Protein AF-0000000081274194 (afdb_homodimer)

Structure (mmCIF, N/CA/C/O backbone):
data_AF-0000000081274194-model_v1
#
loop_
_entity.id
_entity.type
_entity.pdbx_description
1 polymer 'Type VI secretion system tip protein VgrG'
#
loop_
_atom_site.group_PDB
_atom_site.id
_atom_site.type_symbol
_atom_site.label_atom_id
_atom_site.label_alt_id
_atom_site.label_comp_id
_atom_site.label_asym_id
_atom_site.label_entity_id
_atom_site.label_seq_id
_atom_site.pdbx_PDB_ins_code
_atom_site.Cartn_x
_atom_site.Cartn_y
_atom_site.Cartn_z
_atom_site.occupancy
_atom_site.B_iso_or_equiv
_atom_site.auth_seq_id
_atom_site.auth_comp_id
_atom_site.auth_asym_id
_atom_site.auth_atom_id
_atom_site.pdbx_PDB_model_num
ATOM 1 N N . MET A 1 1 ? 20.227 -78.315 -22.273 1 26.21 1 MET A N 1
ATOM 2 C CA . MET A 1 1 ? 21.003 -77.079 -22.267 1 26.21 1 MET A CA 1
ATOM 3 C C . MET A 1 1 ? 21.267 -76.608 -20.841 1 26.21 1 MET A C 1
ATOM 5 O O . MET A 1 1 ? 20.337 -76.482 -20.042 1 26.21 1 MET A O 1
ATOM 9 N N . ASN A 1 2 ? 22.409 -76.787 -20.224 1 32.92 2 ASN A N 1
ATOM 10 C CA . ASN A 1 2 ? 22.897 -76.652 -18.856 1 32.92 2 ASN A CA 1
ATOM 11 C C . ASN A 1 2 ? 22.665 -75.245 -18.313 1 32.92 2 ASN A C 1
ATOM 13 O O . ASN A 1 2 ? 22.787 -74.264 -19.049 1 32.92 2 ASN A O 1
ATOM 17 N N . PRO A 1 3 ? 21.969 -75.096 -17.163 1 45.23 3 PRO A N 1
ATOM 18 C CA . PRO A 1 3 ? 21.656 -73.829 -16.497 1 45.23 3 PRO A CA 1
ATOM 19 C C . PRO A 1 3 ? 22.848 -72.875 -16.454 1 45.23 3 PRO A C 1
ATOM 21 O O . PRO A 1 3 ? 22.666 -71.655 -16.432 1 45.23 3 PRO A O 1
ATOM 24 N N . THR A 1 4 ? 23.968 -73.427 -16.305 1 44.47 4 THR A N 1
ATOM 25 C CA . THR A 1 4 ? 25.176 -72.611 -16.272 1 44.47 4 THR A CA 1
ATOM 26 C C . THR A 1 4 ? 25.43 -71.965 -17.631 1 44.47 4 THR A C 1
ATOM 28 O O . THR A 1 4 ? 25.915 -70.834 -17.706 1 44.47 4 THR A O 1
ATOM 31 N N . GLU A 1 5 ? 25.18 -72.63 -18.71 1 43.31 5 GLU A N 1
ATOM 32 C CA . GLU A 1 5 ? 25.399 -72.089 -20.048 1 43.31 5 GLU A CA 1
ATOM 33 C C . GLU A 1 5 ? 24.369 -71.015 -20.384 1 43.31 5 GLU A C 1
ATOM 35 O O . GLU A 1 5 ? 24.685 -70.032 -21.058 1 43.31 5 GLU A O 1
ATOM 40 N N . ILE A 1 6 ? 23.1 -71.089 -19.953 1 47.01 6 ILE A N 1
ATOM 41 C CA . ILE A 1 6 ? 22.049 -70.091 -20.121 1 47.01 6 ILE A CA 1
ATOM 42 C C . ILE A 1 6 ? 22.405 -68.83 -19.337 1 47.01 6 ILE A C 1
ATOM 44 O O . ILE A 1 6 ? 22.176 -67.713 -19.808 1 47.01 6 ILE A O 1
ATOM 48 N N . HIS A 1 7 ? 23.087 -69.126 -18.116 1 48.8 7 HIS A N 1
ATOM 49 C CA . HIS A 1 7 ? 23.513 -67.985 -17.313 1 48.8 7 HIS A CA 1
ATOM 50 C C . HIS A 1 7 ? 24.639 -67.218 -17.998 1 48.8 7 HIS A C 1
ATOM 52 O O . HIS A 1 7 ? 24.658 -65.985 -17.978 1 48.8 7 HIS A O 1
ATOM 58 N N . ARG A 1 8 ? 25.653 -67.957 -18.527 1 51.86 8 ARG A N 1
ATOM 59 C CA . ARG A 1 8 ? 26.774 -67.314 -19.205 1 51.86 8 ARG A CA 1
ATOM 60 C C . ARG A 1 8 ? 26.316 -66.622 -20.485 1 51.86 8 ARG A C 1
ATOM 62 O O . ARG A 1 8 ? 26.791 -65.533 -20.812 1 51.86 8 ARG A O 1
ATOM 69 N N . THR A 1 9 ? 25.486 -67.315 -21.198 1 51.35 9 THR A N 1
ATOM 70 C CA . THR A 1 9 ? 24.977 -66.725 -22.43 1 51.35 9 THR A CA 1
ATOM 71 C C . THR A 1 9 ? 24.126 -65.495 -22.129 1 51.35 9 THR A C 1
ATOM 73 O O . THR A 1 9 ? 24.153 -64.516 -22.879 1 51.35 9 THR A O 1
ATOM 76 N N . THR A 1 10 ? 23.383 -65.648 -21.016 1 56.2 10 THR A N 1
ATOM 77 C CA . THR A 1 10 ? 22.626 -64.478 -20.586 1 56.2 10 THR A CA 1
ATOM 78 C C . THR A 1 10 ? 23.564 -63.36 -20.139 1 56.2 10 THR A C 1
ATOM 80 O O . THR A 1 10 ? 23.334 -62.189 -20.448 1 56.2 10 THR A O 1
ATOM 83 N N . ILE A 1 11 ? 24.685 -63.81 -19.488 1 56.78 11 ILE A N 1
ATOM 84 C CA . ILE A 1 11 ? 25.65 -62.82 -19.022 1 56.78 11 ILE A CA 1
ATOM 85 C C . ILE A 1 11 ? 26.363 -62.193 -20.218 1 56.78 11 ILE A C 1
ATOM 87 O O . ILE A 1 11 ? 26.571 -60.978 -20.257 1 56.78 11 ILE A O 1
ATOM 91 N N . ASP A 1 12 ? 26.877 -63.078 -21.161 1 59.37 12 ASP A N 1
ATOM 92 C CA . ASP A 1 12 ? 27.563 -62.539 -22.332 1 59.37 12 ASP A CA 1
ATOM 93 C C . ASP A 1 12 ? 26.627 -61.664 -23.162 1 59.37 12 ASP A C 1
ATOM 95 O O . ASP A 1 12 ? 27.055 -60.664 -23.743 1 59.37 12 ASP A O 1
ATOM 99 N N . ALA A 1 13 ? 25.384 -61.987 -23.142 1 64.59 13 ALA A N 1
ATOM 100 C CA . ALA A 1 13 ? 24.376 -61.231 -23.88 1 64.59 13 ALA A CA 1
ATOM 101 C C . ALA A 1 13 ? 24.082 -59.898 -23.199 1 64.59 13 ALA A C 1
ATOM 103 O O . ALA A 1 13 ? 23.629 -58.95 -23.845 1 64.59 13 ALA A O 1
ATOM 104 N N . LEU A 1 14 ? 24.556 -59.839 -21.964 1 72.61 14 LEU A N 1
ATOM 105 C CA . LEU A 1 14 ? 24.229 -58.631 -21.215 1 72.61 14 LEU A CA 1
ATOM 106 C C . LEU A 1 14 ? 25.428 -57.691 -21.147 1 72.61 14 LEU A C 1
ATOM 108 O O . LEU A 1 14 ? 25.385 -56.672 -20.453 1 72.61 14 LEU A O 1
ATOM 112 N N . ASP A 1 15 ? 26.441 -58.08 -21.968 1 78.09 15 ASP A N 1
ATOM 113 C CA . ASP A 1 15 ? 27.597 -57.191 -22.028 1 78.09 15 ASP A CA 1
ATOM 114 C C . ASP A 1 15 ? 27.305 -55.966 -22.892 1 78.09 15 ASP A C 1
ATOM 116 O O . ASP A 1 15 ? 27.054 -56.093 -24.092 1 78.09 15 ASP A O 1
ATOM 120 N N . GLN A 1 16 ? 27.358 -54.734 -22.28 1 82.47 16 GLN A N 1
ATOM 121 C CA . GLN A 1 16 ? 26.989 -53.514 -22.991 1 82.47 16 GLN A CA 1
ATOM 122 C C . GLN A 1 16 ? 28.073 -53.107 -23.985 1 82.47 16 GLN A C 1
ATOM 124 O O . GLN A 1 16 ? 27.829 -52.295 -24.879 1 82.47 16 GLN A O 1
ATOM 129 N N . ARG A 1 17 ? 29.392 -53.579 -24.02 1 77.37 17 ARG A N 1
ATOM 130 C CA . ARG A 1 17 ? 30.52 -53.177 -24.853 1 77.37 17 ARG A CA 1
ATOM 131 C C . ARG A 1 17 ? 30.264 -53.509 -26.319 1 77.37 17 ARG A C 1
ATOM 133 O O . ARG A 1 17 ? 30.916 -52.958 -27.209 1 77.37 17 ARG A O 1
ATOM 140 N N . LYS A 1 18 ? 29.228 -54.3 -26.48 1 80.3 18 LYS A N 1
ATOM 141 C CA . LYS A 1 18 ? 28.954 -54.711 -27.854 1 80.3 18 LYS A CA 1
ATOM 142 C C . LYS A 1 18 ? 27.599 -54.19 -28.325 1 80.3 18 LYS A C 1
ATOM 144 O O . LYS A 1 18 ? 27.061 -54.662 -29.329 1 80.3 18 LYS A O 1
ATOM 149 N N . ARG A 1 19 ? 27.2 -53.3 -27.609 1 89.25 19 ARG A N 1
ATOM 150 C CA . ARG A 1 19 ? 25.859 -52.799 -27.892 1 89.25 19 ARG A CA 1
ATOM 151 C C . ARG A 1 19 ? 25.913 -51.399 -28.495 1 89.25 19 ARG A C 1
ATOM 153 O O . ARG A 1 19 ? 26.805 -50.612 -28.17 1 89.25 19 ARG A O 1
ATOM 160 N N . PRO A 1 20 ? 25.009 -51.087 -29.316 1 90.53 20 PRO A N 1
ATOM 161 C CA . PRO A 1 20 ? 24.977 -49.757 -29.928 1 90.53 20 PRO A CA 1
ATOM 162 C C . PRO A 1 20 ? 24.6 -48.659 -28.937 1 90.53 20 PRO A C 1
ATOM 164 O O . PRO A 1 20 ? 24.917 -47.487 -29.157 1 90.53 20 PRO A O 1
ATOM 167 N N . PHE A 1 21 ? 23.901 -49.003 -27.855 1 92.91 21 PHE A N 1
ATOM 168 C CA . PHE A 1 21 ? 23.519 -48.053 -26.817 1 92.91 21 PHE A CA 1
ATOM 169 C C . PHE A 1 21 ? 23.947 -48.553 -25.442 1 92.91 21 PHE A C 1
ATOM 171 O O . PHE A 1 21 ? 23.621 -49.677 -25.055 1 92.91 21 PHE A O 1
ATOM 178 N N . ARG A 1 22 ? 24.601 -47.684 -24.739 1 94.1 22 ARG A N 1
ATOM 179 C CA . ARG A 1 22 ? 25.196 -48.067 -23.462 1 94.1 22 ARG A CA 1
ATOM 180 C C . ARG A 1 22 ? 24.956 -46.996 -22.403 1 94.1 22 ARG A C 1
ATOM 182 O O . ARG A 1 22 ? 24.729 -45.83 -22.732 1 94.1 22 ARG A O 1
ATOM 189 N N . LEU A 1 23 ? 24.91 -47.482 -21.187 1 95.14 23 LEU A N 1
ATOM 190 C CA . LEU A 1 23 ? 24.909 -46.562 -20.055 1 95.14 23 LEU A CA 1
ATOM 191 C C . LEU A 1 23 ? 26.278 -46.525 -19.384 1 95.14 23 LEU A C 1
ATOM 193 O O . LEU A 1 23 ? 26.854 -47.571 -19.08 1 95.14 23 LEU A O 1
ATOM 197 N N . ASP A 1 24 ? 26.759 -45.349 -19.298 1 94.54 24 ASP A N 1
ATOM 198 C CA . ASP A 1 24 ? 28.029 -45.133 -18.611 1 94.54 24 ASP A CA 1
ATOM 199 C C . ASP A 1 24 ? 27.839 -44.273 -17.363 1 94.54 24 ASP A C 1
ATOM 201 O O . ASP A 1 24 ? 27.4 -43.125 -17.456 1 94.54 24 ASP A O 1
ATOM 205 N N . TRP A 1 25 ? 28.229 -44.823 -16.181 1 94.56 25 TRP A N 1
ATOM 206 C CA . TRP A 1 25 ? 28.048 -44.142 -14.903 1 94.56 25 TRP A CA 1
ATOM 207 C C . TRP A 1 25 ? 29.337 -43.458 -14.462 1 94.56 25 TRP A C 1
ATOM 209 O O . TRP A 1 25 ? 29.368 -42.78 -13.432 1 94.56 25 TRP A O 1
ATOM 219 N N . GLY A 1 26 ? 30.333 -43.572 -15.286 1 91.91 26 GLY A N 1
ATOM 220 C CA . GLY A 1 26 ? 31.625 -42.999 -14.941 1 91.91 26 GLY A CA 1
ATOM 221 C C . GLY A 1 26 ? 32.495 -43.937 -14.126 1 91.91 26 GLY A C 1
ATOM 222 O O . GLY A 1 26 ? 31.998 -44.899 -13.537 1 91.91 26 GLY A O 1
ATOM 223 N N . ARG A 1 27 ? 33.73 -43.587 -13.994 1 90.91 27 ARG A N 1
ATOM 224 C CA . ARG A 1 27 ? 34.7 -44.424 -13.297 1 90.91 27 ARG A CA 1
ATOM 225 C C . ARG A 1 27 ? 34.44 -44.43 -11.794 1 90.91 27 ARG A C 1
ATOM 227 O O . ARG A 1 27 ? 34.707 -45.424 -11.116 1 90.91 27 ARG A O 1
ATOM 234 N N . ARG A 1 28 ? 33.871 -43.462 -11.353 1 86.85 28 ARG A N 1
ATOM 235 C CA . ARG A 1 28 ? 33.603 -43.332 -9.924 1 86.85 28 ARG A CA 1
ATOM 236 C C . ARG A 1 28 ? 32.509 -44.298 -9.482 1 86.85 28 ARG A C 1
ATOM 238 O O . ARG A 1 28 ? 32.465 -44.703 -8.319 1 86.85 28 ARG A O 1
ATOM 245 N N . GLN A 1 29 ? 31.637 -44.624 -10.44 1 88.91 29 GLN A N 1
ATOM 246 C CA . GLN A 1 29 ? 30.553 -45.549 -10.126 1 88.91 29 GLN A CA 1
ATOM 247 C C . GLN A 1 29 ? 30.719 -46.866 -10.879 1 88.91 29 GLN A C 1
ATOM 249 O O . GLN A 1 29 ? 29.78 -47.341 -11.522 1 88.91 29 GLN A O 1
ATOM 254 N N . SER A 1 30 ? 31.803 -47.426 -10.844 1 86.29 30 SER A N 1
ATOM 255 C CA . SER A 1 30 ? 32.144 -48.635 -11.585 1 86.29 30 SER A CA 1
ATOM 256 C C . SER A 1 30 ? 31.271 -49.81 -11.159 1 86.29 30 SER A C 1
ATOM 258 O O . SER A 1 30 ? 31.033 -50.731 -11.944 1 86.29 30 SER A O 1
ATOM 260 N N . LYS A 1 31 ? 30.723 -49.643 -9.941 1 85.02 31 LYS A N 1
ATOM 261 C CA . LYS A 1 31 ? 29.884 -50.721 -9.426 1 85.02 31 LYS A CA 1
ATOM 262 C C . LYS A 1 31 ? 28.572 -50.814 -10.2 1 85.02 31 LYS A C 1
ATOM 264 O O . LYS A 1 31 ? 27.905 -51.851 -10.18 1 85.02 31 LYS A O 1
ATOM 269 N N . LEU A 1 32 ? 28.243 -49.831 -10.89 1 87.63 32 LEU A N 1
ATOM 270 C CA . LEU A 1 32 ? 26.979 -49.815 -11.618 1 87.63 32 LEU A CA 1
ATOM 271 C C . LEU A 1 32 ? 27.185 -50.214 -13.075 1 87.63 32 LEU A C 1
ATOM 273 O O . LEU A 1 32 ? 26.229 -50.26 -13.853 1 87.63 32 LEU A O 1
ATOM 277 N N . GLU A 1 33 ? 28.439 -50.542 -13.322 1 83.98 33 GLU A N 1
ATOM 278 C CA . GLU A 1 33 ? 28.745 -50.943 -14.692 1 83.98 33 GLU A CA 1
ATOM 279 C C . GLU A 1 33 ? 28.019 -52.232 -15.065 1 83.98 33 GLU A C 1
ATOM 281 O O . GLU A 1 33 ? 28.06 -53.212 -14.318 1 83.98 33 GLU A O 1
ATOM 286 N N . ASN A 1 34 ? 27.223 -52.215 -16.022 1 85.09 34 ASN A N 1
ATOM 287 C CA . ASN A 1 34 ? 26.527 -53.363 -16.593 1 85.09 34 ASN A CA 1
ATOM 288 C C . ASN A 1 34 ? 25.381 -53.826 -15.698 1 85.09 34 ASN A C 1
ATOM 290 O O . ASN A 1 34 ? 24.894 -54.949 -15.836 1 85.09 34 ASN A O 1
ATOM 294 N N . VAL A 1 35 ? 25.177 -52.994 -14.701 1 88.96 35 VAL A N 1
ATOM 295 C CA . VAL A 1 35 ? 24.048 -53.333 -13.841 1 88.96 35 VAL A CA 1
ATOM 296 C C . VAL A 1 35 ? 22.739 -53.113 -14.596 1 88.96 35 VAL A C 1
ATOM 298 O O . VAL A 1 35 ? 21.786 -53.878 -14.435 1 88.96 35 VAL A O 1
ATOM 301 N N . LEU A 1 36 ? 22.73 -52.093 -15.384 1 92.77 36 LEU A N 1
ATOM 302 C CA . LEU A 1 36 ? 21.57 -51.768 -16.207 1 92.77 36 LEU A CA 1
ATOM 303 C C . LEU A 1 36 ? 21.93 -51.793 -17.689 1 92.77 36 LEU A C 1
ATOM 305 O O . LEU A 1 36 ? 22.912 -51.172 -18.103 1 92.77 36 LEU A O 1
ATOM 309 N N . LEU A 1 37 ? 21.192 -52.482 -18.424 1 92.66 37 LEU A N 1
ATOM 310 C CA . LEU A 1 37 ? 21.368 -52.551 -19.87 1 92.66 37 LEU A CA 1
ATOM 311 C C . LEU A 1 37 ? 20.231 -51.836 -20.591 1 92.66 37 LEU A C 1
ATOM 313 O O . LEU A 1 37 ? 19.092 -52.31 -20.587 1 92.66 37 LEU A O 1
ATOM 317 N N . PRO A 1 38 ? 20.594 -50.788 -21.262 1 93.97 38 PRO A N 1
ATOM 318 C CA . PRO A 1 38 ? 19.52 -50.062 -21.944 1 93.97 38 PRO A CA 1
ATOM 319 C C . PRO A 1 38 ? 18.924 -50.849 -23.109 1 93.97 38 PRO A C 1
ATOM 321 O O . PRO A 1 38 ? 19.663 -51.417 -23.918 1 93.97 38 PRO A O 1
ATOM 324 N N . GLN A 1 39 ? 17.641 -50.924 -23.146 1 93.19 39 GLN A N 1
ATOM 325 C CA . GLN A 1 39 ? 16.928 -51.599 -24.225 1 93.19 39 GLN A CA 1
ATOM 326 C C . GLN A 1 39 ? 16.192 -50.596 -25.11 1 93.19 39 GLN A C 1
ATOM 328 O O . GLN A 1 39 ? 16.133 -50.764 -26.33 1 93.19 39 GLN A O 1
ATOM 333 N N . HIS A 1 40 ? 15.553 -49.687 -24.472 1 93.87 40 HIS A N 1
ATOM 334 C CA . HIS A 1 40 ? 14.82 -48.662 -25.208 1 93.87 40 HIS A CA 1
ATOM 335 C C . HIS A 1 40 ? 15.161 -47.267 -24.696 1 93.87 40 HIS A C 1
ATOM 337 O O . HIS A 1 40 ? 15.263 -47.053 -23.486 1 93.87 40 HIS A O 1
ATOM 343 N N . VAL A 1 41 ? 15.37 -46.355 -25.663 1 94.94 41 VAL A N 1
ATOM 344 C CA . VAL A 1 41 ? 15.728 -44.979 -25.339 1 94.94 41 VAL A CA 1
ATOM 345 C C . VAL A 1 41 ? 14.766 -44.017 -26.034 1 94.94 41 VAL A C 1
ATOM 347 O O . VAL A 1 41 ? 14.455 -44.186 -27.215 1 94.94 41 VAL A O 1
ATOM 350 N N . ASP A 1 42 ? 14.204 -43.051 -25.346 1 95.95 42 ASP A N 1
ATOM 351 C CA . ASP A 1 42 ? 13.421 -41.926 -25.85 1 95.95 42 ASP A CA 1
ATOM 352 C C . ASP A 1 42 ? 13.799 -40.63 -25.137 1 95.95 42 ASP A C 1
ATOM 354 O O . ASP A 1 42 ? 13.279 -40.333 -24.059 1 95.95 42 ASP A O 1
ATOM 358 N N . ILE A 1 43 ? 14.683 -39.836 -25.716 1 96.64 43 ILE A N 1
ATOM 359 C CA . ILE A 1 43 ? 15.223 -38.646 -25.068 1 96.64 43 ILE A CA 1
ATOM 360 C C . ILE A 1 43 ? 15.099 -37.447 -26.005 1 96.64 43 ILE A C 1
ATOM 362 O O . ILE A 1 43 ? 15.352 -37.561 -27.207 1 96.64 43 ILE A O 1
ATOM 366 N N . THR A 1 44 ? 14.697 -36.377 -25.471 1 97.32 44 THR A N 1
ATOM 367 C CA . THR A 1 44 ? 14.625 -35.123 -26.212 1 97.32 44 THR A CA 1
ATOM 368 C C . THR A 1 44 ? 15.692 -34.146 -25.726 1 97.32 44 THR A C 1
ATOM 370 O O . THR A 1 44 ? 15.959 -34.056 -24.526 1 97.32 44 THR A O 1
ATOM 373 N N . GLU A 1 45 ? 16.331 -33.485 -26.651 1 96.83 45 GLU A N 1
ATOM 374 C CA . GLU A 1 45 ? 17.292 -32.407 -26.438 1 96.83 45 GLU A CA 1
ATOM 375 C C . GLU A 1 45 ? 16.961 -31.194 -27.301 1 96.83 45 GLU A C 1
ATOM 377 O O . GLU A 1 45 ? 16.474 -31.339 -28.425 1 96.83 45 GLU A O 1
ATOM 382 N N . GLY A 1 46 ? 17.194 -30.074 -26.745 1 96.84 46 GLY A N 1
ATOM 383 C CA . GLY A 1 46 ? 16.955 -28.927 -27.605 1 96.84 46 GLY A CA 1
ATOM 384 C C . GLY A 1 46 ? 17.441 -27.62 -27.006 1 96.84 46 GLY A C 1
ATOM 385 O O . GLY A 1 46 ? 17.867 -27.582 -25.85 1 96.84 46 GLY A O 1
ATOM 386 N N . LEU A 1 47 ? 17.43 -26.603 -27.826 1 97.5 47 LEU A N 1
ATOM 387 C CA . LEU A 1 47 ? 17.698 -25.25 -27.352 1 97.5 47 LEU A CA 1
ATOM 388 C C . LEU A 1 47 ? 16.558 -24.745 -26.475 1 97.5 47 LEU A C 1
ATOM 390 O O . LEU A 1 47 ? 15.385 -24.897 -26.825 1 97.5 47 LEU A O 1
ATOM 394 N N . CYS A 1 48 ? 16.884 -24.262 -25.348 1 96.59 48 CYS A N 1
ATOM 395 C CA . CYS A 1 48 ? 15.971 -23.642 -24.394 1 96.59 48 CYS A CA 1
ATOM 396 C C . CYS A 1 48 ? 15.031 -24.678 -23.787 1 96.59 48 CYS A C 1
ATOM 398 O O . CYS A 1 48 ? 14.042 -24.323 -23.144 1 96.59 48 CYS A O 1
ATOM 400 N N . THR A 1 49 ? 15.238 -25.996 -23.973 1 94.51 49 THR A N 1
ATOM 401 C CA . THR A 1 49 ? 14.395 -27.039 -23.397 1 94.51 49 THR A CA 1
ATOM 402 C C . THR A 1 49 ? 15.228 -28.008 -22.563 1 94.51 49 THR A C 1
ATOM 404 O O . THR A 1 49 ? 14.711 -28.644 -21.641 1 94.51 49 THR A O 1
ATOM 407 N N . GLY A 1 50 ? 16.429 -28.166 -22.959 1 95.3 50 GLY A N 1
ATOM 408 C CA . GLY A 1 50 ? 17.31 -29.039 -22.2 1 95.3 50 GLY A CA 1
ATOM 409 C C . GLY A 1 50 ? 17.138 -30.506 -22.544 1 95.3 50 GLY A C 1
ATOM 410 O O . GLY A 1 50 ? 16.888 -30.852 -23.701 1 95.3 50 GLY A O 1
ATOM 411 N N . ILE A 1 51 ? 17.539 -31.372 -21.624 1 97.71 51 ILE A N 1
ATOM 412 C CA . ILE A 1 51 ? 17.469 -32.819 -21.79 1 97.71 51 ILE A CA 1
ATOM 413 C C . ILE A 1 51 ? 16.348 -33.384 -20.92 1 97.71 51 ILE A C 1
ATOM 415 O O . ILE A 1 51 ? 16.269 -33.086 -19.726 1 97.71 51 ILE A O 1
ATOM 419 N N . ASP A 1 52 ? 15.5 -34.11 -21.477 1 96.22 52 ASP A N 1
ATOM 420 C CA . ASP A 1 52 ? 14.425 -34.8 -20.771 1 96.22 52 ASP A CA 1
ATOM 421 C C . ASP A 1 52 ? 14.009 -36.07 -21.509 1 96.22 52 ASP A C 1
ATOM 423 O O . ASP A 1 52 ? 13.688 -36.026 -22.698 1 96.22 52 ASP A O 1
ATOM 427 N N . GLY A 1 53 ? 14.035 -37.174 -20.83 1 95.42 53 GLY A N 1
ATOM 428 C CA . GLY A 1 53 ? 13.603 -38.401 -21.478 1 95.42 53 GLY A CA 1
ATOM 429 C C . GLY A 1 53 ? 13.747 -39.626 -20.594 1 95.42 53 GLY A C 1
ATOM 430 O O . GLY A 1 53 ? 14.147 -39.516 -19.433 1 95.42 53 GLY A O 1
ATOM 431 N N . THR A 1 54 ? 13.424 -40.824 -21.197 1 96.34 54 THR A N 1
ATOM 432 C CA . THR A 1 54 ? 13.405 -42.07 -20.439 1 96.34 54 THR A CA 1
ATOM 433 C C . THR A 1 54 ? 14.304 -43.115 -21.093 1 96.34 54 THR A C 1
ATOM 435 O O . THR A 1 54 ? 14.456 -43.133 -22.316 1 96.34 54 THR A O 1
ATOM 438 N N . VAL A 1 55 ? 14.931 -43.925 -20.261 1 96.51 55 VAL A N 1
ATOM 439 C CA . VAL A 1 55 ? 15.71 -45.091 -20.666 1 96.51 55 VAL A CA 1
ATOM 440 C C . VAL A 1 55 ? 15.168 -46.34 -19.975 1 96.51 55 VAL A C 1
ATOM 442 O O . VAL A 1 55 ? 15.186 -46.434 -18.745 1 96.51 55 VAL A O 1
ATOM 445 N N . MET A 1 56 ? 14.658 -47.232 -20.761 1 96.13 56 MET A N 1
ATOM 446 C CA . MET A 1 56 ? 14.188 -48.502 -20.216 1 96.13 56 MET A CA 1
ATOM 447 C C . MET A 1 56 ? 15.298 -49.548 -20.241 1 96.13 56 MET A C 1
ATOM 449 O O . MET A 1 56 ? 15.867 -49.831 -21.297 1 96.13 56 MET A O 1
ATOM 453 N N . CYS A 1 57 ? 15.621 -50.1 -19.117 1 94.82 57 CYS A N 1
ATOM 454 C CA . CYS A 1 57 ? 16.778 -50.975 -18.973 1 94.82 57 CYS A CA 1
ATOM 455 C C . CYS A 1 57 ? 16.36 -52.357 -18.486 1 94.82 57 CYS A C 1
ATOM 457 O O . CYS A 1 57 ? 15.262 -52.526 -17.951 1 94.82 57 CYS A O 1
ATOM 459 N N . LEU A 1 58 ? 17.225 -53.249 -18.738 1 93.3 58 LEU A N 1
ATOM 460 C CA . LEU A 1 58 ? 17.132 -54.602 -18.2 1 93.3 58 LEU A CA 1
ATOM 461 C C . LEU A 1 58 ? 18.231 -54.855 -17.173 1 93.3 58 LEU A C 1
ATOM 463 O O . LEU A 1 58 ? 19.339 -54.329 -17.301 1 93.3 58 LEU A O 1
ATOM 467 N N . SER A 1 59 ? 17.902 -55.501 -16.201 1 91.66 59 SER A N 1
ATOM 468 C CA . SER A 1 59 ? 18.872 -55.85 -15.168 1 91.66 59 SER A CA 1
ATOM 469 C C . SER A 1 59 ? 18.761 -57.32 -14.779 1 91.66 59 SER A C 1
ATOM 471 O O . SER A 1 59 ? 17.659 -57.87 -14.717 1 91.66 59 SER A O 1
ATOM 473 N N . ALA A 1 60 ? 19.885 -57.847 -14.487 1 88.18 60 ALA A N 1
ATOM 474 C CA . ALA A 1 60 ? 19.902 -59.219 -13.989 1 88.18 60 ALA A CA 1
ATOM 475 C C . ALA A 1 60 ? 19.765 -59.253 -12.469 1 88.18 60 ALA A C 1
ATOM 477 O O . ALA A 1 60 ? 19.685 -60.328 -11.87 1 88.18 60 ALA A O 1
ATOM 478 N N . ARG A 1 61 ? 19.71 -58.111 -11.935 1 83.29 61 ARG A N 1
ATOM 479 C CA . ARG A 1 61 ? 19.561 -57.987 -10.489 1 83.29 61 ARG A CA 1
ATOM 480 C C . ARG A 1 61 ? 18.186 -57.437 -10.125 1 83.29 61 ARG A C 1
ATOM 482 O O . ARG A 1 61 ? 17.97 -56.224 -10.155 1 83.29 61 ARG A O 1
ATOM 489 N N . PRO A 1 62 ? 17.355 -58.312 -9.701 1 76.96 62 PRO A N 1
ATOM 490 C CA . PRO A 1 62 ? 16.016 -57.843 -9.338 1 76.96 62 PRO A CA 1
ATOM 491 C C . PRO A 1 62 ? 15.985 -57.135 -7.985 1 76.96 62 PRO A C 1
ATOM 493 O O . PRO A 1 62 ? 14.995 -56.482 -7.648 1 76.96 62 PRO A O 1
ATOM 496 N N . ASP A 1 63 ? 17.091 -57.13 -7.232 1 78.45 63 ASP A N 1
ATOM 497 C CA . ASP A 1 63 ? 17.089 -56.637 -5.858 1 78.45 63 ASP A CA 1
ATOM 498 C C . ASP A 1 63 ? 17.708 -55.244 -5.773 1 78.45 63 ASP A C 1
ATOM 500 O O . ASP A 1 63 ? 18.066 -54.783 -4.687 1 78.45 63 ASP A O 1
ATOM 504 N N . LEU A 1 64 ? 17.775 -54.584 -6.847 1 83 64 LEU A N 1
ATOM 505 C CA . LEU A 1 64 ? 18.386 -53.26 -6.811 1 83 64 LEU A CA 1
ATOM 506 C C . LEU A 1 64 ? 17.402 -52.221 -6.283 1 83 64 LEU A C 1
ATOM 508 O O . LEU A 1 64 ? 16.322 -52.038 -6.85 1 83 64 LEU A O 1
ATOM 512 N N . PRO A 1 65 ? 17.75 -51.566 -5.203 1 86.53 65 PRO A N 1
ATOM 513 C CA . PRO A 1 65 ? 16.876 -50.484 -4.744 1 86.53 65 PRO A CA 1
ATOM 514 C C . PRO A 1 65 ? 16.866 -49.29 -5.696 1 86.53 65 PRO A C 1
ATOM 516 O O . PRO A 1 65 ? 17.917 -48.892 -6.205 1 86.53 65 PRO A O 1
ATOM 519 N N . PRO A 1 66 ? 15.695 -48.776 -5.969 1 88.29 66 PRO A N 1
ATOM 520 C CA . PRO A 1 66 ? 15.592 -47.655 -6.906 1 88.29 66 PRO A CA 1
ATOM 521 C C . PRO A 1 66 ? 16.424 -46.449 -6.477 1 88.29 66 PRO A C 1
ATOM 523 O O . PRO A 1 66 ? 16.877 -45.675 -7.324 1 88.29 66 PRO A O 1
ATOM 526 N N . GLU A 1 67 ? 16.655 -46.181 -5.161 1 89.37 67 GLU A N 1
ATOM 527 C CA . GLU A 1 67 ? 17.38 -45.013 -4.669 1 89.37 67 GLU A CA 1
ATOM 528 C C . GLU A 1 67 ? 18.856 -45.079 -5.053 1 89.37 67 GLU A C 1
ATOM 530 O O . GLU A 1 67 ? 19.568 -44.075 -4.976 1 89.37 67 GLU A O 1
ATOM 535 N N . THR A 1 68 ? 19.221 -46.26 -5.539 1 89.88 68 THR A N 1
ATOM 536 C CA . THR A 1 68 ? 20.603 -46.448 -5.966 1 89.88 68 THR A CA 1
ATOM 537 C C . THR A 1 68 ? 20.922 -45.564 -7.169 1 89.88 68 THR A C 1
ATOM 539 O O . THR A 1 68 ? 22.068 -45.152 -7.356 1 89.88 68 THR A O 1
ATOM 542 N N . PHE A 1 69 ? 19.898 -45.232 -7.892 1 93.19 69 PHE A N 1
ATOM 543 C CA . PHE A 1 69 ? 20.143 -44.551 -9.157 1 93.19 69 PHE A CA 1
ATOM 544 C C . PHE A 1 69 ? 19.805 -43.069 -9.049 1 93.19 69 PHE A C 1
ATOM 546 O O . PHE A 1 69 ? 20.249 -42.264 -9.871 1 93.19 69 PHE A O 1
ATOM 553 N N . LEU A 1 70 ? 19.125 -42.635 -8.038 1 94.94 70 LEU A N 1
ATOM 554 C CA . LEU A 1 70 ? 18.584 -41.282 -7.958 1 94.94 70 LEU A CA 1
ATOM 555 C C . LEU A 1 70 ? 19.7 -40.26 -7.771 1 94.94 70 LEU A C 1
ATOM 557 O O . LEU A 1 70 ? 20.555 -40.421 -6.898 1 94.94 70 LEU A O 1
ATOM 561 N N . GLY A 1 71 ? 19.651 -39.26 -8.632 1 95.5 71 GLY A N 1
ATOM 562 C CA . GLY A 1 71 ? 20.597 -38.162 -8.514 1 95.5 71 GLY A CA 1
ATOM 563 C C . GLY A 1 71 ? 21.948 -38.47 -9.132 1 95.5 71 GLY A C 1
ATOM 564 O O . GLY A 1 71 ? 22.838 -37.617 -9.149 1 95.5 71 GLY A O 1
ATOM 565 N N . ARG A 1 72 ? 22.102 -39.576 -9.718 1 95.93 72 ARG A N 1
ATOM 566 C CA . ARG A 1 72 ? 23.401 -39.975 -10.25 1 95.93 72 ARG A CA 1
ATOM 567 C C . ARG A 1 72 ? 23.568 -39.508 -11.692 1 95.93 72 ARG A C 1
ATOM 569 O O . ARG A 1 72 ? 22.637 -39.608 -12.495 1 95.93 72 ARG A O 1
ATOM 576 N N . PRO A 1 73 ? 24.761 -38.939 -11.937 1 96.76 73 PRO A N 1
ATOM 577 C CA . PRO A 1 73 ? 25.063 -38.626 -13.336 1 96.76 73 PRO A CA 1
ATOM 578 C C . PRO A 1 73 ? 25.181 -39.875 -14.207 1 96.76 73 PRO A C 1
ATOM 580 O O . PRO A 1 73 ? 25.71 -40.896 -13.761 1 96.76 73 PRO A O 1
ATOM 583 N N . VAL A 1 74 ? 24.659 -39.784 -15.405 1 96.86 74 VAL A N 1
ATOM 584 C CA . VAL A 1 74 ? 24.691 -40.919 -16.322 1 96.86 74 VAL A CA 1
ATOM 585 C C . VAL A 1 74 ? 24.92 -40.424 -17.748 1 96.86 74 VAL A C 1
ATOM 587 O O . VAL A 1 74 ? 24.539 -39.303 -18.093 1 96.86 74 VAL A O 1
ATOM 590 N N . SER A 1 75 ? 25.65 -41.176 -18.497 1 96.74 75 SER A N 1
ATOM 591 C CA . SER A 1 75 ? 25.865 -40.917 -19.917 1 96.74 75 SER A CA 1
ATOM 592 C C . SER A 1 75 ? 25.206 -41.987 -20.78 1 96.74 75 SER A C 1
ATOM 594 O O . SER A 1 75 ? 25.514 -43.174 -20.65 1 96.74 75 SER A O 1
ATOM 596 N N . LEU A 1 76 ? 24.273 -41.638 -21.508 1 96.28 76 LEU A N 1
ATOM 597 C CA . LEU A 1 76 ? 23.807 -42.509 -22.582 1 96.28 76 LEU A CA 1
ATOM 598 C C . LEU A 1 76 ? 24.736 -42.431 -23.788 1 96.28 76 LEU A C 1
ATOM 600 O O . LEU A 1 76 ? 24.861 -41.375 -24.413 1 96.28 76 LEU A O 1
ATOM 604 N N . GLN A 1 77 ? 25.38 -43.483 -24.12 1 95.41 77 GLN A N 1
ATOM 605 C CA . GLN A 1 77 ? 26.333 -43.511 -25.225 1 95.41 77 GLN A CA 1
ATOM 606 C C . GLN A 1 77 ? 25.734 -44.194 -26.451 1 95.41 77 GLN A C 1
ATOM 608 O O . GLN A 1 77 ? 25.39 -45.377 -26.403 1 95.41 77 GLN A O 1
ATOM 613 N N . VAL A 1 78 ? 25.597 -43.465 -27.427 1 94.06 78 VAL A N 1
ATOM 614 C CA . VAL A 1 78 ? 25.147 -43.99 -28.712 1 94.06 78 VAL A CA 1
ATOM 615 C C . VAL A 1 78 ? 26.353 -44.28 -29.603 1 94.06 78 VAL A C 1
ATOM 617 O O . VAL A 1 78 ? 27.094 -43.366 -29.973 1 94.06 78 VAL A O 1
ATOM 620 N N . ILE A 1 79 ? 26.55 -45.533 -30.045 1 92.96 79 ILE A N 1
ATOM 621 C CA . ILE A 1 79 ? 27.71 -45.889 -30.855 1 92.96 79 ILE A CA 1
ATOM 622 C C . ILE A 1 79 ? 27.438 -45.556 -32.32 1 92.96 79 ILE A C 1
ATOM 624 O O . ILE A 1 79 ? 26.497 -46.082 -32.919 1 92.96 79 ILE A O 1
ATOM 628 N N . THR A 1 80 ? 28.252 -44.744 -32.821 1 91.13 80 THR A N 1
ATOM 629 C CA . THR A 1 80 ? 28.079 -44.272 -34.19 1 91.13 80 THR A CA 1
ATOM 630 C C . THR A 1 80 ? 28.471 -45.356 -35.19 1 91.13 80 THR A C 1
ATOM 632 O O . THR A 1 80 ? 28.948 -46.424 -34.8 1 91.13 80 THR A O 1
ATOM 635 N N . ASP A 1 81 ? 28.246 -45.12 -36.469 1 85.03 81 ASP A N 1
ATOM 636 C CA . ASP A 1 81 ? 28.603 -46.059 -37.528 1 85.03 81 ASP A CA 1
ATOM 637 C C . ASP A 1 81 ? 30.117 -46.243 -37.612 1 85.03 81 ASP A C 1
ATOM 639 O O . ASP A 1 81 ? 30.597 -47.235 -38.163 1 85.03 81 ASP A O 1
ATOM 643 N N . ARG A 1 82 ? 30.826 -45.392 -36.954 1 87.12 82 ARG A N 1
ATOM 644 C CA . ARG A 1 82 ? 32.282 -45.491 -36.939 1 87.12 82 ARG A CA 1
ATOM 645 C C . ARG A 1 82 ? 32.776 -46.107 -35.634 1 87.12 82 ARG A C 1
ATOM 647 O O . ARG A 1 82 ? 33.98 -46.144 -35.376 1 87.12 82 ARG A O 1
ATOM 654 N N . GLY A 1 83 ? 31.865 -46.387 -34.797 1 87.75 83 GLY A N 1
ATOM 655 C CA . GLY A 1 83 ? 32.207 -47.073 -33.562 1 87.75 83 GLY A CA 1
ATOM 656 C C . GLY A 1 83 ? 32.554 -46.126 -32.429 1 87.75 83 GLY A C 1
ATOM 657 O O . GLY A 1 83 ? 32.995 -46.56 -31.363 1 87.75 83 GLY A O 1
ATOM 658 N N . VAL A 1 84 ? 32.44 -44.885 -32.648 1 89.94 84 VAL A N 1
ATOM 659 C CA . VAL A 1 84 ? 32.742 -43.893 -31.622 1 89.94 84 VAL A CA 1
ATOM 660 C C . VAL A 1 84 ? 31.488 -43.598 -30.803 1 89.94 84 VAL A C 1
ATOM 662 O O . VAL A 1 84 ? 30.412 -43.376 -31.362 1 89.94 84 VAL A O 1
ATOM 665 N N . PRO A 1 85 ? 31.632 -43.546 -29.516 1 93.08 85 PRO A N 1
ATOM 666 C CA . PRO A 1 85 ? 30.457 -43.247 -28.694 1 93.08 85 PRO A CA 1
ATOM 667 C C . PRO A 1 85 ? 30.066 -41.772 -28.738 1 93.08 85 PRO A C 1
ATOM 669 O O . PRO A 1 85 ? 30.934 -40.897 -28.692 1 93.08 85 PRO A O 1
ATOM 672 N N . HIS A 1 86 ? 28.859 -41.483 -28.956 1 95.3 86 HIS A N 1
ATOM 673 C CA . HIS A 1 86 ? 28.265 -40.158 -28.82 1 95.3 86 HIS A CA 1
ATOM 674 C C . HIS A 1 86 ? 27.499 -40.03 -27.508 1 95.3 86 HIS A C 1
ATOM 676 O O . HIS A 1 86 ? 26.424 -40.614 -27.352 1 95.3 86 HIS A O 1
ATOM 682 N N . PRO A 1 87 ? 27.956 -39.185 -26.588 1 95.9 87 PRO A N 1
ATOM 683 C CA . PRO A 1 87 ? 27.382 -39.143 -25.241 1 95.9 87 PRO A CA 1
ATOM 684 C C . PRO A 1 87 ? 26.216 -38.165 -25.127 1 95.9 87 PRO A C 1
ATOM 686 O O . PRO A 1 87 ? 26.245 -37.09 -25.732 1 95.9 87 PRO A O 1
ATOM 689 N N . ILE A 1 88 ? 25.178 -38.488 -24.481 1 97.01 88 ILE A N 1
ATOM 690 C CA . ILE A 1 88 ? 24.123 -37.654 -23.917 1 97.01 88 ILE A CA 1
ATOM 691 C C . ILE A 1 88 ? 24.147 -37.75 -22.394 1 97.01 88 ILE A C 1
ATOM 693 O O . ILE A 1 88 ? 23.714 -38.753 -21.822 1 97.01 88 ILE A O 1
ATOM 697 N N . ASN A 1 89 ? 24.682 -36.739 -21.761 1 97.96 89 ASN A N 1
ATOM 698 C CA . ASN A 1 89 ? 24.907 -36.779 -20.32 1 97.96 89 ASN A CA 1
ATOM 699 C C . ASN A 1 89 ? 23.8 -36.055 -19.559 1 97.96 89 ASN A C 1
ATOM 701 O O . ASN A 1 89 ? 23.334 -34.998 -19.99 1 97.96 89 ASN A O 1
ATOM 705 N N . GLY A 1 90 ? 23.287 -36.545 -18.501 1 97.38 90 GLY A N 1
ATOM 706 C CA . GLY A 1 90 ? 22.305 -35.961 -17.602 1 97.38 90 GLY A CA 1
ATOM 707 C C . GLY A 1 90 ? 22.336 -36.566 -16.211 1 97.38 90 GLY A C 1
ATOM 708 O O . GLY A 1 90 ? 23.355 -37.12 -15.792 1 97.38 90 GLY A O 1
ATOM 709 N N . ILE A 1 91 ? 21.354 -36.331 -15.465 1 97.74 91 ILE A N 1
ATOM 710 C CA . ILE A 1 91 ? 21.203 -36.84 -14.107 1 97.74 91 ILE A CA 1
ATOM 711 C C . ILE A 1 91 ? 19.886 -37.604 -13.987 1 97.74 91 ILE A C 1
ATOM 713 O O . ILE A 1 91 ? 18.861 -37.175 -14.522 1 97.74 91 ILE A O 1
ATOM 717 N N . VAL A 1 92 ? 19.912 -38.723 -13.283 1 97.76 92 VAL A N 1
ATOM 718 C CA . VAL A 1 92 ? 18.697 -39.509 -13.094 1 97.76 92 VAL A CA 1
ATOM 719 C C . VAL A 1 92 ? 17.773 -38.803 -12.105 1 97.76 92 VAL A C 1
ATOM 721 O O . VAL A 1 92 ? 18.126 -38.62 -10.937 1 97.76 92 VAL A O 1
ATOM 724 N N . ALA A 1 93 ? 16.627 -38.439 -12.527 1 97.01 93 ALA A N 1
ATOM 725 C CA . ALA A 1 93 ? 15.674 -37.715 -11.69 1 97.01 93 ALA A CA 1
ATOM 726 C C . ALA A 1 93 ? 14.612 -38.655 -11.129 1 97.01 93 ALA A C 1
ATOM 728 O O . ALA A 1 93 ? 14 -38.366 -10.098 1 97.01 93 ALA A O 1
ATOM 729 N N . ASN A 1 94 ? 14.319 -39.729 -11.84 1 96.73 94 ASN A N 1
ATOM 730 C CA . ASN A 1 94 ? 13.328 -40.728 -11.455 1 96.73 94 ASN A CA 1
ATOM 731 C C . ASN A 1 94 ? 13.789 -42.14 -11.806 1 96.73 94 ASN A C 1
ATOM 733 O O . ASN A 1 94 ? 14.414 -42.353 -12.846 1 96.73 94 ASN A O 1
ATOM 737 N N . ALA A 1 95 ? 13.517 -43.082 -10.933 1 96.78 95 ALA A N 1
ATOM 738 C CA . ALA A 1 95 ? 13.771 -44.501 -11.17 1 96.78 95 ALA A CA 1
ATOM 739 C C . ALA A 1 95 ? 12.533 -45.339 -10.862 1 96.78 95 ALA A C 1
ATOM 741 O O . ALA A 1 95 ? 12.019 -45.31 -9.742 1 96.78 95 ALA A O 1
ATOM 742 N N . ARG A 1 96 ? 12.094 -46.079 -11.837 1 94.61 96 ARG A N 1
ATOM 743 C CA . ARG A 1 96 ? 10.921 -46.935 -11.69 1 94.61 96 ARG A CA 1
ATOM 744 C C . ARG A 1 96 ? 11.268 -48.393 -11.972 1 94.61 96 ARG A C 1
ATOM 746 O O . ARG A 1 96 ? 11.793 -48.716 -13.039 1 94.61 96 ARG A O 1
ATOM 753 N N . MET A 1 97 ? 10.906 -49.171 -11.034 1 92.98 97 MET A N 1
ATOM 754 C CA . MET A 1 97 ? 11.125 -50.603 -11.219 1 92.98 97 MET A CA 1
ATOM 755 C C . MET A 1 97 ? 9.961 -51.239 -11.971 1 92.98 97 MET A C 1
ATOM 757 O O . MET A 1 97 ? 8.821 -50.787 -11.856 1 92.98 97 MET A O 1
ATOM 761 N N . GLY A 1 98 ? 10.305 -52.19 -12.809 1 90.28 98 GLY A N 1
ATOM 762 C CA . GLY A 1 98 ? 9.269 -52.901 -13.54 1 90.28 98 GLY A CA 1
ATOM 763 C C . GLY A 1 98 ? 9.169 -54.366 -13.16 1 90.28 98 GLY A C 1
ATOM 764 O O . GLY A 1 98 ? 9.59 -54.76 -12.071 1 90.28 98 GLY A O 1
ATOM 765 N N . HIS A 1 99 ? 8.536 -55.101 -13.966 1 88.3 99 HIS A N 1
ATOM 766 C CA . HIS A 1 99 ? 8.305 -56.526 -13.756 1 88.3 99 HIS A CA 1
ATOM 767 C C . HIS A 1 99 ? 9.6 -57.32 -13.891 1 88.3 99 HIS A C 1
ATOM 769 O O . HIS A 1 99 ? 10.554 -56.858 -14.52 1 88.3 99 HIS A O 1
ATOM 775 N N . SER A 1 100 ? 9.7 -58.452 -13.178 1 87.66 100 SER A N 1
ATOM 776 C CA . SER A 1 100 ? 10.821 -59.382 -13.275 1 87.66 100 SER A CA 1
ATOM 777 C C . SER A 1 100 ? 10.351 -60.776 -13.676 1 87.66 100 SER A C 1
ATOM 779 O O . SER A 1 100 ? 9.292 -61.23 -13.236 1 87.66 100 SER A O 1
ATOM 781 N N . ASP A 1 101 ? 11.005 -61.394 -14.54 1 82.5 101 ASP A N 1
ATOM 782 C CA . ASP A 1 101 ? 10.674 -62.769 -14.903 1 82.5 101 ASP A CA 1
ATOM 783 C C . ASP A 1 101 ? 11.539 -63.764 -14.133 1 82.5 101 ASP A C 1
ATOM 785 O O . ASP A 1 101 ? 11.619 -64.938 -14.499 1 82.5 101 ASP A O 1
ATOM 789 N N . GLY A 1 102 ? 12.109 -63.292 -13.079 1 77.87 102 GLY A N 1
ATOM 790 C CA . GLY A 1 102 ? 12.958 -64.139 -12.256 1 77.87 102 GLY A CA 1
ATOM 791 C C . GLY A 1 102 ? 14.434 -63.999 -12.58 1 77.87 102 GLY A C 1
ATOM 792 O O . GLY A 1 102 ? 15.275 -63.999 -11.68 1 77.87 102 GLY A O 1
ATOM 793 N N . SER A 1 103 ? 14.67 -63.924 -13.895 1 83.46 103 SER A N 1
ATOM 794 C CA . SER A 1 103 ? 16.059 -63.785 -14.318 1 83.46 103 SER A CA 1
ATOM 795 C C . SER A 1 103 ? 16.377 -62.346 -14.71 1 83.46 103 SER A C 1
ATOM 797 O O . SER A 1 103 ? 17.499 -61.876 -14.512 1 83.46 103 SER A O 1
ATOM 799 N N . LEU A 1 104 ? 15.345 -61.709 -15.263 1 88.91 104 LEU A N 1
ATOM 800 C CA . LEU A 1 104 ? 15.525 -60.338 -15.729 1 88.91 104 LEU A CA 1
ATOM 801 C C . LEU A 1 104 ? 14.474 -59.415 -15.121 1 88.91 104 LEU A C 1
ATOM 803 O O . LEU A 1 104 ? 13.31 -59.797 -14.986 1 88.91 104 LEU A O 1
ATOM 807 N N . ALA A 1 105 ? 14.988 -58.245 -14.706 1 89.92 105 ALA A N 1
ATOM 808 C CA . ALA A 1 105 ? 14.1 -57.18 -14.249 1 89.92 105 ALA A CA 1
ATOM 809 C C . ALA A 1 105 ? 14.253 -55.93 -15.111 1 89.92 105 ALA A C 1
ATOM 811 O O . ALA A 1 105 ? 15.288 -55.733 -15.752 1 89.92 105 ALA A O 1
ATOM 812 N N . CYS A 1 106 ? 13.237 -55.224 -15.216 1 92.61 106 CYS A N 1
ATOM 813 C CA . CYS A 1 106 ? 13.321 -53.994 -15.995 1 92.61 106 CYS A CA 1
ATOM 814 C C . CYS A 1 106 ? 13.314 -52.771 -15.086 1 92.61 106 CYS A C 1
ATOM 816 O O . CYS A 1 106 ? 12.708 -52.793 -14.013 1 92.61 106 CYS A O 1
ATOM 818 N N . VAL A 1 107 ? 14.048 -51.754 -15.466 1 94.17 107 VAL A N 1
ATOM 819 C CA . VAL A 1 107 ? 14.173 -50.485 -14.757 1 94.17 107 VAL A CA 1
ATOM 820 C C . VAL A 1 107 ? 14.023 -49.326 -15.74 1 94.17 107 VAL A C 1
ATOM 822 O O . VAL A 1 107 ? 14.64 -49.326 -16.808 1 94.17 107 VAL A O 1
ATOM 825 N N . GLN A 1 108 ? 13.161 -48.426 -15.428 1 95.96 108 GLN A N 1
ATOM 826 C CA . GLN A 1 108 ? 13.012 -47.216 -16.231 1 95.96 108 GLN A CA 1
ATOM 827 C C . GLN A 1 108 ? 13.645 -46.014 -15.536 1 95.96 108 GLN A C 1
ATOM 829 O O . GLN A 1 108 ? 13.301 -45.697 -14.396 1 95.96 108 GLN A O 1
ATOM 834 N N . LEU A 1 109 ? 14.547 -45.319 -16.165 1 96.95 109 LEU A N 1
ATOM 835 C CA . LEU A 1 109 ? 15.208 -44.124 -15.654 1 96.95 109 LEU A CA 1
ATOM 836 C C . LEU A 1 109 ? 14.744 -42.881 -16.406 1 96.95 109 LEU A C 1
ATOM 838 O O . LEU A 1 109 ? 14.569 -42.919 -17.627 1 96.95 109 LEU A O 1
ATOM 842 N N . THR A 1 110 ? 14.431 -41.833 -15.682 1 97.7 110 THR A N 1
ATOM 843 C CA . THR A 1 110 ? 14.241 -40.521 -16.292 1 97.7 110 THR A CA 1
ATOM 844 C C . THR A 1 110 ? 15.497 -39.668 -16.143 1 97.7 110 THR A C 1
ATOM 846 O O . THR A 1 110 ? 15.955 -39.417 -15.026 1 97.7 110 THR A O 1
ATOM 849 N N . VAL A 1 111 ? 16.021 -39.217 -17.239 1 97.99 111 VAL A N 1
ATOM 850 C CA . VAL A 1 111 ? 17.272 -38.464 -17.254 1 97.99 111 VAL A CA 1
ATOM 851 C C . VAL A 1 111 ? 16.993 -37.006 -17.608 1 97.99 111 VAL A C 1
ATOM 853 O O . VAL A 1 111 ? 16.345 -36.719 -18.618 1 97.99 111 VAL A O 1
ATOM 856 N N . ARG A 1 112 ? 17.5 -36.112 -16.769 1 97.93 112 ARG A N 1
ATOM 857 C CA . ARG A 1 112 ? 17.31 -34.677 -16.951 1 97.93 112 ARG A CA 1
ATOM 858 C C . ARG A 1 112 ? 18.619 -33.921 -16.753 1 97.93 112 ARG A C 1
ATOM 860 O O . ARG A 1 112 ? 19.563 -34.449 -16.161 1 97.93 112 ARG A O 1
ATOM 867 N N . ASP A 1 113 ? 18.637 -32.73 -17.276 1 97.96 113 ASP A N 1
ATOM 868 C CA . ASP A 1 113 ? 19.816 -31.899 -17.051 1 97.96 113 ASP A CA 1
ATOM 869 C C . ASP A 1 113 ? 19.711 -31.143 -15.728 1 97.96 113 ASP A C 1
ATOM 871 O O . ASP A 1 113 ? 18.654 -31.137 -15.093 1 97.96 113 ASP A O 1
ATOM 875 N N . ALA A 1 114 ? 20.785 -30.465 -15.353 1 97.19 114 ALA A N 1
ATOM 876 C CA . ALA A 1 114 ? 20.879 -29.785 -14.064 1 97.19 114 ALA A CA 1
ATOM 877 C C . ALA A 1 114 ? 19.876 -28.638 -13.975 1 97.19 114 ALA A C 1
ATOM 879 O O . ALA A 1 114 ? 19.249 -28.432 -12.933 1 97.19 114 ALA A O 1
ATOM 880 N N . LEU A 1 115 ? 19.706 -27.876 -15.031 1 97.68 115 LEU A N 1
ATOM 881 C CA . LEU A 1 115 ? 18.795 -26.738 -15 1 97.68 115 LEU A CA 1
ATOM 882 C C . LEU A 1 115 ? 17.362 -27.195 -14.749 1 97.68 115 LEU A C 1
ATOM 884 O O . LEU A 1 115 ? 16.626 -26.556 -13.993 1 97.68 115 LEU A O 1
ATOM 888 N N . THR A 1 116 ? 16.948 -28.278 -15.366 1 96.14 116 THR A N 1
ATOM 889 C CA . THR A 1 116 ? 15.603 -28.811 -15.182 1 96.14 116 THR A CA 1
ATOM 890 C C . THR A 1 116 ? 15.396 -29.272 -13.741 1 96.14 116 THR A C 1
ATOM 892 O O . THR A 1 116 ? 14.317 -29.086 -13.174 1 96.14 116 THR A O 1
ATOM 895 N N . ILE A 1 117 ? 16.356 -29.843 -13.18 1 96.45 117 ILE A N 1
ATOM 896 C CA . ILE A 1 117 ? 16.277 -30.304 -11.798 1 96.45 117 ILE A CA 1
ATOM 897 C C . ILE A 1 117 ? 16.105 -29.108 -10.864 1 96.45 117 ILE A C 1
ATOM 899 O O . ILE A 1 117 ? 15.373 -29.184 -9.875 1 96.45 117 ILE A O 1
ATOM 903 N N . LEU A 1 118 ? 16.724 -27.977 -11.195 1 97.02 118 LEU A N 1
ATOM 904 C CA . LEU A 1 118 ? 16.695 -26.786 -10.354 1 97.02 118 LEU A CA 1
ATOM 905 C C . LEU A 1 118 ? 15.35 -26.076 -10.462 1 97.02 118 LEU A C 1
ATOM 907 O O . LEU A 1 118 ? 15.152 -25.017 -9.862 1 97.02 118 LEU A O 1
ATOM 911 N N . GLU A 1 119 ? 14.4 -26.63 -11.174 1 95.06 119 GLU A N 1
ATOM 912 C CA . GLU A 1 119 ? 13.016 -26.17 -11.129 1 95.06 119 GLU A CA 1
A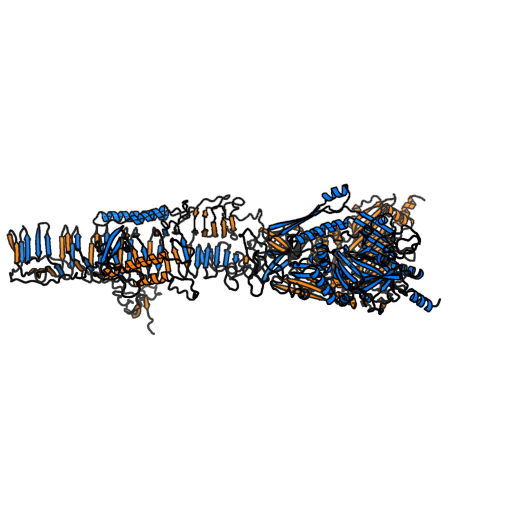TOM 913 C C . GLU A 1 119 ? 12.404 -26.395 -9.749 1 95.06 119 GLU A C 1
ATOM 915 O O . GLU A 1 119 ? 11.414 -25.754 -9.39 1 95.06 119 GLU A O 1
ATOM 920 N N . GLN A 1 120 ? 13.031 -27.231 -8.996 1 94.8 120 GLN A N 1
ATOM 921 C CA . GLN A 1 120 ? 12.492 -27.598 -7.691 1 94.8 120 GLN A CA 1
ATOM 922 C C . GLN A 1 120 ? 13.073 -26.718 -6.588 1 94.8 120 GLN A C 1
ATOM 924 O O . GLN A 1 120 ? 12.687 -26.837 -5.423 1 94.8 120 GLN A O 1
ATOM 929 N N . ARG A 1 121 ? 14.012 -25.854 -6.892 1 96.72 121 ARG A N 1
ATOM 930 C CA . ARG A 1 121 ? 14.557 -24.906 -5.925 1 96.72 121 ARG A CA 1
ATOM 931 C C . ARG A 1 121 ? 13.913 -23.532 -6.082 1 96.72 121 ARG A C 1
ATOM 933 O O . ARG A 1 121 ? 14.277 -22.768 -6.978 1 96.72 121 ARG A O 1
ATOM 940 N N . VAL A 1 122 ? 13.04 -23.225 -5.202 1 96.04 122 VAL A N 1
ATOM 941 C CA . VAL A 1 122 ? 12.339 -21.945 -5.213 1 96.04 122 VAL A CA 1
ATOM 942 C C . VAL A 1 122 ? 13.007 -20.981 -4.234 1 96.04 122 VAL A C 1
ATOM 944 O O . VAL A 1 122 ? 13.39 -21.375 -3.13 1 96.04 122 VAL A O 1
ATOM 947 N N . ASN A 1 123 ? 13.169 -19.745 -4.709 1 95.22 123 ASN A N 1
ATOM 948 C CA . ASN A 1 123 ? 13.925 -18.807 -3.886 1 95.22 123 ASN A CA 1
ATOM 949 C C . ASN A 1 123 ? 13.421 -17.377 -4.058 1 95.22 123 ASN A C 1
ATOM 951 O O . ASN A 1 123 ? 12.61 -17.103 -4.944 1 95.22 123 ASN A O 1
ATOM 955 N N . ASN A 1 124 ? 13.8 -16.506 -3.156 1 94.83 124 ASN A N 1
ATOM 956 C CA . ASN A 1 124 ? 13.66 -15.054 -3.181 1 94.83 124 ASN A CA 1
ATOM 957 C C . ASN A 1 124 ? 14.999 -14.358 -2.952 1 94.83 124 ASN A C 1
ATOM 959 O O . ASN A 1 124 ? 15.604 -14.503 -1.888 1 94.83 124 ASN A O 1
ATOM 963 N N . ARG A 1 125 ? 15.396 -13.597 -4.009 1 94.84 125 ARG A N 1
ATOM 964 C CA . ARG A 1 125 ? 16.723 -12.999 -3.909 1 94.84 125 ARG A CA 1
ATOM 965 C C . ARG A 1 125 ? 16.747 -11.611 -4.541 1 94.84 125 ARG A C 1
ATOM 967 O O . ARG A 1 125 ? 15.944 -11.313 -5.427 1 94.84 125 ARG A O 1
ATOM 974 N N . MET A 1 126 ? 17.665 -10.87 -4.017 1 94.27 126 MET A N 1
ATOM 975 C CA . MET A 1 126 ? 17.958 -9.554 -4.579 1 94.27 126 MET A CA 1
ATOM 976 C C . MET A 1 126 ? 19.389 -9.494 -5.104 1 94.27 126 MET A C 1
ATOM 978 O O . MET A 1 126 ? 20.332 -9.836 -4.389 1 94.27 126 MET A O 1
ATOM 982 N N . PHE A 1 127 ? 19.523 -9.128 -6.378 1 96.04 127 PHE A N 1
ATOM 983 C CA . PHE A 1 127 ? 20.83 -8.885 -6.976 1 96.04 127 PHE A CA 1
ATOM 984 C C . PHE A 1 127 ? 21.034 -7.399 -7.245 1 96.04 127 PHE A C 1
ATOM 986 O O . PHE A 1 127 ? 20.306 -6.801 -8.04 1 96.04 127 PHE A O 1
ATOM 993 N N . ARG A 1 128 ? 22.024 -6.849 -6.643 1 94.06 128 ARG A N 1
ATOM 994 C CA . ARG A 1 128 ? 22.28 -5.417 -6.757 1 94.06 128 ARG A CA 1
ATOM 995 C C . ARG A 1 128 ? 23.489 -5.146 -7.647 1 94.06 128 ARG A C 1
ATOM 997 O O . ARG A 1 128 ? 24.544 -5.759 -7.473 1 94.06 128 ARG A O 1
ATOM 1004 N N . SER A 1 129 ? 23.313 -4.251 -8.602 1 93.35 129 SER A N 1
ATOM 1005 C CA . SER A 1 129 ? 24.398 -3.743 -9.435 1 93.35 129 SER A CA 1
ATOM 1006 C C . SER A 1 129 ? 25.199 -4.883 -10.054 1 93.35 129 SER A C 1
ATOM 1008 O O . SER A 1 129 ? 26.427 -4.913 -9.952 1 93.35 129 SER A O 1
ATOM 1010 N N . MET A 1 130 ? 24.508 -5.75 -10.67 1 95.23 130 MET A N 1
ATOM 1011 C CA . MET A 1 130 ? 25.13 -6.903 -11.315 1 95.23 130 MET A CA 1
ATOM 1012 C C . MET A 1 130 ? 24.61 -7.077 -12.738 1 95.23 130 MET A C 1
ATOM 1014 O O . MET A 1 130 ? 23.442 -6.798 -13.016 1 95.23 130 MET A O 1
ATOM 1018 N N . SER A 1 131 ? 25.506 -7.527 -13.555 1 96.55 131 SER A N 1
ATOM 1019 C CA . SER A 1 131 ? 25.107 -7.86 -14.919 1 96.55 131 SER A CA 1
ATOM 1020 C C . SER A 1 131 ? 24.536 -9.271 -14.999 1 96.55 131 SER A C 1
ATOM 1022 O O . SER A 1 131 ? 24.722 -10.075 -14.083 1 96.55 131 SER A O 1
ATOM 1024 N N . LEU A 1 132 ? 23.888 -9.533 -16.053 1 97.08 132 LEU A N 1
ATOM 1025 C CA . LEU A 1 132 ? 23.269 -10.845 -16.204 1 97.08 132 LEU A CA 1
ATOM 1026 C C . LEU A 1 132 ? 24.322 -11.948 -16.196 1 97.08 132 LEU A C 1
ATOM 1028 O O . LEU A 1 132 ? 24.185 -12.937 -15.472 1 97.08 132 LEU A O 1
ATOM 1032 N N . PRO A 1 133 ? 25.454 -11.856 -16.922 1 97.86 133 PRO A N 1
ATOM 1033 C CA . PRO A 1 133 ? 26.464 -12.915 -16.861 1 97.86 133 PRO A CA 1
ATOM 1034 C C . PRO A 1 133 ? 26.972 -13.165 -15.443 1 97.86 133 PRO A C 1
ATOM 1036 O O . PRO A 1 133 ? 27.191 -14.316 -15.056 1 97.86 133 PRO A O 1
ATOM 1039 N N . ASN A 1 134 ? 27.097 -12.055 -14.7 1 97.26 134 ASN A N 1
ATOM 1040 C CA . ASN A 1 134 ? 27.556 -12.212 -13.324 1 97.26 134 ASN A CA 1
ATOM 1041 C C . ASN A 1 134 ? 26.517 -12.926 -12.464 1 97.26 134 ASN A C 1
ATOM 1043 O O . ASN A 1 134 ? 26.869 -13.697 -11.57 1 97.26 134 ASN A O 1
ATOM 1047 N N . ILE A 1 135 ? 25.26 -12.668 -12.657 1 97.42 135 ILE A N 1
ATOM 1048 C CA . ILE A 1 135 ? 24.192 -13.334 -11.921 1 97.42 135 ILE A CA 1
ATOM 1049 C C . ILE A 1 135 ? 24.192 -14.826 -12.248 1 97.42 135 ILE A C 1
ATOM 1051 O O . ILE A 1 135 ? 24.103 -15.665 -11.349 1 97.42 135 ILE A O 1
ATOM 1055 N N . LEU A 1 136 ? 24.312 -15.152 -13.562 1 98.07 136 LEU A N 1
ATOM 1056 C CA . LEU A 1 136 ? 24.347 -16.549 -13.979 1 98.07 136 LEU A CA 1
ATOM 1057 C C . LEU A 1 136 ? 25.516 -17.281 -13.329 1 98.07 136 LEU A C 1
ATOM 1059 O O . LEU A 1 136 ? 25.343 -18.371 -12.779 1 98.07 136 LEU A O 1
ATOM 1063 N N . GLU A 1 137 ? 26.656 -16.666 -13.342 1 97.28 137 GLU A N 1
ATOM 1064 C CA . GLU A 1 137 ? 27.842 -17.269 -12.741 1 97.28 137 GLU A CA 1
ATOM 1065 C C . GLU A 1 137 ? 27.659 -17.47 -11.24 1 97.28 137 GLU A C 1
ATOM 1067 O O . GLU A 1 137 ? 28.027 -18.515 -10.699 1 97.28 137 GLU A O 1
ATOM 1072 N N . THR A 1 138 ? 27.086 -16.431 -10.648 1 96.17 138 THR A N 1
ATOM 1073 C CA . THR A 1 138 ? 26.862 -16.505 -9.209 1 96.17 138 THR A CA 1
ATOM 1074 C C . THR A 1 138 ? 25.954 -17.682 -8.862 1 96.17 138 THR A C 1
ATOM 1076 O O . THR A 1 138 ? 26.277 -18.485 -7.985 1 96.17 138 THR A O 1
ATOM 1079 N N . LEU A 1 139 ? 24.873 -17.852 -9.513 1 96.48 139 LEU A N 1
ATOM 1080 C CA . LEU A 1 139 ? 23.914 -18.915 -9.232 1 96.48 139 LEU A CA 1
ATOM 1081 C C . LEU A 1 139 ? 24.535 -20.286 -9.475 1 96.48 139 LEU A C 1
ATOM 1083 O O . LEU A 1 139 ? 24.436 -21.177 -8.627 1 96.48 139 LEU A O 1
ATOM 1087 N N . ILE A 1 140 ? 25.185 -20.452 -10.582 1 97.09 140 ILE A N 1
ATOM 1088 C CA . ILE A 1 140 ? 25.717 -21.754 -10.966 1 97.09 140 ILE A CA 1
ATOM 1089 C C . ILE A 1 140 ? 26.882 -22.125 -10.052 1 97.09 140 ILE A C 1
ATOM 1091 O O . ILE A 1 140 ? 27.017 -23.282 -9.646 1 97.09 140 ILE A O 1
ATOM 1095 N N . GLN A 1 141 ? 27.69 -21.121 -9.727 1 95.97 141 GLN A N 1
ATOM 1096 C CA . GLN A 1 141 ? 28.784 -21.391 -8.8 1 95.97 141 GLN A CA 1
ATOM 1097 C C . GLN A 1 141 ? 28.254 -21.787 -7.424 1 95.97 141 GLN A C 1
ATOM 1099 O O . GLN A 1 141 ? 28.834 -22.641 -6.752 1 95.97 141 GLN A O 1
ATOM 1104 N N . GLU A 1 142 ? 27.21 -21.172 -7.063 1 95.35 142 GLU A N 1
ATOM 1105 C CA . GLU A 1 142 ? 26.572 -21.56 -5.809 1 95.35 142 GLU A CA 1
ATOM 1106 C C . GLU A 1 142 ? 26.064 -22.997 -5.869 1 95.35 142 GLU A C 1
ATOM 1108 O O . GLU A 1 142 ? 26.199 -23.75 -4.902 1 95.35 142 GLU A O 1
ATOM 1113 N N . TRP A 1 143 ? 25.471 -23.364 -6.995 1 96.19 143 TRP A N 1
ATOM 1114 C CA . TRP A 1 143 ? 24.99 -24.732 -7.153 1 96.19 143 TRP A CA 1
ATOM 1115 C C . TRP A 1 143 ? 26.132 -25.731 -7.003 1 96.19 143 TRP A C 1
ATOM 1117 O O . TRP A 1 143 ? 26.025 -26.696 -6.241 1 96.19 143 TRP A O 1
ATOM 1127 N N . ARG A 1 144 ? 27.148 -25.446 -7.696 1 96.35 144 ARG A N 1
ATOM 1128 C CA . ARG A 1 144 ? 28.3 -26.341 -7.722 1 96.35 144 ARG A CA 1
ATOM 1129 C C . ARG A 1 144 ? 29.01 -26.359 -6.373 1 96.35 144 ARG A C 1
ATOM 1131 O O . ARG A 1 144 ? 29.554 -27.387 -5.965 1 96.35 144 ARG A O 1
ATOM 1138 N N . GLY A 1 145 ? 28.983 -25.23 -5.71 1 95.13 145 GLY A N 1
ATOM 1139 C CA . GLY A 1 145 ? 29.624 -25.139 -4.407 1 95.13 145 GLY A CA 1
ATOM 1140 C C . GLY A 1 145 ? 28.853 -25.85 -3.312 1 95.13 145 GLY A C 1
ATOM 1141 O O . GLY A 1 145 ? 29.447 -26.372 -2.366 1 95.13 145 GLY A O 1
ATOM 1142 N N . ARG A 1 146 ? 27.594 -25.942 -3.464 1 94.58 146 ARG A N 1
ATOM 1143 C CA . ARG A 1 146 ? 26.754 -26.463 -2.391 1 94.58 146 ARG A CA 1
ATOM 1144 C C . ARG A 1 146 ? 26.417 -27.932 -2.622 1 94.58 146 ARG A C 1
ATOM 1146 O O . ARG A 1 146 ? 25.891 -28.602 -1.731 1 94.58 146 ARG A O 1
ATOM 1153 N N . SER A 1 147 ? 26.687 -28.462 -3.814 1 96.71 147 SER A N 1
ATOM 1154 C CA . SER A 1 147 ? 26.415 -29.86 -4.131 1 96.71 147 SER A CA 1
ATOM 1155 C C . SER A 1 147 ? 27.633 -30.533 -4.755 1 96.71 147 SER A C 1
ATOM 1157 O O . SER A 1 147 ? 27.983 -30.254 -5.904 1 96.71 147 SER A O 1
ATOM 1159 N N . PRO A 1 148 ? 28.237 -31.436 -4.083 1 95.27 148 PRO A N 1
ATOM 1160 C CA . PRO A 1 148 ? 29.352 -32.188 -4.662 1 95.27 148 PRO A CA 1
ATOM 1161 C C . PRO A 1 148 ? 28.966 -32.923 -5.943 1 95.27 148 PRO A C 1
ATOM 1163 O O . PRO A 1 148 ? 29.781 -33.04 -6.862 1 95.27 148 PRO A O 1
ATOM 1166 N N . THR A 1 149 ? 27.775 -33.383 -6.048 1 95.26 149 THR A N 1
ATOM 1167 C CA . THR A 1 149 ? 27.305 -34.057 -7.254 1 95.26 149 THR A CA 1
ATOM 1168 C C . THR A 1 149 ? 27.332 -33.108 -8.449 1 95.26 149 THR A C 1
ATOM 1170 O O . THR A 1 149 ? 27.839 -33.46 -9.516 1 95.26 149 THR A O 1
ATOM 1173 N N . LEU A 1 150 ? 26.82 -31.9 -8.237 1 96.14 150 LEU A N 1
ATOM 1174 C CA . LEU A 1 150 ? 26.817 -30.943 -9.338 1 96.14 150 LEU A CA 1
ATOM 1175 C C . LEU A 1 150 ? 28.226 -30.432 -9.619 1 96.14 150 LEU A C 1
ATOM 1177 O O . LEU A 1 150 ? 28.575 -30.162 -10.77 1 96.14 150 LEU A O 1
ATOM 1181 N N . ALA A 1 151 ? 29.021 -30.287 -8.548 1 95.81 151 ALA A N 1
ATOM 1182 C CA . ALA A 1 151 ? 30.396 -29.836 -8.744 1 95.81 151 ALA A CA 1
ATOM 1183 C C . ALA A 1 151 ? 31.146 -30.76 -9.698 1 95.81 151 ALA A C 1
ATOM 1185 O O . ALA A 1 151 ? 31.966 -30.303 -10.499 1 95.81 151 ALA A O 1
ATOM 1186 N N . ARG A 1 152 ? 30.814 -31.991 -9.707 1 94.24 152 ARG A N 1
ATOM 1187 C CA . ARG A 1 152 ? 31.559 -32.984 -10.473 1 94.24 152 ARG A CA 1
ATOM 1188 C C . ARG A 1 152 ? 30.894 -33.247 -11.82 1 94.24 152 ARG A C 1
ATOM 1190 O O . ARG A 1 152 ? 31.567 -33.596 -12.793 1 94.24 152 ARG A O 1
ATOM 1197 N N . SER A 1 153 ? 29.598 -33.092 -11.888 1 96.16 153 SER A N 1
ATOM 1198 C CA . SER A 1 153 ? 28.886 -33.609 -13.052 1 96.16 153 SER A CA 1
ATOM 1199 C C . SER A 1 153 ? 28.303 -32.477 -13.891 1 96.16 153 SER A C 1
ATOM 1201 O O . SER A 1 153 ? 27.654 -32.724 -14.909 1 96.16 153 SER A O 1
ATOM 1203 N N . PHE A 1 154 ? 28.502 -31.262 -13.484 1 96.46 154 PHE A N 1
ATOM 1204 C CA . PHE A 1 154 ? 27.863 -30.139 -14.161 1 96.46 154 PHE A CA 1
ATOM 1205 C C . PHE A 1 154 ? 28.852 -28.998 -14.367 1 96.46 154 PHE A C 1
ATOM 1207 O O . PHE A 1 154 ? 29.647 -28.689 -13.477 1 96.46 154 PHE A O 1
ATOM 1214 N N . ASP A 1 155 ? 28.857 -28.471 -15.525 1 96.97 155 ASP A N 1
ATOM 1215 C CA . ASP A 1 155 ? 29.67 -27.315 -15.887 1 96.97 155 ASP A CA 1
ATOM 1216 C C . ASP A 1 155 ? 28.85 -26.287 -16.663 1 96.97 155 ASP A C 1
ATOM 1218 O O . ASP A 1 155 ? 27.66 -26.495 -16.911 1 96.97 155 ASP A O 1
ATOM 1222 N N . PHE A 1 156 ? 29.439 -25.117 -16.889 1 97.74 156 PHE A N 1
ATOM 1223 C CA . PHE A 1 156 ? 28.733 -24.098 -17.658 1 97.74 156 PHE A CA 1
ATOM 1224 C C . PHE A 1 156 ? 29.71 -23.277 -18.492 1 97.74 156 PHE A C 1
ATOM 1226 O O . PHE A 1 156 ? 30.911 -23.261 -18.214 1 97.74 156 PHE A O 1
ATOM 1233 N N . GLU A 1 157 ? 29.217 -22.739 -19.542 1 97.4 157 GLU A N 1
ATOM 1234 C CA . GLU A 1 157 ? 29.992 -21.894 -20.446 1 97.4 157 GLU A CA 1
ATOM 1235 C C . GLU A 1 157 ? 29.177 -20.691 -20.911 1 97.4 157 GLU A C 1
ATOM 1237 O O . GLU A 1 157 ? 28.003 -20.828 -21.26 1 97.4 157 GLU A O 1
ATOM 1242 N N . LEU A 1 158 ? 29.76 -19.53 -20.878 1 96.96 158 LEU A N 1
ATOM 1243 C CA . LEU A 1 158 ? 29.141 -18.31 -21.385 1 96.96 158 LEU A CA 1
ATOM 1244 C C . LEU A 1 158 ? 29.754 -17.904 -22.721 1 96.96 158 LEU A C 1
ATOM 1246 O O . LEU A 1 158 ? 30.769 -17.205 -22.757 1 96.96 158 LEU A O 1
ATOM 1250 N N . LEU A 1 159 ? 29.139 -18.333 -23.767 1 96.48 159 LEU A N 1
ATOM 1251 C CA . LEU A 1 159 ? 29.53 -17.889 -25.101 1 96.48 159 LEU A CA 1
ATOM 1252 C C . LEU A 1 159 ? 28.789 -16.613 -25.487 1 96.48 159 LEU A C 1
ATOM 1254 O O . LEU A 1 159 ? 28.054 -16.593 -26.478 1 96.48 159 LEU A O 1
ATOM 1258 N N . ILE A 1 160 ? 28.974 -15.629 -24.717 1 96.58 160 ILE A N 1
ATOM 1259 C CA . ILE A 1 160 ? 28.254 -14.373 -24.902 1 96.58 160 ILE A CA 1
ATOM 1260 C C . ILE A 1 160 ? 29.24 -13.208 -24.9 1 96.58 160 ILE A C 1
ATOM 1262 O O . ILE A 1 160 ? 30.37 -13.343 -24.425 1 96.58 160 ILE A O 1
ATOM 1266 N N . ASP A 1 161 ? 28.88 -12.132 -25.453 1 94.47 161 ASP A N 1
ATOM 1267 C CA . ASP A 1 161 ? 29.615 -10.876 -25.337 1 94.47 161 ASP A CA 1
ATOM 1268 C C . ASP A 1 161 ? 29.162 -10.086 -24.111 1 94.47 161 ASP A C 1
ATOM 1270 O O . ASP A 1 161 ? 28.145 -9.391 -24.154 1 94.47 161 ASP A O 1
ATOM 1274 N N . ARG A 1 162 ? 29.948 -10.135 -23.128 1 93.92 162 ARG A N 1
ATOM 1275 C CA . ARG A 1 162 ? 29.6 -9.548 -21.838 1 93.92 162 ARG A CA 1
ATOM 1276 C C . ARG A 1 162 ? 29.306 -8.058 -21.975 1 93.92 162 ARG A C 1
ATOM 1278 O O . ARG A 1 162 ? 28.552 -7.493 -21.18 1 93.92 162 ARG A O 1
ATOM 1285 N N . ALA A 1 163 ? 29.848 -7.431 -23.004 1 91.58 163 ALA A N 1
ATOM 1286 C CA . ALA A 1 163 ? 29.713 -5.988 -23.19 1 91.58 163 ALA A CA 1
ATOM 1287 C C . ALA A 1 163 ? 28.27 -5.61 -23.511 1 91.58 163 ALA A C 1
ATOM 1289 O O . ALA A 1 163 ? 27.861 -4.465 -23.305 1 91.58 163 ALA A O 1
ATOM 1290 N N . HIS A 1 164 ? 27.554 -6.594 -23.94 1 93.09 164 HIS A N 1
ATOM 1291 C CA . HIS A 1 164 ? 26.18 -6.332 -24.352 1 93.09 164 HIS A CA 1
ATOM 1292 C C . HIS A 1 164 ? 25.236 -6.332 -23.154 1 93.09 164 HIS A C 1
ATOM 1294 O O . HIS A 1 164 ? 24.079 -5.922 -23.27 1 93.09 164 HIS A O 1
ATOM 1300 N N . TYR A 1 165 ? 25.715 -6.676 -22.063 1 96.2 165 TYR A N 1
ATOM 1301 C CA . TYR A 1 165 ? 24.841 -6.836 -20.906 1 96.2 165 TYR A CA 1
ATOM 1302 C C . TYR A 1 165 ? 25.276 -5.925 -19.764 1 96.2 165 TYR A C 1
ATOM 1304 O O . TYR A 1 165 ? 26.162 -6.278 -18.983 1 96.2 165 TYR A O 1
ATOM 1312 N N . PRO A 1 166 ? 24.575 -4.893 -19.716 1 95.29 166 PRO A N 1
ATOM 1313 C CA . PRO A 1 166 ? 25.001 -3.89 -18.737 1 95.29 166 PRO A CA 1
ATOM 1314 C C . PRO A 1 166 ? 24.704 -4.306 -17.298 1 95.29 166 PRO A C 1
ATOM 1316 O O . PRO A 1 166 ? 23.901 -5.213 -17.067 1 95.29 166 PRO A O 1
ATOM 1319 N N . VAL A 1 167 ? 25.399 -3.627 -16.373 1 95.67 167 VAL A N 1
ATOM 1320 C CA . VAL A 1 167 ? 25.101 -3.751 -14.95 1 95.67 167 VAL A CA 1
ATOM 1321 C C . VAL A 1 167 ? 23.759 -3.09 -14.644 1 95.67 167 VAL A C 1
ATOM 1323 O O . VAL A 1 167 ? 23.525 -1.94 -15.024 1 95.67 167 VAL A O 1
ATOM 1326 N N . ARG A 1 168 ? 22.886 -3.834 -14.09 1 94.6 168 ARG A N 1
ATOM 1327 C CA . ARG A 1 168 ? 21.584 -3.301 -13.703 1 94.6 168 ARG A CA 1
ATOM 1328 C C . ARG A 1 168 ? 21.557 -2.945 -12.22 1 94.6 168 ARG A C 1
ATOM 1330 O O . ARG A 1 168 ? 22.224 -3.592 -11.409 1 94.6 168 ARG A O 1
ATOM 1337 N N . GLU A 1 169 ? 20.779 -2.02 -11.901 1 93.28 169 GLU A N 1
ATOM 1338 C CA . GLU A 1 169 ? 20.71 -1.557 -10.518 1 93.28 169 GLU A CA 1
ATOM 1339 C C . GLU A 1 169 ? 20.151 -2.641 -9.601 1 93.28 169 GLU A C 1
ATOM 1341 O O . GLU A 1 169 ? 20.602 -2.793 -8.464 1 93.28 169 GLU A O 1
ATOM 1346 N N . GLN A 1 170 ? 19.174 -3.299 -10.116 1 94.5 170 GLN A N 1
ATOM 1347 C CA . GLN A 1 170 ? 18.547 -4.333 -9.299 1 94.5 170 GLN A CA 1
ATOM 1348 C C . GLN A 1 170 ? 17.864 -5.384 -10.169 1 94.5 170 GLN A C 1
ATOM 1350 O O . GLN A 1 170 ? 17.203 -5.048 -11.153 1 94.5 170 GLN A O 1
ATOM 1355 N N . THR A 1 171 ? 18.072 -6.585 -9.888 1 96.25 171 THR A N 1
ATOM 1356 C CA . THR A 1 171 ? 17.356 -7.733 -10.432 1 96.25 171 THR A CA 1
ATOM 1357 C C . THR A 1 171 ? 16.826 -8.621 -9.31 1 96.25 171 THR A C 1
ATOM 1359 O O . THR A 1 171 ? 17.571 -8.989 -8.399 1 96.25 171 THR A O 1
ATOM 1362 N N . ARG A 1 172 ? 15.575 -8.96 -9.38 1 95.82 172 ARG A N 1
ATOM 1363 C CA . ARG A 1 172 ? 14.969 -9.675 -8.261 1 95.82 172 ARG A CA 1
ATOM 1364 C C . ARG A 1 172 ? 14.425 -11.028 -8.706 1 95.82 172 ARG A C 1
ATOM 1366 O O . ARG A 1 172 ? 13.775 -11.129 -9.749 1 95.82 172 ARG A O 1
ATOM 1373 N N . GLN A 1 173 ? 14.771 -12.07 -7.964 1 96.63 173 GLN A N 1
ATOM 1374 C CA . GLN A 1 173 ? 14.07 -13.348 -8.027 1 96.63 173 GLN A CA 1
ATOM 1375 C C . GLN A 1 173 ? 12.88 -13.37 -7.071 1 96.63 173 GLN A C 1
ATOM 1377 O O . GLN A 1 173 ? 13.056 -13.33 -5.852 1 96.63 173 GLN A O 1
ATOM 1382 N N . ALA A 1 174 ? 11.703 -13.432 -7.589 1 95.41 174 ALA A N 1
ATOM 1383 C CA . ALA A 1 174 ? 10.499 -13.228 -6.788 1 95.41 174 ALA A CA 1
ATOM 1384 C C . ALA A 1 174 ? 9.709 -14.526 -6.645 1 95.41 174 ALA A C 1
ATOM 1386 O O . ALA A 1 174 ? 8.608 -14.653 -7.185 1 95.41 174 ALA A O 1
ATOM 1387 N N . GLY A 1 175 ? 10.226 -15.484 -5.832 1 93.26 175 GLY A N 1
ATOM 1388 C CA . GLY A 1 175 ? 9.505 -16.716 -5.552 1 93.26 175 GLY A CA 1
ATOM 1389 C C . GLY A 1 175 ? 9.493 -17.679 -6.724 1 93.26 175 GLY A C 1
ATOM 1390 O O . GLY A 1 175 ? 8.591 -18.512 -6.841 1 93.26 175 GLY A O 1
ATOM 1391 N N . GLU A 1 176 ? 10.376 -17.565 -7.565 1 94.34 176 GLU A N 1
ATOM 1392 C CA . GLU A 1 176 ? 10.51 -18.461 -8.71 1 94.34 176 GLU A CA 1
ATOM 1393 C C . GLU A 1 176 ? 11.612 -19.491 -8.479 1 94.34 176 GLU A C 1
ATOM 1395 O O . GLU A 1 176 ? 12.486 -19.293 -7.632 1 94.34 176 GLU A O 1
ATOM 1400 N N . SER A 1 177 ? 11.523 -20.545 -9.205 1 96.51 177 SER A N 1
ATOM 1401 C CA . SER A 1 177 ? 12.622 -21.503 -9.156 1 96.51 177 SER A CA 1
ATOM 1402 C C . SER A 1 177 ? 13.887 -20.925 -9.782 1 96.51 177 SER A C 1
ATOM 1404 O O . SER A 1 177 ? 13.82 -19.98 -10.57 1 96.51 177 SER A O 1
ATOM 1406 N N . ASP A 1 178 ? 14.988 -21.391 -9.438 1 97.44 178 ASP A N 1
ATOM 1407 C CA . ASP A 1 178 ? 16.236 -20.929 -10.039 1 97.44 178 ASP A CA 1
ATOM 1408 C C . ASP A 1 178 ? 16.211 -21.1 -11.556 1 97.44 178 ASP A C 1
ATOM 1410 O O . ASP A 1 178 ? 16.665 -20.221 -12.292 1 97.44 178 ASP A O 1
ATOM 1414 N N . ALA A 1 179 ? 15.636 -22.196 -12.013 1 97.66 179 ALA A N 1
ATOM 1415 C CA . ALA A 1 179 ? 15.55 -22.451 -13.448 1 97.66 179 ALA A CA 1
ATOM 1416 C C . ALA A 1 179 ? 14.663 -21.417 -14.137 1 97.66 179 ALA A C 1
ATOM 1418 O O . ALA A 1 179 ? 15.033 -20.868 -15.177 1 97.66 179 ALA A O 1
ATOM 1419 N N . ALA A 1 180 ? 13.499 -21.153 -13.544 1 97.12 180 ALA A N 1
ATOM 1420 C CA . ALA A 1 180 ? 12.579 -20.178 -14.126 1 97.12 180 ALA A CA 1
ATOM 1421 C C . ALA A 1 180 ? 13.199 -18.784 -14.149 1 97.12 180 ALA A C 1
ATOM 1423 O O . ALA A 1 180 ? 12.998 -18.024 -15.099 1 97.12 180 ALA A O 1
ATOM 1424 N N . PHE A 1 181 ? 13.905 -18.466 -13.131 1 97.71 181 PHE A N 1
ATOM 1425 C CA . PHE A 1 181 ? 14.577 -17.175 -13.032 1 97.71 181 PHE A CA 1
ATOM 1426 C C . PHE A 1 181 ? 15.609 -17.015 -14.142 1 97.71 181 PHE A C 1
ATOM 1428 O O . PHE A 1 181 ? 15.621 -16.003 -14.845 1 97.71 181 PHE A O 1
ATOM 1435 N N . ILE A 1 182 ? 16.422 -17.991 -14.312 1 98.06 182 ILE A N 1
ATOM 1436 C CA . ILE A 1 182 ? 17.445 -17.97 -15.352 1 98.06 182 ILE A CA 1
ATOM 1437 C C . ILE A 1 182 ? 16.784 -17.893 -16.726 1 98.06 182 ILE A C 1
ATOM 1439 O O . ILE A 1 182 ? 17.194 -17.099 -17.576 1 98.06 182 ILE A O 1
ATOM 1443 N N . ARG A 1 183 ? 15.764 -18.707 -16.968 1 97.73 183 ARG A N 1
ATOM 1444 C CA . ARG A 1 183 ? 15.074 -18.725 -18.254 1 97.73 183 ARG A CA 1
ATOM 1445 C C . ARG A 1 183 ? 14.459 -17.365 -18.565 1 97.73 183 ARG A C 1
ATOM 1447 O O . ARG A 1 183 ? 14.55 -16.88 -19.695 1 97.73 183 ARG A O 1
ATOM 1454 N N . ARG A 1 184 ? 13.894 -16.743 -17.559 1 97.31 184 ARG A N 1
ATOM 1455 C CA . ARG A 1 184 ? 13.28 -15.433 -17.754 1 97.31 184 ARG A CA 1
ATOM 1456 C C . ARG A 1 184 ? 14.323 -14.394 -18.153 1 97.31 184 ARG A C 1
ATOM 1458 O O . ARG A 1 184 ? 14.113 -13.627 -19.096 1 97.31 184 ARG A O 1
ATOM 1465 N N . LEU A 1 185 ? 15.424 -14.402 -17.433 1 97.54 185 LEU A N 1
ATOM 1466 C CA . LEU A 1 185 ? 16.461 -13.411 -17.696 1 97.54 185 LEU A CA 1
ATOM 1467 C C . LEU A 1 185 ? 17.059 -13.606 -19.086 1 97.54 185 LEU A C 1
ATOM 1469 O O . LEU A 1 185 ? 17.273 -12.635 -19.815 1 97.54 185 LEU A O 1
ATOM 1473 N N . CYS A 1 186 ? 17.272 -14.873 -19.459 1 98.07 186 CYS A N 1
ATOM 1474 C CA . CYS A 1 186 ? 17.844 -15.179 -20.765 1 98.07 186 CYS A CA 1
ATOM 1475 C C . CYS A 1 186 ? 16.882 -14.798 -21.885 1 98.07 186 CYS A C 1
ATOM 1477 O O . CYS A 1 186 ? 17.288 -14.193 -22.879 1 98.07 186 CYS A O 1
ATOM 1479 N N . ARG A 1 187 ? 15.651 -15.117 -21.707 1 97.39 187 ARG A N 1
ATOM 1480 C CA . ARG A 1 187 ? 14.65 -14.761 -22.707 1 97.39 187 ARG A CA 1
ATOM 1481 C C . ARG A 1 187 ? 14.532 -13.247 -22.848 1 97.39 187 ARG A C 1
ATOM 1483 O O . ARG A 1 187 ? 14.376 -12.731 -23.957 1 97.39 187 ARG A O 1
ATOM 1490 N N . PHE A 1 188 ? 14.633 -12.627 -21.769 1 96.29 188 PHE A N 1
ATOM 1491 C CA . PHE A 1 188 ? 14.463 -11.179 -21.74 1 96.29 188 PHE A CA 1
ATOM 1492 C C . PHE A 1 188 ? 15.528 -10.492 -22.587 1 96.29 188 PHE A C 1
ATOM 1494 O O . PHE A 1 188 ? 15.237 -9.529 -23.299 1 96.29 188 PHE A O 1
ATOM 1501 N N . VAL A 1 189 ? 16.794 -11.034 -22.599 1 96.69 189 VAL A N 1
ATOM 1502 C CA . VAL A 1 189 ? 17.89 -10.328 -23.254 1 96.69 189 VAL A CA 1
ATOM 1503 C C . VAL A 1 189 ? 18.233 -11.018 -24.573 1 96.69 189 VAL A C 1
ATOM 1505 O O . VAL A 1 189 ? 19.097 -10.55 -25.319 1 96.69 189 VAL A O 1
ATOM 1508 N N . GLY A 1 190 ? 17.688 -12.211 -24.807 1 96.57 190 GLY A N 1
ATOM 1509 C CA . GLY A 1 190 ? 17.861 -12.876 -26.089 1 96.57 190 GLY A CA 1
ATOM 1510 C C . GLY A 1 190 ? 19 -13.878 -26.092 1 96.57 190 GLY A C 1
ATOM 1511 O O . GLY A 1 190 ? 19.614 -14.124 -27.133 1 96.57 190 GLY A O 1
ATOM 1512 N N . ILE A 1 191 ? 19.291 -14.439 -24.918 1 97.95 191 ILE A N 1
ATOM 1513 C CA . ILE A 1 191 ? 20.294 -15.492 -24.805 1 97.95 191 ILE A CA 1
ATOM 1514 C C . ILE A 1 191 ? 19.621 -16.859 -24.906 1 97.95 191 ILE A C 1
ATOM 1516 O O . ILE A 1 191 ? 18.668 -17.144 -24.177 1 97.95 191 ILE A O 1
ATOM 1520 N N . PHE A 1 192 ? 20.05 -17.646 -25.852 1 98 192 PHE A N 1
ATOM 1521 C CA . PHE A 1 192 ? 19.567 -19.022 -25.867 1 98 192 PHE A CA 1
ATOM 1522 C C . PHE A 1 192 ? 20.565 -19.953 -25.188 1 98 192 PHE A C 1
ATOM 1524 O O . PHE A 1 192 ? 21.734 -19.601 -25.018 1 98 192 PHE A O 1
ATOM 1531 N N . TRP A 1 193 ? 20.129 -21.09 -24.739 1 98.13 193 TRP A N 1
ATOM 1532 C CA . TRP A 1 193 ? 20.972 -22.018 -23.991 1 98.13 193 TRP A CA 1
ATOM 1533 C C . TRP A 1 193 ? 20.713 -23.457 -24.423 1 98.13 193 TRP A C 1
ATOM 1535 O O . TRP A 1 193 ? 19.684 -23.754 -25.034 1 98.13 193 TRP A O 1
ATOM 1545 N N . PHE A 1 194 ? 21.639 -24.305 -24.22 1 97.84 194 PHE A N 1
ATOM 1546 C CA . PHE A 1 194 ? 21.523 -25.732 -24.494 1 97.84 194 PHE A CA 1
ATOM 1547 C C . PHE A 1 194 ? 22.541 -26.524 -23.681 1 97.84 194 PHE A C 1
ATOM 1549 O O . PHE A 1 194 ? 23.373 -25.942 -22.982 1 97.84 194 PHE A O 1
ATOM 1556 N N . ILE A 1 195 ? 22.419 -27.832 -23.729 1 97.89 195 ILE A N 1
ATOM 1557 C CA . ILE A 1 195 ? 23.28 -28.718 -22.953 1 97.89 195 ILE A CA 1
ATOM 1558 C C . ILE A 1 195 ? 24.25 -29.44 -23.885 1 97.89 195 ILE A C 1
ATOM 1560 O O . ILE A 1 195 ? 23.851 -29.944 -24.937 1 97.89 195 ILE A O 1
ATOM 1564 N N . ARG A 1 196 ? 25.467 -29.419 -23.56 1 96.77 196 ARG A N 1
ATOM 1565 C CA . ARG A 1 196 ? 26.503 -30.161 -24.272 1 96.77 196 ARG A CA 1
ATOM 1566 C C . ARG A 1 196 ? 27.139 -31.215 -23.371 1 96.77 196 ARG A C 1
ATOM 1568 O O . ARG A 1 196 ? 27.414 -30.952 -22.198 1 96.77 196 ARG A O 1
ATOM 1575 N N . ALA A 1 197 ? 27.385 -32.362 -23.919 1 96.43 197 ALA A N 1
ATOM 1576 C CA . ALA A 1 197 ? 28.039 -33.412 -23.142 1 96.43 197 ALA A CA 1
ATOM 1577 C C . ALA A 1 197 ? 29.523 -33.111 -22.953 1 96.43 197 ALA A C 1
ATOM 1579 O O . ALA A 1 197 ? 30.189 -32.636 -23.876 1 96.43 197 ALA A O 1
ATOM 1580 N N . GLY A 1 198 ? 29.988 -33.348 -21.779 1 95.59 198 GLY A N 1
ATOM 1581 C CA . GLY A 1 198 ? 31.401 -33.169 -21.484 1 95.59 198 GLY A CA 1
ATOM 1582 C C . GLY A 1 198 ? 31.707 -31.844 -20.813 1 95.59 198 GLY A C 1
ATOM 1583 O O . GLY A 1 198 ? 30.824 -30.996 -20.67 1 95.59 198 GLY A O 1
ATOM 1584 N N . LYS A 1 199 ? 32.86 -31.701 -20.376 1 95.88 199 LYS A N 1
ATOM 1585 C CA . LYS A 1 199 ? 33.323 -30.462 -19.758 1 95.88 199 LYS A CA 1
ATOM 1586 C C . LYS A 1 199 ? 33.592 -29.39 -20.811 1 95.88 199 LYS A C 1
ATOM 1588 O O . LYS A 1 199 ? 33.924 -29.707 -21.956 1 95.88 199 LYS A O 1
ATOM 1593 N N . ARG A 1 200 ? 33.533 -28.202 -20.361 1 93.03 200 ARG A N 1
ATOM 1594 C CA . ARG A 1 200 ? 33.752 -27.085 -21.274 1 93.03 200 ARG A CA 1
ATOM 1595 C C . ARG A 1 200 ? 35.166 -27.115 -21.846 1 93.03 200 ARG A C 1
ATOM 1597 O O . ARG A 1 200 ? 35.379 -26.755 -23.006 1 93.03 200 ARG A O 1
ATOM 1604 N N . ASP A 1 201 ? 36.162 -27.672 -21.035 1 90.81 201 ASP A N 1
ATOM 1605 C CA . ASP A 1 201 ? 37.562 -27.665 -21.449 1 90.81 201 ASP A CA 1
ATOM 1606 C C . ASP A 1 201 ? 37.935 -28.97 -22.148 1 90.81 201 ASP A C 1
ATOM 1608 O O . ASP A 1 201 ? 39.083 -29.155 -22.557 1 90.81 201 ASP A O 1
ATOM 1612 N N . GLY A 1 202 ? 37.022 -29.894 -22.251 1 88 202 GLY A N 1
ATOM 1613 C CA . GLY A 1 202 ? 37.245 -31.133 -22.98 1 88 202 GLY A CA 1
ATOM 1614 C C . GLY A 1 202 ? 38.019 -32.164 -22.18 1 88 202 GLY A C 1
ATOM 1615 O O . GLY A 1 202 ? 38.307 -33.255 -22.678 1 88 202 GLY A O 1
ATOM 1616 N N . THR A 1 203 ? 38.288 -31.842 -20.895 1 90.79 203 THR A N 1
ATOM 1617 C CA . THR A 1 203 ? 39.072 -32.76 -20.076 1 90.79 203 THR A CA 1
ATOM 1618 C C . THR A 1 203 ? 38.236 -33.97 -19.669 1 90.79 203 THR A C 1
ATOM 1620 O O . THR A 1 203 ? 37.011 -33.879 -19.567 1 90.79 203 THR A O 1
ATOM 1623 N N . ASP A 1 204 ? 38.938 -35.013 -19.61 1 89.44 204 ASP A N 1
ATOM 1624 C CA . ASP A 1 204 ? 38.282 -36.241 -19.173 1 89.44 204 ASP A CA 1
ATOM 1625 C C . ASP A 1 204 ? 37.835 -36.137 -17.717 1 89.44 204 ASP A C 1
ATOM 1627 O O . ASP A 1 204 ? 38.467 -35.444 -16.916 1 89.44 204 ASP A O 1
ATOM 1631 N N . SER A 1 205 ? 36.762 -36.685 -17.408 1 92.1 205 SER A N 1
ATOM 1632 C CA . SER A 1 205 ? 36.211 -36.691 -16.057 1 92.1 205 SER A CA 1
ATOM 1633 C C . SER A 1 205 ? 35.845 -38.105 -15.616 1 92.1 205 SER A C 1
ATOM 1635 O O . SER A 1 205 ? 35.558 -38.966 -16.45 1 92.1 205 SER A O 1
ATOM 1637 N N . ASP A 1 206 ? 35.921 -38.316 -14.357 1 92.94 206 ASP A N 1
ATOM 1638 C CA . ASP A 1 206 ? 35.593 -39.618 -13.783 1 92.94 206 ASP A CA 1
ATOM 1639 C C . ASP A 1 206 ? 34.082 -39.8 -13.66 1 92.94 206 ASP A C 1
ATOM 1641 O O . ASP A 1 206 ? 33.609 -40.875 -13.287 1 92.94 206 ASP A O 1
ATOM 1645 N N . THR A 1 207 ? 33.362 -38.767 -13.946 1 95.14 207 THR A N 1
ATOM 1646 C CA . THR A 1 207 ? 31.904 -38.78 -13.942 1 95.14 207 THR A CA 1
ATOM 1647 C C . THR A 1 207 ? 31.354 -38.121 -15.204 1 95.14 207 THR A C 1
ATOM 1649 O O . THR A 1 207 ? 31.972 -37.206 -15.753 1 95.14 207 THR A O 1
ATOM 1652 N N . PRO A 1 208 ? 30.229 -38.682 -15.758 1 96.65 208 PRO A N 1
ATOM 1653 C CA . PRO A 1 208 ? 29.622 -37.98 -16.891 1 96.65 208 PRO A CA 1
ATOM 1654 C C . PRO A 1 208 ? 29.302 -36.52 -16.577 1 96.65 208 PRO A C 1
ATOM 1656 O O . PRO A 1 208 ? 28.727 -36.222 -15.527 1 96.65 208 PRO A O 1
ATOM 1659 N N . VAL A 1 209 ? 29.754 -35.692 -17.426 1 97.7 209 VAL A N 1
ATOM 1660 C CA . VAL A 1 209 ? 29.582 -34.26 -17.207 1 97.7 209 VAL A CA 1
ATOM 1661 C C . VAL A 1 209 ? 28.746 -33.661 -18.336 1 97.7 209 VAL A C 1
ATOM 1663 O O . VAL A 1 209 ? 28.86 -34.079 -19.49 1 97.7 209 VAL A O 1
ATOM 1666 N N . HIS A 1 210 ? 27.832 -32.887 -18.01 1 97.74 210 HIS A N 1
ATOM 1667 C CA . HIS A 1 210 ? 27.17 -32.067 -19.018 1 97.74 210 HIS A CA 1
ATOM 1668 C C . HIS A 1 210 ? 27.382 -30.581 -18.746 1 97.74 210 HIS A C 1
ATOM 1670 O O . HIS A 1 210 ? 27.506 -30.169 -17.591 1 97.74 210 HIS A O 1
ATOM 1676 N N . THR A 1 211 ? 27.461 -29.786 -19.753 1 97.94 211 THR A N 1
ATOM 1677 C CA . THR A 1 211 ? 27.765 -28.361 -19.689 1 97.94 211 THR A CA 1
ATOM 1678 C C . THR A 1 211 ? 26.593 -27.534 -20.209 1 97.94 211 THR A C 1
ATOM 1680 O O . THR A 1 211 ? 26.103 -27.769 -21.315 1 97.94 211 THR A O 1
ATOM 1683 N N . LEU A 1 212 ? 26.103 -26.645 -19.371 1 98.18 212 LEU A N 1
ATOM 1684 C CA . LEU A 1 212 ? 25.099 -25.674 -19.793 1 98.18 212 LEU A CA 1
ATOM 1685 C C . LEU A 1 212 ? 25.748 -24.51 -20.535 1 98.18 212 LEU A C 1
ATOM 1687 O O . LEU A 1 212 ? 26.549 -23.771 -19.96 1 98.18 212 LEU A O 1
ATOM 1691 N N . VAL A 1 213 ? 25.42 -24.331 -21.804 1 98.15 213 VAL A N 1
ATOM 1692 C CA . VAL A 1 213 ? 26.045 -23.313 -22.642 1 98.15 213 VAL A CA 1
ATOM 1693 C C . VAL A 1 213 ? 25.06 -22.174 -22.894 1 98.15 213 VAL A C 1
ATOM 1695 O O . VAL A 1 213 ? 23.942 -22.405 -23.362 1 98.15 213 VAL A O 1
ATOM 1698 N N . PHE A 1 214 ? 25.45 -20.996 -22.579 1 98.25 214 PHE A N 1
ATOM 1699 C CA . PHE A 1 214 ? 24.714 -19.788 -22.929 1 98.25 214 PHE A CA 1
ATOM 1700 C C . PHE A 1 214 ? 25.336 -19.106 -24.142 1 98.25 214 PHE A C 1
ATOM 1702 O O . PHE A 1 214 ? 26.55 -18.897 -24.188 1 98.25 214 PHE A O 1
ATOM 1709 N N . CYS A 1 215 ? 24.506 -18.805 -25.08 1 97.91 215 CYS A N 1
ATOM 1710 C CA . CYS A 1 215 ? 25.029 -18.241 -26.319 1 97.91 215 CYS A CA 1
ATOM 1711 C C . CYS A 1 215 ? 24.122 -17.133 -26.84 1 97.91 215 CYS A C 1
ATOM 1713 O O . CYS A 1 215 ? 22.898 -17.224 -26.728 1 97.91 215 CYS A O 1
ATOM 1715 N N . ASP A 1 216 ? 24.657 -16.066 -27.407 1 95.66 216 ASP A N 1
ATOM 1716 C CA . ASP A 1 216 ? 23.853 -14.985 -27.969 1 95.66 216 ASP A CA 1
ATOM 1717 C C . ASP A 1 216 ? 24.189 -14.758 -29.441 1 95.66 216 ASP A C 1
ATOM 1719 O O . ASP A 1 216 ? 23.663 -13.836 -30.069 1 95.66 216 ASP A O 1
ATOM 1723 N N . ASN A 1 217 ? 25.147 -15.582 -29.984 1 94.74 217 ASN A N 1
ATOM 1724 C CA . ASN A 1 217 ? 25.535 -15.528 -31.39 1 94.74 217 ASN A CA 1
ATOM 1725 C C . ASN A 1 217 ? 25.592 -16.922 -32.01 1 94.74 217 ASN A C 1
ATOM 1727 O O . ASN A 1 217 ? 26.535 -17.677 -31.764 1 94.74 217 ASN A O 1
ATOM 1731 N N . PRO A 1 218 ? 24.694 -17.185 -32.842 1 93.88 218 PRO A N 1
ATOM 1732 C CA . PRO A 1 218 ? 24.635 -18.526 -33.428 1 93.88 218 PRO A CA 1
ATOM 1733 C C . PRO A 1 218 ? 25.877 -18.866 -34.249 1 93.88 218 PRO A C 1
ATOM 1735 O O . PRO A 1 218 ? 26.163 -20.043 -34.483 1 93.88 218 PRO A O 1
ATOM 1738 N N . MET A 1 219 ? 26.619 -17.856 -34.645 1 94.68 219 MET A N 1
ATOM 1739 C CA . MET A 1 219 ? 27.788 -18.085 -35.489 1 94.68 219 MET A CA 1
ATOM 1740 C C . MET A 1 219 ? 28.945 -18.654 -34.675 1 94.68 219 MET A C 1
ATOM 1742 O O . MET A 1 219 ? 29.917 -19.16 -35.239 1 94.68 219 MET A O 1
ATOM 1746 N N . ARG A 1 220 ? 28.823 -18.678 -33.377 1 94.9 220 ARG A N 1
ATOM 1747 C CA . ARG A 1 220 ? 29.883 -19.186 -32.512 1 94.9 220 ARG A CA 1
ATOM 1748 C C . ARG A 1 220 ? 29.695 -20.674 -32.232 1 94.9 220 ARG A C 1
ATOM 1750 O O . ARG A 1 220 ? 30.542 -21.303 -31.595 1 94.9 220 ARG A O 1
ATOM 1757 N N . LEU A 1 221 ? 28.679 -21.201 -32.749 1 96.3 221 LEU A N 1
ATOM 1758 C CA . LEU A 1 221 ? 28.386 -22.607 -32.497 1 96.3 221 LEU A CA 1
ATOM 1759 C C . LEU A 1 221 ? 29.309 -23.509 -33.311 1 96.3 221 LEU A C 1
ATOM 1761 O O . LEU A 1 221 ? 29.634 -23.198 -34.459 1 96.3 221 LEU A O 1
ATOM 1765 N N . PRO A 1 222 ? 29.689 -24.572 -32.743 1 94.68 222 PRO A N 1
ATOM 1766 C CA . PRO A 1 222 ? 30.62 -25.468 -33.434 1 94.68 222 PRO A CA 1
ATOM 1767 C C . PRO A 1 222 ? 29.922 -26.385 -34.435 1 94.68 222 PRO A C 1
ATOM 1769 O O . PRO A 1 222 ? 28.693 -26.489 -34.431 1 94.68 222 PRO A O 1
ATOM 1772 N N . GLN A 1 223 ? 30.705 -26.98 -35.307 1 95.52 223 GLN A N 1
ATOM 1773 C CA . GLN A 1 223 ? 30.194 -27.993 -36.225 1 95.52 223 GLN A CA 1
ATOM 1774 C C . GLN A 1 223 ? 29.854 -29.284 -35.485 1 95.52 223 GLN A C 1
ATOM 1776 O O . GLN A 1 223 ? 30.533 -29.653 -34.525 1 95.52 223 GLN A O 1
ATOM 1781 N N . SER A 1 224 ? 28.822 -29.924 -35.925 1 94.95 224 SER A N 1
ATOM 1782 C CA . SER A 1 224 ? 28.381 -31.177 -35.322 1 94.95 224 SER A CA 1
ATOM 1783 C C . SER A 1 224 ? 29.422 -32.276 -35.507 1 94.95 224 SER A C 1
ATOM 1785 O O . SER A 1 224 ? 30.093 -32.336 -36.54 1 94.95 224 SER A O 1
ATOM 1787 N N . PRO A 1 225 ? 29.484 -33.086 -34.548 1 90.82 225 PRO A N 1
ATOM 1788 C CA . PRO A 1 225 ? 30.356 -34.251 -34.718 1 90.82 225 PRO A CA 1
ATOM 1789 C C . PRO A 1 225 ? 30.002 -35.077 -35.952 1 90.82 225 PRO A C 1
ATOM 1791 O O . PRO A 1 225 ? 30.875 -35.723 -36.538 1 90.82 225 PRO A O 1
ATOM 1794 N N . ALA A 1 226 ? 28.778 -35.031 -36.353 1 90.82 226 ALA A N 1
ATOM 1795 C CA . ALA A 1 226 ? 28.345 -35.75 -37.548 1 90.82 226 ALA A CA 1
ATOM 1796 C C . ALA A 1 226 ? 29.08 -35.247 -38.788 1 90.82 226 ALA A C 1
ATOM 1798 O O . ALA A 1 226 ? 29.324 -36.011 -39.725 1 90.82 226 ALA A O 1
ATOM 1799 N N . GLY A 1 227 ? 29.341 -33.989 -38.804 1 87.84 227 GLY A N 1
ATOM 1800 C CA . GLY A 1 227 ? 30.088 -33.401 -39.904 1 87.84 227 GLY A CA 1
ATOM 1801 C C . GLY A 1 227 ? 31.591 -33.546 -39.75 1 87.84 227 GLY A C 1
ATOM 1802 O O . GLY A 1 227 ? 32.277 -33.976 -40.68 1 87.84 227 GLY A O 1
ATOM 1803 N N . THR A 1 228 ? 32.099 -33.29 -38.577 1 87.62 228 THR A N 1
ATOM 1804 C CA . THR A 1 228 ? 33.541 -33.253 -38.359 1 87.62 228 THR A CA 1
ATOM 1805 C C . THR A 1 228 ? 34.138 -34.654 -38.451 1 87.62 228 THR A C 1
ATOM 1807 O O . THR A 1 228 ? 35.305 -34.814 -38.816 1 87.62 228 THR A O 1
ATOM 1810 N N . GLN A 1 229 ? 33.349 -35.605 -38.127 1 82.13 229 GLN A N 1
ATOM 1811 C CA . GLN A 1 229 ? 33.855 -36.974 -38.113 1 82.13 229 GLN A CA 1
ATOM 1812 C C . GLN A 1 229 ? 33.608 -37.665 -39.451 1 82.13 229 GLN A C 1
ATOM 1814 O O . GLN A 1 229 ? 34.07 -38.787 -39.671 1 82.13 229 GLN A O 1
ATOM 1819 N N . SER A 1 230 ? 32.877 -36.97 -40.288 1 82.41 230 SER A N 1
ATOM 1820 C CA . SER A 1 230 ? 32.669 -37.504 -41.629 1 82.41 230 SER A CA 1
ATOM 1821 C C . SER A 1 230 ? 33.86 -37.208 -42.534 1 82.41 230 SER A C 1
ATOM 1823 O O . SER A 1 230 ? 34.481 -36.149 -42.424 1 82.41 230 SER A O 1
ATOM 1825 N N . PRO A 1 231 ? 34.205 -38.089 -43.385 1 78.59 231 PRO A N 1
ATOM 1826 C CA . PRO A 1 231 ? 35.319 -37.857 -44.307 1 78.59 231 PRO A CA 1
ATOM 1827 C C . PRO A 1 231 ? 35.093 -36.649 -45.214 1 78.59 231 PRO A C 1
ATOM 1829 O O . PRO A 1 231 ? 36.049 -35.961 -45.581 1 78.59 231 PRO A O 1
ATOM 1832 N N . THR A 1 232 ? 33.875 -36.352 -45.544 1 80.2 232 THR A N 1
ATOM 1833 C CA . THR A 1 232 ? 33.559 -35.262 -46.462 1 80.2 232 THR A CA 1
ATOM 1834 C C . THR A 1 232 ? 33.186 -33.999 -45.692 1 80.2 232 THR A C 1
ATOM 1836 O O . THR A 1 232 ? 32.962 -32.944 -46.29 1 80.2 232 THR A O 1
ATOM 1839 N N . GLY A 1 233 ? 33.119 -34.127 -44.432 1 86.66 233 GLY A N 1
ATOM 1840 C CA . GLY A 1 233 ? 32.722 -32.99 -43.616 1 86.66 233 GLY A CA 1
ATOM 1841 C C . GLY A 1 233 ? 31.239 -32.682 -43.704 1 86.66 233 GLY A C 1
ATOM 1842 O O . GLY A 1 233 ? 30.778 -31.669 -43.174 1 86.66 233 GLY A O 1
ATOM 1843 N N . THR A 1 234 ? 30.497 -33.555 -44.434 1 92.01 234 THR A N 1
ATOM 1844 C CA . THR A 1 234 ? 29.064 -33.381 -44.647 1 92.01 234 THR A CA 1
ATOM 1845 C C . THR A 1 234 ? 28.293 -34.61 -44.174 1 92.01 234 THR A C 1
ATOM 1847 O O . THR A 1 234 ? 28.892 -35.631 -43.832 1 92.01 234 THR A O 1
ATOM 1850 N N . VAL A 1 235 ? 27.104 -34.468 -43.979 1 93.67 235 VAL A N 1
ATOM 1851 C CA . VAL A 1 235 ? 26.223 -35.57 -43.605 1 93.67 235 VAL A CA 1
ATOM 1852 C C . VAL A 1 235 ? 25.382 -35.991 -44.808 1 93.67 235 VAL A C 1
ATOM 1854 O O . VAL A 1 235 ? 24.612 -35.192 -45.346 1 93.67 235 VAL A O 1
ATOM 1857 N N . PRO A 1 236 ? 25.5 -37.156 -45.263 1 91.44 236 PRO A N 1
ATOM 1858 C CA . PRO A 1 236 ? 24.808 -37.565 -46.488 1 91.44 236 PRO A CA 1
ATOM 1859 C C . PRO A 1 236 ? 23.293 -37.649 -46.309 1 91.44 236 PRO A C 1
ATOM 1861 O O . PRO A 1 236 ? 22.814 -38.06 -45.249 1 91.44 236 PRO A O 1
ATOM 1864 N N . TYR A 1 237 ? 22.604 -37.236 -47.402 1 92.29 237 TYR A N 1
ATOM 1865 C CA . TYR A 1 237 ? 21.16 -37.4 -47.521 1 92.29 237 TYR A CA 1
ATOM 1866 C C . TYR A 1 237 ? 20.817 -38.558 -48.45 1 92.29 237 TYR A C 1
ATOM 1868 O O . TYR A 1 237 ? 21.39 -38.682 -49.535 1 92.29 237 TYR A O 1
ATOM 1876 N N . HIS A 1 238 ? 20.102 -39.418 -47.978 1 87.28 238 HIS A N 1
ATOM 1877 C CA . HIS A 1 238 ? 19.668 -40.543 -48.798 1 87.28 238 HIS A CA 1
ATOM 1878 C C . HIS A 1 238 ? 18.149 -40.682 -48.783 1 87.28 238 HIS A C 1
ATOM 1880 O O . HIS A 1 238 ? 17.533 -40.692 -47.716 1 87.28 238 HIS A O 1
ATOM 1886 N N . HIS A 1 239 ? 17.675 -40.483 -50.058 1 72.98 239 HIS A N 1
ATOM 1887 C CA . HIS A 1 239 ? 16.246 -40.739 -50.202 1 72.98 239 HIS A CA 1
ATOM 1888 C C . HIS A 1 239 ? 15.966 -42.23 -50.354 1 72.98 239 HIS A C 1
ATOM 1890 O O . HIS A 1 239 ? 16.657 -42.923 -51.104 1 72.98 239 HIS A O 1
ATOM 1896 N N . GLY A 1 240 ? 15.167 -42.925 -49.757 1 58.36 240 GLY A N 1
ATOM 1897 C CA . GLY A 1 240 ? 14.691 -44.261 -50.078 1 58.36 240 GLY A CA 1
ATOM 1898 C C . GLY A 1 240 ? 15.512 -45.359 -49.429 1 58.36 240 GLY A C 1
ATOM 1899 O O . GLY A 1 240 ? 16.39 -45.083 -48.608 1 58.36 240 GLY A O 1
ATOM 1900 N N . ALA A 1 241 ? 15.214 -46.718 -49.614 1 52.12 241 ALA A N 1
ATOM 1901 C CA . ALA A 1 241 ? 15.61 -48.015 -49.071 1 52.12 241 ALA A CA 1
ATOM 1902 C C . ALA A 1 241 ? 17.026 -48.381 -49.503 1 52.12 241 ALA A C 1
ATOM 1904 O O . ALA A 1 241 ? 17.447 -49.532 -49.362 1 52.12 241 ALA A O 1
ATOM 1905 N N . ALA A 1 242 ? 17.757 -47.531 -50.093 1 51.22 242 ALA A N 1
ATOM 1906 C CA . ALA A 1 242 ? 19 -48.067 -50.641 1 51.22 242 ALA A CA 1
ATOM 1907 C C . ALA A 1 242 ? 19.979 -48.428 -49.528 1 51.22 242 ALA A C 1
ATOM 1909 O O . ALA A 1 242 ? 19.916 -47.868 -48.431 1 51.22 242 ALA A O 1
ATOM 1910 N N . VAL A 1 243 ? 20.573 -49.653 -49.636 1 54.73 243 VAL A N 1
ATOM 1911 C CA . VAL A 1 243 ? 21.641 -50.171 -48.787 1 54.73 243 VAL A CA 1
ATOM 1912 C C . VAL A 1 243 ? 22.606 -49.044 -48.426 1 54.73 243 VAL A C 1
ATOM 1914 O O . VAL A 1 243 ? 23.185 -48.407 -49.31 1 54.73 243 VAL A O 1
ATOM 1917 N N . LYS A 1 244 ? 22.562 -48.491 -47.135 1 67.94 244 LYS A N 1
ATOM 1918 C CA . LYS A 1 244 ? 23.285 -47.307 -46.68 1 67.94 244 LYS A CA 1
ATOM 1919 C C . LYS A 1 244 ? 24.621 -47.689 -46.047 1 67.94 244 LYS A C 1
ATOM 1921 O O . LYS A 1 244 ? 24.685 -48.605 -45.226 1 67.94 244 LYS A O 1
ATOM 1926 N N . ASP A 1 245 ? 25.791 -47.239 -46.56 1 66.29 245 ASP A N 1
ATOM 1927 C CA . ASP A 1 245 ? 27.103 -47.506 -45.98 1 66.29 245 ASP A CA 1
ATOM 1928 C C . ASP A 1 245 ? 27.327 -46.67 -44.722 1 66.29 245 ASP A C 1
ATOM 1930 O O . ASP A 1 245 ? 28.154 -47.02 -43.877 1 66.29 245 ASP A O 1
ATOM 1934 N N . SER A 1 246 ? 26.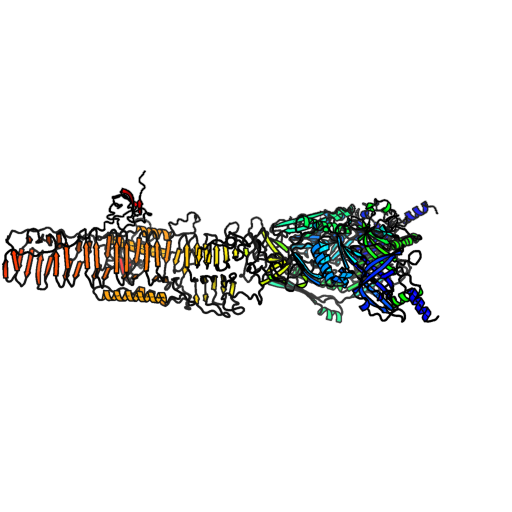638 -45.552 -44.623 1 81.71 246 SER A N 1
ATOM 1935 C CA . SER A 1 246 ? 26.842 -44.661 -43.486 1 81.71 246 SER A CA 1
ATOM 1936 C C . SER A 1 246 ? 25.523 -44.066 -43.006 1 81.71 246 SER A C 1
ATOM 1938 O O . SER A 1 246 ? 24.525 -44.09 -43.729 1 81.71 246 SER A O 1
ATOM 1940 N N . ASP A 1 247 ? 25.504 -43.62 -41.731 1 89.43 247 ASP A N 1
ATOM 1941 C CA . ASP A 1 247 ? 24.352 -42.895 -41.205 1 89.43 247 ASP A CA 1
ATOM 1942 C C . ASP A 1 247 ? 23.985 -41.719 -42.107 1 89.43 247 ASP A C 1
ATOM 1944 O O . ASP A 1 247 ? 24.866 -41.033 -42.63 1 89.43 247 ASP A O 1
ATOM 1948 N N . SER A 1 248 ? 22.725 -41.569 -42.418 1 91.65 248 SER A N 1
ATOM 1949 C CA . SER A 1 248 ? 22.314 -40.548 -43.376 1 91.65 248 SER A CA 1
ATOM 1950 C C . SER A 1 248 ? 21.029 -39.858 -42.933 1 91.65 248 SER A C 1
ATOM 1952 O O . SER A 1 248 ? 20.279 -40.396 -42.115 1 91.65 248 SER A O 1
ATOM 1954 N N . ILE A 1 249 ? 20.817 -38.736 -43.482 1 94.09 249 ILE A N 1
ATOM 1955 C CA . ILE A 1 249 ? 19.558 -38.018 -43.317 1 94.09 249 ILE A CA 1
ATOM 1956 C C . ILE A 1 249 ? 18.52 -38.565 -44.294 1 94.09 249 ILE A C 1
ATOM 1958 O O . ILE A 1 249 ? 18.827 -38.812 -45.462 1 94.09 249 ILE A O 1
ATOM 1962 N N . THR A 1 250 ? 17.358 -38.783 -43.792 1 91.99 250 THR A N 1
ATOM 1963 C CA . THR A 1 250 ? 16.343 -39.404 -44.636 1 91.99 250 THR A CA 1
ATOM 1964 C C . THR A 1 250 ? 15.224 -38.415 -44.953 1 91.99 250 THR A C 1
ATOM 1966 O O . THR A 1 250 ? 14.448 -38.626 -45.887 1 91.99 250 THR A O 1
ATOM 1969 N N . LEU A 1 251 ? 15.174 -37.449 -44.164 1 93.13 251 LEU A N 1
ATOM 1970 C CA . LEU A 1 251 ? 14.142 -36.445 -44.404 1 93.13 251 LEU A CA 1
ATOM 1971 C C . LEU A 1 251 ? 14.663 -35.046 -44.096 1 93.13 251 LEU A C 1
ATOM 1973 O O . LEU A 1 251 ? 15.305 -34.831 -43.066 1 93.13 251 LEU A O 1
ATOM 1977 N N . LEU A 1 252 ? 14.517 -34.16 -44.957 1 93.72 252 LEU A N 1
ATOM 1978 C CA . LEU A 1 252 ? 14.697 -32.723 -44.782 1 93.72 252 LEU A CA 1
ATOM 1979 C C . LEU A 1 252 ? 13.558 -31.949 -45.436 1 93.72 252 LEU A C 1
ATOM 1981 O O . LEU A 1 252 ? 13.472 -31.883 -46.665 1 93.72 252 LEU A O 1
ATOM 1985 N N . ALA A 1 253 ? 12.723 -31.508 -44.589 1 93.99 253 ALA A N 1
ATOM 1986 C CA . ALA A 1 253 ? 11.559 -30.798 -45.111 1 93.99 253 ALA A CA 1
ATOM 1987 C C . ALA A 1 253 ? 11.527 -29.356 -44.613 1 93.99 253 ALA A C 1
ATOM 1989 O O . ALA A 1 253 ? 11.432 -29.111 -43.408 1 93.99 253 ALA A O 1
ATOM 1990 N N . ALA A 1 254 ? 11.633 -28.405 -45.523 1 92.36 254 ALA A N 1
ATOM 1991 C CA . ALA A 1 254 ? 11.633 -26.988 -45.169 1 92.36 254 ALA A CA 1
ATOM 1992 C C . ALA A 1 254 ? 10.227 -26.511 -44.817 1 92.36 254 ALA A C 1
ATOM 1994 O O . ALA A 1 254 ? 9.243 -26.973 -45.401 1 92.36 254 ALA A O 1
ATOM 1995 N N . ALA A 1 255 ? 10.128 -25.731 -43.81 1 95.09 255 ALA A N 1
ATOM 1996 C CA . ALA A 1 255 ? 8.867 -25.117 -43.402 1 95.09 255 ALA A CA 1
ATOM 1997 C C . ALA A 1 255 ? 9.031 -23.614 -43.194 1 95.09 255 ALA A C 1
ATOM 1999 O O . ALA A 1 255 ? 10.074 -23.157 -42.721 1 95.09 255 ALA A O 1
ATOM 2000 N N . ARG A 1 256 ? 8.035 -22.783 -43.608 1 94.71 256 ARG A N 1
ATOM 2001 C CA . ARG A 1 256 ? 7.984 -21.339 -43.405 1 94.71 256 ARG A CA 1
ATOM 2002 C C . ARG A 1 256 ? 6.702 -20.932 -42.686 1 94.71 256 ARG A C 1
ATOM 2004 O O . ARG A 1 256 ? 5.655 -21.554 -42.874 1 94.71 256 ARG A O 1
ATOM 2011 N N . SER A 1 257 ? 6.797 -20.044 -41.813 1 95.04 257 SER A N 1
ATOM 2012 C CA . SER A 1 257 ? 5.658 -19.521 -41.064 1 95.04 257 SER A CA 1
ATOM 2013 C C . SER A 1 257 ? 5.567 -18.004 -41.185 1 95.04 257 SER A C 1
ATOM 2015 O O . SER A 1 257 ? 6.589 -17.318 -41.252 1 95.04 257 SER A O 1
ATOM 2017 N N . LEU A 1 258 ? 4.279 -17.531 -41.256 1 96.19 258 LEU A N 1
ATOM 2018 C CA . LEU A 1 258 ? 4.047 -16.091 -41.223 1 96.19 258 LEU A CA 1
ATOM 2019 C C . LEU A 1 258 ? 4.394 -15.516 -39.853 1 96.19 258 LEU A C 1
ATOM 2021 O O . LEU A 1 258 ? 3.937 -16.025 -38.828 1 96.19 258 LEU A O 1
ATOM 2025 N N . VAL A 1 259 ? 5.247 -14.543 -39.798 1 96.45 259 VAL A N 1
ATOM 2026 C CA . VAL A 1 259 ? 5.65 -13.905 -38.55 1 96.45 259 VAL A CA 1
ATOM 2027 C C . VAL A 1 259 ? 5.481 -12.391 -38.665 1 96.45 259 VAL A C 1
ATOM 2029 O O . VAL A 1 259 ? 5.366 -11.855 -39.77 1 96.45 259 VAL A O 1
ATOM 2032 N N . PRO A 1 260 ? 5.468 -11.665 -37.518 1 96.12 260 PRO A N 1
ATOM 2033 C CA . PRO A 1 260 ? 5.372 -10.204 -37.557 1 96.12 260 PRO A CA 1
ATOM 2034 C C . PRO A 1 260 ? 6.515 -9.559 -38.338 1 96.12 260 PRO A C 1
ATOM 2036 O O . PRO A 1 260 ? 7.657 -10.019 -38.261 1 96.12 260 PRO A O 1
ATOM 2039 N N . GLY A 1 261 ? 6.129 -8.465 -39.091 1 95.64 261 GLY A N 1
ATOM 2040 C CA . GLY A 1 261 ? 7.112 -7.774 -39.91 1 95.64 261 GLY A CA 1
ATOM 2041 C C . GLY A 1 261 ? 7.909 -6.739 -39.139 1 95.64 261 GLY A C 1
ATOM 2042 O O . GLY A 1 261 ? 8.879 -6.182 -39.658 1 95.64 261 GLY A O 1
ATOM 2043 N N . GLY A 1 262 ? 7.481 -6.525 -37.89 1 96.47 262 GLY A N 1
ATOM 2044 C CA . GLY A 1 262 ? 8.215 -5.556 -37.092 1 96.47 262 GLY A CA 1
ATOM 2045 C C . GLY A 1 262 ? 7.814 -5.56 -35.629 1 96.47 262 GLY A C 1
ATOM 2046 O O . GLY A 1 262 ? 6.807 -6.168 -35.259 1 96.47 262 GLY A O 1
ATOM 2047 N N . VAL A 1 263 ? 8.724 -4.958 -34.838 1 97.17 263 VAL A N 1
ATOM 2048 C CA . VAL A 1 263 ? 8.451 -4.771 -33.417 1 97.17 263 VAL A CA 1
ATOM 2049 C C . VAL A 1 263 ? 8.533 -3.287 -33.067 1 97.17 263 VAL A C 1
ATOM 2051 O O . VAL A 1 263 ? 9.346 -2.553 -33.633 1 97.17 263 VAL A O 1
ATOM 2054 N N . ARG A 1 264 ? 7.595 -2.866 -32.253 1 96.94 264 ARG A N 1
ATOM 2055 C CA . ARG A 1 264 ? 7.604 -1.525 -31.679 1 96.94 264 ARG A CA 1
ATOM 2056 C C . ARG A 1 264 ? 7.535 -1.58 -30.157 1 96.94 264 ARG A C 1
ATOM 2058 O O . ARG A 1 264 ? 6.62 -2.184 -29.593 1 96.94 264 ARG A O 1
ATOM 2065 N N . ARG A 1 265 ? 8.513 -0.968 -29.574 1 96.68 265 ARG A N 1
ATOM 2066 C CA . ARG A 1 265 ? 8.597 -0.956 -28.118 1 96.68 265 ARG A CA 1
ATOM 2067 C C . ARG A 1 265 ? 8.705 0.47 -27.588 1 96.68 265 ARG A C 1
ATOM 2069 O O . ARG A 1 265 ? 9.361 1.317 -28.198 1 96.68 265 ARG A O 1
ATOM 2076 N N . ALA A 1 266 ? 7.989 0.694 -26.507 1 97.04 266 ALA A N 1
ATOM 2077 C CA . ALA A 1 266 ? 8.061 1.996 -25.849 1 97.04 266 ALA A CA 1
ATOM 2078 C C . ALA A 1 266 ? 8.251 1.84 -24.342 1 97.04 266 ALA A C 1
ATOM 2080 O O . ALA A 1 266 ? 7.65 0.959 -23.723 1 97.04 266 ALA A O 1
ATOM 2081 N N . SER A 1 267 ? 9.175 2.599 -23.785 1 96.33 267 SER A N 1
ATOM 2082 C CA . SER A 1 267 ? 9.458 2.602 -22.353 1 96.33 267 SER A CA 1
ATOM 2083 C C . SER A 1 267 ? 9.752 4.011 -21.851 1 96.33 267 SER A C 1
ATOM 2085 O O . SER A 1 267 ? 10.57 4.726 -22.435 1 96.33 267 SER A O 1
ATOM 2087 N N . GLY A 1 268 ? 9.108 4.317 -20.791 1 94.42 268 GLY A N 1
ATOM 2088 C CA . GLY A 1 268 ? 9.264 5.665 -20.269 1 94.42 268 GLY A CA 1
ATOM 2089 C C . GLY A 1 268 ? 10.449 5.808 -19.332 1 94.42 268 GLY A C 1
ATOM 2090 O O . GLY A 1 268 ? 10.847 4.844 -18.674 1 94.42 268 GLY A O 1
ATOM 2091 N N . ASP A 1 269 ? 11.054 6.96 -19.34 1 92.42 269 ASP A N 1
ATOM 2092 C CA . ASP A 1 269 ? 12.061 7.369 -18.366 1 92.42 269 ASP A CA 1
ATOM 2093 C C . ASP A 1 269 ? 11.548 8.51 -17.491 1 92.42 269 ASP A C 1
ATOM 2095 O O . ASP A 1 269 ? 11.463 9.655 -17.941 1 92.42 269 ASP A O 1
ATOM 2099 N N . TYR A 1 270 ? 11.328 8.187 -16.214 1 91.19 270 TYR A N 1
ATOM 2100 C CA . TYR A 1 270 ? 10.709 9.181 -15.345 1 91.19 270 TYR A CA 1
ATOM 2101 C C . TYR A 1 270 ? 11.7 10.281 -14.982 1 91.19 270 TYR A C 1
ATOM 2103 O O . TYR A 1 270 ? 11.302 11.366 -14.55 1 91.19 270 TYR A O 1
ATOM 2111 N N . LYS A 1 271 ? 13.008 10.064 -15.109 1 90.57 271 LYS A N 1
ATOM 2112 C CA . LYS A 1 271 ? 14.012 11.069 -14.773 1 90.57 271 LYS A CA 1
ATOM 2113 C C . LYS A 1 271 ? 14.029 12.195 -15.803 1 90.57 271 LYS A C 1
ATOM 2115 O O . LYS A 1 271 ? 14.198 13.364 -15.45 1 90.57 271 LYS A O 1
ATOM 2120 N N . THR A 1 272 ? 13.752 11.86 -17.091 1 90.04 272 THR A N 1
ATOM 2121 C CA . THR A 1 272 ? 13.798 12.86 -18.151 1 90.04 272 THR A CA 1
ATOM 2122 C C . THR A 1 272 ? 12.391 13.217 -18.62 1 90.04 272 THR A C 1
ATOM 2124 O O . THR A 1 272 ? 12.19 14.24 -19.278 1 90.04 272 THR A O 1
ATOM 2127 N N . GLY A 1 273 ? 11.412 12.392 -18.3 1 90.08 273 GLY A N 1
ATOM 2128 C CA . GLY A 1 273 ? 10.057 12.577 -18.794 1 90.08 273 GLY A CA 1
ATOM 2129 C C . GLY A 1 273 ? 9.897 12.196 -20.253 1 90.08 273 GLY A C 1
ATOM 2130 O O . GLY A 1 273 ? 8.861 12.471 -20.863 1 90.08 273 GLY A O 1
ATOM 2131 N N . LYS A 1 274 ? 10.826 11.473 -20.763 1 92.14 274 LYS A N 1
ATOM 2132 C CA . LYS A 1 274 ? 10.803 11.132 -22.182 1 92.14 274 LYS A CA 1
ATOM 2133 C C . LYS A 1 274 ? 10.468 9.658 -22.388 1 92.14 274 LYS A C 1
ATOM 2135 O O . LYS A 1 274 ? 10.626 8.846 -21.474 1 92.14 274 LYS A O 1
ATOM 2140 N N . MET A 1 275 ? 9.874 9.445 -23.52 1 93.58 275 MET A N 1
ATOM 2141 C CA . MET A 1 275 ? 9.574 8.084 -23.957 1 93.58 275 MET A CA 1
ATOM 2142 C C . MET A 1 275 ? 10.632 7.58 -24.933 1 93.58 275 MET A C 1
ATOM 2144 O O . MET A 1 275 ? 10.959 8.26 -25.907 1 93.58 275 MET A O 1
ATOM 2148 N N . ASP A 1 276 ? 11.244 6.498 -24.574 1 94.63 276 ASP A N 1
ATOM 2149 C CA . ASP A 1 276 ? 12.127 5.829 -25.525 1 94.63 276 ASP A CA 1
ATOM 2150 C C . ASP A 1 276 ? 11.344 4.874 -26.423 1 94.63 276 ASP A C 1
ATOM 2152 O O . ASP A 1 276 ? 10.592 4.029 -25.934 1 94.63 276 ASP A O 1
ATOM 2156 N N . VAL A 1 277 ? 11.486 5.047 -27.67 1 95.96 277 VAL A N 1
ATOM 2157 C CA . VAL A 1 277 ? 10.75 4.227 -28.627 1 95.96 277 VAL A CA 1
ATOM 2158 C C . VAL A 1 277 ? 11.727 3.54 -29.579 1 95.96 277 VAL A C 1
ATOM 2160 O O . VAL A 1 277 ? 12.642 4.177 -30.106 1 95.96 277 VAL A O 1
ATOM 2163 N N . GLN A 1 278 ? 11.593 2.255 -29.71 1 96.88 278 GLN A N 1
ATOM 2164 C CA . GLN A 1 278 ? 12.378 1.46 -30.649 1 96.88 278 GLN A CA 1
ATOM 2165 C C . GLN A 1 278 ? 11.479 0.768 -31.669 1 96.88 278 GLN A C 1
ATOM 2167 O O . GLN A 1 278 ? 10.489 0.132 -31.301 1 96.88 278 GLN A O 1
ATOM 2172 N N . GLU A 1 279 ? 11.801 0.984 -32.917 1 96.12 279 GLU A N 1
ATOM 2173 C CA . GLU A 1 279 ? 11.099 0.322 -34.013 1 96.12 279 GLU A CA 1
ATOM 2174 C C . GLU A 1 279 ? 12.073 -0.416 -34.926 1 96.12 279 GLU A C 1
ATOM 2176 O O . GLU A 1 279 ? 12.998 0.188 -35.473 1 96.12 279 GLU A O 1
ATOM 2181 N N . ILE A 1 280 ? 11.844 -1.683 -35.056 1 96.74 280 ILE A N 1
ATOM 2182 C CA . ILE A 1 280 ? 12.731 -2.502 -35.875 1 96.74 280 ILE A CA 1
ATOM 2183 C C . ILE A 1 280 ? 11.904 -3.379 -36.813 1 96.74 280 ILE A C 1
ATOM 2185 O O . ILE A 1 280 ? 10.981 -4.07 -36.375 1 96.74 280 ILE A O 1
ATOM 2189 N N . ASP A 1 281 ? 12.221 -3.433 -38.028 1 95.04 281 ASP A N 1
ATOM 2190 C CA . ASP A 1 281 ? 11.534 -4.245 -39.028 1 95.04 281 ASP A CA 1
ATOM 2191 C C . ASP A 1 281 ? 12.304 -5.532 -39.313 1 95.04 281 ASP A C 1
ATOM 2193 O O . ASP A 1 281 ? 13.522 -5.586 -39.132 1 95.04 281 ASP A O 1
ATOM 2197 N N . THR A 1 282 ? 11.572 -6.47 -39.67 1 93.16 282 THR A N 1
ATOM 2198 C CA . THR A 1 282 ? 12.198 -7.736 -40.038 1 93.16 282 THR A CA 1
ATOM 2199 C C . THR A 1 282 ? 12.941 -7.606 -41.364 1 93.16 282 THR A C 1
ATOM 2201 O O . THR A 1 282 ? 12.629 -6.73 -42.174 1 93.16 282 THR A O 1
ATOM 2204 N N . VAL A 1 283 ? 13.95 -8.443 -41.614 1 89.34 283 VAL A N 1
ATOM 2205 C CA . VAL A 1 283 ? 14.702 -8.441 -42.865 1 89.34 283 VAL A CA 1
ATOM 2206 C C . VAL A 1 283 ? 14.33 -9.669 -43.693 1 89.34 283 VAL A C 1
ATOM 2208 O O . VAL A 1 283 ? 14.795 -9.826 -44.824 1 89.34 283 VAL A O 1
ATOM 2211 N N . ILE A 1 284 ? 13.413 -10.441 -43.193 1 92.05 284 ILE A N 1
ATOM 2212 C CA . ILE A 1 284 ? 13.078 -11.695 -43.858 1 92.05 284 ILE A CA 1
ATOM 2213 C C . ILE A 1 284 ? 12.063 -11.436 -44.969 1 92.05 284 ILE A C 1
ATOM 2215 O O . ILE A 1 284 ? 11.155 -10.617 -44.81 1 92.05 284 ILE A O 1
ATOM 2219 N N . ASP A 1 285 ? 12.249 -12.078 -46.124 1 92.66 285 ASP A N 1
ATOM 2220 C CA . ASP A 1 285 ? 11.291 -12.054 -47.226 1 92.66 285 ASP A CA 1
ATOM 2221 C C . ASP A 1 285 ? 10.258 -13.169 -47.08 1 92.66 285 ASP A C 1
ATOM 2223 O O . ASP A 1 285 ? 10.602 -14.351 -47.133 1 92.66 285 ASP A O 1
ATOM 2227 N N . GLN A 1 286 ? 8.964 -12.848 -46.893 1 94.45 286 GLN A N 1
ATOM 2228 C CA . GLN A 1 286 ? 7.907 -13.823 -46.645 1 94.45 286 GLN A CA 1
ATOM 2229 C C . GLN A 1 286 ? 7.005 -13.98 -47.866 1 94.45 286 GLN A C 1
ATOM 2231 O O . GLN A 1 286 ? 5.864 -14.43 -47.748 1 94.45 286 GLN A O 1
ATOM 2236 N N . GLY A 1 287 ? 7.558 -13.479 -48.981 1 95.4 287 GLY A N 1
ATOM 2237 C CA . GLY A 1 287 ? 6.746 -13.475 -50.187 1 95.4 287 GLY A CA 1
ATOM 2238 C C . GLY A 1 287 ? 5.885 -12.233 -50.323 1 95.4 287 GLY A C 1
ATOM 2239 O O . GLY A 1 287 ? 5.711 -11.484 -49.359 1 95.4 287 GLY A O 1
ATOM 2240 N N . GLU A 1 288 ? 5.315 -12.083 -51.512 1 95.9 288 GLU A N 1
ATOM 2241 C CA . GLU A 1 288 ? 4.571 -10.858 -51.79 1 95.9 288 GLU A CA 1
ATOM 2242 C C . GLU A 1 288 ? 3.4 -10.692 -50.826 1 95.9 288 GLU A C 1
ATOM 2244 O O . GLU A 1 288 ? 3.296 -9.676 -50.136 1 95.9 288 GLU A O 1
ATOM 2249 N N . ALA A 1 289 ? 2.545 -11.747 -50.685 1 96.79 289 ALA A N 1
ATOM 2250 C CA . ALA A 1 289 ? 1.382 -11.688 -49.804 1 96.79 289 ALA A CA 1
ATOM 2251 C C . ALA A 1 289 ? 1.802 -11.742 -48.338 1 96.79 289 ALA A C 1
ATOM 2253 O O . ALA A 1 289 ? 1.19 -11.092 -47.486 1 96.79 289 ALA A O 1
ATOM 2254 N N . GLY A 1 290 ? 2.872 -12.496 -48.031 1 96.03 290 GLY A N 1
ATOM 2255 C CA . GLY A 1 290 ? 3.395 -12.577 -46.676 1 96.03 290 GLY A CA 1
ATOM 2256 C C . GLY A 1 290 ? 3.976 -11.266 -46.182 1 96.03 290 GLY A C 1
ATOM 2257 O O . GLY A 1 290 ? 3.728 -10.86 -45.045 1 96.03 290 GLY A O 1
ATOM 2258 N N . ASN A 1 291 ? 4.703 -10.604 -47.055 1 96.07 291 ASN A N 1
ATOM 2259 C CA . ASN A 1 291 ? 5.273 -9.307 -46.708 1 96.07 291 ASN A CA 1
ATOM 2260 C C . ASN A 1 291 ? 4.188 -8.254 -46.506 1 96.07 291 ASN A C 1
ATOM 2262 O O . ASN A 1 291 ? 4.309 -7.39 -45.635 1 96.07 291 ASN A O 1
ATOM 2266 N N . ASP A 1 292 ? 3.135 -8.327 -47.332 1 96.23 292 ASP A N 1
ATOM 2267 C CA . ASP A 1 292 ? 2.017 -7.4 -47.187 1 96.23 292 ASP A CA 1
ATOM 2268 C C . ASP A 1 292 ? 1.34 -7.565 -45.829 1 96.23 292 ASP A C 1
ATOM 2270 O O . ASP A 1 292 ? 1.121 -6.583 -45.115 1 96.23 292 ASP A O 1
ATOM 2274 N N . LEU A 1 293 ? 1.112 -8.873 -45.396 1 96.47 293 LEU A N 1
ATOM 2275 C CA . LEU A 1 293 ? 0.482 -9.149 -44.109 1 96.47 293 LEU A CA 1
ATOM 2276 C C . LEU A 1 293 ? 1.431 -8.826 -42.96 1 96.47 293 LEU A C 1
ATOM 2278 O O . LEU A 1 293 ? 0.998 -8.348 -41.908 1 96.47 293 LEU A O 1
ATOM 2282 N N . ALA A 1 294 ? 2.686 -9.119 -43.175 1 95.19 294 ALA A N 1
ATOM 2283 C CA . ALA A 1 294 ? 3.693 -8.882 -42.144 1 95.19 294 ALA A CA 1
ATOM 2284 C C . ALA A 1 294 ? 3.769 -7.402 -41.782 1 95.19 294 ALA A C 1
ATOM 2286 O O . ALA A 1 294 ? 4.02 -7.052 -40.626 1 95.19 294 ALA A O 1
ATOM 2287 N N . LYS A 1 295 ? 3.524 -6.556 -42.728 1 93.02 295 LYS A N 1
ATOM 2288 C CA . LYS A 1 295 ? 3.529 -5.119 -42.473 1 93.02 295 LYS A CA 1
ATOM 2289 C C . LYS A 1 295 ? 2.422 -4.731 -41.497 1 93.02 295 LYS A C 1
ATOM 2291 O O . LYS A 1 295 ? 2.584 -3.802 -40.703 1 93.02 295 LYS A O 1
ATOM 2296 N N . LEU A 1 296 ? 1.366 -5.548 -41.561 1 94.5 296 LEU A N 1
ATOM 2297 C CA . LEU A 1 296 ? 0.254 -5.329 -40.642 1 94.5 296 LEU A CA 1
ATOM 2298 C C . LEU A 1 296 ? 0.557 -5.923 -39.271 1 94.5 296 LEU A C 1
ATOM 2300 O O . LEU A 1 296 ? 0.183 -5.35 -38.245 1 94.5 296 LEU A O 1
ATOM 2304 N N . LEU A 1 297 ? 1.186 -7.044 -39.261 1 95.22 297 LEU A N 1
ATOM 2305 C CA . LEU A 1 297 ? 1.451 -7.773 -38.025 1 95.22 297 LEU A CA 1
ATOM 2306 C C . LEU A 1 297 ? 2.62 -7.153 -37.267 1 95.22 297 LEU A C 1
ATOM 2308 O O . LEU A 1 297 ? 3.755 -7.625 -37.374 1 95.22 297 LEU A O 1
ATOM 2312 N N . THR A 1 298 ? 2.298 -6.102 -36.551 1 93.83 298 THR A N 1
ATOM 2313 C CA . THR A 1 298 ? 3.31 -5.444 -35.732 1 93.83 298 THR A CA 1
ATOM 2314 C C . THR A 1 298 ? 3.154 -5.83 -34.265 1 93.83 298 THR A C 1
ATOM 2316 O O . THR A 1 298 ? 2.05 -5.777 -33.718 1 93.83 298 THR A O 1
ATOM 2319 N N . ASP A 1 299 ? 4.16 -6.248 -33.709 1 95.83 299 ASP A N 1
ATOM 2320 C CA . ASP A 1 299 ? 4.209 -6.544 -32.281 1 95.83 299 ASP A CA 1
ATOM 2321 C C . ASP A 1 299 ? 4.572 -5.3 -31.474 1 95.83 299 ASP A C 1
ATOM 2323 O O . ASP A 1 299 ? 5.752 -4.992 -31.294 1 95.83 299 ASP A O 1
ATOM 2327 N N . TRP A 1 300 ? 3.526 -4.63 -30.986 1 94.48 300 TRP A N 1
ATOM 2328 C CA . TRP A 1 300 ? 3.701 -3.374 -30.264 1 94.48 300 TRP A CA 1
ATOM 2329 C C . TRP A 1 300 ? 3.412 -3.555 -28.778 1 94.48 300 TRP A C 1
ATOM 2331 O O . TRP A 1 300 ? 2.295 -3.909 -28.395 1 94.48 300 TRP A O 1
ATOM 2341 N N . VAL A 1 301 ? 4.311 -3.317 -27.938 1 95.5 301 VAL A N 1
ATOM 2342 C CA . VAL A 1 301 ? 4.164 -3.48 -26.495 1 95.5 301 VAL A CA 1
ATOM 2343 C C . VAL A 1 301 ? 4.73 -2.258 -25.776 1 95.5 301 VAL A C 1
ATOM 2345 O O . VAL A 1 301 ? 5.783 -1.74 -26.155 1 95.5 301 VAL A O 1
ATOM 2348 N N . ILE A 1 302 ? 4.03 -1.713 -24.819 1 96 302 ILE A N 1
ATOM 2349 C CA . ILE A 1 302 ? 4.562 -0.723 -23.888 1 96 302 ILE A CA 1
ATOM 2350 C C . ILE A 1 302 ? 5.25 -1.429 -22.722 1 96 302 ILE A C 1
ATOM 2352 O O . ILE A 1 302 ? 4.594 -2.091 -21.914 1 96 302 ILE A O 1
ATOM 2356 N N . ASP A 1 303 ? 6.557 -1.324 -22.704 1 95.82 303 ASP A N 1
ATOM 2357 C CA . ASP A 1 303 ? 7.343 -1.97 -21.657 1 95.82 303 ASP A CA 1
ATOM 2358 C C . ASP A 1 303 ? 7.318 -1.152 -20.368 1 95.82 303 ASP A C 1
ATOM 2360 O O . ASP A 1 303 ? 7.041 0.049 -20.394 1 95.82 303 ASP A O 1
ATOM 2364 N N . PRO A 1 304 ? 7.618 -1.851 -19.232 1 93.2 304 PRO A N 1
ATOM 2365 C CA . PRO A 1 304 ? 7.767 -1.082 -17.994 1 93.2 304 PRO A CA 1
ATOM 2366 C C . PRO A 1 304 ? 8.823 0.015 -18.104 1 93.2 304 PRO A C 1
ATOM 2368 O O . PRO A 1 304 ? 9.735 -0.082 -18.929 1 93.2 304 PRO A O 1
ATOM 2371 N N . PRO A 1 305 ? 8.704 0.996 -17.263 1 91.95 305 PRO A N 1
ATOM 2372 C CA . PRO A 1 305 ? 9.681 2.085 -17.345 1 91.95 305 PRO A CA 1
ATOM 2373 C C . PRO A 1 305 ? 11.112 1.612 -17.101 1 91.95 305 PRO A C 1
ATOM 2375 O O . PRO A 1 305 ? 11.345 0.751 -16.249 1 91.95 305 PRO A O 1
ATOM 2378 N N . HIS A 1 306 ? 12.066 2.166 -17.856 1 91.43 306 HIS A N 1
ATOM 2379 C CA . HIS A 1 306 ? 13.483 1.844 -17.738 1 91.43 306 HIS A CA 1
ATOM 2380 C C . HIS A 1 306 ? 13.743 0.377 -18.064 1 91.43 306 HIS A C 1
ATOM 2382 O O . HIS A 1 306 ? 14.432 -0.317 -17.312 1 91.43 306 HIS A O 1
ATOM 2388 N N . ALA A 1 307 ? 13.08 -0.022 -19.105 1 92.54 307 ALA A N 1
ATOM 2389 C CA . ALA A 1 307 ? 13.301 -1.406 -19.514 1 92.54 307 ALA A CA 1
ATOM 2390 C C . ALA A 1 307 ? 14.761 -1.638 -19.896 1 92.54 307 ALA A C 1
ATOM 2392 O O . ALA A 1 307 ? 15.318 -2.703 -19.621 1 92.54 307 ALA A O 1
ATOM 2393 N N . GLY A 1 308 ? 15.347 -0.707 -20.589 1 92.61 308 GLY A N 1
ATOM 2394 C CA . GLY A 1 308 ? 16.772 -0.723 -20.882 1 92.61 308 GLY A CA 1
ATOM 2395 C C . GLY A 1 308 ? 17.571 0.227 -20.01 1 92.61 308 GLY A C 1
ATOM 2396 O O . GLY A 1 308 ? 17.036 1.219 -19.512 1 92.61 308 GLY A O 1
ATOM 2397 N N . ASN A 1 309 ? 18.827 -0.082 -19.829 1 90.18 309 ASN A N 1
ATOM 2398 C CA . ASN A 1 309 ? 19.704 0.777 -19.039 1 90.18 309 ASN A CA 1
ATOM 2399 C C . ASN A 1 309 ? 20.178 1.984 -19.843 1 90.18 309 ASN A C 1
ATOM 2401 O O . ASN A 1 309 ? 20.651 2.968 -19.273 1 90.18 309 ASN A O 1
ATOM 2405 N N . SER A 1 310 ? 20.153 1.9 -21.135 1 91.56 310 SER A N 1
ATOM 2406 C CA . SER A 1 310 ? 20.469 2.946 -22.102 1 91.56 310 SER A CA 1
ATOM 2407 C C . SER A 1 310 ? 19.66 2.777 -23.384 1 91.56 310 SER A C 1
ATOM 2409 O O . SER A 1 310 ? 18.978 1.766 -23.564 1 91.56 310 SER A O 1
ATOM 2411 N N . ARG A 1 311 ? 19.722 3.756 -24.143 1 91.95 311 ARG A N 1
ATOM 2412 C CA . ARG A 1 311 ? 19.026 3.676 -25.423 1 91.95 311 ARG A CA 1
ATOM 2413 C C . ARG A 1 311 ? 19.562 2.525 -26.268 1 91.95 311 ARG A C 1
ATOM 2415 O O . ARG A 1 311 ? 18.796 1.833 -26.941 1 91.95 311 ARG A O 1
ATOM 2422 N N . GLU A 1 312 ? 20.882 2.405 -26.18 1 94.26 312 GLU A N 1
ATOM 2423 C CA . GLU A 1 312 ? 21.518 1.325 -26.928 1 94.26 312 GLU A CA 1
ATOM 2424 C C . GLU A 1 312 ? 21.084 -0.041 -26.402 1 94.26 312 GLU A C 1
ATOM 2426 O O . GLU A 1 312 ? 20.826 -0.959 -27.183 1 94.26 312 GLU A O 1
ATOM 2431 N N . ASN A 1 313 ? 21.104 -0.129 -25.134 1 95.29 313 ASN A N 1
ATOM 2432 C CA . ASN A 1 313 ? 20.664 -1.384 -24.534 1 95.29 313 ASN A CA 1
ATOM 2433 C C . ASN A 1 313 ? 19.203 -1.679 -24.861 1 95.29 313 ASN A C 1
ATOM 2435 O O . ASN A 1 313 ? 18.835 -2.832 -25.092 1 95.29 313 ASN A O 1
ATOM 2439 N N . TYR A 1 314 ? 18.354 -0.663 -24.799 1 95.94 314 TYR A N 1
ATOM 2440 C CA . TYR A 1 314 ? 16.943 -0.841 -25.123 1 95.94 314 TYR A CA 1
ATOM 2441 C C . TYR A 1 314 ? 16.767 -1.279 -26.572 1 95.94 314 TYR A C 1
ATOM 2443 O O . TYR A 1 314 ? 15.882 -2.08 -26.882 1 95.94 314 TYR A O 1
ATOM 2451 N N . ALA A 1 315 ? 17.586 -0.748 -27.416 1 96.2 315 ALA A N 1
ATOM 2452 C CA . ALA A 1 315 ? 17.567 -1.16 -28.817 1 96.2 315 ALA A CA 1
ATOM 2453 C C . ALA A 1 315 ? 17.928 -2.636 -28.96 1 96.2 315 ALA A C 1
ATOM 2455 O O . ALA A 1 315 ? 17.362 -3.342 -29.798 1 96.2 315 ALA A O 1
ATOM 2456 N N . LEU A 1 316 ? 18.909 -3.041 -28.178 1 95.94 316 LEU A N 1
ATOM 2457 C CA . LEU A 1 316 ? 19.298 -4.447 -28.194 1 95.94 316 LEU A CA 1
ATOM 2458 C C . LEU A 1 316 ? 18.143 -5.336 -27.745 1 95.94 316 LEU A C 1
ATOM 2460 O O . LEU A 1 316 ? 17.958 -6.435 -28.274 1 95.94 316 LEU A O 1
ATOM 2464 N N . LEU A 1 317 ? 17.398 -4.89 -26.76 1 96.4 317 LEU A N 1
ATOM 2465 C CA . LEU A 1 317 ? 16.25 -5.657 -26.291 1 96.4 317 LEU A CA 1
ATOM 2466 C C . LEU A 1 317 ? 15.174 -5.741 -27.369 1 96.4 317 LEU A C 1
ATOM 2468 O O . LEU A 1 317 ? 14.567 -6.796 -27.565 1 96.4 317 LEU A O 1
ATOM 2472 N N . ALA A 1 318 ? 14.905 -4.657 -28.031 1 96.84 318 ALA A N 1
ATOM 2473 C CA . ALA A 1 318 ? 13.939 -4.651 -29.126 1 96.84 318 ALA A CA 1
ATOM 2474 C C . ALA A 1 318 ? 14.389 -5.569 -30.259 1 96.84 318 ALA A C 1
ATOM 2476 O O . ALA A 1 318 ? 13.568 -6.256 -30.873 1 96.84 318 ALA A O 1
ATOM 2477 N N . ARG A 1 319 ? 15.656 -5.461 -30.53 1 96.73 319 ARG A N 1
ATOM 2478 C CA . ARG A 1 319 ? 16.204 -6.335 -31.563 1 96.73 319 ARG A CA 1
ATOM 2479 C C . ARG A 1 319 ? 16.007 -7.803 -31.198 1 96.73 319 ARG A C 1
ATOM 2481 O O . ARG A 1 319 ? 15.713 -8.629 -32.065 1 96.73 319 ARG A O 1
ATOM 2488 N N . ALA A 1 320 ? 16.21 -8.133 -29.948 1 96.93 320 ALA A N 1
ATOM 2489 C CA . ALA A 1 320 ? 15.984 -9.506 -29.504 1 96.93 320 ALA A CA 1
ATOM 2490 C C . ALA A 1 320 ? 14.552 -9.948 -29.794 1 96.93 320 ALA A C 1
ATOM 2492 O O . ALA A 1 320 ? 14.309 -11.112 -30.12 1 96.93 320 ALA A O 1
ATOM 2493 N N . ARG A 1 321 ? 13.617 -9.017 -29.732 1 97.18 321 ARG A N 1
ATOM 2494 C CA . ARG A 1 321 ? 12.22 -9.362 -29.975 1 97.18 321 ARG A CA 1
ATOM 2495 C C . ARG A 1 321 ? 11.989 -9.707 -31.443 1 97.18 321 ARG A C 1
ATOM 2497 O O . ARG A 1 321 ? 11.315 -10.691 -31.756 1 97.18 321 ARG A O 1
ATOM 2504 N N . ILE A 1 322 ? 12.533 -8.891 -32.33 1 96.9 322 ILE A N 1
ATOM 2505 C CA . ILE A 1 322 ? 12.307 -9.146 -33.748 1 96.9 322 ILE A CA 1
ATOM 2506 C C . ILE A 1 322 ? 13.054 -10.409 -34.171 1 96.9 322 ILE A C 1
ATOM 2508 O O . ILE A 1 322 ? 12.579 -11.163 -35.024 1 96.9 322 ILE A O 1
ATOM 2512 N N . LEU A 1 323 ? 14.28 -10.602 -33.583 1 97.08 323 LEU A N 1
ATOM 2513 C CA . LEU A 1 323 ? 15.05 -11.796 -33.913 1 97.08 323 LEU A CA 1
ATOM 2514 C C . LEU A 1 323 ? 14.312 -13.056 -33.474 1 97.08 323 LEU A C 1
ATOM 2516 O O . LEU A 1 323 ? 14.405 -14.096 -34.13 1 97.08 323 LEU A O 1
ATOM 2520 N N . ALA A 1 324 ? 13.591 -12.969 -32.407 1 96.93 324 ALA A N 1
ATOM 2521 C CA . ALA A 1 324 ? 12.787 -14.106 -31.967 1 96.93 324 ALA A CA 1
ATOM 2522 C C . ALA A 1 324 ? 11.711 -14.447 -32.994 1 96.93 324 ALA A C 1
ATOM 2524 O O . ALA A 1 324 ? 11.427 -15.622 -33.238 1 96.93 324 ALA A O 1
ATOM 2525 N N . HIS A 1 325 ? 11.098 -13.434 -33.527 1 96.53 325 HIS A N 1
ATOM 2526 C CA . HIS A 1 325 ? 10.116 -13.663 -34.581 1 96.53 325 HIS A CA 1
ATOM 2527 C C . HIS A 1 325 ? 10.768 -14.265 -35.821 1 96.53 325 HIS A C 1
ATOM 2529 O O . HIS A 1 325 ? 10.208 -15.169 -36.445 1 96.53 325 HIS A O 1
ATOM 2535 N N . GLU A 1 326 ? 11.93 -13.736 -36.178 1 95.91 326 GLU A N 1
ATOM 2536 C CA . GLU A 1 326 ? 12.638 -14.23 -37.355 1 95.91 326 GLU A CA 1
ATOM 2537 C C . GLU A 1 326 ? 13.034 -15.694 -37.187 1 95.91 326 GLU A C 1
ATOM 2539 O O . GLU A 1 326 ? 13.023 -16.46 -38.152 1 95.91 326 GLU A O 1
ATOM 2544 N N . HIS A 1 327 ? 13.359 -16.004 -35.956 1 94.88 327 HIS A N 1
ATOM 2545 C CA . HIS A 1 327 ? 13.689 -17.391 -35.648 1 94.88 327 HIS A CA 1
ATOM 2546 C C . HIS A 1 327 ? 12.524 -18.319 -35.976 1 94.88 327 HIS A C 1
ATOM 2548 O O . HIS A 1 327 ? 12.733 -19.457 -36.403 1 94.88 327 HIS A O 1
ATOM 2554 N N . GLN A 1 328 ? 11.34 -17.867 -35.86 1 93.49 328 GLN A N 1
ATOM 2555 C CA . GLN A 1 328 ? 10.149 -18.692 -36.038 1 93.49 328 GLN A CA 1
ATOM 2556 C C . GLN A 1 328 ? 9.722 -18.732 -37.503 1 93.49 328 GLN A C 1
ATOM 2558 O O . GLN A 1 328 ? 8.851 -19.519 -37.879 1 93.49 328 GLN A O 1
ATOM 2563 N N . ALA A 1 329 ? 10.393 -17.939 -38.372 1 94.49 329 ALA A N 1
ATOM 2564 C CA . ALA A 1 329 ? 9.928 -17.744 -39.743 1 94.49 329 ALA A CA 1
ATOM 2565 C C . ALA A 1 329 ? 10.237 -18.964 -40.605 1 94.49 329 ALA A C 1
ATOM 2567 O O . ALA A 1 329 ? 9.505 -19.264 -41.552 1 94.49 329 ALA A O 1
ATOM 2568 N N . GLU A 1 330 ? 11.31 -19.622 -40.292 1 92.69 330 GLU A N 1
ATOM 2569 C CA . GLU A 1 330 ? 11.714 -20.751 -41.124 1 92.69 330 GLU A CA 1
ATOM 2570 C C . GLU A 1 330 ? 12.391 -21.836 -40.291 1 92.69 330 GLU A C 1
ATOM 2572 O O . GLU A 1 330 ? 13.154 -21.535 -39.371 1 92.69 330 GLU A O 1
ATOM 2577 N N . CYS A 1 331 ? 12.049 -23.038 -40.531 1 95.8 331 CYS A N 1
ATOM 2578 C CA . CYS A 1 331 ? 12.736 -24.182 -39.944 1 95.8 331 CYS A CA 1
ATOM 2579 C C . CYS A 1 331 ? 12.722 -25.374 -40.894 1 95.8 331 CYS A C 1
ATOM 2581 O O . CYS A 1 331 ? 12.071 -25.332 -41.939 1 95.8 331 CYS A O 1
ATOM 2583 N N . VAL A 1 332 ? 13.523 -26.316 -40.656 1 96.11 332 VAL A N 1
ATOM 2584 C CA . VAL A 1 332 ? 13.594 -27.55 -41.431 1 96.11 332 VAL A CA 1
ATOM 2585 C C . VAL A 1 332 ? 13.365 -28.75 -40.514 1 96.11 332 VAL A C 1
ATOM 2587 O O . VAL A 1 332 ? 14.067 -28.918 -39.514 1 96.11 332 VAL A O 1
ATOM 2590 N N . HIS A 1 333 ? 12.345 -29.501 -40.812 1 97.04 333 HIS A N 1
ATOM 2591 C CA . HIS A 1 333 ? 12.102 -30.749 -40.096 1 97.04 333 HIS A CA 1
ATOM 2592 C C . HIS A 1 333 ? 12.887 -31.9 -40.715 1 97.04 333 HIS A C 1
ATOM 2594 O O . HIS A 1 333 ? 12.925 -32.044 -41.939 1 97.04 333 HIS A O 1
ATOM 2600 N N . GLY A 1 334 ? 13.553 -32.613 -39.889 1 96.17 334 GLY A N 1
ATOM 2601 C CA . GLY A 1 334 ? 14.36 -33.711 -40.398 1 96.17 334 GLY A CA 1
ATOM 2602 C C . GLY A 1 334 ? 14.202 -34.989 -39.596 1 96.17 334 GLY A C 1
ATOM 2603 O O . GLY A 1 334 ? 13.659 -34.97 -38.489 1 96.17 334 GLY A O 1
ATOM 2604 N N . ALA A 1 335 ? 14.544 -36.04 -40.236 1 94.91 335 ALA A N 1
ATOM 2605 C CA . ALA A 1 335 ? 14.695 -37.36 -39.63 1 94.91 335 ALA A CA 1
ATOM 2606 C C . ALA A 1 335 ? 15.966 -38.047 -40.121 1 94.91 335 ALA A C 1
ATOM 2608 O O . ALA A 1 335 ? 16.429 -37.788 -41.234 1 94.91 335 ALA A O 1
ATOM 2609 N N . SER A 1 336 ? 16.623 -38.795 -39.335 1 93.84 336 SER A N 1
ATOM 2610 C CA . SER A 1 336 ? 17.865 -39.447 -39.737 1 93.84 336 SER A CA 1
ATOM 2611 C C . SER A 1 336 ? 18.18 -40.638 -38.838 1 93.84 336 SER A C 1
ATOM 2613 O O . SER A 1 336 ? 17.517 -40.847 -37.82 1 93.84 336 SER A O 1
ATOM 2615 N N . ASP A 1 337 ? 19.101 -41.378 -39.264 1 92.62 337 ASP A N 1
ATOM 2616 C CA . ASP A 1 337 ? 19.711 -42.391 -38.408 1 92.62 337 ASP A CA 1
ATOM 2617 C C . ASP A 1 337 ? 21.132 -41.994 -38.015 1 92.62 337 ASP A C 1
ATOM 2619 O O . ASP A 1 337 ? 21.94 -42.847 -37.64 1 92.62 337 ASP A O 1
ATOM 2623 N N . VAL A 1 338 ? 21.428 -40.641 -38.248 1 94.1 338 VAL A N 1
ATOM 2624 C CA . VAL A 1 338 ? 22.713 -40.103 -37.814 1 94.1 338 VAL A CA 1
ATOM 2625 C C . VAL A 1 338 ? 22.759 -40.038 -36.289 1 94.1 338 VAL A C 1
ATOM 2627 O O . VAL A 1 338 ? 22.065 -39.223 -35.676 1 94.1 338 VAL A O 1
ATOM 2630 N N . ARG A 1 339 ? 23.651 -40.71 -35.721 1 95.06 339 ARG A N 1
ATOM 2631 C CA . ARG A 1 339 ? 23.626 -40.949 -34.282 1 95.06 339 ARG A CA 1
ATOM 2632 C C . ARG A 1 339 ? 24.366 -39.847 -33.531 1 95.06 339 ARG A C 1
ATOM 2634 O O . ARG A 1 339 ? 24.204 -39.698 -32.318 1 95.06 339 ARG A O 1
ATOM 2641 N N . ASN A 1 340 ? 25.144 -39.077 -34.159 1 94.96 340 ASN A N 1
ATOM 2642 C CA . ASN A 1 340 ? 25.974 -38.105 -33.454 1 94.96 340 ASN A CA 1
ATOM 2643 C C . ASN A 1 340 ? 25.588 -36.673 -33.813 1 94.96 340 ASN A C 1
ATOM 2645 O O . ASN A 1 340 ? 26.446 -35.79 -33.869 1 94.96 340 ASN A O 1
ATOM 2649 N N . LEU A 1 341 ? 24.287 -36.461 -34.104 1 95.09 341 LEU A N 1
ATOM 2650 C CA . LEU A 1 341 ? 23.752 -35.104 -34.134 1 95.09 341 LEU A CA 1
ATOM 2651 C C . LEU A 1 341 ? 23.605 -34.546 -32.722 1 95.09 341 LEU A C 1
ATOM 2653 O O . LEU A 1 341 ? 23.301 -35.289 -31.786 1 95.09 341 LEU A O 1
ATOM 2657 N N . ALA A 1 342 ? 23.85 -33.285 -32.562 1 95.5 342 ALA A N 1
ATOM 2658 C CA . ALA A 1 342 ? 23.737 -32.648 -31.252 1 95.5 342 ALA A CA 1
ATOM 2659 C C . ALA A 1 342 ? 23.126 -31.254 -31.371 1 95.5 342 ALA A C 1
ATOM 2661 O O . ALA A 1 342 ? 23.459 -30.5 -32.289 1 95.5 342 ALA A O 1
ATOM 2662 N N . PRO A 1 343 ? 22.22 -30.965 -30.487 1 96.32 343 PRO A N 1
ATOM 2663 C CA . PRO A 1 343 ? 21.701 -29.595 -30.497 1 96.32 343 PRO A CA 1
ATOM 2664 C C . PRO A 1 343 ? 22.792 -28.55 -30.271 1 96.32 343 PRO A C 1
ATOM 2666 O O . PRO A 1 343 ? 23.726 -28.784 -29.5 1 96.32 343 PRO A O 1
ATOM 2669 N N . GLY A 1 344 ? 22.624 -27.42 -30.874 1 96.34 344 GLY A N 1
ATOM 2670 C CA . GLY A 1 344 ? 23.593 -26.347 -30.713 1 96.34 344 GLY A CA 1
ATOM 2671 C C . GLY A 1 344 ? 24.827 -26.523 -31.577 1 96.34 344 GLY A C 1
ATOM 2672 O O . GLY A 1 344 ? 25.864 -25.909 -31.319 1 96.34 344 GLY A O 1
ATOM 2673 N N . THR A 1 345 ? 24.775 -27.405 -32.525 1 96.93 345 THR A N 1
ATOM 2674 C CA . THR A 1 345 ? 25.829 -27.613 -33.511 1 96.93 345 THR A CA 1
ATOM 2675 C C . THR A 1 345 ? 25.265 -27.549 -34.928 1 96.93 345 THR A C 1
ATOM 2677 O O . THR A 1 345 ? 24.055 -27.675 -35.126 1 96.93 345 THR A O 1
ATOM 2680 N N . TRP A 1 346 ? 26.108 -27.302 -35.902 1 96.84 346 TRP A N 1
ATOM 2681 C CA . TRP A 1 346 ? 25.618 -27.211 -37.273 1 96.84 346 TRP A CA 1
ATOM 2682 C C . TRP A 1 346 ? 26.216 -28.315 -38.139 1 96.84 346 TRP A C 1
ATOM 2684 O O . TRP A 1 346 ? 27.252 -28.888 -37.796 1 96.84 346 TRP A O 1
ATOM 2694 N N . PHE A 1 347 ? 25.529 -28.68 -39.2 1 96.13 347 PHE A N 1
ATOM 2695 C CA . PHE A 1 347 ? 25.958 -29.668 -40.183 1 96.13 347 PHE A CA 1
ATOM 2696 C C . PHE A 1 347 ? 25.582 -29.229 -41.593 1 96.13 347 PHE A C 1
ATOM 2698 O O . PHE A 1 347 ? 24.777 -28.313 -41.769 1 96.13 347 PHE A O 1
ATOM 2705 N N . ALA A 1 348 ? 26.226 -29.811 -42.557 1 95.08 348 ALA A N 1
ATOM 2706 C CA . ALA A 1 348 ? 25.903 -29.586 -43.963 1 95.08 348 ALA A CA 1
ATOM 2707 C C . ALA A 1 348 ? 25.499 -30.888 -44.649 1 95.08 348 ALA A C 1
ATOM 2709 O O . ALA A 1 348 ? 26.282 -31.84 -44.698 1 95.08 348 ALA A O 1
ATOM 2710 N N . PRO A 1 349 ? 24.291 -30.914 -45.09 1 93.67 349 PRO A N 1
ATOM 2711 C CA . PRO A 1 349 ? 23.887 -32.122 -45.813 1 93.67 349 PRO A CA 1
ATOM 2712 C C . PRO A 1 349 ? 24.508 -32.212 -47.205 1 93.67 349 PRO A C 1
ATOM 2714 O O . PRO A 1 349 ? 24.795 -31.185 -47.825 1 93.67 349 PRO A O 1
ATOM 2717 N N . SER A 1 350 ? 24.709 -33.423 -47.654 1 91.21 350 SER A N 1
ATOM 2718 C CA . SER A 1 350 ? 25.177 -33.666 -49.014 1 91.21 350 SER A CA 1
ATOM 2719 C C . SER A 1 350 ? 24.24 -34.61 -49.761 1 91.21 350 SER A C 1
ATOM 2721 O O . SER A 1 350 ? 23.522 -35.398 -49.142 1 91.21 350 SER A O 1
ATOM 2723 N N . SER A 1 351 ? 24.176 -34.432 -51.054 1 89.5 351 SER A N 1
ATOM 2724 C CA . SER A 1 351 ? 23.419 -35.293 -51.957 1 89.5 351 SER A CA 1
ATOM 2725 C C . SER A 1 351 ? 21.924 -35.005 -51.873 1 89.5 351 SER A C 1
ATOM 2727 O O . SER A 1 351 ? 21.102 -35.896 -52.097 1 89.5 351 SER A O 1
ATOM 2729 N N . HIS A 1 352 ? 21.63 -33.932 -51.333 1 90.48 352 HIS A N 1
ATOM 2730 C CA . HIS A 1 352 ? 20.246 -33.473 -51.38 1 90.48 352 HIS A CA 1
ATOM 2731 C C . HIS A 1 352 ? 19.988 -32.629 -52.623 1 90.48 352 HIS A C 1
ATOM 2733 O O . HIS A 1 352 ? 20.698 -31.653 -52.875 1 90.48 352 HIS A O 1
ATOM 2739 N N . PRO A 1 353 ? 18.958 -32.949 -53.375 1 87.17 353 PRO A N 1
ATOM 2740 C CA . PRO A 1 353 ? 18.79 -32.33 -54.692 1 87.17 353 PRO A CA 1
ATOM 2741 C C . PRO A 1 353 ? 18.694 -30.807 -54.62 1 87.17 353 PRO A C 1
ATOM 2743 O O . PRO A 1 353 ? 19.281 -30.108 -55.45 1 87.17 353 PRO A O 1
ATOM 2746 N N . GLU A 1 354 ? 18.037 -30.32 -53.709 1 85.67 354 GLU A N 1
ATOM 2747 C CA . GLU A 1 354 ? 17.859 -28.876 -53.591 1 85.67 354 GLU A CA 1
ATOM 2748 C C . GLU A 1 354 ? 19.034 -28.233 -52.86 1 85.67 354 GLU A C 1
ATOM 2750 O O . GLU A 1 354 ? 19.527 -27.181 -53.271 1 85.67 354 GLU A O 1
ATOM 2755 N N . MET A 1 355 ? 19.589 -28.821 -51.824 1 86.36 355 MET A N 1
ATOM 2756 C CA . MET A 1 355 ? 20.632 -28.234 -50.988 1 86.36 355 MET A CA 1
ATOM 2757 C C . MET A 1 355 ? 21.962 -28.182 -51.734 1 86.36 355 MET A C 1
ATOM 2759 O O . MET A 1 355 ? 22.755 -27.26 -51.534 1 86.36 355 MET A O 1
ATOM 2763 N N . ASP A 1 356 ? 22.075 -29.101 -52.568 1 87.9 356 ASP A N 1
ATOM 2764 C CA . ASP A 1 356 ? 23.34 -29.184 -53.292 1 87.9 356 ASP A CA 1
ATOM 2765 C C . ASP A 1 356 ? 23.485 -28.028 -54.279 1 87.9 356 ASP A C 1
ATOM 2767 O O . ASP A 1 356 ? 24.592 -27.72 -54.725 1 87.9 356 ASP A O 1
ATOM 2771 N N . THR A 1 357 ? 22.339 -27.477 -54.601 1 89.72 357 THR A N 1
ATOM 2772 C CA . THR A 1 357 ? 22.383 -26.371 -55.551 1 89.72 357 THR A CA 1
ATOM 2773 C C . THR A 1 357 ? 22.732 -25.065 -54.844 1 89.72 357 THR A C 1
ATOM 2775 O O . THR A 1 357 ? 23.06 -24.07 -55.494 1 89.72 357 THR A O 1
ATOM 2778 N N . ARG A 1 358 ? 22.799 -25.114 -53.624 1 88.55 358 ARG A N 1
ATOM 2779 C CA . ARG A 1 358 ? 23.052 -23.899 -52.857 1 88.55 358 ARG A CA 1
ATOM 2780 C C . ARG A 1 358 ? 24.539 -23.74 -52.558 1 88.55 358 ARG A C 1
ATOM 2782 O O . ARG A 1 358 ? 25.301 -24.705 -52.643 1 88.55 358 ARG A O 1
ATOM 2789 N N . GLU A 1 359 ? 24.93 -22.473 -52.174 1 90.13 359 GLU A N 1
ATOM 2790 C CA . GLU A 1 359 ? 26.3 -22.221 -51.738 1 90.13 359 GLU A CA 1
ATOM 2791 C C . GLU A 1 359 ? 26.601 -22.934 -50.422 1 90.13 359 GLU A C 1
ATOM 2793 O O . GLU A 1 359 ? 25.708 -23.118 -49.592 1 90.13 359 GLU A O 1
ATOM 2798 N N . PRO A 1 360 ? 27.821 -23.318 -50.274 1 87.41 360 PRO A N 1
ATOM 2799 C CA . PRO A 1 360 ? 28.192 -24.107 -49.097 1 87.41 360 PRO A CA 1
ATOM 2800 C C . PRO A 1 360 ? 27.737 -23.465 -47.789 1 87.41 360 PRO A C 1
ATOM 2802 O O . PRO A 1 360 ? 27.27 -24.162 -46.884 1 87.41 360 PRO A O 1
ATOM 2805 N N . GLU A 1 361 ? 27.835 -22.215 -47.768 1 86.48 361 GLU A N 1
ATOM 2806 C CA . GLU A 1 361 ? 27.461 -21.528 -46.535 1 86.48 361 GLU A CA 1
ATOM 2807 C C . GLU A 1 361 ? 25.955 -21.593 -46.302 1 86.48 361 GLU A C 1
ATOM 2809 O O . GLU A 1 361 ? 25.497 -21.585 -45.157 1 86.48 361 GLU A O 1
ATOM 2814 N N . GLN A 1 362 ? 25.234 -21.731 -47.312 1 87.66 362 GLN A N 1
ATOM 2815 C CA . GLN A 1 362 ? 23.777 -21.743 -47.237 1 87.66 362 GLN A CA 1
ATOM 2816 C C . GLN A 1 362 ? 23.251 -23.151 -46.969 1 87.66 362 GLN A C 1
ATOM 2818 O O . GLN A 1 362 ? 22.061 -23.335 -46.706 1 87.66 362 GLN A O 1
ATOM 2823 N N . ARG A 1 363 ? 24.177 -24.089 -46.993 1 91.19 363 ARG A N 1
ATOM 2824 C CA . ARG A 1 363 ? 23.783 -25.477 -46.774 1 91.19 363 ARG A CA 1
ATOM 2825 C C . ARG A 1 363 ? 23.932 -25.862 -45.306 1 91.19 363 ARG A C 1
ATOM 2827 O O . ARG A 1 363 ? 23.48 -26.931 -44.89 1 91.19 363 ARG A O 1
ATOM 2834 N N . GLN A 1 364 ? 24.507 -24.926 -44.573 1 94.56 364 GLN A N 1
ATOM 2835 C CA . GLN A 1 364 ? 24.769 -25.234 -43.171 1 94.56 364 GLN A CA 1
ATOM 2836 C C . GLN A 1 364 ? 23.519 -25.033 -42.32 1 94.56 364 GLN A C 1
ATOM 2838 O O . GLN A 1 364 ? 22.834 -24.016 -42.445 1 94.56 364 GLN A O 1
ATOM 2843 N N . HIS A 1 365 ? 23.193 -26.033 -41.486 1 96.18 365 HIS A N 1
ATOM 2844 C CA . HIS A 1 365 ? 22.005 -25.986 -40.642 1 96.18 365 HIS A CA 1
ATOM 2845 C C . HIS A 1 365 ? 22.355 -26.258 -39.183 1 96.18 365 HIS A C 1
ATOM 2847 O O . HIS A 1 365 ? 23.202 -27.106 -38.891 1 96.18 365 HIS A O 1
ATOM 2853 N N . VAL A 1 366 ? 21.762 -25.493 -38.261 1 97.23 366 VAL A N 1
ATOM 2854 C CA . VAL A 1 366 ? 21.94 -25.678 -36.825 1 97.23 366 VAL A CA 1
ATOM 2855 C C . VAL A 1 366 ? 20.798 -26.522 -36.266 1 97.23 366 VAL A C 1
ATOM 2857 O O . VAL A 1 366 ? 19.625 -26.244 -36.528 1 97.23 366 VAL A O 1
ATOM 2860 N N . VAL A 1 367 ? 21.104 -27.558 -35.484 1 97.75 367 VAL A N 1
ATOM 2861 C CA . VAL A 1 367 ? 20.089 -28.396 -34.855 1 97.75 367 VAL A CA 1
ATOM 2862 C C . VAL A 1 367 ? 19.527 -27.69 -33.623 1 97.75 367 VAL A C 1
ATOM 2864 O O . VAL A 1 367 ? 20.272 -27.355 -32.698 1 97.75 367 VAL A O 1
ATOM 2867 N N . VAL A 1 368 ? 18.213 -27.503 -33.573 1 97.54 368 VAL A N 1
ATOM 2868 C CA . VAL A 1 368 ? 17.625 -26.742 -32.475 1 97.54 368 VAL A CA 1
ATOM 2869 C C . VAL A 1 368 ? 16.779 -27.666 -31.602 1 97.54 368 VAL A C 1
ATOM 2871 O O . VAL A 1 368 ? 16.526 -27.365 -30.433 1 97.54 368 VAL A O 1
ATOM 2874 N N . ALA A 1 369 ? 16.356 -28.742 -32.089 1 97.64 369 ALA A N 1
ATOM 2875 C CA . ALA A 1 369 ? 15.612 -29.766 -31.36 1 97.64 369 ALA A CA 1
ATOM 2876 C C . ALA A 1 369 ? 15.939 -31.16 -31.888 1 97.64 369 ALA A C 1
ATOM 2878 O O . ALA A 1 369 ? 16.103 -31.352 -33.095 1 97.64 369 ALA A O 1
ATOM 2879 N N . LEU A 1 370 ? 16.038 -32.039 -31.003 1 97.87 370 LEU A N 1
ATOM 2880 C CA . LEU A 1 370 ? 16.45 -33.393 -31.357 1 97.87 370 LEU A CA 1
ATOM 2881 C C . LEU A 1 370 ? 15.792 -34.419 -30.441 1 97.87 370 LEU A C 1
ATOM 2883 O O . LEU A 1 370 ? 15.83 -34.278 -29.216 1 97.87 370 LEU A O 1
ATOM 2887 N N . ARG A 1 371 ? 15.099 -35.409 -30.985 1 97.1 371 ARG A N 1
ATOM 2888 C CA . ARG A 1 371 ? 14.536 -36.533 -30.242 1 97.1 371 ARG A CA 1
ATOM 2889 C C . ARG A 1 371 ? 15.182 -37.848 -30.666 1 97.1 371 ARG A C 1
ATOM 2891 O O . ARG A 1 371 ? 15.138 -38.216 -31.841 1 97.1 371 ARG A O 1
ATOM 2898 N N . HIS A 1 372 ? 15.799 -38.548 -29.774 1 96.12 372 HIS A N 1
ATOM 2899 C CA . HIS A 1 372 ? 16.415 -39.849 -30.006 1 96.12 372 HIS A CA 1
ATOM 2900 C C . HIS A 1 372 ? 15.467 -40.983 -29.631 1 96.12 372 HIS A C 1
ATOM 2902 O O . HIS A 1 372 ? 14.966 -41.032 -28.506 1 96.12 372 HIS A O 1
ATOM 2908 N N . ARG A 1 373 ? 15.224 -41.827 -30.46 1 95.23 373 ARG A N 1
ATOM 2909 C CA . ARG A 1 373 ? 14.519 -43.077 -30.196 1 95.23 373 ARG A CA 1
ATOM 2910 C C . ARG A 1 373 ? 15.347 -44.277 -30.641 1 95.23 373 ARG A C 1
ATOM 2912 O O . ARG A 1 373 ? 15.856 -44.305 -31.764 1 95.23 373 ARG A O 1
ATOM 2919 N N . ALA A 1 374 ? 15.599 -45.204 -29.77 1 93.23 374 ALA A N 1
ATOM 2920 C CA . ALA A 1 374 ? 16.492 -46.315 -30.092 1 93.23 374 ALA A CA 1
ATOM 2921 C C . ALA A 1 374 ? 16.067 -47.588 -29.367 1 93.23 374 ALA A C 1
ATOM 2923 O O . ALA A 1 374 ? 15.433 -47.526 -28.31 1 93.23 374 ALA A O 1
ATOM 2924 N N . THR A 1 375 ? 16.325 -48.707 -29.98 1 91.62 375 THR A N 1
ATOM 2925 C CA . THR A 1 375 ? 16.2 -50.031 -29.383 1 91.62 375 THR A CA 1
ATOM 2926 C C . THR A 1 375 ? 17.502 -50.814 -29.525 1 91.62 375 THR A C 1
ATOM 2928 O O . THR A 1 375 ? 18.114 -50.823 -30.595 1 91.62 375 THR A O 1
ATOM 2931 N N . ASN A 1 376 ? 17.953 -51.388 -28.535 1 91.18 376 ASN A N 1
ATOM 2932 C CA . ASN A 1 376 ? 19.228 -52.096 -28.557 1 91.18 376 ASN A CA 1
ATOM 2933 C C . ASN A 1 376 ? 19.131 -53.401 -29.341 1 91.18 376 ASN A C 1
ATOM 2935 O O . ASN A 1 376 ? 18.032 -53.876 -29.631 1 91.18 376 ASN A O 1
ATOM 2939 N N . ASN A 1 377 ? 20.247 -53.973 -29.804 1 86.34 377 ASN A N 1
ATOM 2940 C CA . ASN A 1 377 ? 20.292 -55.157 -30.655 1 86.34 377 ASN A CA 1
ATOM 2941 C C . ASN A 1 377 ? 20.485 -56.43 -29.835 1 86.34 377 ASN A C 1
ATOM 2943 O O . ASN A 1 377 ? 21.333 -57.262 -30.162 1 86.34 377 ASN A O 1
ATOM 2947 N N . PHE A 1 378 ? 19.665 -56.598 -28.929 1 86.94 378 PHE A N 1
ATOM 2948 C CA . PHE A 1 378 ? 19.72 -57.832 -28.154 1 86.94 378 PHE A CA 1
ATOM 2949 C C . PHE A 1 378 ? 19.218 -59.012 -28.978 1 86.94 378 PHE A C 1
ATOM 2951 O O . PHE A 1 378 ? 18.469 -58.83 -29.94 1 86.94 378 PHE A O 1
ATOM 2958 N N . PRO A 1 379 ? 19.702 -60.219 -28.626 1 86.54 379 PRO A N 1
ATOM 2959 C CA . PRO A 1 379 ? 19.136 -61.381 -29.315 1 86.54 379 PRO A CA 1
ATOM 2960 C C . PRO A 1 379 ? 17.61 -61.404 -29.277 1 86.54 379 PRO A C 1
ATOM 2962 O O . PRO A 1 379 ? 17.005 -60.895 -28.33 1 86.54 379 PRO A O 1
ATOM 2965 N N . LYS A 1 380 ? 17.087 -61.902 -30.287 1 86.54 380 LYS A N 1
ATOM 2966 C CA . LYS A 1 380 ? 15.638 -61.9 -30.469 1 86.54 380 LYS A CA 1
ATOM 2967 C C . LYS A 1 380 ? 14.927 -62.405 -29.217 1 86.54 380 LYS A C 1
ATOM 2969 O O . LYS A 1 380 ? 13.932 -61.82 -28.784 1 86.54 380 LYS A O 1
ATOM 2974 N N . ALA A 1 381 ? 15.54 -63.411 -28.668 1 86.97 381 ALA A N 1
ATOM 2975 C CA . ALA A 1 381 ? 14.907 -63.997 -27.489 1 86.97 381 ALA A CA 1
ATOM 2976 C C . ALA A 1 381 ? 14.874 -63.001 -26.334 1 86.97 381 ALA A C 1
ATOM 2978 O O . ALA A 1 381 ? 13.862 -62.88 -25.639 1 86.97 381 ALA A O 1
ATOM 2979 N N . LEU A 1 382 ? 15.969 -62.353 -26.215 1 87.22 382 LEU A N 1
ATOM 2980 C CA . LEU A 1 382 ? 16.053 -61.366 -25.143 1 87.22 382 LEU A CA 1
ATOM 2981 C C . LEU A 1 382 ? 15.183 -60.152 -25.453 1 87.22 382 LEU A C 1
ATOM 2983 O O . LEU A 1 382 ? 14.584 -59.565 -24.549 1 87.22 382 LEU A O 1
ATOM 2987 N N . GLY A 1 383 ? 15.118 -59.75 -26.683 1 86.76 383 GLY A N 1
ATOM 2988 C CA . GLY A 1 383 ? 14.267 -58.648 -27.105 1 86.76 383 GLY A CA 1
ATOM 2989 C C . GLY A 1 383 ? 12.792 -58.907 -26.863 1 86.76 383 GLY A C 1
ATOM 2990 O O . GLY A 1 383 ? 12.062 -58.013 -26.431 1 86.76 383 GLY A O 1
ATOM 2991 N N . GLU A 1 384 ? 12.464 -60.063 -27.184 1 88.77 384 GLU A N 1
ATOM 2992 C CA . GLU A 1 384 ? 11.073 -60.449 -26.967 1 88.77 384 GLU A CA 1
ATOM 2993 C C . GLU A 1 384 ? 10.739 -60.494 -25.478 1 88.77 384 GLU A C 1
ATOM 2995 O O . GLU A 1 384 ? 9.654 -60.078 -25.067 1 88.77 384 GLU A O 1
ATOM 3000 N N . ARG A 1 385 ? 11.732 -61.024 -24.765 1 88.88 385 ARG A N 1
ATOM 3001 C CA . ARG A 1 385 ? 11.541 -61.044 -23.319 1 88.88 385 ARG A CA 1
ATOM 3002 C C . ARG A 1 385 ? 11.435 -59.628 -22.761 1 88.88 385 ARG A C 1
ATOM 3004 O O . ARG A 1 385 ? 10.618 -59.364 -21.876 1 88.88 385 ARG A O 1
ATOM 3011 N N . ALA A 1 386 ? 12.256 -58.788 -23.275 1 89.84 386 ALA A N 1
ATOM 3012 C CA . ALA A 1 386 ? 12.226 -57.392 -22.844 1 89.84 386 ALA A CA 1
ATOM 3013 C C . ALA A 1 386 ? 10.878 -56.749 -23.16 1 89.84 386 ALA A C 1
ATOM 3015 O O . ALA A 1 386 ? 10.301 -56.058 -22.318 1 89.84 386 ALA A O 1
ATOM 3016 N N . GLN A 1 387 ? 10.416 -56.932 -24.34 1 88.31 387 GLN A N 1
ATOM 3017 C CA . GLN A 1 387 ? 9.13 -56.375 -24.748 1 88.31 387 GLN A CA 1
ATOM 3018 C C . GLN A 1 387 ? 7.998 -56.911 -23.877 1 88.31 387 GLN A C 1
ATOM 3020 O O . GLN A 1 387 ? 7.07 -56.175 -23.535 1 88.31 387 GLN A O 1
ATOM 3025 N N . ALA A 1 388 ? 8.147 -58.128 -23.612 1 89.39 388 ALA A N 1
ATOM 3026 C CA . ALA A 1 388 ? 7.143 -58.74 -22.745 1 89.39 388 ALA A CA 1
ATOM 3027 C C . ALA A 1 388 ? 7.175 -58.125 -21.349 1 89.39 388 ALA A C 1
ATOM 3029 O O . ALA A 1 388 ? 6.127 -57.883 -20.747 1 89.39 388 ALA A O 1
ATOM 3030 N N . LEU A 1 389 ? 8.368 -57.927 -20.868 1 90.7 389 LEU A N 1
ATOM 3031 C CA . LEU A 1 389 ? 8.515 -57.324 -19.548 1 90.7 389 LEU A CA 1
ATOM 3032 C C . LEU A 1 389 ? 7.999 -55.888 -19.545 1 90.7 389 LEU A C 1
ATOM 3034 O O . LEU A 1 389 ? 7.367 -55.453 -18.58 1 90.7 389 LEU A O 1
ATOM 3038 N N . PHE A 1 390 ? 8.282 -55.139 -20.587 1 91.75 390 PHE A N 1
ATOM 3039 C CA . PHE A 1 390 ? 7.782 -53.773 -20.685 1 91.75 390 PHE A CA 1
ATOM 3040 C C . PHE A 1 390 ? 6.259 -53.755 -20.73 1 91.75 390 PHE A C 1
ATOM 3042 O O . PHE A 1 390 ? 5.622 -52.938 -20.063 1 91.75 390 PHE A O 1
ATOM 3049 N N . ALA A 1 391 ? 5.751 -54.597 -21.509 1 88.38 391 ALA A N 1
ATOM 3050 C CA . ALA A 1 391 ? 4.298 -54.714 -21.598 1 88.38 391 ALA A CA 1
ATOM 3051 C C . ALA A 1 391 ? 3.695 -55.099 -20.249 1 88.38 391 ALA A C 1
ATOM 3053 O O . ALA A 1 391 ? 2.655 -54.567 -19.853 1 88.38 391 ALA A O 1
ATOM 3054 N N . ALA A 1 392 ? 4.383 -56.06 -19.62 1 88.21 392 ALA A N 1
ATOM 3055 C CA . ALA A 1 392 ? 3.909 -56.495 -18.309 1 88.21 392 ALA A CA 1
ATOM 3056 C C . ALA A 1 392 ? 3.992 -55.361 -17.291 1 88.21 392 ALA A C 1
ATOM 3058 O O . ALA A 1 392 ? 3.211 -55.316 -16.338 1 88.21 392 ALA A O 1
ATOM 3059 N N . SER A 1 393 ? 4.93 -54.48 -17.477 1 91.09 393 SER A N 1
ATOM 3060 C CA . SER A 1 393 ? 5.093 -53.323 -16.602 1 91.09 393 SER A CA 1
ATOM 3061 C C . SER A 1 393 ? 4.176 -52.179 -17.022 1 91.09 393 SER A C 1
ATOM 3063 O O . SER A 1 393 ? 4.174 -51.117 -16.396 1 91.09 393 SER A O 1
ATOM 3065 N N . ARG A 1 394 ? 3.425 -52.367 -18.118 1 88.93 394 ARG A N 1
ATOM 3066 C CA . ARG A 1 394 ? 2.504 -51.389 -18.688 1 88.93 394 ARG A CA 1
ATOM 3067 C C . ARG A 1 394 ? 3.249 -50.142 -19.153 1 88.93 394 ARG A C 1
ATOM 3069 O O . ARG A 1 394 ? 2.786 -49.02 -18.938 1 88.93 394 ARG A O 1
ATOM 3076 N N . TRP A 1 395 ? 4.484 -50.288 -19.608 1 89.82 395 TRP A N 1
ATOM 3077 C CA . TRP A 1 395 ? 5.254 -49.198 -20.199 1 89.82 395 TRP A CA 1
ATOM 3078 C C . TRP A 1 395 ? 4.969 -49.077 -21.692 1 89.82 395 TRP A C 1
ATOM 3080 O O . TRP A 1 395 ? 4.891 -50.084 -22.4 1 89.82 395 TRP A O 1
ATOM 3090 N N . GLN A 1 396 ? 4.661 -47.85 -22.083 1 79.72 396 GLN A N 1
ATOM 3091 C CA . GLN A 1 396 ? 4.38 -47.619 -23.496 1 79.72 396 GLN A CA 1
ATOM 3092 C C . GLN A 1 396 ? 5.67 -47.438 -24.291 1 79.72 396 GLN A C 1
ATOM 3094 O O . GLN A 1 396 ? 6.516 -46.616 -23.933 1 79.72 396 GLN A O 1
ATOM 3099 N N . VAL A 1 397 ? 5.879 -48.301 -25.223 1 82.82 397 VAL A N 1
ATOM 3100 C CA . VAL A 1 397 ? 7.029 -48.206 -26.116 1 82.82 397 VAL A CA 1
ATOM 3101 C C . VAL A 1 397 ? 6.556 -47.903 -27.537 1 82.82 397 VAL A C 1
ATOM 3103 O O . VAL A 1 397 ? 5.836 -48.7 -28.141 1 82.82 397 VAL A O 1
ATOM 3106 N N . ASP A 1 398 ? 6.89 -46.727 -27.968 1 76.3 398 ASP A N 1
ATOM 3107 C CA . ASP A 1 398 ? 6.536 -46.379 -29.34 1 76.3 398 ASP A CA 1
ATOM 3108 C C . ASP A 1 398 ? 7.387 -47.157 -30.341 1 76.3 398 ASP A C 1
ATOM 3110 O O . ASP A 1 398 ? 8.603 -47.274 -30.172 1 76.3 398 ASP A O 1
ATOM 3114 N N . ALA A 1 399 ? 6.77 -47.684 -31.302 1 77.46 399 ALA A N 1
ATOM 3115 C CA . ALA A 1 399 ? 7.478 -48.436 -32.335 1 77.46 399 ALA A CA 1
ATOM 3116 C C . ALA A 1 399 ? 8.27 -47.503 -33.247 1 77.46 399 ALA A C 1
ATOM 3118 O O . ALA A 1 399 ? 7.807 -46.409 -33.579 1 77.46 399 ALA A O 1
ATOM 3119 N N . LEU A 1 400 ? 9.501 -47.874 -33.429 1 78.52 400 LEU A N 1
ATOM 3120 C CA . LEU A 1 400 ? 10.292 -47.157 -34.424 1 78.52 400 LEU A CA 1
ATOM 3121 C C . LEU A 1 400 ? 9.795 -47.458 -35.834 1 78.52 400 LEU A C 1
ATOM 3123 O O . LEU A 1 400 ? 9.297 -48.554 -36.1 1 78.52 400 LEU A O 1
ATOM 3127 N N . PRO A 1 401 ? 9.71 -46.43 -36.668 1 66.88 401 PRO A N 1
ATOM 3128 C CA . PRO A 1 401 ? 9.265 -46.688 -38.039 1 66.88 401 PRO A CA 1
ATOM 3129 C C . PRO A 1 401 ? 10.073 -47.788 -38.724 1 66.88 401 PRO A C 1
ATOM 3131 O O . PRO A 1 401 ? 11.268 -47.94 -38.456 1 66.88 401 PRO A O 1
ATOM 3134 N N . LEU A 1 402 ? 9.43 -48.823 -39.263 1 60.09 402 LEU A N 1
ATOM 3135 C CA . LEU A 1 402 ? 10.041 -49.962 -39.938 1 60.09 402 LEU A CA 1
ATOM 3136 C C . LEU A 1 402 ? 10.919 -49.5 -41.097 1 60.09 402 LEU A C 1
ATOM 3138 O O . LEU A 1 402 ? 10.474 -48.726 -41.948 1 60.09 402 LEU A O 1
ATOM 3142 N N . GLY A 1 403 ? 12.215 -49.398 -40.874 1 54.09 403 GLY A N 1
ATOM 3143 C CA . GLY A 1 403 ? 13.038 -49.168 -42.051 1 54.09 403 GLY A CA 1
ATOM 3144 C C . GLY A 1 403 ? 12.858 -50.228 -43.121 1 54.09 403 GLY A C 1
ATOM 3145 O O . GLY A 1 403 ? 12.178 -51.232 -42.9 1 54.09 403 GLY A O 1
ATOM 3146 N N . GLU A 1 404 ? 13.047 -49.969 -44.413 1 49.86 404 GLU A N 1
ATOM 3147 C CA . GLU A 1 404 ? 12.899 -50.882 -45.543 1 49.86 404 GLU A CA 1
ATOM 3148 C C . GLU A 1 404 ? 13.47 -52.259 -45.218 1 49.86 404 GLU A C 1
ATOM 3150 O O . GLU A 1 404 ? 12.962 -53.276 -45.697 1 49.86 404 GLU A O 1
ATOM 3155 N N . ASP A 1 405 ? 14.689 -52.211 -44.592 1 49.37 405 ASP A N 1
ATOM 3156 C CA . ASP A 1 405 ? 15.3 -53.513 -44.339 1 49.37 405 ASP A CA 1
ATOM 3157 C C . ASP A 1 405 ? 14.691 -54.175 -43.105 1 49.37 405 ASP A C 1
ATOM 3159 O O . ASP A 1 405 ? 15.155 -55.23 -42.668 1 49.37 405 ASP A O 1
ATOM 3163 N N . GLY A 1 406 ? 13.561 -53.614 -42.653 1 51.46 406 GLY A N 1
ATOM 3164 C CA . GLY A 1 406 ? 12.721 -54.236 -41.641 1 51.46 406 GLY A CA 1
ATOM 3165 C C . GLY A 1 406 ? 13.17 -53.933 -40.224 1 51.46 406 GLY A C 1
ATOM 3166 O O . GLY A 1 406 ? 12.47 -54.259 -39.263 1 51.46 406 GLY A O 1
ATOM 3167 N N . GLN A 1 407 ? 14.52 -53.624 -39.849 1 57.84 407 GLN A N 1
ATOM 3168 C CA . GLN A 1 407 ? 14.867 -53.55 -38.434 1 57.84 407 GLN A CA 1
ATOM 3169 C C . GLN A 1 407 ? 15.502 -52.204 -38.093 1 57.84 407 GLN A C 1
ATOM 3171 O O . GLN A 1 407 ? 16.708 -52.018 -38.27 1 57.84 407 GLN A O 1
ATOM 3176 N N . SER A 1 408 ? 14.811 -51.105 -38.058 1 65.52 408 SER A N 1
ATOM 3177 C CA . SER A 1 408 ? 15.427 -49.859 -37.615 1 65.52 408 SER A CA 1
ATOM 3178 C C . SER A 1 408 ? 15.581 -49.826 -36.098 1 65.52 408 SER A C 1
ATOM 3180 O O . SER A 1 408 ? 14.628 -50.103 -35.366 1 65.52 408 SER A O 1
ATOM 3182 N N . ARG A 1 409 ? 16.846 -49.706 -35.654 1 85.26 409 ARG A N 1
ATOM 3183 C CA . ARG A 1 409 ? 17.137 -49.74 -34.225 1 85.26 409 ARG A CA 1
ATOM 3184 C C . ARG A 1 409 ? 17.369 -48.334 -33.68 1 85.26 409 ARG A C 1
ATOM 3186 O O . ARG A 1 409 ? 17.36 -48.125 -32.465 1 85.26 409 ARG A O 1
ATOM 3193 N N . TYR A 1 410 ? 17.47 -47.347 -34.651 1 92.32 410 TYR A N 1
ATOM 3194 C CA . TYR A 1 410 ? 17.682 -45.975 -34.203 1 92.32 410 TYR A CA 1
ATOM 3195 C C . TYR A 1 410 ? 17.112 -44.979 -35.205 1 92.32 410 TYR A C 1
ATOM 3197 O O . TYR A 1 410 ? 17.26 -45.154 -36.417 1 92.32 410 TYR A O 1
ATOM 3205 N N . GLU A 1 411 ? 16.431 -44.018 -34.702 1 93.31 411 GLU A N 1
ATOM 3206 C CA . GLU A 1 411 ? 15.978 -42.875 -35.489 1 93.31 411 GLU A CA 1
ATOM 3207 C C . GLU A 1 411 ? 15.939 -41.604 -34.645 1 93.31 411 GLU A C 1
ATOM 3209 O O . GLU A 1 411 ? 15.579 -41.647 -33.467 1 93.31 411 GLU A O 1
ATOM 3214 N N . ASN A 1 412 ? 16.371 -40.598 -35.23 1 95 412 ASN A N 1
ATOM 3215 C CA . ASN A 1 412 ? 16.143 -39.307 -34.59 1 95 412 ASN A CA 1
ATOM 3216 C C . ASN A 1 412 ? 15.327 -38.376 -35.482 1 95 412 ASN A C 1
ATOM 3218 O O . ASN A 1 412 ? 15.331 -38.52 -36.706 1 95 412 ASN A O 1
ATOM 3222 N N . THR A 1 413 ? 14.505 -37.659 -34.904 1 96.35 413 THR A N 1
ATOM 3223 C CA . THR A 1 413 ? 13.827 -36.536 -35.541 1 96.35 413 THR A CA 1
ATOM 3224 C C . THR A 1 413 ? 14.354 -35.209 -35.002 1 96.35 413 THR A C 1
ATOM 3226 O O . THR A 1 413 ? 14.636 -35.086 -33.808 1 96.35 413 THR A O 1
ATOM 3229 N N . PHE A 1 414 ? 14.58 -34.286 -35.922 1 97.43 414 PHE A N 1
ATOM 3230 C CA . PHE A 1 414 ? 15.178 -33.037 -35.466 1 97.43 414 PHE A CA 1
ATOM 3231 C C . PHE A 1 414 ? 14.609 -31.851 -36.235 1 97.43 414 PHE A C 1
ATOM 3233 O O . PHE A 1 414 ? 13.945 -32.029 -37.259 1 97.43 414 PHE A O 1
ATOM 3240 N N . VAL A 1 415 ? 14.688 -30.763 -35.622 1 97.79 415 VAL A N 1
ATOM 3241 C CA . VAL A 1 415 ? 14.417 -29.479 -36.26 1 97.79 415 VAL A CA 1
ATOM 3242 C C . VAL A 1 415 ? 15.71 -28.673 -36.369 1 97.79 415 VAL A C 1
ATOM 3244 O O . VAL A 1 415 ? 16.521 -28.66 -35.439 1 97.79 415 VAL A O 1
ATOM 3247 N N . CYS A 1 416 ? 16.008 -28.174 -37.485 1 97.05 416 CYS A N 1
ATOM 3248 C CA . CYS A 1 416 ? 17.193 -27.342 -37.66 1 97.05 416 CYS A CA 1
ATOM 3249 C C . CYS A 1 416 ? 16.856 -26.068 -38.426 1 97.05 416 CYS A C 1
ATOM 3251 O O . CYS A 1 416 ? 15.767 -25.947 -38.99 1 97.05 416 CYS A O 1
ATOM 3253 N N . VAL A 1 417 ? 17.681 -25.146 -38.329 1 96.44 417 VAL A N 1
ATOM 3254 C CA . VAL A 1 417 ? 17.58 -23.879 -39.047 1 96.44 417 VAL A CA 1
ATOM 3255 C C . VAL A 1 417 ? 18.899 -23.581 -39.757 1 96.44 417 VAL A C 1
ATOM 3257 O O . VAL A 1 417 ? 19.946 -24.113 -39.383 1 96.44 417 VAL A O 1
ATOM 3260 N N . ARG A 1 418 ? 18.759 -22.835 -40.803 1 94.22 418 ARG A N 1
ATOM 3261 C CA . ARG A 1 418 ? 19.981 -22.452 -41.502 1 94.22 418 ARG A CA 1
ATOM 3262 C C . ARG A 1 418 ? 20.934 -21.709 -40.571 1 94.22 418 ARG A C 1
ATOM 3264 O O . ARG A 1 418 ? 20.502 -20.894 -39.753 1 94.22 418 ARG A O 1
ATOM 3271 N N . ARG A 1 419 ? 22.22 -22.057 -40.732 1 94.41 419 ARG A N 1
ATOM 3272 C CA . ARG A 1 419 ? 23.213 -21.346 -39.933 1 94.41 419 ARG A CA 1
ATOM 3273 C C . ARG A 1 419 ? 23.164 -19.847 -40.206 1 94.41 419 ARG A C 1
ATOM 3275 O O . ARG A 1 419 ? 23.129 -19.422 -41.362 1 94.41 419 ARG A O 1
ATOM 3282 N N . GLY A 1 420 ? 23.084 -19.059 -39.199 1 89.25 420 GLY A N 1
ATOM 3283 C CA . GLY A 1 420 ? 22.965 -17.617 -39.345 1 89.25 420 GLY A CA 1
ATOM 3284 C C . GLY A 1 420 ? 21.611 -17.084 -38.917 1 89.25 420 GLY A C 1
ATOM 3285 O O . GLY A 1 420 ? 21.47 -15.894 -38.626 1 89.25 420 GLY A O 1
ATOM 3286 N N . VAL A 1 421 ? 20.624 -17.978 -39.052 1 91.87 421 VAL A N 1
ATOM 3287 C CA . VAL A 1 421 ? 19.319 -17.602 -38.517 1 91.87 421 VAL A CA 1
ATOM 3288 C C . VAL A 1 421 ? 19.43 -17.351 -37.015 1 91.87 421 VAL A C 1
ATOM 3290 O O . VAL A 1 421 ? 20.128 -18.081 -36.307 1 91.87 421 VAL A O 1
ATOM 3293 N N . PRO A 1 422 ? 18.79 -16.304 -36.578 1 93 422 PRO A N 1
ATOM 3294 C CA . PRO A 1 422 ? 18.831 -16.056 -35.135 1 93 422 PRO A CA 1
ATOM 3295 C C . PRO A 1 422 ? 18.188 -17.179 -34.325 1 93 422 PRO A C 1
ATOM 3297 O O . PRO A 1 422 ? 17.213 -17.789 -34.773 1 93 422 PRO A O 1
ATOM 3300 N N . LEU A 1 423 ? 18.708 -17.477 -33.189 1 97.33 423 LEU A N 1
ATOM 3301 C CA . LEU A 1 423 ? 18.174 -18.494 -32.289 1 97.33 423 LEU A CA 1
ATOM 3302 C C . LEU A 1 423 ? 17.652 -17.862 -31.003 1 97.33 423 LEU A C 1
ATOM 3304 O O . LEU A 1 423 ? 17.578 -18.526 -29.966 1 97.33 423 LEU A O 1
ATOM 3308 N N . THR A 1 424 ? 17.325 -16.55 -31.154 1 97.01 424 THR A N 1
ATOM 3309 C CA . THR A 1 424 ? 16.847 -15.793 -30.002 1 97.01 424 THR A CA 1
ATOM 3310 C C . THR A 1 424 ? 15.517 -16.35 -29.503 1 97.01 424 THR A C 1
ATOM 3312 O O . THR A 1 424 ? 14.575 -16.515 -30.281 1 97.01 424 THR A O 1
ATOM 3315 N N . PRO A 1 425 ? 15.432 -16.694 -28.191 1 97.21 425 PRO A N 1
ATOM 3316 C CA . PRO A 1 425 ? 14.164 -17.204 -27.663 1 97.21 425 PRO A CA 1
ATOM 3317 C C . PRO A 1 425 ? 13.083 -16.13 -27.583 1 97.21 425 PRO A C 1
ATOM 3319 O O . PRO A 1 425 ? 13.394 -14.946 -27.429 1 97.21 425 PRO A O 1
ATOM 3322 N N . ALA A 1 426 ? 11.834 -16.563 -27.648 1 96.02 426 ALA A N 1
ATOM 3323 C CA . ALA A 1 426 ? 10.703 -15.65 -27.508 1 96.02 426 ALA A CA 1
ATOM 3324 C C . ALA A 1 426 ? 10.559 -15.172 -26.066 1 96.02 426 ALA A C 1
ATOM 3326 O O . ALA A 1 426 ? 10.891 -15.9 -25.128 1 96.02 426 ALA A O 1
ATOM 3327 N N . PHE A 1 427 ? 10.079 -13.945 -25.89 1 96 427 PHE A N 1
ATOM 3328 C CA . PHE A 1 427 ? 9.802 -13.361 -24.583 1 96 427 PHE A CA 1
ATOM 3329 C C . PHE A 1 427 ? 8.45 -12.658 -24.58 1 96 427 PHE A C 1
ATOM 3331 O O . PHE A 1 427 ? 8.203 -11.771 -25.399 1 96 427 PHE A O 1
ATOM 3338 N N . ASP A 1 428 ? 7.55 -13.092 -23.754 1 93.5 428 ASP A N 1
ATOM 3339 C CA . ASP A 1 428 ? 6.245 -12.492 -23.495 1 93.5 428 ASP A CA 1
ATOM 3340 C C . ASP A 1 428 ? 6.085 -12.141 -22.018 1 93.5 428 ASP A C 1
ATOM 3342 O O . ASP A 1 428 ? 5.956 -13.03 -21.174 1 93.5 428 ASP A O 1
ATOM 3346 N N . PRO A 1 429 ? 6.094 -10.837 -21.722 1 91.2 429 PRO A N 1
ATOM 3347 C CA . PRO A 1 429 ? 6.014 -10.425 -20.318 1 91.2 429 PRO A CA 1
ATOM 3348 C C . PRO A 1 429 ? 4.786 -10.989 -19.607 1 91.2 429 PRO A C 1
ATOM 3350 O O . PRO A 1 429 ? 4.808 -11.183 -18.389 1 91.2 429 PRO A O 1
ATOM 3353 N N . ARG A 1 430 ? 3.646 -11.383 -20.274 1 88.95 430 ARG A N 1
ATOM 3354 C CA . ARG A 1 430 ? 2.416 -11.885 -19.669 1 88.95 430 ARG A CA 1
ATOM 3355 C C . ARG A 1 430 ? 2.598 -13.312 -19.162 1 88.95 430 ARG A C 1
ATOM 3357 O O . ARG A 1 430 ? 1.865 -13.76 -18.279 1 88.95 430 ARG A O 1
ATOM 3364 N N . ILE A 1 431 ? 3.615 -13.952 -19.666 1 90.75 431 ILE A N 1
ATOM 3365 C CA . ILE A 1 431 ? 3.83 -15.361 -19.357 1 90.75 431 ILE A CA 1
ATOM 3366 C C . ILE A 1 431 ? 5.16 -15.532 -18.625 1 90.75 431 ILE A C 1
ATOM 3368 O O . ILE A 1 431 ? 5.262 -16.327 -17.688 1 90.75 431 ILE A O 1
ATOM 3372 N N . ASP A 1 432 ? 6.134 -14.734 -19.023 1 93.78 432 ASP A N 1
ATOM 3373 C CA . ASP A 1 432 ? 7.499 -14.999 -18.579 1 93.78 432 ASP A CA 1
ATOM 3374 C C . ASP A 1 432 ? 7.804 -14.27 -17.272 1 93.78 432 ASP A C 1
ATOM 3376 O O . ASP A 1 432 ? 8.688 -14.681 -16.518 1 93.78 432 ASP A O 1
ATOM 3380 N N . PHE A 1 433 ? 7.081 -13.185 -16.949 1 93.87 433 PHE A N 1
ATOM 3381 C CA . PHE A 1 433 ? 7.22 -12.591 -15.625 1 93.87 433 PHE A CA 1
ATOM 3382 C C . PHE A 1 433 ? 6.507 -13.435 -14.575 1 93.87 433 PHE A C 1
ATOM 3384 O O . PHE A 1 433 ? 5.413 -13.947 -14.821 1 93.87 433 PHE A O 1
ATOM 3391 N N . PRO A 1 434 ? 7.167 -13.643 -13.451 1 93.92 434 PRO A N 1
ATOM 3392 C CA . PRO A 1 434 ? 6.414 -14.26 -12.357 1 93.92 434 PRO A CA 1
ATOM 3393 C C . PRO A 1 434 ? 5.287 -13.369 -11.84 1 93.92 434 PRO A C 1
ATOM 3395 O O . PRO A 1 434 ? 5.338 -12.147 -12 1 93.92 434 PRO A O 1
ATOM 3398 N N . PRO A 1 435 ? 4.27 -13.998 -11.321 1 91.78 435 PRO A N 1
ATOM 3399 C CA . PRO A 1 435 ? 3.24 -13.168 -10.691 1 91.78 435 PRO A CA 1
ATOM 3400 C C . PRO A 1 435 ? 3.75 -12.433 -9.453 1 91.78 435 PRO A C 1
ATOM 3402 O O . PRO A 1 435 ? 4.27 -13.062 -8.528 1 91.78 435 PRO A O 1
ATOM 3405 N N . VAL A 1 436 ? 3.706 -11.182 -9.494 1 94.08 436 VAL A N 1
ATOM 3406 C CA . VAL A 1 436 ? 4.12 -10.385 -8.344 1 94.08 436 VAL A CA 1
ATOM 3407 C C . VAL A 1 436 ? 2.918 -9.634 -7.776 1 94.08 436 VAL A C 1
ATOM 3409 O O . VAL A 1 436 ? 2.062 -9.16 -8.527 1 94.08 436 VAL A O 1
ATOM 3412 N N . LYS A 1 437 ? 2.772 -9.766 -6.471 1 94.36 437 LYS A N 1
ATOM 3413 C CA . LYS A 1 437 ? 1.673 -9.158 -5.726 1 94.36 437 LYS A CA 1
ATOM 3414 C C . LYS A 1 437 ? 2.193 -8.147 -4.708 1 94.36 437 LYS A C 1
ATOM 3416 O O . LYS A 1 437 ? 3.381 -8.143 -4.381 1 94.36 437 LYS A O 1
ATOM 3421 N N . PRO A 1 438 ? 1.301 -7.254 -4.25 1 95.76 438 PRO A N 1
ATOM 3422 C CA . PRO A 1 438 ? 1.725 -6.304 -3.219 1 95.76 438 PRO A CA 1
ATOM 3423 C C . PRO A 1 438 ? 2.222 -6.992 -1.95 1 95.76 438 PRO A C 1
ATOM 3425 O O . PRO A 1 438 ? 1.663 -8.011 -1.536 1 95.76 438 PRO A O 1
ATOM 3428 N N . PHE A 1 439 ? 3.313 -6.446 -1.377 1 96.02 439 PHE A N 1
ATOM 3429 C CA . PHE A 1 439 ? 3.854 -6.976 -0.131 1 96.02 439 PHE A CA 1
ATOM 3430 C C . PHE A 1 439 ? 4.462 -5.861 0.713 1 96.02 439 PHE A C 1
ATOM 3432 O O . PHE A 1 439 ? 4.667 -4.748 0.225 1 96.02 439 PHE A O 1
ATOM 3439 N N . SER A 1 440 ? 4.733 -6.174 1.939 1 95.27 440 SER A N 1
ATOM 3440 C CA . SER A 1 440 ? 5.291 -5.193 2.864 1 95.27 440 SER A CA 1
ATOM 3441 C C . SER A 1 440 ? 6.816 -5.223 2.848 1 95.27 440 SER A C 1
ATOM 3443 O O . SER A 1 440 ? 7.42 -6.283 2.665 1 95.27 440 SER A O 1
ATOM 3445 N N . ALA A 1 441 ? 7.389 -4.092 3.013 1 96.82 441 ALA A N 1
ATOM 3446 C CA . ALA A 1 441 ? 8.835 -3.938 3.154 1 96.82 441 ALA A CA 1
ATOM 3447 C C . ALA A 1 441 ? 9.174 -2.899 4.219 1 96.82 441 ALA A C 1
ATOM 3449 O O . ALA A 1 441 ? 8.3 -2.157 4.672 1 96.82 441 ALA A O 1
ATOM 3450 N N . TRP A 1 442 ? 10.439 -2.834 4.657 1 96.76 442 TRP A N 1
ATOM 3451 C CA . TRP A 1 442 ? 10.908 -1.879 5.655 1 96.76 442 TRP A CA 1
ATOM 3452 C C . TRP A 1 442 ? 11.801 -0.82 5.018 1 96.76 442 TRP A C 1
ATOM 3454 O O . TRP A 1 442 ? 12.667 -1.139 4.2 1 96.76 442 TRP A O 1
ATOM 3464 N N . VAL A 1 443 ? 11.555 0.367 5.361 1 97.74 443 VAL A N 1
ATOM 3465 C CA . VAL A 1 443 ? 12.452 1.424 4.905 1 97.74 443 VAL A CA 1
ATOM 3466 C C . VAL A 1 443 ? 13.795 1.307 5.621 1 97.74 443 VAL A C 1
ATOM 3468 O O . VAL A 1 443 ? 13.843 1.121 6.839 1 97.74 443 VAL A O 1
ATOM 3471 N N . VAL A 1 444 ? 14.884 1.478 4.847 1 97.39 444 VAL A N 1
ATOM 3472 C CA . VAL A 1 444 ? 16.216 1.359 5.431 1 97.39 444 VAL A CA 1
ATOM 3473 C C . VAL A 1 444 ? 17.071 2.553 5.014 1 97.39 444 VAL A C 1
ATOM 3475 O O . VAL A 1 444 ? 16.773 3.223 4.023 1 97.39 444 VAL A O 1
ATOM 3478 N N . ALA A 1 445 ? 18.037 2.845 5.775 1 95.63 445 ALA A N 1
ATOM 3479 C CA . ALA A 1 445 ? 18.98 3.938 5.55 1 95.63 445 ALA A CA 1
ATOM 3480 C C . ALA A 1 445 ? 20.368 3.582 6.077 1 95.63 445 ALA A C 1
ATOM 3482 O O . ALA A 1 445 ? 20.562 2.513 6.66 1 95.63 445 ALA A O 1
ATOM 3483 N N . GLY A 1 446 ? 21.32 4.463 5.67 1 90.28 446 GLY A N 1
ATOM 3484 C CA . GLY A 1 446 ? 22.654 4.29 6.22 1 90.28 446 GLY A CA 1
ATOM 3485 C C . GLY A 1 446 ? 22.711 4.49 7.723 1 90.28 446 GLY A C 1
ATOM 3486 O O . GLY A 1 446 ? 21.77 5.018 8.32 1 90.28 446 GLY A O 1
ATOM 3487 N N . GLN A 1 447 ? 23.76 4.013 8.315 1 85.64 447 GLN A N 1
ATOM 3488 C CA . GLN A 1 447 ? 23.916 4.128 9.761 1 85.64 447 GLN A CA 1
ATOM 3489 C C . GLN A 1 447 ? 23.81 5.581 10.212 1 85.64 447 GLN A C 1
ATOM 3491 O O . GLN A 1 447 ? 24.482 6.458 9.665 1 85.64 447 GLN A O 1
ATOM 3496 N N . GLY A 1 448 ? 22.93 5.828 11.111 1 83.68 448 GLY A N 1
ATOM 3497 C CA . GLY A 1 448 ? 22.801 7.134 11.738 1 83.68 448 GLY A CA 1
ATOM 3498 C C . GLY A 1 448 ? 21.944 8.097 10.938 1 83.68 448 GLY A C 1
ATOM 3499 O O . GLY A 1 448 ? 21.743 9.243 11.346 1 83.68 448 GLY A O 1
ATOM 3500 N N . GLU A 1 449 ? 21.444 7.683 9.818 1 88.6 449 GLU A N 1
ATOM 3501 C CA . GLU A 1 449 ? 20.629 8.581 9.006 1 88.6 449 GLU A CA 1
ATOM 3502 C C . GLU A 1 449 ? 19.147 8.43 9.334 1 88.6 449 GLU A C 1
ATOM 3504 O O . GLU A 1 449 ? 18.582 7.343 9.193 1 88.6 449 GLU A O 1
ATOM 3509 N N . ALA A 1 450 ? 18.571 9.537 9.75 1 88.76 450 ALA A N 1
ATOM 3510 C CA . ALA A 1 450 ? 17.163 9.505 10.14 1 88.76 450 ALA A CA 1
ATOM 3511 C C . ALA A 1 450 ? 16.254 9.6 8.918 1 88.76 450 ALA A C 1
ATOM 3513 O O . ALA A 1 450 ? 15.083 9.216 8.976 1 88.76 450 ALA A O 1
ATOM 3514 N N . ALA A 1 451 ? 16.717 10.107 7.854 1 90.68 451 ALA A N 1
ATOM 3515 C CA . ALA A 1 451 ? 16.014 10.187 6.576 1 90.68 451 ALA A CA 1
ATOM 3516 C C . ALA A 1 451 ? 16.979 10.008 5.407 1 90.68 451 ALA A C 1
ATOM 3518 O O . ALA A 1 451 ? 18.072 10.578 5.403 1 90.68 451 ALA A O 1
ATOM 3519 N N . HIS A 1 452 ? 16.659 9.176 4.564 1 94.71 452 HIS A N 1
ATOM 3520 C CA . HIS A 1 452 ? 17.517 8.848 3.431 1 94.71 452 HIS A CA 1
ATOM 3521 C C . HIS A 1 452 ? 16.726 8.829 2.128 1 94.71 452 HIS A C 1
ATOM 3523 O O . HIS A 1 452 ? 15.845 7.986 1.945 1 94.71 452 HIS A O 1
ATOM 3529 N N . CYS A 1 453 ? 16.929 9.783 1.268 1 96.52 453 CYS A N 1
ATOM 3530 C CA . CYS A 1 453 ? 16.247 9.859 -0.019 1 96.52 453 CYS A CA 1
ATOM 3531 C C . CYS A 1 453 ? 17.143 10.492 -1.076 1 96.52 453 CYS A C 1
ATOM 3533 O O . CYS A 1 453 ? 18.211 11.018 -0.756 1 96.52 453 CYS A O 1
ATOM 3535 N N . ASP A 1 454 ? 16.838 10.408 -2.289 1 96.66 454 ASP A N 1
ATOM 3536 C CA . ASP A 1 454 ? 17.578 11.065 -3.363 1 96.66 454 ASP A CA 1
ATOM 3537 C C . ASP A 1 454 ? 16.828 12.293 -3.875 1 96.66 454 ASP A C 1
ATOM 3539 O O . ASP A 1 454 ? 15.892 12.769 -3.229 1 96.66 454 ASP A O 1
ATOM 3543 N N . GLU A 1 455 ? 17.247 12.897 -4.991 1 96.31 455 GLU A N 1
ATOM 3544 C CA . GLU A 1 455 ? 16.722 14.161 -5.498 1 96.31 455 GLU A CA 1
ATOM 3545 C C . GLU A 1 455 ? 15.278 14.01 -5.967 1 96.31 455 GLU A C 1
ATOM 3547 O O . GLU A 1 455 ? 14.55 14.998 -6.084 1 96.31 455 GLU A O 1
ATOM 3552 N N . TYR A 1 456 ? 14.824 12.783 -6.2 1 95.71 456 TYR A N 1
ATOM 3553 C CA . TYR A 1 456 ? 13.464 12.532 -6.661 1 95.71 456 TYR A CA 1
ATOM 3554 C C . TYR A 1 456 ? 12.574 12.074 -5.512 1 95.71 456 TYR A C 1
ATOM 3556 O O . TYR A 1 456 ? 11.409 11.727 -5.72 1 95.71 456 TYR A O 1
ATOM 3564 N N . GLY A 1 457 ? 13.116 12.061 -4.271 1 96.15 457 GLY A N 1
ATOM 3565 C CA . GLY A 1 457 ? 12.357 11.614 -3.115 1 96.15 457 GLY A CA 1
ATOM 3566 C C . GLY A 1 457 ? 12.225 10.105 -3.034 1 96.15 457 GLY A C 1
ATOM 3567 O O . GLY A 1 457 ? 11.33 9.59 -2.36 1 96.15 457 GLY A O 1
ATOM 3568 N N . ARG A 1 458 ? 13.11 9.39 -3.734 1 97.32 458 ARG A N 1
ATOM 3569 C CA . ARG A 1 458 ? 13.07 7.932 -3.675 1 97.32 458 ARG A CA 1
ATOM 3570 C C . ARG A 1 458 ? 13.717 7.418 -2.394 1 97.32 458 ARG A C 1
ATOM 3572 O O . ARG A 1 458 ? 14.561 8.094 -1.803 1 97.32 458 ARG A O 1
ATOM 3579 N N . ILE A 1 459 ? 13.316 6.135 -1.998 1 97.77 459 ILE A N 1
ATOM 3580 C CA . ILE A 1 459 ? 13.809 5.592 -0.737 1 97.77 459 ILE A CA 1
ATOM 3581 C C . ILE A 1 459 ? 14.385 4.196 -0.966 1 97.77 459 ILE A C 1
ATOM 3583 O O . ILE A 1 459 ? 14.264 3.64 -2.06 1 97.77 459 ILE A O 1
ATOM 3587 N N . LYS A 1 460 ? 15.094 3.678 0.012 1 97.86 460 LYS A N 1
ATOM 3588 C CA . LYS A 1 460 ? 15.62 2.315 0.023 1 97.86 460 LYS A CA 1
ATOM 3589 C C . LYS A 1 460 ? 14.814 1.423 0.963 1 97.86 460 LYS A C 1
ATOM 3591 O O . LYS A 1 460 ? 14.352 1.876 2.013 1 97.86 460 LYS A O 1
ATOM 3596 N N . VAL A 1 461 ? 14.63 0.158 0.57 1 97.72 461 VAL A N 1
ATOM 3597 C CA . VAL A 1 461 ? 13.791 -0.73 1.367 1 97.72 461 VAL A CA 1
ATOM 3598 C C . VAL A 1 461 ? 14.476 -2.085 1.526 1 97.72 461 VAL A C 1
ATOM 3600 O O . VAL A 1 461 ? 15.389 -2.419 0.766 1 97.72 461 VAL A O 1
ATOM 3603 N N . GLN A 1 462 ? 14.091 -2.781 2.497 1 96.86 462 GLN A N 1
ATOM 3604 C CA . GLN A 1 462 ? 14.47 -4.175 2.708 1 96.86 462 GLN A CA 1
ATOM 3605 C C . GLN A 1 462 ? 13.249 -5.09 2.659 1 96.86 462 GLN A C 1
ATOM 3607 O O . GLN A 1 462 ? 12.247 -4.832 3.328 1 96.86 462 GLN A O 1
ATOM 3612 N N . ILE A 1 463 ? 13.291 -6.1 1.859 1 95.96 463 ILE A N 1
ATOM 3613 C CA . ILE A 1 463 ? 12.249 -7.12 1.845 1 95.96 463 ILE A CA 1
ATOM 3614 C C . ILE A 1 463 ? 12.48 -8.11 2.984 1 95.96 463 ILE A C 1
ATOM 3616 O O . ILE A 1 463 ? 13.469 -8.847 2.984 1 95.96 463 ILE A O 1
ATOM 3620 N N . PRO A 1 464 ? 11.584 -8.124 3.885 1 93.1 464 PRO A N 1
ATOM 3621 C CA . PRO A 1 464 ? 11.774 -9.037 5.014 1 93.1 464 PRO A CA 1
ATOM 3622 C C . PRO A 1 464 ? 11.622 -10.504 4.619 1 93.1 464 PRO A C 1
ATOM 3624 O O . PRO A 1 464 ? 10.765 -10.84 3.797 1 93.1 464 PRO A O 1
ATOM 3627 N N . GLY A 1 465 ? 12.414 -11.308 5.233 1 92.61 465 GLY A N 1
ATOM 3628 C CA . GLY A 1 465 ? 12.277 -12.742 5.03 1 92.61 465 GLY A CA 1
ATOM 3629 C C . GLY A 1 465 ? 13.314 -13.311 4.08 1 92.61 465 GLY A C 1
ATOM 3630 O O . GLY A 1 465 ? 13.419 -14.53 3.926 1 92.61 465 GLY A O 1
ATOM 3631 N N . LEU A 1 466 ? 14.037 -12.467 3.391 1 94.48 466 LEU A N 1
ATOM 3632 C CA . LEU A 1 466 ? 15.103 -12.963 2.528 1 94.48 466 LEU A CA 1
ATOM 3633 C C . LEU A 1 466 ? 16.151 -13.719 3.337 1 94.48 466 LEU A C 1
ATOM 3635 O O . LEU A 1 466 ? 16.368 -13.419 4.514 1 94.48 466 LEU A O 1
ATOM 3639 N N . HIS A 1 467 ? 16.771 -14.607 2.755 1 92.36 467 HIS A N 1
ATOM 3640 C CA . HIS A 1 467 ? 17.724 -15.477 3.435 1 92.36 467 HIS A CA 1
ATOM 3641 C C . HIS A 1 467 ? 19.145 -14.933 3.32 1 92.36 467 HIS A C 1
ATOM 3643 O O . HIS A 1 467 ? 19.655 -14.747 2.214 1 92.36 467 HIS A O 1
ATOM 3649 N N . PRO A 1 468 ? 19.855 -14.766 4.38 1 91.22 468 PRO A N 1
ATOM 3650 C CA . PRO A 1 468 ? 21.202 -14.191 4.338 1 91.22 468 PRO A CA 1
ATOM 3651 C C . PRO A 1 468 ? 22.197 -15.074 3.589 1 91.22 468 PRO A C 1
ATOM 3653 O O . PRO A 1 468 ? 23.072 -14.564 2.885 1 91.22 468 PRO A O 1
ATOM 3656 N N . ASP A 1 469 ? 22.058 -16.353 3.639 1 89.77 469 ASP A N 1
ATOM 3657 C CA . ASP A 1 469 ? 23.008 -17.268 3.014 1 89.77 469 ASP A CA 1
ATOM 3658 C C . ASP A 1 469 ? 22.967 -17.146 1.492 1 89.77 469 ASP A C 1
ATOM 3660 O O . ASP A 1 469 ? 23.968 -17.396 0.817 1 89.77 469 ASP A O 1
ATOM 3664 N N . ASP A 1 470 ? 21.859 -16.786 1.055 1 89.94 470 ASP A N 1
ATOM 3665 C CA . ASP A 1 470 ? 21.719 -16.651 -0.391 1 89.94 470 ASP A CA 1
ATOM 3666 C C . ASP A 1 470 ? 22.14 -15.259 -0.857 1 89.94 470 ASP A C 1
ATOM 3668 O O . ASP A 1 470 ? 22.103 -14.961 -2.053 1 89.94 470 ASP A O 1
ATOM 3672 N N . HIS A 1 471 ? 22.521 -14.386 0.05 1 92.08 471 HIS A N 1
ATOM 3673 C CA . HIS A 1 471 ? 22.915 -13.023 -0.29 1 92.08 471 HIS A CA 1
ATOM 3674 C C . HIS A 1 471 ? 24.376 -12.768 0.066 1 92.08 471 HIS A C 1
ATOM 3676 O O . HIS A 1 471 ? 24.799 -11.615 0.179 1 92.08 471 HIS A O 1
ATOM 3682 N N . VAL A 1 472 ? 25.125 -13.774 0.19 1 87.57 472 VAL A N 1
ATOM 3683 C CA . VAL A 1 472 ? 26.553 -13.656 0.467 1 87.57 472 VAL A CA 1
ATOM 3684 C C . VAL A 1 472 ? 27.255 -12.989 -0.713 1 87.57 472 VAL A C 1
ATOM 3686 O O . VAL A 1 472 ? 28.189 -12.206 -0.526 1 87.57 472 VAL A O 1
ATOM 3689 N N . HIS A 1 473 ? 26.788 -13.293 -1.928 1 82.55 473 HIS A N 1
ATOM 3690 C CA . HIS A 1 473 ? 27.346 -12.735 -3.155 1 82.55 473 HIS A CA 1
ATOM 3691 C C . HIS A 1 473 ? 27.242 -11.213 -3.165 1 82.55 473 HIS A C 1
ATOM 3693 O O . HIS A 1 473 ? 27.997 -10.54 -3.871 1 82.55 473 HIS A O 1
ATOM 3699 N N . ALA A 1 474 ? 26.351 -10.717 -2.48 1 82.14 474 ALA A N 1
ATOM 3700 C CA . ALA A 1 474 ? 26.087 -9.28 -2.466 1 82.14 474 ALA A CA 1
ATOM 3701 C C . ALA A 1 474 ? 26.576 -8.645 -1.167 1 82.14 474 ALA A C 1
ATOM 3703 O O . ALA A 1 474 ? 26.185 -7.525 -0.832 1 82.14 474 ALA A O 1
ATOM 3704 N N . HIS A 1 475 ? 27.417 -9.361 -0.419 1 82.28 475 HIS A N 1
ATOM 3705 C CA . HIS A 1 475 ? 27.947 -8.906 0.862 1 82.28 475 HIS A CA 1
ATOM 3706 C C . HIS A 1 475 ? 26.824 -8.508 1.813 1 82.28 475 HIS A C 1
ATOM 3708 O O . HIS A 1 475 ? 26.894 -7.46 2.459 1 82.28 475 HIS A O 1
ATOM 3714 N N . GLY A 1 476 ? 25.714 -9.239 1.636 1 83.47 476 GLY A N 1
ATOM 3715 C CA . GLY A 1 476 ? 24.607 -9.054 2.56 1 83.47 476 GLY A CA 1
ATOM 3716 C C . GLY A 1 476 ? 23.529 -8.131 2.022 1 83.47 476 GLY A C 1
ATOM 3717 O O . GLY A 1 476 ? 22.486 -7.951 2.654 1 83.47 476 GLY A O 1
ATOM 3718 N N . ALA A 1 477 ? 23.782 -7.554 0.871 1 86.48 477 ALA A N 1
ATOM 3719 C CA . ALA A 1 477 ? 22.741 -6.715 0.284 1 86.48 477 ALA A CA 1
ATOM 3720 C C . ALA A 1 477 ? 21.44 -7.494 0.111 1 86.48 477 ALA A C 1
ATOM 3722 O O . ALA A 1 477 ? 21.45 -8.636 -0.355 1 86.48 477 ALA A O 1
ATOM 3723 N N . GLY A 1 478 ? 20.414 -6.885 0.642 1 89.59 478 GLY A N 1
ATOM 3724 C CA . GLY A 1 478 ? 19.109 -7.526 0.686 1 89.59 478 GLY A CA 1
ATOM 3725 C C . GLY A 1 478 ? 18.688 -7.926 2.087 1 89.59 478 GLY A C 1
ATOM 3726 O O . GLY A 1 478 ? 17.495 -8.056 2.369 1 89.59 478 GLY A O 1
ATOM 3727 N N . THR A 1 479 ? 19.768 -8.137 2.949 1 93.47 479 THR A N 1
ATOM 3728 C CA . THR A 1 479 ? 19.454 -8.619 4.289 1 93.47 479 THR A CA 1
ATOM 3729 C C . THR A 1 479 ? 20.248 -7.848 5.34 1 93.47 479 THR A C 1
ATOM 3731 O O . THR A 1 479 ? 20.317 -8.262 6.5 1 93.47 479 THR A O 1
ATOM 3734 N N . SER A 1 480 ? 20.912 -6.804 4.989 1 92.46 480 SER A N 1
ATOM 3735 C CA . SER A 1 480 ? 21.835 -6.1 5.873 1 92.46 480 SER A CA 1
ATOM 3736 C C . SER A 1 480 ? 21.093 -5.127 6.784 1 92.46 480 SER A C 1
ATOM 3738 O O . SER A 1 480 ? 21.611 -4.731 7.83 1 92.46 480 SER A O 1
ATOM 3740 N N . GLY A 1 481 ? 19.913 -4.718 6.338 1 92.54 481 GLY A N 1
ATOM 3741 C CA . GLY A 1 481 ? 19.199 -3.686 7.072 1 92.54 481 GLY A CA 1
ATOM 3742 C C . GLY A 1 481 ? 19.739 -2.291 6.816 1 92.54 481 GLY A C 1
ATOM 3743 O O . GLY A 1 481 ? 19.517 -1.378 7.615 1 92.54 481 GLY A O 1
ATOM 3744 N N . THR A 1 482 ? 20.486 -2.116 5.718 1 94.27 482 THR A N 1
ATOM 3745 C CA . THR A 1 482 ? 21.079 -0.835 5.349 1 94.27 482 THR A CA 1
ATOM 3746 C C . THR A 1 482 ? 20.571 -0.377 3.985 1 94.27 482 THR A C 1
ATOM 3748 O O . THR A 1 482 ? 19.762 -1.062 3.356 1 94.27 482 THR A O 1
ATOM 3751 N N . GLU A 1 483 ? 21.031 0.779 3.564 1 93.73 483 GLU A N 1
ATOM 3752 C CA . GLU A 1 483 ? 20.592 1.358 2.298 1 93.73 483 GLU A CA 1
ATOM 3753 C C . GLU A 1 483 ? 21.052 0.511 1.114 1 93.73 483 GLU A C 1
ATOM 3755 O O . GLU A 1 483 ? 20.567 0.686 -0.006 1 93.73 483 GLU A O 1
ATOM 3760 N N . ARG A 1 484 ? 21.904 -0.474 1.338 1 93.98 484 ARG A N 1
ATOM 3761 C CA . ARG A 1 484 ? 22.415 -1.321 0.265 1 93.98 484 ARG A CA 1
ATOM 3762 C C . ARG A 1 484 ? 21.406 -2.403 -0.106 1 93.98 484 ARG A C 1
ATOM 3764 O O . ARG A 1 484 ? 21.556 -3.074 -1.129 1 93.98 484 ARG A O 1
ATOM 3771 N N . ASP A 1 485 ? 20.371 -2.546 0.63 1 96.1 485 ASP A N 1
ATOM 3772 C CA . ASP A 1 485 ? 19.479 -3.697 0.528 1 96.1 485 ASP A CA 1
ATOM 3773 C C . ASP A 1 485 ? 18.614 -3.611 -0.728 1 96.1 485 ASP A C 1
ATOM 3775 O O . ASP A 1 485 ? 18.06 -4.617 -1.176 1 96.1 485 ASP A O 1
ATOM 3779 N N . SER A 1 486 ? 18.463 -2.445 -1.294 1 96.51 486 SER A N 1
ATOM 3780 C CA . SER A 1 486 ? 17.697 -2.29 -2.527 1 96.51 486 SER A CA 1
ATOM 3781 C C . SER A 1 486 ? 18.213 -1.118 -3.355 1 96.51 486 SER A C 1
ATOM 3783 O O . SER A 1 486 ? 19.031 -0.327 -2.879 1 96.51 486 SER A O 1
ATOM 3785 N N . ALA A 1 487 ? 17.723 -1.087 -4.591 1 96.45 487 ALA A N 1
ATOM 3786 C CA . ALA A 1 487 ? 17.845 0.142 -5.37 1 96.45 487 ALA A CA 1
ATOM 3787 C C . ALA A 1 487 ? 16.85 1.196 -4.891 1 96.45 487 ALA A C 1
ATOM 3789 O O . ALA A 1 487 ? 16.048 0.937 -3.991 1 96.45 487 ALA A O 1
ATOM 3790 N N . TRP A 1 488 ? 17.027 2.432 -5.429 1 97.07 488 TRP A N 1
ATOM 3791 C CA . TRP A 1 488 ? 16.082 3.495 -5.102 1 97.07 488 TRP A CA 1
ATOM 3792 C C . TRP A 1 488 ? 14.677 3.139 -5.577 1 97.07 488 TRP A C 1
ATOM 3794 O O . TRP A 1 488 ? 14.49 2.709 -6.718 1 97.07 488 TRP A O 1
ATOM 3804 N N . VAL A 1 489 ? 13.748 3.184 -4.74 1 97.66 489 VAL A N 1
ATOM 3805 C CA . VAL A 1 489 ? 12.361 2.86 -5.055 1 97.66 489 VAL A CA 1
ATOM 3806 C C . VAL A 1 489 ? 11.511 4.128 -5.01 1 97.66 489 VAL A C 1
ATOM 3808 O O . VAL A 1 489 ? 11.563 4.883 -4.036 1 97.66 489 VAL A O 1
ATOM 3811 N N . ARG A 1 490 ? 10.723 4.374 -6.019 1 97.02 490 ARG A N 1
ATOM 3812 C CA . ARG A 1 490 ? 9.888 5.567 -6.111 1 97.02 490 ARG A CA 1
ATOM 3813 C C . ARG A 1 490 ? 8.703 5.481 -5.155 1 97.02 490 ARG A C 1
ATOM 3815 O O . ARG A 1 490 ? 8.175 4.394 -4.909 1 97.02 490 ARG A O 1
ATOM 3822 N N . LEU A 1 491 ? 8.302 6.601 -4.643 1 96.59 491 LEU A N 1
ATOM 3823 C CA . LEU A 1 491 ? 7.232 6.698 -3.657 1 96.59 491 LEU A CA 1
ATOM 3824 C C . LEU A 1 491 ? 5.995 7.354 -4.259 1 96.59 491 LEU A C 1
ATOM 3826 O O . LEU A 1 491 ? 6.089 8.418 -4.875 1 96.59 491 LEU A O 1
ATOM 3830 N N . LEU A 1 492 ? 4.838 6.693 -4.101 1 95.91 492 LEU A N 1
ATOM 3831 C CA . LEU A 1 492 ? 3.567 7.29 -4.495 1 95.91 492 LEU A CA 1
ATOM 3832 C C . LEU A 1 492 ? 3.182 8.423 -3.55 1 95.91 492 LEU A C 1
ATOM 3834 O O . LEU A 1 492 ? 3.319 8.294 -2.332 1 95.91 492 LEU A O 1
ATOM 3838 N N . SER A 1 493 ? 2.813 9.554 -4.118 1 93.87 493 SER A N 1
ATOM 3839 C CA . SER A 1 493 ? 2.351 10.721 -3.374 1 93.87 493 SER A CA 1
ATOM 3840 C C . SER A 1 493 ? 0.932 11.107 -3.776 1 93.87 493 SER A C 1
ATOM 3842 O O . SER A 1 493 ? 0.532 10.912 -4.926 1 93.87 493 SER A O 1
ATOM 3844 N N . PRO A 1 494 ? 0.149 11.614 -2.811 1 90.37 494 PRO A N 1
ATOM 3845 C CA . PRO A 1 494 ? -1.2 12.051 -3.176 1 90.37 494 PRO A CA 1
ATOM 3846 C C . PRO A 1 494 ? -1.198 13.185 -4.198 1 90.37 494 PRO A C 1
ATOM 3848 O O . PRO A 1 494 ? -2.185 13.378 -4.913 1 90.37 494 PRO A O 1
ATOM 3851 N N . TRP A 1 495 ? -0.169 13.965 -4.242 1 92.91 495 TRP A N 1
ATOM 3852 C CA . TRP A 1 495 ? -0.085 15.151 -5.087 1 92.91 495 TRP A CA 1
ATOM 3853 C C . TRP A 1 495 ? 1.364 15.466 -5.442 1 92.91 495 TRP A C 1
ATOM 3855 O O . TRP A 1 495 ? 2.198 15.666 -4.555 1 92.91 495 TRP A O 1
ATOM 3865 N N . ALA A 1 496 ? 1.788 15.476 -6.741 1 94.96 496 ALA A N 1
ATOM 3866 C CA . ALA A 1 496 ? 3.153 15.734 -7.191 1 94.96 496 ALA A CA 1
ATOM 3867 C C . ALA A 1 496 ? 3.162 16.598 -8.449 1 94.96 496 ALA A C 1
ATOM 3869 O O . ALA A 1 496 ? 2.826 16.124 -9.537 1 94.96 496 ALA A O 1
ATOM 3870 N N . GLY A 1 497 ? 3.342 17.886 -8.346 1 95.7 497 GLY A N 1
ATOM 3871 C CA . GLY A 1 497 ? 3.522 18.816 -9.45 1 95.7 497 GLY A CA 1
ATOM 3872 C C . GLY A 1 497 ? 4.927 19.383 -9.529 1 95.7 497 GLY A C 1
ATOM 3873 O O . GLY A 1 497 ? 5.798 19.011 -8.74 1 95.7 497 GLY A O 1
ATOM 3874 N N . PRO A 1 498 ? 5.267 20.201 -10.542 1 95.92 498 PRO A N 1
ATOM 3875 C CA . PRO A 1 498 ? 6.604 20.791 -10.636 1 95.92 498 PRO A CA 1
ATOM 3876 C C . PRO A 1 498 ? 6.924 21.717 -9.465 1 95.92 498 PRO A C 1
ATOM 3878 O O . PRO A 1 498 ? 6.522 22.883 -9.468 1 95.92 498 PRO A O 1
ATOM 3881 N N . ASN A 1 499 ? 7.523 21.177 -8.507 1 94.57 499 ASN A N 1
ATOM 3882 C CA . ASN A 1 499 ? 8.02 21.873 -7.325 1 94.57 499 ASN A CA 1
ATOM 3883 C C . ASN A 1 499 ? 6.89 22.211 -6.357 1 94.57 499 ASN A C 1
ATOM 3885 O O . ASN A 1 499 ? 6.997 23.161 -5.579 1 94.57 499 ASN A O 1
ATOM 3889 N N . TYR A 1 500 ? 5.784 21.684 -6.465 1 94.89 500 TYR A N 1
ATOM 3890 C CA . TYR A 1 500 ? 4.717 21.762 -5.474 1 94.89 500 TYR A CA 1
ATOM 3891 C C . TYR A 1 500 ? 4.024 20.414 -5.311 1 94.89 500 TYR A C 1
ATOM 3893 O O . TYR A 1 500 ? 4.134 19.544 -6.179 1 94.89 500 TYR A O 1
ATOM 3901 N N . GLY A 1 501 ? 3.478 20.176 -4.275 1 94.68 501 GLY A N 1
ATOM 3902 C CA . GLY A 1 501 ? 2.859 18.898 -3.963 1 94.68 501 GLY A CA 1
ATOM 3903 C C . GLY A 1 501 ? 2.926 18.547 -2.489 1 94.68 501 GLY A C 1
ATOM 3904 O O . GLY A 1 501 ? 3.067 19.43 -1.641 1 94.68 501 GLY A O 1
ATOM 3905 N N . MET A 1 502 ? 2.614 17.338 -2.188 1 94.23 502 MET A N 1
ATOM 3906 C CA . MET A 1 502 ? 2.685 16.819 -0.826 1 94.23 502 MET A CA 1
ATOM 3907 C C . MET A 1 502 ? 3.824 15.814 -0.686 1 94.23 502 MET A C 1
ATOM 3909 O O . MET A 1 502 ? 3.847 14.795 -1.378 1 94.23 502 MET A O 1
ATOM 3913 N N . ASP A 1 503 ? 4.838 16.14 0.143 1 92.51 503 ASP A N 1
ATOM 3914 C CA . ASP A 1 503 ? 5.981 15.254 0.338 1 92.51 503 ASP A CA 1
ATOM 3915 C C . ASP A 1 503 ? 6.135 14.871 1.808 1 92.51 503 ASP A C 1
ATOM 3917 O O . ASP A 1 503 ? 6.196 15.742 2.678 1 92.51 503 ASP A O 1
ATOM 3921 N N . ALA A 1 504 ? 5.997 13.649 2.083 1 93.67 504 ALA A N 1
ATOM 3922 C CA . ALA A 1 504 ? 6.296 13.046 3.38 1 93.67 504 ALA A CA 1
ATOM 3923 C C . ALA A 1 504 ? 7.18 11.812 3.22 1 93.67 504 ALA A C 1
ATOM 3925 O O . ALA A 1 504 ? 6.679 10.689 3.134 1 93.67 504 ALA A O 1
ATOM 3926 N N . ILE A 1 505 ? 8.482 11.999 3.293 1 95.87 505 ILE A N 1
ATOM 3927 C CA . ILE A 1 505 ? 9.436 10.934 3.004 1 95.87 505 ILE A CA 1
ATOM 3928 C C . ILE A 1 505 ? 9.439 9.921 4.147 1 95.87 505 ILE A C 1
ATOM 3930 O O . ILE A 1 505 ? 9.712 10.273 5.296 1 95.87 505 ILE A O 1
ATOM 3934 N N . PRO A 1 506 ? 9.137 8.696 3.839 1 96.61 506 PRO A N 1
ATOM 3935 C CA . PRO A 1 506 ? 9.211 7.676 4.888 1 96.61 506 PRO A CA 1
ATOM 3936 C C . PRO A 1 506 ? 10.613 7.535 5.477 1 96.61 506 PRO A C 1
ATOM 3938 O O . PRO A 1 506 ? 11.605 7.639 4.75 1 96.61 506 PRO A O 1
ATOM 3941 N N . ARG A 1 507 ? 10.694 7.257 6.745 1 96.39 507 ARG A N 1
ATOM 3942 C CA . ARG A 1 507 ? 11.959 7.142 7.462 1 96.39 507 ARG A CA 1
ATOM 3943 C C . ARG A 1 507 ? 12.292 5.682 7.755 1 96.39 507 ARG A C 1
ATOM 3945 O O . ARG A 1 507 ? 11.428 4.81 7.648 1 96.39 507 ARG A O 1
ATOM 3952 N N . PRO A 1 508 ? 13.63 5.394 8.055 1 96.18 508 PRO A N 1
ATOM 3953 C CA . PRO A 1 508 ? 14.004 4.014 8.372 1 96.18 508 PRO A CA 1
ATOM 3954 C C . PRO A 1 508 ? 13.16 3.417 9.496 1 96.18 508 PRO A C 1
ATOM 3956 O O . PRO A 1 508 ? 12.87 4.097 10.483 1 96.18 508 PRO A O 1
ATOM 3959 N N . GLY A 1 509 ? 12.745 2.212 9.279 1 95.01 509 GLY A N 1
ATOM 3960 C CA . GLY A 1 509 ? 11.925 1.534 10.27 1 95.01 509 GLY A CA 1
ATOM 3961 C C . GLY A 1 509 ? 10.45 1.521 9.915 1 95.01 509 GLY A C 1
ATOM 3962 O O . GLY A 1 509 ? 9.7 0.666 10.389 1 95.01 509 GLY A O 1
ATOM 3963 N N . MET A 1 510 ? 10.012 2.445 9.126 1 96.77 510 MET A N 1
ATOM 3964 C CA . MET A 1 510 ? 8.616 2.459 8.698 1 96.77 510 MET A CA 1
ATOM 3965 C C . MET A 1 510 ? 8.325 1.301 7.75 1 96.77 510 MET A C 1
ATOM 3967 O O . MET A 1 510 ? 9.201 0.877 6.994 1 96.77 510 MET A O 1
ATOM 3971 N N . GLU A 1 511 ? 7.136 0.779 7.838 1 97.29 511 GLU A N 1
ATOM 3972 C CA . GLU A 1 511 ? 6.665 -0.269 6.938 1 97.29 511 GLU A CA 1
ATOM 3973 C C . GLU A 1 511 ? 5.972 0.324 5.715 1 97.29 511 GLU A C 1
ATOM 3975 O O . GLU A 1 511 ? 5.071 1.155 5.848 1 97.29 511 GLU A O 1
ATOM 3980 N N . VAL A 1 512 ? 6.38 -0.127 4.518 1 97.8 512 VAL A N 1
ATOM 3981 C CA . VAL A 1 512 ? 5.792 0.388 3.286 1 97.8 512 VAL A CA 1
ATOM 3982 C C . VAL A 1 512 ? 5.175 -0.76 2.49 1 97.8 512 VAL A C 1
ATOM 3984 O O . VAL A 1 512 ? 5.574 -1.916 2.644 1 97.8 512 VAL A O 1
ATOM 3987 N N . LEU A 1 513 ? 4.173 -0.479 1.7 1 97.72 513 LEU A N 1
ATOM 3988 C CA . LEU A 1 513 ? 3.567 -1.43 0.775 1 97.72 513 LEU A CA 1
ATOM 3989 C C . LEU A 1 513 ? 4.162 -1.286 -0.621 1 97.72 513 LEU A C 1
ATOM 3991 O O . LEU A 1 513 ? 4.108 -0.207 -1.215 1 97.72 513 LEU A O 1
ATOM 3995 N N . ILE A 1 514 ? 4.716 -2.368 -1.139 1 97.89 514 ILE A N 1
ATOM 3996 C CA . ILE A 1 514 ? 5.383 -2.372 -2.437 1 97.89 514 ILE A CA 1
ATOM 3997 C C . ILE A 1 514 ? 4.488 -3.046 -3.475 1 97.89 514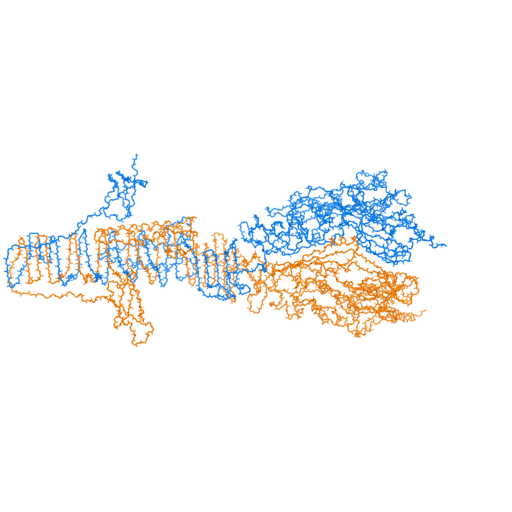 ILE A C 1
ATOM 3999 O O . ILE A 1 514 ? 3.87 -4.076 -3.195 1 97.89 514 ILE A O 1
ATOM 4003 N N . ASP A 1 515 ? 4.358 -2.462 -4.591 1 97.24 515 ASP A N 1
ATOM 4004 C CA . ASP A 1 515 ? 3.822 -3.092 -5.793 1 97.24 515 ASP A CA 1
ATOM 4005 C C . ASP A 1 515 ? 4.817 -3.007 -6.948 1 97.24 515 ASP A C 1
ATOM 4007 O O . ASP A 1 515 ? 5.99 -2.69 -6.742 1 97.24 515 ASP A O 1
ATOM 4011 N N . HIS A 1 516 ? 4.387 -3.443 -8.154 1 96.85 516 HIS A N 1
ATOM 4012 C CA . HIS A 1 516 ? 5.304 -3.537 -9.285 1 96.85 516 HIS A CA 1
ATOM 4013 C C . HIS A 1 516 ? 4.71 -2.89 -10.531 1 96.85 516 HIS A C 1
ATOM 4015 O O . HIS A 1 516 ? 3.538 -3.105 -10.849 1 96.85 516 HIS A O 1
ATOM 4021 N N . LEU A 1 517 ? 5.536 -2.159 -11.21 1 95.94 517 LEU A N 1
ATOM 4022 C CA . LEU A 1 517 ? 5.091 -1.513 -12.44 1 95.94 517 LEU A CA 1
ATOM 4023 C C . LEU A 1 517 ? 5.09 -2.5 -13.602 1 95.94 517 LEU A C 1
ATOM 4025 O O . LEU A 1 517 ? 6.111 -3.13 -13.888 1 95.94 517 LEU A O 1
ATOM 4029 N N . GLY A 1 518 ? 4.049 -2.607 -14.212 1 93.03 518 GLY A N 1
ATOM 4030 C CA . GLY A 1 518 ? 3.938 -3.467 -15.379 1 93.03 518 GLY A CA 1
ATOM 4031 C C . GLY A 1 518 ? 4.102 -4.94 -15.054 1 93.03 518 GLY A C 1
ATOM 4032 O O . GLY A 1 518 ? 4.392 -5.748 -15.938 1 93.03 518 GLY A O 1
ATOM 4033 N N . GLY A 1 519 ? 4.092 -5.279 -13.871 1 93.36 519 GLY A N 1
ATOM 4034 C CA . GLY A 1 519 ? 4.25 -6.67 -13.476 1 93.36 519 GLY A CA 1
ATOM 4035 C C . GLY A 1 519 ? 5.695 -7.13 -13.481 1 93.36 519 GLY A C 1
ATOM 4036 O O . GLY A 1 519 ? 5.972 -8.326 -13.359 1 93.36 519 GLY A O 1
ATOM 4037 N N . ASP A 1 520 ? 6.587 -6.199 -13.662 1 96.19 520 ASP A N 1
ATOM 4038 C CA . ASP A 1 520 ? 8.016 -6.497 -13.643 1 96.19 520 ASP A CA 1
ATOM 4039 C C . ASP A 1 520 ? 8.555 -6.516 -12.215 1 96.19 520 ASP A C 1
ATOM 4041 O O . ASP A 1 520 ? 8.544 -5.492 -11.529 1 96.19 520 ASP A O 1
ATOM 4045 N N . PRO A 1 521 ? 9.09 -7.69 -11.739 1 96.37 521 PRO A N 1
ATOM 4046 C CA . PRO A 1 521 ? 9.562 -7.803 -10.357 1 96.37 521 PRO A CA 1
ATOM 4047 C C . PRO A 1 521 ? 10.701 -6.837 -10.041 1 96.37 521 PRO A C 1
ATOM 4049 O O . PRO A 1 521 ? 10.98 -6.567 -8.87 1 96.37 521 PRO A O 1
ATOM 4052 N N . ASP A 1 522 ? 11.327 -6.293 -11.055 1 96.1 522 ASP A N 1
ATOM 4053 C CA . ASP A 1 522 ? 12.474 -5.414 -10.847 1 96.1 522 ASP A CA 1
ATOM 4054 C C . ASP A 1 522 ? 12.031 -3.964 -10.667 1 96.1 522 ASP A C 1
ATOM 4056 O O . ASP A 1 522 ? 12.835 -3.104 -10.302 1 96.1 522 ASP A O 1
ATOM 4060 N N . LYS A 1 523 ? 10.758 -3.706 -10.994 1 96.5 523 LYS A N 1
ATOM 4061 C CA . LYS A 1 523 ? 10.268 -2.331 -10.97 1 96.5 523 LYS A CA 1
ATOM 4062 C C . LYS A 1 523 ? 9.329 -2.103 -9.788 1 96.5 523 LYS A C 1
ATOM 4064 O O . LYS A 1 523 ? 8.133 -1.868 -9.975 1 96.5 523 LYS A O 1
ATOM 4069 N N . MET A 1 524 ? 9.902 -1.99 -8.661 1 96.93 524 MET A N 1
ATOM 4070 C CA . MET A 1 524 ? 9.148 -1.798 -7.426 1 96.93 524 MET A CA 1
ATOM 4071 C C . MET A 1 524 ? 8.711 -0.344 -7.275 1 96.93 524 MET A C 1
ATOM 4073 O O . MET A 1 524 ? 9.441 0.571 -7.661 1 96.93 524 MET A O 1
ATOM 4077 N N . ILE A 1 525 ? 7.549 -0.143 -6.714 1 97.71 525 ILE A N 1
ATOM 4078 C CA . ILE A 1 525 ? 7.003 1.168 -6.382 1 97.71 525 ILE A CA 1
ATOM 4079 C C . ILE A 1 525 ? 6.348 1.121 -5.003 1 97.71 525 ILE A C 1
ATOM 4081 O O . ILE A 1 525 ? 5.725 0.12 -4.64 1 97.71 525 ILE A O 1
ATOM 4085 N N . VAL A 1 526 ? 6.566 2.135 -4.21 1 97.99 526 VAL A N 1
ATOM 4086 C CA . VAL A 1 526 ? 5.93 2.235 -2.9 1 97.99 526 VAL A CA 1
ATOM 4087 C C . VAL A 1 526 ? 4.538 2.846 -3.047 1 97.99 526 VAL A C 1
ATOM 4089 O O . VAL A 1 526 ? 4.392 3.954 -3.567 1 97.99 526 VAL A O 1
ATOM 4092 N N . LEU A 1 527 ? 3.519 2.171 -2.533 1 97.3 527 LEU A N 1
ATOM 4093 C CA . LEU A 1 527 ? 2.148 2.66 -2.621 1 97.3 527 LEU A CA 1
ATOM 4094 C C . LEU A 1 527 ? 1.815 3.564 -1.438 1 97.3 527 LEU A C 1
ATOM 4096 O O . LEU A 1 527 ? 0.911 4.397 -1.523 1 97.3 527 LEU A O 1
ATOM 4100 N N . GLY A 1 528 ? 2.475 3.377 -0.333 1 96.9 528 GLY A N 1
ATOM 4101 C CA . GLY A 1 528 ? 2.251 4.108 0.905 1 96.9 528 GLY A CA 1
ATOM 4102 C C . GLY A 1 528 ? 2.851 3.423 2.119 1 96.9 528 GLY A C 1
ATOM 4103 O O . GLY A 1 528 ? 3.685 2.526 1.983 1 96.9 528 GLY A O 1
ATOM 4104 N N . THR A 1 529 ? 2.537 3.91 3.257 1 97.2 529 THR A N 1
ATOM 4105 C CA . THR A 1 529 ? 3.012 3.356 4.52 1 97.2 529 THR A CA 1
ATOM 4106 C C . THR A 1 529 ? 1.857 2.755 5.315 1 97.2 529 THR A C 1
ATOM 4108 O O . THR A 1 529 ? 0.69 3.022 5.023 1 97.2 529 THR A O 1
ATOM 4111 N N . VAL A 1 530 ? 2.191 1.914 6.218 1 96.47 530 VAL A N 1
ATOM 4112 C CA . VAL A 1 530 ? 1.151 1.276 7.017 1 96.47 530 VAL A CA 1
ATOM 4113 C C . VAL A 1 530 ? 1.554 1.281 8.49 1 96.47 530 VAL A C 1
ATOM 4115 O O . VAL A 1 530 ? 2.729 1.104 8.819 1 96.47 530 VAL A O 1
ATOM 4118 N N . HIS A 1 531 ? 0.602 1.515 9.35 1 95.63 531 HIS A N 1
ATOM 4119 C CA . HIS A 1 531 ? 0.843 1.444 10.787 1 95.63 531 HIS A CA 1
ATOM 4120 C C . HIS A 1 531 ? 0.886 -0.003 11.267 1 95.63 531 HIS A C 1
ATOM 4122 O O . HIS A 1 531 ? 0.347 -0.896 10.609 1 95.63 531 HIS A O 1
ATOM 4128 N N . GLY A 1 532 ? 1.487 -0.203 12.335 1 93.96 532 GLY A N 1
ATOM 4129 C CA . GLY A 1 532 ? 1.661 -1.475 13.019 1 93.96 532 GLY A CA 1
ATOM 4130 C C . GLY A 1 532 ? 2.259 -1.33 14.406 1 93.96 532 GLY A C 1
ATOM 4131 O O . GLY A 1 532 ? 2.378 -0.217 14.923 1 93.96 532 GLY A O 1
ATOM 4132 N N . GLY A 1 533 ? 2.617 -2.384 15.024 1 93.31 533 GLY A N 1
ATOM 4133 C CA . GLY A 1 533 ? 3.18 -2.382 16.365 1 93.31 533 GLY A CA 1
ATOM 4134 C C . GLY A 1 533 ? 4.355 -1.435 16.518 1 93.31 533 GLY A C 1
ATOM 4135 O O . GLY A 1 533 ? 4.332 -0.54 17.366 1 93.31 533 GLY A O 1
ATOM 4136 N N . PRO A 1 534 ? 5.322 -1.579 15.659 1 93.47 534 PRO A N 1
ATOM 4137 C CA . PRO A 1 534 ? 6.478 -0.684 15.752 1 93.47 534 PRO A CA 1
ATOM 4138 C C . PRO A 1 534 ? 6.142 0.756 15.372 1 93.47 534 PRO A C 1
ATOM 4140 O O . PRO A 1 534 ? 6.825 1.688 15.805 1 93.47 534 PRO A O 1
ATOM 4143 N N . ASN A 1 535 ? 5.191 0.941 14.544 1 95.8 535 ASN A N 1
ATOM 4144 C CA . ASN A 1 535 ? 4.753 2.245 14.056 1 95.8 535 ASN A CA 1
ATOM 4145 C C . ASN A 1 535 ? 3.281 2.495 14.37 1 95.8 535 ASN A C 1
ATOM 4147 O O . ASN A 1 535 ? 2.456 2.596 13.46 1 95.8 535 ASN A O 1
ATOM 4151 N N . MET A 1 536 ? 3.015 2.743 15.639 1 96.28 536 MET A N 1
ATOM 4152 C CA . MET A 1 536 ? 1.637 2.975 16.063 1 96.28 536 MET A CA 1
ATOM 4153 C C . MET A 1 536 ? 1.11 4.293 15.505 1 96.28 536 MET A C 1
ATOM 4155 O O . MET A 1 536 ? 1.886 5.21 15.231 1 96.28 536 MET A O 1
ATOM 4159 N N . PRO A 1 537 ? -0.2 4.454 15.316 1 95.5 537 PRO A N 1
ATOM 4160 C CA . PRO A 1 537 ? -0.766 5.69 14.769 1 95.5 537 PRO A CA 1
ATOM 4161 C C . PRO A 1 537 ? -0.394 6.923 15.59 1 95.5 537 PRO A C 1
ATOM 4163 O O . PRO A 1 537 ? 0.018 6.798 16.746 1 95.5 537 PRO A O 1
ATOM 4166 N N . ALA A 1 538 ? -0.573 8.035 14.988 1 93.96 538 ALA A N 1
ATOM 4167 C CA . ALA A 1 538 ? -0.155 9.313 15.559 1 93.96 538 ALA A CA 1
ATOM 4168 C C . ALA A 1 538 ? -0.894 9.599 16.863 1 93.96 538 ALA A C 1
ATOM 4170 O O . ALA A 1 538 ? -2.109 9.405 16.95 1 93.96 538 ALA A O 1
ATOM 4171 N N . THR A 1 539 ? -0.142 10.05 17.834 1 92.04 539 THR A N 1
ATOM 4172 C CA . THR A 1 539 ? -0.695 10.524 19.098 1 92.04 539 THR A CA 1
ATOM 4173 C C . THR A 1 539 ? -0.696 12.049 19.15 1 92.04 539 THR A C 1
ATOM 4175 O O . THR A 1 539 ? 0.25 12.659 19.652 1 92.04 539 THR A O 1
ATOM 4178 N N . PHE A 1 540 ? -1.637 12.715 18.663 1 87.26 540 PHE A N 1
ATOM 4179 C CA . PHE A 1 540 ? -1.724 14.158 18.474 1 87.26 540 PHE A CA 1
ATOM 4180 C C . PHE A 1 540 ? -1.553 14.889 19.8 1 87.26 540 PHE A C 1
ATOM 4182 O O . PHE A 1 540 ? -1.126 16.046 19.826 1 87.26 540 PHE A O 1
ATOM 4189 N N . ASN A 1 541 ? -1.88 14.368 20.896 1 74.78 541 ASN A N 1
ATOM 4190 C CA . ASN A 1 541 ? -1.769 15.083 22.162 1 74.78 541 ASN A CA 1
ATOM 4191 C C . ASN A 1 541 ? -0.805 14.385 23.118 1 74.78 541 ASN A C 1
ATOM 4193 O O . ASN A 1 541 ? -0.833 14.632 24.325 1 74.78 541 ASN A O 1
ATOM 4197 N N . ASN A 1 542 ? -0.038 13.508 22.552 1 75.36 542 ASN A N 1
ATOM 4198 C CA . ASN A 1 542 ? 0.949 12.707 23.268 1 75.36 542 ASN A CA 1
ATOM 4199 C C . ASN A 1 542 ? 0.311 11.917 24.406 1 75.36 542 ASN A C 1
ATOM 4201 O O . ASN A 1 542 ? 1.014 11.346 25.242 1 75.36 542 ASN A O 1
ATOM 4205 N N . THR A 1 543 ? -0.941 12.305 24.525 1 78.39 543 THR A N 1
ATOM 4206 C CA . THR A 1 543 ? -1.695 11.544 25.515 1 78.39 543 THR A CA 1
ATOM 4207 C C . THR A 1 543 ? -2.843 10.786 24.854 1 78.39 543 THR A C 1
ATOM 4209 O O . THR A 1 543 ? -3.429 11.262 23.88 1 78.39 543 THR A O 1
ATOM 4212 N N . GLY A 1 544 ? -2.874 9.621 25.019 1 80.8 544 GLY A N 1
ATOM 4213 C CA . GLY A 1 544 ? -3.936 8.79 24.475 1 80.8 544 GLY A CA 1
ATOM 4214 C C . GLY A 1 544 ? -3.576 8.157 23.144 1 80.8 544 GLY A C 1
ATOM 4215 O O . GLY A 1 544 ? -2.603 8.558 22.502 1 80.8 544 GLY A O 1
ATOM 4216 N N . SER A 1 545 ? -4.317 7.25 22.725 1 89.29 545 SER A N 1
ATOM 4217 C CA . SER A 1 545 ? -4.091 6.505 21.491 1 89.29 545 SER A CA 1
ATOM 4218 C C . SER A 1 545 ? -5.401 5.977 20.916 1 89.29 545 SER A C 1
ATOM 4220 O O . SER A 1 545 ? -6.473 6.22 21.475 1 89.29 545 SER A O 1
ATOM 4222 N N . LEU A 1 546 ? -5.414 5.604 19.667 1 92.18 546 LEU A N 1
ATOM 4223 C CA . LEU A 1 546 ? -6.572 4.918 19.103 1 92.18 546 LEU A CA 1
ATOM 4224 C C . LEU A 1 546 ? -6.886 3.648 19.887 1 92.18 546 LEU A C 1
ATOM 4226 O O . LEU A 1 546 ? -5.982 3.013 20.435 1 92.18 546 LEU A O 1
ATOM 4230 N N . PRO A 1 547 ? -8.107 3.238 19.999 1 93.84 547 PRO A N 1
ATOM 4231 C CA . PRO A 1 547 ? -9.272 3.849 19.356 1 93.84 547 PRO A CA 1
ATOM 4232 C C . PRO A 1 547 ? -9.854 5.006 20.166 1 93.84 547 PRO A C 1
ATOM 4234 O O . PRO A 1 547 ? -10.799 5.662 19.721 1 93.84 547 PRO A O 1
ATOM 4237 N N . GLY A 1 548 ? -9.389 5.311 21.377 1 91.82 548 GLY A N 1
ATOM 4238 C CA . GLY A 1 548 ? -9.955 6.344 22.23 1 91.82 548 GLY A CA 1
ATOM 4239 C C . GLY A 1 548 ? -10.043 7.697 21.551 1 91.82 548 GLY A C 1
ATOM 4240 O O . GLY A 1 548 ? -11.04 8.408 21.698 1 91.82 548 GLY A O 1
ATOM 4241 N N . ASN A 1 549 ? -8.996 8.067 20.849 1 92.39 549 ASN A N 1
ATOM 4242 C CA . ASN A 1 549 ? -8.913 9.366 20.19 1 92.39 549 ASN A CA 1
ATOM 4243 C C . ASN A 1 549 ? -9.281 9.269 18.712 1 92.39 549 ASN A C 1
ATOM 4245 O O . ASN A 1 549 ? -8.64 9.895 17.866 1 92.39 549 ASN A O 1
ATOM 4249 N N . LYS A 1 550 ? -10.318 8.5 18.435 1 92.63 550 LYS A N 1
ATOM 4250 C CA . LYS A 1 550 ? -10.685 8.185 17.058 1 92.63 550 LYS A CA 1
ATOM 4251 C C . LYS A 1 550 ? -11.298 9.396 16.361 1 92.63 550 LYS A C 1
ATOM 4253 O O . LYS A 1 550 ? -11.466 9.397 15.14 1 92.63 550 LYS A O 1
ATOM 4258 N N . HIS A 1 551 ? -11.616 10.463 17.058 1 93.29 551 HIS A N 1
ATOM 4259 C CA . HIS A 1 551 ? -12.23 11.635 16.442 1 93.29 551 HIS A CA 1
ATOM 4260 C C . HIS A 1 551 ? -11.181 12.684 16.088 1 93.29 551 HIS A C 1
ATOM 4262 O O . HIS A 1 551 ? -11.518 13.76 15.59 1 93.29 551 HIS A O 1
ATOM 4268 N N . LEU A 1 552 ? -9.943 12.346 16.406 1 94.27 552 LEU A N 1
ATOM 4269 C CA . LEU A 1 552 ? -8.844 13.236 16.051 1 94.27 552 LEU A CA 1
ATOM 4270 C C . LEU A 1 552 ? -8.232 12.838 14.712 1 94.27 552 LEU A C 1
ATOM 4272 O O . LEU A 1 552 ? -8.107 11.648 14.411 1 94.27 552 LEU A O 1
ATOM 4276 N N . SER A 1 553 ? -7.918 13.836 13.922 1 94.62 553 SER A N 1
ATOM 4277 C CA . SER A 1 553 ? -7.242 13.609 12.649 1 94.62 553 SER A CA 1
ATOM 4278 C C . SER A 1 553 ? -6.229 14.711 12.357 1 94.62 553 SER A C 1
ATOM 4280 O O . SER A 1 553 ? -6.264 15.774 12.98 1 94.62 553 SER A O 1
ATOM 4282 N N . GLY A 1 554 ? -5.319 14.402 11.5 1 96.12 554 GLY A N 1
ATOM 4283 C CA . GLY A 1 554 ? -4.357 15.423 11.116 1 96.12 554 GLY A CA 1
ATOM 4284 C C . GLY A 1 554 ? -2.99 14.858 10.78 1 96.12 554 GLY A C 1
ATOM 4285 O O . GLY A 1 554 ? -2.884 13.757 10.235 1 96.12 554 GLY A O 1
ATOM 4286 N N . ILE A 1 555 ? -2.007 15.725 10.931 1 97.24 555 ILE A N 1
ATOM 4287 C CA . ILE A 1 555 ? -0.611 15.402 10.653 1 97.24 555 ILE A CA 1
ATOM 4288 C C . ILE A 1 555 ? 0.24 15.681 11.89 1 97.24 555 ILE A C 1
ATOM 4290 O O . ILE A 1 555 ? 0.143 16.755 12.488 1 97.24 555 ILE A O 1
ATOM 4294 N N . LYS A 1 556 ? 0.972 14.733 12.324 1 96.62 556 LYS A N 1
ATOM 4295 C CA . LYS A 1 556 ? 1.965 14.903 13.381 1 96.62 556 LYS A CA 1
ATOM 4296 C C . LYS A 1 556 ? 3.358 14.514 12.894 1 96.62 556 LYS A C 1
ATOM 4298 O O . LYS A 1 556 ? 3.544 13.434 12.329 1 96.62 556 LYS A O 1
ATOM 4303 N N . THR A 1 557 ? 4.279 15.378 13.055 1 96.11 557 THR A N 1
ATOM 4304 C CA . THR A 1 557 ? 5.647 15.111 12.625 1 96.11 557 THR A CA 1
ATOM 4305 C C . THR A 1 557 ? 6.544 14.818 13.824 1 96.11 557 THR A C 1
ATOM 4307 O O . THR A 1 557 ? 6.093 14.869 14.97 1 96.11 557 THR A O 1
ATOM 4310 N N . LYS A 1 558 ? 7.764 14.452 13.531 1 94.62 558 LYS A N 1
ATOM 4311 C CA . LYS A 1 558 ? 8.756 14.162 14.562 1 94.62 558 LYS A CA 1
ATOM 4312 C C . LYS A 1 558 ? 10.111 14.769 14.207 1 94.62 558 LYS A C 1
ATOM 4314 O O . LYS A 1 558 ? 10.605 14.587 13.092 1 94.62 558 LYS A O 1
ATOM 4319 N N . GLU A 1 559 ? 10.631 15.466 15.178 1 94.6 559 GLU A N 1
ATOM 4320 C CA . GLU A 1 559 ? 11.965 16.036 15.017 1 94.6 559 GLU A CA 1
ATOM 4321 C C . GLU A 1 559 ? 13.01 14.943 14.81 1 94.6 559 GLU A C 1
ATOM 4323 O O . GLU A 1 559 ? 12.968 13.903 15.471 1 94.6 559 GLU A O 1
ATOM 4328 N N . VAL A 1 560 ? 13.896 15.252 13.841 1 92.41 560 VAL A N 1
ATOM 4329 C CA . VAL A 1 560 ? 14.977 14.305 13.59 1 92.41 560 VAL A CA 1
ATOM 4330 C C . VAL A 1 560 ? 15.922 14.269 14.789 1 92.41 560 VAL A C 1
ATOM 4332 O O . VAL A 1 560 ? 16.49 15.295 15.171 1 92.41 560 VAL A O 1
ATOM 4335 N N . ASP A 1 561 ? 16.119 13.188 15.357 1 87.62 561 ASP A N 1
ATOM 4336 C CA . ASP A 1 561 ? 17.026 12.924 16.469 1 87.62 561 ASP A CA 1
ATOM 4337 C C . ASP A 1 561 ? 16.659 13.766 17.689 1 87.62 561 ASP A C 1
ATOM 4339 O O . ASP A 1 561 ? 17.535 14.177 18.453 1 87.62 561 ASP A O 1
ATOM 4343 N N . GLY A 1 562 ? 15.412 14.216 17.776 1 89.5 562 GLY A N 1
ATOM 4344 C CA . GLY A 1 562 ? 14.94 14.992 18.912 1 89.5 562 GLY A CA 1
ATOM 4345 C C . GLY A 1 562 ? 13.528 14.633 19.334 1 89.5 562 GLY A C 1
ATOM 4346 O O . GLY A 1 562 ? 12.842 13.876 18.645 1 89.5 562 GLY A O 1
ATOM 4347 N N . PRO A 1 563 ? 13.147 15.132 20.418 1 89.97 563 PRO A N 1
ATOM 4348 C CA . PRO A 1 563 ? 11.828 14.799 20.959 1 89.97 563 PRO A CA 1
ATOM 4349 C C . PRO A 1 563 ? 10.726 15.718 20.438 1 89.97 563 PRO A C 1
ATOM 4351 O O . PRO A 1 563 ? 9.542 15.464 20.673 1 89.97 563 PRO A O 1
ATOM 4354 N N . GLY A 1 564 ? 11.084 16.821 19.729 1 93.67 564 GLY A N 1
ATOM 4355 C CA . GLY A 1 564 ? 10.122 17.818 19.286 1 93.67 564 GLY A CA 1
ATOM 4356 C C . GLY A 1 564 ? 9.2 17.313 18.193 1 93.67 564 GLY A C 1
ATOM 4357 O O . GLY A 1 564 ? 9.411 16.228 17.648 1 93.67 564 GLY A O 1
ATOM 4358 N N . SER A 1 565 ? 8.122 18.056 17.954 1 95.2 565 SER A N 1
ATOM 4359 C CA . SER A 1 565 ? 7.168 17.692 16.912 1 95.2 565 SER A CA 1
ATOM 4360 C C . SER A 1 565 ? 6.375 18.906 16.44 1 95.2 565 SER A C 1
ATOM 4362 O O . SER A 1 565 ? 6.343 19.935 17.118 1 95.2 565 SER A O 1
ATOM 4364 N N . GLY A 1 566 ? 5.943 18.844 15.23 1 95.82 566 GLY A N 1
ATOM 4365 C CA . GLY A 1 566 ? 4.91 19.716 14.694 1 95.82 566 GLY A CA 1
ATOM 4366 C C . GLY A 1 566 ? 3.587 19.007 14.471 1 95.82 566 GLY A C 1
ATOM 4367 O O . GLY A 1 566 ? 3.549 17.782 14.337 1 95.82 566 GLY A O 1
ATOM 4368 N N . GLN A 1 567 ? 2.503 19.858 14.53 1 95.56 567 GLN A N 1
ATOM 4369 C CA . GLN A 1 567 ? 1.252 19.138 14.318 1 95.56 567 GLN A CA 1
ATOM 4370 C C . GLN A 1 567 ? 0.176 20.059 13.749 1 95.56 567 GLN A C 1
ATOM 4372 O O . GLN A 1 567 ? 0.128 21.245 14.081 1 95.56 567 GLN A O 1
ATOM 4377 N N . LEU A 1 568 ? -0.568 19.589 12.848 1 97.19 568 LEU A N 1
ATOM 4378 C CA . LEU A 1 568 ? -1.881 20.058 12.419 1 97.19 568 LEU A CA 1
ATOM 4379 C C . LEU A 1 568 ? -2.973 19.084 12.848 1 97.19 568 LEU A C 1
ATOM 4381 O O . LEU A 1 568 ? -2.997 17.936 12.399 1 97.19 568 LEU A O 1
ATOM 4385 N N . ARG A 1 569 ? -3.846 19.474 13.753 1 96.59 569 ARG A N 1
ATOM 4386 C CA . ARG A 1 569 ? -4.814 18.545 14.327 1 96.59 569 ARG A CA 1
ATOM 4387 C C . ARG A 1 569 ? -6.235 19.081 14.189 1 96.59 569 ARG A C 1
ATOM 4389 O O . ARG A 1 569 ? -6.479 20.27 14.404 1 96.59 569 ARG A O 1
ATOM 4396 N N . PHE A 1 570 ? -7.175 18.274 13.791 1 97.01 570 PHE A N 1
ATOM 4397 C CA . PHE A 1 570 ? -8.607 18.547 13.789 1 97.01 570 PHE A CA 1
ATOM 4398 C C . PHE A 1 570 ? -9.329 17.658 14.794 1 97.01 570 PHE A C 1
ATOM 4400 O O . PHE A 1 570 ? -9.096 16.448 14.841 1 97.01 570 PHE A O 1
ATOM 4407 N N . ASP A 1 571 ? -10.074 18.19 15.602 1 96.47 571 ASP A N 1
ATOM 4408 C CA . ASP A 1 571 ? -10.888 17.48 16.584 1 96.47 571 ASP A CA 1
ATOM 4409 C C . ASP A 1 571 ? -12.368 17.537 16.215 1 96.47 571 ASP A C 1
ATOM 4411 O O . ASP A 1 571 ? -12.99 18.599 16.283 1 96.47 571 ASP A O 1
ATOM 4415 N N . ASP A 1 572 ? -12.906 16.456 15.892 1 95.64 572 ASP A N 1
ATOM 4416 C CA . ASP A 1 572 ? -14.291 16.375 15.439 1 95.64 572 ASP A CA 1
ATOM 4417 C C . ASP A 1 572 ? -15.201 15.849 16.546 1 95.64 572 ASP A C 1
ATOM 4419 O O . ASP A 1 572 ? -16.292 15.345 16.273 1 95.64 572 ASP A O 1
ATOM 4423 N N . THR A 1 573 ? -14.772 15.892 17.731 1 94.8 573 THR A N 1
ATOM 4424 C CA . THR A 1 573 ? -15.586 15.459 18.861 1 94.8 573 THR A CA 1
ATOM 4425 C C . THR A 1 573 ? -16.9 16.233 18.909 1 94.8 573 THR A C 1
ATOM 4427 O O . THR A 1 573 ? -16.916 17.451 18.721 1 94.8 573 THR A O 1
ATOM 4430 N N . PRO A 1 574 ? -18.004 15.53 19.185 1 93.32 574 PRO A N 1
ATOM 4431 C CA . PRO A 1 574 ? -19.316 16.18 19.182 1 93.32 574 PRO A CA 1
ATOM 4432 C C . PRO A 1 574 ? -19.387 17.373 20.133 1 93.32 574 PRO A C 1
ATOM 4434 O O . PRO A 1 574 ? -19.158 17.222 21.336 1 93.32 574 PRO A O 1
ATOM 4437 N N . GLY A 1 575 ? -19.649 18.511 19.567 1 94.11 575 GLY A N 1
ATOM 4438 C CA . GLY A 1 575 ? -19.828 19.731 20.337 1 94.11 575 GLY A CA 1
ATOM 4439 C C . GLY A 1 575 ? -18.518 20.4 20.708 1 94.11 575 GLY A C 1
ATOM 4440 O O . GLY A 1 575 ? -18.513 21.47 21.321 1 94.11 575 GLY A O 1
ATOM 4441 N N . GLU A 1 576 ? -17.424 19.781 20.362 1 95.99 576 GLU A N 1
ATOM 4442 C CA . GLU A 1 576 ? -16.117 20.288 20.769 1 95.99 576 GLU A CA 1
ATOM 4443 C C . GLU A 1 576 ? -15.171 20.395 19.577 1 95.99 576 GLU A C 1
ATOM 4445 O O . GLU A 1 576 ? -14.022 19.953 19.648 1 95.99 576 GLU A O 1
ATOM 4450 N N . VAL A 1 577 ? -15.658 20.971 18.524 1 96.92 577 VAL A N 1
ATOM 4451 C CA . VAL A 1 577 ? -14.886 21.047 17.288 1 96.92 577 VAL A CA 1
ATOM 4452 C C . VAL A 1 577 ? -13.749 22.053 17.45 1 96.92 577 VAL A C 1
ATOM 4454 O O . VAL A 1 577 ? -13.959 23.162 17.946 1 96.92 577 VAL A O 1
ATOM 4457 N N . SER A 1 578 ? -12.548 21.617 17.061 1 96.62 578 SER A N 1
ATOM 4458 C CA . SER A 1 578 ? -11.406 22.52 17.164 1 96.62 578 SER A CA 1
ATOM 4459 C C . SER A 1 578 ? -10.349 22.197 16.114 1 96.62 578 SER A C 1
ATOM 4461 O O . SER A 1 578 ? -10.312 21.084 15.585 1 96.62 578 SER A O 1
ATOM 4463 N N . SER A 1 579 ? -9.501 23.198 15.698 1 97.67 579 SER A N 1
ATOM 4464 C CA . SER A 1 579 ? -8.347 23.089 14.811 1 97.67 579 SER A CA 1
ATOM 4465 C C . SER A 1 579 ? -7.09 23.649 15.468 1 97.67 579 SER A C 1
ATOM 4467 O O . SER A 1 579 ? -7.146 24.67 16.157 1 97.67 579 SER A O 1
ATOM 4469 N N . GLN A 1 580 ? -5.961 22.9 15.307 1 97.12 580 GLN A N 1
ATOM 4470 C CA . GLN A 1 580 ? -4.735 23.337 15.965 1 97.12 580 GLN A CA 1
ATOM 4471 C C . GLN A 1 580 ? -3.541 23.25 15.017 1 97.12 580 GLN A C 1
ATOM 4473 O O . GLN A 1 580 ? -3.405 22.279 14.27 1 97.12 580 GLN A O 1
ATOM 4478 N N . LEU A 1 581 ? -2.772 24.255 14.944 1 97.72 581 LEU A N 1
ATOM 4479 C CA . LEU A 1 581 ? -1.418 24.252 14.399 1 97.72 581 LEU A CA 1
ATOM 4480 C C . LEU A 1 581 ? -0.389 24.489 15.499 1 97.72 581 LEU A C 1
ATOM 4482 O O . LEU A 1 581 ? -0.435 25.511 16.188 1 97.72 581 LEU A O 1
ATOM 4486 N N . ALA A 1 582 ? 0.575 23.55 15.672 1 97.04 582 ALA A N 1
ATOM 4487 C CA . ALA A 1 582 ? 1.41 23.65 16.866 1 97.04 582 ALA A CA 1
ATOM 4488 C C . ALA A 1 582 ? 2.831 23.17 16.583 1 97.04 582 ALA A C 1
ATOM 4490 O O . ALA A 1 582 ? 3.051 22.362 15.677 1 97.04 582 ALA A O 1
ATOM 4491 N N . SER A 1 583 ? 3.764 23.691 17.273 1 96.77 583 SER A N 1
ATOM 4492 C CA . SER A 1 583 ? 5.155 23.261 17.376 1 96.77 583 SER A CA 1
ATOM 4493 C C . SER A 1 583 ? 5.579 23.103 18.832 1 96.77 583 SER A C 1
ATOM 4495 O O . SER A 1 583 ? 5.236 23.932 19.678 1 96.77 583 SER A O 1
ATOM 4497 N N . THR A 1 584 ? 6.278 22.075 19.104 1 94.88 584 THR A N 1
ATOM 4498 C CA . THR A 1 584 ? 6.726 21.862 20.476 1 94.88 584 THR A CA 1
ATOM 4499 C C . THR A 1 584 ? 7.842 22.839 20.837 1 94.88 584 THR A C 1
ATOM 4501 O O . THR A 1 584 ? 8.132 23.048 22.017 1 94.88 584 THR A O 1
ATOM 4504 N N . HIS A 1 585 ? 8.45 23.424 19.796 1 95.13 585 HIS A N 1
ATOM 4505 C CA . HIS A 1 585 ? 9.453 24.448 20.067 1 95.13 585 HIS A CA 1
ATOM 4506 C C . HIS A 1 585 ? 8.823 25.678 20.712 1 95.13 585 HIS A C 1
ATOM 4508 O O . HIS A 1 585 ? 7.971 26.333 20.108 1 95.13 585 HIS A O 1
ATOM 4514 N N . ALA A 1 586 ? 9.198 25.961 21.921 1 94.74 586 ALA A N 1
ATOM 4515 C CA . ALA A 1 586 ? 8.705 27.075 22.726 1 94.74 586 ALA A CA 1
ATOM 4516 C C . ALA A 1 586 ? 7.202 26.958 22.963 1 94.74 586 ALA A C 1
ATOM 4518 O O . ALA A 1 586 ? 6.525 27.961 23.2 1 94.74 586 ALA A O 1
ATOM 4519 N N . ALA A 1 587 ? 6.651 25.708 22.744 1 94.6 587 ALA A N 1
ATOM 4520 C CA . ALA A 1 587 ? 5.221 25.472 22.921 1 94.6 587 ALA A CA 1
ATOM 4521 C C . ALA A 1 587 ? 4.396 26.502 22.154 1 94.6 587 ALA A C 1
ATOM 4523 O O . ALA A 1 587 ? 3.488 27.12 22.713 1 94.6 587 ALA A O 1
ATOM 4524 N N . SER A 1 588 ? 4.776 26.766 20.942 1 97.07 588 SER A N 1
ATOM 4525 C CA . SER A 1 588 ? 4.101 27.749 20.102 1 97.07 588 SER A CA 1
ATOM 4526 C C . SER A 1 588 ? 2.908 27.132 19.378 1 97.07 588 SER A C 1
ATOM 4528 O O . SER A 1 588 ? 3.06 26.157 18.64 1 97.07 588 SER A O 1
ATOM 4530 N N . GLU A 1 589 ? 1.708 27.73 19.653 1 97.08 589 GLU A N 1
ATOM 4531 C CA . GLU A 1 589 ? 0.528 27.065 19.108 1 97.08 589 GLU A CA 1
ATOM 4532 C C . GLU A 1 589 ? -0.569 28.072 18.775 1 97.08 589 GLU A C 1
ATOM 4534 O O . GLU A 1 589 ? -0.702 29.098 19.446 1 97.08 589 GLU A O 1
ATOM 4539 N N . LEU A 1 590 ? -1.294 27.796 17.731 1 97.94 590 LEU A N 1
ATOM 4540 C CA . LEU A 1 590 ? -2.555 28.427 17.357 1 97.94 590 LEU A CA 1
ATOM 4541 C C . LEU A 1 590 ? -3.721 27.463 17.543 1 97.94 590 LEU A C 1
ATOM 4543 O O . LEU A 1 590 ? -3.746 26.389 16.937 1 97.94 590 LEU A O 1
ATOM 4547 N N . ASN A 1 591 ? -4.611 27.781 18.457 1 97.76 591 ASN A N 1
ATOM 4548 C CA . ASN A 1 591 ? -5.785 26.966 18.751 1 97.76 591 ASN A CA 1
ATOM 4549 C C . ASN A 1 591 ? -7.076 27.689 18.376 1 97.76 591 ASN A C 1
ATOM 4551 O O . ASN A 1 591 ? -7.268 28.852 18.734 1 97.76 591 ASN A O 1
ATOM 4555 N N . LEU A 1 592 ? -7.954 27.074 17.631 1 98.56 592 LEU A N 1
ATOM 4556 C CA . LEU A 1 592 ? -9.201 27.68 17.176 1 98.56 592 LEU A CA 1
ATOM 4557 C C . LEU A 1 592 ? -10.397 26.814 17.558 1 98.56 592 LEU A C 1
ATOM 4559 O O . LEU A 1 592 ? -10.373 25.596 17.365 1 98.56 592 LEU A O 1
ATOM 4563 N N . GLY A 1 593 ? -11.409 27.405 18.118 1 98.22 593 GLY A N 1
ATOM 4564 C CA . GLY A 1 593 ? -12.648 26.701 18.41 1 98.22 593 GLY A CA 1
ATOM 4565 C C . GLY A 1 593 ? -12.786 26.318 19.872 1 98.22 593 GLY A C 1
ATOM 4566 O O . GLY A 1 593 ? -12.65 27.166 20.756 1 98.22 593 GLY A O 1
ATOM 4567 N N . TYR A 1 594 ? -13.155 25.054 20.096 1 97.79 594 TYR A N 1
ATOM 4568 C CA . TYR A 1 594 ? -13.282 24.541 21.455 1 97.79 594 TYR A CA 1
ATOM 4569 C C . TYR A 1 594 ? -11.926 24.119 22.008 1 97.79 594 TYR A C 1
ATOM 4571 O O . TYR A 1 594 ? -11.362 23.109 21.582 1 97.79 594 TYR A O 1
ATOM 4579 N N . LEU A 1 595 ? -11.356 24.788 22.919 1 96.87 595 LEU A N 1
ATOM 4580 C CA . LEU A 1 595 ? -10.022 24.54 23.455 1 96.87 595 LEU A CA 1
ATOM 4581 C C . LEU A 1 595 ? -10.073 23.527 24.594 1 96.87 595 LEU A C 1
ATOM 4583 O O . LEU A 1 595 ? -10.873 23.67 25.522 1 96.87 595 LEU A O 1
ATOM 4587 N N . THR A 1 596 ? -9.311 22.54 24.473 1 93.81 596 THR A N 1
ATOM 4588 C CA . THR A 1 596 ? -9.268 21.519 25.514 1 93.81 596 THR A CA 1
ATOM 4589 C C . THR A 1 596 ? -7.827 21.195 25.895 1 93.81 596 THR A C 1
ATOM 4591 O O . THR A 1 596 ? -6.899 21.482 25.135 1 93.81 596 THR A O 1
ATOM 4594 N N . HIS A 1 597 ? -7.709 20.624 27.102 1 90.94 597 HIS A N 1
ATOM 4595 C CA . HIS A 1 597 ? -6.48 19.898 27.403 1 90.94 597 HIS A CA 1
ATOM 4596 C C . HIS A 1 597 ? -6.356 18.645 26.542 1 90.94 597 HIS A C 1
ATOM 4598 O O . HIS A 1 597 ? -7.33 18.215 25.92 1 90.94 597 HIS A O 1
ATOM 4604 N N . PRO A 1 598 ? -5.128 18.114 26.514 1 88.05 598 PRO A N 1
ATOM 4605 C CA . PRO A 1 598 ? -4.934 16.916 25.694 1 88.05 598 PRO A CA 1
ATOM 4606 C C . PRO A 1 598 ? -5.957 15.823 25.995 1 88.05 598 PRO A C 1
ATOM 4608 O O . PRO A 1 598 ? -6.255 15.556 27.162 1 88.05 598 PRO A O 1
ATOM 4611 N N . ARG A 1 599 ? -6.475 15.314 24.976 1 89.06 599 ARG A N 1
ATOM 4612 C CA . ARG A 1 599 ? -7.515 14.3 25.121 1 89.06 599 ARG A CA 1
ATOM 4613 C C . ARG A 1 599 ? -6.915 12.951 25.501 1 89.06 599 ARG A C 1
ATOM 4615 O O . ARG A 1 599 ? -5.877 12.555 24.968 1 89.06 599 ARG A O 1
ATOM 4622 N N . THR A 1 600 ? -7.582 12.336 26.439 1 87.29 600 THR A N 1
ATOM 4623 C CA . THR A 1 600 ? -7.308 10.953 26.812 1 87.29 600 THR A CA 1
ATOM 4624 C C . THR A 1 600 ? -8.561 10.094 26.661 1 87.29 600 THR A C 1
ATOM 4626 O O . THR A 1 600 ? -9.573 10.342 27.32 1 87.29 600 THR A O 1
ATOM 4629 N N . ASP A 1 601 ? -8.508 9.18 25.806 1 86.17 601 ASP A N 1
ATOM 4630 C CA . ASP A 1 601 ? -9.618 8.274 25.529 1 86.17 601 ASP A CA 1
ATOM 4631 C C . ASP A 1 601 ? -10.873 9.048 25.134 1 86.17 601 ASP A C 1
ATOM 4633 O O . ASP A 1 601 ? -11.954 8.808 25.678 1 86.17 601 ASP A O 1
ATOM 4637 N N . GLY A 1 602 ? -10.663 10.078 24.404 1 86.28 602 GLY A N 1
ATOM 4638 C CA . GLY A 1 602 ? -11.778 10.813 23.829 1 86.28 602 GLY A CA 1
ATOM 4639 C C . GLY A 1 602 ? -12.248 11.963 24.7 1 86.28 602 GLY A C 1
ATOM 4640 O O . GLY A 1 602 ? -13.134 12.725 24.307 1 86.28 602 GLY A O 1
ATOM 4641 N N . HIS A 1 603 ? -11.601 12.141 25.815 1 90.84 603 HIS A N 1
ATOM 4642 C CA . HIS A 1 603 ? -12.048 13.186 26.729 1 90.84 603 HIS A CA 1
ATOM 4643 C C . HIS A 1 603 ? -10.941 14.202 26.988 1 90.84 603 HIS A C 1
ATOM 4645 O O . HIS A 1 603 ? -9.778 13.829 27.158 1 90.84 603 HIS A O 1
ATOM 4651 N N . GLY A 1 604 ? -11.309 15.438 26.836 1 91.45 604 GLY A N 1
ATOM 4652 C CA . GLY A 1 604 ? -10.417 16.539 27.16 1 91.45 604 GLY A CA 1
ATOM 4653 C C . GLY A 1 604 ? -11.054 17.576 28.067 1 91.45 604 GLY A C 1
ATOM 4654 O O . GLY A 1 604 ? -12.22 17.932 27.887 1 91.45 604 GLY A O 1
ATOM 4655 N N . LYS A 1 605 ? -10.343 17.961 29.05 1 93.29 605 LYS A N 1
ATOM 4656 C CA . LYS A 1 605 ? -10.83 18.997 29.956 1 93.29 605 LYS A CA 1
ATOM 4657 C C . LYS A 1 605 ? -10.959 20.338 29.24 1 93.29 605 LYS A C 1
ATOM 4659 O O . LYS A 1 605 ? -10.05 20.751 28.517 1 93.29 605 LYS A O 1
ATOM 4664 N N . ASP A 1 606 ? -12.057 21.013 29.507 1 94.82 606 ASP A N 1
ATOM 4665 C CA . ASP A 1 606 ? -12.377 22.287 28.87 1 94.82 606 ASP A CA 1
ATOM 4666 C C . ASP A 1 606 ? -11.412 23.382 29.319 1 94.82 606 ASP A C 1
ATOM 4668 O O . ASP A 1 606 ? -11.116 23.507 30.51 1 94.82 606 ASP A O 1
ATOM 4672 N N . ARG A 1 607 ? -10.947 24.201 28.355 1 95.66 607 ARG A N 1
ATOM 4673 C CA . ARG A 1 607 ? -10.058 25.324 28.637 1 95.66 607 ARG A CA 1
ATOM 4674 C C . ARG A 1 607 ? -10.652 26.633 28.127 1 95.66 607 ARG A C 1
ATOM 4676 O O . ARG A 1 607 ? -10.124 27.711 28.41 1 95.66 607 ARG A O 1
ATOM 4683 N N . GLY A 1 608 ? -11.66 26.594 27.419 1 96.17 608 GLY A N 1
ATOM 4684 C CA . GLY A 1 608 ? -12.279 27.791 26.871 1 96.17 608 GLY A CA 1
ATOM 4685 C C . GLY A 1 608 ? -12.666 27.648 25.412 1 96.17 608 GLY A C 1
ATOM 4686 O O . GLY A 1 608 ? -12.567 26.559 24.841 1 96.17 608 GLY A O 1
ATOM 4687 N N . GLU A 1 609 ? -13.23 28.755 24.794 1 97.82 609 GLU A N 1
ATOM 4688 C CA . GLU A 1 609 ? -13.696 28.762 23.41 1 97.82 609 GLU A CA 1
ATOM 4689 C C . GLU A 1 609 ? -13.213 30.007 22.671 1 97.82 609 GLU A C 1
ATOM 4691 O O . GLU A 1 609 ? -13.154 31.094 23.249 1 97.82 609 GLU A O 1
ATOM 4696 N N . GLY A 1 610 ? -12.82 29.836 21.467 1 98.02 610 GLY A N 1
ATOM 4697 C CA . GLY A 1 610 ? -12.401 30.968 20.655 1 98.02 610 GLY A CA 1
ATOM 4698 C C . GLY A 1 610 ? -11.061 30.753 19.977 1 98.02 610 GLY A C 1
ATOM 4699 O O . GLY A 1 610 ? -10.858 29.744 19.299 1 98.02 610 GLY A O 1
ATOM 4700 N N . ALA A 1 611 ? -10.187 31.754 20.07 1 98.14 611 ALA A N 1
ATOM 4701 C CA . ALA A 1 611 ? -8.885 31.708 19.41 1 98.14 611 ALA A CA 1
ATOM 4702 C C . ALA A 1 611 ? -7.76 32.005 20.397 1 98.14 611 ALA A C 1
ATOM 4704 O O . ALA A 1 611 ? -7.863 32.931 21.206 1 98.14 611 ALA A O 1
ATOM 4705 N N . GLU A 1 612 ? -6.752 31.138 20.394 1 97.95 612 GLU A N 1
ATOM 4706 C CA . GLU A 1 612 ? -5.585 31.326 21.25 1 97.95 612 GLU A CA 1
ATOM 4707 C C . GLU A 1 612 ? -4.291 31.23 20.446 1 97.95 612 GLU A C 1
ATOM 4709 O O . GLU A 1 612 ? -4.064 30.245 19.74 1 97.95 612 GLU A O 1
ATOM 4714 N N . LEU A 1 613 ? -3.515 32.229 20.43 1 97.68 613 LEU A N 1
ATOM 4715 C CA . LEU A 1 613 ? -2.123 32.205 19.994 1 97.68 613 LEU A CA 1
ATOM 4716 C C . LEU A 1 613 ? -1.178 32.284 21.189 1 97.68 613 LEU A C 1
ATOM 4718 O O . LEU A 1 613 ? -1.149 33.292 21.898 1 97.68 613 LEU A O 1
ATOM 4722 N N . ALA A 1 614 ? -0.398 31.197 21.456 1 97.23 614 ALA A N 1
ATOM 4723 C CA . ALA A 1 614 ? 0.416 31.12 22.666 1 97.23 614 ALA A CA 1
ATOM 4724 C C . ALA A 1 614 ? 1.835 30.659 22.344 1 97.23 614 ALA A C 1
ATOM 4726 O O . ALA A 1 614 ? 2.033 29.786 21.496 1 97.23 614 ALA A O 1
ATOM 4727 N N . THR A 1 615 ? 2.845 31.237 22.997 1 96.64 615 THR A N 1
ATOM 4728 C CA . THR A 1 615 ? 4.233 30.808 22.869 1 96.64 615 THR A CA 1
ATOM 4729 C C . THR A 1 615 ? 5.006 31.088 24.154 1 96.64 615 THR A C 1
ATOM 4731 O O . THR A 1 615 ? 4.712 32.052 24.864 1 96.64 615 THR A O 1
ATOM 4734 N N . ARG A 1 616 ? 5.914 30.274 24.509 1 95.24 616 ARG A N 1
ATOM 4735 C CA . ARG A 1 616 ? 6.814 30.531 25.629 1 95.24 616 ARG A CA 1
ATOM 4736 C C . ARG A 1 616 ? 7.977 31.421 25.204 1 95.24 616 ARG A C 1
ATOM 4738 O O . ARG A 1 616 ? 8.787 31.833 26.038 1 95.24 616 ARG A O 1
ATOM 4745 N N . ALA A 1 617 ? 7.92 31.805 23.927 1 94.46 617 ALA A N 1
ATOM 4746 C CA . ALA A 1 617 ? 8.908 32.745 23.404 1 94.46 617 ALA A CA 1
ATOM 4747 C C . ALA A 1 617 ? 8.278 34.107 23.127 1 94.46 617 ALA A C 1
ATOM 4749 O O . ALA A 1 617 ? 7.408 34.559 23.876 1 94.46 617 ALA A O 1
ATOM 4750 N N . ALA A 1 618 ? 8.803 34.843 22.191 1 93.57 618 ALA A N 1
ATOM 4751 C CA . ALA A 1 618 ? 8.285 36.163 21.84 1 93.57 618 ALA A CA 1
ATOM 4752 C C . ALA A 1 618 ? 7.314 36.077 20.667 1 93.57 618 ALA A C 1
ATOM 4754 O O . ALA A 1 618 ? 7.421 35.179 19.828 1 93.57 618 ALA A O 1
ATOM 4755 N N . ALA A 1 619 ? 6.318 36.934 20.683 1 94.57 619 ALA A N 1
ATOM 4756 C CA . ALA A 1 619 ? 5.361 37.015 19.582 1 94.57 619 ALA A CA 1
ATOM 4757 C C . ALA A 1 619 ? 5.337 38.415 18.977 1 94.57 619 ALA A C 1
ATOM 4759 O O . ALA A 1 619 ? 5.487 39.41 19.691 1 94.57 619 ALA A O 1
ATOM 4760 N N . VAL A 1 620 ? 5.239 38.512 17.687 1 94.86 620 VAL A N 1
ATOM 4761 C CA . VAL A 1 620 ? 5.138 39.78 16.972 1 94.86 620 VAL A CA 1
ATOM 4762 C C . VAL A 1 620 ? 3.987 39.718 15.97 1 94.86 620 VAL A C 1
ATOM 4764 O O . VAL A 1 620 ? 3.793 38.702 15.299 1 94.86 620 VAL A O 1
ATOM 4767 N N . VAL A 1 621 ? 3.114 40.726 15.947 1 94.54 621 VAL A N 1
ATOM 4768 C CA . VAL A 1 621 ? 2.133 40.948 14.89 1 94.54 621 VAL A CA 1
ATOM 4769 C C . VAL A 1 621 ? 2.446 42.25 14.158 1 94.54 621 VAL A C 1
ATOM 4771 O O . VAL A 1 621 ? 2.477 43.321 14.769 1 94.54 621 VAL A O 1
ATOM 4774 N N . ARG A 1 622 ? 2.701 42.209 12.868 1 93.57 622 ARG A N 1
ATOM 4775 C CA . ARG A 1 622 ? 3.059 43.373 12.064 1 93.57 622 ARG A CA 1
ATOM 4776 C C . ARG A 1 622 ? 2.136 43.51 10.858 1 93.57 622 ARG A C 1
ATOM 4778 O O . ARG A 1 622 ? 1.763 42.511 10.238 1 93.57 622 ARG A O 1
ATOM 4785 N N . ALA A 1 623 ? 1.713 44.658 10.653 1 93.09 623 ALA A N 1
ATOM 4786 C CA . ALA A 1 623 ? 0.888 44.952 9.484 1 93.09 623 ALA A CA 1
ATOM 4787 C C . ALA A 1 623 ? 1.247 46.31 8.886 1 93.09 623 ALA A C 1
ATOM 4789 O O . ALA A 1 623 ? 1.03 47.349 9.514 1 93.09 623 ALA A O 1
ATOM 4790 N N . LEU A 1 624 ? 1.664 46.355 7.657 1 91.29 624 LEU A N 1
ATOM 4791 C CA . LEU A 1 624 ? 2.174 47.566 7.024 1 91.29 624 LEU A CA 1
ATOM 4792 C C . LEU A 1 624 ? 1.035 48.516 6.671 1 91.29 624 LEU A C 1
ATOM 4794 O O . LEU A 1 624 ? 1.25 49.721 6.521 1 91.29 624 LEU A O 1
ATOM 4798 N N . GLN A 1 625 ? -0.169 48.033 6.574 1 91.59 625 GLN A N 1
ATOM 4799 C CA . GLN A 1 625 ? -1.268 48.901 6.164 1 91.59 625 GLN A CA 1
ATOM 4800 C C . GLN A 1 625 ? -2.244 49.132 7.314 1 91.59 625 GLN A C 1
ATOM 4802 O O . GLN A 1 625 ? -3.381 49.555 7.093 1 91.59 625 GLN A O 1
ATOM 4807 N N . GLY A 1 626 ? -1.821 48.74 8.47 1 93.01 626 GLY A N 1
ATOM 4808 C CA . GLY A 1 626 ? -2.604 49.036 9.659 1 93.01 626 GLY A CA 1
ATOM 4809 C C . GLY A 1 626 ? -3.057 47.792 10.4 1 93.01 626 GLY A C 1
ATOM 4810 O O . GLY A 1 626 ? -3.137 46.709 9.815 1 93.01 626 GLY A O 1
ATOM 4811 N N . LEU A 1 627 ? -3.308 47.884 11.67 1 95.05 627 LEU A N 1
ATOM 4812 C CA . LEU A 1 627 ? -3.729 46.806 12.559 1 95.05 627 LEU A CA 1
ATOM 4813 C C . LEU A 1 627 ? -4.938 47.226 13.388 1 95.05 627 LEU A C 1
ATOM 4815 O O . LEU A 1 627 ? -4.973 48.335 13.925 1 95.05 627 LEU A O 1
ATOM 4819 N N . MET A 1 628 ? -5.932 46.411 13.346 1 94.82 628 MET A N 1
ATOM 4820 C CA . MET A 1 628 ? -7.137 46.705 14.117 1 94.82 628 MET A CA 1
ATOM 4821 C C . MET A 1 628 ? -7.434 45.585 15.109 1 94.82 628 MET A C 1
ATOM 4823 O O . MET A 1 628 ? -7.395 44.407 14.752 1 94.82 628 MET A O 1
ATOM 4827 N N . LEU A 1 629 ? -7.55 45.884 16.374 1 95.29 629 LEU A N 1
ATOM 4828 C CA . LEU A 1 629 ? -8.035 44.988 17.418 1 95.29 629 LEU A CA 1
ATOM 4829 C C . LEU A 1 629 ? -9.404 45.432 17.923 1 95.29 629 LEU A C 1
ATOM 4831 O O . LEU A 1 629 ? -9.552 46.546 18.431 1 95.29 629 LEU A O 1
ATOM 4835 N N . THR A 1 630 ? -10.451 44.611 17.726 1 95.41 630 THR A N 1
ATOM 4836 C CA . THR A 1 630 ? -11.784 45.083 18.085 1 95.41 630 THR A CA 1
ATOM 4837 C C . THR A 1 630 ? -12.617 43.949 18.677 1 95.41 630 THR A C 1
ATOM 4839 O O . THR A 1 630 ? -12.378 42.777 18.382 1 95.41 630 THR A O 1
ATOM 4842 N N . THR A 1 631 ? -13.563 44.214 19.586 1 94.83 631 THR A N 1
ATOM 4843 C CA . THR A 1 631 ? -14.501 43.253 20.156 1 94.83 631 THR A CA 1
ATOM 4844 C C . THR A 1 631 ? -15.924 43.544 19.688 1 94.83 631 THR A C 1
ATOM 4846 O O . THR A 1 631 ? -16.887 43.012 20.244 1 94.83 631 THR A O 1
ATOM 4849 N N . PHE A 1 632 ? -16.03 44.528 18.695 1 93.6 632 PHE A N 1
ATOM 4850 C CA . PHE A 1 632 ? -17.35 44.838 18.158 1 93.6 632 PHE A CA 1
ATOM 4851 C C . PHE A 1 632 ? -17.844 43.715 17.254 1 93.6 632 PHE A C 1
ATOM 4853 O O . PHE A 1 632 ? -17.043 43.018 16.627 1 93.6 632 PHE A O 1
ATOM 4860 N N . ALA A 1 633 ? -19.165 43.632 17.182 1 88.53 633 ALA A N 1
ATOM 4861 C CA . ALA A 1 633 ? -19.774 42.622 16.321 1 88.53 633 ALA A CA 1
ATOM 4862 C C . ALA A 1 633 ? -19.406 42.854 14.858 1 88.53 633 ALA A C 1
ATOM 4864 O O . ALA A 1 633 ? -19.294 43.999 14.414 1 88.53 633 ALA A O 1
ATOM 4865 N N . PHE A 1 634 ? -19.08 41.747 14.24 1 81.05 634 PHE A N 1
ATOM 4866 C CA . PHE A 1 634 ? -18.736 41.848 12.827 1 81.05 634 PHE A CA 1
ATOM 4867 C C . PHE A 1 634 ? -19.568 40.878 11.996 1 81.05 634 PHE A C 1
ATOM 4869 O O . PHE A 1 634 ? -19.96 39.815 12.482 1 81.05 634 PHE A O 1
ATOM 4876 N N . ASN A 1 635 ? -20.208 41.498 10.991 1 71.04 635 ASN A N 1
ATOM 4877 C CA . ASN A 1 635 ? -20.936 40.648 10.054 1 71.04 635 ASN A CA 1
ATOM 4878 C C . ASN A 1 635 ? -20.055 40.222 8.883 1 71.04 635 ASN A C 1
ATOM 4880 O O . ASN A 1 635 ? -18.88 40.586 8.82 1 71.04 635 ASN A O 1
ATOM 4884 N N . ALA A 1 636 ? -20.408 39.346 7.998 1 65.68 636 ALA A N 1
ATOM 4885 C CA . ALA A 1 636 ? -19.688 38.742 6.88 1 65.68 636 ALA A CA 1
ATOM 4886 C C . ALA A 1 636 ? -19.224 39.804 5.888 1 65.68 636 ALA A C 1
ATOM 4888 O O . ALA A 1 636 ? -18.838 39.483 4.761 1 65.68 636 ALA A O 1
ATOM 4889 N N . GLY A 1 637 ? -19.041 41.026 6.411 1 72.29 637 GLY A N 1
ATOM 4890 C CA . GLY A 1 637 ? -18.676 42.069 5.465 1 72.29 637 GLY A CA 1
ATOM 4891 C C . GLY A 1 637 ? -17.176 42.22 5.293 1 72.29 637 GLY A C 1
ATOM 4892 O O . GLY A 1 637 ? -16.446 41.227 5.264 1 72.29 637 GLY A O 1
ATOM 4893 N N . HIS A 1 638 ? -16.729 43.42 5.117 1 85.86 638 HIS A N 1
ATOM 4894 C CA . HIS A 1 638 ? -15.326 43.741 4.882 1 85.86 638 HIS A CA 1
ATOM 4895 C C . HIS A 1 638 ? -14.49 43.512 6.137 1 85.86 638 HIS A C 1
ATOM 4897 O O . HIS A 1 638 ? -14.96 43.75 7.252 1 85.86 638 HIS A O 1
ATOM 4903 N N . GLN A 1 639 ? -13.259 43.02 6.053 1 88.52 639 GLN A N 1
ATOM 4904 C CA . GLN A 1 639 ? -12.388 42.66 7.166 1 88.52 639 GLN A CA 1
ATOM 4905 C C . GLN A 1 639 ? -12.144 43.855 8.083 1 88.52 639 GLN A C 1
ATOM 4907 O O . GLN A 1 639 ? -11.915 43.687 9.283 1 88.52 639 GLN A O 1
ATOM 4912 N N . LEU A 1 640 ? -12.176 45.029 7.411 1 88.95 640 LEU A N 1
ATOM 4913 C CA . LEU A 1 640 ? -11.905 46.246 8.169 1 88.95 640 LEU A CA 1
ATOM 4914 C C . LEU A 1 640 ? -13.199 46.987 8.488 1 88.95 640 LEU A C 1
ATOM 4916 O O . LEU A 1 640 ? -13.219 48.219 8.534 1 88.95 640 LEU A O 1
ATOM 4920 N N . ASP A 1 641 ? -14.216 46.23 8.584 1 87.96 641 ASP A N 1
ATOM 4921 C CA . ASP A 1 641 ? -15.435 46.875 9.065 1 87.96 641 ASP A CA 1
ATOM 4922 C C . ASP A 1 641 ? -15.187 47.605 10.383 1 87.96 641 ASP A C 1
ATOM 4924 O O . ASP A 1 641 ? -14.798 46.988 11.377 1 87.96 641 ASP A O 1
ATOM 4928 N N . ARG A 1 642 ? -15.471 48.939 10.341 1 89.86 642 ARG A N 1
ATOM 4929 C CA . ARG A 1 642 ? -15.087 49.764 11.482 1 89.86 642 ARG A CA 1
ATOM 4930 C C . ARG A 1 642 ? -16.095 50.884 11.713 1 89.86 642 ARG A C 1
ATOM 4932 O O . ARG A 1 642 ? -15.725 51.984 12.127 1 89.86 642 ARG A O 1
ATOM 4939 N N . ASP A 1 643 ? -17.296 50.701 11.445 1 90.54 643 ASP A N 1
ATOM 4940 C CA . ASP A 1 643 ? -18.328 51.723 11.587 1 90.54 643 ASP A CA 1
ATOM 4941 C C . ASP A 1 643 ? -18.459 52.171 13.041 1 90.54 643 ASP A C 1
ATOM 4943 O O . ASP A 1 643 ? -18.644 53.359 13.315 1 90.54 643 ASP A O 1
ATOM 4947 N N . ASN A 1 644 ? -18.438 51.27 13.841 1 92.39 644 ASN A N 1
ATOM 4948 C CA . ASN A 1 644 ? -18.529 51.604 15.259 1 92.39 644 ASN A CA 1
ATOM 4949 C C . ASN A 1 644 ? -17.373 52.497 15.7 1 92.39 644 ASN A C 1
ATOM 4951 O O . ASN A 1 644 ? -17.565 53.424 16.489 1 92.39 644 ASN A O 1
ATOM 4955 N N . LEU A 1 645 ? -16.227 52.275 15.214 1 94.06 645 LEU A N 1
ATOM 4956 C CA . LEU A 1 645 ? -15.056 53.063 15.584 1 94.06 645 LEU A CA 1
ATOM 4957 C C . LEU A 1 645 ? -15.138 54.468 14.998 1 94.06 645 LEU A C 1
ATOM 4959 O O . LEU A 1 645 ? -14.783 55.444 15.662 1 94.06 645 LEU A O 1
ATOM 4963 N N . ASN A 1 646 ? -15.61 54.522 13.778 1 93.89 646 ASN A N 1
ATOM 4964 C CA . ASN A 1 646 ? -15.793 55.824 13.146 1 93.89 646 ASN A CA 1
ATOM 4965 C C . ASN A 1 646 ? -16.774 56.694 13.928 1 93.89 646 ASN A C 1
ATOM 4967 O O . ASN A 1 646 ? -16.532 57.885 14.127 1 93.89 646 ASN A O 1
ATOM 4971 N N . THR A 1 647 ? -17.796 56.062 14.296 1 94.1 647 THR A N 1
ATOM 4972 C CA . THR A 1 647 ? -18.814 56.785 15.05 1 94.1 647 THR A CA 1
ATOM 4973 C C . THR A 1 647 ? -18.262 57.253 16.393 1 94.1 647 THR A C 1
ATOM 4975 O O . THR A 1 647 ? -18.459 58.406 16.784 1 94.1 647 THR A O 1
ATOM 4978 N N . LEU A 1 648 ? -17.627 56.429 17.073 1 94.58 648 LEU A N 1
ATOM 4979 C CA . LEU A 1 648 ? -17.087 56.761 18.387 1 94.58 648 LEU A CA 1
ATOM 4980 C C . LEU A 1 648 ? -16.03 57.855 18.28 1 94.58 648 LEU A C 1
ATOM 4982 O O . LEU A 1 648 ? -15.977 58.758 19.119 1 94.58 648 LEU A O 1
ATOM 4986 N N . LEU A 1 649 ? -15.132 57.763 17.313 1 95.14 649 LEU A N 1
ATOM 4987 C CA . LEU A 1 649 ? -14.091 58.771 17.146 1 95.14 649 LEU A CA 1
ATOM 4988 C C . LEU A 1 649 ? -14.696 60.123 16.782 1 95.14 649 LEU A C 1
ATOM 4990 O O . LEU A 1 649 ? -14.22 61.164 17.239 1 95.14 649 LEU A O 1
ATOM 4994 N N . ALA A 1 650 ? -15.767 60.096 15.992 1 92.88 650 ALA A N 1
ATOM 4995 C CA . ALA A 1 650 ? -16.451 61.333 15.626 1 92.88 650 ALA A CA 1
ATOM 4996 C C . ALA A 1 650 ? -17.093 61.987 16.846 1 92.88 650 ALA A C 1
ATOM 4998 O O . ALA A 1 650 ? -17.061 63.211 16.991 1 92.88 650 ALA A O 1
ATOM 4999 N N . GLU A 1 651 ? -17.694 61.228 17.644 1 93.33 651 GLU A N 1
ATOM 5000 C CA . GLU A 1 651 ? -18.284 61.744 18.876 1 93.33 651 GLU A CA 1
ATOM 5001 C C . GLU A 1 651 ? -17.22 62.359 19.782 1 93.33 651 GLU A C 1
ATOM 5003 O O . GLU A 1 651 ? -17.438 63.418 20.373 1 93.33 651 GLU A O 1
ATOM 5008 N N . GLY A 1 652 ? -16.161 61.668 19.888 1 93.37 652 GLY A N 1
ATOM 5009 C CA . GLY A 1 652 ? -15.071 62.195 20.694 1 93.37 652 GLY A CA 1
ATOM 5010 C C . GLY A 1 652 ? -14.511 63.5 20.16 1 93.37 652 GLY A C 1
ATOM 5011 O O . GLY A 1 652 ? -14.21 64.414 20.931 1 93.37 652 GLY A O 1
ATOM 5012 N N . LEU A 1 653 ? -14.386 63.555 18.889 1 93 653 LEU A N 1
ATOM 5013 C CA . LEU A 1 653 ? -13.864 64.75 18.236 1 93 653 LEU A CA 1
ATOM 5014 C C . LEU A 1 653 ? -14.819 65.926 18.409 1 93 653 LEU A C 1
ATOM 5016 O O . LEU A 1 653 ? -14.382 67.064 18.596 1 93 653 LEU A O 1
ATOM 5020 N N . GLU A 1 654 ? -16.054 65.63 18.367 1 92.85 654 GLU A N 1
ATOM 5021 C CA . GLU A 1 654 ? -17.05 66.681 18.553 1 92.85 654 GLU A CA 1
ATOM 5022 C C . GLU A 1 654 ? -16.985 67.26 19.963 1 92.85 654 GLU A C 1
ATOM 5024 O O . GLU A 1 654 ? -17.012 68.48 20.141 1 92.85 654 GLU A O 1
ATOM 5029 N N . LEU A 1 655 ? -16.949 66.409 20.894 1 92.09 655 LEU A N 1
ATOM 5030 C CA . LEU A 1 655 ? -16.84 66.869 22.273 1 92.09 655 LEU A CA 1
ATOM 5031 C C . LEU A 1 655 ? -15.558 67.67 22.48 1 92.09 655 LEU A C 1
ATOM 5033 O O . LEU A 1 655 ? -15.575 68.721 23.125 1 92.09 655 LEU A O 1
ATOM 5037 N N . PHE A 1 656 ? -14.497 67.16 21.948 1 93.15 656 PHE A N 1
ATOM 5038 C CA . PHE A 1 656 ? -13.185 67.787 22.053 1 93.15 656 PHE A CA 1
ATOM 5039 C C . PHE A 1 656 ? -13.202 69.183 21.44 1 93.15 656 PHE A C 1
ATOM 5041 O O . PHE A 1 656 ? -12.717 70.139 22.048 1 93.15 656 PHE A O 1
ATOM 5048 N N . LYS A 1 657 ? -13.805 69.325 20.323 1 90.94 657 LYS A N 1
ATOM 5049 C CA . LYS A 1 657 ? -13.874 70.594 19.605 1 90.94 657 LYS A CA 1
ATOM 5050 C C . LYS A 1 657 ? -14.829 71.565 20.294 1 90.94 657 LYS A C 1
ATOM 5052 O O . LYS A 1 657 ? -14.525 72.752 20.429 1 90.94 657 LYS A O 1
ATOM 5057 N N . ALA A 1 658 ? -15.912 71.096 20.723 1 92.45 658 ALA A N 1
ATOM 5058 C CA . ALA A 1 658 ? -16.918 71.953 21.346 1 92.45 658 ALA A CA 1
ATOM 5059 C C . ALA A 1 658 ? -16.383 72.581 22.63 1 92.45 658 ALA A C 1
ATOM 5061 O O . ALA A 1 658 ? -16.523 73.788 22.843 1 92.45 658 ALA A O 1
ATOM 5062 N N . LEU A 1 659 ? -15.812 71.817 23.421 1 90.02 659 LEU A N 1
ATOM 5063 C CA . LEU A 1 659 ? -15.306 72.33 24.69 1 90.02 659 LEU A CA 1
ATOM 5064 C C . LEU A 1 659 ? -14.068 73.193 24.473 1 90.02 659 LEU A C 1
ATOM 5066 O O . LEU A 1 659 ? -13.849 74.165 25.2 1 90.02 659 LEU A O 1
ATOM 5070 N N . GLY A 1 660 ? -13.248 72.784 23.495 1 89.79 660 GLY A N 1
ATOM 5071 C CA . GLY A 1 660 ? -12.084 73.585 23.154 1 89.79 660 GLY A CA 1
ATOM 5072 C C . GLY A 1 660 ? -12.441 74.954 22.606 1 89.79 660 GLY A C 1
ATOM 5073 O O . GLY A 1 660 ? -11.836 75.958 22.987 1 89.79 660 GLY A O 1
ATOM 5074 N N . ASP A 1 661 ? -13.403 75.004 21.81 1 89.49 661 ASP A N 1
ATOM 5075 C CA . ASP A 1 661 ? -13.866 76.272 21.255 1 89.49 661 ASP A CA 1
ATOM 5076 C C . ASP A 1 661 ? -14.502 77.145 22.335 1 89.49 661 ASP A C 1
ATOM 5078 O O . ASP A 1 661 ? -14.305 78.362 22.351 1 89.49 661 ASP A O 1
ATOM 5082 N N . TYR A 1 662 ? -15.324 76.522 23.113 1 90.44 662 TYR A N 1
ATOM 5083 C CA . TYR A 1 662 ? -15.926 77.26 24.218 1 90.44 662 TYR A CA 1
ATOM 5084 C C . TYR A 1 662 ? -14.855 77.899 25.095 1 90.44 662 TYR A C 1
ATOM 5086 O O . TYR A 1 662 ? -14.977 79.062 25.485 1 90.44 662 TYR A O 1
ATOM 5094 N N . ALA A 1 663 ? -13.808 77.171 25.373 1 90.72 663 ALA A N 1
ATOM 5095 C CA . ALA A 1 663 ? -12.709 77.703 26.175 1 90.72 663 ALA A CA 1
ATOM 5096 C C . ALA A 1 663 ? -12.024 78.866 25.463 1 90.72 663 ALA A C 1
ATOM 5098 O O . ALA A 1 663 ? -11.682 79.871 26.09 1 90.72 663 ALA A O 1
ATOM 5099 N N . GLY A 1 664 ? -11.853 78.775 24.209 1 87.64 664 GLY A N 1
ATOM 5100 C CA . GLY A 1 664 ? -11.231 79.83 23.425 1 87.64 664 GLY A CA 1
ATOM 5101 C C . GLY A 1 664 ? -12.044 81.11 23.396 1 87.64 664 GLY A C 1
ATOM 5102 O O . GLY A 1 664 ? -11.483 82.207 23.368 1 87.64 664 GLY A O 1
ATOM 5103 N N . GLN A 1 665 ? -13.275 80.982 23.518 1 87.45 665 GLN A N 1
ATOM 5104 C CA . GLN A 1 665 ? -14.174 82.13 23.454 1 87.45 665 GLN A CA 1
ATOM 5105 C C . GLN A 1 665 ? -14.316 82.794 24.82 1 87.45 665 GLN A C 1
ATOM 5107 O O . GLN A 1 665 ? -14.782 83.931 24.918 1 87.45 665 GLN A O 1
ATOM 5112 N N . HIS A 1 666 ? -13.87 82.233 25.799 1 86.45 666 HIS A N 1
ATOM 5113 C CA . HIS A 1 666 ? -14.083 82.748 27.147 1 86.45 666 HIS A CA 1
ATOM 5114 C C . HIS A 1 666 ? -12.763 82.901 27.894 1 86.45 666 HIS A C 1
ATOM 5116 O O . HIS A 1 666 ? -12.646 82.485 29.049 1 86.45 666 HIS A O 1
ATOM 5122 N N . GLY A 1 667 ? -11.735 83.515 27.374 1 81.05 667 GLY A N 1
ATOM 5123 C CA . GLY A 1 667 ? -10.485 83.901 28.011 1 81.05 667 GLY A CA 1
ATOM 5124 C C . GLY A 1 667 ? -9.428 82.815 27.956 1 81.05 667 GLY A C 1
ATOM 5125 O O . GLY A 1 667 ? -8.265 83.055 28.289 1 81.05 667 GLY A O 1
ATOM 5126 N N . GLY A 1 668 ? -9.836 81.49 27.357 1 83.32 668 GLY A N 1
ATOM 5127 C CA . GLY A 1 668 ? -8.87 80.411 27.232 1 83.32 668 GLY A CA 1
ATOM 5128 C C . GLY A 1 668 ? -8.349 80.238 25.818 1 83.32 668 GLY A C 1
ATOM 5129 O O . GLY A 1 668 ? -8.522 81.12 24.974 1 83.32 668 GLY A O 1
ATOM 5130 N N . THR A 1 669 ? -7.553 79.174 25.656 1 85.44 669 THR A N 1
ATOM 5131 C CA . THR A 1 669 ? -7.029 78.8 24.347 1 85.44 669 THR A CA 1
ATOM 5132 C C . THR A 1 669 ? -7.836 77.651 23.75 1 85.44 669 THR A C 1
ATOM 5134 O O . THR A 1 669 ? -8.161 76.686 24.445 1 85.44 669 THR A O 1
ATOM 5137 N N . ALA A 1 670 ? -8.033 77.81 22.525 1 87.13 670 ALA A N 1
ATOM 5138 C CA . ALA A 1 670 ? -8.79 76.769 21.835 1 87.13 670 ALA A CA 1
ATOM 5139 C C . ALA A 1 670 ? -7.962 75.496 21.687 1 87.13 670 ALA A C 1
ATOM 5141 O O . ALA A 1 670 ? -6.735 75.555 21.58 1 87.13 670 ALA A O 1
ATOM 5142 N N . ALA A 1 671 ? -8.652 74.344 21.714 1 89.1 671 ALA A N 1
ATOM 5143 C CA . ALA A 1 671 ? -7.989 73.055 21.529 1 89.1 671 ALA A CA 1
ATOM 5144 C C . ALA A 1 671 ? -7.442 72.918 20.111 1 89.1 671 ALA A C 1
ATOM 5146 O O . ALA A 1 671 ? -8.036 73.428 19.158 1 89.1 671 ALA A O 1
ATOM 5147 N N . ASP A 1 672 ? -6.263 72.307 19.955 1 91.11 672 ASP A N 1
ATOM 5148 C CA . ASP A 1 672 ? -5.72 71.957 18.646 1 91.11 672 ASP A CA 1
ATOM 5149 C C . ASP A 1 672 ? -6.321 70.65 18.135 1 91.11 672 ASP A C 1
ATOM 5151 O O . ASP A 1 672 ? -5.97 69.57 18.615 1 91.11 672 ASP A O 1
ATOM 5155 N N . THR A 1 673 ? -7.132 70.711 17.186 1 92.62 673 THR A N 1
ATOM 5156 C CA . THR A 1 673 ? -7.886 69.554 16.714 1 92.62 673 THR A CA 1
ATOM 5157 C C . THR A 1 673 ? -7.245 68.966 15.461 1 92.62 673 THR A C 1
ATOM 5159 O O . THR A 1 673 ? -7.668 67.914 14.976 1 92.62 673 THR A O 1
ATOM 5162 N N . ALA A 1 674 ? -6.25 69.519 14.894 1 92.13 674 ALA A N 1
ATOM 5163 C CA . ALA A 1 674 ? -5.721 69.18 13.575 1 92.13 674 ALA A CA 1
ATOM 5164 C C . ALA A 1 674 ? -5.267 67.724 13.524 1 92.13 674 ALA A C 1
ATOM 5166 O O . ALA A 1 674 ? -5.591 66.999 12.581 1 92.13 674 ALA A O 1
ATOM 5167 N N . ALA A 1 675 ? -4.488 67.321 14.512 1 90.84 675 ALA A N 1
ATOM 5168 C CA . ALA A 1 675 ? -3.951 65.963 14.523 1 90.84 675 ALA A CA 1
ATOM 5169 C C . ALA A 1 675 ? -5.066 64.934 14.688 1 90.84 675 ALA A C 1
ATOM 5171 O O . ALA A 1 675 ? -5.009 63.849 14.104 1 90.84 675 ALA A O 1
ATOM 5172 N N . GLN A 1 676 ? -6.029 65.186 15.484 1 92.6 676 GLN A N 1
ATOM 5173 C CA . GLN A 1 676 ? -7.152 64.276 15.683 1 92.6 676 GLN A CA 1
ATOM 5174 C C . GLN A 1 676 ? -8.006 64.173 14.422 1 92.6 676 GLN A C 1
ATOM 5176 O O . GLN A 1 676 ? -8.526 63.101 14.105 1 92.6 676 GLN A O 1
ATOM 5181 N N . ASP A 1 677 ? -8.161 65.331 13.775 1 93.11 677 ASP A N 1
ATOM 5182 C CA . ASP A 1 677 ? -8.908 65.339 12.521 1 93.11 677 ASP A CA 1
ATOM 5183 C C . ASP A 1 677 ? -8.214 64.485 11.462 1 93.11 677 ASP A C 1
ATOM 5185 O O . ASP A 1 677 ? -8.875 63.791 10.686 1 93.11 677 ASP A O 1
ATOM 5189 N N . GLN A 1 678 ? -7.005 64.603 11.444 1 91.92 678 GLN A N 1
ATOM 5190 C CA . GLN A 1 678 ? -6.235 63.796 10.503 1 91.92 678 GLN A CA 1
ATOM 5191 C C . GLN A 1 678 ? -6.401 62.307 10.792 1 91.92 678 GLN A C 1
ATOM 5193 O O . GLN A 1 678 ? -6.587 61.507 9.872 1 91.92 678 GLN A O 1
ATOM 5198 N N . LEU A 1 679 ? -6.285 61.869 12.017 1 92.91 679 LEU A N 1
ATOM 5199 C CA . LEU A 1 679 ? -6.444 60.47 12.399 1 92.91 679 LEU A CA 1
ATOM 5200 C C . LEU A 1 679 ? -7.847 59.972 12.068 1 92.91 679 LEU A C 1
ATOM 5202 O O . LEU A 1 679 ? -8.019 58.83 11.634 1 92.91 679 LEU A O 1
ATOM 5206 N N . ALA A 1 680 ? -8.857 60.783 12.287 1 92.92 680 ALA A N 1
ATOM 5207 C CA . ALA A 1 680 ? -10.234 60.437 11.943 1 92.92 680 ALA A CA 1
ATOM 5208 C C . ALA A 1 680 ? -10.388 60.234 10.438 1 92.92 680 ALA A C 1
ATOM 5210 O O . ALA A 1 680 ? -11.135 59.357 9.997 1 92.92 680 ALA A O 1
ATOM 5211 N N . SER A 1 681 ? -9.707 60.995 9.732 1 92.41 681 SER A N 1
ATOM 5212 C CA . SER A 1 681 ? -9.758 60.872 8.278 1 92.41 681 SER A CA 1
ATOM 5213 C C . SER A 1 681 ? -9.087 59.586 7.809 1 92.41 681 SER A C 1
ATOM 5215 O O . SER A 1 681 ? -9.587 58.914 6.904 1 92.41 681 SER A O 1
ATOM 5217 N N . ILE A 1 682 ? -7.942 59.303 8.417 1 92.05 682 ILE A N 1
ATOM 5218 C CA . ILE A 1 682 ? -7.235 58.076 8.065 1 92.05 682 ILE A CA 1
ATOM 5219 C C . ILE A 1 682 ? -8.11 56.867 8.387 1 92.05 682 ILE A C 1
ATOM 5221 O O . ILE A 1 682 ? -8.216 55.938 7.583 1 92.05 682 ILE A O 1
ATOM 5225 N N . LEU A 1 683 ? -8.689 56.81 9.536 1 93.02 683 LEU A N 1
ATOM 5226 C CA . LEU A 1 683 ? -9.547 55.701 9.94 1 93.02 683 LEU A CA 1
ATOM 5227 C C . LEU A 1 683 ? -10.737 55.563 8.997 1 93.02 683 LEU A C 1
ATOM 5229 O O . LEU A 1 683 ? -11.11 54.45 8.62 1 93.02 683 LEU A O 1
ATOM 5233 N N . LYS A 1 684 ? -11.27 56.587 8.633 1 90.08 684 LYS A N 1
ATOM 5234 C CA . LYS A 1 684 ? -12.451 56.588 7.774 1 90.08 684 LYS A CA 1
ATOM 5235 C C . LYS A 1 684 ? -12.11 56.092 6.372 1 90.08 684 LYS A C 1
ATOM 5237 O O . LYS A 1 684 ? -12.907 55.389 5.746 1 90.08 684 LYS A O 1
ATOM 5242 N N . LYS A 1 685 ? -10.937 56.412 5.942 1 87.79 685 LYS A N 1
ATOM 5243 C CA . LYS A 1 685 ? -10.566 56.086 4.567 1 87.79 685 LYS A CA 1
ATOM 5244 C C . LYS A 1 685 ? -9.695 54.835 4.515 1 87.79 685 LYS A C 1
ATOM 5246 O O . LYS A 1 685 ? -9.061 54.556 3.495 1 87.79 685 LYS A O 1
ATOM 5251 N N . TRP A 1 686 ? -9.714 54.236 5.604 1 85.44 686 TRP A N 1
ATOM 5252 C CA . TRP A 1 686 ? -8.851 53.062 5.691 1 85.44 686 TRP A CA 1
ATOM 5253 C C . TRP A 1 686 ? -9.3 51.982 4.713 1 85.44 686 TRP A C 1
ATOM 5255 O O . TRP A 1 686 ? -10.288 51.285 4.959 1 85.44 686 TRP A O 1
ATOM 5265 N N . ASP A 1 687 ? -8.966 51.946 3.455 1 70.22 687 ASP A N 1
ATOM 5266 C CA . ASP A 1 687 ? -9.281 50.944 2.442 1 70.22 687 ASP A CA 1
ATOM 5267 C C . ASP A 1 687 ? -8.009 50.327 1.864 1 70.22 687 ASP A C 1
ATOM 5269 O O . ASP A 1 687 ? -7.207 51.021 1.236 1 70.22 687 ASP A O 1
ATOM 5273 N N . PRO A 1 688 ? -7.7 49.093 2.253 1 57.12 688 PRO A N 1
ATOM 5274 C CA . PRO A 1 688 ? -6.471 48.547 1.671 1 57.12 688 PRO A CA 1
ATOM 5275 C C . PRO A 1 688 ? -6.561 48.377 0.156 1 57.12 688 PRO A C 1
ATOM 5277 O O . PRO A 1 688 ? -5.574 48.012 -0.488 1 57.12 688 PRO A O 1
ATOM 5280 N N . SER A 1 689 ? -7.792 48.08 -0.395 1 51.75 689 SER A N 1
ATOM 5281 C CA . SER A 1 689 ? -7.893 47.622 -1.777 1 51.75 689 SER A CA 1
ATOM 5282 C C . SER A 1 689 ? -7.233 48.607 -2.736 1 51.75 689 SER A C 1
ATOM 5284 O O . SER A 1 689 ? -7.245 48.4 -3.951 1 51.75 689 SER A O 1
ATOM 5286 N N . GLY A 1 690 ? -7.11 49.83 -2.322 1 44.59 690 GLY A N 1
ATOM 5287 C CA . GLY A 1 690 ? -6.798 50.632 -3.494 1 44.59 690 GLY A CA 1
ATOM 5288 C C . GLY A 1 690 ? -5.595 50.122 -4.264 1 44.59 690 GLY A C 1
ATOM 5289 O O . GLY A 1 690 ? -4.761 49.4 -3.715 1 44.59 690 GLY A O 1
ATOM 5290 N N . ALA A 1 691 ? -5.777 49.907 -5.617 1 39.26 691 ALA A N 1
ATOM 5291 C CA . ALA A 1 691 ? -4.868 49.506 -6.688 1 39.26 691 ALA A CA 1
ATOM 5292 C C . ALA A 1 691 ? -3.428 49.888 -6.357 1 39.26 691 ALA A C 1
ATOM 5294 O O . ALA A 1 691 ? -2.51 49.602 -7.129 1 39.26 691 ALA A O 1
ATOM 5295 N N . ASN A 1 692 ? -3.239 50.949 -5.711 1 38.06 692 ASN A N 1
ATOM 5296 C CA . ASN A 1 692 ? -1.857 51.387 -5.544 1 38.06 692 ASN A CA 1
ATOM 5297 C C . ASN A 1 692 ? -1.127 50.552 -4.496 1 38.06 692 ASN A C 1
ATOM 5299 O O . ASN A 1 692 ? -0.893 51.016 -3.379 1 38.06 692 ASN A O 1
ATOM 5303 N N . ALA A 1 693 ? -1.261 49.454 -4.441 1 40.97 693 ALA A N 1
ATOM 5304 C CA . ALA A 1 693 ? -0.692 48.385 -3.625 1 40.97 693 ALA A CA 1
ATOM 5305 C C . ALA A 1 693 ? 0.829 48.486 -3.571 1 40.97 693 ALA A C 1
ATOM 5307 O O . ALA A 1 693 ? 1.493 47.638 -2.968 1 40.97 693 ALA A O 1
ATOM 5308 N N . GLY A 1 694 ? 1.378 49.052 -4.636 1 38.87 694 GLY A N 1
ATOM 5309 C CA . GLY A 1 694 ? 2.83 49.028 -4.543 1 38.87 694 GLY A CA 1
ATOM 5310 C C . GLY A 1 694 ? 3.349 49.497 -3.197 1 38.87 694 GLY A C 1
ATOM 5311 O O . GLY A 1 694 ? 4.167 48.82 -2.571 1 38.87 694 GLY A O 1
ATOM 5312 N N . ALA A 1 695 ? 3.608 50.978 -2.959 1 39.17 695 ALA A N 1
ATOM 5313 C CA . ALA A 1 695 ? 4.524 51.553 -1.977 1 39.17 695 ALA A CA 1
ATOM 5314 C C . ALA A 1 695 ? 3.892 51.579 -0.588 1 39.17 695 ALA A C 1
ATOM 5316 O O . ALA A 1 695 ? 2.786 52.096 -0.412 1 39.17 695 ALA A O 1
ATOM 5317 N N . ALA A 1 696 ? 4.122 50.625 0.184 1 44.43 696 ALA A N 1
ATOM 5318 C CA . ALA A 1 696 ? 4.036 50.706 1.64 1 44.43 696 ALA A CA 1
ATOM 5319 C C . ALA A 1 696 ? 3.888 52.153 2.101 1 44.43 696 ALA A C 1
ATOM 5321 O O . ALA A 1 696 ? 4.853 52.92 2.079 1 44.43 696 ALA A O 1
ATOM 5322 N N . ASN A 1 697 ? 2.85 52.731 1.693 1 46.62 697 ASN A N 1
ATOM 5323 C CA . ASN A 1 697 ? 2.881 54.096 2.206 1 46.62 697 ASN A CA 1
ATOM 5324 C C . ASN A 1 697 ? 2.704 54.13 3.721 1 46.62 697 ASN A C 1
ATOM 5326 O O . ASN A 1 697 ? 1.596 53.94 4.226 1 46.62 697 ASN A O 1
ATOM 5330 N N . ASP A 1 698 ? 3.743 53.818 4.42 1 52.17 698 ASP A N 1
ATOM 5331 C CA . ASP A 1 698 ? 3.917 53.983 5.86 1 52.17 698 ASP A CA 1
ATOM 5332 C C . ASP A 1 698 ? 3.057 55.127 6.39 1 52.17 698 ASP A C 1
ATOM 5334 O O . ASP A 1 698 ? 2.607 55.093 7.537 1 52.17 698 ASP A O 1
ATOM 5338 N N . ALA A 1 699 ? 2.648 55.963 5.374 1 56.43 699 ALA A N 1
ATOM 5339 C CA . ALA A 1 699 ? 2.138 57.26 5.813 1 56.43 699 ALA A CA 1
ATOM 5340 C C . ALA A 1 699 ? 0.686 57.152 6.271 1 56.43 699 ALA A C 1
ATOM 5342 O O . ALA A 1 699 ? 0.139 58.094 6.849 1 56.43 699 ALA A O 1
ATOM 5343 N N . GLN A 1 700 ? 0.162 55.801 6.215 1 74.3 700 GLN A N 1
ATOM 5344 C CA . GLN A 1 700 ? -1.244 55.794 6.604 1 74.3 700 GLN A CA 1
ATOM 5345 C C . GLN A 1 700 ? -1.573 54.574 7.46 1 74.3 700 GLN A C 1
ATOM 5347 O O . GLN A 1 700 ? -2.745 54.279 7.705 1 74.3 700 GLN A O 1
ATOM 5352 N N . ALA A 1 701 ? -0.58 53.952 8.08 1 89.49 701 ALA A N 1
ATOM 5353 C CA . ALA A 1 701 ? -0.854 52.739 8.846 1 89.49 701 ALA A CA 1
ATOM 5354 C C . ALA A 1 701 ? -1.11 53.065 10.315 1 89.49 701 ALA A C 1
ATOM 5356 O O . ALA A 1 701 ? -0.198 53.479 11.034 1 89.49 701 ALA A O 1
ATOM 5357 N N . ILE A 1 702 ? -2.34 52.826 10.716 1 93.68 702 ILE A N 1
ATOM 5358 C CA . ILE A 1 702 ? -2.683 53.172 12.091 1 93.68 702 ILE A CA 1
ATOM 5359 C C . ILE A 1 702 ? -2.899 51.898 12.905 1 93.68 702 ILE A C 1
ATOM 5361 O O . ILE A 1 702 ? -3.06 50.813 12.341 1 93.68 702 ILE A O 1
ATOM 5365 N N . LEU A 1 703 ? -2.781 52.031 14.192 1 95.65 703 LEU A N 1
ATOM 5366 C CA . LEU A 1 703 ? -3.212 51.021 15.152 1 95.65 703 LEU A CA 1
ATOM 5367 C C . LEU A 1 703 ? -4.525 51.424 15.813 1 95.65 703 LEU A C 1
ATOM 5369 O O . LEU A 1 703 ? -4.584 52.429 16.525 1 95.65 703 LEU A O 1
ATOM 5373 N N . ALA A 1 704 ? -5.552 50.664 15.494 1 95.09 704 ALA A N 1
ATOM 5374 C CA . ALA A 1 704 ? -6.871 51.002 16.022 1 95.09 704 ALA A CA 1
ATOM 5375 C C . ALA A 1 704 ? -7.339 49.963 17.036 1 95.09 704 ALA A C 1
ATOM 5377 O O . ALA A 1 704 ? -7.404 48.771 16.728 1 95.09 704 ALA A O 1
ATOM 5378 N N . PHE A 1 705 ? -7.586 50.425 18.266 1 95.36 705 PHE A N 1
ATOM 5379 C CA . PHE A 1 705 ? -8.153 49.583 19.313 1 95.36 705 PHE A CA 1
ATOM 5380 C C . PHE A 1 705 ? -9.599 49.973 19.598 1 95.36 705 PHE A C 1
ATOM 5382 O O . PHE A 1 705 ? -9.894 51.144 19.846 1 95.36 705 PHE A O 1
ATOM 5389 N N . GLY A 1 706 ? -10.51 49.027 19.47 1 94.59 706 GLY A N 1
ATOM 5390 C CA . GLY A 1 706 ? -11.915 49.262 19.766 1 94.59 706 GLY A CA 1
ATOM 5391 C C . GLY A 1 706 ? -12.516 48.21 20.678 1 94.59 706 GLY A C 1
ATOM 5392 O O . GLY A 1 706 ? -12.41 47.012 20.408 1 94.59 706 GLY A O 1
ATOM 5393 N N . ALA A 1 707 ? -13.063 48.663 21.836 1 95.54 707 ALA A N 1
ATOM 5394 C CA . ALA A 1 707 ? -13.681 47.735 22.779 1 95.54 707 ALA A CA 1
ATOM 5395 C C . ALA A 1 707 ? -15.133 48.117 23.052 1 95.54 707 ALA A C 1
ATOM 5397 O O . ALA A 1 707 ? -15.418 49.244 23.464 1 95.54 707 ALA A O 1
ATOM 5398 N N . ALA A 1 708 ? -16.007 47.191 22.916 1 94.17 708 ALA A N 1
ATOM 5399 C CA . ALA A 1 708 ? -17.439 47.457 23.027 1 94.17 708 ALA A CA 1
ATOM 5400 C C . ALA A 1 708 ? -17.836 47.724 24.476 1 94.17 708 ALA A C 1
ATOM 5402 O O . ALA A 1 708 ? -18.7 48.562 24.746 1 94.17 708 ALA A O 1
ATOM 5403 N N . ALA A 1 709 ? -17.22 47.055 25.392 1 95.56 709 ALA A N 1
ATOM 5404 C CA . ALA A 1 709 ? -17.661 47.15 26.781 1 95.56 709 ALA A CA 1
ATOM 5405 C C . ALA A 1 709 ? -16.57 47.753 27.662 1 95.56 709 ALA A C 1
ATOM 5407 O O . ALA A 1 709 ? -16.682 47.747 28.89 1 95.56 709 ALA A O 1
ATOM 5408 N N . GLY A 1 710 ? -15.516 48.213 27.136 1 94.64 710 GLY A N 1
ATOM 5409 C CA . GLY A 1 710 ? -14.448 48.847 27.892 1 94.64 710 GLY A CA 1
ATOM 5410 C C . GLY A 1 710 ? -13.092 48.207 27.662 1 94.64 710 GLY A C 1
ATOM 5411 O O . GLY A 1 710 ? -13.003 47.116 27.095 1 94.64 710 GLY A O 1
ATOM 5412 N N . SER A 1 711 ? -12.024 48.973 27.987 1 95.5 711 SER A N 1
ATOM 5413 C CA . SER A 1 711 ? -10.671 48.451 27.83 1 95.5 711 SER A CA 1
ATOM 5414 C C . SER A 1 711 ? -9.849 48.655 29.098 1 95.5 711 SER A C 1
ATOM 5416 O O . SER A 1 711 ? -10.096 49.592 29.861 1 95.5 711 SER A O 1
ATOM 5418 N N . VAL A 1 712 ? -9.003 47.688 29.386 1 94.44 712 VAL A N 1
ATOM 5419 C CA . VAL A 1 712 ? -8.109 47.751 30.537 1 94.44 712 VAL A CA 1
ATOM 5420 C C . VAL A 1 712 ? -6.666 47.544 30.082 1 94.44 712 VAL A C 1
ATOM 5422 O O . VAL A 1 712 ? -6.393 46.701 29.224 1 94.44 712 VAL A O 1
ATOM 5425 N N . ASN A 1 713 ? -5.78 48.446 30.491 1 94.77 713 ASN A N 1
ATOM 5426 C CA . ASN A 1 713 ? -4.335 48.316 30.337 1 94.77 713 ASN A CA 1
ATOM 5427 C C . ASN A 1 713 ? -3.627 48.297 31.689 1 94.77 713 ASN A C 1
ATOM 5429 O O . ASN A 1 713 ? -3.574 49.316 32.381 1 94.77 713 ASN A O 1
ATOM 5433 N N . LEU A 1 714 ? -3.034 47.075 32.082 1 94.27 714 LEU A N 1
ATOM 5434 C CA . LEU A 1 714 ? -2.535 46.886 33.44 1 94.27 714 LEU A CA 1
ATOM 5435 C C . LEU A 1 714 ? -1.093 46.388 33.424 1 94.27 714 LEU A C 1
ATOM 5437 O O . LEU A 1 714 ? -0.727 45.559 32.588 1 94.27 714 LEU A O 1
ATOM 5441 N N . THR A 1 715 ? -0.273 46.983 34.283 1 94.55 715 THR A N 1
ATOM 5442 C CA . THR A 1 715 ? 1.085 46.493 34.489 1 94.55 715 THR A CA 1
ATOM 5443 C C . THR A 1 715 ? 1.537 46.742 35.926 1 94.55 715 THR A C 1
ATOM 5445 O O . THR A 1 715 ? 1.199 47.768 36.519 1 94.55 715 THR A O 1
ATOM 5448 N N . PRO A 1 716 ? 2.22 45.816 36.593 1 92.33 716 PRO A N 1
ATOM 5449 C CA . PRO A 1 716 ? 2.783 46.094 37.917 1 92.33 716 PRO A CA 1
ATOM 5450 C C . PRO A 1 716 ? 3.955 47.071 37.866 1 92.33 716 PRO A C 1
ATOM 5452 O O . PRO A 1 716 ? 4.464 47.485 38.911 1 92.33 716 PRO A O 1
ATOM 5455 N N . LYS A 1 717 ? 4.244 47.495 36.64 1 93.82 717 LYS A N 1
ATOM 5456 C CA . LYS A 1 717 ? 5.408 48.36 36.475 1 93.82 717 LYS A CA 1
ATOM 5457 C C . LYS A 1 717 ? 5.021 49.685 35.826 1 93.82 717 LYS A C 1
ATOM 5459 O O . LYS A 1 717 ? 4.028 50.305 36.211 1 93.82 717 LYS A O 1
ATOM 5464 N N . THR A 1 718 ? 5.853 50.144 34.851 1 93.87 718 THR A N 1
ATOM 5465 C CA . THR A 1 718 ? 5.677 51.481 34.295 1 93.87 718 THR A CA 1
ATOM 5466 C C . THR A 1 718 ? 5.007 51.413 32.926 1 93.87 718 THR A C 1
ATOM 5468 O O . THR A 1 718 ? 5.297 50.517 32.13 1 93.87 718 THR A O 1
ATOM 5471 N N . HIS A 1 719 ? 4.058 52.264 32.727 1 94.66 719 HIS A N 1
ATOM 5472 C CA . HIS A 1 719 ? 3.41 52.476 31.438 1 94.66 719 HIS A CA 1
ATOM 5473 C C . HIS A 1 719 ? 3.881 53.773 30.79 1 94.66 719 HIS A C 1
ATOM 5475 O O . HIS A 1 719 ? 3.781 54.845 31.392 1 94.66 719 HIS A O 1
ATOM 5481 N N . VAL A 1 720 ? 4.468 53.61 29.614 1 94.64 720 VAL A N 1
ATOM 5482 C CA . VAL A 1 720 ? 4.943 54.796 28.908 1 94.64 720 VAL A CA 1
ATOM 5483 C C . VAL A 1 720 ? 4.18 54.957 27.595 1 94.64 720 VAL A C 1
ATOM 5485 O O . VAL A 1 720 ? 4.029 53.997 26.836 1 94.64 720 VAL A O 1
ATOM 5488 N N . THR A 1 721 ? 3.618 56.18 27.39 1 94.49 721 THR A N 1
ATOM 5489 C CA . THR A 1 721 ? 3.018 56.548 26.112 1 94.49 721 THR A CA 1
ATOM 5490 C C . THR A 1 721 ? 3.725 57.76 25.512 1 94.49 721 THR A C 1
ATOM 5492 O O . THR A 1 721 ? 3.791 58.82 26.139 1 94.49 721 THR A O 1
ATOM 5495 N N . TYR A 1 722 ? 4.27 57.54 24.359 1 94.99 722 TYR A N 1
ATOM 5496 C CA . TYR A 1 722 ? 4.92 58.646 23.663 1 94.99 722 TYR A CA 1
ATOM 5497 C C . TYR A 1 722 ? 4.267 58.897 22.309 1 94.99 722 TYR A C 1
ATOM 5499 O O . TYR A 1 722 ? 3.932 57.953 21.59 1 94.99 722 TYR A O 1
ATOM 5507 N N . ALA A 1 723 ? 4.005 60.143 22.023 1 95.69 723 ALA A N 1
ATOM 5508 C CA . ALA A 1 723 ? 3.516 60.543 20.706 1 95.69 723 ALA A CA 1
ATOM 5509 C C . ALA A 1 723 ? 4.397 61.633 20.102 1 95.69 723 ALA A C 1
ATOM 5511 O O . ALA A 1 723 ? 4.745 62.604 20.777 1 95.69 723 ALA A O 1
ATOM 5512 N N . GLY A 1 724 ? 4.78 61.46 18.888 1 92.54 724 GLY A N 1
ATOM 5513 C CA . GLY A 1 724 ? 5.554 62.471 18.187 1 92.54 724 GLY A CA 1
ATOM 5514 C C . GLY A 1 724 ? 4.781 63.754 17.946 1 92.54 724 GLY A C 1
ATOM 5515 O O . GLY A 1 724 ? 5.37 64.791 17.635 1 92.54 724 GLY A O 1
ATOM 5516 N N . GLN A 1 725 ? 3.473 63.734 18.196 1 94.08 725 GLN A N 1
ATOM 5517 C CA . GLN A 1 725 ? 2.636 64.925 18.093 1 94.08 725 GLN A CA 1
ATOM 5518 C C . GLN A 1 725 ? 1.782 65.107 19.344 1 94.08 725 GLN A C 1
ATOM 5520 O O . GLN A 1 725 ? 2.303 65.411 20.419 1 94.08 725 GLN A O 1
ATOM 5525 N N . ASN A 1 726 ? 0.422 64.752 19.254 1 95.52 726 ASN A N 1
ATOM 5526 C CA . ASN A 1 726 ? -0.473 65.029 20.373 1 95.52 726 ASN A CA 1
ATOM 5527 C C . ASN A 1 726 ? -0.902 63.745 21.077 1 95.52 726 ASN A C 1
ATOM 5529 O O . ASN A 1 726 ? -0.957 62.681 20.458 1 95.52 726 ASN A O 1
ATOM 5533 N N . ILE A 1 727 ? -1.035 63.819 22.333 1 96.14 727 ILE A N 1
ATOM 5534 C CA . ILE A 1 727 ? -1.842 62.858 23.077 1 96.14 727 ILE A CA 1
ATOM 5535 C C . ILE A 1 727 ? -3.158 63.507 23.499 1 96.14 727 ILE A C 1
ATOM 5537 O O . ILE A 1 727 ? -3.162 64.482 24.254 1 96.14 727 ILE A O 1
ATOM 5541 N N . ASP A 1 728 ? -4.159 63.05 22.922 1 95.89 728 ASP A N 1
ATOM 5542 C CA . ASP A 1 728 ? -5.483 63.574 23.24 1 95.89 728 ASP A CA 1
ATOM 5543 C C . ASP A 1 728 ? -6.305 62.552 24.021 1 95.89 728 ASP A C 1
ATOM 5545 O O . ASP A 1 728 ? -6.529 61.435 23.548 1 95.89 728 ASP A O 1
ATOM 5549 N N . GLN A 1 729 ? -6.672 62.86 25.25 1 95.55 729 GLN A N 1
ATOM 5550 C CA . GLN A 1 729 ? -7.56 62.019 26.045 1 95.55 729 GLN A CA 1
ATOM 5551 C C . GLN A 1 729 ? -8.919 62.686 26.241 1 95.55 729 GLN A C 1
ATOM 5553 O O . GLN A 1 729 ? -9.008 63.761 26.838 1 95.55 729 GLN A O 1
ATOM 5558 N N . VAL A 1 730 ? -9.914 62.056 25.693 1 95.55 730 VAL A N 1
ATOM 5559 C CA . VAL A 1 730 ? -11.255 62.629 25.731 1 95.55 730 VAL A CA 1
ATOM 5560 C C . VAL A 1 730 ? -12.213 61.657 26.417 1 95.55 730 VAL A C 1
ATOM 5562 O O . VAL A 1 730 ? -12.284 60.482 26.048 1 95.55 730 VAL A O 1
ATOM 5565 N N . ALA A 1 731 ? -12.883 62.074 27.475 1 95.56 731 ALA A N 1
ATOM 5566 C CA . ALA A 1 731 ? -13.902 61.282 28.16 1 95.56 731 ALA A CA 1
ATOM 5567 C C . ALA A 1 731 ? -15.253 61.992 28.14 1 95.56 731 ALA A C 1
ATOM 5569 O O . ALA A 1 731 ? -15.337 63.187 28.432 1 95.56 731 ALA A O 1
ATOM 5570 N N . GLN A 1 732 ? -16.264 61.303 27.741 1 92.73 732 GLN A N 1
ATOM 5571 C CA . GLN A 1 732 ? -17.601 61.889 27.733 1 92.73 732 GLN A CA 1
ATOM 5572 C C . GLN A 1 732 ? -18.05 62.254 29.145 1 92.73 732 GLN A C 1
ATOM 5574 O O . GLN A 1 732 ? -18.801 63.213 29.334 1 92.73 732 GLN A O 1
ATOM 5579 N N . GLN A 1 733 ? -17.597 61.537 30.11 1 94.12 733 GLN A N 1
ATOM 5580 C CA . GLN A 1 733 ? -17.979 61.833 31.487 1 94.12 733 GLN A CA 1
ATOM 5581 C C . GLN A 1 733 ? -16.795 62.38 32.28 1 94.12 733 GLN A C 1
ATOM 5583 O O . GLN A 1 733 ? -16.464 63.563 32.175 1 94.12 733 GLN A O 1
ATOM 5588 N N . HIS A 1 734 ? -15.947 61.477 32.986 1 93.97 734 HIS A N 1
ATOM 5589 C CA . HIS A 1 734 ? -14.908 61.955 33.891 1 93.97 734 HIS A CA 1
ATOM 5590 C C . HIS A 1 734 ? -13.528 61.485 33.443 1 93.97 734 HIS A C 1
ATOM 5592 O O . HIS A 1 734 ? -13.376 60.357 32.968 1 93.97 734 HIS A O 1
ATOM 5598 N N . LEU A 1 735 ? -12.654 62.423 33.364 1 94.58 735 LEU A N 1
ATOM 5599 C CA . LEU A 1 735 ? -11.236 62.088 33.309 1 94.58 735 LEU A CA 1
ATOM 5600 C C . LEU A 1 735 ? -10.6 62.186 34.691 1 94.58 735 LEU A C 1
ATOM 5602 O O . LEU A 1 735 ? -10.577 63.261 35.294 1 94.58 735 LEU A O 1
ATOM 5606 N N . GLN A 1 736 ? -10.178 61.05 35.209 1 93.83 736 GLN A N 1
ATOM 5607 C CA . GLN A 1 736 ? -9.656 60.979 36.57 1 93.83 736 GLN A CA 1
ATOM 5608 C C . GLN A 1 736 ? -8.208 60.497 36.579 1 93.83 736 GLN A C 1
ATOM 5610 O O . GLN A 1 736 ? -7.905 59.414 36.074 1 93.83 736 GLN A O 1
ATOM 5615 N N . LEU A 1 737 ? -7.328 61.379 37.026 1 94.41 737 LEU A N 1
ATOM 5616 C CA . LEU A 1 737 ? -5.914 61.043 37.154 1 94.41 737 LEU A CA 1
ATOM 5617 C C . LEU A 1 737 ? -5.518 60.908 38.62 1 94.41 737 LEU A C 1
ATOM 5619 O O . LEU A 1 737 ? -5.652 61.859 39.394 1 94.41 737 LEU A O 1
ATOM 5623 N N . THR A 1 738 ? -5.114 59.703 38.983 1 93.23 738 THR A N 1
ATOM 5624 C CA . THR A 1 738 ? -4.735 59.448 40.368 1 93.23 738 THR A CA 1
ATOM 5625 C C . THR A 1 738 ? -3.307 58.916 40.45 1 93.23 738 THR A C 1
ATOM 5627 O O . THR A 1 738 ? -2.941 57.993 39.719 1 93.23 738 THR A O 1
ATOM 5630 N N . SER A 1 739 ? -2.526 59.611 41.231 1 93.2 739 SER A N 1
ATOM 5631 C CA . SER A 1 739 ? -1.161 59.157 41.475 1 93.2 739 SER A CA 1
ATOM 5632 C C . SER A 1 739 ? -0.928 58.877 42.956 1 93.2 739 SER A C 1
ATOM 5634 O O . SER A 1 739 ? -1.281 59.693 43.81 1 93.2 739 SER A O 1
ATOM 5636 N N . GLY A 1 740 ? -0.397 57.816 43.258 1 88.58 740 GLY A N 1
ATOM 5637 C CA . GLY A 1 740 ? -0.077 57.482 44.637 1 88.58 740 GLY A CA 1
ATOM 5638 C C . GLY A 1 740 ? 0.998 58.373 45.231 1 88.58 740 GLY A C 1
ATOM 5639 O O . GLY A 1 740 ? 1.06 58.551 46.45 1 88.58 740 GLY A O 1
ATOM 5640 N N . GLN A 1 741 ? 1.832 58.97 44.404 1 91.61 741 GLN A N 1
ATOM 5641 C CA . GLN A 1 741 ? 2.897 59.837 44.895 1 91.61 741 GLN A CA 1
ATOM 5642 C C . GLN A 1 741 ? 2.817 61.222 44.26 1 91.61 741 GLN A C 1
ATOM 5644 O O . GLN A 1 741 ? 1.942 62.019 44.605 1 91.61 741 GLN A O 1
ATOM 5649 N N . ARG A 1 742 ? 3.47 61.422 43.107 1 91.78 742 ARG A N 1
ATOM 5650 C CA . ARG A 1 742 ? 3.546 62.778 42.575 1 91.78 742 ARG A CA 1
ATOM 5651 C C . ARG A 1 742 ? 2.835 62.879 41.229 1 91.78 742 ARG A C 1
ATOM 5653 O O . ARG A 1 742 ? 2.846 61.93 40.443 1 91.78 742 ARG A O 1
ATOM 5660 N N . PHE A 1 743 ? 2.184 63.923 41.051 1 92.49 743 PHE A N 1
ATOM 5661 C CA . PHE A 1 743 ? 1.631 64.323 39.763 1 92.49 743 PHE A CA 1
ATOM 5662 C C . PHE A 1 743 ? 2.385 65.52 39.197 1 92.49 743 PHE A C 1
ATOM 5664 O O . PHE A 1 743 ? 2.369 66.604 39.783 1 92.49 743 PHE A O 1
ATOM 5671 N N . HIS A 1 744 ? 3.165 65.215 38.177 1 91.71 744 HIS A N 1
ATOM 5672 C CA . HIS A 1 744 ? 3.916 66.279 37.521 1 91.71 744 HIS A CA 1
ATOM 5673 C C . HIS A 1 744 ? 3.355 66.576 36.135 1 91.71 744 HIS A C 1
ATOM 5675 O O . HIS A 1 744 ? 3.027 65.655 35.383 1 91.71 744 HIS A O 1
ATOM 5681 N N . ALA A 1 745 ? 3.122 67.788 35.878 1 92.31 745 ALA A N 1
ATOM 5682 C CA . ALA A 1 745 ? 2.762 68.231 34.534 1 92.31 745 ALA A CA 1
ATOM 5683 C C . ALA A 1 745 ? 3.681 69.354 34.062 1 92.31 745 ALA A C 1
ATOM 5685 O O . ALA A 1 745 ? 3.74 70.419 34.682 1 92.31 745 ALA A O 1
ATOM 5686 N N . PHE A 1 746 ? 4.472 69.007 33.039 1 91.76 746 PHE A N 1
ATOM 5687 C CA . PHE A 1 746 ? 5.402 69.975 32.47 1 91.76 746 PHE A CA 1
ATOM 5688 C C . PHE A 1 746 ? 5.005 70.334 31.043 1 91.76 746 PHE A C 1
ATOM 5690 O O . PHE A 1 746 ? 4.627 69.461 30.26 1 91.76 746 PHE A O 1
ATOM 5697 N N . ALA A 1 747 ? 4.947 71.605 30.767 1 92.62 747 ALA A N 1
ATOM 5698 C CA . ALA A 1 747 ? 4.624 72.038 29.41 1 92.62 747 ALA A CA 1
ATOM 5699 C C . ALA A 1 747 ? 5.667 73.022 28.886 1 92.62 747 ALA A C 1
ATOM 5701 O O . ALA A 1 747 ? 6.075 73.942 29.599 1 92.62 747 ALA A O 1
ATOM 5702 N N . GLY A 1 748 ? 6.108 72.839 27.731 1 86.61 748 GLY A N 1
ATOM 5703 C CA . GLY A 1 748 ? 7.095 73.714 27.118 1 86.61 748 GLY A CA 1
ATOM 5704 C C . GLY A 1 748 ? 6.537 75.075 26.747 1 86.61 748 GLY A C 1
ATOM 5705 O O . GLY A 1 748 ? 7.237 76.085 26.838 1 86.61 748 GLY A O 1
ATOM 5706 N N . GLN A 1 749 ? 5.34 75.224 26.375 1 87.39 749 GLN A N 1
ATOM 5707 C CA . GLN A 1 749 ? 4.798 76.493 25.902 1 87.39 749 GLN A CA 1
ATOM 5708 C C . GLN A 1 749 ? 3.758 77.044 26.874 1 87.39 749 GLN A C 1
ATOM 5710 O O . GLN A 1 749 ? 3.733 78.245 27.149 1 87.39 749 GLN A O 1
ATOM 5715 N N . GLY A 1 750 ? 2.949 76.283 27.414 1 89.44 750 GLY A N 1
ATOM 5716 C CA . GLY A 1 750 ? 1.963 76.803 28.349 1 89.44 750 GLY A CA 1
ATOM 5717 C C . GLY A 1 750 ? 0.969 75.755 28.813 1 89.44 750 GLY A C 1
ATOM 5718 O O . GLY A 1 750 ? 0.877 74.676 28.225 1 89.44 750 GLY A O 1
ATOM 5719 N N . MET A 1 751 ? 0.217 76.119 29.954 1 92.93 751 MET A N 1
ATOM 5720 C CA . MET A 1 751 ? -0.805 75.25 30.532 1 92.93 751 MET A CA 1
ATOM 5721 C C . MET A 1 751 ? -2.096 76.021 30.785 1 92.93 751 MET A C 1
ATOM 5723 O O . MET A 1 751 ? -2.061 77.17 31.229 1 92.93 751 MET A O 1
ATOM 5727 N N . GLN A 1 752 ? -3.12 75.386 30.325 1 91.12 752 GLN A N 1
ATOM 5728 C CA . GLN A 1 752 ? -4.409 76.027 30.56 1 91.12 752 GLN A CA 1
ATOM 5729 C C . GLN A 1 752 ? -5.4 75.055 31.194 1 91.12 752 GLN A C 1
ATOM 5731 O O . GLN A 1 752 ? -5.519 73.908 30.756 1 91.12 752 GLN A O 1
ATOM 5736 N N . TRP A 1 753 ? -6.019 75.468 32.318 1 92.2 753 TRP A N 1
ATOM 5737 C CA . TRP A 1 753 ? -7.156 74.767 32.906 1 92.2 753 TRP A CA 1
ATOM 5738 C C . TRP A 1 753 ? -8.443 75.563 32.719 1 92.2 753 TRP A C 1
ATOM 5740 O O . TRP A 1 753 ? -8.496 76.753 33.037 1 92.2 753 TRP A O 1
ATOM 5750 N N . PHE A 1 754 ? -9.351 74.93 32.083 1 91.97 754 PHE A N 1
ATOM 5751 C CA . PHE A 1 754 ? -10.626 75.594 31.843 1 91.97 754 PHE A CA 1
ATOM 5752 C C . PHE A 1 754 ? -11.786 74.73 32.324 1 91.97 754 PHE A C 1
ATOM 5754 O O . PHE A 1 754 ? -11.866 73.547 31.986 1 91.97 754 PHE A O 1
ATOM 5761 N N . ALA A 1 755 ? -12.623 75.293 33.228 1 92.39 755 ALA A N 1
ATOM 5762 C CA . ALA A 1 755 ? -13.835 74.611 33.675 1 92.39 755 ALA A CA 1
ATOM 5763 C C . ALA A 1 755 ? -15.081 75.412 33.31 1 92.39 755 ALA A C 1
ATOM 5765 O O . ALA A 1 755 ? -15.164 76.609 33.596 1 92.39 755 ALA A O 1
ATOM 5766 N N . ARG A 1 756 ? -15.962 74.876 32.753 1 86.56 756 ARG A N 1
ATOM 5767 C CA . ARG A 1 756 ? -17.165 75.564 32.296 1 86.56 756 ARG A CA 1
ATOM 5768 C C . ARG A 1 756 ? -18.161 75.742 33.437 1 86.56 756 ARG A C 1
ATOM 5770 O O . ARG A 1 756 ? -18.711 76.829 33.624 1 86.56 756 ARG A O 1
ATOM 5777 N N . GLY A 1 757 ? -18.368 74.737 34.192 1 82.02 757 GLY A N 1
ATOM 5778 C CA . GLY A 1 757 ? -19.552 74.731 35.036 1 82.02 757 GLY A CA 1
ATOM 5779 C C . GLY A 1 757 ? -19.237 74.916 36.509 1 82.02 757 GLY A C 1
ATOM 5780 O O . GLY A 1 757 ? -19.685 75.882 37.129 1 82.02 757 GLY A O 1
ATOM 5781 N N . GLN A 1 758 ? -18.529 74.033 37.118 1 83.27 758 GLN A N 1
ATOM 5782 C CA . GLN A 1 758 ? -18.459 73.976 38.574 1 83.27 758 GLN A CA 1
ATOM 5783 C C . GLN A 1 758 ? -17.16 74.59 39.087 1 83.27 758 GLN A C 1
ATOM 5785 O O . GLN A 1 758 ? -16.827 74.456 40.267 1 83.27 758 GLN A O 1
ATOM 5790 N N . GLY A 1 759 ? -16.498 75.419 38.277 1 89.64 759 GLY A N 1
ATOM 5791 C CA . GLY A 1 759 ? -15.296 76.132 38.678 1 89.64 759 GLY A CA 1
ATOM 5792 C C . GLY A 1 759 ? -14.08 75.233 38.796 1 89.64 759 GLY A C 1
ATOM 5793 O O . GLY A 1 759 ? -14.048 74.144 38.218 1 89.64 759 GLY A O 1
ATOM 5794 N N . ILE A 1 760 ? -12.904 75.7 39.429 1 92.28 760 ILE A N 1
ATOM 5795 C CA . ILE A 1 760 ? -11.627 75.022 39.617 1 92.28 760 ILE A CA 1
ATOM 5796 C C . ILE A 1 760 ? -11.248 75.036 41.097 1 92.28 760 ILE A C 1
ATOM 5798 O O . ILE A 1 760 ? -11.329 76.076 41.754 1 92.28 760 ILE A O 1
ATOM 5802 N N . GLN A 1 761 ? -11.042 73.876 41.567 1 90.92 761 GLN A N 1
ATOM 5803 C CA . GLN A 1 761 ? -10.577 73.774 42.946 1 90.92 761 GLN A CA 1
ATOM 5804 C C . GLN A 1 761 ? -9.178 73.17 43.012 1 90.92 761 GLN A C 1
ATOM 5806 O O . GLN A 1 761 ? -8.921 72.12 42.42 1 90.92 761 GLN A O 1
ATOM 5811 N N . ALA A 1 762 ? -8.275 73.882 43.608 1 91.67 762 ALA A N 1
ATOM 5812 C CA . ALA A 1 762 ? -6.943 73.369 43.921 1 91.67 762 ALA A CA 1
ATOM 5813 C C . ALA A 1 762 ? -6.68 73.409 45.423 1 91.67 762 ALA A C 1
ATOM 5815 O O . ALA A 1 762 ? -6.588 74.487 46.015 1 91.67 762 ALA A O 1
ATOM 5816 N N . ILE A 1 763 ? -6.6 72.256 46.021 1 89.36 763 ILE A N 1
ATOM 5817 C CA . ILE A 1 763 ? -6.509 72.161 47.474 1 89.36 763 ILE A CA 1
ATOM 5818 C C . ILE A 1 763 ? -5.265 71.364 47.861 1 89.36 763 ILE A C 1
ATOM 5820 O O . ILE A 1 763 ? -5.102 70.215 47.445 1 89.36 763 ILE A O 1
ATOM 5824 N N . ALA A 1 764 ? -4.344 71.994 48.54 1 90.92 764 ALA A N 1
ATOM 5825 C CA . ALA A 1 764 ? -3.24 71.301 49.2 1 90.92 764 ALA A CA 1
ATOM 5826 C C . ALA A 1 764 ? -3.609 70.922 50.632 1 90.92 764 ALA A C 1
ATOM 5828 O O . ALA A 1 764 ? -3.684 71.785 51.509 1 90.92 764 ALA A O 1
ATOM 5829 N N . ASN A 1 765 ? -3.833 69.761 50.825 1 85.33 765 ASN A N 1
ATOM 5830 C CA . ASN A 1 765 ? -4.241 69.327 52.156 1 85.33 765 ASN A CA 1
ATOM 5831 C C . ASN A 1 765 ? -3.109 69.481 53.168 1 85.33 765 ASN A C 1
ATOM 5833 O O . ASN A 1 765 ? -3.34 69.893 54.306 1 85.33 765 ASN A O 1
ATOM 5837 N N . GLU A 1 766 ? -1.992 68.922 52.693 1 83.92 766 GLU A N 1
ATOM 5838 C CA . GLU A 1 766 ? -0.758 69.159 53.436 1 83.92 766 GLU A CA 1
ATOM 5839 C C . GLU A 1 766 ? 0.304 69.805 52.551 1 83.92 766 GLU A C 1
ATOM 5841 O O . GLU A 1 766 ? 0.279 69.649 51.329 1 83.92 766 GLU A O 1
ATOM 5846 N N . GLY A 1 767 ? 1.013 70.624 53.054 1 81.64 767 GLY A N 1
ATOM 5847 C CA . GLY A 1 767 ? 2.04 71.332 52.307 1 81.64 767 GLY A CA 1
ATOM 5848 C C . GLY A 1 767 ? 1.561 72.654 51.739 1 81.64 767 GLY A C 1
ATOM 5849 O O . GLY A 1 767 ? 0.362 72.941 51.745 1 81.64 767 GLY A O 1
ATOM 5850 N N . PRO A 1 768 ? 2.501 73.489 51.324 1 86.83 768 PRO A N 1
ATOM 5851 C CA . PRO A 1 768 ? 2.138 74.819 50.83 1 86.83 768 PRO A CA 1
ATOM 5852 C C . PRO A 1 768 ? 1.569 74.787 49.413 1 86.83 768 PRO A C 1
ATOM 5854 O O . PRO A 1 768 ? 1.785 73.82 48.679 1 86.83 768 PRO A O 1
ATOM 5857 N N . LEU A 1 769 ? 0.68 75.69 49.104 1 90.71 769 LEU A N 1
ATOM 5858 C CA . LEU A 1 769 ? 0.294 76.013 47.735 1 90.71 769 LEU A CA 1
ATOM 5859 C C . LEU A 1 769 ? 1.101 77.194 47.207 1 90.71 769 LEU A C 1
ATOM 5861 O O . LEU A 1 769 ? 0.979 78.312 47.714 1 90.71 769 LEU A O 1
ATOM 5865 N N . VAL A 1 770 ? 1.946 76.832 46.29 1 87.86 770 VAL A N 1
ATOM 5866 C CA . VAL A 1 770 ? 2.867 77.848 45.792 1 87.86 770 VAL A CA 1
ATOM 5867 C C . VAL A 1 770 ? 2.458 78.269 44.382 1 87.86 770 VAL A C 1
ATOM 5869 O O . VAL A 1 770 ? 2.326 77.428 43.49 1 87.86 770 VAL A O 1
ATOM 5872 N N . LEU A 1 771 ? 2.101 79.512 44.251 1 90.05 771 LEU A N 1
ATOM 5873 C CA . LEU A 1 771 ? 1.87 80.125 42.947 1 90.05 771 LEU A CA 1
ATOM 5874 C C . LEU A 1 771 ? 2.995 81.092 42.593 1 90.05 771 LEU A C 1
ATOM 5876 O O . LEU A 1 771 ? 3.2 82.093 43.284 1 90.05 771 LEU A O 1
ATOM 5880 N N . GLN A 1 772 ? 3.688 80.739 41.56 1 86.6 772 GLN A N 1
ATOM 5881 C CA . GLN A 1 772 ? 4.868 81.545 41.267 1 86.6 772 GLN A CA 1
ATOM 5882 C C . GLN A 1 772 ? 4.959 81.866 39.778 1 86.6 772 GLN A C 1
ATOM 5884 O O . GLN A 1 772 ? 4.839 80.973 38.936 1 86.6 772 GLN A O 1
ATOM 5889 N N . ALA A 1 773 ? 5.079 83.159 39.438 1 88.4 773 ALA A N 1
ATOM 5890 C CA . ALA A 1 773 ? 5.425 83.629 38.099 1 88.4 773 ALA A CA 1
ATOM 5891 C C . ALA A 1 773 ? 6.856 84.155 38.055 1 88.4 773 ALA A C 1
ATOM 5893 O O . ALA A 1 773 ? 7.12 85.29 38.46 1 88.4 773 ALA A O 1
ATOM 5894 N N . ARG A 1 774 ? 7.658 83.479 37.524 1 80.34 774 ARG A N 1
ATOM 5895 C CA . ARG A 1 774 ? 9.085 83.74 37.676 1 80.34 774 ARG A CA 1
ATOM 5896 C C . ARG A 1 774 ? 9.555 84.805 36.691 1 80.34 774 ARG A C 1
ATOM 5898 O O . ARG A 1 774 ? 10.591 85.439 36.902 1 80.34 774 ARG A O 1
ATOM 5905 N N . ALA A 1 775 ? 8.85 84.924 35.664 1 80.13 775 ALA A N 1
ATOM 5906 C CA . ALA A 1 775 ? 9.323 85.881 34.667 1 80.13 775 ALA A CA 1
ATOM 5907 C C . ALA A 1 775 ? 8.203 86.826 34.24 1 80.13 775 ALA A C 1
ATOM 5909 O O . ALA A 1 775 ? 8.347 87.569 33.266 1 80.13 775 ALA A O 1
ATOM 5910 N N . ASP A 1 776 ? 7.079 86.708 34.947 1 85.18 776 ASP A N 1
ATOM 5911 C CA . ASP A 1 776 ? 5.946 87.541 34.557 1 85.18 776 ASP A CA 1
ATOM 5912 C C . ASP A 1 776 ? 5.045 87.84 35.753 1 85.18 776 ASP A C 1
ATOM 5914 O O . ASP A 1 776 ? 5.446 87.644 36.902 1 85.18 776 ASP A O 1
ATOM 5918 N N . ALA A 1 777 ? 3.894 88.399 35.553 1 85.95 777 ALA A N 1
ATOM 5919 C CA . ALA A 1 777 ? 2.977 88.822 36.609 1 85.95 777 ALA A CA 1
ATOM 5920 C C . ALA A 1 777 ? 1.987 87.713 36.953 1 85.95 777 ALA A C 1
ATOM 5922 O O . ALA A 1 777 ? 1.733 86.824 36.137 1 85.95 777 ALA A O 1
ATOM 5923 N N . LEU A 1 778 ? 1.545 87.628 38.184 1 89.56 778 LEU A N 1
ATOM 5924 C CA . LEU A 1 778 ? 0.406 86.839 38.64 1 89.56 778 LEU A CA 1
ATOM 5925 C C . LEU A 1 778 ? -0.876 87.665 38.609 1 89.56 778 LEU A C 1
ATOM 5927 O O . LEU A 1 778 ? -0.966 88.702 39.27 1 89.56 778 LEU A O 1
ATOM 5931 N N . MET A 1 779 ? -1.713 87.189 37.71 1 87.75 779 MET A N 1
ATOM 5932 C CA . MET A 1 779 ? -2.971 87.914 37.552 1 87.75 779 MET A CA 1
ATOM 5933 C C . MET A 1 779 ? -4.138 87.108 38.113 1 87.75 779 MET A C 1
ATOM 5935 O O . MET A 1 779 ? -4.297 85.93 37.787 1 87.75 779 MET A O 1
ATOM 5939 N N . ALA A 1 780 ? -4.876 87.712 39.043 1 89.79 780 ALA A N 1
ATOM 5940 C CA . ALA A 1 780 ? -6.111 87.116 39.544 1 89.79 780 ALA A CA 1
ATOM 5941 C C . ALA A 1 780 ? -7.298 88.05 39.327 1 89.79 780 ALA A C 1
ATOM 5943 O O . ALA A 1 780 ? -7.32 89.167 39.849 1 89.79 780 ALA A O 1
ATOM 5944 N N . THR A 1 781 ? -8.153 87.62 38.451 1 86.67 781 THR A N 1
ATOM 5945 C CA . THR A 1 781 ? -9.33 88.421 38.135 1 86.67 781 THR A CA 1
ATOM 5946 C C . THR A 1 781 ? -10.609 87.628 38.393 1 86.67 781 THR A C 1
ATOM 5948 O O . THR A 1 781 ? -10.667 86.427 38.12 1 86.67 781 THR A O 1
ATOM 5951 N N . ALA A 1 782 ? -11.61 88.3 39.125 1 89.45 782 ALA A N 1
ATOM 5952 C CA . ALA A 1 782 ? -12.896 87.658 39.383 1 89.45 782 ALA A CA 1
ATOM 5953 C C . ALA A 1 782 ? -14.051 88.62 39.118 1 89.45 782 ALA A C 1
ATOM 5955 O O . ALA A 1 782 ? -13.954 89.813 39.413 1 89.45 782 ALA A O 1
ATOM 5956 N N . GLN A 1 783 ? -15.071 88.161 38.582 1 81.86 783 GLN A N 1
ATOM 5957 C CA . GLN A 1 783 ? -16.255 88.975 38.327 1 81.86 783 GLN A CA 1
ATOM 5958 C C . GLN A 1 783 ? -16.977 89.317 39.627 1 81.86 783 GLN A C 1
ATOM 5960 O O . GLN A 1 783 ? -17.508 90.419 39.776 1 81.86 783 GLN A O 1
ATOM 5965 N N . LYS A 1 784 ? -17.083 88.343 40.528 1 82.22 784 LYS A N 1
ATOM 5966 C CA . LYS A 1 784 ? -17.935 88.539 41.697 1 82.22 784 LYS A CA 1
ATOM 5967 C C . LYS A 1 784 ? -17.102 88.83 42.942 1 82.22 784 LYS A C 1
ATOM 5969 O O . LYS A 1 784 ? -17.644 89.191 43.988 1 82.22 784 LYS A O 1
ATOM 5974 N N . GLY A 1 785 ? -15.838 88.691 42.962 1 80.03 785 GLY A N 1
ATOM 5975 C CA . GLY A 1 785 ? -15.034 89.064 44.115 1 80.03 785 GLY A CA 1
ATOM 5976 C C . GLY A 1 785 ? -13.838 88.155 44.328 1 80.03 785 GLY A C 1
ATOM 5977 O O . GLY A 1 785 ? -13.76 87.074 43.739 1 80.03 785 GLY A O 1
ATOM 5978 N N . ILE A 1 786 ? -12.752 88.673 45.114 1 85.62 786 ILE A N 1
ATOM 5979 C CA . ILE A 1 786 ? -11.57 87.94 45.556 1 85.62 786 ILE A CA 1
ATOM 5980 C C . ILE A 1 786 ? -11.526 87.901 47.081 1 85.62 786 ILE A C 1
ATOM 5982 O O . ILE A 1 786 ? -11.596 88.943 47.737 1 85.62 786 ILE A O 1
ATOM 5986 N N . LYS A 1 787 ? -11.625 86.714 47.562 1 80.1 787 LYS A N 1
ATOM 5987 C CA . LYS A 1 787 ? -11.544 86.539 49.009 1 80.1 787 LYS A CA 1
ATOM 5988 C C . LYS A 1 787 ? -10.248 85.839 49.407 1 80.1 787 LYS A C 1
ATOM 5990 O O . LYS A 1 787 ? -9.963 84.734 48.939 1 80.1 787 LYS A O 1
ATOM 5995 N N . LEU A 1 788 ? -9.44 86.586 50.187 1 86.86 788 LEU A N 1
ATOM 5996 C CA . LEU A 1 788 ? -8.235 86.013 50.777 1 86.86 788 LEU A CA 1
ATOM 5997 C C . LEU A 1 788 ? -8.384 85.873 52.288 1 86.86 788 LEU A C 1
ATOM 5999 O O . LEU A 1 788 ? -8.575 86.868 52.992 1 86.86 788 LEU A O 1
ATOM 6003 N N . ALA A 1 789 ? -8.387 84.643 52.744 1 81.43 789 ALA A N 1
ATOM 6004 C CA . ALA A 1 789 ? -8.619 84.423 54.169 1 81.43 789 ALA A CA 1
ATOM 6005 C C . ALA A 1 789 ? -7.559 83.498 54.761 1 81.43 789 ALA A C 1
ATOM 6007 O O . ALA A 1 789 ? -7.155 82.521 54.126 1 81.43 789 ALA A O 1
ATOM 6008 N N . THR A 1 790 ? -6.981 83.953 55.963 1 84.35 790 THR A N 1
ATOM 6009 C CA . THR A 1 790 ? -6.045 83.129 56.72 1 84.35 790 THR A CA 1
ATOM 6010 C C . THR A 1 790 ? -6.336 83.214 58.215 1 84.35 790 THR A C 1
ATOM 6012 O O . THR A 1 790 ? -6.936 84.185 58.682 1 84.35 790 THR A O 1
ATOM 6015 N N . ASN A 1 791 ? -6.051 82.233 58.92 1 76.68 791 ASN A N 1
ATOM 6016 C CA . ASN A 1 791 ? -6.205 82.263 60.371 1 76.68 791 ASN A CA 1
ATOM 6017 C C . ASN A 1 791 ? -4.959 82.819 61.055 1 76.68 791 ASN A C 1
ATOM 6019 O O . ASN A 1 791 ? -4.929 82.963 62.278 1 76.68 791 ASN A O 1
ATOM 6023 N N . GLU A 1 792 ? -4.068 83.308 60.189 1 81.17 792 GLU A N 1
ATOM 6024 C CA . GLU A 1 792 ? -2.84 83.87 60.741 1 81.17 792 GLU A CA 1
ATOM 6025 C C . GLU A 1 792 ? -2.524 85.226 60.117 1 81.17 792 GLU A C 1
ATOM 6027 O O . GLU A 1 792 ? -3.385 86.106 60.063 1 81.17 792 GLU A O 1
ATOM 6032 N N . GLN A 1 793 ? -1.423 85.34 59.509 1 76.47 793 GLN A N 1
ATOM 6033 C CA . GLN A 1 793 ? -0.977 86.636 59.008 1 76.47 793 GLN A CA 1
ATOM 6034 C C . GLN A 1 793 ? -0.981 86.668 57.482 1 76.47 793 GLN A C 1
ATOM 6036 O O . GLN A 1 793 ? -0.656 85.67 56.835 1 76.47 793 GLN A O 1
ATOM 6041 N N . VAL A 1 794 ? -1.492 87.82 56.929 1 80.53 794 VAL A N 1
ATOM 6042 C CA . VAL A 1 794 ? -1.312 88.128 55.514 1 80.53 794 VAL A CA 1
ATOM 6043 C C . VAL A 1 794 ? -0.189 89.149 55.346 1 80.53 794 VAL A C 1
ATOM 6045 O O . VAL A 1 794 ? -0.222 90.222 55.953 1 80.53 794 VAL A O 1
ATOM 6048 N N . ILE A 1 795 ? 0.794 88.642 54.658 1 75.97 795 ILE A N 1
ATOM 6049 C CA . ILE A 1 795 ? 1.897 89.549 54.358 1 75.97 795 ILE A CA 1
ATOM 6050 C C . ILE A 1 795 ? 1.953 89.814 52.855 1 75.97 795 ILE A C 1
ATOM 6052 O O . ILE A 1 795 ? 2.008 88.878 52.055 1 75.97 795 ILE A O 1
ATOM 6056 N N . VAL A 1 796 ? 1.793 91.12 52.506 1 85.44 796 VAL A N 1
ATOM 6057 C CA . VAL A 1 796 ? 1.937 91.523 51.111 1 85.44 796 VAL A CA 1
ATOM 6058 C C . VAL A 1 796 ? 3.153 92.434 50.959 1 85.44 796 VAL A C 1
ATOM 6060 O O . VAL A 1 796 ? 3.241 93.477 51.611 1 85.44 796 VAL A O 1
ATOM 6063 N N . THR A 1 797 ? 4.094 91.929 50.15 1 80.65 797 THR A N 1
ATOM 6064 C CA . THR A 1 797 ? 5.324 92.685 49.946 1 80.65 797 THR A CA 1
ATOM 6065 C C . THR A 1 797 ? 5.546 92.964 48.462 1 80.65 797 THR A C 1
ATOM 6067 O O . THR A 1 797 ? 5.232 92.128 47.613 1 80.65 797 THR A O 1
ATOM 6070 N N . GLY A 1 798 ? 5.965 94.275 48.145 1 79.59 798 GLY A N 1
ATOM 6071 C CA . GLY A 1 798 ? 6.335 94.676 46.797 1 79.59 798 GLY A CA 1
ATOM 6072 C C . GLY A 1 798 ? 7.144 95.959 46.758 1 79.59 798 GLY A C 1
ATOM 6073 O O . GLY A 1 798 ? 7.351 96.601 47.79 1 79.59 798 GLY A O 1
ATOM 6074 N N . LYS A 1 799 ? 7.643 96.225 45.617 1 79.57 799 LYS A N 1
ATOM 6075 C CA . LYS A 1 799 ? 8.328 97.507 45.474 1 79.57 799 LYS A CA 1
ATOM 6076 C C . LYS A 1 799 ? 7.4 98.667 45.823 1 79.57 799 LYS A C 1
ATOM 6078 O O . LYS A 1 799 ? 7.765 99.548 46.604 1 79.57 799 LYS A O 1
ATOM 6083 N N . THR A 1 800 ? 6.191 98.581 45.234 1 81.76 800 THR A N 1
ATOM 6084 C CA . THR A 1 800 ? 5.107 99.513 45.524 1 81.76 800 THR A CA 1
ATOM 6085 C C . THR A 1 800 ? 3.776 98.775 45.638 1 81.76 800 THR A C 1
ATOM 6087 O O . THR A 1 800 ? 3.524 97.821 44.899 1 81.76 800 THR A O 1
ATOM 6090 N N . LEU A 1 801 ? 2.976 99.111 46.646 1 86.32 801 LEU A N 1
ATOM 6091 C CA . LEU A 1 801 ? 1.618 98.594 46.784 1 86.32 801 LEU A CA 1
ATOM 6092 C C . LEU A 1 801 ? 0.591 99.667 46.439 1 86.32 801 LEU A C 1
ATOM 6094 O O . LEU A 1 801 ? 0.573 100.736 47.055 1 86.32 801 LEU A O 1
ATOM 6098 N N . HIS A 1 802 ? -0.148 99.325 45.422 1 82.29 802 HIS A N 1
ATOM 6099 C CA . HIS A 1 802 ? -1.142 100.282 44.95 1 82.29 802 HIS A CA 1
ATOM 6100 C C . HIS A 1 802 ? -2.545 99.686 44.995 1 82.29 802 HIS A C 1
ATOM 6102 O O . HIS A 1 802 ? -2.825 98.694 44.319 1 82.29 802 HIS A O 1
ATOM 6108 N N . PHE A 1 803 ? -3.384 100.188 45.861 1 83.13 803 PHE A N 1
ATOM 6109 C CA . PHE A 1 803 ? -4.788 99.806 45.962 1 83.13 803 PHE A CA 1
ATOM 6110 C C . PHE A 1 803 ? -5.689 100.91 45.423 1 83.13 803 PHE A C 1
ATOM 6112 O O . PHE A 1 803 ? -5.64 102.047 45.898 1 83.13 803 PHE A O 1
ATOM 6119 N N . VAL A 1 804 ? -6.437 100.671 44.361 1 79.44 804 VAL A N 1
ATOM 6120 C CA . VAL A 1 804 ? -7.274 101.692 43.739 1 79.44 804 VAL A CA 1
ATOM 6121 C C . VAL A 1 804 ? -8.704 101.174 43.602 1 79.44 804 VAL A C 1
ATOM 6123 O O . VAL A 1 804 ? -8.922 100.046 43.152 1 79.44 804 VAL A O 1
ATOM 6126 N N . ALA A 1 805 ? -9.584 102.075 44.109 1 74.81 805 ALA A N 1
ATOM 6127 C CA . ALA A 1 805 ? -11.001 101.761 43.942 1 74.81 805 ALA A CA 1
ATOM 6128 C C . ALA A 1 805 ? -11.538 102.329 42.631 1 74.81 805 ALA A C 1
ATOM 6130 O O . ALA A 1 805 ? -10.871 103.134 41.977 1 74.81 805 ALA A O 1
ATOM 6131 N N . GLU A 1 806 ? -12.758 102.06 42.269 1 75.45 806 GLU A N 1
ATOM 6132 C CA . GLU A 1 806 ? -13.387 102.444 41.009 1 75.45 806 GLU A CA 1
ATOM 6133 C C . GLU A 1 806 ? -13.584 103.955 40.929 1 75.45 806 GLU A C 1
ATOM 6135 O O . GLU A 1 806 ? -13.529 104.537 39.844 1 75.45 806 GLU A O 1
ATOM 6140 N N . ASP A 1 807 ? -13.624 104.654 42.156 1 72.89 807 ASP A N 1
ATOM 6141 C CA . ASP A 1 807 ? -13.892 106.089 42.151 1 72.89 807 ASP A CA 1
ATOM 6142 C C . ASP A 1 807 ? -12.593 106.891 42.108 1 72.89 807 ASP A C 1
ATOM 6144 O O . ASP A 1 807 ? -12.614 108.122 42.167 1 72.89 807 ASP A O 1
ATOM 6148 N N . GLY A 1 808 ? -11.519 106.076 42.18 1 75.3 808 GLY A N 1
ATOM 6149 C CA . GLY A 1 808 ? -10.23 106.733 42.032 1 75.3 808 GLY A CA 1
ATOM 6150 C C . GLY A 1 808 ? -9.498 106.915 43.349 1 75.3 808 GLY A C 1
ATOM 6151 O O . GLY A 1 808 ? -8.323 107.288 43.366 1 75.3 808 GLY A O 1
ATOM 6152 N N . SER A 1 809 ? -10.163 106.725 44.482 1 79.25 809 SER A N 1
ATOM 6153 C CA . SER A 1 809 ? -9.469 106.767 45.765 1 79.25 809 SER A CA 1
ATOM 6154 C C . SER A 1 809 ? -8.397 105.685 45.849 1 79.25 809 SER A C 1
ATOM 6156 O O . SER A 1 809 ? -8.611 104.556 45.403 1 79.25 809 SER A O 1
ATOM 6158 N N 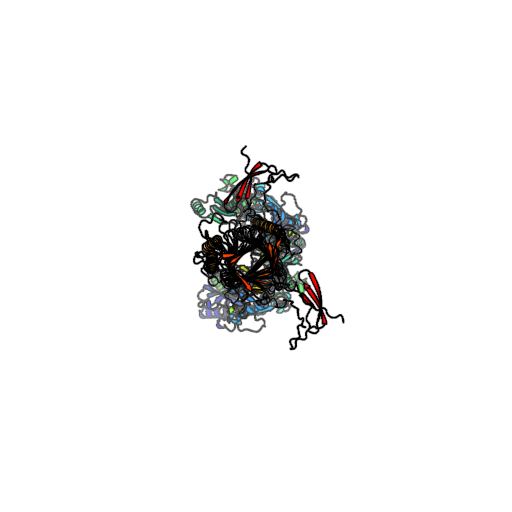. SER A 1 810 ? -7.233 106.104 46.282 1 80.99 810 SER A N 1
ATOM 6159 C CA . SER A 1 810 ? -6.131 105.149 46.219 1 80.99 810 SER A CA 1
ATOM 6160 C C . SER A 1 810 ? -5.219 105.277 47.434 1 80.99 810 SER A C 1
ATOM 6162 O O . SER A 1 810 ? -5.184 106.324 48.083 1 80.99 810 SER A O 1
ATOM 6164 N N . ILE A 1 811 ? -4.567 104.113 47.776 1 83.64 811 ILE A N 1
ATOM 6165 C CA . ILE A 1 811 ? -3.496 104.04 48.764 1 83.64 811 ILE A CA 1
ATOM 6166 C C . ILE A 1 811 ? -2.225 103.503 48.108 1 83.64 811 ILE A C 1
ATOM 6168 O O . ILE A 1 811 ? -2.248 102.45 47.466 1 83.64 811 ILE A O 1
ATOM 6172 N N . THR A 1 812 ? -1.225 104.367 48.182 1 85.68 812 THR A N 1
ATOM 6173 C CA . THR A 1 812 ? 0.071 103.927 47.677 1 85.68 812 THR A CA 1
ATOM 6174 C C . THR A 1 812 ? 1.087 103.823 48.811 1 85.68 812 THR A C 1
ATOM 6176 O O . THR A 1 812 ? 1.284 104.778 49.564 1 85.68 812 THR A O 1
ATOM 6179 N N . ILE A 1 813 ? 1.607 102.657 48.973 1 85.03 813 ILE A N 1
ATOM 6180 C CA . ILE A 1 813 ? 2.662 102.397 49.946 1 85.03 813 ILE A CA 1
ATOM 6181 C C . ILE A 1 813 ? 3.991 102.187 49.223 1 85.03 813 ILE A C 1
ATOM 6183 O O . ILE A 1 813 ? 4.098 101.327 48.345 1 85.03 813 ILE A O 1
ATOM 6187 N N . GLY A 1 814 ? 4.887 102.946 49.636 1 78.47 814 GLY A N 1
ATOM 6188 C CA . GLY A 1 814 ? 6.159 102.951 48.931 1 78.47 814 GLY A CA 1
ATOM 6189 C C . GLY A 1 814 ? 6.356 104.18 48.064 1 78.47 814 GLY A C 1
ATOM 6190 O O . GLY A 1 814 ? 5.588 105.139 48.154 1 78.47 814 GLY A O 1
ATOM 6191 N N . ASP A 1 815 ? 7.41 104.381 47.411 1 75.71 815 ASP A N 1
ATOM 6192 C CA . ASP A 1 815 ? 7.747 105.529 46.574 1 75.71 815 ASP A CA 1
ATOM 6193 C C . ASP A 1 815 ? 7.917 106.791 47.416 1 75.71 815 ASP A C 1
ATOM 6195 O O . ASP A 1 815 ? 7.273 107.809 47.154 1 75.71 815 ASP A O 1
ATOM 6199 N N . GLY A 1 816 ? 8.574 106.678 48.46 1 75.66 816 GLY A N 1
ATOM 6200 C CA . GLY A 1 816 ? 8.935 107.82 49.285 1 75.66 816 GLY A CA 1
ATOM 6201 C C . GLY A 1 816 ? 8.05 107.977 50.506 1 75.66 816 GLY A C 1
ATOM 6202 O O . GLY A 1 816 ? 8.253 108.886 51.314 1 75.66 816 GLY A O 1
ATOM 6203 N N . GLY A 1 817 ? 7.095 107.155 50.67 1 82.08 817 GLY A N 1
ATOM 6204 C CA . GLY A 1 817 ? 6.231 107.241 51.837 1 82.08 817 GLY A CA 1
ATOM 6205 C C . GLY A 1 817 ? 4.893 106.552 51.641 1 82.08 817 GLY A C 1
ATOM 6206 O O . GLY A 1 817 ? 4.819 105.499 51.005 1 82.08 817 GLY A O 1
ATOM 6207 N N . ILE A 1 818 ? 3.774 106.98 52.463 1 86.2 818 ILE A N 1
ATOM 6208 C CA . ILE A 1 818 ? 2.396 106.516 52.344 1 86.2 818 ILE A CA 1
ATOM 6209 C C . ILE A 1 818 ? 1.51 107.654 51.841 1 86.2 818 ILE A C 1
ATOM 6211 O O . ILE A 1 818 ? 1.478 108.734 52.437 1 86.2 818 ILE A O 1
ATOM 6215 N N . THR A 1 819 ? 0.914 107.405 50.682 1 83.96 819 THR A N 1
ATOM 6216 C CA . THR A 1 819 ? 0.055 108.432 50.102 1 83.96 819 THR A CA 1
ATOM 6217 C C . THR A 1 819 ? -1.389 107.946 50.019 1 83.96 819 THR A C 1
ATOM 6219 O O . THR A 1 819 ? -1.664 106.898 49.431 1 83.96 819 THR A O 1
ATOM 6222 N N . LEU A 1 820 ? -2.363 108.616 50.688 1 86.72 820 LEU A N 1
ATOM 6223 C CA . LEU A 1 820 ? -3.799 108.397 50.555 1 86.72 820 LEU A CA 1
ATOM 6224 C C . LEU A 1 820 ? -4.437 109.483 49.696 1 86.72 820 LEU A C 1
ATOM 6226 O O . LEU A 1 820 ? -4.329 110.671 50.009 1 86.72 820 LEU A O 1
ATOM 6230 N N . ARG A 1 821 ? -5.112 109.069 48.627 1 80.98 821 ARG A N 1
ATOM 6231 C CA . ARG A 1 821 ? -5.722 110.028 47.712 1 80.98 821 ARG A CA 1
ATOM 6232 C C . ARG A 1 821 ? -7.214 109.758 47.551 1 80.98 821 ARG A C 1
ATOM 6234 O O . ARG A 1 821 ? -7.625 108.614 47.347 1 80.98 821 ARG A O 1
ATOM 6241 N N . THR A 1 822 ? -8.097 110.856 47.721 1 85.07 822 THR A N 1
ATOM 6242 C CA . THR A 1 822 ? -9.522 110.76 47.423 1 85.07 822 THR A CA 1
ATOM 6243 C C . THR A 1 822 ? -10.091 112.128 47.058 1 85.07 822 THR A C 1
ATOM 6245 O O . THR A 1 822 ? -9.608 113.156 47.538 1 85.07 822 THR A O 1
ATOM 6248 N N . ASN A 1 823 ? -10.975 112.131 46.143 1 76.9 823 ASN A N 1
ATOM 6249 C CA . ASN A 1 823 ? -11.708 113.359 45.854 1 76.9 823 ASN A CA 1
ATOM 6250 C C . ASN A 1 823 ? -12.794 113.622 46.894 1 76.9 823 ASN A C 1
ATOM 6252 O O . ASN A 1 823 ? -13.334 114.727 46.967 1 76.9 823 ASN A O 1
ATOM 6256 N N . GLY A 1 824 ? -12.823 112.561 47.671 1 78.73 824 GLY A N 1
ATOM 6257 C CA . GLY A 1 824 ? -13.848 112.648 48.699 1 78.73 824 GLY A CA 1
ATOM 6258 C C . GLY A 1 824 ? -13.285 112.933 50.079 1 78.73 824 GLY A C 1
ATOM 6259 O O . GLY A 1 824 ? -12.281 113.636 50.213 1 78.73 824 GLY A O 1
ATOM 6260 N N . ALA A 1 825 ? -13.994 112.516 51.148 1 75.44 825 ALA A N 1
ATOM 6261 C CA . ALA A 1 825 ? -13.59 112.767 52.529 1 75.44 825 ALA A CA 1
ATOM 6262 C C . ALA A 1 825 ? -12.68 111.656 53.045 1 75.44 825 ALA A C 1
ATOM 6264 O O . ALA A 1 825 ? -12.855 110.488 52.692 1 75.44 825 ALA A O 1
ATOM 6265 N N . PHE A 1 826 ? -11.589 112.019 53.73 1 76.77 826 PHE A N 1
ATOM 6266 C CA . PHE A 1 826 ? -10.759 111.097 54.496 1 76.77 826 PHE A CA 1
ATOM 6267 C C . PHE A 1 826 ? -11.165 111.095 55.965 1 76.77 826 PHE A C 1
ATOM 6269 O O . PHE A 1 826 ? -11.044 112.113 56.649 1 76.77 826 PHE A O 1
ATOM 6276 N N . LYS A 1 827 ? -11.577 109.996 56.408 1 67.81 827 LYS A N 1
ATOM 6277 C CA . LYS A 1 827 ? -12.052 109.855 57.781 1 67.81 827 LYS A CA 1
ATOM 6278 C C . LYS A 1 827 ? -11.153 108.917 58.581 1 67.81 827 LYS A C 1
ATOM 6280 O O . LYS A 1 827 ? -10.946 107.765 58.192 1 67.81 827 LYS A O 1
ATOM 6285 N N . ALA A 1 828 ? -10.545 109.343 59.633 1 66.59 828 ALA A N 1
ATOM 6286 C CA . ALA A 1 828 ? -9.761 108.52 60.551 1 66.59 828 ALA A CA 1
ATOM 6287 C C . ALA A 1 828 ? -10.451 108.401 61.906 1 66.59 828 ALA A C 1
ATOM 6289 O O . ALA A 1 828 ? -10.379 109.316 62.73 1 66.59 828 ALA A O 1
ATOM 6290 N N . LEU A 1 829 ? -11.165 107.489 62.144 1 64.11 829 LEU A N 1
ATOM 6291 C CA . LEU A 1 829 ? -11.932 107.281 63.367 1 64.11 829 LEU A CA 1
ATOM 6292 C C . LEU A 1 829 ? -11.192 106.35 64.321 1 64.11 829 LEU A C 1
ATOM 6294 O O . LEU A 1 829 ? -11.157 105.135 64.108 1 64.11 829 LEU A O 1
ATOM 6298 N N . ALA A 1 830 ? -10.472 107.047 65.262 1 59.48 830 ALA A N 1
ATOM 6299 C CA . ALA A 1 830 ? -9.708 106.268 66.233 1 59.48 830 ALA A CA 1
ATOM 6300 C C . ALA A 1 830 ? -9.856 106.844 67.638 1 59.48 830 ALA A C 1
ATOM 6302 O O . ALA A 1 830 ? -10.264 107.996 67.803 1 59.48 830 ALA A O 1
ATOM 6303 N N . GLY A 1 831 ? -9.773 106.162 68.652 1 56.58 831 GLY A N 1
ATOM 6304 C CA . GLY A 1 831 ? -9.798 106.654 70.02 1 56.58 831 GLY A CA 1
ATOM 6305 C C . GLY A 1 831 ? -8.678 107.631 70.323 1 56.58 831 GLY A C 1
ATOM 6306 O O . GLY A 1 831 ? -8.824 108.505 71.18 1 56.58 831 GLY A O 1
ATOM 6307 N N . SER A 1 832 ? -7.493 107.458 69.767 1 63.76 832 SER A N 1
ATOM 6308 C CA . SER A 1 832 ? -6.373 108.38 69.924 1 63.76 832 SER A CA 1
ATOM 6309 C C . SER A 1 832 ? -5.559 108.486 68.639 1 63.76 832 SER A C 1
ATOM 6311 O O . SER A 1 832 ? -5.578 107.574 67.809 1 63.76 832 SER A O 1
ATOM 6313 N N . HIS A 1 833 ? -5.036 109.727 68.312 1 63.31 833 HIS A N 1
ATOM 6314 C CA . HIS A 1 833 ? -4.175 109.979 67.162 1 63.31 833 HIS A CA 1
ATOM 6315 C C . HIS A 1 833 ? -2.772 110.382 67.602 1 63.31 833 HIS A C 1
ATOM 6317 O O . HIS A 1 833 ? -2.602 111.368 68.323 1 63.31 833 HIS A O 1
ATOM 6323 N N . ASP A 1 834 ? -1.93 109.592 67.473 1 60.28 834 ASP A N 1
ATOM 6324 C CA . ASP A 1 834 ? -0.536 109.872 67.807 1 60.28 834 ASP A CA 1
ATOM 6325 C C . ASP A 1 834 ? 0.304 110.059 66.546 1 60.28 834 ASP A C 1
ATOM 6327 O O . ASP A 1 834 ? 0.394 109.154 65.714 1 60.28 834 ASP A O 1
ATOM 6331 N N . TRP A 1 835 ? 0.868 111.269 66.38 1 62.79 835 TRP A N 1
ATOM 6332 C CA . TRP A 1 835 ? 1.721 111.572 65.235 1 62.79 835 TRP A CA 1
ATOM 6333 C C . TRP A 1 835 ? 3.194 111.534 65.628 1 62.79 835 TRP A C 1
ATOM 6335 O O . TRP A 1 835 ? 3.685 112.437 66.31 1 62.79 835 TRP A O 1
ATOM 6345 N N . GLY A 1 836 ? 3.714 110.401 65.596 1 62.46 836 GLY A N 1
ATOM 6346 C CA . GLY A 1 836 ? 5.111 110.215 65.954 1 62.46 836 GLY A CA 1
ATOM 6347 C C . GLY A 1 836 ? 6.063 110.48 64.802 1 62.46 836 GLY A C 1
ATOM 6348 O O . GLY A 1 836 ? 5.629 110.776 63.687 1 62.46 836 GLY A O 1
ATOM 6349 N N . GLY A 1 837 ? 7.433 110.408 65.061 1 65.47 837 GLY A N 1
ATOM 6350 C CA . GLY A 1 837 ? 8.489 110.593 64.078 1 65.47 837 GLY A CA 1
ATOM 6351 C C . GLY A 1 837 ? 8.521 109.503 63.024 1 65.47 837 GLY A C 1
ATOM 6352 O O . GLY A 1 837 ? 7.714 108.572 63.062 1 65.47 837 GLY A O 1
ATOM 6353 N N . PRO A 1 838 ? 9.369 109.699 62.041 1 71.21 838 PRO A N 1
ATOM 6354 C CA . PRO A 1 838 ? 9.5 108.715 60.964 1 71.21 838 PRO A CA 1
ATOM 6355 C C . PRO A 1 838 ? 9.926 107.338 61.471 1 71.21 838 PRO A C 1
ATOM 6357 O O . PRO A 1 838 ? 10.718 107.241 62.412 1 71.21 838 PRO A O 1
ATOM 6360 N N . ALA A 1 839 ? 9.208 106.138 60.969 1 77.07 839 ALA A N 1
ATOM 6361 C CA . ALA A 1 839 ? 9.58 104.745 61.2 1 77.07 839 ALA A CA 1
ATOM 6362 C C . ALA A 1 839 ? 9.295 103.889 59.969 1 77.07 839 ALA A C 1
ATOM 6364 O O . ALA A 1 839 ? 8.441 104.235 59.15 1 77.07 839 ALA A O 1
ATOM 6365 N N . ALA A 1 840 ? 10.191 102.83 59.675 1 77.31 840 ALA A N 1
ATOM 6366 C CA . ALA A 1 840 ? 10.006 101.966 58.512 1 77.31 840 ALA A CA 1
ATOM 6367 C C . ALA A 1 840 ? 10.182 100.497 58.887 1 77.31 840 ALA A C 1
ATOM 6369 O O . ALA A 1 840 ? 10.834 100.178 59.884 1 77.31 840 ALA A O 1
ATOM 6370 N N . ASP A 1 841 ? 9.368 99.536 58.251 1 77.14 841 ASP A N 1
ATOM 6371 C CA . ASP A 1 841 ? 9.556 98.094 58.371 1 77.14 841 ASP A CA 1
ATOM 6372 C C . ASP A 1 841 ? 10.466 97.565 57.265 1 77.14 841 ASP A C 1
ATOM 6374 O O . ASP A 1 841 ? 10.799 98.292 56.326 1 77.14 841 ASP A O 1
ATOM 6378 N N . SER A 1 842 ? 11 96.361 57.489 1 73.42 842 SER A N 1
ATOM 6379 C CA . SER A 1 842 ? 11.853 95.736 56.484 1 73.42 842 SER A CA 1
ATOM 6380 C C . SER A 1 842 ? 11.099 94.659 55.71 1 73.42 842 SER A C 1
ATOM 6382 O O . SER A 1 842 ? 10.286 93.931 56.283 1 73.42 842 SER A O 1
ATOM 6384 N N . ALA A 1 843 ? 11.056 94.866 54.412 1 72.74 843 ALA A N 1
ATOM 6385 C CA . ALA A 1 843 ? 10.507 93.815 53.56 1 72.74 843 ALA A CA 1
ATOM 6386 C C . ALA A 1 843 ? 11.608 93.13 52.755 1 72.74 843 ALA A C 1
ATOM 6388 O O . ALA A 1 843 ? 12.422 93.798 52.112 1 72.74 843 ALA A O 1
ATOM 6389 N N . ALA A 1 844 ? 11.788 91.842 52.921 1 64.31 844 ALA A N 1
ATOM 6390 C CA . ALA A 1 844 ? 12.755 91.113 52.104 1 64.31 844 ALA A CA 1
ATOM 6391 C C . ALA A 1 844 ? 12.217 90.879 50.695 1 64.31 844 ALA A C 1
ATOM 6393 O O . ALA A 1 844 ? 11.066 90.47 50.523 1 64.31 844 ALA A O 1
ATOM 6394 N N . PRO A 1 845 ? 13.136 91.359 49.64 1 64.62 845 PRO A N 1
ATOM 6395 C CA . PRO A 1 845 ? 12.681 91.106 48.271 1 64.62 845 PRO A CA 1
ATOM 6396 C C . PRO A 1 845 ? 12.515 89.618 47.971 1 64.62 845 PRO A C 1
ATOM 6398 O O . PRO A 1 845 ? 13.19 88.783 48.577 1 64.62 845 PRO A O 1
ATOM 6401 N N . ALA A 1 846 ? 11.394 89.295 47.279 1 67.87 846 ALA A N 1
ATOM 6402 C CA . ALA A 1 846 ? 11.213 87.912 46.847 1 67.87 846 ALA A CA 1
ATOM 6403 C C . ALA A 1 846 ? 12.396 87.44 46.006 1 67.87 846 ALA A C 1
ATOM 6405 O O . ALA A 1 846 ? 12.961 88.213 45.23 1 67.87 846 ALA A O 1
ATOM 6406 N N . ASP A 1 847 ? 13.105 86.305 46.22 1 61.62 847 ASP A N 1
ATOM 6407 C CA . ASP A 1 847 ? 14.284 85.755 45.558 1 61.62 847 ASP A CA 1
ATOM 6408 C C . ASP A 1 847 ? 13.909 85.078 44.242 1 61.62 847 ASP A C 1
ATOM 6410 O O . ASP A 1 847 ? 13.246 84.038 44.24 1 61.62 847 ASP A O 1
ATOM 6414 N N . PHE A 1 848 ? 14.05 85.896 43.173 1 66.11 848 PHE A N 1
ATOM 6415 C CA . PHE A 1 848 ? 13.828 85.321 41.852 1 66.11 848 PHE A CA 1
ATOM 6416 C C . PHE A 1 848 ? 15.153 85.005 41.17 1 66.11 848 PHE A C 1
ATOM 6418 O O . PHE A 1 848 ? 15.191 84.745 39.965 1 66.11 848 PHE A O 1
ATOM 6425 N N . ALA A 1 849 ? 16.396 85.329 41.829 1 52.15 849 ALA A N 1
ATOM 6426 C CA . ALA A 1 849 ? 17.74 85.319 41.257 1 52.15 849 ALA A CA 1
ATOM 6427 C C . ALA A 1 849 ? 17.937 84.114 40.341 1 52.15 849 ALA A C 1
ATOM 6429 O O . ALA A 1 849 ? 19.04 83.881 39.841 1 52.15 849 ALA A O 1
ATOM 6430 N N . LYS A 1 850 ? 17.208 83.111 40.329 1 51.39 850 LYS A N 1
ATOM 6431 C CA . LYS A 1 850 ? 17.909 82.103 39.538 1 51.39 850 LYS A CA 1
ATOM 6432 C C . LYS A 1 850 ? 17.836 82.425 38.048 1 51.39 850 LYS A C 1
ATOM 6434 O O . LYS A 1 850 ? 16.836 82.967 37.573 1 51.39 850 LYS A O 1
ATOM 6439 N N . ALA A 1 851 ? 19.038 82.467 37.284 1 44.33 851 ALA A N 1
ATOM 6440 C CA . ALA A 1 851 ? 19.576 82.839 35.978 1 44.33 851 ALA A CA 1
ATOM 6441 C C . ALA A 1 851 ? 18.718 82.271 34.85 1 44.33 851 ALA A C 1
ATOM 6443 O O . ALA A 1 851 ? 18.217 81.149 34.948 1 44.33 851 ALA A O 1
ATOM 6444 N N . PRO A 1 852 ? 18.232 83.121 34.04 1 41.88 852 PRO A N 1
ATOM 6445 C CA . PRO A 1 852 ? 17.5 82.737 32.83 1 41.88 852 PRO A CA 1
ATOM 6446 C C . PRO A 1 852 ? 18.165 81.586 32.078 1 41.88 852 PRO A C 1
ATOM 6448 O O . PRO A 1 852 ? 19.392 81.463 32.091 1 41.88 852 PRO A O 1
ATOM 6451 N N . THR A 1 853 ? 17.614 80.422 32.026 1 41.08 853 THR A N 1
ATOM 6452 C CA . THR A 1 853 ? 18.027 79.222 31.307 1 41.08 853 THR A CA 1
ATOM 6453 C C . THR A 1 853 ? 18.255 79.529 29.829 1 41.08 853 THR A C 1
ATOM 6455 O O . THR A 1 853 ? 17.434 79.172 28.982 1 41.08 853 THR A O 1
ATOM 6458 N N . ASP A 1 854 ? 18.729 80.653 29.38 1 42.37 854 ASP A N 1
ATOM 6459 C CA . ASP A 1 854 ? 19.043 80.747 27.958 1 42.37 854 ASP A CA 1
ATOM 6460 C C . ASP A 1 854 ? 19.958 79.606 27.521 1 42.37 854 ASP A C 1
ATOM 6462 O O . ASP A 1 854 ? 21.014 79.387 28.118 1 42.37 854 ASP A O 1
ATOM 6466 N N . GLN A 1 855 ? 19.379 78.465 27.062 1 45.05 855 GLN A N 1
ATOM 6467 C CA . GLN A 1 855 ? 20.169 77.3 26.68 1 45.05 855 GLN A CA 1
ATOM 6468 C C . GLN A 1 855 ? 20.811 77.496 25.309 1 45.05 855 GLN A C 1
ATOM 6470 O O . GLN A 1 855 ? 20.173 78.008 24.387 1 45.05 855 GLN A O 1
ATOM 6475 N N . ARG A 1 856 ? 22.084 77.674 25.139 1 53.05 856 ARG A N 1
ATOM 6476 C CA . ARG A 1 856 ? 22.892 77.594 23.926 1 53.05 856 ARG A CA 1
ATOM 6477 C C . ARG A 1 856 ? 23.327 76.159 23.652 1 53.05 856 ARG A C 1
ATOM 6479 O O . ARG A 1 856 ? 23.492 75.366 24.582 1 53.05 856 ARG A O 1
ATOM 6486 N N . PHE A 1 857 ? 23.019 75.581 22.397 1 56.84 857 PHE A N 1
ATOM 6487 C CA . PHE A 1 857 ? 23.493 74.253 22.026 1 56.84 857 PHE A CA 1
ATOM 6488 C C . PHE A 1 857 ? 24.957 74.298 21.606 1 56.84 857 PHE A C 1
ATOM 6490 O O . PHE A 1 857 ? 25.412 75.287 21.026 1 56.84 857 PHE A O 1
ATOM 6497 N N . ARG A 1 858 ? 25.816 73.351 22.147 1 57.17 858 ARG A N 1
ATOM 6498 C CA . ARG A 1 858 ? 27.201 73.192 21.717 1 57.17 858 ARG A CA 1
ATOM 6499 C C . ARG A 1 858 ? 27.331 72.072 20.691 1 57.17 858 ARG A C 1
ATOM 6501 O O . ARG A 1 858 ? 26.956 70.929 20.961 1 57.17 858 ARG A O 1
ATOM 6508 N N . ALA A 1 859 ? 27.515 72.332 19.393 1 57.67 859 ALA A N 1
ATOM 6509 C CA . ALA A 1 859 ? 27.716 71.369 18.313 1 57.67 859 ALA A CA 1
ATOM 6510 C C . ALA A 1 859 ? 29.123 70.781 18.357 1 57.67 859 ALA A C 1
ATOM 6512 O O . ALA A 1 859 ? 30.104 71.512 18.517 1 57.67 859 ALA A O 1
ATOM 6513 N N . HIS A 1 860 ? 29.257 69.445 18.56 1 56.4 860 HIS A N 1
ATOM 6514 C CA . HIS A 1 860 ? 30.549 68.777 18.462 1 56.4 860 HIS A CA 1
ATOM 6515 C C . HIS A 1 860 ? 30.582 67.812 17.282 1 56.4 860 HIS A C 1
ATOM 6517 O O . HIS A 1 860 ? 29.535 67.351 16.822 1 56.4 860 HIS A O 1
ATOM 6523 N N . TYR A 1 861 ? 31.726 67.646 16.521 1 51.63 861 TYR A N 1
ATOM 6524 C CA . TYR A 1 861 ? 31.884 66.673 15.446 1 51.63 861 TYR A CA 1
ATOM 6525 C C . TYR A 1 861 ? 31.773 65.25 15.978 1 51.63 861 TYR A C 1
ATOM 6527 O O . TYR A 1 861 ? 32.224 64.959 17.089 1 51.63 861 TYR A O 1
ATOM 6535 N N . ALA A 1 862 ? 30.865 64.394 15.526 1 50.6 862 ALA A N 1
ATOM 6536 C CA . ALA A 1 862 ? 30.549 63.037 15.964 1 50.6 862 ALA A CA 1
ATOM 6537 C C . ALA A 1 862 ? 31.803 62.305 16.433 1 50.6 862 ALA A C 1
ATOM 6539 O O . ALA A 1 862 ? 31.763 61.554 17.41 1 50.6 862 ALA A O 1
ATOM 6540 N N . GLY A 1 863 ? 32.724 62.067 15.604 1 45.01 863 GLY A N 1
ATOM 6541 C CA . GLY A 1 863 ? 33.869 61.191 15.793 1 45.01 863 GLY A CA 1
ATOM 6542 C C . GLY A 1 863 ? 34.776 61.63 16.927 1 45.01 863 GLY A C 1
ATOM 6543 O O . GLY A 1 863 ? 35.782 60.977 17.213 1 45.01 863 GLY A O 1
ATOM 6544 N N . ASP A 1 864 ? 34.7 62.932 17.252 1 41.09 864 ASP A N 1
ATOM 6545 C CA . ASP A 1 864 ? 35.804 63.312 18.128 1 41.09 864 ASP A CA 1
ATOM 6546 C C . ASP A 1 864 ? 35.58 62.798 19.548 1 41.09 864 ASP A C 1
ATOM 6548 O O . ASP A 1 864 ? 34.71 63.297 20.265 1 41.09 864 ASP A O 1
ATOM 6552 N N . THR A 1 865 ? 35.649 61.44 19.718 1 42.72 865 THR A N 1
ATOM 6553 C CA . THR A 1 865 ? 35.645 60.772 21.014 1 42.72 865 THR A CA 1
ATOM 6554 C C . THR A 1 865 ? 36.688 61.386 21.943 1 42.72 865 THR A C 1
ATOM 6556 O O . THR A 1 865 ? 36.82 60.972 23.097 1 42.72 865 THR A O 1
ATOM 6559 N N . GLN A 1 866 ? 37.912 61.845 21.369 1 43.93 866 GLN A N 1
ATOM 6560 C CA . GLN A 1 866 ? 39.011 62.141 22.283 1 43.93 866 GLN A CA 1
ATOM 6561 C C . GLN A 1 866 ? 38.765 63.446 23.034 1 43.93 866 GLN A C 1
ATOM 6563 O O . GLN A 1 866 ? 38.268 64.416 22.458 1 43.93 866 GLN A O 1
ATOM 6568 N N . ALA A 1 867 ? 38.835 63.51 24.394 1 46.51 867 ALA A N 1
ATOM 6569 C CA . ALA A 1 867 ? 38.905 64.717 25.212 1 46.51 867 ALA A CA 1
ATOM 6570 C C . ALA A 1 867 ? 39.956 65.684 24.674 1 46.51 867 ALA A C 1
ATOM 6572 O O . ALA A 1 867 ? 40.992 65.26 24.156 1 46.51 867 ALA A O 1
ATOM 6573 N N . PRO A 1 868 ? 40.016 66.857 24.671 1 44.71 868 PRO A N 1
ATOM 6574 C CA . PRO A 1 868 ? 38.904 67.806 24.764 1 44.71 868 PRO A CA 1
ATOM 6575 C C . PRO A 1 868 ? 38.031 67.816 23.511 1 44.71 868 PRO A C 1
ATOM 6577 O O . PRO A 1 868 ? 38.537 67.641 22.4 1 44.71 868 PRO A O 1
ATOM 6580 N N . THR A 1 869 ? 36.755 67.427 23.491 1 49.79 869 THR A N 1
ATOM 6581 C CA . THR A 1 869 ? 35.761 67.434 22.423 1 49.79 869 THR A CA 1
ATOM 6582 C C . THR A 1 869 ? 35.854 68.719 21.605 1 49.79 869 THR A C 1
ATOM 6584 O O . THR A 1 869 ? 35.833 69.818 22.163 1 49.79 869 THR A O 1
ATOM 6587 N N . ALA A 1 870 ? 36.51 68.615 20.443 1 58.77 870 ALA A N 1
ATOM 6588 C CA . ALA A 1 870 ? 36.583 69.751 19.527 1 58.77 870 ALA A CA 1
ATOM 6589 C C . ALA A 1 870 ? 35.19 70.271 19.186 1 58.77 870 ALA A C 1
ATOM 6591 O O . ALA A 1 870 ? 34.36 69.534 18.648 1 58.77 870 ALA A O 1
ATOM 6592 N N . TYR A 1 871 ? 34.855 71.364 19.755 1 59.12 871 TYR A N 1
ATOM 6593 C CA . TYR A 1 871 ? 33.574 72.03 19.549 1 59.12 871 TYR A CA 1
ATOM 6594 C C . TYR A 1 871 ? 33.529 72.719 18.191 1 59.12 871 TYR A C 1
ATOM 6596 O O . TYR A 1 871 ? 34.563 73.141 17.668 1 59.12 871 TYR A O 1
ATOM 6604 N N . ALA A 1 872 ? 32.61 72.563 17.281 1 61.86 872 ALA A N 1
ATOM 6605 C CA . ALA A 1 872 ? 32.401 73.242 16.005 1 61.86 872 ALA A CA 1
ATOM 6606 C C . ALA A 1 872 ? 32.254 74.748 16.202 1 61.86 872 ALA A C 1
ATOM 6608 O O . ALA A 1 872 ? 31.139 75.274 16.202 1 61.86 872 ALA A O 1
ATOM 6609 N N . ALA A 1 873 ? 33.408 75.449 16.389 1 67.5 873 ALA A N 1
ATOM 6610 C CA . ALA A 1 873 ? 33.471 76.889 16.629 1 67.5 873 ALA A CA 1
ATOM 6611 C C . ALA A 1 873 ? 33.323 77.669 15.326 1 67.5 873 ALA A C 1
ATOM 6613 O O . ALA A 1 873 ? 33.863 77.27 14.291 1 67.5 873 ALA A O 1
ATOM 6614 N N . ASN A 1 874 ? 32.623 78.7 15.226 1 69.79 874 ASN A N 1
ATOM 6615 C CA . ASN A 1 874 ? 32.389 79.637 14.132 1 69.79 874 ASN A CA 1
ATOM 6616 C C . ASN A 1 874 ? 31.838 78.93 12.897 1 69.79 874 ASN A C 1
ATOM 6618 O O . ASN A 1 874 ? 32.244 79.228 11.773 1 69.79 874 ASN A O 1
ATOM 6622 N N . GLN A 1 875 ? 31.123 77.866 13.106 1 69.19 875 GLN A N 1
ATOM 6623 C CA . GLN A 1 875 ? 30.487 77.177 11.988 1 69.19 875 GLN A CA 1
ATOM 6624 C C . GLN A 1 875 ? 29.035 77.618 11.826 1 69.19 875 GLN A C 1
ATOM 6626 O O . GLN A 1 875 ? 28.306 77.746 12.812 1 69.19 875 GLN A O 1
ATOM 6631 N N . PRO A 1 876 ? 28.717 78 10.598 1 70.79 876 PRO A N 1
ATOM 6632 C CA . PRO A 1 876 ? 27.301 78.287 10.36 1 70.79 876 PRO A CA 1
ATOM 6633 C C . PRO A 1 876 ? 26.396 77.099 10.68 1 70.79 876 PRO A C 1
ATOM 6635 O O . PRO A 1 876 ? 26.756 75.952 10.402 1 70.79 876 PRO A O 1
ATOM 6638 N N . HIS A 1 877 ? 25.53 77.264 11.59 1 63.08 877 HIS A N 1
ATOM 6639 C CA . HIS A 1 877 ? 24.55 76.229 11.899 1 63.08 877 HIS A CA 1
ATOM 6640 C C . HIS A 1 877 ? 23.13 76.715 11.627 1 63.08 877 HIS A C 1
ATOM 6642 O O . HIS A 1 877 ? 22.882 77.921 11.575 1 63.08 877 HIS A O 1
ATOM 6648 N N . GLY A 1 878 ? 22.235 75.911 11.005 1 66.92 878 GLY A N 1
ATOM 6649 C CA . GLY A 1 878 ? 20.796 76.112 10.933 1 66.92 878 GLY A CA 1
ATOM 6650 C C . GLY A 1 878 ? 20.021 75.229 11.893 1 66.92 878 GLY A C 1
ATOM 6651 O O . GLY A 1 878 ? 20.248 74.019 11.952 1 66.92 878 GLY A O 1
ATOM 6652 N N . ILE A 1 879 ? 19.321 75.83 12.823 1 60.11 879 ILE A N 1
ATOM 6653 C CA . ILE A 1 879 ? 18.443 75.122 13.748 1 60.11 879 ILE A CA 1
ATOM 6654 C C . ILE A 1 879 ? 17.017 75.117 13.204 1 60.11 879 ILE A C 1
ATOM 6656 O O . ILE A 1 879 ? 16.435 76.177 12.961 1 60.11 879 ILE A O 1
ATOM 6660 N N . ARG A 1 880 ? 16.608 74.017 12.727 1 64.95 880 ARG A N 1
ATOM 6661 C CA . ARG A 1 880 ? 15.222 73.893 12.289 1 64.95 880 ARG A CA 1
ATOM 6662 C C . ARG A 1 880 ? 14.302 73.585 13.465 1 64.95 880 ARG A C 1
ATOM 6664 O O . ARG A 1 880 ? 14.538 72.633 14.212 1 64.95 880 ARG A O 1
ATOM 6671 N N . LEU A 1 881 ? 13.394 74.451 13.654 1 53.48 881 LEU A N 1
ATOM 6672 C CA . LEU A 1 881 ? 12.371 74.299 14.683 1 53.48 881 LEU A CA 1
ATOM 6673 C C . LEU A 1 881 ? 11.202 73.466 14.169 1 53.48 881 LEU A C 1
ATOM 6675 O O . LEU A 1 881 ? 10.978 73.384 12.959 1 53.48 881 LEU A O 1
ATOM 6679 N N . PRO A 1 882 ? 10.513 72.705 14.886 1 50.9 882 PRO A N 1
ATOM 6680 C CA . PRO A 1 882 ? 9.4 71.894 14.388 1 50.9 882 PRO A CA 1
ATOM 6681 C C . PRO A 1 882 ? 8.361 72.718 13.631 1 50.9 882 PRO A C 1
ATOM 6683 O O . PRO A 1 882 ? 7.674 72.194 12.75 1 50.9 882 PRO A O 1
ATOM 6686 N N . ASP A 1 883 ? 8.204 73.992 13.955 1 49.82 883 ASP A N 1
ATOM 6687 C CA . ASP A 1 883 ? 7.224 74.824 13.263 1 49.82 883 ASP A CA 1
ATOM 6688 C C . ASP A 1 883 ? 7.761 75.296 11.914 1 49.82 883 ASP A C 1
ATOM 6690 O O . ASP A 1 883 ? 7.126 76.108 11.237 1 49.82 883 ASP A O 1
ATOM 6694 N N . GLY A 1 884 ? 8.718 74.828 11.548 1 55.36 884 GLY A N 1
ATOM 6695 C CA . GLY A 1 884 ? 9.282 75.191 10.258 1 55.36 884 GLY A CA 1
ATOM 6696 C C . GLY A 1 884 ? 10.253 76.354 10.338 1 55.36 884 GLY A C 1
ATOM 6697 O O . GLY A 1 884 ? 10.869 76.725 9.336 1 55.36 884 GLY A O 1
ATOM 6698 N N . GLY A 1 885 ? 10.314 77.04 11.475 1 55.42 885 GLY A N 1
ATOM 6699 C CA . GLY A 1 885 ? 11.234 78.162 11.574 1 55.42 885 GLY A CA 1
ATOM 6700 C C . GLY A 1 885 ? 12.691 77.74 11.589 1 55.42 885 GLY A C 1
ATOM 6701 O O . GLY A 1 885 ? 13.014 76.62 11.992 1 55.42 885 GLY A O 1
ATOM 6702 N N . ARG A 1 886 ? 13.573 78.449 10.767 1 63.69 886 ARG A N 1
ATOM 6703 C CA . ARG A 1 886 ? 15.013 78.229 10.685 1 63.69 886 ARG A CA 1
ATOM 6704 C C . ARG A 1 886 ? 15.779 79.351 11.379 1 63.69 886 ARG A C 1
ATOM 6706 O O . ARG A 1 886 ? 15.51 80.53 11.144 1 63.69 886 ARG A O 1
ATOM 6713 N N . ILE A 1 887 ? 16.377 79.063 12.472 1 61.56 887 ILE A N 1
ATOM 6714 C CA . ILE A 1 887 ? 17.302 80.02 13.07 1 61.56 887 ILE A CA 1
ATOM 6715 C C . ILE A 1 887 ? 18.725 79.723 12.603 1 61.56 887 ILE A C 1
ATOM 6717 O O . ILE A 1 887 ? 19.25 78.633 12.844 1 61.56 887 ILE A O 1
ATOM 6721 N N . GLU A 1 888 ? 19.181 80.521 11.669 1 69.38 888 GLU A N 1
ATOM 6722 C CA . GLU A 1 888 ? 20.55 80.415 11.174 1 69.38 888 GLU A CA 1
ATOM 6723 C C . GLU A 1 888 ? 21.509 81.244 12.023 1 69.38 888 GLU A C 1
ATOM 6725 O O . GLU A 1 888 ? 21.173 82.352 12.447 1 69.38 888 GLU A O 1
ATOM 6730 N N . GLY A 1 889 ? 22.443 80.62 12.675 1 67.49 889 GLY A N 1
ATOM 6731 C CA . GLY A 1 889 ? 23.458 81.336 13.432 1 67.49 889 GLY A CA 1
ATOM 6732 C C . GLY A 1 889 ? 24.842 80.729 13.297 1 67.49 889 GLY A C 1
ATOM 6733 O O . GLY A 1 889 ? 25.044 79.8 12.512 1 67.49 889 GLY A O 1
ATOM 6734 N N . LYS A 1 890 ? 25.869 81.418 13.742 1 73.01 890 LYS A N 1
ATOM 6735 C CA . LYS A 1 890 ? 27.247 80.941 13.82 1 73.01 890 LYS A CA 1
ATOM 6736 C C . LYS A 1 890 ? 27.636 80.615 15.259 1 73.01 890 LYS A C 1
ATOM 6738 O O . LYS A 1 890 ? 27.324 81.374 16.179 1 73.01 890 LYS A O 1
ATOM 6743 N N . SER A 1 891 ? 28.127 79.361 15.425 1 68.77 891 SER A N 1
ATOM 6744 C CA . SER A 1 891 ? 28.579 79.003 16.765 1 68.77 891 SER A CA 1
ATOM 6745 C C . SER A 1 891 ? 29.71 79.914 17.23 1 68.77 891 SER A C 1
ATOM 6747 O O . SER A 1 891 ? 30.449 80.462 16.409 1 68.77 891 SER A O 1
ATOM 6749 N N . ASP A 1 892 ? 29.768 80.125 18.542 1 69.47 892 ASP A N 1
ATOM 6750 C CA . ASP A 1 892 ? 30.837 80.985 19.042 1 69.47 892 ASP A CA 1
ATOM 6751 C C . ASP A 1 892 ? 32.159 80.226 19.123 1 69.47 892 ASP A C 1
ATOM 6753 O O . ASP A 1 892 ? 32.249 79.076 18.687 1 69.47 892 ASP A O 1
ATOM 6757 N N . THR A 1 893 ? 33.216 80.864 19.548 1 72.81 893 THR A N 1
ATOM 6758 C CA . THR A 1 893 ? 34.564 80.306 19.571 1 72.81 893 THR A CA 1
ATOM 6759 C C . THR A 1 893 ? 34.598 79.006 20.369 1 72.81 893 THR A C 1
ATOM 6761 O O . THR A 1 893 ? 35.476 78.166 20.161 1 72.81 893 THR A O 1
ATOM 6764 N N . GLY A 1 894 ? 33.612 78.768 21.159 1 66.15 894 GLY A N 1
ATOM 6765 C CA . GLY A 1 894 ? 33.525 77.551 21.95 1 66.15 894 GLY A CA 1
ATOM 6766 C C . GLY A 1 894 ? 32.573 76.526 21.364 1 66.15 894 GLY A C 1
ATOM 6767 O O . GLY A 1 894 ? 32.376 75.454 21.941 1 66.15 894 GLY A O 1
ATOM 6768 N N . GLY A 1 895 ? 31.986 76.766 20.115 1 62.32 895 GLY A N 1
ATOM 6769 C CA . GLY A 1 895 ? 31.066 75.878 19.422 1 62.32 895 GLY A CA 1
ATOM 6770 C C . GLY A 1 895 ? 29.628 76.033 19.88 1 62.32 895 GLY A C 1
ATOM 6771 O O . GLY A 1 895 ? 28.78 75.191 19.577 1 62.32 895 GLY A O 1
ATOM 6772 N N . LEU A 1 896 ? 29.335 77.021 20.617 1 65.4 896 LEU A N 1
ATOM 6773 C CA . LEU A 1 896 ? 27.986 77.202 21.142 1 65.4 896 LEU A CA 1
ATOM 6774 C C . LEU A 1 896 ? 27.108 77.944 20.141 1 65.4 896 LEU A C 1
ATOM 6776 O O . LEU A 1 896 ? 27.549 78.915 19.521 1 65.4 896 LEU A O 1
ATOM 6780 N N . THR A 1 897 ? 25.872 77.476 19.833 1 63.59 897 THR A N 1
ATOM 6781 C CA . THR A 1 897 ? 24.917 78.104 18.926 1 63.59 897 THR A CA 1
ATOM 6782 C C . THR A 1 897 ? 24.257 79.311 19.586 1 63.59 897 THR A C 1
ATOM 6784 O O . THR A 1 897 ? 24.479 79.577 20.77 1 63.59 897 THR A O 1
ATOM 6787 N N . ASP A 1 898 ? 23.525 80.314 18.826 1 57.57 898 ASP A N 1
ATOM 6788 C CA . ASP A 1 898 ? 22.787 81.448 19.374 1 57.57 898 ASP A CA 1
ATOM 6789 C C . ASP A 1 898 ? 21.74 80.984 20.385 1 57.57 898 ASP A C 1
ATOM 6791 O O . ASP A 1 898 ? 21.259 79.851 20.313 1 57.57 898 ASP A O 1
ATOM 6795 N N . THR A 1 899 ? 21.487 81.761 21.501 1 52.54 899 THR A N 1
ATOM 6796 C CA . THR A 1 899 ? 20.541 81.486 22.576 1 52.54 899 THR A CA 1
ATOM 6797 C C . THR A 1 899 ? 19.148 81.216 22.015 1 52.54 899 THR A C 1
ATOM 6799 O O . THR A 1 899 ? 18.621 82.014 21.238 1 52.54 899 THR A O 1
ATOM 6802 N N . LEU A 1 900 ? 18.685 79.997 21.905 1 49.73 900 LEU A N 1
ATOM 6803 C CA . LEU A 1 900 ? 17.27 79.754 21.65 1 49.73 900 LEU A CA 1
ATOM 6804 C C . LEU A 1 900 ? 16.425 80.139 22.859 1 49.73 900 LEU A C 1
ATOM 6806 O O . LEU A 1 900 ? 16.595 79.58 23.945 1 49.73 900 LEU A O 1
ATOM 6810 N N . LYS A 1 901 ? 16.024 81.355 22.878 1 45.71 901 LYS A N 1
ATOM 6811 C CA . LYS A 1 901 ? 15.203 81.784 24.007 1 45.71 901 LYS A CA 1
ATOM 6812 C C . LYS A 1 901 ? 13.984 80.881 24.175 1 45.71 901 LYS A C 1
ATOM 6814 O O . LYS A 1 901 ? 13.759 80.326 25.252 1 45.71 901 LYS A O 1
ATOM 6819 N N . ASP A 1 902 ? 12.855 81.209 23.422 1 41.65 902 ASP A N 1
ATOM 6820 C CA . ASP A 1 902 ? 11.514 80.647 23.548 1 41.65 902 ASP A CA 1
ATOM 6821 C C . ASP A 1 902 ? 11.489 79.182 23.118 1 41.65 902 ASP A C 1
ATOM 6823 O O . ASP A 1 902 ? 10.66 78.404 23.594 1 41.65 902 ASP A O 1
ATOM 6827 N N . ASN A 1 903 ? 12.084 78.781 22.012 1 38.45 903 ASN A N 1
ATOM 6828 C CA . ASN A 1 903 ? 11.911 77.507 21.322 1 38.45 903 ASN A CA 1
ATOM 6829 C C . ASN A 1 903 ? 12.854 76.44 21.87 1 38.45 903 ASN A C 1
ATOM 6831 O O . ASN A 1 903 ? 13.157 75.462 21.185 1 38.45 903 ASN A O 1
ATOM 6835 N N . ALA A 1 904 ? 13.372 76.652 22.963 1 39.18 904 ALA A N 1
ATOM 6836 C CA . ALA A 1 904 ? 14.453 75.83 23.502 1 39.18 904 ALA A CA 1
ATOM 6837 C C . ALA A 1 904 ? 13.982 74.402 23.757 1 39.18 904 ALA A C 1
ATOM 6839 O O . ALA A 1 904 ? 14.791 73.471 23.791 1 39.18 904 ALA A O 1
ATOM 6840 N N . MET A 1 905 ? 12.787 74.22 24.216 1 41.87 905 MET A N 1
ATOM 6841 C CA . MET A 1 905 ? 12.394 72.867 24.599 1 41.87 905 MET A CA 1
ATOM 6842 C C . MET A 1 905 ? 12.011 72.044 23.374 1 41.87 905 MET A C 1
ATOM 6844 O O . MET A 1 905 ? 11.526 70.919 23.504 1 41.87 905 MET A O 1
ATOM 6848 N N . ARG A 1 906 ? 11.916 72.648 22.144 1 42.95 906 ARG A N 1
ATOM 6849 C CA . ARG A 1 906 ? 11.579 71.866 20.959 1 42.95 906 ARG A CA 1
ATOM 6850 C C . ARG A 1 906 ? 12.802 71.132 20.421 1 42.95 906 ARG A C 1
ATOM 6852 O O . ARG A 1 906 ? 13.935 71.579 20.612 1 42.95 906 ARG A O 1
ATOM 6859 N N . ILE A 1 907 ? 12.76 69.822 20.27 1 45.41 907 ILE A N 1
ATOM 6860 C CA . ILE A 1 907 ? 13.781 69.053 19.567 1 45.41 907 ILE A CA 1
ATOM 6861 C C . ILE A 1 907 ? 14.189 69.782 18.289 1 45.41 907 ILE A C 1
ATOM 6863 O O . ILE A 1 907 ? 13.369 69.974 17.388 1 45.41 907 ILE A O 1
ATOM 6867 N N . ALA A 1 908 ? 15.015 70.788 18.351 1 47.37 908 ALA A N 1
ATOM 6868 C CA . ALA A 1 908 ? 15.551 71.476 17.179 1 47.37 908 ALA A CA 1
ATOM 6869 C C . ALA A 1 908 ? 16.519 70.579 16.412 1 47.37 908 ALA A C 1
ATOM 6871 O O . ALA A 1 908 ? 17.218 69.757 17.008 1 47.37 908 ALA A O 1
ATOM 6872 N N . ARG A 1 909 ? 16.218 70.287 15.228 1 54.24 909 ARG A N 1
ATOM 6873 C CA . ARG A 1 909 ? 17.212 69.653 14.369 1 54.24 909 ARG A CA 1
ATOM 6874 C C . ARG A 1 909 ? 18.274 70.655 13.928 1 54.24 909 ARG A C 1
ATOM 6876 O O . ARG A 1 909 ? 17.954 71.677 13.316 1 54.24 909 ARG A O 1
ATOM 6883 N N . ILE A 1 910 ? 19.472 70.566 14.511 1 52.92 910 ILE A N 1
ATOM 6884 C CA . ILE A 1 910 ? 20.583 71.442 14.155 1 52.92 910 ILE A CA 1
ATOM 6885 C C . ILE A 1 910 ? 21.354 70.845 12.979 1 52.92 910 ILE A C 1
ATOM 6887 O O . ILE A 1 910 ? 21.885 69.736 13.076 1 52.92 910 ILE A O 1
ATOM 6891 N N . ASP A 1 911 ? 21.228 71.413 11.775 1 56.12 911 ASP A N 1
ATOM 6892 C CA . ASP A 1 911 ? 22.031 71.061 10.608 1 56.12 911 ASP A CA 1
ATOM 6893 C C . ASP A 1 911 ? 23.319 71.879 10.56 1 56.12 911 ASP A C 1
ATOM 6895 O O . ASP A 1 911 ? 23.279 73.111 10.554 1 56.12 911 ASP A O 1
ATOM 6899 N N . MET A 1 912 ? 24.5 71.391 10.875 1 54.02 912 MET A N 1
ATOM 6900 C CA . MET A 1 912 ? 25.789 72.058 10.716 1 54.02 912 MET A CA 1
ATOM 6901 C C . MET A 1 912 ? 26.21 72.086 9.25 1 54.02 912 MET A C 1
ATOM 6903 O O . MET A 1 912 ? 26.256 71.044 8.593 1 54.02 912 MET A O 1
ATOM 6907 N N . LEU A 1 913 ? 25.982 73.27 8.562 1 48.49 913 LEU A N 1
ATOM 6908 C CA . LEU A 1 913 ? 26.272 73.435 7.142 1 48.49 913 LEU A CA 1
ATOM 6909 C C . LEU A 1 913 ? 27.775 73.526 6.901 1 48.49 913 LEU A C 1
ATOM 6911 O O . LEU A 1 913 ? 28.516 74.018 7.755 1 48.49 913 LEU A O 1
ATOM 6915 N N . LYS A 1 914 ? 28.45 72.747 5.992 1 49.74 914 LYS A N 1
ATOM 6916 C CA . LYS A 1 914 ? 29.829 72.851 5.522 1 49.74 914 LYS A CA 1
ATOM 6917 C C . LYS A 1 914 ? 30.156 74.278 5.089 1 49.74 914 LYS A C 1
ATOM 6919 O O . LYS A 1 914 ? 29.343 74.936 4.437 1 49.74 914 LYS A O 1
ATOM 6924 N N . PRO A 1 915 ? 31.071 74.803 5.875 1 40.42 915 PRO A N 1
ATOM 6925 C CA . PRO A 1 915 ? 31.532 76.042 5.244 1 40.42 915 PRO A CA 1
ATOM 6926 C C . PRO A 1 915 ? 31.765 75.889 3.743 1 40.42 915 PRO A C 1
ATOM 6928 O O . PRO A 1 915 ? 32.068 74.791 3.27 1 40.42 915 PRO A O 1
ATOM 6931 N N . LYS A 1 916 ? 31.078 76.615 2.904 1 36.27 916 LYS A N 1
ATOM 6932 C CA . LYS A 1 916 ? 31.571 76.671 1.531 1 36.27 916 LYS A CA 1
ATOM 6933 C C . LYS A 1 916 ? 33.093 76.772 1.496 1 36.27 916 LYS A C 1
ATOM 6935 O O . LYS A 1 916 ? 33.674 77.684 2.089 1 36.27 916 LYS A O 1
ATOM 6940 N N . LEU A 1 917 ? 33.716 75.679 1.347 1 27.34 917 LEU A N 1
ATOM 6941 C CA . LEU A 1 917 ? 35.036 75.967 0.796 1 27.34 917 LEU A CA 1
ATOM 6942 C C . LEU A 1 917 ? 34.922 76.76 -0.502 1 27.34 917 LEU A C 1
ATOM 6944 O O . LEU A 1 917 ? 34.087 76.448 -1.354 1 27.34 917 LEU A O 1
ATOM 6948 N N . MET B 1 1 ? -35.801 -67.951 -38.066 1 27.79 1 MET B N 1
ATOM 6949 C CA . MET B 1 1 ? -35.648 -67.617 -36.653 1 27.79 1 MET B CA 1
ATOM 6950 C C . MET B 1 1 ? -36.598 -66.492 -36.254 1 27.79 1 MET B C 1
ATOM 6952 O O . MET B 1 1 ? -36.632 -65.444 -36.9 1 27.79 1 MET B O 1
ATOM 6956 N N . ASN B 1 2 ? -37.743 -66.743 -35.635 1 36.2 2 ASN B N 1
ATOM 6957 C CA . ASN B 1 2 ? -38.911 -65.926 -35.324 1 36.2 2 ASN B CA 1
ATOM 6958 C C . ASN B 1 2 ? -38.523 -64.659 -34.567 1 36.2 2 ASN B C 1
ATOM 6960 O O . ASN B 1 2 ? -37.623 -64.683 -33.726 1 36.2 2 ASN B O 1
ATOM 6964 N N . PRO B 1 3 ? -38.888 -63.486 -35.081 1 46.84 3 PRO B N 1
ATOM 6965 C CA . PRO B 1 3 ? -38.599 -62.172 -34.502 1 46.84 3 PRO B CA 1
ATOM 6966 C C . PRO B 1 3 ? -38.855 -62.121 -32.997 1 46.84 3 PRO B C 1
ATOM 6968 O O . PRO B 1 3 ? -38.191 -61.369 -32.28 1 46.84 3 PRO B O 1
ATOM 6971 N N . THR B 1 4 ? -39.82 -62.809 -32.592 1 46.48 4 THR B N 1
ATOM 6972 C CA . THR B 1 4 ? -40.141 -62.818 -31.169 1 46.48 4 THR B CA 1
ATOM 6973 C C . THR B 1 4 ? -39.05 -63.527 -30.372 1 46.48 4 THR B C 1
ATOM 6975 O O . THR B 1 4 ? -38.732 -63.125 -29.251 1 46.48 4 THR B O 1
ATOM 6978 N N . GLU B 1 5 ? -38.5 -64.6 -30.859 1 45.34 5 GLU B N 1
ATOM 6979 C CA . GLU B 1 5 ? -37.446 -65.337 -30.168 1 45.34 5 GLU B CA 1
ATOM 6980 C C . GLU B 1 5 ? -36.154 -64.527 -30.11 1 45.34 5 GLU B C 1
ATOM 6982 O O . GLU B 1 5 ? -35.426 -64.581 -29.116 1 45.34 5 GLU B O 1
ATOM 6987 N N . ILE B 1 6 ? -35.831 -63.768 -31.151 1 47.94 6 ILE B N 1
ATOM 6988 C CA . ILE B 1 6 ? -34.68 -62.873 -31.173 1 47.94 6 ILE B CA 1
ATOM 6989 C C . ILE B 1 6 ? -34.856 -61.78 -30.121 1 47.94 6 ILE B C 1
ATOM 6991 O O . ILE B 1 6 ? -33.899 -61.404 -29.441 1 47.94 6 ILE B O 1
ATOM 6995 N N . HIS B 1 7 ? -36.208 -61.401 -29.977 1 49.83 7 HIS B N 1
ATOM 6996 C CA . HIS B 1 7 ? -36.484 -60.362 -28.992 1 49.83 7 HIS B CA 1
ATOM 6997 C C . HIS B 1 7 ? -36.28 -60.881 -27.572 1 49.83 7 HIS B C 1
ATOM 6999 O O . HIS B 1 7 ? -35.728 -60.177 -26.723 1 49.83 7 HIS B O 1
ATOM 7005 N N . ARG B 1 8 ? -36.792 -62.11 -27.247 1 52.61 8 ARG B N 1
ATOM 7006 C CA . ARG B 1 8 ? -36.651 -62.675 -25.909 1 52.61 8 ARG B CA 1
ATOM 7007 C C . ARG B 1 8 ? -35.191 -62.986 -25.597 1 52.61 8 ARG B C 1
ATOM 7009 O O . ARG B 1 8 ? -34.732 -62.773 -24.473 1 52.61 8 ARG B O 1
ATOM 7016 N N . THR B 1 9 ? -34.554 -63.557 -26.562 1 52.18 9 THR B N 1
ATOM 7017 C CA . THR B 1 9 ? -33.142 -63.867 -26.367 1 52.18 9 THR B CA 1
ATOM 7018 C C . THR B 1 9 ? -32.331 -62.59 -26.164 1 52.18 9 THR B C 1
ATOM 7020 O O . THR B 1 9 ? -31.385 -62.568 -25.373 1 52.18 9 THR B O 1
ATOM 7023 N N . THR B 1 10 ? -32.783 -61.588 -26.919 1 56.1 10 THR B N 1
ATOM 7024 C CA . THR B 1 10 ? -32.156 -60.285 -26.725 1 56.1 10 THR B CA 1
ATOM 7025 C C . THR B 1 10 ? -32.479 -59.73 -25.341 1 56.1 10 THR B C 1
ATOM 7027 O O . THR B 1 10 ? -31.61 -59.164 -24.674 1 56.1 10 THR B O 1
ATOM 7030 N N . ILE B 1 11 ? -33.738 -60.035 -24.888 1 56.39 11 ILE B N 1
ATOM 7031 C CA . ILE B 1 11 ? -34.155 -59.531 -23.584 1 56.39 11 ILE B CA 1
ATOM 7032 C C . ILE B 1 11 ? -33.404 -60.272 -22.48 1 56.39 11 ILE B C 1
ATOM 7034 O O . ILE B 1 11 ? -32.944 -59.658 -21.514 1 56.39 11 ILE B O 1
ATOM 7038 N N . ASP B 1 12 ? -33.53 -61.8 -22.232 1 58.6 12 ASP B N 1
ATOM 7039 C CA . ASP B 1 12 ? -32.808 -62.56 -21.216 1 58.6 12 ASP B CA 1
ATOM 7040 C C . ASP B 1 12 ? -31.317 -62.233 -21.243 1 58.6 12 ASP B C 1
ATOM 7042 O O . ASP B 1 12 ? -30.662 -62.208 -20.199 1 58.6 12 ASP B O 1
ATOM 7046 N N . ALA B 1 13 ? -30.747 -61.756 -22.619 1 62.41 13 ALA B N 1
ATOM 7047 C CA . ALA B 1 13 ? -29.34 -61.398 -22.78 1 62.41 13 ALA B CA 1
ATOM 7048 C C . ALA B 1 13 ? -29.054 -60.019 -22.193 1 62.41 13 ALA B C 1
ATOM 7050 O O . ALA B 1 13 ? -27.918 -59.72 -21.817 1 62.41 13 ALA B O 1
ATOM 7051 N N . LEU B 1 14 ? -30.131 -59.326 -21.994 1 69.71 14 LEU B N 1
ATOM 7052 C CA . LEU B 1 14 ? -29.946 -57.959 -21.52 1 69.71 14 LEU B CA 1
ATOM 7053 C C . LEU B 1 14 ? -30.206 -57.863 -20.021 1 69.71 14 LEU B C 1
ATOM 7055 O O . LEU B 1 14 ? -30.242 -56.765 -19.461 1 69.71 14 LEU B O 1
ATOM 7059 N N . ASP B 1 15 ? -30.278 -59.079 -19.399 1 76.71 15 ASP B N 1
ATOM 7060 C CA . ASP B 1 15 ? -30.456 -59.07 -17.95 1 76.71 15 ASP B CA 1
ATOM 7061 C C . ASP B 1 15 ? -29.137 -58.782 -17.237 1 76.71 15 ASP B C 1
ATOM 7063 O O . ASP B 1 15 ? -28.185 -59.559 -17.344 1 76.71 15 ASP B O 1
ATOM 7067 N N . GLN B 1 16 ? -29.081 -57.702 -16.396 1 82.07 16 GLN B N 1
ATOM 7068 C CA . GLN B 1 16 ? -27.841 -57.272 -15.759 1 82.07 16 GLN B CA 1
ATOM 7069 C C . GLN B 1 16 ? -27.506 -58.15 -14.557 1 82.07 16 GLN B C 1
ATOM 7071 O O . GLN B 1 16 ? -26.369 -58.155 -14.083 1 82.07 16 GLN B O 1
ATOM 7076 N N . ARG B 1 17 ? -28.405 -59.032 -13.97 1 75.84 17 ARG B N 1
ATOM 7077 C CA . ARG B 1 17 ? -28.221 -59.825 -12.76 1 75.84 17 ARG B CA 1
ATOM 7078 C C . ARG B 1 17 ? -27.159 -60.901 -12.966 1 75.84 17 ARG B C 1
ATOM 7080 O O . ARG B 1 17 ? -26.629 -61.451 -11.999 1 75.84 17 ARG B O 1
ATOM 7087 N N . LYS B 1 18 ? -26.757 -61.057 -14.189 1 79.88 18 LYS B N 1
ATOM 7088 C CA . LYS B 1 18 ? -25.792 -62.113 -14.48 1 79.88 18 LYS B CA 1
ATOM 7089 C C . LYS B 1 18 ? -24.512 -61.537 -15.079 1 79.88 18 LYS B C 1
ATOM 7091 O O . LYS B 1 18 ? -23.695 -62.274 -15.635 1 79.88 18 LYS B O 1
ATOM 7096 N N . ARG B 1 19 ? -24.467 -60.319 -14.888 1 89.07 19 ARG B N 1
ATOM 7097 C CA . ARG B 1 19 ? -23.337 -59.64 -15.515 1 89.07 19 ARG B CA 1
ATOM 7098 C C . ARG B 1 19 ? -22.311 -59.209 -14.474 1 89.07 19 ARG B C 1
ATOM 7100 O O . ARG B 1 19 ? -22.669 -58.876 -13.342 1 89.07 19 ARG B O 1
ATOM 7107 N N . PRO B 1 20 ? -21.073 -59.184 -14.82 1 90.52 20 PRO B N 1
ATOM 7108 C CA . PRO B 1 20 ? -20.022 -58.774 -13.886 1 90.52 20 PRO B CA 1
ATOM 7109 C C . PRO B 1 20 ? -20.056 -57.279 -13.577 1 90.52 20 PRO B C 1
ATOM 7111 O O . PRO B 1 20 ? -19.546 -56.847 -12.541 1 90.52 20 PRO B O 1
ATOM 7114 N N . PHE B 1 21 ? -20.646 -56.469 -14.472 1 92.94 21 PHE B N 1
ATOM 7115 C CA . PHE B 1 21 ? -20.782 -55.031 -14.27 1 92.94 21 PHE B CA 1
ATOM 7116 C C . PHE B 1 21 ? -22.227 -54.591 -14.472 1 92.94 21 PHE B C 1
ATOM 7118 O O . PHE B 1 21 ? -22.833 -54.885 -15.505 1 92.94 21 PHE B O 1
ATOM 7125 N N . ARG B 1 22 ? -22.663 -53.887 -13.508 1 93.88 22 ARG B N 1
ATOM 7126 C CA . ARG B 1 22 ? -24.073 -53.511 -13.498 1 93.88 22 ARG B CA 1
ATOM 7127 C C . ARG B 1 22 ? -24.247 -52.046 -13.114 1 93.88 22 ARG B C 1
ATOM 7129 O O . ARG B 1 22 ? -23.375 -51.461 -12.467 1 93.88 22 ARG B O 1
ATOM 7136 N N . LEU B 1 23 ? -25.321 -51.521 -13.645 1 95.15 23 LEU B N 1
ATOM 7137 C CA . LEU B 1 23 ? -25.737 -50.2 -13.188 1 95.15 23 LEU B CA 1
ATOM 7138 C C . LEU B 1 23 ? -26.926 -50.303 -12.239 1 95.15 23 LEU B C 1
ATOM 7140 O O . LEU B 1 23 ? -27.91 -50.983 -12.54 1 95.15 23 LEU B O 1
ATOM 7144 N N . ASP B 1 24 ? -26.719 -49.722 -11.139 1 94.56 24 ASP B N 1
ATOM 7145 C CA . ASP B 1 24 ? -27.789 -49.655 -10.149 1 94.56 24 ASP B CA 1
ATOM 7146 C C . ASP B 1 24 ? -28.222 -48.211 -9.905 1 94.56 24 ASP B C 1
ATOM 7148 O O . ASP B 1 24 ? -27.421 -47.382 -9.469 1 94.56 24 ASP B O 1
ATOM 7152 N N . TRP B 1 25 ? -29.501 -47.945 -10.151 1 94.6 25 TRP B N 1
ATOM 7153 C CA . TRP B 1 25 ? -30.035 -46.592 -10.025 1 94.6 25 TRP B CA 1
ATOM 7154 C C . TRP B 1 25 ? -30.734 -46.405 -8.683 1 94.6 25 TRP B C 1
ATOM 7156 O O . TRP B 1 25 ? -31.193 -45.306 -8.363 1 94.6 25 TRP B O 1
ATOM 7166 N N . GLY B 1 26 ? -30.711 -47.431 -7.862 1 92.27 26 GLY B N 1
ATOM 7167 C CA . GLY B 1 26 ? -31.394 -47.367 -6.58 1 92.27 26 GLY B CA 1
ATOM 7168 C C . GLY B 1 26 ? -32.858 -47.756 -6.665 1 92.27 26 GLY B C 1
ATOM 7169 O O . GLY B 1 26 ? -33.444 -47.758 -7.75 1 92.27 26 GLY B O 1
ATOM 7170 N N . ARG B 1 27 ? -33.447 -47.984 -5.538 1 90.69 27 ARG B N 1
ATOM 7171 C CA . ARG B 1 27 ? -34.836 -48.427 -5.469 1 90.69 27 ARG B CA 1
ATOM 7172 C C . ARG B 1 27 ? -35.787 -47.313 -5.894 1 90.69 27 ARG B C 1
ATOM 7174 O O . ARG B 1 27 ? -36.86 -47.58 -6.439 1 90.69 27 ARG B O 1
ATOM 7181 N N . ARG B 1 28 ? -35.41 -46.195 -5.75 1 86.96 28 ARG B N 1
ATOM 7182 C CA . ARG B 1 28 ? -36.248 -45.045 -6.076 1 86.96 28 ARG B CA 1
ATOM 7183 C C . ARG B 1 28 ? -36.41 -44.897 -7.585 1 86.96 28 ARG B C 1
ATOM 7185 O O . ARG B 1 28 ? -37.406 -44.344 -8.057 1 86.96 28 ARG B O 1
ATOM 7192 N N . GLN B 1 29 ? -35.424 -45.354 -8.29 1 88.94 29 GLN B N 1
ATOM 7193 C CA . GLN B 1 29 ? -35.479 -45.267 -9.745 1 88.94 29 GLN B CA 1
ATOM 7194 C C . GLN B 1 29 ? -35.596 -46.653 -10.375 1 88.94 29 GLN B C 1
ATOM 7196 O O . GLN B 1 29 ? -34.841 -46.991 -11.289 1 88.94 29 GLN B O 1
ATOM 7201 N N . SER B 1 30 ? -36.432 -47.43 -9.988 1 85.89 30 SER B N 1
ATOM 7202 C CA . SER B 1 30 ? -36.599 -48.813 -10.422 1 85.89 30 SER B CA 1
ATOM 7203 C C . SER B 1 30 ? -36.962 -48.888 -11.901 1 85.89 30 SER B C 1
ATOM 7205 O O . SER B 1 30 ? -36.668 -49.883 -12.568 1 85.89 30 SER B O 1
ATOM 7207 N N . LYS B 1 31 ? -37.52 -47.732 -12.378 1 84.94 31 LYS B N 1
ATOM 7208 C CA . LYS B 1 31 ? -37.923 -47.71 -13.781 1 84.94 31 LYS B CA 1
ATOM 7209 C C . LYS B 1 31 ? -36.708 -47.753 -14.703 1 84.94 31 LYS B C 1
ATOM 7211 O O . LYS B 1 31 ? -36.825 -48.11 -15.877 1 84.94 31 LYS B O 1
ATOM 7216 N N . LEU B 1 32 ? -35.632 -47.427 -14.175 1 87.7 32 LEU B N 1
ATOM 7217 C CA . LEU B 1 32 ? -34.428 -47.378 -14.997 1 87.7 32 LEU B CA 1
ATOM 7218 C C . LEU B 1 32 ? -33.658 -48.692 -14.911 1 87.7 32 LEU B C 1
ATOM 7220 O O . LEU B 1 32 ? -32.61 -48.845 -15.544 1 87.7 32 LEU B O 1
ATOM 7224 N N . GLU B 1 33 ? -34.276 -49.57 -14.207 1 83.68 33 GLU B N 1
ATOM 7225 C CA . GLU B 1 33 ? -33.624 -50.869 -14.066 1 83.68 33 GLU B CA 1
ATOM 7226 C C . GLU B 1 33 ? -33.534 -51.59 -15.407 1 83.68 33 GLU B C 1
ATOM 7228 O O . GLU B 1 33 ? -34.523 -51.679 -16.138 1 83.68 33 GLU B O 1
ATOM 7233 N N . ASN B 1 34 ? -32.447 -51.899 -15.843 1 84.83 34 ASN B N 1
ATOM 7234 C CA . ASN B 1 34 ? -32.168 -52.687 -17.039 1 84.83 34 ASN B CA 1
ATOM 7235 C C . ASN B 1 34 ? -32.412 -51.881 -18.312 1 84.83 34 ASN B C 1
ATOM 7237 O O . ASN B 1 34 ? -32.552 -52.451 -19.395 1 84.83 34 ASN B O 1
ATOM 7241 N N . VAL B 1 35 ? -32.621 -50.634 -18.057 1 88.74 35 VAL B N 1
ATOM 7242 C CA . VAL B 1 35 ? -32.796 -49.785 -19.231 1 88.74 35 VAL B CA 1
ATOM 7243 C C . VAL B 1 35 ? -31.459 -49.611 -19.947 1 88.74 35 VAL B C 1
ATOM 7245 O O . VAL B 1 35 ? -31.407 -49.573 -21.179 1 88.74 35 VAL B O 1
ATOM 7248 N N . LEU B 1 36 ? -30.444 -49.492 -19.126 1 92.39 36 LEU B N 1
ATOM 7249 C CA . LEU B 1 36 ? -29.092 -49.358 -19.656 1 92.39 36 LEU B CA 1
ATOM 7250 C C . LEU B 1 36 ? -28.215 -50.524 -19.211 1 92.39 36 LEU B C 1
ATOM 7252 O O . LEU B 1 36 ? -28.163 -50.848 -18.023 1 92.39 36 LEU B O 1
ATOM 7256 N N . LEU B 1 37 ? -27.589 -51.115 -20.164 1 92.04 37 LEU B N 1
ATOM 7257 C CA . LEU B 1 37 ? -26.657 -52.202 -19.886 1 92.04 37 LEU B CA 1
ATOM 7258 C C . LEU B 1 37 ? -25.219 -51.764 -20.141 1 92.04 37 LEU B C 1
ATOM 7260 O O . LEU B 1 37 ? -24.828 -51.54 -21.289 1 92.04 37 LEU B O 1
ATOM 7264 N N . PRO B 1 38 ? -24.445 -51.726 -19.066 1 94.04 38 PRO B N 1
ATOM 7265 C CA . PRO B 1 38 ? -23.062 -51.295 -19.281 1 94.04 38 PRO B CA 1
ATOM 7266 C C . PRO B 1 38 ? -22.25 -52.3 -20.094 1 94.04 38 PRO B C 1
ATOM 7268 O O . PRO B 1 38 ? -22.298 -53.502 -19.823 1 94.04 38 PRO B O 1
ATOM 7271 N N . GLN B 1 39 ? -21.603 -51.83 -21.085 1 92.67 39 GLN B N 1
ATOM 7272 C CA . GLN B 1 39 ? -20.742 -52.661 -21.919 1 92.67 39 GLN B CA 1
ATOM 7273 C C . GLN B 1 39 ? -19.269 -52.354 -21.667 1 92.67 39 GLN B C 1
ATOM 7275 O O . GLN B 1 39 ? -18.434 -53.26 -21.654 1 92.67 39 GLN B O 1
ATOM 7280 N N . HIS B 1 40 ? -18.968 -51.124 -21.616 1 93.76 40 HIS B N 1
ATOM 7281 C CA . HIS B 1 40 ? -17.593 -50.697 -21.378 1 93.76 40 HIS B CA 1
ATOM 7282 C C . HIS B 1 40 ? -17.525 -49.651 -20.271 1 93.76 40 HIS B C 1
ATOM 7284 O O . HIS B 1 40 ? -18.359 -48.743 -20.216 1 93.76 40 HIS B O 1
ATOM 7290 N N . VAL B 1 41 ? -16.533 -49.866 -19.355 1 95.15 41 VAL B N 1
ATOM 7291 C CA . VAL B 1 41 ? -16.348 -48.958 -18.229 1 95.15 41 VAL B CA 1
ATOM 7292 C C . VAL B 1 41 ? -14.915 -48.432 -18.218 1 95.15 41 VAL B C 1
ATOM 7294 O O . VAL B 1 41 ? -13.965 -49.197 -18.401 1 95.15 41 VAL B O 1
ATOM 7297 N N . ASP B 1 42 ? -14.653 -47.158 -18.096 1 95.97 42 ASP B N 1
ATOM 7298 C CA . ASP B 1 42 ? -13.382 -46.475 -17.874 1 95.97 42 ASP B CA 1
ATOM 7299 C C . ASP B 1 42 ? -13.534 -45.354 -16.848 1 95.97 42 ASP B C 1
ATOM 7301 O O . ASP B 1 42 ? -13.926 -44.238 -17.195 1 95.97 42 ASP B O 1
ATOM 7305 N N . ILE B 1 43 ? -13.234 -45.635 -15.609 1 96.77 43 ILE B N 1
ATOM 7306 C CA . ILE B 1 43 ? -13.464 -44.687 -14.525 1 96.77 43 ILE B CA 1
ATOM 7307 C C . ILE B 1 43 ? -12.186 -44.519 -13.707 1 96.77 43 ILE B C 1
ATOM 7309 O O . ILE B 1 43 ? -11.489 -45.496 -13.424 1 96.77 43 ILE B O 1
ATOM 7313 N N . THR B 1 44 ? -11.858 -43.33 -13.385 1 97.4 44 THR B N 1
ATOM 7314 C CA . THR B 1 44 ? -10.725 -43.015 -12.522 1 97.4 44 THR B CA 1
ATOM 7315 C C . THR B 1 44 ? -11.204 -42.513 -11.163 1 97.4 44 THR B C 1
ATOM 7317 O O . THR B 1 44 ? -12.179 -41.763 -11.08 1 97.4 44 THR B O 1
ATOM 7320 N N . GLU B 1 45 ? -10.583 -43.004 -10.1 1 96.87 45 GLU B N 1
ATOM 7321 C CA . GLU B 1 45 ? -10.76 -42.582 -8.714 1 96.87 45 GLU B CA 1
ATOM 7322 C C . GLU B 1 45 ? -9.42 -42.264 -8.058 1 96.87 45 GLU B C 1
ATOM 7324 O O . GLU B 1 45 ? -8.407 -42.897 -8.363 1 96.87 45 GLU B O 1
ATOM 7329 N N . GLY B 1 46 ? -9.454 -41.304 -7.235 1 97.03 46 GLY B N 1
ATOM 7330 C CA . GLY B 1 46 ? -8.192 -41.06 -6.553 1 97.03 46 GLY B CA 1
ATOM 7331 C C . GLY B 1 46 ? -8.307 -40.045 -5.432 1 97.03 46 GLY B C 1
ATOM 7332 O O . GLY B 1 46 ? -9.354 -39.419 -5.259 1 97.03 46 GLY B O 1
ATOM 7333 N N . LEU B 1 47 ? -7.238 -39.944 -4.638 1 97.68 47 LEU B N 1
ATOM 7334 C CA . LEU B 1 47 ? -7.126 -38.896 -3.629 1 97.68 47 LEU B CA 1
ATOM 7335 C C . LEU B 1 47 ? -6.964 -37.527 -4.282 1 97.68 47 LEU B C 1
ATOM 7337 O O . LEU B 1 47 ? -6.175 -37.37 -5.216 1 97.68 47 LEU B O 1
ATOM 7341 N N . CYS B 1 48 ? -7.72 -36.61 -3.885 1 96.71 48 CYS B N 1
ATOM 7342 C CA . CYS B 1 48 ? -7.681 -35.212 -4.298 1 96.71 48 CYS B CA 1
ATOM 7343 C C . CYS B 1 48 ? -8.093 -35.063 -5.758 1 96.71 48 CYS B C 1
ATOM 7345 O O . CYS B 1 48 ? -7.896 -34.006 -6.359 1 96.71 48 CYS B O 1
ATOM 7347 N N . THR B 1 49 ? -8.637 -36.101 -6.416 1 94.71 49 THR B N 1
ATOM 7348 C CA . THR B 1 49 ? -9.078 -36.024 -7.804 1 94.71 49 THR B CA 1
ATOM 7349 C C . THR B 1 49 ? -10.546 -36.42 -7.929 1 94.71 49 THR B C 1
ATOM 7351 O O . THR B 1 49 ? -11.236 -35.982 -8.852 1 94.71 49 THR B O 1
ATOM 7354 N N . GLY B 1 50 ? -10.97 -37.3 -7.099 1 95.59 50 GLY B N 1
ATOM 7355 C CA . GLY B 1 50 ? -12.367 -37.703 -7.12 1 95.59 50 GLY B CA 1
ATOM 7356 C C . GLY B 1 50 ? -12.663 -38.775 -8.152 1 95.59 50 GLY B C 1
ATOM 7357 O O . GLY B 1 50 ? -11.841 -39.663 -8.386 1 95.59 50 GLY B O 1
ATOM 7358 N N . ILE B 1 51 ? -13.905 -38.842 -8.565 1 97.8 51 ILE B N 1
ATOM 7359 C CA . ILE B 1 51 ? -14.378 -39.827 -9.531 1 97.8 51 ILE B CA 1
ATOM 7360 C C . ILE B 1 51 ? -14.682 -39.14 -10.861 1 97.8 51 ILE B C 1
ATOM 7362 O O . ILE B 1 51 ? -15.381 -38.125 -10.897 1 97.8 51 ILE B O 1
ATOM 7366 N N . ASP B 1 52 ? -14.158 -39.639 -11.872 1 96.48 52 ASP B N 1
ATOM 7367 C CA . ASP B 1 52 ? -14.427 -39.153 -13.222 1 96.48 52 ASP B CA 1
ATOM 7368 C C . ASP B 1 52 ? -14.24 -40.265 -14.253 1 96.48 52 ASP B C 1
ATOM 7370 O O . ASP B 1 52 ? -13.191 -40.912 -14.292 1 96.48 52 ASP B O 1
ATOM 7374 N N . GLY B 1 53 ? -15.263 -40.493 -15.019 1 95.79 53 GLY B N 1
ATOM 7375 C CA . GLY B 1 53 ? -15.106 -41.496 -16.06 1 95.79 53 GLY B CA 1
ATOM 7376 C C . GLY B 1 53 ? -16.374 -41.731 -16.858 1 95.79 53 GLY B C 1
ATOM 7377 O O . GLY B 1 53 ? -17.386 -41.064 -16.636 1 95.79 53 GLY B O 1
ATOM 7378 N N . THR B 1 54 ? -16.281 -42.759 -17.767 1 96.5 54 THR B N 1
ATOM 7379 C CA . THR B 1 54 ? -17.38 -43.009 -18.692 1 96.5 54 THR B CA 1
ATOM 7380 C C . THR B 1 54 ? -17.832 -44.464 -18.615 1 96.5 54 THR B C 1
ATOM 7382 O O . THR B 1 54 ? -17.025 -45.357 -18.35 1 96.5 54 THR B O 1
ATOM 7385 N N . VAL B 1 55 ? -19.134 -44.624 -18.838 1 96.47 55 VAL B N 1
ATOM 7386 C CA . VAL B 1 55 ? -19.766 -45.931 -18.98 1 96.47 55 VAL B CA 1
ATOM 7387 C C . VAL B 1 55 ? -20.545 -45.989 -20.293 1 96.47 55 VAL B C 1
ATOM 7389 O O . VAL B 1 55 ? -21.482 -45.215 -20.5 1 96.47 55 VAL B O 1
ATOM 7392 N N . MET B 1 56 ? -20.115 -46.856 -21.127 1 95.86 56 MET B N 1
ATOM 7393 C CA . MET B 1 56 ? -20.831 -47.053 -22.385 1 95.86 56 MET B CA 1
ATOM 7394 C C . MET B 1 56 ? -21.859 -48.172 -22.256 1 95.86 56 MET B C 1
ATOM 7396 O O . MET B 1 56 ? -21.514 -49.299 -21.898 1 95.86 56 MET B O 1
ATOM 7400 N N . CYS B 1 57 ? -23.082 -47.823 -22.56 1 94.57 57 CYS B N 1
ATOM 7401 C CA . CYS B 1 57 ? -24.193 -48.736 -22.32 1 94.57 57 CYS B CA 1
ATOM 7402 C C . CYS B 1 57 ? -24.938 -49.042 -23.613 1 94.57 57 CYS B C 1
ATOM 7404 O O . CYS B 1 57 ? -24.8 -48.317 -24.6 1 94.57 57 CYS B O 1
ATOM 7406 N N . LEU B 1 58 ? -25.629 -50.098 -23.496 1 92.53 58 LEU B N 1
ATOM 7407 C CA . LEU B 1 58 ? -26.571 -50.492 -24.538 1 92.53 58 LEU B CA 1
ATOM 7408 C C . LEU B 1 58 ? -28.007 -50.413 -24.03 1 92.53 58 LEU B C 1
ATOM 7410 O O . LEU B 1 58 ? -28.269 -50.674 -22.854 1 92.53 58 LEU B O 1
ATOM 7414 N N . SER B 1 59 ? -28.82 -49.973 -24.892 1 91.46 59 SER B N 1
ATOM 7415 C CA . SER B 1 59 ? -30.238 -49.895 -24.557 1 91.46 59 SER B CA 1
ATOM 7416 C C . SER B 1 59 ? -31.103 -50.464 -25.676 1 91.46 59 SER B C 1
ATOM 7418 O O . SER B 1 59 ? -30.8 -50.28 -26.857 1 91.46 59 SER B O 1
ATOM 7420 N N . ALA B 1 60 ? -32.172 -51.073 -25.257 1 87.77 60 ALA B N 1
ATOM 7421 C CA . ALA B 1 60 ? -33.146 -51.566 -26.228 1 87.77 60 ALA B CA 1
ATOM 7422 C C . ALA B 1 60 ? -34.188 -50.499 -26.55 1 87.77 60 ALA B C 1
ATOM 7424 O O . ALA B 1 60 ? -35.048 -50.702 -27.41 1 87.77 60 ALA B O 1
ATOM 7425 N N . ARG B 1 61 ? -34.056 -49.455 -25.89 1 84.01 61 ARG B N 1
ATOM 7426 C CA . ARG B 1 61 ? -34.979 -48.344 -26.098 1 84.01 61 ARG B CA 1
ATOM 7427 C C . ARG B 1 61 ? -34.282 -47.175 -26.787 1 84.01 61 ARG B C 1
ATOM 7429 O O . ARG B 1 61 ? -33.648 -46.349 -26.128 1 84.01 61 ARG B O 1
ATOM 7436 N N . PRO B 1 62 ? -34.505 -47.06 -28.035 1 78.31 62 PRO B N 1
ATOM 7437 C CA . PRO B 1 62 ? -33.866 -45.948 -28.742 1 78.31 62 PRO B CA 1
ATOM 7438 C C . PRO B 1 62 ? -34.537 -44.606 -28.461 1 78.31 62 PRO B C 1
ATOM 7440 O O . PRO B 1 62 ? -33.98 -43.553 -28.782 1 78.31 62 PRO B O 1
ATOM 7443 N N . ASP B 1 63 ? -35.655 -44.577 -27.77 1 82.61 63 ASP B N 1
ATOM 7444 C CA . ASP B 1 63 ? -36.457 -43.37 -27.593 1 82.61 63 ASP B CA 1
ATOM 7445 C C . ASP B 1 63 ? -36.208 -42.741 -26.224 1 82.61 63 ASP B C 1
ATOM 7447 O O . ASP B 1 63 ? -36.937 -41.838 -25.808 1 82.61 63 ASP B O 1
ATOM 7451 N N . LEU B 1 64 ? -35.145 -43.163 -25.658 1 84.87 64 LEU B N 1
ATOM 7452 C CA . LEU B 1 64 ? -34.897 -42.621 -24.327 1 84.87 64 LEU B CA 1
ATOM 7453 C C . LEU B 1 64 ? -34.322 -41.211 -24.412 1 84.87 64 LEU B C 1
ATOM 7455 O O . LEU B 1 64 ? -33.278 -40.999 -25.032 1 84.87 64 LEU B O 1
ATOM 7459 N N . PRO B 1 65 ? -34.959 -40.259 -23.86 1 89.78 65 PRO B N 1
ATOM 7460 C CA . PRO B 1 65 ? -34.369 -38.918 -23.822 1 89.78 65 PRO B CA 1
ATOM 7461 C C . PRO B 1 65 ? -33.153 -38.834 -22.902 1 89.78 65 PRO B C 1
ATOM 7463 O O . PRO B 1 65 ? -33.159 -39.409 -21.811 1 89.78 65 PRO B O 1
ATOM 7466 N N . PRO B 1 66 ? -32.09 -38.191 -23.373 1 90.46 66 PRO B N 1
ATOM 7467 C CA . PRO B 1 66 ? -30.871 -38.099 -22.567 1 90.46 66 PRO B CA 1
ATOM 7468 C C . PRO B 1 66 ? -31.118 -37.484 -21.191 1 90.46 66 PRO B C 1
ATOM 7470 O O . PRO B 1 66 ? -30.43 -37.826 -20.225 1 90.46 66 PRO B O 1
ATOM 7473 N N . GLU B 1 67 ? -32.076 -36.551 -21.067 1 92.35 67 GLU B N 1
ATOM 7474 C CA . GLU B 1 67 ? -32.342 -35.859 -19.809 1 92.35 67 GLU B CA 1
ATOM 7475 C C . GLU B 1 67 ? -32.86 -36.825 -18.747 1 92.35 67 GLU B C 1
ATOM 7477 O O . GLU B 1 67 ? -32.875 -36.498 -17.558 1 92.35 67 GLU B O 1
ATOM 7482 N N . THR B 1 68 ? -33.21 -38.06 -19.215 1 91.82 68 THR B N 1
ATOM 7483 C CA . THR B 1 68 ? -33.672 -39.091 -18.293 1 91.82 68 THR B CA 1
ATOM 7484 C C . THR B 1 68 ? -32.562 -39.485 -17.322 1 91.82 68 THR B C 1
ATOM 7486 O O . THR B 1 68 ? -32.835 -39.88 -16.187 1 91.82 68 THR B O 1
ATOM 7489 N N . PHE B 1 69 ? -31.364 -39.254 -17.743 1 93.99 69 PHE B N 1
ATOM 7490 C CA . PHE B 1 69 ? -30.258 -39.787 -16.955 1 93.99 69 PHE B CA 1
ATOM 7491 C C . PHE B 1 69 ? -29.511 -38.666 -16.242 1 93.99 69 PHE B C 1
ATOM 7493 O O . PHE B 1 69 ? -28.791 -38.912 -15.272 1 93.99 69 PHE B O 1
ATOM 7500 N N . LEU B 1 70 ? -29.666 -37.47 -16.676 1 95.17 70 LEU B N 1
ATOM 7501 C CA . LEU B 1 70 ? -28.862 -36.35 -16.2 1 95.17 70 LEU B CA 1
ATOM 7502 C C . LEU B 1 70 ? -29.15 -36.061 -14.73 1 95.17 70 LEU B C 1
ATOM 7504 O O . LEU B 1 70 ? -30.31 -35.919 -14.337 1 95.17 70 LEU B O 1
ATOM 7508 N N . GLY B 1 71 ? -28.029 -36.03 -13.923 1 95.12 71 GLY B N 1
ATOM 7509 C CA . GLY B 1 71 ? -28.146 -35.665 -12.521 1 95.12 71 GLY B CA 1
ATOM 7510 C C . GLY B 1 71 ? -28.564 -36.824 -11.635 1 95.12 71 GLY B C 1
ATOM 7511 O O . GLY B 1 71 ? -28.706 -36.664 -10.421 1 95.12 71 GLY B O 1
ATOM 7512 N N . ARG B 1 72 ? -28.688 -37.943 -12.137 1 95.54 72 ARG B N 1
ATOM 7513 C CA . ARG B 1 72 ? -29.156 -39.089 -11.364 1 95.54 72 ARG B CA 1
ATOM 7514 C C . ARG B 1 72 ? -27.988 -39.828 -10.719 1 95.54 72 ARG B C 1
ATOM 7516 O O . ARG B 1 72 ? -26.954 -40.04 -11.355 1 95.54 72 ARG B O 1
ATOM 7523 N N . PRO B 1 73 ? -28.171 -40.101 -9.383 1 96.96 73 PRO B N 1
ATOM 7524 C CA . PRO B 1 73 ? -27.172 -40.97 -8.758 1 96.96 73 PRO B CA 1
ATOM 7525 C C . PRO B 1 73 ? -27.142 -42.369 -9.369 1 96.96 73 PRO B C 1
ATOM 7527 O O . PRO B 1 73 ? -28.191 -42.92 -9.712 1 96.96 73 PRO B O 1
ATOM 7530 N N . VAL B 1 74 ? -26.01 -42.877 -9.554 1 96.79 74 VAL B N 1
ATOM 7531 C CA . VAL B 1 74 ? -25.848 -44.2 -10.146 1 96.79 74 VAL B CA 1
ATOM 7532 C C . VAL B 1 74 ? -24.708 -44.941 -9.45 1 96.79 74 VAL B C 1
ATOM 7534 O O . VAL B 1 74 ? -23.765 -44.318 -8.955 1 96.79 74 VAL B O 1
ATOM 7537 N N . SER B 1 75 ? -24.852 -46.2 -9.293 1 96.7 75 SER B N 1
ATOM 7538 C CA . SER B 1 75 ? -23.81 -47.078 -8.772 1 96.7 75 SER B CA 1
ATOM 7539 C C . SER B 1 75 ? -23.312 -48.042 -9.844 1 96.7 75 SER B C 1
ATOM 7541 O O . SER B 1 75 ? -24.092 -48.819 -10.398 1 96.7 75 SER B O 1
ATOM 7543 N N . LEU B 1 76 ? -22.147 -47.888 -10.219 1 96.23 76 LEU B N 1
ATOM 7544 C CA . LEU B 1 76 ? -21.505 -48.953 -10.982 1 96.23 76 LEU B CA 1
ATOM 7545 C C . LEU B 1 76 ? -21.08 -50.097 -10.067 1 96.23 76 LEU B C 1
ATOM 7547 O O . LEU B 1 76 ? -20.217 -49.92 -9.204 1 96.23 76 LEU B O 1
ATOM 7551 N N . GLN B 1 77 ? -21.644 -51.215 -10.23 1 95.45 77 GLN B N 1
ATOM 7552 C CA . GLN B 1 77 ? -21.353 -52.366 -9.382 1 95.45 77 GLN B CA 1
ATOM 7553 C C . GLN B 1 77 ? -20.449 -53.364 -10.1 1 95.45 77 GLN B C 1
ATOM 7555 O O . GLN B 1 77 ? -20.826 -53.918 -11.135 1 95.45 77 GLN B O 1
ATOM 7560 N N . VAL B 1 78 ? -19.325 -53.495 -9.568 1 94.21 78 VAL B N 1
ATOM 7561 C CA . VAL B 1 78 ? -18.386 -54.494 -10.068 1 94.21 78 VAL B CA 1
ATOM 7562 C C . VAL B 1 78 ? -18.494 -55.769 -9.235 1 94.21 78 VAL B C 1
ATOM 7564 O O . VAL B 1 78 ? -18.209 -55.76 -8.035 1 94.21 78 VAL B O 1
ATOM 7567 N N . ILE B 1 79 ? -18.857 -56.895 -9.869 1 93.15 79 ILE B N 1
ATOM 7568 C CA . ILE B 1 79 ? -19.044 -58.135 -9.124 1 93.15 79 ILE B CA 1
ATOM 7569 C C . ILE B 1 79 ? -17.693 -58.807 -8.892 1 93.15 79 ILE B C 1
ATOM 7571 O O . ILE B 1 79 ? -16.988 -59.142 -9.847 1 93.15 79 ILE B O 1
ATOM 7575 N N . THR B 1 80 ? -17.39 -58.957 -7.649 1 91.39 80 THR B N 1
ATOM 7576 C CA . THR B 1 80 ? -16.096 -59.518 -7.275 1 91.39 80 THR B CA 1
ATOM 7577 C C . THR B 1 80 ? -16.058 -61.019 -7.548 1 91.39 80 THR B C 1
ATOM 7579 O O . THR B 1 80 ? -17.066 -61.609 -7.942 1 91.39 80 THR B O 1
ATOM 7582 N N . ASP B 1 81 ? -14.944 -61.65 -7.387 1 85.75 81 ASP B N 1
ATOM 7583 C CA . ASP B 1 81 ? -14.782 -63.086 -7.589 1 85.75 81 ASP B CA 1
ATOM 7584 C C . ASP B 1 81 ? -15.591 -63.88 -6.566 1 85.75 81 ASP B C 1
ATOM 7586 O O . ASP B 1 81 ? -15.881 -65.059 -6.776 1 85.75 81 ASP B O 1
ATOM 7590 N N . ARG B 1 82 ? -16.036 -63.213 -5.585 1 86.97 82 ARG B N 1
ATOM 7591 C CA . ARG B 1 82 ? -16.856 -63.859 -4.566 1 86.97 82 ARG B CA 1
ATOM 7592 C C . ARG B 1 82 ? -18.336 -63.564 -4.785 1 86.97 82 ARG B C 1
ATOM 7594 O O . ARG B 1 82 ? -19.173 -63.903 -3.947 1 86.97 82 ARG B O 1
ATOM 7601 N N . GLY B 1 83 ? -18.568 -62.822 -5.752 1 87.81 83 GLY B N 1
ATOM 7602 C CA . GLY B 1 83 ? -19.951 -62.553 -6.11 1 87.81 83 GLY B CA 1
ATOM 7603 C C . GLY B 1 83 ? -20.532 -61.352 -5.388 1 87.81 83 GLY B C 1
ATOM 7604 O O . GLY B 1 83 ? -21.733 -61.088 -5.478 1 87.81 83 GLY B O 1
ATOM 7605 N N . VAL B 1 84 ? -19.745 -60.72 -4.653 1 90.33 84 VAL B N 1
ATOM 7606 C CA . VAL B 1 84 ? -20.203 -59.542 -3.922 1 90.33 84 VAL B CA 1
ATOM 7607 C C . VAL B 1 84 ? -20.012 -58.294 -4.781 1 90.33 84 VAL B C 1
ATOM 7609 O O . VAL B 1 84 ? -18.946 -58.093 -5.366 1 90.33 84 VAL B O 1
ATOM 7612 N N . PRO B 1 85 ? -20.986 -57.454 -4.83 1 93.02 85 PRO B N 1
ATOM 7613 C CA . PRO B 1 85 ? -20.839 -56.235 -5.627 1 93.02 85 PRO B CA 1
ATOM 7614 C C . PRO B 1 85 ? -19.951 -55.192 -4.952 1 93.02 85 PRO B C 1
ATOM 7616 O O . PRO B 1 85 ? -20.05 -54.982 -3.741 1 93.02 85 PRO B O 1
ATOM 7619 N N . HIS B 1 86 ? -19.021 -54.671 -5.611 1 95.45 86 HIS B N 1
ATOM 7620 C CA . HIS B 1 86 ? -18.225 -53.516 -5.21 1 95.45 86 HIS B CA 1
ATOM 7621 C C . HIS B 1 86 ? -18.724 -52.242 -5.882 1 95.45 86 HIS B C 1
ATOM 7623 O O . HIS B 1 86 ? -18.546 -52.061 -7.089 1 95.45 86 HIS B O 1
ATOM 7629 N N . PRO B 1 87 ? -19.234 -51.315 -5.112 1 95.99 87 PRO B N 1
ATOM 7630 C CA . PRO B 1 87 ? -19.896 -50.149 -5.701 1 95.99 87 PRO B CA 1
ATOM 7631 C C . PRO B 1 87 ? -18.935 -48.989 -5.95 1 95.99 87 PRO B C 1
ATOM 7633 O O . PRO B 1 87 ? -18.032 -48.746 -5.145 1 95.99 87 PRO B O 1
ATOM 7636 N N . ILE B 1 88 ? -19.027 -48.333 -7.03 1 97.2 88 ILE B N 1
ATOM 7637 C CA . ILE B 1 88 ? -18.518 -47.003 -7.347 1 97.2 88 ILE B CA 1
ATOM 7638 C C . ILE B 1 88 ? -19.683 -46.051 -7.605 1 97.2 88 ILE B C 1
ATOM 7640 O O . ILE B 1 88 ? -20.319 -46.109 -8.66 1 97.2 88 ILE B O 1
ATOM 7644 N N . ASN B 1 89 ? -19.963 -45.241 -6.652 1 97.97 89 ASN B N 1
ATOM 7645 C CA . ASN B 1 89 ? -21.152 -44.397 -6.709 1 97.97 89 ASN B CA 1
ATOM 7646 C C . ASN B 1 89 ? -20.813 -42.981 -7.168 1 97.97 89 ASN B C 1
ATOM 7648 O O . ASN B 1 89 ? -19.786 -42.426 -6.775 1 97.97 89 ASN B O 1
ATOM 7652 N N . GLY B 1 90 ? -21.533 -42.385 -8 1 97.48 90 GLY B N 1
ATOM 7653 C CA . GLY B 1 90 ? -21.43 -41.013 -8.469 1 97.48 90 GLY B CA 1
ATOM 7654 C C . GLY B 1 90 ? -22.732 -40.475 -9.032 1 97.48 90 GLY B C 1
ATOM 7655 O O . GLY B 1 90 ? -23.811 -40.966 -8.692 1 97.48 90 GLY B O 1
ATOM 7656 N N . ILE B 1 91 ? -22.62 -39.429 -9.74 1 97.63 91 ILE B N 1
ATOM 7657 C CA . ILE B 1 91 ? -23.763 -38.785 -10.379 1 97.63 91 ILE B CA 1
ATOM 7658 C C . ILE B 1 91 ? -23.503 -38.64 -11.876 1 97.63 91 ILE B C 1
ATOM 7660 O O . ILE B 1 91 ? -22.391 -38.302 -12.29 1 97.63 91 ILE B O 1
ATOM 7664 N N . VAL B 1 92 ? -24.521 -38.908 -12.648 1 97.64 92 VAL B N 1
ATOM 7665 C CA . VAL B 1 92 ? -24.376 -38.755 -14.091 1 97.64 92 VAL B CA 1
ATOM 7666 C C . VAL B 1 92 ? -24.295 -37.273 -14.448 1 97.64 92 VAL B C 1
ATOM 7668 O O . VAL B 1 92 ? -25.256 -36.526 -14.249 1 97.64 92 VAL B O 1
ATOM 7671 N N . ALA B 1 93 ? -23.19 -36.858 -14.962 1 97.16 93 ALA B N 1
ATOM 7672 C CA . ALA B 1 93 ? -22.971 -35.453 -15.295 1 97.16 93 ALA B CA 1
ATOM 7673 C C . ALA B 1 93 ? -23.217 -35.197 -16.779 1 97.16 93 ALA B C 1
ATOM 7675 O O . ALA B 1 93 ? -23.486 -34.063 -17.183 1 97.16 93 ALA B O 1
ATOM 7676 N N . ASN B 1 94 ? -23.048 -36.226 -17.626 1 96.68 94 ASN B N 1
ATOM 7677 C CA . ASN B 1 94 ? -23.261 -36.152 -19.067 1 96.68 94 ASN B CA 1
ATOM 7678 C C . ASN B 1 94 ? -23.869 -37.442 -19.611 1 96.68 94 ASN B C 1
ATOM 7680 O O . ASN B 1 94 ? -23.502 -38.536 -19.179 1 96.68 94 ASN B O 1
ATOM 7684 N N . ALA B 1 95 ? -24.844 -37.33 -20.495 1 96.36 95 ALA B N 1
ATOM 7685 C CA . ALA B 1 95 ? -25.439 -38.443 -21.23 1 96.36 95 ALA B CA 1
ATOM 7686 C C . ALA B 1 95 ? -25.402 -38.19 -22.734 1 96.36 95 ALA B C 1
ATOM 7688 O O . ALA B 1 95 ? -25.955 -37.198 -23.217 1 96.36 95 ALA B O 1
ATOM 7689 N N . ARG B 1 96 ? -24.771 -39.061 -23.405 1 94.47 96 ARG B N 1
ATOM 7690 C CA . ARG B 1 96 ? -24.652 -38.958 -24.856 1 94.47 96 ARG B CA 1
ATOM 7691 C C . ARG B 1 96 ? -25.291 -40.159 -25.545 1 94.47 96 ARG B C 1
ATOM 7693 O O . ARG B 1 96 ? -24.916 -41.304 -25.282 1 94.47 96 ARG B O 1
ATOM 7700 N N . MET B 1 97 ? -26.204 -39.827 -26.436 1 93.53 97 MET B N 1
ATOM 7701 C CA . MET B 1 97 ? -26.839 -40.894 -27.205 1 93.53 97 MET B CA 1
ATOM 7702 C C . MET B 1 97 ? -26.039 -41.207 -28.465 1 93.53 97 MET B C 1
ATOM 7704 O O . MET B 1 97 ? -25.556 -40.297 -29.141 1 93.53 97 MET B O 1
ATOM 7708 N N . GLY B 1 98 ? -25.813 -42.456 -28.588 1 92.42 98 GLY B N 1
ATOM 7709 C CA . GLY B 1 98 ? -25.075 -42.883 -29.767 1 92.42 98 GLY B CA 1
ATOM 7710 C C . GLY B 1 98 ? -25.967 -43.441 -30.859 1 92.42 98 GLY B C 1
ATOM 7711 O O . GLY B 1 98 ? -27.172 -43.182 -30.877 1 92.42 98 GLY B O 1
ATOM 7712 N N . HIS B 1 99 ? -25.315 -44.152 -31.794 1 92.22 99 HIS B N 1
ATOM 7713 C CA . HIS B 1 99 ? -26.008 -44.723 -32.944 1 92.22 99 HIS B CA 1
ATOM 7714 C C . HIS B 1 99 ? -26.929 -45.863 -32.523 1 92.22 99 HIS B C 1
ATOM 7716 O O . HIS B 1 99 ? -26.737 -46.462 -31.462 1 92.22 99 HIS B O 1
ATOM 7722 N N . SER B 1 100 ? -28.022 -46.077 -33.254 1 91.67 100 SER B N 1
ATOM 7723 C CA . SER B 1 100 ? -28.952 -47.185 -33.062 1 91.67 100 SER B CA 1
ATOM 7724 C C . SER B 1 100 ? -29.044 -48.052 -34.313 1 91.67 100 SER B C 1
ATOM 7726 O O . SER B 1 100 ? -29.011 -47.54 -35.434 1 91.67 100 SER B O 1
ATOM 7728 N N . ASP B 1 101 ? -29.019 -49.314 -34.12 1 87.46 101 ASP B N 1
ATOM 7729 C CA . ASP B 1 101 ? -29.205 -50.2 -35.265 1 87.46 101 ASP B CA 1
ATOM 7730 C C . ASP B 1 101 ? -30.665 -50.626 -35.399 1 87.46 101 ASP B C 1
ATOM 7732 O O . ASP B 1 101 ? -30.973 -51.592 -36.101 1 87.46 101 ASP B O 1
ATOM 7736 N N . GLY B 1 102 ? -31.544 -49.927 -34.825 1 82.91 102 GLY B N 1
ATOM 7737 C CA . GLY B 1 102 ? -32.965 -50.231 -34.864 1 82.91 102 GLY B CA 1
ATOM 7738 C C . GLY B 1 102 ? -33.44 -51.021 -33.66 1 82.91 102 GLY B C 1
ATOM 7739 O O . GLY B 1 102 ? -34.529 -50.773 -33.138 1 82.91 102 GLY B O 1
ATOM 7740 N N . SER B 1 103 ? -32.641 -51.994 -33.258 1 85.47 103 SER B N 1
ATOM 7741 C CA . SER B 1 103 ? -32.997 -52.818 -32.107 1 85.47 103 SER B CA 1
ATOM 7742 C C . SER B 1 103 ? -32.227 -52.391 -30.862 1 85.47 103 SER B C 1
ATOM 7744 O O . SER B 1 103 ? -32.736 -52.498 -29.744 1 85.47 103 SER B O 1
ATOM 7746 N N . LEU B 1 104 ? -31.007 -51.929 -31.076 1 89.32 104 LEU B N 1
ATOM 7747 C CA . LEU B 1 104 ? -30.15 -51.525 -29.966 1 89.32 104 LEU B CA 1
ATOM 7748 C C . LEU B 1 104 ? -29.611 -50.114 -30.182 1 89.32 104 LEU B C 1
ATOM 7750 O O . LEU B 1 104 ? -29.263 -49.743 -31.305 1 89.32 104 LEU B O 1
ATOM 7754 N N . ALA B 1 105 ? -29.631 -49.391 -29.089 1 91.64 105 ALA B N 1
ATOM 7755 C CA . ALA B 1 105 ? -29.018 -48.065 -29.075 1 91.64 105 ALA B CA 1
ATOM 7756 C C . ALA B 1 105 ? -27.921 -47.979 -28.018 1 91.64 105 ALA B C 1
ATOM 7758 O O . ALA B 1 105 ? -27.941 -48.719 -27.032 1 91.64 105 ALA B O 1
ATOM 7759 N N . CYS B 1 106 ? -26.964 -47.202 -28.305 1 93.32 106 CYS B N 1
ATOM 7760 C CA . CYS B 1 106 ? -25.904 -47.056 -27.315 1 93.32 106 CYS B CA 1
ATOM 7761 C C . CYS B 1 106 ? -26.001 -45.711 -26.605 1 93.32 106 CYS B C 1
ATOM 7763 O O . CYS B 1 106 ? -26.457 -44.727 -27.19 1 93.32 106 CYS B O 1
ATOM 7765 N N . VAL B 1 107 ? -25.672 -45.687 -25.343 1 94.19 107 VAL B N 1
ATOM 7766 C CA . VAL B 1 107 ? -25.693 -44.507 -24.485 1 94.19 107 VAL B CA 1
ATOM 7767 C C . VAL B 1 107 ? -24.388 -44.417 -23.698 1 94.19 107 VAL B C 1
ATOM 7769 O O . VAL B 1 107 ? -23.934 -45.408 -23.121 1 94.19 107 VAL B O 1
ATOM 7772 N N . GLN B 1 108 ? -23.712 -43.308 -23.761 1 95.91 108 GLN B N 1
ATOM 7773 C CA . GLN B 1 108 ? -22.52 -43.068 -22.956 1 95.91 108 GLN B CA 1
ATOM 7774 C C . GLN B 1 108 ? -22.828 -42.149 -21.777 1 95.91 108 GLN B C 1
ATOM 7776 O O . GLN B 1 108 ? -23.342 -41.044 -21.962 1 95.91 108 GLN B O 1
ATOM 7781 N N . LEU B 1 109 ? -22.556 -42.567 -20.58 1 96.95 109 LEU B N 1
ATOM 7782 C CA . LEU B 1 109 ? -22.739 -41.779 -19.366 1 96.95 109 LEU B CA 1
ATOM 7783 C C . LEU B 1 109 ? -21.396 -41.331 -18.801 1 96.95 109 LEU B C 1
ATOM 7785 O O . LEU B 1 109 ? -20.433 -42.102 -18.793 1 96.95 109 LEU B O 1
ATOM 7789 N N . THR B 1 110 ? -21.256 -40.079 -18.47 1 97.72 110 THR B N 1
ATOM 7790 C CA . THR B 1 110 ? -20.13 -39.614 -17.668 1 97.72 110 THR B CA 1
ATOM 7791 C C . THR B 1 110 ? -20.516 -39.527 -16.194 1 97.72 110 THR B C 1
ATOM 7793 O O . THR B 1 110 ? -21.46 -38.821 -15.834 1 97.72 110 THR B O 1
ATOM 7796 N N . VAL B 1 111 ? -19.845 -40.242 -15.355 1 98.01 111 VAL B N 1
ATOM 7797 C CA . VAL B 1 111 ? -20.142 -40.307 -13.928 1 98.01 111 VAL B CA 1
ATOM 7798 C C . VAL B 1 111 ? -19.094 -39.519 -13.145 1 98.01 111 VAL B C 1
ATOM 7800 O O . VAL B 1 111 ? -17.892 -39.737 -13.311 1 98.01 111 VAL B O 1
ATOM 7803 N N . ARG B 1 112 ? -19.532 -38.604 -12.301 1 97.99 112 ARG B N 1
ATOM 7804 C CA . ARG B 1 112 ? -18.667 -37.754 -11.49 1 97.99 112 ARG B CA 1
ATOM 7805 C C . ARG B 1 112 ? -19.158 -37.689 -10.048 1 97.99 112 ARG B C 1
ATOM 7807 O O . ARG B 1 112 ? -20.305 -38.038 -9.761 1 97.99 112 ARG B O 1
ATOM 7814 N N . ASP B 1 113 ? -18.299 -37.299 -9.173 1 97.89 113 ASP B N 1
ATOM 7815 C CA . ASP B 1 113 ? -18.702 -37.113 -7.782 1 97.89 113 ASP B CA 1
ATOM 7816 C C . ASP B 1 113 ? -19.29 -35.721 -7.562 1 97.89 113 ASP B C 1
ATOM 7818 O O . ASP B 1 113 ? -19.206 -34.86 -8.44 1 97.89 113 ASP B O 1
ATOM 7822 N N . ALA B 1 114 ? -19.803 -35.52 -6.361 1 97.07 114 ALA B N 1
ATOM 7823 C CA . ALA B 1 114 ? -20.509 -34.282 -6.04 1 97.07 114 ALA B CA 1
ATOM 7824 C C . ALA B 1 114 ? -19.558 -33.089 -6.053 1 97.07 114 ALA B C 1
ATOM 7826 O O . ALA B 1 114 ? -19.917 -32.006 -6.52 1 97.07 114 ALA B O 1
ATOM 7827 N N . LEU B 1 115 ? -18.338 -33.227 -5.515 1 97.4 115 LEU B N 1
ATOM 7828 C CA . LEU B 1 115 ? -17.391 -32.118 -5.459 1 97.4 115 LEU B CA 1
ATOM 7829 C C . LEU B 1 115 ? -17.031 -31.64 -6.862 1 97.4 115 LEU B C 1
ATOM 7831 O O . LEU B 1 115 ? -16.931 -30.435 -7.105 1 97.4 115 LEU B O 1
ATOM 7835 N N . THR B 1 116 ? -16.809 -32.55 -7.793 1 95.8 116 THR B N 1
ATOM 7836 C CA . THR B 1 116 ? -16.472 -32.205 -9.17 1 95.8 116 THR B CA 1
ATOM 7837 C C . THR B 1 116 ? -17.622 -31.455 -9.836 1 95.8 116 THR B C 1
ATOM 7839 O O . THR B 1 116 ? -17.397 -30.516 -10.602 1 95.8 116 THR B O 1
ATOM 7842 N N . ILE B 1 117 ? -18.774 -31.851 -9.556 1 95.8 117 ILE B N 1
ATOM 7843 C CA . ILE B 1 117 ? -19.945 -31.19 -10.122 1 95.8 117 ILE B CA 1
ATOM 7844 C C . ILE B 1 117 ? -20.035 -29.76 -9.595 1 95.8 117 ILE B C 1
ATOM 7846 O O . ILE B 1 117 ? -20.406 -28.843 -10.331 1 95.8 117 ILE B O 1
ATOM 7850 N N . LEU B 1 118 ? -19.663 -29.585 -8.333 1 96.34 118 LEU B N 1
ATOM 7851 C CA . LEU B 1 118 ? -19.767 -28.276 -7.697 1 96.34 118 LEU B CA 1
ATOM 7852 C C . LEU B 1 118 ? -18.668 -27.342 -8.192 1 96.34 118 LEU B C 1
ATOM 7854 O O . LEU B 1 118 ? -18.538 -26.216 -7.706 1 96.34 118 LEU B O 1
ATOM 7858 N N . GLU B 1 119 ? -17.876 -27.744 -9.145 1 95.53 119 GLU B N 1
ATOM 7859 C CA . GLU B 1 119 ? -16.987 -26.839 -9.868 1 95.53 119 GLU B CA 1
ATOM 7860 C C . GLU B 1 119 ? -17.779 -25.804 -10.661 1 95.53 119 GLU B C 1
ATOM 7862 O O . GLU B 1 119 ? -17.254 -24.742 -11.003 1 95.53 119 GLU B O 1
ATOM 7867 N N . GLN B 1 120 ? -19.004 -26.055 -10.819 1 95.83 120 GLN B N 1
ATOM 7868 C CA . GLN B 1 120 ? -19.851 -25.185 -11.629 1 95.83 120 GLN B CA 1
ATOM 7869 C C . GLN B 1 120 ? -20.529 -24.122 -10.77 1 95.83 120 GLN B C 1
ATOM 7871 O O . GLN B 1 120 ? -21.155 -23.199 -11.295 1 95.83 120 GLN B O 1
ATOM 7876 N N . ARG B 1 121 ? -20.466 -24.244 -9.473 1 96.64 121 ARG B N 1
ATOM 7877 C CA . ARG B 1 121 ? -21.043 -23.238 -8.588 1 96.64 121 ARG B CA 1
ATOM 7878 C C . ARG B 1 121 ? -19.986 -22.238 -8.132 1 96.64 121 ARG B C 1
ATOM 7880 O O . ARG B 1 121 ? -19.203 -22.525 -7.225 1 96.64 121 ARG B O 1
ATOM 7887 N N . VAL B 1 122 ? -20.02 -21.06 -8.721 1 96.61 122 VAL B N 1
ATOM 7888 C CA . VAL B 1 122 ? -19.086 -19.985 -8.401 1 96.61 122 VAL B CA 1
ATOM 7889 C C . VAL B 1 122 ? -19.737 -19.008 -7.424 1 96.61 122 VAL B C 1
ATOM 7891 O O . VAL B 1 122 ? -20.918 -18.68 -7.559 1 96.61 122 VAL B O 1
ATOM 7894 N N . ASN B 1 123 ? -19.01 -18.652 -6.411 1 95.56 123 ASN B N 1
ATOM 7895 C CA . ASN B 1 123 ? -19.602 -17.845 -5.349 1 95.56 123 ASN B CA 1
ATOM 7896 C C . ASN B 1 123 ? -18.59 -16.865 -4.76 1 95.56 123 ASN B C 1
ATOM 7898 O O . ASN B 1 123 ? -17.393 -16.962 -5.035 1 95.56 123 ASN B O 1
ATOM 7902 N N . ASN B 1 124 ? -19.063 -15.883 -4.089 1 95.53 124 ASN B N 1
ATOM 7903 C CA . ASN B 1 124 ? -18.341 -14.947 -3.234 1 95.53 124 ASN B CA 1
ATOM 7904 C C . ASN B 1 124 ? -18.894 -14.946 -1.812 1 95.53 124 ASN B C 1
ATOM 7906 O O . ASN B 1 124 ? -20.075 -14.662 -1.601 1 95.53 124 ASN B O 1
ATOM 7910 N N . ARG B 1 125 ? -18.022 -15.308 -0.88 1 94.98 125 ARG B N 1
ATOM 7911 C CA . ARG B 1 125 ? -18.501 -15.436 0.493 1 94.98 125 ARG B CA 1
ATOM 7912 C C . ARG B 1 125 ? -17.435 -14.99 1.488 1 94.98 125 ARG B C 1
ATOM 7914 O O . ARG B 1 125 ? -16.24 -15.044 1.192 1 94.98 125 ARG B O 1
ATOM 7921 N N . MET B 1 126 ? -17.983 -14.607 2.598 1 94.61 126 MET B N 1
ATOM 7922 C CA . MET B 1 126 ? -17.13 -14.281 3.738 1 94.61 126 MET B CA 1
ATOM 7923 C C . MET B 1 126 ? -17.429 -15.197 4.92 1 94.61 126 MET B C 1
ATOM 7925 O O . MET B 1 126 ? -18.584 -15.342 5.322 1 94.61 126 MET B O 1
ATOM 7929 N N . PHE B 1 127 ? -16.393 -15.83 5.407 1 96.16 127 PHE B N 1
ATOM 7930 C CA . PHE B 1 127 ? -16.495 -16.623 6.627 1 96.16 127 PHE B CA 1
ATOM 7931 C C . PHE B 1 127 ? -15.743 -15.954 7.772 1 96.16 127 PHE B C 1
ATOM 7933 O O . PHE B 1 127 ? -14.523 -15.789 7.708 1 96.16 127 PHE B O 1
ATOM 7940 N N . ARG B 1 128 ? -16.441 -15.633 8.815 1 94.13 128 ARG B N 1
ATOM 7941 C CA . ARG B 1 128 ? -15.853 -14.922 9.946 1 94.13 128 ARG B CA 1
ATOM 7942 C C . ARG B 1 128 ? -15.684 -15.847 11.146 1 94.13 128 ARG B C 1
ATOM 7944 O O . ARG B 1 128 ? -16.615 -16.561 11.523 1 94.13 128 ARG B O 1
ATOM 7951 N N . SER B 1 129 ? -14.493 -15.833 11.723 1 93.47 129 SER B N 1
ATOM 7952 C CA . SER B 1 129 ? -14.198 -16.524 12.974 1 93.47 129 SER B CA 1
ATOM 7953 C C . SER B 1 129 ? -14.643 -17.982 12.919 1 93.47 129 SER B C 1
ATOM 7955 O O . SER B 1 129 ? -15.345 -18.456 13.814 1 93.47 129 SER B O 1
ATOM 7957 N N . MET B 1 130 ? -14.235 -18.623 11.908 1 95.44 130 MET B N 1
ATOM 7958 C CA . MET B 1 130 ? -14.58 -20.028 11.711 1 95.44 130 MET B CA 1
ATOM 7959 C C . MET B 1 130 ? -13.338 -20.855 11.396 1 95.44 130 MET B C 1
ATOM 7961 O O . MET B 1 130 ? -12.417 -20.372 10.735 1 95.44 130 MET B O 1
ATOM 7965 N N . SER B 1 131 ? -13.39 -22.046 11.888 1 96.67 131 SER B N 1
ATOM 7966 C CA . SER B 1 131 ? -12.327 -22.987 11.55 1 96.67 131 SER B CA 1
ATOM 7967 C C . SER B 1 131 ? -12.602 -23.676 10.218 1 96.67 131 SER B C 1
ATOM 7969 O O . SER B 1 131 ? -13.728 -23.645 9.718 1 96.67 131 SER B O 1
ATOM 7971 N N . LEU B 1 132 ? -11.625 -24.275 9.684 1 97.26 132 LEU B N 1
ATOM 7972 C CA . LEU B 1 132 ? -11.78 -24.924 8.387 1 97.26 132 LEU B CA 1
ATOM 7973 C C . LEU B 1 132 ? -12.807 -26.049 8.461 1 97.26 132 LEU B C 1
ATOM 7975 O O . LEU B 1 132 ? -13.704 -26.132 7.618 1 97.26 132 LEU B O 1
ATOM 7979 N N . PRO B 1 133 ? -12.809 -26.925 9.46 1 97.97 133 PRO B N 1
ATOM 7980 C CA . PRO B 1 133 ? -13.835 -27.969 9.523 1 97.97 133 PRO B CA 1
ATOM 7981 C C . PRO B 1 133 ? -15.253 -27.401 9.55 1 97.97 133 PRO B C 1
ATOM 7983 O O . PRO B 1 133 ? -16.154 -27.951 8.912 1 97.97 133 PRO B O 1
ATOM 7986 N N . ASN B 1 134 ? -15.376 -26.275 10.268 1 97.36 134 ASN B N 1
ATOM 7987 C CA . ASN B 1 134 ? -16.696 -25.655 10.329 1 97.36 134 ASN B CA 1
ATOM 7988 C C . ASN B 1 134 ? -17.115 -25.093 8.974 1 97.36 134 ASN B C 1
ATOM 7990 O O . ASN B 1 134 ? -18.295 -25.128 8.621 1 97.36 134 ASN B O 1
ATOM 7994 N N . ILE B 1 135 ? -16.196 -24.571 8.23 1 97.52 135 ILE B N 1
ATOM 7995 C CA . ILE B 1 135 ? -16.489 -24.044 6.902 1 97.52 135 ILE B CA 1
ATOM 7996 C C . ILE B 1 135 ? -16.901 -25.185 5.974 1 97.52 135 ILE B C 1
ATOM 7998 O O . ILE B 1 135 ? -17.889 -25.074 5.244 1 97.52 135 ILE B O 1
ATOM 8002 N N . LEU B 1 136 ? -16.161 -26.278 6.016 1 98.09 136 LEU B N 1
ATOM 8003 C CA . LEU B 1 136 ? -16.484 -27.434 5.187 1 98.09 136 LEU B CA 1
ATOM 8004 C C . LEU B 1 136 ? -17.884 -27.952 5.498 1 98.09 136 LEU B C 1
ATOM 8006 O O . LEU B 1 136 ? -18.679 -28.191 4.586 1 98.09 136 LEU B O 1
ATOM 8010 N N . GLU B 1 137 ? -18.207 -28.06 6.742 1 97.29 137 GLU B N 1
ATOM 8011 C CA . GLU B 1 137 ? -19.524 -28.534 7.158 1 97.29 137 GLU B CA 1
ATOM 8012 C C . GLU B 1 137 ? -20.625 -27.588 6.689 1 97.29 137 GLU B C 1
ATOM 8014 O O . GLU B 1 137 ? -21.671 -28.032 6.21 1 97.29 137 GLU B O 1
ATOM 8019 N N . THR B 1 138 ? -20.308 -26.31 6.861 1 96.11 138 THR B N 1
ATOM 8020 C CA . THR B 1 138 ? -21.292 -25.309 6.462 1 96.11 138 THR B CA 1
ATOM 8021 C C . THR B 1 138 ? -21.601 -25.418 4.972 1 96.11 138 THR B C 1
ATOM 8023 O O . THR B 1 138 ? -22.768 -25.47 4.577 1 96.11 138 THR B O 1
ATOM 8026 N N . LEU B 1 139 ? -20.637 -25.507 4.135 1 96.4 139 LEU B N 1
ATOM 8027 C CA . LEU B 1 139 ? -20.819 -25.568 2.689 1 96.4 139 LEU B CA 1
ATOM 8028 C C . LEU B 1 139 ? -21.56 -26.839 2.287 1 96.4 139 LEU B C 1
ATOM 8030 O O . LEU B 1 139 ? -22.528 -26.783 1.526 1 96.4 139 LEU B O 1
ATOM 8034 N N . ILE B 1 140 ? -21.172 -27.936 2.804 1 96.91 140 ILE B N 1
ATOM 8035 C CA . ILE B 1 140 ? -21.732 -29.22 2.396 1 96.91 140 ILE B CA 1
ATOM 8036 C C . ILE B 1 140 ? -23.167 -29.342 2.905 1 96.91 140 ILE B C 1
ATOM 8038 O O . ILE B 1 140 ? -24.043 -29.843 2.195 1 96.91 140 ILE B O 1
ATOM 8042 N N . GLN B 1 141 ? -23.384 -28.861 4.106 1 95.75 141 GLN B N 1
ATOM 8043 C CA . GLN B 1 141 ? -24.747 -28.878 4.625 1 95.75 141 GLN B CA 1
ATOM 8044 C C . GLN B 1 141 ? -25.664 -27.988 3.791 1 95.75 141 GLN B C 1
ATOM 8046 O O . GLN B 1 141 ? -26.834 -28.316 3.581 1 95.75 141 GLN B O 1
ATOM 8051 N N . GLU B 1 142 ? -25.12 -26.926 3.377 1 95.32 142 GLU B N 1
ATOM 8052 C CA . GLU B 1 142 ? -25.892 -26.06 2.491 1 95.32 142 GLU B CA 1
ATOM 8053 C C . GLU B 1 142 ? -26.219 -26.763 1.177 1 95.32 142 GLU B C 1
ATOM 8055 O O . GLU B 1 142 ? -27.334 -26.646 0.665 1 95.32 142 GLU B O 1
ATOM 8060 N N . TRP B 1 143 ? -25.234 -27.46 0.623 1 95.72 143 TRP B N 1
ATOM 8061 C CA . TRP B 1 143 ? -25.476 -28.202 -0.61 1 95.72 143 TRP B CA 1
ATOM 8062 C C . TRP B 1 143 ? -26.612 -29.204 -0.428 1 95.72 143 TRP B C 1
ATOM 8064 O O . TRP B 1 143 ? -27.547 -29.243 -1.231 1 95.72 143 TRP B O 1
ATOM 8074 N N . ARG B 1 144 ? -26.509 -29.916 0.588 1 96.14 144 ARG B N 1
ATOM 8075 C CA . ARG B 1 144 ? -27.476 -30.974 0.862 1 96.14 144 ARG B CA 1
ATOM 8076 C C . ARG B 1 144 ? -28.844 -30.392 1.203 1 96.14 144 ARG B C 1
ATOM 8078 O O . ARG B 1 144 ? -29.875 -30.97 0.854 1 96.14 144 ARG B O 1
ATOM 8085 N N . GLY B 1 145 ? -28.816 -29.269 1.853 1 95.05 145 GLY B N 1
ATOM 8086 C CA . GLY B 1 145 ? -30.065 -28.626 2.228 1 95.05 145 GLY B CA 1
ATOM 8087 C C . GLY B 1 145 ? -30.797 -28.013 1.05 1 95.05 145 GLY B C 1
ATOM 8088 O O . GLY B 1 145 ? -32.029 -27.969 1.032 1 95.05 145 GLY B O 1
ATOM 8089 N N . ARG B 1 146 ? -30.067 -27.637 0.076 1 94.4 146 ARG B N 1
ATOM 8090 C CA . ARG B 1 146 ? -30.664 -26.888 -1.025 1 94.4 146 ARG B CA 1
ATOM 8091 C C . ARG B 1 146 ? -30.973 -27.802 -2.206 1 94.4 146 ARG B C 1
ATOM 8093 O O . ARG B 1 146 ? -31.662 -27.4 -3.146 1 94.4 146 ARG B O 1
ATOM 8100 N N . SER B 1 147 ? -30.466 -28.976 -2.198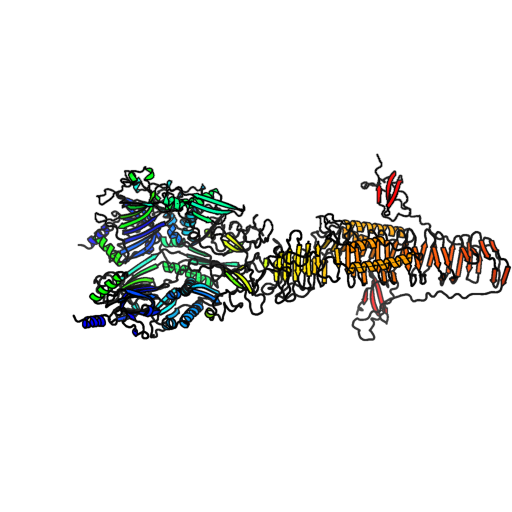 1 96.18 147 SER B N 1
ATOM 8101 C CA . SER B 1 147 ? -30.711 -29.935 -3.271 1 96.18 147 SER B CA 1
ATOM 8102 C C . SER B 1 147 ? -31.172 -31.279 -2.716 1 96.18 147 SER B C 1
ATOM 8104 O O . SER B 1 147 ? -30.376 -32.024 -2.141 1 96.18 147 SER B O 1
ATOM 8106 N N . PRO B 1 148 ? -32.402 -31.635 -2.979 1 95.06 148 PRO B N 1
ATOM 8107 C CA . PRO B 1 148 ? -32.877 -32.949 -2.539 1 95.06 148 PRO B CA 1
ATOM 8108 C C . PRO B 1 148 ? -32.068 -34.099 -3.135 1 95.06 148 PRO B C 1
ATOM 8110 O O . PRO B 1 148 ? -31.868 -35.123 -2.477 1 95.06 148 PRO B O 1
ATOM 8113 N N . THR B 1 149 ? -31.614 -33.957 -4.319 1 94.75 149 THR B N 1
ATOM 8114 C CA . THR B 1 149 ? -30.788 -34.976 -4.957 1 94.75 149 THR B CA 1
ATOM 8115 C C . THR B 1 149 ? -29.493 -35.188 -4.178 1 94.75 149 THR B C 1
ATOM 8117 O O . THR B 1 149 ? -29.125 -36.324 -3.872 1 94.75 149 THR B O 1
ATOM 8120 N N . LEU B 1 150 ? -28.81 -34.103 -3.788 1 96.17 150 LEU B N 1
ATOM 8121 C CA . LEU B 1 150 ? -27.57 -34.221 -3.029 1 96.17 150 LEU B CA 1
ATOM 8122 C C . LEU B 1 150 ? -27.846 -34.692 -1.605 1 96.17 150 LEU B C 1
ATOM 8124 O O . LEU B 1 150 ? -27.051 -35.436 -1.027 1 96.17 150 LEU B O 1
ATOM 8128 N N . ALA B 1 151 ? -28.98 -34.252 -1.068 1 95.65 151 ALA B N 1
ATOM 8129 C CA . ALA B 1 151 ? -29.335 -34.676 0.284 1 95.65 151 ALA B CA 1
ATOM 8130 C C . ALA B 1 151 ? -29.43 -36.196 0.376 1 95.65 151 ALA B C 1
ATOM 8132 O O . ALA B 1 151 ? -29.055 -36.788 1.391 1 95.65 151 ALA B O 1
ATOM 8133 N N . ARG B 1 152 ? -29.855 -36.785 -0.681 1 94.04 152 ARG B N 1
ATOM 8134 C CA . ARG B 1 152 ? -30.115 -38.221 -0.659 1 94.04 152 ARG B CA 1
ATOM 8135 C C . ARG B 1 152 ? -28.903 -39.004 -1.154 1 94.04 152 ARG B C 1
ATOM 8137 O O . ARG B 1 152 ? -28.679 -40.141 -0.734 1 94.04 152 ARG B O 1
ATOM 8144 N N . SER B 1 153 ? -28.14 -38.438 -2.033 1 95.97 153 SER B N 1
ATOM 8145 C CA . SER B 1 153 ? -27.144 -39.231 -2.746 1 95.97 153 SER B CA 1
ATOM 8146 C C . SER B 1 153 ? -25.728 -38.848 -2.327 1 95.97 153 SER B C 1
ATOM 8148 O O . SER B 1 153 ? -24.753 -39.408 -2.831 1 95.97 153 SER B O 1
ATOM 8150 N N . PHE B 1 154 ? -25.582 -37.88 -1.424 1 96.52 154 PHE B N 1
ATOM 8151 C CA . PHE B 1 154 ? -24.262 -37.365 -1.083 1 96.52 154 PHE B CA 1
ATOM 8152 C C . PHE B 1 154 ? -24.12 -37.194 0.425 1 96.52 154 PHE B C 1
ATOM 8154 O O . PHE B 1 154 ? -25.05 -36.739 1.094 1 96.52 154 PHE B O 1
ATOM 8161 N N . ASP B 1 155 ? -23.012 -37.69 0.954 1 96.91 155 ASP B N 1
ATOM 8162 C CA . ASP B 1 155 ? -22.66 -37.544 2.363 1 96.91 155 ASP B CA 1
ATOM 8163 C C . ASP B 1 155 ? -21.213 -37.083 2.522 1 96.91 155 ASP B C 1
ATOM 8165 O O . ASP B 1 155 ? -20.507 -36.883 1.531 1 96.91 155 ASP B O 1
ATOM 8169 N N . PHE B 1 156 ? -20.808 -36.748 3.76 1 97.74 156 PHE B N 1
ATOM 8170 C CA . PHE B 1 156 ? -19.429 -36.338 3.999 1 97.74 156 PHE B CA 1
ATOM 8171 C C . PHE B 1 156 ? -18.963 -36.781 5.38 1 97.74 156 PHE B C 1
ATOM 8173 O O . PHE B 1 156 ? -19.783 -37.079 6.252 1 97.74 156 PHE B O 1
ATOM 8180 N N . GLU B 1 157 ? -17.679 -36.96 5.522 1 97.41 157 GLU B N 1
ATOM 8181 C CA . GLU B 1 157 ? -17.046 -37.356 6.776 1 97.41 157 GLU B CA 1
ATOM 8182 C C . GLU B 1 157 ? -15.751 -36.583 7.01 1 97.41 157 GLU B C 1
ATOM 8184 O O . GLU B 1 157 ? -14.951 -36.409 6.089 1 97.41 157 GLU B O 1
ATOM 8189 N N . LEU B 1 158 ? -15.539 -36.063 8.209 1 97.01 158 LEU B N 1
ATOM 8190 C CA . LEU B 1 158 ? -14.309 -35.386 8.605 1 97.01 158 LEU B CA 1
ATOM 8191 C C . LEU B 1 158 ? -13.465 -36.276 9.511 1 97.01 158 LEU B C 1
ATOM 8193 O O . LEU B 1 158 ? -13.66 -36.293 10.728 1 97.01 158 LEU B O 1
ATOM 8197 N N . LEU B 1 159 ? -12.571 -36.984 8.92 1 96.63 159 LEU B N 1
ATOM 8198 C CA . LEU B 1 159 ? -11.597 -37.757 9.684 1 96.63 159 LEU B CA 1
ATOM 8199 C C . LEU B 1 159 ? -10.366 -36.915 10.003 1 96.63 159 LEU B C 1
ATOM 8201 O O . LEU B 1 159 ? -9.254 -37.251 9.588 1 96.63 159 LEU B O 1
ATOM 8205 N N . ILE B 1 160 ? -10.568 -35.864 10.69 1 96.71 160 ILE B N 1
ATOM 8206 C CA . ILE B 1 160 ? -9.506 -34.908 10.987 1 96.71 160 ILE B CA 1
ATOM 8207 C C . ILE B 1 160 ? -9.495 -34.598 12.482 1 96.71 160 ILE B C 1
ATOM 8209 O O . ILE B 1 160 ? -10.481 -34.842 13.181 1 96.71 160 ILE B O 1
ATOM 8213 N N . ASP B 1 161 ? -8.421 -34.151 12.983 1 94.66 161 ASP B N 1
ATOM 8214 C CA . ASP B 1 161 ? -8.326 -33.599 14.331 1 94.66 161 ASP B CA 1
ATOM 8215 C C . ASP B 1 161 ? -8.646 -32.106 14.337 1 94.66 161 ASP B C 1
ATOM 8217 O O . ASP B 1 161 ? -7.782 -31.28 14.035 1 94.66 161 ASP B O 1
ATOM 8221 N N . ARG B 1 162 ? -9.775 -31.791 14.771 1 93.97 162 ARG B N 1
ATOM 8222 C CA . ARG B 1 162 ? -10.286 -30.425 14.714 1 93.97 162 ARG B CA 1
ATOM 8223 C C . ARG B 1 162 ? -9.374 -29.467 15.473 1 93.97 162 ARG B C 1
ATOM 8225 O O . ARG B 1 162 ? -9.317 -28.276 15.16 1 93.97 162 ARG B O 1
ATOM 8232 N N . ALA B 1 163 ? -8.589 -30.012 16.414 1 91.76 163 ALA B N 1
ATOM 8233 C CA . ALA B 1 163 ? -7.745 -29.182 17.269 1 91.76 163 ALA B CA 1
ATOM 8234 C C . ALA B 1 163 ? -6.603 -28.557 16.471 1 91.76 163 ALA B C 1
ATOM 8236 O O . ALA B 1 163 ? -6.038 -27.539 16.878 1 91.76 163 ALA B O 1
ATOM 8237 N N . HIS B 1 164 ? -6.365 -29.144 15.364 1 93.32 164 HIS B N 1
ATOM 8238 C CA . HIS B 1 164 ? -5.239 -28.68 14.561 1 93.32 164 HIS B CA 1
ATOM 8239 C C . HIS B 1 164 ? -5.635 -27.49 13.692 1 93.32 164 HIS B C 1
ATOM 8241 O O . HIS B 1 164 ? -4.774 -26.831 13.105 1 93.32 164 HIS B O 1
ATOM 8247 N N . TYR B 1 165 ? -6.829 -27.172 13.676 1 96.43 165 TYR B N 1
ATOM 8248 C CA . TYR B 1 165 ? -7.306 -26.141 12.76 1 96.43 165 TYR B CA 1
ATOM 8249 C C . TYR B 1 165 ? -7.964 -24.997 13.523 1 96.43 165 TYR B C 1
ATOM 8251 O O . TYR B 1 165 ? -9.149 -25.065 13.857 1 96.43 165 TYR B O 1
ATOM 8259 N N . PRO B 1 166 ? -7.189 -24.024 13.679 1 95.64 166 PRO B N 1
ATOM 8260 C CA . PRO B 1 166 ? -7.681 -22.928 14.516 1 95.64 166 PRO B CA 1
ATOM 8261 C C . PRO B 1 166 ? -8.778 -22.112 13.836 1 95.64 166 PRO B C 1
ATOM 8263 O O . PRO B 1 166 ? -8.943 -22.189 12.616 1 95.64 166 PRO B O 1
ATOM 8266 N N . VAL B 1 167 ? -9.487 -21.399 14.684 1 96.1 167 VAL B N 1
ATOM 8267 C CA . VAL B 1 167 ? -10.448 -20.414 14.198 1 96.1 167 VAL B CA 1
ATOM 8268 C C . VAL B 1 167 ? -9.707 -19.23 13.581 1 96.1 167 VAL B C 1
ATOM 8270 O O . VAL B 1 167 ? -8.799 -18.668 14.197 1 96.1 167 VAL B O 1
ATOM 8273 N N . ARG B 1 168 ? -10.01 -18.963 12.357 1 95.03 168 ARG B N 1
ATOM 8274 C CA . ARG B 1 168 ? -9.404 -17.82 11.682 1 95.03 168 ARG B CA 1
ATOM 8275 C C . ARG B 1 168 ? -10.337 -16.615 11.7 1 95.03 168 ARG B C 1
ATOM 8277 O O . ARG B 1 168 ? -11.56 -16.769 11.672 1 95.03 168 ARG B O 1
ATOM 8284 N N . GLU B 1 169 ? -9.78 -15.497 11.67 1 93.47 169 GLU B N 1
ATOM 8285 C CA . GLU B 1 169 ? -10.571 -14.273 11.743 1 93.47 169 GLU B CA 1
ATOM 8286 C C . GLU B 1 169 ? -11.446 -14.107 10.503 1 93.47 169 GLU B C 1
ATOM 8288 O O . GLU B 1 169 ? -12.584 -13.641 10.598 1 93.47 169 GLU B O 1
ATOM 8293 N N . GLN B 1 170 ? -10.853 -14.458 9.439 1 94.89 170 GLN B N 1
ATOM 8294 C CA . GLN B 1 170 ? -11.594 -14.303 8.192 1 94.89 170 GLN B CA 1
ATOM 8295 C C . GLN B 1 170 ? -11.064 -15.246 7.116 1 94.89 170 GLN B C 1
ATOM 8297 O O . GLN B 1 170 ? -9.851 -15.406 6.966 1 94.89 170 GLN B O 1
ATOM 8302 N N . THR B 1 171 ? -11.927 -15.889 6.446 1 96.47 171 THR B N 1
ATOM 8303 C CA . THR B 1 171 ? -11.662 -16.663 5.238 1 96.47 171 THR B CA 1
ATOM 8304 C C . THR B 1 171 ? -12.618 -16.262 4.118 1 96.47 171 THR B C 1
ATOM 8306 O O . THR B 1 171 ? -13.833 -16.217 4.319 1 96.47 171 THR B O 1
ATOM 8309 N N . ARG B 1 172 ? -12.079 -16 2.955 1 96.02 172 ARG B N 1
ATOM 8310 C CA . ARG B 1 172 ? -12.919 -15.459 1.891 1 96.02 172 ARG B CA 1
ATOM 8311 C C . ARG B 1 172 ? -12.901 -16.365 0.665 1 96.02 172 ARG B C 1
ATOM 8313 O O . ARG B 1 172 ? -11.837 -16.819 0.238 1 96.02 172 ARG B O 1
ATOM 8320 N N . GLN B 1 173 ? -14.069 -16.688 0.145 1 96.92 173 GLN B N 1
ATOM 8321 C CA . GLN B 1 173 ? -14.229 -17.237 -1.197 1 96.92 173 GLN B CA 1
ATOM 8322 C C . GLN B 1 173 ? -14.348 -16.126 -2.237 1 96.92 173 GLN B C 1
ATOM 8324 O O . GLN B 1 173 ? -15.325 -15.374 -2.24 1 96.92 173 GLN B O 1
ATOM 8329 N N . ALA B 1 174 ? -13.417 -16.02 -3.099 1 96.45 174 ALA B N 1
ATOM 8330 C CA . ALA B 1 174 ? -13.316 -14.858 -3.978 1 96.45 174 ALA B CA 1
ATOM 8331 C C . ALA B 1 174 ? -13.594 -15.241 -5.428 1 96.45 174 ALA B C 1
ATOM 8333 O O . ALA B 1 174 ? -12.687 -15.23 -6.264 1 96.45 174 ALA B O 1
ATOM 8334 N N . GLY B 1 175 ? -14.832 -15.482 -5.753 1 95.4 175 GLY B N 1
ATOM 8335 C CA . GLY B 1 175 ? -15.218 -15.767 -7.125 1 95.4 175 GLY B CA 1
ATOM 8336 C C . GLY B 1 175 ? -14.766 -17.135 -7.601 1 95.4 175 GLY B C 1
ATOM 8337 O O . GLY B 1 175 ? -14.575 -17.349 -8.8 1 95.4 175 GLY B O 1
ATOM 8338 N N . GLU B 1 176 ? -14.51 -18.016 -6.753 1 95.69 176 GLU B N 1
ATOM 8339 C CA . GLU B 1 176 ? -14.121 -19.384 -7.082 1 95.69 176 GLU B CA 1
ATOM 8340 C C . GLU B 1 176 ? -15.302 -20.341 -6.952 1 95.69 176 GLU B C 1
ATOM 8342 O O . GLU B 1 176 ? -16.289 -20.03 -6.281 1 95.69 176 GLU B O 1
ATOM 8347 N N . SER B 1 177 ? -15.177 -21.409 -7.62 1 97.47 177 SER B N 1
ATOM 8348 C CA . SER B 1 177 ? -16.197 -22.434 -7.418 1 97.47 177 SER B CA 1
ATOM 8349 C C . SER B 1 177 ? -16.114 -23.027 -6.016 1 97.47 177 SER B C 1
ATOM 8351 O O . SER B 1 177 ? -15.073 -22.945 -5.362 1 97.47 177 SER B O 1
ATOM 8353 N N . ASP B 1 178 ? -17.17 -23.538 -5.54 1 97.69 178 ASP B N 1
ATOM 8354 C CA . ASP B 1 178 ? -17.155 -24.174 -4.226 1 97.69 178 ASP B CA 1
ATOM 8355 C C . ASP B 1 178 ? -16.094 -25.27 -4.159 1 97.69 178 ASP B C 1
ATOM 8357 O O . ASP B 1 178 ? -15.396 -25.404 -3.151 1 97.69 178 ASP B O 1
ATOM 8361 N N . ALA B 1 179 ? -15.962 -26.038 -5.255 1 97.74 179 ALA B N 1
ATOM 8362 C CA . ALA B 1 179 ? -14.965 -27.105 -5.304 1 97.74 179 ALA B CA 1
ATOM 8363 C C . ALA B 1 179 ? -13.551 -26.539 -5.211 1 97.74 179 ALA B C 1
ATOM 8365 O O . ALA B 1 179 ? -12.725 -27.04 -4.444 1 97.74 179 ALA B O 1
ATOM 8366 N N . ALA B 1 180 ? -13.278 -25.519 -6.003 1 97.67 180 ALA B N 1
ATOM 8367 C CA . ALA B 1 180 ? -11.954 -24.903 -5.991 1 97.67 180 ALA B CA 1
ATOM 8368 C C . ALA B 1 180 ? -11.636 -24.313 -4.62 1 97.67 180 ALA B C 1
ATOM 8370 O O . ALA B 1 180 ? -10.498 -24.39 -4.152 1 97.67 180 ALA B O 1
ATOM 8371 N N . PHE B 1 181 ? -12.673 -23.713 -4 1 97.89 181 PHE B N 1
ATOM 8372 C CA . PHE B 1 181 ? -12.519 -23.122 -2.676 1 97.89 181 PHE B CA 1
ATOM 8373 C C . PHE B 1 181 ? -12.16 -24.186 -1.646 1 97.89 181 PHE B C 1
ATOM 8375 O O . PHE B 1 181 ? -11.207 -24.022 -0.882 1 97.89 181 PHE B O 1
ATOM 8382 N N . ILE B 1 182 ? -12.84 -25.236 -1.649 1 98.07 182 ILE B N 1
ATOM 8383 C CA . ILE B 1 182 ? -12.587 -26.338 -0.728 1 98.07 182 ILE B CA 1
ATOM 8384 C C . ILE B 1 182 ? -11.2 -26.921 -0.988 1 98.07 182 ILE B C 1
ATOM 8386 O O . ILE B 1 182 ? -10.436 -27.164 -0.05 1 98.07 182 ILE B O 1
ATOM 8390 N N . ARG B 1 183 ? -10.884 -27.164 -2.243 1 97.76 183 ARG B N 1
ATOM 8391 C CA . ARG B 1 183 ? -9.587 -27.731 -2.602 1 97.76 183 ARG B CA 1
ATOM 8392 C C . ARG B 1 183 ? -8.449 -26.827 -2.142 1 97.76 183 ARG B C 1
ATOM 8394 O O . ARG B 1 183 ? -7.447 -27.306 -1.606 1 97.76 183 ARG B O 1
ATOM 8401 N N . ARG B 1 184 ? -8.612 -25.542 -2.314 1 97.45 184 ARG B N 1
ATOM 8402 C CA . ARG B 1 184 ? -7.581 -24.595 -1.901 1 97.45 184 ARG B CA 1
ATOM 8403 C C . ARG B 1 184 ? -7.359 -24.65 -0.394 1 97.45 184 ARG B C 1
ATOM 8405 O O . ARG B 1 184 ? -6.218 -24.708 0.069 1 97.45 184 ARG B O 1
ATOM 8412 N N . LEU B 1 185 ? -8.433 -24.634 0.359 1 97.69 185 LEU B N 1
ATOM 8413 C CA . LEU B 1 185 ? -8.328 -24.627 1.814 1 97.69 185 LEU B CA 1
ATOM 8414 C C . LEU B 1 185 ? -7.692 -25.918 2.32 1 97.69 185 LEU B C 1
ATOM 8416 O O . LEU B 1 185 ? -6.833 -25.887 3.203 1 97.69 185 LEU B O 1
ATOM 8420 N N . CYS B 1 186 ? -8.11 -27.014 1.711 1 98.2 186 CYS B N 1
ATOM 8421 C CA . CYS B 1 186 ? -7.573 -28.308 2.116 1 98.2 186 CYS B CA 1
ATOM 8422 C C . CYS B 1 186 ? -6.089 -28.411 1.785 1 98.2 186 CYS B C 1
ATOM 8424 O O . CYS B 1 186 ? -5.294 -28.864 2.611 1 98.2 186 CYS B O 1
ATOM 8426 N N . ARG B 1 187 ? -5.732 -27.999 0.603 1 97.57 187 ARG B N 1
ATOM 8427 C CA . ARG B 1 187 ? -4.327 -28.017 0.209 1 97.57 187 ARG B CA 1
ATOM 8428 C C . ARG B 1 187 ? -3.492 -27.122 1.119 1 97.57 187 ARG B C 1
ATOM 8430 O O . ARG B 1 187 ? -2.37 -27.477 1.486 1 97.57 187 ARG B O 1
ATOM 8437 N N . PHE B 1 188 ? -4.041 -26.024 1.505 1 96.49 188 PHE B N 1
ATOM 8438 C CA . PHE B 1 188 ? -3.335 -25.036 2.313 1 96.49 188 PHE B CA 1
ATOM 8439 C C . PHE B 1 188 ? -2.951 -25.619 3.667 1 96.49 188 PHE B C 1
ATOM 8441 O O . PHE B 1 188 ? -1.854 -25.366 4.17 1 96.49 188 PHE B O 1
ATOM 8448 N N . VAL B 1 189 ? -3.834 -26.491 4.235 1 96.83 189 VAL B N 1
ATOM 8449 C CA . VAL B 1 189 ? -3.597 -26.944 5.602 1 96.83 189 VAL B CA 1
ATOM 8450 C C . VAL B 1 189 ? -3.11 -28.391 5.591 1 96.83 189 VAL B C 1
ATOM 8452 O O . VAL B 1 189 ? -2.788 -28.952 6.641 1 96.83 189 VAL B O 1
ATOM 8455 N N . GLY B 1 190 ? -3.218 -29.056 4.448 1 96.66 190 GLY B N 1
ATOM 8456 C CA . GLY B 1 190 ? -2.653 -30.39 4.322 1 96.66 190 GLY B CA 1
ATOM 8457 C C . GLY B 1 190 ? -3.676 -31.492 4.521 1 96.66 190 GLY B C 1
ATOM 8458 O O . GLY B 1 190 ? -3.335 -32.59 4.967 1 96.66 190 GLY B O 1
ATOM 8459 N N . ILE B 1 191 ? -4.938 -31.199 4.212 1 97.99 191 ILE B N 1
ATOM 8460 C CA . ILE B 1 191 ? -6.002 -32.196 4.269 1 97.99 191 ILE B CA 1
ATOM 8461 C C . ILE B 1 191 ? -6.192 -32.827 2.891 1 97.99 191 ILE B C 1
ATOM 8463 O O . ILE B 1 191 ? -6.374 -32.12 1.897 1 97.99 191 ILE B O 1
ATOM 8467 N N . PHE B 1 192 ? -6.085 -34.135 2.834 1 98.05 192 PHE B N 1
ATOM 8468 C CA . PHE B 1 192 ? -6.435 -34.795 1.582 1 98.05 192 PHE B CA 1
ATOM 8469 C C . PHE B 1 192 ? -7.857 -35.34 1.635 1 98.05 192 PHE B C 1
ATOM 8471 O O . PHE B 1 192 ? -8.428 -35.494 2.717 1 98.05 192 PHE B O 1
ATOM 8478 N N . TRP B 1 193 ? -8.463 -35.559 0.499 1 98.13 193 TRP B N 1
ATOM 8479 C CA . TRP B 1 193 ? -9.854 -35.994 0.433 1 98.13 193 TRP B CA 1
ATOM 8480 C C . TRP B 1 193 ? -10.038 -37.069 -0.634 1 98.13 193 TRP B C 1
ATOM 8482 O O . TRP B 1 193 ? -9.184 -37.237 -1.508 1 98.13 193 TRP B O 1
ATOM 8492 N N . PHE B 1 194 ? -11.073 -37.845 -0.501 1 97.86 194 PHE B N 1
ATOM 8493 C CA . PHE B 1 194 ? -11.436 -38.865 -1.478 1 97.86 194 PHE B CA 1
ATOM 8494 C C . PHE B 1 194 ? -12.907 -39.242 -1.346 1 97.86 194 PHE B C 1
ATOM 8496 O O . PHE B 1 194 ? -13.596 -38.767 -0.441 1 97.86 194 PHE B O 1
ATOM 8503 N N . ILE B 1 195 ? -13.391 -40.036 -2.294 1 97.92 195 ILE B N 1
ATOM 8504 C CA . ILE B 1 195 ? -14.795 -40.432 -2.335 1 97.92 195 ILE B CA 1
ATOM 8505 C C . ILE B 1 195 ? -14.929 -41.901 -1.942 1 97.92 195 ILE B C 1
ATOM 8507 O O . ILE B 1 195 ? -14.167 -42.748 -2.414 1 97.92 195 ILE B O 1
ATOM 8511 N N . ARG B 1 196 ? -15.78 -42.174 -1.06 1 96.88 196 ARG B N 1
ATOM 8512 C CA . ARG B 1 196 ? -16.12 -43.537 -0.664 1 96.88 196 ARG B CA 1
ATOM 8513 C C . ARG B 1 196 ? -17.572 -43.859 -1 1 96.88 196 ARG B C 1
ATOM 8515 O O . ARG B 1 196 ? -18.461 -43.029 -0.796 1 96.88 196 ARG B O 1
ATOM 8522 N N . ALA B 1 197 ? -17.819 -45.028 -1.469 1 96.59 197 ALA B N 1
ATOM 8523 C CA . ALA B 1 197 ? -19.189 -45.438 -1.77 1 96.59 197 ALA B CA 1
ATOM 8524 C C . ALA B 1 197 ? -19.967 -45.733 -0.491 1 96.59 197 ALA B C 1
ATOM 8526 O O . ALA B 1 197 ? -19.428 -46.324 0.448 1 96.59 197 ALA B O 1
ATOM 8527 N N . GLY B 1 198 ? -21.176 -45.296 -0.471 1 95.76 198 GLY B N 1
ATOM 8528 C CA . GLY B 1 198 ? -22.052 -45.564 0.659 1 95.76 198 GLY B CA 1
ATOM 8529 C C . GLY B 1 198 ? -22.125 -44.412 1.644 1 95.76 198 GLY B C 1
ATOM 8530 O O . GLY B 1 198 ? -21.409 -43.419 1.5 1 95.76 198 GLY B O 1
ATOM 8531 N N . LYS B 1 199 ? -22.947 -44.55 2.565 1 95.83 199 LYS B N 1
ATOM 8532 C CA . LYS B 1 199 ? -23.096 -43.555 3.623 1 95.83 199 LYS B CA 1
ATOM 8533 C C . LYS B 1 199 ? -21.993 -43.694 4.668 1 95.83 199 LYS B C 1
ATOM 8535 O O . LYS B 1 199 ? -21.457 -44.785 4.871 1 95.83 199 LYS B O 1
ATOM 8540 N N . ARG B 1 200 ? -21.771 -42.632 5.337 1 93.19 200 ARG B N 1
ATOM 8541 C CA . ARG B 1 200 ? -20.722 -42.634 6.352 1 93.19 200 ARG B CA 1
ATOM 8542 C C . ARG B 1 200 ? -21.05 -43.611 7.476 1 93.19 200 ARG B C 1
ATOM 8544 O O . ARG B 1 200 ? -20.153 -44.248 8.033 1 93.19 200 ARG B O 1
ATOM 8551 N N . ASP B 1 201 ? -22.403 -43.833 7.765 1 90.76 201 ASP B N 1
ATOM 8552 C CA . ASP B 1 201 ? -22.825 -44.678 8.878 1 90.76 201 ASP B CA 1
ATOM 8553 C C . ASP B 1 201 ? -23.078 -46.111 8.415 1 90.76 201 ASP B C 1
ATOM 8555 O O . ASP B 1 201 ? -23.443 -46.973 9.217 1 90.76 201 ASP B O 1
ATOM 8559 N N . GLY B 1 202 ? -22.979 -46.367 7.159 1 88.09 202 GLY B N 1
ATOM 8560 C CA . GLY B 1 202 ? -23.104 -47.715 6.629 1 88.09 202 GLY B CA 1
ATOM 8561 C C . GLY B 1 202 ? -24.545 -48.144 6.424 1 88.09 202 GLY B C 1
ATOM 8562 O O . GLY B 1 202 ? -24.808 -49.274 6.008 1 88.09 202 GLY B O 1
ATOM 8563 N N . THR B 1 203 ? -25.484 -47.219 6.63 1 90.53 203 THR B N 1
ATOM 8564 C CA . THR B 1 203 ? -26.896 -47.568 6.508 1 90.53 203 THR B CA 1
ATOM 8565 C C . THR B 1 203 ? -27.293 -47.712 5.041 1 90.53 203 THR B C 1
ATOM 8567 O O . THR B 1 203 ? -26.695 -47.082 4.166 1 90.53 203 THR B O 1
ATOM 8570 N N . ASP B 1 204 ? -28.19 -48.623 4.87 1 89.25 204 ASP B N 1
ATOM 8571 C CA . ASP B 1 204 ? -28.71 -48.833 3.522 1 89.25 204 ASP B CA 1
ATOM 8572 C C . ASP B 1 204 ? -29.502 -47.618 3.044 1 89.25 204 ASP B C 1
ATOM 8574 O O . ASP B 1 204 ? -30.11 -46.91 3.849 1 89.25 204 ASP B O 1
ATOM 8578 N N . SER B 1 205 ? -29.439 -47.307 1.816 1 91.95 205 SER B N 1
ATOM 8579 C CA . SER B 1 205 ? -30.144 -46.187 1.202 1 91.95 205 SER B CA 1
ATOM 8580 C C . SER B 1 205 ? -30.9 -46.628 -0.047 1 91.95 205 SER B C 1
ATOM 8582 O O . SER B 1 205 ? -30.518 -47.603 -0.698 1 91.95 205 SER B O 1
ATOM 8584 N N . ASP B 1 206 ? -31.942 -45.927 -0.34 1 92.62 206 ASP B N 1
ATOM 8585 C CA . ASP B 1 206 ? -32.763 -46.227 -1.509 1 92.62 206 ASP B CA 1
ATOM 8586 C C . ASP B 1 206 ? -32.145 -45.645 -2.778 1 92.62 206 ASP B C 1
ATOM 8588 O O . ASP B 1 206 ? -32.648 -45.871 -3.881 1 92.62 206 ASP B O 1
ATOM 8592 N N . THR B 1 207 ? -31.114 -44.875 -2.597 1 95.1 207 THR B N 1
ATOM 8593 C CA . THR B 1 207 ? -30.362 -44.282 -3.697 1 95.1 207 THR B CA 1
ATOM 8594 C C . THR B 1 207 ? -28.863 -44.487 -3.5 1 95.1 207 THR B C 1
ATOM 8596 O O . THR B 1 207 ? -28.383 -44.548 -2.367 1 95.1 207 THR B O 1
ATOM 8599 N N . PRO B 1 208 ? -28.12 -44.716 -4.637 1 96.66 208 PRO B N 1
ATOM 8600 C CA . PRO B 1 208 ? -26.666 -44.78 -4.474 1 96.66 208 PRO B CA 1
ATOM 8601 C C . PRO B 1 208 ? -26.091 -43.529 -3.814 1 96.66 208 PRO B C 1
ATOM 8603 O O . PRO B 1 208 ? -26.441 -42.409 -4.195 1 96.66 208 PRO B O 1
ATOM 8606 N N . VAL B 1 209 ? -25.31 -43.794 -2.774 1 97.74 209 VAL B N 1
ATOM 8607 C CA . VAL B 1 209 ? -24.751 -42.683 -2.01 1 97.74 209 VAL B CA 1
ATOM 8608 C C . VAL B 1 209 ? -23.226 -42.717 -2.088 1 97.74 209 VAL B C 1
ATOM 8610 O O . VAL B 1 209 ? -22.623 -43.792 -2.109 1 97.74 209 VAL B O 1
ATOM 8613 N N . HIS B 1 210 ? -22.635 -41.634 -2.324 1 97.74 210 HIS B N 1
ATOM 8614 C CA . HIS B 1 210 ? -21.192 -41.517 -2.149 1 97.74 210 HIS B CA 1
ATOM 8615 C C . HIS B 1 210 ? -20.849 -40.495 -1.07 1 97.74 210 HIS B C 1
ATOM 8617 O O . HIS B 1 210 ? -21.58 -39.521 -0.877 1 97.74 210 HIS B O 1
ATOM 8623 N N . THR B 1 211 ? -19.766 -40.725 -0.331 1 98.02 211 THR B N 1
ATOM 8624 C CA . THR B 1 211 ? -19.344 -39.917 0.809 1 98.02 211 THR B CA 1
ATOM 8625 C C . THR B 1 211 ? -17.993 -39.263 0.537 1 98.02 211 THR B C 1
ATOM 8627 O O . THR B 1 211 ? -17.03 -39.943 0.175 1 98.02 211 THR B O 1
ATOM 8630 N N . LEU B 1 212 ? -17.939 -37.949 0.637 1 98.1 212 LEU B N 1
ATOM 8631 C CA . LEU B 1 212 ? -16.684 -37.209 0.572 1 98.1 212 LEU B CA 1
ATOM 8632 C C . LEU B 1 212 ? -15.96 -37.248 1.914 1 98.1 212 LEU B C 1
ATOM 8634 O O . LEU B 1 212 ? -16.469 -36.736 2.914 1 98.1 212 LEU B O 1
ATOM 8638 N N . VAL B 1 213 ? -14.771 -37.842 1.96 1 98.19 213 VAL B N 1
ATOM 8639 C CA . VAL B 1 213 ? -14.028 -38.022 3.203 1 98.19 213 VAL B CA 1
ATOM 8640 C C . VAL B 1 213 ? -12.832 -37.073 3.232 1 98.19 213 VAL B C 1
ATOM 8642 O O . VAL B 1 213 ? -12.018 -37.061 2.306 1 98.19 213 VAL B O 1
ATOM 8645 N N . PHE B 1 214 ? -12.717 -36.274 4.245 1 98.23 214 PHE B N 1
ATOM 8646 C CA . PHE B 1 214 ? -11.547 -35.449 4.521 1 98.23 214 PHE B CA 1
ATOM 8647 C C . PHE B 1 214 ? -10.674 -36.089 5.594 1 98.23 214 PHE B C 1
ATOM 8649 O O . PHE B 1 214 ? -11.172 -36.493 6.647 1 98.23 214 PHE B O 1
ATOM 8656 N N . CYS B 1 215 ? -9.437 -36.2 5.303 1 97.98 215 CYS B N 1
ATOM 8657 C CA . CYS B 1 215 ? -8.547 -36.889 6.231 1 97.98 215 CYS B CA 1
ATOM 8658 C C . CYS B 1 215 ? -7.205 -36.174 6.33 1 97.98 215 CYS B C 1
ATOM 8660 O O . CYS B 1 215 ? -6.699 -35.653 5.334 1 97.98 215 CYS B O 1
ATOM 8662 N N . ASP B 1 216 ? -6.587 -36.089 7.498 1 95.72 216 ASP B N 1
ATOM 8663 C CA . ASP B 1 216 ? -5.283 -35.455 7.664 1 95.72 216 ASP B CA 1
ATOM 8664 C C . ASP B 1 216 ? -4.271 -36.429 8.264 1 95.72 216 ASP B C 1
ATOM 8666 O O . ASP B 1 216 ? -3.131 -36.053 8.545 1 95.72 216 ASP B O 1
ATOM 8670 N N . ASN B 1 217 ? -4.724 -37.692 8.525 1 94.91 217 ASN B N 1
ATOM 8671 C CA . ASN B 1 217 ? -3.866 -38.753 9.042 1 94.91 217 ASN B CA 1
ATOM 8672 C C . ASN B 1 217 ? -4.056 -40.055 8.268 1 94.91 217 ASN B C 1
ATOM 8674 O O . ASN B 1 217 ? -5.058 -40.749 8.449 1 94.91 217 ASN B O 1
ATOM 8678 N N . PRO B 1 218 ? -3.101 -40.376 7.541 1 94.01 218 PRO B N 1
ATOM 8679 C CA . PRO B 1 218 ? -3.233 -41.574 6.709 1 94.01 218 PRO B CA 1
ATOM 8680 C C . PRO B 1 218 ? -3.418 -42.847 7.533 1 94.01 218 PRO B C 1
ATOM 8682 O O . PRO B 1 218 ? -3.91 -43.854 7.018 1 94.01 218 PRO B O 1
ATOM 8685 N N . MET B 1 219 ? -3.086 -42.812 8.808 1 94.83 219 MET B N 1
ATOM 8686 C CA . MET B 1 219 ? -3.169 -44 9.652 1 94.83 219 MET B CA 1
ATOM 8687 C C . MET B 1 219 ? -4.615 -44.293 10.038 1 94.83 219 MET B C 1
ATOM 8689 O O . MET B 1 219 ? -4.924 -45.385 10.518 1 94.83 219 MET B O 1
ATOM 8693 N N . ARG B 1 220 ? -5.507 -43.382 9.761 1 95.07 220 ARG B N 1
ATOM 8694 C CA . ARG B 1 220 ? -6.912 -43.563 10.111 1 95.07 220 ARG B CA 1
ATOM 8695 C C . ARG B 1 220 ? -7.68 -44.227 8.973 1 95.07 220 ARG B C 1
ATOM 8697 O O . ARG B 1 220 ? -8.861 -44.548 9.118 1 95.07 220 ARG B O 1
ATOM 8704 N N . LEU B 1 221 ? -7.042 -44.459 7.928 1 96.41 221 LEU B N 1
ATOM 8705 C CA . LEU B 1 221 ? -7.7 -45.048 6.766 1 96.41 221 LEU B CA 1
ATOM 8706 C C . LEU B 1 221 ? -7.978 -46.53 6.993 1 96.41 221 LEU B C 1
ATOM 8708 O O . LEU B 1 221 ? -7.165 -47.234 7.596 1 96.41 221 LEU B O 1
ATOM 8712 N N . PRO B 1 222 ? -9.066 -46.974 6.529 1 94.96 222 PRO B N 1
ATOM 8713 C CA . PRO B 1 222 ? -9.439 -48.373 6.751 1 94.96 222 PRO B CA 1
ATOM 8714 C C . PRO B 1 222 ? -8.76 -49.327 5.771 1 94.96 222 PRO B C 1
ATOM 8716 O O . PRO B 1 222 ? -8.168 -48.885 4.783 1 94.96 222 PRO B O 1
ATOM 8719 N N . GLN B 1 223 ? -8.818 -50.593 6.09 1 95.84 223 GLN B N 1
ATOM 8720 C CA . GLN B 1 223 ? -8.331 -51.626 5.181 1 95.84 223 GLN B CA 1
ATOM 8721 C C . GLN B 1 223 ? -9.268 -51.795 3.988 1 95.84 223 GLN B C 1
ATOM 8723 O O . GLN B 1 223 ? -10.486 -51.662 4.125 1 95.84 223 GLN B O 1
ATOM 8728 N N . SER B 1 224 ? -8.733 -52.052 2.84 1 95.15 224 SER B N 1
ATOM 8729 C CA . SER B 1 224 ? -9.497 -52.252 1.612 1 95.15 224 SER B CA 1
ATOM 8730 C C . SER B 1 224 ? -10.386 -53.487 1.71 1 95.15 224 SER B C 1
ATOM 8732 O O . SER B 1 224 ? -10.002 -54.489 2.317 1 95.15 224 SER B O 1
ATOM 8734 N N . PRO B 1 225 ? -11.522 -53.388 1.101 1 91.51 225 PRO B N 1
ATOM 8735 C CA . PRO B 1 225 ? -12.368 -54.581 1.035 1 91.51 225 PRO B CA 1
ATOM 8736 C C . PRO B 1 225 ? -11.652 -55.779 0.416 1 91.51 225 PRO B C 1
ATOM 8738 O O . PRO B 1 225 ? -11.963 -56.927 0.744 1 91.51 225 PRO B O 1
ATOM 8741 N N . ALA B 1 226 ? -10.727 -55.497 -0.437 1 91.54 226 ALA B N 1
ATOM 8742 C CA . ALA B 1 226 ? -9.948 -56.569 -1.051 1 91.54 226 ALA B CA 1
ATOM 8743 C C . ALA B 1 226 ? -9.202 -57.38 0.005 1 91.54 226 ALA B C 1
ATOM 8745 O O . ALA B 1 226 ? -8.979 -58.58 -0.168 1 91.54 226 ALA B O 1
ATOM 8746 N N . GLY B 1 227 ? -8.759 -56.702 1.026 1 88.3 227 GLY B N 1
ATOM 8747 C CA . GLY B 1 227 ? -8.08 -57.371 2.124 1 88.3 227 GLY B CA 1
ATOM 8748 C C . GLY B 1 227 ? -9.035 -57.976 3.136 1 88.3 227 GLY B C 1
ATOM 8749 O O . GLY B 1 227 ? -8.904 -59.148 3.497 1 88.3 227 GLY B O 1
ATOM 8750 N N . THR B 1 228 ? -10.055 -57.249 3.506 1 88.17 228 THR B N 1
ATOM 8751 C CA . THR B 1 228 ? -10.947 -57.671 4.58 1 88.17 228 THR B CA 1
ATOM 8752 C C . THR B 1 228 ? -11.814 -58.845 4.133 1 88.17 228 THR B C 1
ATOM 8754 O O . THR B 1 228 ? -12.223 -59.669 4.954 1 88.17 228 THR B O 1
ATOM 8757 N N . GLN B 1 229 ? -12.101 -58.894 2.875 1 83.04 229 GLN B N 1
ATOM 8758 C CA . GLN B 1 229 ? -12.989 -59.937 2.372 1 83.04 229 GLN B CA 1
ATOM 8759 C C . GLN B 1 229 ? -12.199 -61.167 1.935 1 83.04 229 GLN B C 1
ATOM 8761 O O . GLN B 1 229 ? -12.784 -62.197 1.593 1 83.04 229 GLN B O 1
ATOM 8766 N N . SER B 1 230 ? -10.903 -60.979 1.96 1 83.52 230 SER B N 1
ATOM 8767 C CA . SER B 1 230 ? -10.059 -62.128 1.649 1 83.52 230 SER B CA 1
ATOM 8768 C C . SER B 1 230 ? -9.889 -63.034 2.863 1 83.52 230 SER B C 1
ATOM 8770 O O . SER B 1 230 ? -9.819 -62.555 3.997 1 83.52 230 SER B O 1
ATOM 8772 N N . PRO B 1 231 ? -9.866 -64.286 2.682 1 79.28 231 PRO B N 1
ATOM 8773 C CA . PRO B 1 231 ? -9.678 -65.209 3.804 1 79.28 231 PRO B CA 1
ATOM 8774 C C . PRO B 1 231 ? -8.364 -64.975 4.547 1 79.28 231 PRO B C 1
ATOM 8776 O O . PRO B 1 231 ? -8.292 -65.183 5.761 1 79.28 231 PRO B O 1
ATOM 8779 N N . THR B 1 232 ? -7.364 -64.463 3.9 1 82.85 232 THR B N 1
ATOM 8780 C CA . THR B 1 232 ? -6.046 -64.277 4.497 1 82.85 232 THR B CA 1
ATOM 8781 C C . THR B 1 232 ? -5.841 -62.823 4.912 1 82.85 232 THR B C 1
ATOM 8783 O O . THR B 1 232 ? -4.82 -62.482 5.514 1 82.85 232 THR B O 1
ATOM 8786 N N . GLY B 1 233 ? -6.759 -62.027 4.616 1 87.24 233 GLY B N 1
ATOM 8787 C CA . GLY B 1 233 ? -6.634 -60.613 4.93 1 87.24 233 GLY B CA 1
ATOM 8788 C C . GLY B 1 233 ? -5.661 -59.883 4.023 1 87.24 233 GLY B C 1
ATOM 8789 O O . GLY B 1 233 ? -5.35 -58.713 4.252 1 87.24 233 GLY B O 1
ATOM 8790 N N . THR B 1 234 ? -5.143 -60.617 3.047 1 92.49 234 THR B N 1
ATOM 8791 C CA . THR B 1 234 ? -4.162 -60.077 2.112 1 92.49 234 THR B CA 1
ATOM 8792 C C . THR B 1 234 ? -4.65 -60.219 0.674 1 92.49 234 THR B C 1
ATOM 8794 O O . THR B 1 234 ? -5.663 -60.873 0.418 1 92.49 234 THR B O 1
ATOM 8797 N N . VAL B 1 235 ? -4.161 -59.514 -0.171 1 94 235 VAL B N 1
ATOM 8798 C CA . VAL B 1 235 ? -4.459 -59.598 -1.597 1 94 235 VAL B CA 1
ATOM 8799 C C . VAL B 1 235 ? -3.339 -60.344 -2.316 1 94 235 VAL B C 1
ATOM 8801 O O . VAL B 1 235 ? -2.183 -59.913 -2.295 1 94 235 VAL B O 1
ATOM 8804 N N . PRO B 1 236 ? -3.62 -61.394 -2.895 1 91.92 236 PRO B N 1
ATOM 8805 C CA . PRO B 1 236 ? -2.557 -62.2 -3.501 1 91.92 236 PRO B CA 1
ATOM 8806 C C . PRO B 1 236 ? -1.926 -61.526 -4.717 1 91.92 236 PRO B C 1
ATOM 8808 O O . PRO B 1 236 ? -2.623 -60.866 -5.492 1 91.92 236 PRO B O 1
ATOM 8811 N N . TYR B 1 237 ? -0.649 -61.738 -4.736 1 92.01 237 TYR B N 1
ATOM 8812 C CA . TYR B 1 237 ? 0.125 -61.351 -5.91 1 92.01 237 TYR B CA 1
ATOM 8813 C C . TYR B 1 237 ? 0.455 -62.565 -6.771 1 92.01 237 TYR B C 1
ATOM 8815 O O . TYR B 1 237 ? 0.873 -63.604 -6.254 1 92.01 237 TYR B O 1
ATOM 8823 N N . HIS B 1 238 ? 0.069 -62.516 -7.947 1 85.94 238 HIS B N 1
ATOM 8824 C CA . HIS B 1 238 ? 0.381 -63.604 -8.867 1 85.94 238 HIS B CA 1
ATOM 8825 C C . HIS B 1 238 ? 1.155 -63.097 -10.079 1 85.94 238 HIS B C 1
ATOM 8827 O O . HIS B 1 238 ? 0.742 -62.13 -10.724 1 85.94 238 HIS B O 1
ATOM 8833 N N . HIS B 1 239 ? 2.282 -63.778 -10.059 1 70.57 239 HIS B N 1
ATOM 8834 C CA . HIS B 1 239 ? 3.098 -63.483 -11.231 1 70.57 239 HIS B CA 1
ATOM 8835 C C . HIS B 1 239 ? 2.623 -64.272 -12.447 1 70.57 239 HIS B C 1
ATOM 8837 O O . HIS B 1 239 ? 2.387 -65.479 -12.355 1 70.57 239 HIS B O 1
ATOM 8843 N N . GLY B 1 240 ? 2.31 -63.817 -13.565 1 58.24 240 GLY B N 1
ATOM 8844 C CA . GLY B 1 240 ? 2.15 -64.583 -14.791 1 58.24 240 GLY B CA 1
ATOM 8845 C C . GLY B 1 240 ? 0.745 -65.125 -14.977 1 58.24 240 GLY B C 1
ATOM 8846 O O . GLY B 1 240 ? -0.171 -64.754 -14.24 1 58.24 240 GLY B O 1
ATOM 8847 N N . ALA B 1 241 ? 0.392 -65.899 -16.1 1 51.19 241 ALA B N 1
ATOM 8848 C CA . ALA B 1 241 ? -0.829 -66.441 -16.69 1 51.19 241 ALA B CA 1
ATOM 8849 C C . ALA B 1 241 ? -1.395 -67.572 -15.836 1 51.19 241 ALA B C 1
ATOM 8851 O O . ALA B 1 241 ? -2.262 -68.325 -16.287 1 51.19 241 ALA B O 1
ATOM 8852 N N . ALA B 1 242 ? -0.923 -67.853 -14.698 1 52.05 242 ALA B N 1
ATOM 8853 C CA . ALA B 1 242 ? -1.428 -69.066 -14.059 1 52.05 242 ALA B CA 1
ATOM 8854 C C . ALA B 1 242 ? -2.914 -68.939 -13.738 1 52.05 242 ALA B C 1
ATOM 8856 O O . ALA B 1 242 ? -3.429 -67.83 -13.576 1 52.05 242 ALA B O 1
ATOM 8857 N N . VAL B 1 243 ? -3.651 -69.992 -14.154 1 54.67 243 VAL B N 1
ATOM 8858 C CA . VAL B 1 243 ? -5.056 -70.179 -13.807 1 54.67 243 VAL B CA 1
ATOM 8859 C C . VAL B 1 243 ? -5.307 -69.687 -12.383 1 54.67 243 VAL B C 1
ATOM 8861 O O . VAL B 1 243 ? -4.676 -70.161 -11.435 1 54.67 243 VAL B O 1
ATOM 8864 N N . LYS B 1 244 ? -5.979 -68.456 -12.211 1 68.92 244 LYS B N 1
ATOM 8865 C CA . LYS B 1 244 ? -6.145 -67.747 -10.945 1 68.92 244 LYS B CA 1
ATOM 8866 C C . LYS B 1 244 ? -7.475 -68.101 -10.286 1 68.92 244 LYS B C 1
ATOM 8868 O O . LYS B 1 244 ? -8.515 -68.125 -10.949 1 68.92 244 LYS B O 1
ATOM 8873 N N . ASP B 1 245 ? -7.419 -68.68 -9.099 1 66.97 245 ASP B N 1
ATOM 8874 C CA . ASP B 1 245 ? -8.648 -68.977 -8.369 1 66.97 245 ASP B CA 1
ATOM 8875 C C . ASP B 1 245 ? -9.296 -67.699 -7.841 1 66.97 245 ASP B C 1
ATOM 8877 O O . ASP B 1 245 ? -10.499 -67.672 -7.574 1 66.97 245 ASP B O 1
ATOM 8881 N N . SER B 1 246 ? -8.455 -66.665 -7.633 1 83.16 246 SER B N 1
ATOM 8882 C CA . SER B 1 246 ? -8.974 -65.423 -7.071 1 83.16 246 SER B CA 1
ATOM 8883 C C . SER B 1 246 ? -8.352 -64.207 -7.749 1 83.16 246 SER B C 1
ATOM 8885 O O . SER B 1 246 ? -7.315 -64.318 -8.406 1 83.16 246 SER B O 1
ATOM 8887 N N . ASP B 1 247 ? -9.081 -63.077 -7.661 1 89.82 247 ASP B N 1
ATOM 8888 C CA . ASP B 1 247 ? -8.529 -61.812 -8.136 1 89.82 247 ASP B CA 1
ATOM 8889 C C . ASP B 1 247 ? -7.162 -61.54 -7.513 1 89.82 247 ASP B C 1
ATOM 8891 O O . ASP B 1 247 ? -6.945 -61.82 -6.333 1 89.82 247 ASP B O 1
ATOM 8895 N N . SER B 1 248 ? -6.182 -61.121 -8.26 1 92.26 248 SER B N 1
ATOM 8896 C CA . SER B 1 248 ? -4.819 -60.963 -7.763 1 92.26 248 SER B CA 1
ATOM 8897 C C . SER B 1 248 ? -4.154 -59.725 -8.357 1 92.26 248 SER B C 1
ATOM 8899 O O . SER B 1 248 ? -4.595 -59.211 -9.387 1 92.26 248 SER B O 1
ATOM 8901 N N . ILE B 1 249 ? -3.157 -59.267 -7.639 1 93.9 249 ILE B N 1
ATOM 8902 C CA . ILE B 1 249 ? -2.287 -58.216 -8.155 1 93.9 249 ILE B CA 1
ATOM 8903 C C . ILE B 1 249 ? -1.285 -58.813 -9.141 1 93.9 249 ILE B C 1
ATOM 8905 O O . ILE B 1 249 ? -0.714 -59.877 -8.887 1 93.9 249 ILE B O 1
ATOM 8909 N N . THR B 1 250 ? -1.151 -58.146 -10.258 1 90.88 250 THR B N 1
ATOM 8910 C CA . THR B 1 250 ? -0.29 -58.703 -11.295 1 90.88 250 THR B CA 1
ATOM 8911 C C . THR B 1 250 ? 0.97 -57.859 -11.465 1 90.88 250 THR B C 1
ATOM 8913 O O . THR B 1 250 ? 1.943 -58.302 -12.077 1 90.88 250 THR B O 1
ATOM 8916 N N . LEU B 1 251 ? 0.927 -56.672 -10.918 1 91.56 251 LEU B N 1
ATOM 8917 C CA . LEU B 1 251 ? 2.089 -55.796 -11.017 1 91.56 251 LEU B CA 1
ATOM 8918 C C . LEU B 1 251 ? 2.219 -54.923 -9.774 1 91.56 251 LEU B C 1
ATOM 8920 O O . LEU B 1 251 ? 1.233 -54.346 -9.31 1 91.56 251 LEU B O 1
ATOM 8924 N N . LEU B 1 252 ? 3.314 -54.893 -9.195 1 92.08 252 LEU B N 1
ATOM 8925 C CA . LEU B 1 252 ? 3.732 -53.943 -8.17 1 92.08 252 LEU B CA 1
ATOM 8926 C C . LEU B 1 252 ? 5.141 -53.429 -8.448 1 92.08 252 LEU B C 1
ATOM 8928 O O . LEU B 1 252 ? 6.116 -54.17 -8.309 1 92.08 252 LEU B O 1
ATOM 8932 N N . ALA B 1 253 ? 5.172 -52.198 -8.861 1 91.86 253 ALA B N 1
ATOM 8933 C CA . ALA B 1 253 ? 6.458 -51.629 -9.258 1 91.86 253 ALA B CA 1
ATOM 8934 C C . ALA B 1 253 ? 6.768 -50.366 -8.46 1 91.86 253 ALA B C 1
ATOM 8936 O O . ALA B 1 253 ? 6.063 -49.361 -8.578 1 91.86 253 ALA B O 1
ATOM 8937 N N . ALA B 1 254 ? 7.881 -50.41 -7.685 1 91.88 254 ALA B N 1
ATOM 8938 C CA . ALA B 1 254 ? 8.268 -49.263 -6.868 1 91.88 254 ALA B CA 1
ATOM 8939 C C . ALA B 1 254 ? 8.894 -48.166 -7.724 1 91.88 254 ALA B C 1
ATOM 8941 O O . ALA B 1 254 ? 9.587 -48.453 -8.703 1 91.88 254 ALA B O 1
ATOM 8942 N N . ALA B 1 255 ? 8.608 -46.971 -7.44 1 94.66 255 ALA B N 1
ATOM 8943 C CA . ALA B 1 255 ? 9.18 -45.807 -8.111 1 94.66 255 ALA B CA 1
ATOM 8944 C C . ALA B 1 255 ? 9.628 -44.756 -7.099 1 94.66 255 ALA B C 1
ATOM 8946 O O . ALA B 1 255 ? 8.983 -44.566 -6.065 1 94.66 255 ALA B O 1
ATOM 8947 N N . ARG B 1 256 ? 10.756 -44.101 -7.359 1 95.9 256 ARG B N 1
ATOM 8948 C CA . ARG B 1 256 ? 11.281 -43.014 -6.539 1 95.9 256 ARG B CA 1
ATOM 8949 C C . ARG B 1 256 ? 11.59 -41.787 -7.389 1 95.9 256 ARG B C 1
ATOM 8951 O O . ARG B 1 256 ? 12.027 -41.913 -8.534 1 95.9 256 ARG B O 1
ATOM 8958 N N . SER B 1 257 ? 11.309 -40.654 -6.831 1 95.63 257 SER B N 1
ATOM 8959 C CA . SER B 1 257 ? 11.559 -39.383 -7.503 1 95.63 257 SER B CA 1
ATOM 8960 C C . SER B 1 257 ? 12.374 -38.442 -6.622 1 95.63 257 SER B C 1
ATOM 8962 O O . SER B 1 257 ? 12.214 -38.434 -5.399 1 95.63 257 SER B O 1
ATOM 8964 N N . LEU B 1 258 ? 13.214 -37.683 -7.269 1 96.48 258 LEU B N 1
ATOM 8965 C CA . LEU B 1 258 ? 13.972 -36.655 -6.564 1 96.48 258 LEU B CA 1
ATOM 8966 C C . LEU B 1 258 ? 13.058 -35.519 -6.116 1 96.48 258 LEU B C 1
ATOM 8968 O O . LEU B 1 258 ? 12.299 -34.973 -6.92 1 96.48 258 LEU B O 1
ATOM 8972 N N . VAL B 1 259 ? 13.083 -35.174 -4.801 1 96.1 259 VAL B N 1
ATOM 8973 C CA . VAL B 1 259 ? 12.253 -34.109 -4.246 1 96.1 259 VAL B CA 1
ATOM 8974 C C . VAL B 1 259 ? 13.11 -33.176 -3.395 1 96.1 259 VAL B C 1
ATOM 8976 O O . VAL B 1 259 ? 14.218 -33.536 -2.99 1 96.1 259 VAL B O 1
ATOM 8979 N N . PRO B 1 260 ? 12.622 -31.967 -3.091 1 96.2 260 PRO B N 1
ATOM 8980 C CA . PRO B 1 260 ? 13.356 -31.043 -2.224 1 96.2 260 PRO B CA 1
ATOM 8981 C C . PRO B 1 260 ? 13.612 -31.617 -0.832 1 96.2 260 PRO B C 1
ATOM 8983 O O . PRO B 1 260 ? 12.755 -32.313 -0.28 1 96.2 260 PRO B O 1
ATOM 8986 N N . GLY B 1 261 ? 14.782 -31.26 -0.336 1 95.99 261 GLY B N 1
ATOM 8987 C CA . GLY B 1 261 ? 15.175 -31.786 0.962 1 95.99 261 GLY B CA 1
ATOM 8988 C C . GLY B 1 261 ? 14.709 -30.925 2.121 1 95.99 261 GLY B C 1
ATOM 8989 O O . GLY B 1 261 ? 14.857 -31.307 3.283 1 95.99 261 GLY B O 1
ATOM 8990 N N . GLY B 1 262 ? 14.14 -29.771 1.732 1 96.21 262 GLY B N 1
ATOM 8991 C CA . GLY B 1 262 ? 13.678 -28.91 2.809 1 96.21 262 GLY B CA 1
ATOM 8992 C C . GLY B 1 262 ? 12.769 -27.793 2.33 1 96.21 262 GLY B C 1
ATOM 8993 O O . GLY B 1 262 ? 12.682 -27.527 1.13 1 96.21 262 GLY B O 1
ATOM 8994 N N . VAL B 1 263 ? 12.038 -27.255 3.341 1 96.7 263 VAL B N 1
ATOM 8995 C CA . VAL B 1 263 ? 11.194 -26.092 3.086 1 96.7 263 VAL B CA 1
ATOM 8996 C C . VAL B 1 263 ? 11.555 -24.969 4.057 1 96.7 263 VAL B C 1
ATOM 8998 O O . VAL B 1 263 ? 11.926 -25.227 5.204 1 96.7 263 VAL B O 1
ATOM 9001 N N . ARG B 1 264 ? 11.562 -23.795 3.585 1 95.95 264 ARG B N 1
ATOM 9002 C CA . ARG B 1 264 ? 11.719 -22.593 4.398 1 95.95 264 ARG B CA 1
ATOM 9003 C C . ARG B 1 264 ? 10.587 -21.605 4.139 1 95.95 264 ARG B C 1
ATOM 9005 O O . ARG B 1 264 ? 10.332 -21.231 2.992 1 95.95 264 ARG B O 1
ATOM 9012 N N . ARG B 1 265 ? 9.928 -21.219 5.21 1 96.47 265 ARG B N 1
ATOM 9013 C CA . ARG B 1 265 ? 8.801 -20.296 5.113 1 96.47 265 ARG B CA 1
ATOM 9014 C C . ARG B 1 265 ? 8.989 -19.103 6.044 1 96.47 265 ARG B C 1
ATOM 9016 O O . ARG B 1 265 ? 9.487 -19.253 7.162 1 96.47 265 ARG B O 1
ATOM 9023 N N . ALA B 1 266 ? 8.635 -17.944 5.563 1 96.09 266 ALA B N 1
ATOM 9024 C CA . ALA B 1 266 ? 8.688 -16.733 6.378 1 96.09 266 ALA B CA 1
ATOM 9025 C C . ALA B 1 266 ? 7.395 -15.931 6.254 1 96.09 266 ALA B C 1
ATOM 9027 O O . ALA B 1 266 ? 6.827 -15.822 5.165 1 96.09 266 ALA B O 1
ATOM 9028 N N . SER B 1 267 ? 6.862 -15.437 7.365 1 96.39 267 SER B N 1
ATOM 9029 C CA . SER B 1 267 ? 5.646 -14.632 7.409 1 96.39 267 SER B CA 1
ATOM 9030 C C . SER B 1 267 ? 5.744 -13.541 8.47 1 96.39 267 SER B C 1
ATOM 9032 O O . SER B 1 267 ? 6.118 -13.811 9.613 1 96.39 267 SER B O 1
ATOM 9034 N N . GLY B 1 268 ? 5.423 -12.404 8.062 1 93.72 268 GLY B N 1
ATOM 9035 C CA . GLY B 1 268 ? 5.538 -11.281 8.98 1 93.72 268 GLY B CA 1
ATOM 9036 C C . GLY B 1 268 ? 4.321 -11.111 9.87 1 93.72 268 GLY B C 1
ATOM 9037 O O . GLY B 1 268 ? 3.203 -11.448 9.473 1 93.72 268 GLY B O 1
ATOM 9038 N N . ASP B 1 269 ? 4.597 -10.584 11.066 1 93.47 269 ASP B N 1
ATOM 9039 C CA . ASP B 1 269 ? 3.551 -10.146 11.985 1 93.47 269 ASP B CA 1
ATOM 9040 C C . ASP B 1 269 ? 3.632 -8.641 12.231 1 93.47 269 ASP B C 1
ATOM 9042 O O . ASP B 1 269 ? 4.476 -8.176 13 1 93.47 269 ASP B O 1
ATOM 9046 N N . TYR B 1 270 ? 2.706 -7.891 11.653 1 92.17 270 TYR B N 1
ATOM 9047 C CA . TYR B 1 270 ? 2.788 -6.437 11.722 1 92.17 270 TYR B CA 1
ATOM 9048 C C . TYR B 1 270 ? 2.499 -5.941 13.134 1 92.17 270 TYR B C 1
ATOM 9050 O O . TYR B 1 270 ? 2.817 -4.799 13.474 1 92.17 270 TYR B O 1
ATOM 9058 N N . LYS B 1 271 ? 1.859 -6.773 13.984 1 92.76 271 LYS B N 1
ATOM 9059 C CA . LYS B 1 271 ? 1.547 -6.357 15.348 1 92.76 271 LYS B CA 1
ATOM 9060 C C . LYS B 1 271 ? 2.804 -6.317 16.213 1 92.76 271 LYS B C 1
ATOM 9062 O O . LYS B 1 271 ? 2.946 -5.444 17.072 1 92.76 271 LYS B O 1
ATOM 9067 N N . THR B 1 272 ? 3.77 -7.203 15.93 1 90.7 272 THR B N 1
ATOM 9068 C CA . THR B 1 272 ? 4.992 -7.256 16.725 1 90.7 272 THR B CA 1
ATOM 9069 C C . THR B 1 272 ? 6.175 -6.702 15.935 1 90.7 272 THR B C 1
ATOM 9071 O O . THR B 1 272 ? 7.22 -6.39 16.509 1 90.7 272 THR B O 1
ATOM 9074 N N . GLY B 1 273 ? 6.007 -6.618 14.654 1 88.93 273 GLY B N 1
ATOM 9075 C CA . GLY B 1 273 ? 7.108 -6.204 13.799 1 88.93 273 GLY B CA 1
ATOM 9076 C C . GLY B 1 273 ? 8.139 -7.295 13.584 1 88.93 273 GLY B C 1
ATOM 9077 O O . GLY B 1 273 ? 9.242 -7.028 13.101 1 88.93 273 GLY B O 1
ATOM 9078 N N . LYS B 1 274 ? 7.765 -8.486 13.822 1 91.06 274 LYS B N 1
ATOM 9079 C CA . LYS B 1 274 ? 8.722 -9.586 13.732 1 91.06 274 LYS B CA 1
ATOM 9080 C C . LYS B 1 274 ? 8.363 -10.534 12.592 1 91.06 274 LYS B C 1
ATOM 9082 O O . LYS B 1 274 ? 7.225 -10.543 12.119 1 91.06 274 LYS B O 1
ATOM 9087 N N . MET B 1 275 ? 9.412 -11.252 12.138 1 91.89 275 MET B N 1
ATOM 9088 C CA . MET B 1 275 ? 9.252 -12.284 11.118 1 91.89 275 MET B CA 1
ATOM 9089 C C . MET B 1 275 ? 9.276 -13.675 11.743 1 91.89 275 MET B C 1
ATOM 9091 O O . MET B 1 275 ? 10.18 -13.998 12.515 1 91.89 275 MET B O 1
ATOM 9095 N N . ASP B 1 276 ? 8.226 -14.401 11.48 1 94.4 276 ASP B N 1
ATOM 9096 C CA . ASP B 1 276 ? 8.244 -15.814 11.843 1 94.4 276 ASP B CA 1
ATOM 9097 C C . ASP B 1 276 ? 8.859 -16.66 10.73 1 94.4 276 ASP B C 1
ATOM 9099 O O . ASP B 1 276 ? 8.468 -16.542 9.567 1 94.4 276 ASP B O 1
ATOM 9103 N N . VAL B 1 277 ? 9.812 -17.44 11.076 1 95.06 277 VAL B N 1
ATOM 9104 C CA . VAL B 1 277 ? 10.502 -18.268 10.092 1 95.06 277 VAL B CA 1
ATOM 9105 C C . VAL B 1 277 ? 10.432 -19.735 10.511 1 95.06 277 VAL B C 1
ATOM 9107 O O . VAL B 1 277 ? 10.686 -20.069 11.671 1 95.06 277 VAL B O 1
ATOM 9110 N N . GLN B 1 278 ? 9.978 -20.58 9.62 1 96.57 278 GLN B N 1
ATOM 9111 C CA . GLN B 1 278 ? 9.945 -22.025 9.821 1 96.57 278 GLN B CA 1
ATOM 9112 C C . GLN B 1 278 ? 10.828 -22.742 8.804 1 96.57 278 GLN B C 1
ATOM 9114 O O . GLN B 1 278 ? 10.748 -22.471 7.604 1 96.57 278 GLN B O 1
ATOM 9119 N N . GLU B 1 279 ? 11.737 -23.577 9.266 1 95.37 279 GLU B N 1
ATOM 9120 C CA . GLU B 1 279 ? 12.59 -24.415 8.429 1 95.37 279 GLU B CA 1
ATOM 9121 C C . GLU B 1 279 ? 12.463 -25.887 8.811 1 95.37 279 GLU B C 1
ATOM 9123 O O . GLU B 1 279 ? 12.69 -26.256 9.965 1 95.37 279 GLU B O 1
ATOM 9128 N N . ILE B 1 280 ? 12.095 -26.665 7.846 1 96.83 280 ILE B N 1
ATOM 9129 C CA . ILE B 1 280 ? 11.895 -28.087 8.103 1 96.83 280 ILE B CA 1
ATOM 9130 C C . ILE B 1 280 ? 12.599 -28.91 7.026 1 96.83 280 ILE B C 1
ATOM 9132 O O . ILE B 1 280 ? 12.428 -28.655 5.831 1 96.83 280 ILE B O 1
ATOM 9136 N N . ASP B 1 281 ? 13.311 -29.934 7.358 1 95.37 281 ASP B N 1
ATOM 9137 C CA . ASP B 1 281 ? 14.016 -30.822 6.438 1 95.37 281 ASP B CA 1
ATOM 9138 C C . ASP B 1 281 ? 13.257 -32.134 6.251 1 95.37 281 ASP B C 1
ATOM 9140 O O . ASP B 1 281 ? 12.5 -32.55 7.13 1 95.37 281 ASP B O 1
ATOM 9144 N N . THR B 1 282 ? 13.458 -32.672 5.13 1 92.77 282 THR B N 1
ATOM 9145 C CA . THR B 1 282 ? 12.853 -33.973 4.867 1 92.77 282 THR B CA 1
ATOM 9146 C C . THR B 1 282 ? 13.548 -35.065 5.674 1 92.77 282 THR B C 1
ATOM 9148 O O . THR B 1 282 ? 14.7 -34.905 6.084 1 92.77 282 THR B O 1
ATOM 9151 N N . VAL B 1 283 ? 12.872 -36.196 5.906 1 90.25 283 VAL B N 1
ATOM 9152 C CA . VAL B 1 283 ? 13.446 -37.323 6.635 1 90.25 283 VAL B CA 1
ATOM 9153 C C . VAL B 1 283 ? 13.678 -38.492 5.681 1 90.25 283 VAL B C 1
ATOM 9155 O O . VAL B 1 283 ? 14.204 -39.533 6.082 1 90.25 283 VAL B O 1
ATOM 9158 N N . ILE B 1 284 ? 13.367 -38.27 4.451 1 91.46 284 ILE B N 1
ATOM 9159 C CA . ILE B 1 284 ? 13.438 -39.382 3.51 1 91.46 284 ILE B CA 1
ATOM 9160 C C . ILE B 1 284 ? 14.871 -39.546 3.01 1 91.46 284 ILE B C 1
ATOM 9162 O O . ILE B 1 284 ? 15.579 -38.557 2.802 1 91.46 284 ILE B O 1
ATOM 9166 N N . ASP B 1 285 ? 15.279 -40.739 2.863 1 92.57 285 ASP B N 1
ATOM 9167 C CA . ASP B 1 285 ? 16.572 -41.073 2.274 1 92.57 285 ASP B CA 1
ATOM 9168 C C . ASP B 1 285 ? 16.456 -41.254 0.762 1 92.57 285 ASP B C 1
ATOM 9170 O O . ASP B 1 285 ? 15.778 -42.169 0.291 1 92.57 285 ASP B O 1
ATOM 9174 N N . GLN B 1 286 ? 17.064 -40.459 -0.028 1 93.73 286 GLN B N 1
ATOM 9175 C CA . GLN B 1 286 ? 16.974 -40.485 -1.484 1 93.73 286 GLN B CA 1
ATOM 9176 C C . GLN B 1 286 ? 18.259 -41.025 -2.105 1 93.73 286 GLN B C 1
ATOM 9178 O O . GLN B 1 286 ? 18.554 -40.751 -3.27 1 93.73 286 GLN B O 1
ATOM 9183 N N . GLY B 1 287 ? 19.057 -41.697 -1.262 1 93.15 287 GLY B N 1
ATOM 9184 C CA . GLY B 1 287 ? 20.352 -42.162 -1.732 1 93.15 287 GLY B CA 1
ATOM 9185 C C . GLY B 1 287 ? 21.449 -41.125 -1.582 1 93.15 287 GLY B C 1
ATOM 9186 O O . GLY B 1 287 ? 21.171 -39.955 -1.307 1 93.15 287 GLY B O 1
ATOM 9187 N N . GLU B 1 288 ? 22.645 -41.492 -1.815 1 92.1 288 GLU B N 1
ATOM 9188 C CA . GLU B 1 288 ? 23.784 -40.609 -1.582 1 92.1 288 GLU B CA 1
ATOM 9189 C C . GLU B 1 288 ? 23.719 -39.377 -2.479 1 92.1 288 GLU B C 1
ATOM 9191 O O . GLU B 1 288 ? 23.687 -38.246 -1.989 1 92.1 288 GLU B O 1
ATOM 9196 N N . ALA B 1 289 ? 23.658 -39.609 -3.786 1 94.07 289 ALA B N 1
ATOM 9197 C CA . ALA B 1 289 ? 23.607 -38.489 -4.723 1 94.07 289 ALA B CA 1
ATOM 9198 C C . ALA B 1 289 ? 22.278 -37.746 -4.617 1 94.07 289 ALA B C 1
ATOM 9200 O O . ALA B 1 289 ? 22.235 -36.519 -4.734 1 94.07 289 ALA B O 1
ATOM 9201 N N . GLY B 1 290 ? 21.183 -38.507 -4.398 1 94.91 290 GLY B N 1
ATOM 9202 C CA . GLY B 1 290 ? 19.874 -37.9 -4.217 1 94.91 290 GLY B CA 1
ATOM 9203 C C . GLY B 1 290 ? 19.802 -36.988 -3.007 1 94.91 290 GLY B C 1
ATOM 9204 O O . GLY B 1 290 ? 19.242 -35.892 -3.082 1 94.91 290 GLY B O 1
ATOM 9205 N N . ASN B 1 291 ? 20.401 -37.408 -1.893 1 96.14 291 ASN B N 1
ATOM 9206 C CA . ASN B 1 291 ? 20.417 -36.601 -0.678 1 96.14 291 ASN B CA 1
ATOM 9207 C C . ASN B 1 291 ? 21.262 -35.343 -0.852 1 96.14 291 ASN B C 1
ATOM 9209 O O . ASN B 1 291 ? 20.922 -34.283 -0.324 1 96.14 291 ASN B O 1
ATOM 9213 N N . ASP B 1 292 ? 22.345 -35.487 -1.545 1 96.13 292 ASP B N 1
ATOM 9214 C CA . ASP B 1 292 ? 23.196 -34.335 -1.824 1 96.13 292 ASP B CA 1
ATOM 9215 C C . ASP B 1 292 ? 22.437 -33.268 -2.61 1 96.13 292 ASP B C 1
ATOM 9217 O O . ASP B 1 292 ? 22.429 -32.096 -2.227 1 96.13 292 ASP B O 1
ATOM 9221 N N . LEU B 1 293 ? 21.742 -33.642 -3.676 1 96.23 293 LEU B N 1
ATOM 9222 C CA . LEU B 1 293 ? 20.97 -32.705 -4.485 1 96.23 293 LEU B CA 1
ATOM 9223 C C . LEU B 1 293 ? 19.781 -32.161 -3.7 1 96.23 293 LEU B C 1
ATOM 9225 O O . LEU B 1 293 ? 19.438 -30.983 -3.823 1 96.23 293 LEU B O 1
ATOM 9229 N N . ALA B 1 294 ? 19.165 -33.051 -2.953 1 95.81 294 ALA B N 1
ATOM 9230 C CA . ALA B 1 294 ? 18.004 -32.648 -2.164 1 95.81 294 ALA B CA 1
ATOM 9231 C C . ALA B 1 294 ? 18.361 -31.518 -1.203 1 95.81 294 ALA B C 1
ATOM 9233 O O . ALA B 1 294 ? 17.546 -30.626 -0.954 1 95.81 294 ALA B O 1
ATOM 9234 N N . LYS B 1 295 ? 19.533 -31.509 -0.673 1 94.72 295 LYS B N 1
ATOM 9235 C CA . LYS B 1 295 ? 19.97 -30.457 0.241 1 94.72 295 LYS B CA 1
ATOM 9236 C C . LYS B 1 295 ? 20.04 -29.107 -0.467 1 94.72 295 LYS B C 1
ATOM 9238 O O . LYS B 1 295 ? 19.796 -28.066 0.146 1 94.72 295 LYS B O 1
ATOM 9243 N N . LEU B 1 296 ? 20.387 -29.193 -1.69 1 95.02 296 LEU B N 1
ATOM 9244 C CA . LEU B 1 296 ? 20.443 -27.98 -2.499 1 95.02 296 LEU B CA 1
ATOM 9245 C C . LEU B 1 296 ? 19.041 -27.514 -2.876 1 95.02 296 LEU B C 1
ATOM 9247 O O . LEU B 1 296 ? 18.769 -26.311 -2.902 1 95.02 296 LEU B O 1
ATOM 9251 N N . LEU B 1 297 ? 18.183 -28.472 -3.164 1 95.88 297 LEU B N 1
ATOM 9252 C CA . LEU B 1 297 ? 16.824 -28.168 -3.6 1 95.88 297 LEU B CA 1
ATOM 9253 C C . LEU B 1 297 ? 15.954 -27.754 -2.418 1 95.88 297 LEU B C 1
ATOM 9255 O O . LEU B 1 297 ? 15.32 -28.599 -1.783 1 95.88 297 LEU B O 1
ATOM 9259 N N . THR B 1 298 ? 15.948 -26.511 -2.136 1 94.32 298 THR B N 1
ATOM 9260 C CA . THR B 1 298 ? 15.124 -25.974 -1.059 1 94.32 298 THR B CA 1
ATOM 9261 C C . THR B 1 298 ? 13.951 -25.176 -1.622 1 94.32 298 THR B C 1
ATOM 9263 O O . THR B 1 298 ? 14.118 -24.395 -2.561 1 94.32 298 THR B O 1
ATOM 9266 N N . ASP B 1 299 ? 12.792 -25.399 -1.088 1 95.56 299 ASP B N 1
ATOM 9267 C CA . ASP B 1 299 ? 11.58 -24.658 -1.426 1 95.56 299 ASP B CA 1
ATOM 9268 C C . ASP B 1 299 ? 11.353 -23.503 -0.453 1 95.56 299 ASP B C 1
ATOM 9270 O O . ASP B 1 299 ? 10.703 -23.674 0.58 1 95.56 299 ASP B O 1
ATOM 9274 N N . TRP B 1 300 ? 11.801 -22.363 -0.829 1 94.05 300 TRP B N 1
ATOM 9275 C CA . TRP B 1 300 ? 11.734 -21.186 0.031 1 94.05 300 TRP B CA 1
ATOM 9276 C C . TRP B 1 300 ? 10.671 -20.21 -0.463 1 94.05 300 TRP B C 1
ATOM 9278 O O . TRP B 1 300 ? 10.749 -19.717 -1.591 1 94.05 300 TRP B O 1
ATOM 9288 N N . VAL B 1 301 ? 9.714 -19.826 0.367 1 94.33 301 VAL B N 1
ATOM 9289 C CA . VAL B 1 301 ? 8.621 -18.932 -0 1 94.33 301 VAL B CA 1
ATOM 9290 C C . VAL B 1 301 ? 8.357 -17.944 1.134 1 94.33 301 VAL B C 1
ATOM 9292 O O . VAL B 1 301 ? 8.41 -18.312 2.31 1 94.33 301 VAL B O 1
ATOM 9295 N N . ILE B 1 302 ? 8.234 -16.708 0.848 1 95.06 302 ILE B N 1
ATOM 9296 C CA . ILE B 1 302 ? 7.749 -15.712 1.797 1 95.06 302 ILE B CA 1
ATOM 9297 C C . ILE B 1 302 ? 6.224 -15.644 1.739 1 95.06 302 ILE B C 1
ATOM 9299 O O . ILE B 1 302 ? 5.655 -15.179 0.748 1 95.06 302 ILE B O 1
ATOM 9303 N N . ASP B 1 303 ? 5.588 -16.099 2.768 1 95.7 303 ASP B N 1
ATOM 9304 C CA . ASP B 1 303 ? 4.13 -16.151 2.826 1 95.7 303 ASP B CA 1
ATOM 9305 C C . ASP B 1 303 ? 3.547 -14.789 3.196 1 95.7 303 ASP B C 1
ATOM 9307 O O . ASP B 1 303 ? 4.241 -13.945 3.767 1 95.7 303 ASP B O 1
ATOM 9311 N N . PRO B 1 304 ? 2.275 -14.553 2.844 1 92.71 304 PRO B N 1
ATOM 9312 C CA . PRO B 1 304 ? 1.619 -13.327 3.304 1 92.71 304 PRO B CA 1
ATOM 9313 C C . PRO B 1 304 ? 1.65 -13.175 4.823 1 92.71 304 PRO B C 1
ATOM 9315 O O . PRO B 1 304 ? 1.797 -14.166 5.543 1 92.71 304 PRO B O 1
ATOM 9318 N N . PRO B 1 305 ? 1.556 -11.977 5.25 1 91.62 305 PRO B N 1
ATOM 9319 C CA . PRO B 1 305 ? 1.605 -11.762 6.698 1 91.62 305 PRO B CA 1
ATOM 9320 C C . PRO B 1 305 ? 0.515 -12.527 7.445 1 91.62 305 PRO B C 1
ATOM 9322 O O . PRO B 1 305 ? -0.615 -12.63 6.96 1 91.62 305 PRO B O 1
ATOM 9325 N N . HIS B 1 306 ? 0.847 -13.082 8.628 1 91.96 306 HIS B N 1
ATOM 9326 C CA . HIS B 1 306 ? -0.076 -13.823 9.48 1 91.96 306 HIS B CA 1
ATOM 9327 C C . HIS B 1 306 ? -0.609 -15.061 8.768 1 91.96 306 HIS B C 1
ATOM 9329 O O . HIS B 1 306 ? -1.817 -15.308 8.763 1 91.96 306 HIS B O 1
ATOM 9335 N N . ALA B 1 307 ? 0.31 -15.695 8.103 1 93.1 307 ALA B N 1
ATOM 9336 C CA . ALA B 1 307 ? -0.109 -16.929 7.443 1 93.1 307 ALA B CA 1
ATOM 9337 C C . ALA B 1 307 ? -0.64 -17.94 8.456 1 93.1 307 ALA B C 1
ATOM 9339 O O . ALA B 1 307 ? -1.6 -18.662 8.178 1 93.1 307 ALA B O 1
ATOM 9340 N N . GLY B 1 308 ? -0.009 -18.03 9.582 1 93.37 308 GLY B N 1
ATOM 9341 C CA . GLY B 1 308 ? -0.498 -18.831 10.693 1 93.37 308 GLY B CA 1
ATOM 9342 C C . GLY B 1 308 ? -1.129 -18.001 11.794 1 93.37 308 GLY B C 1
ATOM 9343 O O . GLY B 1 308 ? -0.799 -16.824 11.959 1 93.37 308 GLY B O 1
ATOM 9344 N N . ASN B 1 309 ? -2.008 -18.623 12.523 1 90.86 309 ASN B N 1
ATOM 9345 C CA . ASN B 1 309 ? -2.652 -17.945 13.643 1 90.86 309 ASN B CA 1
ATOM 9346 C C . ASN B 1 309 ? -1.749 -17.913 14.873 1 90.86 309 ASN B C 1
ATOM 9348 O O . ASN B 1 309 ? -1.973 -17.122 15.792 1 90.86 309 ASN B O 1
ATOM 9352 N N . SER B 1 310 ? -0.818 -18.789 14.951 1 92.44 310 SER B N 1
ATOM 9353 C CA . SER B 1 310 ? 0.204 -18.904 15.986 1 92.44 310 SER B CA 1
ATOM 9354 C C . SER B 1 310 ? 1.489 -19.506 15.429 1 92.44 310 SER B C 1
ATOM 9356 O O . SER B 1 310 ? 1.523 -19.958 14.283 1 92.44 310 SER B O 1
ATOM 9358 N N . ARG B 1 311 ? 2.487 -19.434 16.178 1 92.92 311 ARG B N 1
ATOM 9359 C CA . ARG B 1 311 ? 3.753 -20.025 15.756 1 92.92 311 ARG B CA 1
ATOM 9360 C C . ARG B 1 311 ? 3.608 -21.526 15.528 1 92.92 311 ARG B C 1
ATOM 9362 O O . ARG B 1 311 ? 4.184 -22.075 14.587 1 92.92 311 ARG B O 1
ATOM 9369 N N . GLU B 1 312 ? 2.802 -22.109 16.412 1 94.68 312 GLU B N 1
ATOM 9370 C CA . GLU B 1 312 ? 2.568 -23.544 16.291 1 94.68 312 GLU B CA 1
ATOM 9371 C C . GLU B 1 312 ? 1.782 -23.87 15.024 1 94.68 312 GLU B C 1
ATOM 9373 O O . GLU B 1 312 ? 2.086 -24.843 14.331 1 94.68 312 GLU B O 1
ATOM 9378 N N . ASN B 1 313 ? 0.767 -23.093 14.85 1 95.67 313 ASN B N 1
ATOM 9379 C CA . ASN B 1 313 ? -0.015 -23.301 13.636 1 95.67 313 ASN B CA 1
ATOM 9380 C C . ASN B 1 313 ? 0.827 -23.082 12.382 1 95.67 313 ASN B C 1
ATOM 9382 O O . ASN B 1 313 ? 0.674 -23.8 11.392 1 95.67 313 ASN B O 1
ATOM 9386 N N . TYR B 1 314 ? 1.654 -22.05 12.401 1 96.21 314 TYR B N 1
ATOM 9387 C CA . TYR B 1 314 ? 2.519 -21.777 11.259 1 96.21 314 TYR B CA 1
ATOM 9388 C C . TYR B 1 314 ? 3.485 -22.931 11.018 1 96.21 314 TYR B C 1
ATOM 9390 O O . TYR B 1 314 ? 3.792 -23.263 9.871 1 96.21 314 TYR B O 1
ATOM 9398 N N . ALA B 1 315 ? 3.955 -23.504 12.047 1 96.53 315 ALA B N 1
ATOM 9399 C CA . ALA B 1 315 ? 4.821 -24.675 11.937 1 96.53 315 ALA B CA 1
ATOM 9400 C C . ALA B 1 315 ? 4.086 -25.841 11.283 1 96.53 315 ALA B C 1
ATOM 9402 O O . ALA B 1 315 ? 4.671 -26.588 10.495 1 96.53 315 ALA B O 1
ATOM 9403 N N . LEU B 1 316 ? 2.823 -25.98 11.665 1 96.15 316 LEU B N 1
ATOM 9404 C CA . LEU B 1 316 ? 2.017 -27.034 11.059 1 96.15 316 LEU B CA 1
ATOM 9405 C C . LEU B 1 316 ? 1.859 -26.803 9.559 1 96.15 316 LEU B C 1
ATOM 9407 O O . LEU B 1 316 ? 1.86 -27.756 8.777 1 96.15 316 LEU B O 1
ATOM 9411 N N . LEU B 1 317 ? 1.68 -25.567 9.185 1 96.47 317 LEU B N 1
ATOM 9412 C CA . LEU B 1 317 ? 1.555 -25.249 7.767 1 96.47 317 LEU B CA 1
ATOM 9413 C C . LEU B 1 317 ? 2.852 -25.554 7.025 1 96.47 317 LEU B C 1
ATOM 9415 O O . LEU B 1 317 ? 2.826 -26.084 5.912 1 96.47 317 LEU B O 1
ATOM 9419 N N . ALA B 1 318 ? 3.99 -25.201 7.587 1 96.96 318 ALA B N 1
ATOM 9420 C CA . ALA B 1 318 ? 5.287 -25.507 6.988 1 96.96 318 ALA B CA 1
ATOM 9421 C C . ALA B 1 318 ? 5.499 -27.014 6.879 1 96.96 318 ALA B C 1
ATOM 9423 O O . ALA B 1 318 ? 6.055 -27.499 5.891 1 96.96 318 ALA B O 1
ATOM 9424 N N . ARG B 1 319 ? 5.087 -27.697 7.908 1 96.76 319 ARG B N 1
ATOM 9425 C CA . ARG B 1 319 ? 5.189 -29.152 7.887 1 96.76 319 ARG B CA 1
ATOM 9426 C C . ARG B 1 319 ? 4.357 -29.743 6.754 1 96.76 319 ARG B C 1
ATOM 9428 O O . ARG B 1 319 ? 4.776 -30.703 6.104 1 96.76 319 ARG B O 1
ATOM 9435 N N . ALA B 1 320 ? 3.196 -29.182 6.544 1 96.95 320 ALA B N 1
ATOM 9436 C CA . ALA B 1 320 ? 2.365 -29.657 5.441 1 96.95 320 ALA B CA 1
ATOM 9437 C C . ALA B 1 320 ? 3.095 -29.523 4.107 1 96.95 320 ALA B C 1
ATOM 9439 O O . ALA B 1 320 ? 2.929 -30.358 3.215 1 96.95 320 ALA B O 1
ATOM 9440 N N . ARG B 1 321 ? 3.958 -28.535 4.007 1 97.16 321 ARG B N 1
ATOM 9441 C CA . ARG B 1 321 ? 4.68 -28.327 2.756 1 97.16 321 ARG B CA 1
ATOM 9442 C C . ARG B 1 321 ? 5.724 -29.417 2.539 1 97.16 321 ARG B C 1
ATOM 9444 O O . ARG B 1 321 ? 5.841 -29.961 1.439 1 97.16 321 ARG B O 1
ATOM 9451 N N . ILE B 1 322 ? 6.469 -29.713 3.567 1 97.09 322 ILE B N 1
ATOM 9452 C CA . ILE B 1 322 ? 7.516 -30.717 3.406 1 97.09 322 ILE B CA 1
ATOM 9453 C C . ILE B 1 322 ? 6.885 -32.097 3.231 1 97.09 322 ILE B C 1
ATOM 9455 O O . ILE B 1 322 ? 7.41 -32.938 2.497 1 97.09 322 ILE B O 1
ATOM 9459 N N . LEU B 1 323 ? 5.74 -32.319 3.933 1 97.07 323 LEU B N 1
ATOM 9460 C CA . LEU B 1 323 ? 5.061 -33.603 3.798 1 97.07 323 LEU B CA 1
ATOM 9461 C C . LEU B 1 323 ? 4.544 -33.798 2.377 1 97.07 323 LEU B C 1
ATOM 9463 O O . LEU B 1 323 ? 4.517 -34.921 1.869 1 97.07 323 LEU B O 1
ATOM 9467 N N . ALA B 1 324 ? 4.161 -32.766 1.778 1 96.77 324 ALA B N 1
ATOM 9468 C CA . ALA B 1 324 ? 3.728 -32.855 0.386 1 96.77 324 ALA B CA 1
ATOM 9469 C C . ALA B 1 324 ? 4.874 -33.301 -0.518 1 96.77 324 ALA B C 1
ATOM 9471 O O . ALA B 1 324 ? 4.67 -34.082 -1.45 1 96.77 324 ALA B O 1
ATOM 9472 N N . HIS B 1 325 ? 6.037 -32.771 -0.29 1 96.57 325 HIS B N 1
ATOM 9473 C CA . HIS B 1 325 ? 7.204 -33.206 -1.05 1 96.57 325 HIS B CA 1
ATOM 9474 C C . HIS B 1 325 ? 7.52 -34.673 -0.781 1 96.57 325 HIS B C 1
ATOM 9476 O O . HIS B 1 325 ? 7.844 -35.422 -1.706 1 96.57 325 HIS B O 1
ATOM 9482 N N . GLU B 1 326 ? 7.424 -35.068 0.449 1 95.79 326 GLU B N 1
ATOM 9483 C CA . GLU B 1 326 ? 7.709 -36.451 0.821 1 95.79 326 GLU B CA 1
ATOM 9484 C C . GLU B 1 326 ? 6.721 -37.413 0.167 1 95.79 326 GLU B C 1
ATOM 9486 O O . GLU B 1 326 ? 7.092 -38.523 -0.22 1 95.79 326 GLU B O 1
ATOM 9491 N N . HIS B 1 327 ? 5.529 -36.931 0.064 1 94.9 327 HIS B N 1
ATOM 9492 C CA . HIS B 1 327 ? 4.505 -37.725 -0.605 1 94.9 327 HIS B CA 1
ATOM 9493 C C . HIS B 1 327 ? 4.902 -38.036 -2.044 1 94.9 327 HIS B C 1
ATOM 9495 O O . HIS B 1 327 ? 4.605 -39.118 -2.555 1 94.9 327 HIS B O 1
ATOM 9501 N N . GLN B 1 328 ? 5.612 -37.215 -2.652 1 93.13 328 GLN B N 1
ATOM 9502 C CA . GLN B 1 328 ? 5.967 -37.358 -4.06 1 93.13 328 GLN B CA 1
ATOM 9503 C C . GLN B 1 328 ? 7.248 -38.17 -4.225 1 93.13 328 GLN B C 1
ATOM 9505 O O . GLN B 1 328 ? 7.59 -38.581 -5.336 1 93.13 328 GLN B O 1
ATOM 9510 N N . ALA B 1 329 ? 7.899 -38.503 -3.154 1 94.57 329 ALA B N 1
ATOM 9511 C CA . ALA B 1 329 ? 9.235 -39.091 -3.211 1 94.57 329 ALA B CA 1
ATOM 9512 C C . ALA B 1 329 ? 9.168 -40.569 -3.585 1 94.57 329 ALA B C 1
ATOM 9514 O O . ALA B 1 329 ? 10.087 -41.1 -4.213 1 94.57 329 ALA B O 1
ATOM 9515 N N . GLU B 1 330 ? 8.082 -41.214 -3.18 1 93.23 330 GLU B N 1
ATOM 9516 C CA . GLU B 1 330 ? 7.986 -42.65 -3.425 1 93.23 330 GLU B CA 1
ATOM 9517 C C . GLU B 1 330 ? 6.545 -43.067 -3.703 1 93.23 330 GLU B C 1
ATOM 9519 O O . GLU B 1 330 ? 5.615 -42.567 -3.068 1 93.23 330 GLU B O 1
ATOM 9524 N N . CYS B 1 331 ? 6.389 -43.889 -4.695 1 95.12 331 CYS B N 1
ATOM 9525 C CA . CYS B 1 331 ? 5.097 -44.51 -4.962 1 95.12 331 CYS B CA 1
ATOM 9526 C C . CYS B 1 331 ? 5.273 -45.89 -5.584 1 95.12 331 CYS B C 1
ATOM 9528 O O . CYS B 1 331 ? 6.395 -46.298 -5.892 1 95.12 331 CYS B O 1
ATOM 9530 N N . VAL B 1 332 ? 4.245 -46.649 -5.602 1 95.31 332 VAL B N 1
ATOM 9531 C CA . VAL B 1 332 ? 4.226 -47.976 -6.209 1 95.31 332 VAL B CA 1
ATOM 9532 C C . VAL B 1 332 ? 3.142 -48.036 -7.283 1 95.31 332 VAL B C 1
ATOM 9534 O O . VAL B 1 332 ? 1.972 -47.758 -7.01 1 95.31 332 VAL B O 1
ATOM 9537 N N . HIS B 1 333 ? 3.57 -48.336 -8.473 1 95.15 333 HIS B N 1
ATOM 9538 C CA . HIS B 1 333 ? 2.618 -48.547 -9.557 1 95.15 333 HIS B CA 1
ATOM 9539 C C . HIS B 1 333 ? 2.144 -49.996 -9.6 1 95.15 333 HIS B C 1
ATOM 9541 O O . HIS B 1 333 ? 2.952 -50.921 -9.49 1 95.15 333 HIS B O 1
ATOM 9547 N N . GLY B 1 334 ? 0.818 -50.131 -9.704 1 94.58 334 GLY B N 1
ATOM 9548 C CA . GLY B 1 334 ? 0.275 -51.48 -9.72 1 94.58 334 GLY B CA 1
ATOM 9549 C C . GLY B 1 334 ? -0.796 -51.679 -10.775 1 94.58 334 GLY B C 1
ATOM 9550 O O . GLY B 1 334 ? -1.301 -50.71 -11.346 1 94.58 334 GLY B O 1
ATOM 9551 N N . ALA B 1 335 ? -0.963 -52.914 -11.082 1 93.69 335 ALA B N 1
ATOM 9552 C CA . ALA B 1 335 ? -2.069 -53.39 -11.908 1 93.69 335 ALA B CA 1
ATOM 9553 C C . ALA B 1 335 ? -2.676 -54.665 -11.33 1 93.69 335 ALA B C 1
ATOM 9555 O O . ALA B 1 335 ? -1.985 -55.446 -10.672 1 93.69 335 ALA B O 1
ATOM 9556 N N . SER B 1 336 ? -3.93 -54.851 -11.477 1 93.83 336 SER B N 1
ATOM 9557 C CA . SER B 1 336 ? -4.585 -56.026 -10.91 1 93.83 336 SER B CA 1
ATOM 9558 C C . SER B 1 336 ? -5.93 -56.287 -11.58 1 93.83 336 SER B C 1
ATOM 9560 O O . SER B 1 336 ? -6.401 -55.473 -12.376 1 93.83 336 SER B O 1
ATOM 9562 N N . ASP B 1 337 ? -6.407 -57.419 -11.305 1 92.77 337 ASP B N 1
ATOM 9563 C CA . ASP B 1 337 ? -7.798 -57.721 -11.625 1 92.77 337 ASP B CA 1
ATOM 9564 C C . ASP B 1 337 ? -8.652 -57.785 -10.361 1 92.77 337 ASP B C 1
ATOM 9566 O O . ASP B 1 337 ? -9.724 -58.392 -10.359 1 92.77 337 ASP B O 1
ATOM 9570 N N . VAL B 1 338 ? -8.046 -57.237 -9.282 1 94.73 338 VAL B N 1
ATOM 9571 C CA . VAL B 1 338 ? -8.792 -57.133 -8.032 1 94.73 338 VAL B CA 1
ATOM 9572 C C . VAL B 1 338 ? -9.896 -56.088 -8.174 1 94.73 338 VAL B C 1
ATOM 9574 O O . VAL B 1 338 ? -9.617 -54.891 -8.276 1 94.73 338 VAL B O 1
ATOM 9577 N N . ARG B 1 339 ? -11.049 -56.494 -8.03 1 95.24 339 ARG B N 1
ATOM 9578 C CA . ARG B 1 339 ? -12.192 -55.667 -8.405 1 95.24 339 ARG B CA 1
ATOM 9579 C C . ARG B 1 339 ? -12.639 -54.79 -7.24 1 95.24 339 ARG B C 1
ATOM 9581 O O . ARG B 1 339 ? -13.38 -53.824 -7.433 1 95.24 339 ARG B O 1
ATOM 9588 N N . ASN B 1 340 ? -12.214 -55.05 -6.061 1 95.2 340 ASN B N 1
ATOM 9589 C CA . ASN B 1 340 ? -12.729 -54.319 -4.908 1 95.2 340 ASN B CA 1
ATOM 9590 C C . ASN B 1 340 ? -11.632 -53.512 -4.221 1 95.2 340 ASN B C 1
ATOM 9592 O O . ASN B 1 340 ? -11.633 -53.372 -2.996 1 95.2 340 ASN B O 1
ATOM 9596 N N . LEU B 1 341 ? -10.624 -53.026 -4.989 1 95.53 341 LEU B N 1
ATOM 9597 C CA . LEU B 1 341 ? -9.726 -51.982 -4.506 1 95.53 341 LEU B CA 1
ATOM 9598 C C . LEU B 1 341 ? -10.435 -50.632 -4.464 1 95.53 341 LEU B C 1
ATOM 9600 O O . LEU B 1 341 ? -11.288 -50.348 -5.307 1 95.53 341 LEU B O 1
ATOM 9604 N N . ALA B 1 342 ? -10.097 -49.839 -3.495 1 95.65 342 ALA B N 1
ATOM 9605 C CA . ALA B 1 342 ? -10.714 -48.522 -3.361 1 95.65 342 ALA B CA 1
ATOM 9606 C C . ALA B 1 342 ? -9.693 -47.482 -2.908 1 95.65 342 ALA B C 1
ATOM 9608 O O . ALA B 1 342 ? -8.858 -47.758 -2.044 1 95.65 342 ALA B O 1
ATOM 9609 N N . PRO B 1 343 ? -9.723 -46.331 -3.538 1 96.45 343 PRO B N 1
ATOM 9610 C CA . PRO B 1 343 ? -8.842 -45.271 -3.043 1 96.45 343 PRO B CA 1
ATOM 9611 C C . PRO B 1 343 ? -9.1 -44.925 -1.578 1 96.45 343 PRO B C 1
ATOM 9613 O O . PRO B 1 343 ? -10.249 -44.947 -1.128 1 96.45 343 PRO B O 1
ATOM 9616 N N . GLY B 1 344 ? -8.054 -44.584 -0.893 1 96.53 344 GLY B N 1
ATOM 9617 C CA . GLY B 1 344 ? -8.189 -44.213 0.506 1 96.53 344 GLY B CA 1
ATOM 9618 C C . GLY B 1 344 ? -8.274 -45.409 1.436 1 96.53 344 GLY B C 1
ATOM 9619 O O . GLY B 1 344 ? -8.717 -45.282 2.579 1 96.53 344 GLY B O 1
ATOM 9620 N N . THR B 1 345 ? -7.983 -46.555 0.973 1 97.14 345 THR B N 1
ATOM 9621 C CA . THR B 1 345 ? -7.899 -47.778 1.764 1 97.14 345 THR B CA 1
ATOM 9622 C C . THR B 1 345 ? -6.542 -48.45 1.578 1 97.14 345 THR B C 1
ATOM 9624 O O . THR B 1 345 ? -5.826 -48.162 0.617 1 97.14 345 THR B O 1
ATOM 9627 N N . TRP B 1 346 ? -6.156 -49.27 2.539 1 97.07 346 TRP B N 1
ATOM 9628 C CA . TRP B 1 346 ? -4.86 -49.928 2.416 1 97.07 346 TRP B CA 1
ATOM 9629 C C . TRP B 1 346 ? -5.026 -51.437 2.275 1 97.07 346 TRP B C 1
ATOM 9631 O O . TRP B 1 346 ? -6.065 -51.99 2.644 1 97.07 346 TRP B O 1
ATOM 9641 N N . PHE B 1 347 ? -4.131 -52.083 1.654 1 96.5 347 PHE B N 1
ATOM 9642 C CA . PHE B 1 347 ? -4.077 -53.53 1.482 1 96.5 347 PHE B CA 1
ATOM 9643 C C . PHE B 1 347 ? -2.658 -54.046 1.685 1 96.5 347 PHE B C 1
ATOM 9645 O O . PHE B 1 347 ? -1.703 -53.267 1.695 1 96.5 347 PHE B O 1
ATOM 9652 N N . ALA B 1 348 ? -2.543 -55.297 1.96 1 95.54 348 ALA B N 1
ATOM 9653 C CA . ALA B 1 348 ? -1.251 -55.972 2.057 1 95.54 348 ALA B CA 1
ATOM 9654 C C . ALA B 1 348 ? -1.133 -57.083 1.018 1 95.54 348 ALA B C 1
ATOM 9656 O O . ALA B 1 348 ? -1.938 -58.017 1.005 1 95.54 348 ALA B O 1
ATOM 9657 N N . PRO B 1 349 ? -0.235 -56.883 0.136 1 93.98 349 PRO B N 1
ATOM 9658 C CA . PRO B 1 349 ? -0.042 -57.964 -0.834 1 93.98 349 PRO B CA 1
ATOM 9659 C C . PRO B 1 349 ? 0.584 -59.21 -0.212 1 93.98 349 PRO B C 1
ATOM 9661 O O . PRO B 1 349 ? 1.338 -59.107 0.759 1 93.98 349 PRO B O 1
ATOM 9664 N N . SER B 1 350 ? 0.226 -60.349 -0.74 1 91.59 350 SER B N 1
ATOM 9665 C CA . SER B 1 350 ? 0.841 -61.611 -0.34 1 91.59 350 SER B CA 1
ATOM 9666 C C . SER B 1 350 ? 1.434 -62.341 -1.539 1 91.59 350 SER B C 1
ATOM 9668 O O . SER B 1 350 ? 1.003 -62.134 -2.675 1 91.59 350 SER B O 1
ATOM 9670 N N . SER B 1 351 ? 2.476 -63.049 -1.291 1 89.13 351 SER B N 1
ATOM 9671 C CA . SER B 1 351 ? 3.134 -63.896 -2.281 1 89.13 351 SER B CA 1
ATOM 9672 C C . SER B 1 351 ? 3.985 -63.069 -3.238 1 89.13 351 SER B C 1
ATOM 9674 O O . SER B 1 351 ? 4.176 -63.45 -4.394 1 89.13 351 SER B O 1
ATOM 9676 N N . HIS B 1 352 ? 4.184 -61.922 -2.771 1 88.04 352 HIS B N 1
ATOM 9677 C CA . HIS B 1 352 ? 5.143 -61.124 -3.527 1 88.04 352 HIS B CA 1
ATOM 9678 C C . HIS B 1 352 ? 6.565 -61.349 -3.025 1 88.04 352 HIS B C 1
ATOM 9680 O O . HIS B 1 352 ? 6.825 -61.26 -1.823 1 88.04 352 HIS B O 1
ATOM 9686 N N . PRO B 1 353 ? 7.435 -61.602 -3.868 1 80.99 353 PRO B N 1
ATOM 9687 C CA . PRO B 1 353 ? 8.774 -62.023 -3.448 1 80.99 353 PRO B CA 1
ATOM 9688 C C . PRO B 1 353 ? 9.469 -60.986 -2.568 1 80.99 353 PRO B C 1
ATOM 9690 O O . PRO B 1 353 ? 10.111 -61.343 -1.577 1 80.99 353 PRO B O 1
ATOM 9693 N N . GLU B 1 354 ? 9.355 -59.801 -2.821 1 78.74 354 GLU B N 1
ATOM 9694 C CA . GLU B 1 354 ? 10.03 -58.754 -2.059 1 78.74 354 GLU B CA 1
ATOM 9695 C C . GLU B 1 354 ? 9.197 -58.326 -0.853 1 78.74 354 GLU B C 1
ATOM 9697 O O . GLU B 1 354 ? 9.725 -58.177 0.251 1 78.74 354 GLU B O 1
ATOM 9702 N N . MET B 1 355 ? 7.936 -58.218 -1.03 1 83.86 355 MET B N 1
ATOM 9703 C CA . MET B 1 355 ? 7.068 -57.691 0.019 1 83.86 355 MET B CA 1
ATOM 9704 C C . MET B 1 355 ? 6.938 -58.686 1.168 1 83.86 355 MET B C 1
ATOM 9706 O O . MET B 1 355 ? 6.816 -58.288 2.328 1 83.86 355 MET B O 1
ATOM 9710 N N . ASP B 1 356 ? 7.066 -59.9 0.809 1 86.51 356 ASP B N 1
ATOM 9711 C CA . ASP B 1 356 ? 6.885 -60.931 1.827 1 86.51 356 ASP B CA 1
ATOM 9712 C C . ASP B 1 356 ? 8.05 -60.938 2.814 1 86.51 356 ASP B C 1
ATOM 9714 O O . ASP B 1 356 ? 7.932 -61.476 3.917 1 86.51 356 ASP B O 1
ATOM 9718 N N . THR B 1 357 ? 9.14 -60.332 2.352 1 86.05 357 THR B N 1
ATOM 9719 C CA . THR B 1 357 ? 10.308 -60.306 3.226 1 86.05 357 THR B CA 1
ATOM 9720 C C . THR B 1 357 ? 10.221 -59.142 4.21 1 86.05 357 THR B C 1
ATOM 9722 O O . THR B 1 357 ? 10.976 -59.087 5.182 1 86.05 357 THR B O 1
ATOM 9725 N N . ARG B 1 358 ? 9.294 -58.38 4.006 1 87.86 358 ARG B N 1
ATOM 9726 C CA . ARG B 1 358 ? 9.169 -57.205 4.863 1 87.86 358 ARG B CA 1
ATOM 9727 C C . ARG B 1 358 ? 8.247 -57.485 6.045 1 87.86 358 ARG B C 1
ATOM 9729 O O . ARG B 1 358 ? 7.478 -58.448 6.025 1 87.86 358 ARG B O 1
ATOM 9736 N N . GLU B 1 359 ? 8.397 -56.615 7.076 1 90.53 359 GLU B N 1
ATOM 9737 C CA . GLU B 1 359 ? 7.484 -56.703 8.212 1 90.53 359 GLU B CA 1
ATOM 9738 C C . GLU B 1 359 ? 6.051 -56.385 7.794 1 90.53 359 GLU B C 1
ATOM 9740 O O . GLU B 1 359 ? 5.828 -55.591 6.878 1 90.53 359 GLU B O 1
ATOM 9745 N N . PRO B 1 360 ? 5.176 -57.02 8.412 1 87.88 360 PRO B N 1
ATOM 9746 C CA . PRO B 1 360 ? 3.773 -56.863 8.024 1 87.88 360 PRO B CA 1
ATOM 9747 C C . PRO B 1 360 ? 3.352 -55.4 7.907 1 87.88 360 PRO B C 1
ATOM 9749 O O . PRO B 1 360 ? 2.63 -55.034 6.976 1 87.88 360 PRO B O 1
ATOM 9752 N N . GLU B 1 361 ? 3.873 -54.642 8.783 1 86.86 361 GLU B N 1
ATOM 9753 C CA . GLU B 1 361 ? 3.483 -53.236 8.762 1 86.86 361 GLU B CA 1
ATOM 9754 C C . GLU B 1 361 ? 4.068 -52.519 7.548 1 86.86 361 GLU B C 1
ATOM 9756 O O . GLU B 1 361 ? 3.48 -51.561 7.043 1 86.86 361 GLU B O 1
ATOM 9761 N N . GLN B 1 362 ? 5.091 -53.025 7.083 1 87.81 362 GLN B N 1
ATOM 9762 C CA . GLN B 1 362 ? 5.786 -52.398 5.964 1 87.81 362 GLN B CA 1
ATOM 9763 C C . GLN B 1 362 ? 5.228 -52.884 4.629 1 87.81 362 GLN B C 1
ATOM 9765 O O . GLN B 1 362 ? 5.568 -52.343 3.574 1 87.81 362 GLN B O 1
ATOM 9770 N N . ARG B 1 363 ? 4.307 -53.835 4.687 1 91.81 363 ARG B N 1
ATOM 9771 C CA . ARG B 1 363 ? 3.724 -54.39 3.47 1 91.81 363 ARG B CA 1
ATOM 9772 C C . ARG B 1 363 ? 2.405 -53.703 3.132 1 91.81 363 ARG B C 1
ATOM 9774 O O . ARG B 1 363 ? 1.839 -53.928 2.061 1 91.81 363 ARG B O 1
ATOM 9781 N N . GLN B 1 364 ? 2.029 -52.875 4.06 1 95.02 364 GLN B N 1
ATOM 9782 C CA . GLN B 1 364 ? 0.735 -52.231 3.863 1 95.02 364 GLN B CA 1
ATOM 9783 C C . GLN B 1 364 ? 0.855 -51.029 2.93 1 95.02 364 GLN B C 1
ATOM 9785 O O . GLN B 1 364 ? 1.76 -50.206 3.083 1 95.02 364 GLN B O 1
ATOM 9790 N N . HIS B 1 365 ? -0.028 -50.977 1.943 1 96.7 365 HIS B N 1
ATOM 9791 C CA . HIS B 1 365 ? -0.007 -49.899 0.962 1 96.7 365 HIS B CA 1
ATOM 9792 C C . HIS B 1 365 ? -1.375 -49.236 0.842 1 96.7 365 HIS B C 1
ATOM 9794 O O . HIS B 1 365 ? -2.404 -49.914 0.882 1 96.7 365 HIS B O 1
ATOM 9800 N N . VAL B 1 366 ? -1.372 -47.909 0.753 1 97.45 366 VAL B N 1
ATOM 9801 C CA . VAL B 1 366 ? -2.596 -47.137 0.568 1 97.45 366 VAL B CA 1
ATOM 9802 C C . VAL B 1 366 ? -2.792 -46.826 -0.914 1 97.45 366 VAL B C 1
ATOM 9804 O O . VAL B 1 366 ? -1.87 -46.353 -1.583 1 97.45 366 VAL B O 1
ATOM 9807 N N . VAL B 1 367 ? -3.965 -47.097 -1.463 1 97.86 367 VAL B N 1
ATOM 9808 C CA . VAL B 1 367 ? -4.277 -46.79 -2.855 1 97.86 367 VAL B CA 1
ATOM 9809 C C . VAL B 1 367 ? -4.574 -45.299 -3 1 97.86 367 VAL B C 1
ATOM 9811 O O . VAL B 1 367 ? -5.483 -44.774 -2.352 1 97.86 367 VAL B O 1
ATOM 9814 N N . VAL B 1 368 ? -3.855 -44.619 -3.874 1 97.7 368 VAL B N 1
ATOM 9815 C CA . VAL B 1 368 ? -4.015 -43.172 -3.985 1 97.7 368 VAL B CA 1
ATOM 9816 C C . VAL B 1 368 ? -4.628 -42.823 -5.34 1 97.7 368 VAL B C 1
ATOM 9818 O O . VAL B 1 368 ? -5.214 -41.75 -5.505 1 97.7 368 VAL B O 1
ATOM 9821 N N . ALA B 1 369 ? -4.517 -43.642 -6.27 1 97.69 369 ALA B N 1
ATOM 9822 C CA . ALA B 1 369 ? -5.116 -43.499 -7.595 1 97.69 369 ALA B CA 1
ATOM 9823 C C . ALA B 1 369 ? -5.516 -44.856 -8.166 1 97.69 369 ALA B C 1
ATOM 9825 O O . ALA B 1 369 ? -4.803 -45.846 -7.987 1 97.69 369 ALA B O 1
ATOM 9826 N N . LEU B 1 370 ? -6.629 -44.856 -8.82 1 97.83 370 LEU B N 1
ATOM 9827 C CA . LEU B 1 370 ? -7.185 -46.105 -9.329 1 97.83 370 LEU B CA 1
ATOM 9828 C C . LEU B 1 370 ? -7.964 -45.868 -10.618 1 97.83 370 LEU B C 1
ATOM 9830 O O . LEU B 1 370 ? -8.816 -44.978 -10.68 1 97.83 370 LEU B O 1
ATOM 9834 N N . ARG B 1 371 ? -7.619 -46.582 -11.666 1 96.9 371 ARG B N 1
ATOM 9835 C CA . ARG B 1 371 ? -8.362 -46.555 -12.921 1 96.9 371 ARG B CA 1
ATOM 9836 C C . ARG B 1 371 ? -8.971 -47.919 -13.228 1 96.9 371 ARG B C 1
ATOM 9838 O O . ARG B 1 371 ? -8.253 -48.915 -13.334 1 96.9 371 ARG B O 1
ATOM 9845 N N . HIS B 1 372 ? -10.282 -47.992 -13.383 1 96.2 372 HIS B N 1
ATOM 9846 C CA . HIS B 1 372 ? -11.011 -49.206 -13.734 1 96.2 372 HIS B CA 1
ATOM 9847 C C . HIS B 1 372 ? -11.292 -49.266 -15.232 1 96.2 372 HIS B C 1
ATOM 9849 O O . HIS B 1 372 ? -11.865 -48.333 -15.798 1 96.2 372 HIS B O 1
ATOM 9855 N N . ARG B 1 373 ? -10.923 -50.264 -15.789 1 95.25 373 ARG B N 1
ATOM 9856 C CA . ARG B 1 373 ? -11.297 -50.569 -17.166 1 95.25 373 ARG B CA 1
ATOM 9857 C C . ARG B 1 373 ? -11.942 -51.948 -17.266 1 95.25 373 ARG B C 1
ATOM 9859 O O . ARG B 1 373 ? -11.406 -52.928 -16.745 1 95.25 373 ARG B O 1
ATOM 9866 N N . ALA B 1 374 ? -13.128 -52.018 -17.846 1 93.33 374 ALA B N 1
ATOM 9867 C CA . ALA B 1 374 ? -13.861 -53.281 -17.869 1 93.33 374 ALA B CA 1
ATOM 9868 C C . ALA B 1 374 ? -14.717 -53.395 -19.127 1 93.33 374 ALA B C 1
ATOM 9870 O O . ALA B 1 374 ? -15.114 -52.383 -19.71 1 93.33 374 ALA B O 1
ATOM 9871 N N . THR B 1 375 ? -14.88 -54.591 -19.552 1 91.62 375 THR B N 1
ATOM 9872 C CA . THR B 1 375 ? -15.827 -54.95 -20.602 1 91.62 375 THR B CA 1
ATOM 9873 C C . THR B 1 375 ? -16.755 -56.067 -20.135 1 91.62 375 THR B C 1
ATOM 9875 O O . THR B 1 375 ? -16.303 -57.049 -19.541 1 91.62 375 THR B O 1
ATOM 9878 N N . ASN B 1 376 ? -18.019 -55.902 -20.35 1 91.12 376 ASN B N 1
ATOM 9879 C CA . ASN B 1 376 ? -18.992 -56.881 -19.876 1 91.12 376 ASN B CA 1
ATOM 9880 C C . ASN B 1 376 ? -18.95 -58.16 -20.708 1 91.12 376 ASN B C 1
ATOM 9882 O O . ASN B 1 376 ? -18.38 -58.177 -21.8 1 91.12 376 ASN B O 1
ATOM 9886 N N . ASN B 1 377 ? -19.467 -59.26 -20.22 1 86.34 377 ASN B N 1
ATOM 9887 C CA . ASN B 1 377 ? -19.4 -60.569 -20.861 1 86.34 377 ASN B CA 1
ATOM 9888 C C . ASN B 1 377 ? -20.657 -60.859 -21.676 1 86.34 377 ASN B C 1
ATOM 9890 O O . ASN B 1 377 ? -21.235 -61.942 -21.568 1 86.34 377 ASN B O 1
ATOM 9894 N N . PHE B 1 378 ? -20.954 -60.025 -22.546 1 86.58 378 PHE B N 1
ATOM 9895 C CA . PHE B 1 378 ? -22.088 -60.267 -23.43 1 86.58 378 PHE B CA 1
ATOM 9896 C C . PHE B 1 378 ? -21.752 -61.337 -24.462 1 86.58 378 PHE B C 1
ATOM 9898 O O . PHE B 1 378 ? -20.58 -61.569 -24.764 1 86.58 378 PHE B O 1
ATOM 9905 N N . PRO B 1 379 ? -22.847 -62.005 -24.959 1 85.19 379 PRO B N 1
ATOM 9906 C CA . PRO B 1 379 ? -22.574 -62.936 -26.057 1 85.19 379 PRO B CA 1
ATOM 9907 C C . PRO B 1 379 ? -21.812 -62.283 -27.208 1 85.19 379 PRO B C 1
ATOM 9909 O O . PRO B 1 379 ? -21.95 -61.079 -27.44 1 85.19 379 PRO B O 1
ATOM 9912 N N . LYS B 1 380 ? -21.067 -63.055 -27.853 1 85.92 380 LYS B N 1
ATOM 9913 C CA . LYS B 1 380 ? -20.172 -62.563 -28.896 1 85.92 380 LYS B CA 1
ATOM 9914 C C . LYS B 1 380 ? -20.924 -61.696 -29.902 1 85.92 380 LYS B C 1
ATOM 9916 O O . LYS B 1 380 ? -20.44 -60.633 -30.297 1 85.92 380 LYS B O 1
ATOM 9921 N N . ALA B 1 381 ? -22.127 -62.152 -30.212 1 85.62 381 ALA B N 1
ATOM 9922 C CA . ALA B 1 381 ? -22.905 -61.421 -31.21 1 85.62 381 ALA B CA 1
ATOM 9923 C C . ALA B 1 381 ? -23.272 -60.029 -30.706 1 85.62 381 ALA B C 1
ATOM 9925 O O . ALA B 1 381 ? -23.19 -59.05 -31.452 1 85.62 381 ALA B O 1
ATOM 9926 N N . LEU B 1 382 ? -23.659 -60.036 -29.506 1 86.55 382 LEU B N 1
ATOM 9927 C CA . LEU B 1 382 ? -24.031 -58.756 -28.915 1 86.55 382 LEU B CA 1
ATOM 9928 C C . LEU B 1 382 ? -22.803 -57.877 -28.703 1 86.55 382 LEU B C 1
ATOM 9930 O O . LEU B 1 382 ? -22.875 -56.655 -28.854 1 86.55 382 LEU B O 1
ATOM 9934 N N . GLY B 1 383 ? -21.68 -58.465 -28.318 1 86.39 383 GLY B N 1
ATOM 9935 C CA . GLY B 1 383 ? -20.429 -57.743 -28.148 1 86.39 383 GLY B CA 1
ATOM 9936 C C . GLY B 1 383 ? -19.928 -57.105 -29.43 1 86.39 383 GLY B C 1
ATOM 9937 O O . GLY B 1 383 ? -19.453 -55.968 -29.42 1 86.39 383 GLY B O 1
ATOM 9938 N N . GLU B 1 384 ? -20.09 -57.848 -30.451 1 88.7 384 GLU B N 1
ATOM 9939 C CA . GLU B 1 384 ? -19.677 -57.328 -31.751 1 88.7 384 GLU B CA 1
ATOM 9940 C C . GLU B 1 384 ? -20.584 -56.187 -32.203 1 88.7 384 GLU B C 1
ATOM 9942 O O . GLU B 1 384 ? -20.112 -55.198 -32.766 1 88.7 384 GLU B O 1
ATOM 9947 N N . ARG B 1 385 ? -21.865 -56.439 -31.986 1 88.97 385 ARG B N 1
ATOM 9948 C CA . ARG B 1 385 ? -22.808 -55.377 -32.322 1 88.97 385 ARG B CA 1
ATOM 9949 C C . ARG B 1 385 ? -22.523 -54.115 -31.514 1 88.97 385 ARG B C 1
ATOM 9951 O O . ARG B 1 385 ? -22.608 -53.003 -32.039 1 88.97 385 ARG B O 1
ATOM 9958 N N . ALA B 1 386 ? -22.223 -54.329 -30.265 1 89.92 386 ALA B N 1
ATOM 9959 C CA . ALA B 1 386 ? -21.892 -53.199 -29.4 1 89.92 386 ALA B CA 1
ATOM 9960 C C . ALA B 1 386 ? -20.665 -52.454 -29.917 1 89.92 386 ALA B C 1
ATOM 9962 O O . ALA B 1 386 ? -20.657 -51.222 -29.972 1 89.92 386 ALA B O 1
ATOM 9963 N N . GLN B 1 387 ? -19.65 -53.151 -30.276 1 88.68 387 GLN B N 1
ATOM 9964 C CA . GLN B 1 387 ? -18.426 -52.546 -30.79 1 88.68 387 GLN B CA 1
ATOM 9965 C C . GLN B 1 387 ? -18.692 -51.78 -32.083 1 88.68 387 GLN B C 1
ATOM 9967 O O . GLN B 1 387 ? -18.117 -50.714 -32.309 1 88.68 387 GLN B O 1
ATOM 9972 N N . ALA B 1 388 ? -19.552 -52.401 -32.847 1 91.92 388 ALA B N 1
ATOM 9973 C CA . ALA B 1 388 ? -19.924 -51.736 -34.094 1 91.92 388 ALA B CA 1
ATOM 9974 C C . ALA B 1 388 ? -20.678 -50.438 -33.82 1 91.92 388 ALA B C 1
ATOM 9976 O O . ALA B 1 388 ? -20.463 -49.433 -34.501 1 91.92 388 ALA B O 1
ATOM 9977 N N . LEU B 1 389 ? -21.551 -50.499 -32.905 1 92.97 389 LEU B N 1
ATOM 9978 C CA . LEU B 1 389 ? -22.318 -49.31 -32.55 1 92.97 389 LEU B CA 1
ATOM 9979 C C . LEU B 1 389 ? -21.413 -48.239 -31.951 1 92.97 389 LEU B C 1
ATOM 9981 O O . LEU B 1 389 ? -21.59 -47.049 -32.221 1 92.97 389 LEU B O 1
ATOM 9985 N N . PHE B 1 390 ? -20.484 -48.64 -31.1 1 93.73 390 PHE B N 1
ATOM 9986 C CA . PHE B 1 390 ? -19.538 -47.682 -30.54 1 93.73 390 PHE B CA 1
ATOM 9987 C C . PHE B 1 390 ? -18.696 -47.046 -31.64 1 93.73 390 PHE B C 1
ATOM 9989 O O . PHE B 1 390 ? -18.476 -45.833 -31.639 1 93.73 390 PHE B O 1
ATOM 9996 N N . ALA B 1 391 ? -18.265 -47.87 -32.519 1 92.96 391 ALA B N 1
ATOM 9997 C CA . ALA B 1 391 ? -17.485 -47.364 -33.646 1 92.96 391 ALA B CA 1
ATOM 9998 C C . ALA B 1 391 ? -18.315 -46.417 -34.507 1 92.96 391 ALA B C 1
ATOM 10000 O O . ALA B 1 391 ? -17.822 -45.378 -34.952 1 92.96 391 ALA B O 1
ATOM 10001 N N . ALA B 1 392 ? -19.562 -46.885 -34.804 1 93.56 392 ALA B N 1
ATOM 10002 C CA . ALA B 1 392 ? -20.455 -46.05 -35.603 1 93.56 392 ALA B CA 1
ATOM 10003 C C . ALA B 1 392 ? -20.73 -44.72 -34.906 1 93.56 392 ALA B C 1
ATOM 10005 O O . ALA B 1 392 ? -20.984 -43.709 -35.564 1 93.56 392 ALA B O 1
ATOM 10006 N N . SER B 1 393 ? -20.69 -44.764 -33.583 1 94.09 393 SER B N 1
ATOM 10007 C CA . SER B 1 393 ? -20.888 -43.559 -32.784 1 94.09 393 SER B CA 1
ATOM 10008 C C . SER B 1 393 ? -19.588 -42.775 -32.635 1 94.09 393 SER B C 1
ATOM 10010 O O . SER B 1 393 ? -19.567 -41.709 -32.017 1 94.09 393 SER B O 1
ATOM 10012 N N . ARG B 1 394 ? -18.368 -43.368 -33.117 1 92.38 394 ARG B N 1
ATOM 10013 C CA . ARG B 1 394 ? -17.036 -42.776 -33.056 1 92.38 394 ARG B CA 1
ATOM 10014 C C . ARG B 1 394 ? -16.556 -42.656 -31.613 1 92.38 394 ARG B C 1
ATOM 10016 O O . ARG B 1 394 ? -15.96 -41.646 -31.234 1 92.38 394 ARG B O 1
ATOM 10023 N N . TRP B 1 395 ? -17.048 -43.638 -30.807 1 92.15 395 TRP B N 1
ATOM 10024 C CA . TRP B 1 395 ? -16.551 -43.694 -29.436 1 92.15 395 TRP B CA 1
ATOM 10025 C C . TRP B 1 395 ? -15.261 -44.503 -29.356 1 92.15 395 TRP B C 1
ATOM 10027 O O . TRP B 1 395 ? -15.155 -45.576 -29.955 1 92.15 395 TRP B O 1
ATOM 10037 N N . GLN B 1 396 ? -14.207 -43.936 -28.736 1 81.5 396 GLN B N 1
ATOM 10038 C CA . GLN B 1 396 ? -12.924 -44.617 -28.595 1 81.5 396 GLN B CA 1
ATOM 10039 C C . GLN B 1 396 ? -12.937 -45.574 -27.406 1 81.5 396 GLN B C 1
ATOM 10041 O O . GLN B 1 396 ? -13.279 -45.18 -26.289 1 81.5 396 GLN B O 1
ATOM 10046 N N . VAL B 1 397 ? -12.74 -46.847 -27.678 1 82.29 397 VAL B N 1
ATOM 10047 C CA . VAL B 1 397 ? -12.67 -47.861 -26.63 1 82.29 397 VAL B CA 1
ATOM 10048 C C . VAL B 1 397 ? -11.26 -48.443 -26.567 1 82.29 397 VAL B C 1
ATOM 10050 O O . VAL B 1 397 ? -10.774 -49.017 -27.544 1 82.29 397 VAL B O 1
ATOM 10053 N N . ASP B 1 398 ? -10.52 -48.133 -25.455 1 74.7 398 ASP B N 1
ATOM 10054 C CA . ASP B 1 398 ? -9.189 -48.707 -25.283 1 74.7 398 ASP B CA 1
ATOM 10055 C C . ASP B 1 398 ? -9.268 -50.207 -25.009 1 74.7 398 ASP B C 1
ATOM 10057 O O . ASP B 1 398 ? -10.077 -50.651 -24.191 1 74.7 398 ASP B O 1
ATOM 10061 N N . ALA B 1 399 ? -8.496 -50.947 -25.759 1 76.4 399 ALA B N 1
ATOM 10062 C CA . ALA B 1 399 ? -8.485 -52.396 -25.574 1 76.4 399 ALA B CA 1
ATOM 10063 C C . ALA B 1 399 ? -7.804 -52.777 -24.262 1 76.4 399 ALA B C 1
ATOM 10065 O O . ALA B 1 399 ? -6.817 -52.155 -23.865 1 76.4 399 ALA B O 1
ATOM 10066 N N . LEU B 1 400 ? -8.461 -53.619 -23.469 1 76.86 400 LEU B N 1
ATOM 10067 C CA . LEU B 1 400 ? -7.835 -54.193 -22.282 1 76.86 400 LEU B CA 1
ATOM 10068 C C . LEU B 1 400 ? -6.706 -55.143 -22.668 1 76.86 400 LEU B C 1
ATOM 10070 O O . LEU B 1 400 ? -6.75 -55.767 -23.73 1 76.86 400 LEU B O 1
ATOM 10074 N N . PRO B 1 401 ? -5.526 -55.062 -21.948 1 64.59 401 PRO B N 1
ATOM 10075 C CA . PRO B 1 401 ? -4.432 -55.98 -22.274 1 64.59 401 PRO B CA 1
ATOM 10076 C C . PRO B 1 401 ? -4.877 -57.44 -22.312 1 64.59 401 PRO B C 1
ATOM 10078 O O . PRO B 1 401 ? -5.772 -57.836 -21.561 1 64.59 401 PRO B O 1
ATOM 10081 N N . LEU B 1 402 ? -4.684 -58.159 -23.42 1 56.9 402 LEU B N 1
ATOM 10082 C CA . LEU B 1 402 ? -5.078 -59.548 -23.63 1 56.9 402 LEU B CA 1
ATOM 10083 C C . LEU B 1 402 ? -4.487 -60.45 -22.551 1 56.9 402 LEU B C 1
ATOM 10085 O O . LEU B 1 402 ? -3.277 -60.428 -22.313 1 56.9 402 LEU B O 1
ATOM 10089 N N . GLY B 1 403 ? -5.225 -60.703 -21.515 1 52.49 403 GLY B N 1
ATOM 10090 C CA . GLY B 1 403 ? -4.712 -61.726 -20.617 1 52.49 403 GLY B CA 1
ATOM 10091 C C . GLY B 1 403 ? -4.362 -63.021 -21.326 1 52.49 403 GLY B C 1
ATOM 10092 O O . GLY B 1 403 ? -4.651 -63.182 -22.514 1 52.49 403 GLY B O 1
ATOM 10093 N N . GLU B 1 404 ? -3.378 -63.829 -20.889 1 47.78 404 GLU B N 1
ATOM 10094 C CA . GLU B 1 404 ? -2.947 -65.095 -21.473 1 47.78 404 GLU B CA 1
ATOM 10095 C C . GLU B 1 404 ? -4.138 -65.909 -21.969 1 47.78 404 GLU B C 1
ATOM 10097 O O . GLU B 1 404 ? -4.028 -66.645 -22.952 1 47.78 404 GLU B O 1
ATOM 10102 N N . ASP B 1 405 ? -5.171 -65.938 -21.126 1 48.57 405 ASP B N 1
ATOM 10103 C CA . ASP B 1 405 ? -6.284 -66.802 -21.511 1 48.57 405 ASP B CA 1
ATOM 10104 C C . ASP B 1 405 ? -7.184 -66.114 -22.535 1 48.57 405 ASP B C 1
ATOM 10106 O O . ASP B 1 405 ? -8.24 -66.64 -22.893 1 48.57 405 ASP B O 1
ATOM 10110 N N . GLY B 1 406 ? -6.671 -65.013 -23.142 1 50.24 406 GLY B N 1
ATOM 10111 C CA . GLY B 1 406 ? -7.3 -64.358 -24.277 1 50.24 406 GLY B CA 1
ATOM 10112 C C . GLY B 1 406 ? -8.411 -63.406 -23.876 1 50.24 406 GLY B C 1
ATOM 10113 O O . GLY B 1 406 ? -8.93 -62.662 -24.712 1 50.24 406 GLY B O 1
ATOM 10114 N N . GLN B 1 407 ? -9.2 -63.494 -22.712 1 56.94 407 GLN B N 1
ATOM 10115 C CA . GLN B 1 407 ? -10.39 -62.666 -22.549 1 56.94 407 GLN B CA 1
ATOM 10116 C C . GLN B 1 407 ? -10.331 -61.866 -21.251 1 56.94 407 GLN B C 1
ATOM 10118 O O . GLN B 1 407 ? -10.756 -62.348 -20.199 1 56.94 407 GLN B O 1
ATOM 10123 N N . SER B 1 408 ? -9.411 -60.9 -21.101 1 64.71 408 SER B N 1
ATOM 10124 C CA . SER B 1 408 ? -9.48 -60.078 -19.897 1 64.71 408 SER B CA 1
ATOM 10125 C C . SER B 1 408 ? -10.641 -59.092 -19.967 1 64.71 408 SER B C 1
ATOM 10127 O O . SER B 1 408 ? -10.789 -58.369 -20.954 1 64.71 408 SER B O 1
ATOM 10129 N N . ARG B 1 409 ? -11.536 -59.257 -18.971 1 85.27 409 ARG B N 1
ATOM 10130 C CA . ARG B 1 409 ? -12.741 -58.433 -18.974 1 85.27 409 ARG B CA 1
ATOM 10131 C C . ARG B 1 409 ? -12.629 -57.297 -17.963 1 85.27 409 ARG B C 1
ATOM 10133 O O . ARG B 1 409 ? -13.415 -56.347 -17.999 1 85.27 409 ARG B O 1
ATOM 10140 N N . TYR B 1 410 ? -11.523 -57.361 -17.111 1 92.17 410 TYR B N 1
ATOM 10141 C CA . TYR B 1 410 ? -11.362 -56.297 -16.125 1 92.17 410 TYR B CA 1
ATOM 10142 C C . TYR B 1 410 ? -9.896 -56.121 -15.749 1 92.17 410 TYR B C 1
ATOM 10144 O O . TYR B 1 410 ? -9.175 -57.103 -15.559 1 92.17 410 TYR B O 1
ATOM 10152 N N . GLU B 1 411 ? -9.418 -54.907 -15.678 1 93.01 411 GLU B N 1
ATOM 10153 C CA . GLU B 1 411 ? -8.113 -54.545 -15.134 1 93.01 411 GLU B CA 1
ATOM 10154 C C . GLU B 1 411 ? -8.153 -53.172 -14.469 1 93.01 411 GLU B C 1
ATOM 10156 O O . GLU B 1 411 ? -8.812 -52.255 -14.964 1 93.01 411 GLU B O 1
ATOM 10161 N N . ASN B 1 412 ? -7.572 -53.138 -13.42 1 94.91 412 ASN B N 1
ATOM 10162 C CA . ASN B 1 412 ? -7.344 -51.815 -12.85 1 94.91 412 ASN B CA 1
ATOM 10163 C C . ASN B 1 412 ? -5.855 -51.504 -12.731 1 94.91 412 ASN B C 1
ATOM 10165 O O . ASN B 1 412 ? -5.035 -52.414 -12.593 1 94.91 412 ASN B O 1
ATOM 10169 N N . THR B 1 413 ? -5.473 -50.345 -12.993 1 95.15 413 THR B N 1
ATOM 10170 C CA . THR B 1 413 ? -4.156 -49.796 -12.69 1 95.15 413 THR B CA 1
ATOM 10171 C C . THR B 1 413 ? -4.236 -48.81 -11.528 1 95.15 413 THR B C 1
ATOM 10173 O O . THR B 1 413 ? -5.196 -48.044 -11.422 1 95.15 413 THR B O 1
ATOM 10176 N N . PHE B 1 414 ? -3.282 -48.938 -10.621 1 96.82 414 PHE B N 1
ATOM 10177 C CA . PHE B 1 414 ? -3.373 -48.085 -9.442 1 96.82 414 PHE B CA 1
ATOM 10178 C C . PHE B 1 414 ? -1.99 -47.622 -9 1 96.82 414 PHE B C 1
ATOM 10180 O O . PHE B 1 414 ? -0.976 -48.157 -9.455 1 96.82 414 PHE B O 1
ATOM 10187 N N . VAL B 1 415 ? -1.958 -46.558 -8.333 1 97.29 415 VAL B N 1
ATOM 10188 C CA . VAL B 1 415 ? -0.782 -46.066 -7.622 1 97.29 415 VAL B CA 1
ATOM 10189 C C . VAL B 1 415 ? -1.014 -46.158 -6.116 1 97.29 415 VAL B C 1
ATOM 10191 O O . VAL B 1 415 ? -2.106 -45.857 -5.629 1 97.29 415 VAL B O 1
ATOM 10194 N N . CYS B 1 416 ? -0.136 -46.714 -5.417 1 97.03 416 CYS B N 1
ATOM 10195 C CA . CYS B 1 416 ? -0.252 -46.788 -3.965 1 97.03 416 CYS B CA 1
ATOM 10196 C C . CYS B 1 416 ? 1.046 -46.362 -3.291 1 97.03 416 CYS B C 1
ATOM 10198 O O . CYS B 1 416 ? 2.076 -46.217 -3.953 1 97.03 416 CYS B O 1
ATOM 10200 N N . VAL B 1 417 ? 0.951 -46.065 -2.094 1 96.54 417 VAL B N 1
ATOM 10201 C CA . VAL B 1 417 ? 2.088 -45.702 -1.255 1 96.54 417 VAL B CA 1
ATOM 10202 C C . VAL B 1 417 ? 2.064 -46.523 0.032 1 96.54 417 VAL B C 1
ATOM 10204 O O . VAL B 1 417 ? 1.016 -47.043 0.424 1 96.54 417 VAL B O 1
ATOM 10207 N N . ARG B 1 418 ? 3.219 -46.708 0.587 1 94.67 418 ARG B N 1
ATOM 10208 C CA . ARG B 1 418 ? 3.274 -47.429 1.855 1 94.67 418 ARG B CA 1
ATOM 10209 C C . ARG B 1 418 ? 2.434 -46.73 2.919 1 94.67 418 ARG B C 1
ATOM 10211 O O . ARG B 1 418 ? 2.421 -45.5 2.998 1 94.67 418 ARG B O 1
ATOM 10218 N N . ARG B 1 419 ? 1.772 -47.592 3.663 1 94.69 419 ARG B N 1
ATOM 10219 C CA . ARG B 1 419 ? 0.994 -47.016 4.755 1 94.69 419 ARG B CA 1
ATOM 10220 C C . ARG B 1 419 ? 1.89 -46.242 5.717 1 94.69 419 ARG B C 1
ATOM 10222 O O . ARG B 1 419 ? 2.94 -46.738 6.131 1 94.69 419 ARG B O 1
ATOM 10229 N N . GLY B 1 420 ? 1.583 -45.036 5.995 1 89.5 420 GLY B N 1
ATOM 10230 C CA . GLY B 1 420 ? 2.399 -44.181 6.844 1 89.5 420 GLY B CA 1
ATOM 10231 C C . GLY B 1 420 ? 3.016 -43.014 6.098 1 89.5 420 GLY B C 1
ATOM 10232 O O . GLY B 1 420 ? 3.403 -42.015 6.709 1 89.5 420 GLY B O 1
ATOM 10233 N N . VAL B 1 421 ? 3.214 -43.251 4.788 1 92.22 421 VAL B N 1
ATOM 10234 C CA . VAL B 1 421 ? 3.659 -42.127 3.972 1 92.22 421 VAL B CA 1
ATOM 10235 C C . VAL B 1 421 ? 2.611 -41.016 4.005 1 92.22 421 VAL B C 1
ATOM 10237 O O . VAL B 1 421 ? 1.409 -41.287 3.954 1 92.22 421 VAL B O 1
ATOM 10240 N N . PRO B 1 422 ? 3.096 -39.835 4.151 1 93.21 422 PRO B N 1
ATOM 10241 C CA . PRO B 1 422 ? 2.125 -38.737 4.136 1 93.21 422 PRO B CA 1
ATOM 10242 C C . PRO B 1 422 ? 1.36 -38.644 2.818 1 93.21 422 PRO B C 1
ATOM 10244 O O . PRO B 1 422 ? 1.917 -38.93 1.755 1 93.21 422 PRO B O 1
ATOM 10247 N N . LEU B 1 423 ? 0.129 -38.274 2.877 1 97.37 423 LEU B N 1
ATOM 10248 C CA . LEU B 1 423 ? -0.71 -38.094 1.698 1 97.37 423 LEU B CA 1
ATOM 10249 C C . LEU B 1 423 ? -1.11 -36.632 1.533 1 97.37 423 LEU B C 1
ATOM 10251 O O . LEU B 1 423 ? -2.129 -36.329 0.909 1 97.37 423 LEU B O 1
ATOM 10255 N N . THR B 1 424 ? -0.274 -35.746 2.171 1 96.84 424 THR B N 1
ATOM 10256 C CA . THR B 1 424 ? -0.532 -34.311 2.144 1 96.84 424 THR B CA 1
ATOM 10257 C C . THR B 1 424 ? -0.473 -33.777 0.716 1 96.84 424 THR B C 1
ATOM 10259 O O . THR B 1 424 ? 0.503 -34.011 0 1 96.84 424 THR B O 1
ATOM 10262 N N . PRO B 1 425 ? -1.545 -33.111 0.265 1 97.09 425 PRO B N 1
ATOM 10263 C CA . PRO B 1 425 ? -1.518 -32.553 -1.089 1 97.09 425 PRO B CA 1
ATOM 10264 C C . PRO B 1 425 ? -0.56 -31.372 -1.222 1 97.09 425 PRO B C 1
ATOM 10266 O O . PRO B 1 425 ? -0.3 -30.669 -0.242 1 97.09 425 PRO B O 1
ATOM 10269 N N . ALA B 1 426 ? -0.062 -31.156 -2.401 1 95.62 426 ALA B N 1
ATOM 10270 C CA . ALA B 1 426 ? 0.81 -30.019 -2.68 1 95.62 426 ALA B CA 1
ATOM 10271 C C . ALA B 1 426 ? 0.027 -28.709 -2.658 1 95.62 426 ALA B C 1
ATOM 10273 O O . ALA B 1 426 ? -1.159 -28.682 -2.994 1 95.62 426 ALA B O 1
ATOM 10274 N N . PHE B 1 427 ? 0.674 -27.595 -2.207 1 95.61 427 PHE B N 1
ATOM 10275 C CA . PHE B 1 427 ? 0.103 -26.253 -2.207 1 95.61 427 PHE B CA 1
ATOM 10276 C C . PHE B 1 427 ? 1.096 -25.243 -2.769 1 95.61 427 PHE B C 1
ATOM 10278 O O . PHE B 1 427 ? 2.219 -25.126 -2.274 1 95.61 427 PHE B O 1
ATOM 10285 N N . ASP B 1 428 ? 0.741 -24.584 -3.828 1 91.88 428 ASP B N 1
ATOM 10286 C CA . ASP B 1 428 ? 1.488 -23.494 -4.449 1 91.88 428 ASP B CA 1
ATOM 10287 C C . ASP B 1 428 ? 0.634 -22.232 -4.551 1 91.88 428 ASP B C 1
ATOM 10289 O O . ASP B 1 428 ? -0.303 -22.173 -5.349 1 91.88 428 ASP B O 1
ATOM 10293 N N . PRO B 1 429 ? 0.931 -21.232 -3.776 1 90.17 429 PRO B N 1
ATOM 10294 C CA . PRO B 1 429 ? 0.112 -20.017 -3.763 1 90.17 429 PRO B CA 1
ATOM 10295 C C . PRO B 1 429 ? -0.029 -19.387 -5.147 1 90.17 429 PRO B C 1
ATOM 10297 O O . PRO B 1 429 ? -1.025 -18.714 -5.424 1 90.17 429 PRO B O 1
ATOM 10300 N N . ARG B 1 430 ? 0.817 -19.656 -6.134 1 85.91 430 ARG B N 1
ATOM 10301 C CA . ARG B 1 430 ? 0.794 -19.057 -7.465 1 85.91 430 ARG B CA 1
ATOM 10302 C C . ARG B 1 430 ? -0.301 -19.679 -8.325 1 85.91 430 ARG B C 1
ATOM 10304 O O . ARG B 1 430 ? -0.771 -19.061 -9.283 1 85.91 430 ARG B O 1
ATOM 10311 N N . ILE B 1 431 ? -0.597 -20.818 -7.913 1 88.18 431 ILE B N 1
ATOM 10312 C CA . ILE B 1 431 ? -1.558 -21.566 -8.715 1 88.18 431 ILE B CA 1
ATOM 10313 C C . ILE B 1 431 ? -2.853 -21.752 -7.929 1 88.18 431 ILE B C 1
ATOM 10315 O O . ILE B 1 431 ? -3.947 -21.667 -8.493 1 88.18 431 ILE B O 1
ATOM 10319 N N . ASP B 1 432 ? -2.729 -21.887 -6.638 1 93.37 432 ASP B N 1
ATOM 10320 C CA . ASP B 1 432 ? -3.87 -22.339 -5.847 1 93.37 432 ASP B CA 1
ATOM 10321 C C . ASP B 1 432 ? -4.678 -21.153 -5.324 1 93.37 432 ASP B C 1
ATOM 10323 O O . ASP B 1 432 ? -5.87 -21.287 -5.037 1 93.37 432 ASP B O 1
ATOM 10327 N N . PHE B 1 433 ? -4.048 -19.965 -5.206 1 93.59 433 PHE B N 1
ATOM 10328 C CA . PHE B 1 433 ? -4.849 -18.789 -4.89 1 93.59 433 PHE B CA 1
ATOM 10329 C C . PHE B 1 433 ? -5.655 -18.341 -6.103 1 93.59 433 PHE B C 1
ATOM 10331 O O . PHE B 1 433 ? -5.16 -18.376 -7.232 1 93.59 433 PHE B O 1
ATOM 10338 N N . PRO B 1 434 ? -6.878 -17.972 -5.864 1 94.97 434 PRO B N 1
ATOM 10339 C CA . PRO B 1 434 ? -7.596 -17.335 -6.97 1 94.97 434 PRO B CA 1
ATOM 10340 C C . PRO B 1 434 ? -7.026 -15.965 -7.333 1 94.97 434 PRO B C 1
ATOM 10342 O O . PRO B 1 434 ? -6.401 -15.311 -6.495 1 94.97 434 PRO B O 1
ATOM 10345 N N . PRO B 1 435 ? -7.152 -15.609 -8.57 1 92.25 435 PRO B N 1
ATOM 10346 C CA . PRO B 1 435 ? -6.749 -14.242 -8.91 1 92.25 435 PRO B CA 1
ATOM 10347 C C . PRO B 1 435 ? -7.601 -13.185 -8.212 1 92.25 435 PRO B C 1
ATOM 10349 O O . PRO B 1 435 ? -8.832 -13.229 -8.289 1 92.25 435 PRO B O 1
ATOM 10352 N N . VAL B 1 436 ? -6.974 -12.347 -7.504 1 94.17 436 VAL B N 1
ATOM 10353 C CA . VAL B 1 436 ? -7.693 -11.274 -6.827 1 94.17 436 VAL B CA 1
ATOM 10354 C C . VAL B 1 436 ? -7.173 -9.92 -7.306 1 94.17 436 VAL B C 1
ATOM 10356 O O . VAL B 1 436 ? -5.975 -9.759 -7.548 1 94.17 436 VAL B O 1
ATOM 10359 N N . LYS B 1 437 ? -8.1 -9.061 -7.632 1 93.7 437 LYS B N 1
ATOM 10360 C CA . LYS B 1 437 ? -7.819 -7.701 -8.081 1 93.7 437 LYS B CA 1
ATOM 10361 C C . LYS B 1 437 ? -8.424 -6.672 -7.13 1 93.7 437 LYS B C 1
ATOM 10363 O O . LYS B 1 437 ? -9.279 -7.006 -6.307 1 93.7 437 LYS B O 1
ATOM 10368 N N . PRO B 1 438 ? -7.947 -5.468 -7.165 1 95.66 438 PRO B N 1
ATOM 10369 C CA . PRO B 1 438 ? -8.542 -4.432 -6.319 1 95.66 438 PRO B CA 1
ATOM 10370 C C . PRO B 1 438 ? -10.034 -4.241 -6.58 1 95.66 438 PRO B C 1
ATOM 10372 O O . PRO B 1 438 ? -10.481 -4.337 -7.726 1 95.66 438 PRO B O 1
ATOM 10375 N N . PHE B 1 439 ? -10.807 -3.958 -5.551 1 96.82 439 PHE B N 1
ATOM 10376 C CA . PHE B 1 439 ? -12.241 -3.72 -5.665 1 96.82 439 PHE B CA 1
ATOM 10377 C C . PHE B 1 439 ? -12.706 -2.711 -4.621 1 96.82 439 PHE B C 1
ATOM 10379 O O . PHE B 1 439 ? -11.957 -2.369 -3.704 1 96.82 439 PHE B O 1
ATOM 10386 N N . SER B 1 440 ? -13.851 -2.246 -4.754 1 96.85 440 SER B N 1
ATOM 10387 C CA . SER B 1 440 ? -14.427 -1.263 -3.842 1 96.85 440 SER B CA 1
ATOM 10388 C C . SER B 1 440 ? -15.192 -1.941 -2.71 1 96.85 440 SER B C 1
ATOM 10390 O O . SER B 1 440 ? -15.802 -2.994 -2.91 1 96.85 440 SER B O 1
ATOM 10392 N N . ALA B 1 441 ? -15.09 -1.375 -1.552 1 97.78 441 ALA B N 1
ATOM 10393 C CA . ALA B 1 441 ? -15.851 -1.806 -0.382 1 97.78 441 ALA B CA 1
ATOM 10394 C C . ALA B 1 441 ? -16.349 -0.607 0.421 1 97.78 441 ALA B C 1
ATOM 10396 O O . ALA B 1 441 ? -15.93 0.527 0.178 1 97.78 441 ALA B O 1
ATOM 10397 N N . TRP B 1 442 ? -17.286 -0.818 1.349 1 97.5 442 TRP B N 1
ATOM 10398 C CA . TRP B 1 442 ? -17.843 0.237 2.19 1 97.5 442 TRP B CA 1
ATOM 10399 C C . TRP B 1 442 ? -17.372 0.089 3.632 1 97.5 442 TRP B C 1
ATOM 10401 O O . TRP B 1 442 ? -17.372 -1.015 4.182 1 97.5 442 TRP B O 1
ATOM 10411 N N . VAL B 1 443 ? -16.955 1.155 4.199 1 97.97 443 VAL B N 1
ATOM 10412 C CA . VAL B 1 443 ? -16.611 1.127 5.617 1 97.97 443 VAL B CA 1
ATOM 10413 C C . VAL B 1 443 ? -17.876 0.941 6.452 1 97.97 443 VAL B C 1
ATOM 10415 O O . VAL B 1 443 ? -18.895 1.588 6.2 1 97.97 443 VAL B O 1
ATOM 10418 N N . VAL B 1 444 ? -17.791 0.049 7.453 1 97.44 444 VAL B N 1
ATOM 10419 C CA . VAL B 1 444 ? -18.948 -0.221 8.3 1 97.44 444 VAL B CA 1
ATOM 10420 C C . VAL B 1 444 ? -18.548 -0.112 9.77 1 97.44 444 VAL B C 1
ATOM 10422 O O . VAL B 1 444 ? -17.367 -0.215 10.108 1 97.44 444 VAL B O 1
ATOM 10425 N N . ALA B 1 445 ? -19.463 0.142 10.585 1 95.45 445 ALA B N 1
ATOM 10426 C CA . ALA B 1 445 ? -19.297 0.266 12.031 1 95.45 445 ALA B CA 1
ATOM 10427 C C . ALA B 1 445 ? -20.547 -0.207 12.768 1 95.45 445 ALA B C 1
ATOM 10429 O O . ALA B 1 445 ? -21.538 -0.589 12.141 1 95.45 445 ALA B O 1
ATOM 10430 N N . GLY B 1 446 ? -20.382 -0.306 14.062 1 89.87 446 GLY B N 1
ATOM 10431 C CA . GLY B 1 446 ? -21.544 -0.62 14.877 1 89.87 446 GLY B CA 1
ATOM 10432 C C . GLY B 1 446 ? -22.614 0.454 14.83 1 89.87 446 GLY B C 1
ATOM 10433 O O . GLY B 1 446 ? -22.355 1.576 14.389 1 89.87 446 GLY B O 1
ATOM 10434 N N . GLN B 1 447 ? -23.792 0.068 15.261 1 84.64 447 GLN B N 1
ATOM 10435 C CA . GLN B 1 447 ? -24.909 1.007 15.238 1 84.64 447 GLN B CA 1
ATOM 10436 C C . GLN B 1 447 ? -24.586 2.266 16.038 1 84.64 447 GLN B C 1
ATOM 10438 O O . GLN B 1 447 ? -24.164 2.183 17.193 1 84.64 447 GLN B O 1
ATOM 10443 N N . GLY B 1 448 ? -24.693 3.331 15.365 1 82.55 448 GLY B N 1
ATOM 10444 C CA . GLY B 1 448 ? -24.542 4.62 16.021 1 82.55 448 GLY B CA 1
ATOM 10445 C C . GLY B 1 448 ? -23.097 5.069 16.13 1 82.55 448 GLY B C 1
ATOM 10446 O O . GLY B 1 448 ? -22.814 6.144 16.663 1 82.55 448 GLY B O 1
ATOM 10447 N N . GLU B 1 449 ? -22.169 4.294 15.708 1 87.86 449 GLU B N 1
ATOM 10448 C CA . GLU B 1 449 ? -20.764 4.68 15.8 1 87.86 449 GLU B CA 1
ATOM 10449 C C . GLU B 1 449 ? -20.311 5.42 14.545 1 87.86 449 GLU B C 1
ATOM 10451 O O . GLU B 1 449 ? -20.417 4.894 13.436 1 87.86 449 GLU B O 1
ATOM 10456 N N . ALA B 1 450 ? -19.824 6.628 14.765 1 87.74 450 ALA B N 1
ATOM 10457 C CA . ALA B 1 450 ? -19.411 7.466 13.643 1 87.74 450 ALA B CA 1
ATOM 10458 C C . ALA B 1 450 ? -18.013 7.088 13.161 1 87.74 450 ALA B C 1
ATOM 10460 O O . ALA B 1 450 ? -17.658 7.34 12.008 1 87.74 450 ALA B O 1
ATOM 10461 N N . ALA B 1 451 ? -17.237 6.552 14.003 1 90.32 451 ALA B N 1
ATOM 10462 C CA . ALA B 1 451 ? -15.907 6.049 13.667 1 90.32 451 ALA B CA 1
ATOM 10463 C C . ALA B 1 451 ? -15.604 4.757 14.419 1 90.32 451 ALA B C 1
ATOM 10465 O O . ALA B 1 451 ? -15.919 4.632 15.605 1 90.32 451 ALA B O 1
ATOM 10466 N N . HIS B 1 452 ? -15.159 3.858 13.72 1 94.82 452 HIS B N 1
ATOM 10467 C CA . HIS B 1 452 ? -14.865 2.551 14.298 1 94.82 452 HIS B CA 1
ATOM 10468 C C . HIS B 1 452 ? -13.499 2.045 13.849 1 94.82 452 HIS B C 1
ATOM 10470 O O . HIS B 1 452 ? -13.287 1.786 12.662 1 94.82 452 HIS B O 1
ATOM 10476 N N . CYS B 1 453 ? -12.54 1.999 14.746 1 96.41 453 CYS B N 1
ATOM 10477 C CA . CYS B 1 453 ? -11.199 1.51 14.447 1 96.41 453 CYS B CA 1
ATOM 10478 C C . CYS B 1 453 ? -10.583 0.827 15.662 1 96.41 453 CYS B C 1
ATOM 10480 O O . CYS B 1 453 ? -11.14 0.884 16.76 1 96.41 453 CYS B O 1
ATOM 10482 N N . ASP B 1 454 ? -9.572 0.158 15.525 1 96.57 454 ASP B N 1
ATOM 10483 C CA . ASP B 1 454 ? -8.846 -0.446 16.638 1 96.57 454 ASP B CA 1
ATOM 10484 C C . ASP B 1 454 ? -7.574 0.338 16.954 1 96.57 454 ASP B C 1
ATOM 10486 O O . ASP B 1 454 ? -7.416 1.478 16.512 1 96.57 454 ASP B O 1
ATOM 10490 N N . GLU B 1 455 ? -6.661 -0.174 17.807 1 95.23 455 GLU B N 1
ATOM 10491 C CA . GLU B 1 455 ? -5.482 0.533 18.298 1 95.23 455 GLU B CA 1
ATOM 10492 C C . GLU B 1 455 ? -4.483 0.788 17.174 1 95.23 455 GLU B C 1
ATOM 10494 O O . GLU B 1 455 ? -3.635 1.677 17.279 1 95.23 455 GLU B O 1
ATOM 10499 N N . TYR B 1 456 ? -4.59 0.034 16.053 1 95.71 456 TYR B N 1
ATOM 10500 C CA . TYR B 1 456 ? -3.674 0.187 14.928 1 95.71 456 TYR B CA 1
ATOM 10501 C C . TYR B 1 456 ? -4.296 1.043 13.831 1 95.71 456 TYR B C 1
ATOM 10503 O O . TYR B 1 456 ? -3.693 1.243 12.775 1 95.71 456 TYR B O 1
ATOM 10511 N N . GLY B 1 457 ? -5.519 1.544 14.128 1 95.95 457 GLY B N 1
ATOM 10512 C CA . GLY B 1 457 ? -6.211 2.346 13.131 1 95.95 457 GLY B CA 1
ATOM 10513 C C . GLY B 1 457 ? -6.849 1.514 12.035 1 95.95 457 GLY B C 1
ATOM 10514 O O . GLY B 1 457 ? -7.137 2.024 10.95 1 95.95 457 GLY B O 1
ATOM 10515 N N . ARG B 1 458 ? -7.073 0.255 12.289 1 97.57 458 ARG B N 1
ATOM 10516 C CA . ARG B 1 458 ? -7.724 -0.6 11.303 1 97.57 458 ARG B CA 1
ATOM 10517 C C . ARG B 1 458 ? -9.233 -0.378 11.296 1 97.57 458 ARG B C 1
ATOM 10519 O O . ARG B 1 458 ? -9.807 0.05 12.299 1 97.57 458 ARG B O 1
ATOM 10526 N N . ILE B 1 459 ? -9.849 -0.771 10.109 1 97.84 459 ILE B N 1
ATOM 10527 C CA . ILE B 1 459 ? -11.277 -0.506 9.975 1 97.84 459 ILE B CA 1
ATOM 10528 C C . ILE B 1 459 ? -11.999 -1.779 9.538 1 97.84 459 ILE B C 1
ATOM 10530 O O . ILE B 1 459 ? -11.36 -2.786 9.223 1 97.84 459 ILE B O 1
ATOM 10534 N N . LYS B 1 460 ? -13.279 -1.783 9.618 1 97.93 460 LYS B N 1
ATOM 10535 C CA . LYS B 1 460 ? -14.145 -2.854 9.133 1 97.93 460 LYS B CA 1
ATOM 10536 C C . LYS B 1 460 ? -14.85 -2.449 7.842 1 97.93 460 LYS B C 1
ATOM 10538 O O . LYS B 1 460 ? -15.21 -1.284 7.664 1 97.93 460 LYS B O 1
ATOM 10543 N N . VAL B 1 461 ? -15.043 -3.414 6.92 1 97.83 461 VAL B N 1
ATOM 10544 C CA . VAL B 1 461 ? -15.623 -3.085 5.622 1 97.83 461 VAL B CA 1
ATOM 10545 C C . VAL B 1 461 ? -16.679 -4.123 5.249 1 97.83 461 VAL B C 1
ATOM 10547 O O . VAL B 1 461 ? -16.712 -5.216 5.819 1 97.83 461 VAL B O 1
ATOM 10550 N N . GLN B 1 462 ? -17.495 -3.759 4.351 1 97.28 462 GLN B N 1
ATOM 10551 C CA . GLN B 1 462 ? -18.453 -4.657 3.715 1 97.28 462 GLN B CA 1
ATOM 10552 C C . GLN B 1 462 ? -18.209 -4.745 2.211 1 97.28 462 GLN B C 1
ATOM 10554 O O . GLN B 1 462 ? -18.107 -3.721 1.533 1 97.28 462 GLN B O 1
ATOM 10559 N N . ILE B 1 463 ? -18.042 -5.918 1.714 1 96.87 463 ILE B N 1
ATOM 10560 C CA . ILE B 1 463 ? -17.963 -6.127 0.273 1 96.87 463 ILE B CA 1
ATOM 10561 C C . ILE B 1 463 ? -19.367 -6.123 -0.327 1 96.87 463 ILE B C 1
ATOM 10563 O O . ILE B 1 463 ? -20.175 -7.008 -0.038 1 96.87 463 ILE B O 1
ATOM 10567 N N . PRO B 1 464 ? -19.611 -5.188 -1.185 1 93.99 464 PRO B N 1
ATOM 10568 C CA . PRO B 1 464 ? -20.953 -5.116 -1.769 1 93.99 464 PRO B CA 1
ATOM 10569 C C . PRO B 1 464 ? -21.237 -6.263 -2.736 1 93.99 464 PRO B C 1
ATOM 10571 O O . PRO B 1 464 ? -20.348 -6.684 -3.479 1 93.99 464 PRO B O 1
ATOM 10574 N N . GLY B 1 465 ? -22.482 -6.676 -2.7 1 94.18 465 GLY B N 1
ATOM 10575 C CA . GLY B 1 465 ? -22.916 -7.646 -3.692 1 94.18 465 GLY B CA 1
ATOM 10576 C C . GLY B 1 465 ? -22.929 -9.07 -3.169 1 94.18 465 GLY B C 1
ATOM 10577 O O . GLY B 1 465 ? -23.394 -9.984 -3.854 1 94.18 465 GLY B O 1
ATOM 10578 N N . LEU B 1 466 ? -22.396 -9.277 -1.986 1 95.25 466 LEU B N 1
ATOM 10579 C CA . LEU B 1 466 ? -22.475 -10.616 -1.412 1 95.25 466 LEU B CA 1
ATOM 10580 C C . LEU B 1 466 ? -23.927 -11.033 -1.204 1 95.25 466 LEU B C 1
ATOM 10582 O O . LEU B 1 466 ? -24.786 -10.193 -0.925 1 95.25 466 LEU B O 1
ATOM 10586 N N . HIS B 1 467 ? -24.191 -12.238 -1.298 1 93.92 467 HIS B N 1
ATOM 10587 C CA . HIS B 1 467 ? -25.552 -12.759 -1.237 1 93.92 467 HIS B CA 1
ATOM 10588 C C . HIS B 1 467 ? -25.948 -13.096 0.197 1 93.92 467 HIS B C 1
ATOM 10590 O O . HIS B 1 467 ? -25.326 -13.949 0.833 1 93.92 467 HIS B O 1
ATOM 10596 N N . PRO B 1 468 ? -27.019 -12.516 0.698 1 92.47 468 PRO B N 1
ATOM 10597 C CA . PRO B 1 468 ? -27.427 -12.731 2.088 1 92.47 468 PRO B CA 1
ATOM 10598 C C . PRO B 1 468 ? -27.771 -14.19 2.383 1 92.47 468 PRO B C 1
ATOM 10600 O O . PRO B 1 468 ? -27.463 -14.694 3.466 1 92.47 468 PRO B O 1
ATOM 10603 N N . ASP B 1 469 ? -28.315 -14.888 1.418 1 91.38 469 ASP B N 1
ATOM 10604 C CA . ASP B 1 469 ? -28.733 -16.27 1.639 1 91.38 469 ASP B CA 1
ATOM 10605 C C . ASP B 1 469 ? -27.529 -17.172 1.897 1 91.38 469 ASP B C 1
ATOM 10607 O O . ASP B 1 469 ? -27.637 -18.173 2.61 1 91.38 469 ASP B O 1
ATOM 10611 N N . ASP B 1 470 ? -26.445 -16.775 1.352 1 90.64 470 ASP B N 1
ATOM 10612 C CA . ASP B 1 470 ? -25.238 -17.579 1.515 1 90.64 470 ASP B CA 1
ATOM 10613 C C . ASP B 1 470 ? -24.493 -17.198 2.792 1 90.64 470 ASP B C 1
ATOM 10615 O O . ASP B 1 470 ? -23.472 -17.804 3.125 1 90.64 470 ASP B O 1
ATOM 10619 N N . HIS B 1 471 ? -24.968 -16.247 3.553 1 92.42 471 HIS B N 1
ATOM 10620 C CA . HIS B 1 471 ? -24.312 -15.785 4.771 1 92.42 471 HIS B CA 1
ATOM 10621 C C . HIS B 1 471 ? -25.198 -16.005 5.992 1 92.42 471 HIS B C 1
ATOM 10623 O O . HIS B 1 471 ? -24.98 -15.394 7.041 1 92.42 471 HIS B O 1
ATOM 10629 N N . VAL B 1 472 ? -26.133 -16.857 5.91 1 87.91 472 VAL B N 1
ATOM 10630 C CA . VAL B 1 472 ? -27.007 -17.197 7.028 1 87.91 472 VAL B CA 1
ATOM 10631 C C . VAL B 1 472 ? -26.192 -17.856 8.139 1 87.91 472 VAL B C 1
ATOM 10633 O O . VAL B 1 472 ? -26.459 -17.641 9.324 1 87.91 472 VAL B O 1
ATOM 10636 N N . HIS B 1 473 ? -25.162 -18.624 7.767 1 82.76 473 HIS B N 1
ATOM 10637 C CA . HIS B 1 473 ? -24.286 -19.313 8.707 1 82.76 473 HIS B CA 1
ATOM 10638 C C . HIS B 1 473 ? -23.561 -18.322 9.612 1 82.76 473 HIS B C 1
ATOM 10640 O O . HIS B 1 473 ? -23.124 -18.681 10.708 1 82.76 473 HIS B O 1
ATOM 10646 N N . ALA B 1 474 ? -23.399 -17.205 9.188 1 83.1 474 ALA B N 1
ATOM 10647 C CA . ALA B 1 474 ? -22.648 -16.181 9.909 1 83.1 474 ALA B CA 1
ATOM 10648 C C . ALA B 1 474 ? -23.583 -15.141 10.519 1 83.1 474 ALA B C 1
ATOM 10650 O O . ALA B 1 474 ? -23.147 -14.054 10.904 1 83.1 474 ALA B O 1
ATOM 10651 N N . HIS B 1 475 ? -24.885 -15.471 10.601 1 83.34 475 HIS B N 1
ATOM 10652 C CA . HIS B 1 475 ? -25.906 -14.578 11.137 1 83.34 475 HIS B CA 1
ATOM 10653 C C . HIS B 1 475 ? -25.882 -13.227 10.43 1 83.34 475 HIS B C 1
ATOM 10655 O O . HIS B 1 475 ? -25.939 -12.181 11.08 1 83.34 475 HIS B O 1
ATOM 10661 N N . GLY B 1 476 ? -25.523 -13.284 9.146 1 82.97 476 GLY B N 1
ATOM 10662 C CA . GLY B 1 476 ? -25.58 -12.092 8.315 1 82.97 476 GLY B CA 1
ATOM 10663 C C . GLY B 1 476 ? -24.232 -11.414 8.153 1 82.97 476 GLY B C 1
ATOM 10664 O O . GLY B 1 476 ? -24.104 -10.451 7.394 1 82.97 476 GLY B O 1
ATOM 10665 N N . ALA B 1 477 ? -23.273 -11.936 8.856 1 86.55 477 ALA B N 1
ATOM 10666 C CA . ALA B 1 477 ? -21.944 -11.355 8.683 1 86.55 477 ALA B CA 1
ATOM 10667 C C . ALA B 1 477 ? -21.503 -11.419 7.224 1 86.55 477 ALA B C 1
ATOM 10669 O O . ALA B 1 477 ? -21.665 -12.448 6.564 1 86.55 477 ALA B O 1
ATOM 10670 N N . GLY B 1 478 ? -21.112 -10.259 6.747 1 89.81 478 GLY B N 1
ATOM 10671 C CA . GLY B 1 478 ? -20.769 -10.093 5.343 1 89.81 478 GLY B CA 1
ATOM 10672 C C . GLY B 1 478 ? -21.776 -9.255 4.578 1 89.81 478 GLY B C 1
ATOM 10673 O O . GLY B 1 478 ? -21.441 -8.655 3.554 1 89.81 478 GLY B O 1
ATOM 10674 N N . THR B 1 479 ? -23.022 -9.264 5.13 1 93.75 479 THR B N 1
ATOM 10675 C CA . THR B 1 479 ? -24.077 -8.569 4.402 1 93.75 479 THR B CA 1
ATOM 10676 C C . THR B 1 479 ? -24.916 -7.716 5.349 1 93.75 479 THR B C 1
ATOM 10678 O O . THR B 1 479 ? -25.984 -7.229 4.973 1 93.75 479 THR B O 1
ATOM 10681 N N . SER B 1 480 ? -24.544 -7.597 6.558 1 92.17 480 SER B N 1
ATOM 10682 C CA . SER B 1 480 ? -25.363 -6.961 7.585 1 92.17 480 SER B CA 1
ATOM 10683 C C . SER B 1 480 ? -25.23 -5.443 7.536 1 92.17 480 SER B C 1
ATOM 10685 O O . SER B 1 480 ? -26.094 -4.722 8.041 1 92.17 480 SER B O 1
ATOM 10687 N N . GLY B 1 481 ? -24.119 -4.978 7.015 1 92.6 481 GLY B N 1
ATOM 10688 C CA . GLY B 1 481 ? -23.847 -3.55 7.054 1 92.6 481 GLY B CA 1
ATOM 10689 C C . GLY B 1 481 ? -23.317 -3.08 8.395 1 92.6 481 GLY B C 1
ATOM 10690 O O . GLY B 1 481 ? -23.394 -1.893 8.717 1 92.6 481 GLY B O 1
ATOM 10691 N N . THR B 1 482 ? -22.791 -4.013 9.205 1 94.15 482 THR B N 1
ATOM 10692 C CA . THR B 1 482 ? -22.253 -3.713 10.527 1 94.15 482 THR B CA 1
ATOM 10693 C C . THR B 1 482 ? -20.778 -4.096 10.611 1 94.15 482 THR B C 1
ATOM 10695 O O . THR B 1 482 ? -20.205 -4.597 9.641 1 94.15 482 THR B O 1
ATOM 10698 N N . GLU B 1 483 ? -20.176 -3.853 11.793 1 93.81 483 GLU B N 1
ATOM 10699 C CA . GLU B 1 483 ? -18.754 -4.116 11.988 1 93.81 483 GLU B CA 1
ATOM 10700 C C . GLU B 1 483 ? -18.458 -5.613 11.945 1 93.81 483 GLU B C 1
ATOM 10702 O O . GLU B 1 483 ? -17.3 -6.019 11.83 1 93.81 483 GLU B O 1
ATOM 10707 N N . ARG B 1 484 ? -19.481 -6.441 11.924 1 94.01 484 ARG B N 1
ATOM 10708 C CA . ARG B 1 484 ? -19.29 -7.888 11.903 1 94.01 484 ARG B CA 1
ATOM 10709 C C . ARG B 1 484 ? -18.988 -8.38 10.491 1 94.01 484 ARG B C 1
ATOM 10711 O O . ARG B 1 484 ? -18.566 -9.523 10.304 1 94.01 484 ARG B O 1
ATOM 10718 N N . ASP B 1 485 ? -19.112 -7.566 9.503 1 96.05 485 ASP B N 1
ATOM 10719 C CA . ASP B 1 485 ? -19.102 -7.974 8.102 1 96.05 485 ASP B CA 1
ATOM 10720 C C . ASP B 1 485 ? -17.694 -8.36 7.653 1 96.05 485 ASP B C 1
ATOM 10722 O O . ASP B 1 485 ? -17.526 -9.055 6.649 1 96.05 485 ASP B O 1
ATOM 10726 N N . SER B 1 486 ? -16.701 -7.921 8.351 1 96.53 486 SER B N 1
ATOM 10727 C CA . SER B 1 486 ? -15.331 -8.295 8.016 1 96.53 486 SER B CA 1
ATOM 10728 C C . SER B 1 486 ? -14.445 -8.318 9.258 1 96.53 486 SER B C 1
ATOM 10730 O O . SER B 1 486 ? -14.855 -7.863 10.328 1 96.53 486 SER B O 1
ATOM 10732 N N . ALA B 1 487 ? -13.298 -8.902 9.089 1 96.63 487 ALA B N 1
ATOM 10733 C CA . ALA B 1 487 ? -12.236 -8.693 10.07 1 96.63 487 ALA B CA 1
ATOM 10734 C C . ALA B 1 487 ? -11.631 -7.298 9.934 1 96.63 487 ALA B C 1
ATOM 10736 O O . ALA B 1 487 ? -12.019 -6.53 9.051 1 96.63 487 ALA B O 1
ATOM 10737 N N . TRP B 1 488 ? -10.756 -6.94 10.914 1 97.14 488 TRP B N 1
ATOM 10738 C CA . TRP B 1 488 ? -10.062 -5.658 10.848 1 97.14 488 TRP B CA 1
ATOM 10739 C C . TRP B 1 488 ? -9.167 -5.586 9.616 1 97.14 488 TRP B C 1
ATOM 10741 O O . TRP B 1 488 ? -8.426 -6.527 9.323 1 97.14 488 TRP B O 1
ATOM 10751 N N . VAL B 1 489 ? -9.284 -4.604 8.845 1 97.63 489 VAL B N 1
ATOM 10752 C CA . VAL B 1 489 ? -8.501 -4.409 7.629 1 97.63 489 VAL B CA 1
ATOM 10753 C C . VAL B 1 489 ? -7.556 -3.223 7.808 1 97.63 489 VAL B C 1
ATOM 10755 O O . VAL B 1 489 ? -7.975 -2.147 8.241 1 97.63 489 VAL B O 1
ATOM 10758 N N . ARG B 1 490 ? -6.314 -3.378 7.547 1 97.17 490 ARG B N 1
ATOM 10759 C CA . ARG B 1 490 ? -5.322 -2.317 7.688 1 97.17 490 ARG B CA 1
ATOM 10760 C C . ARG B 1 490 ? -5.52 -1.238 6.629 1 97.17 490 ARG B C 1
ATOM 10762 O O . ARG B 1 490 ? -6.017 -1.518 5.535 1 97.17 490 ARG B O 1
ATOM 10769 N N . LEU B 1 491 ? -5.124 -0.066 6.944 1 96.96 491 LEU B N 1
ATOM 10770 C CA . LEU B 1 491 ? -5.325 1.101 6.092 1 96.96 491 LEU B CA 1
ATOM 10771 C C . LEU B 1 491 ? -3.989 1.699 5.665 1 96.96 491 LEU B C 1
ATOM 10773 O O . LEU B 1 491 ? -3.123 1.957 6.505 1 96.96 491 LEU B O 1
ATOM 10777 N N . LEU B 1 492 ? -3.839 1.884 4.362 1 96.58 492 LEU B N 1
ATOM 10778 C CA . LEU B 1 492 ? -2.674 2.583 3.831 1 96.58 492 LEU B CA 1
ATOM 10779 C C . LEU B 1 492 ? -2.727 4.067 4.178 1 96.58 492 LEU B C 1
ATOM 10781 O O . LEU B 1 492 ? -3.79 4.687 4.113 1 96.58 492 LEU B O 1
ATOM 10785 N N . SER B 1 493 ? -1.57 4.588 4.61 1 94.89 493 SER B N 1
ATOM 10786 C CA . SER B 1 493 ? -1.398 5.997 4.946 1 94.89 493 SER B CA 1
ATOM 10787 C C . SER B 1 493 ? -0.241 6.614 4.167 1 94.89 493 SER B C 1
ATOM 10789 O O . SER B 1 493 ? 0.688 5.911 3.765 1 94.89 493 SER B O 1
ATOM 10791 N N . PRO B 1 494 ? -0.344 7.931 3.9 1 92.26 494 PRO B N 1
ATOM 10792 C CA . PRO B 1 494 ? 0.811 8.57 3.264 1 92.26 494 PRO B CA 1
ATOM 10793 C C . PRO B 1 494 ? 2.056 8.552 4.148 1 92.26 494 PRO B C 1
ATOM 10795 O O . PRO B 1 494 ? 3.178 8.617 3.641 1 92.26 494 PRO B O 1
ATOM 10798 N N . TRP B 1 495 ? 1.849 8.498 5.427 1 94.99 495 TRP B N 1
ATOM 10799 C CA . TRP B 1 495 ? 2.96 8.548 6.372 1 94.99 495 TRP B CA 1
ATOM 10800 C C . TRP B 1 495 ? 2.6 7.843 7.675 1 94.99 495 TRP B C 1
ATOM 10802 O O . TRP B 1 495 ? 1.593 8.171 8.308 1 94.99 495 TRP B O 1
ATOM 10812 N N . ALA B 1 496 ? 3.402 6.87 8.109 1 96.84 496 ALA B N 1
ATOM 10813 C CA . ALA B 1 496 ? 3.109 6.089 9.308 1 96.84 496 ALA B CA 1
ATOM 10814 C C . ALA B 1 496 ? 4.387 5.764 10.076 1 96.84 496 ALA B C 1
ATOM 10816 O O . ALA B 1 496 ? 5.014 4.728 9.842 1 96.84 496 ALA B O 1
ATOM 10817 N N . GLY B 1 497 ? 4.826 6.632 10.929 1 95.6 497 GLY B N 1
ATOM 10818 C CA . GLY B 1 497 ? 5.928 6.388 11.845 1 95.6 497 GLY B CA 1
ATOM 10819 C C . GLY B 1 497 ? 5.47 6.013 13.242 1 95.6 497 GLY B C 1
ATOM 10820 O O . GLY B 1 497 ? 4.271 5.881 13.493 1 95.6 497 GLY B O 1
ATOM 10821 N N . PRO B 1 498 ? 6.413 5.786 14.122 1 94.62 498 PRO B N 1
ATOM 10822 C CA . PRO B 1 498 ? 6.039 5.435 15.494 1 94.62 498 PRO B CA 1
ATOM 10823 C C . PRO B 1 498 ? 5.369 6.589 16.236 1 94.62 498 PRO B C 1
ATOM 10825 O O . PRO B 1 498 ? 6.054 7.453 16.789 1 94.62 498 PRO B O 1
ATOM 10828 N N . ASN B 1 499 ? 4.087 6.626 16.281 1 94.25 499 ASN B N 1
ATOM 10829 C CA . ASN B 1 499 ? 3.258 7.574 17.019 1 94.25 499 ASN B CA 1
ATOM 10830 C C . ASN B 1 499 ? 3.226 8.939 16.337 1 94.25 499 ASN B C 1
ATOM 10832 O O . ASN B 1 499 ? 3.007 9.959 16.992 1 94.25 499 ASN B O 1
ATOM 10836 N N . TYR B 1 500 ? 3.665 9.007 15.146 1 94.94 500 TYR B N 1
ATOM 10837 C CA . TYR B 1 500 ? 3.504 10.198 14.319 1 94.94 500 TYR B CA 1
ATOM 10838 C C . TYR B 1 500 ? 3.157 9.823 12.883 1 94.94 500 TYR B C 1
ATOM 10840 O O . TYR B 1 500 ? 3.25 8.654 12.501 1 94.94 500 TYR B O 1
ATOM 10848 N N . GLY B 1 501 ? 2.664 10.75 12.141 1 95.7 501 GLY B N 1
ATOM 10849 C CA . GLY B 1 501 ? 2.227 10.514 10.774 1 95.7 501 GLY B CA 1
ATOM 10850 C C . GLY B 1 501 ? 0.948 11.25 10.421 1 95.7 501 GLY B C 1
ATOM 10851 O O . GLY B 1 501 ? 0.654 12.302 10.992 1 95.7 501 GLY B O 1
ATOM 10852 N N . MET B 1 502 ? 0.311 10.736 9.385 1 95.46 502 MET B N 1
ATOM 10853 C CA . MET B 1 502 ? -0.964 11.291 8.939 1 95.46 502 MET B CA 1
ATOM 10854 C C . MET B 1 502 ? -2.106 10.32 9.214 1 95.46 502 MET B C 1
ATOM 10856 O O . MET B 1 502 ? -2.109 9.197 8.706 1 95.46 502 MET B O 1
ATOM 10860 N N . ASP B 1 503 ? -2.991 10.691 10.055 1 93.89 503 ASP B N 1
ATOM 10861 C CA . ASP B 1 503 ? -4.093 9.802 10.41 1 93.89 503 ASP B CA 1
ATOM 10862 C C . ASP B 1 503 ? -5.441 10.439 10.081 1 93.89 503 ASP B C 1
ATOM 10864 O O . ASP B 1 503 ? -5.719 11.565 10.498 1 93.89 503 ASP B O 1
ATOM 10868 N N . ALA B 1 504 ? -6.173 9.827 9.267 1 93.9 504 ALA B N 1
ATOM 10869 C CA . ALA B 1 504 ? -7.562 10.132 8.937 1 93.9 504 ALA B CA 1
ATOM 10870 C C . ALA B 1 504 ? -8.382 8.854 8.779 1 93.9 504 ALA B C 1
ATOM 10872 O O . ALA B 1 504 ? -8.509 8.323 7.673 1 93.9 504 ALA B O 1
ATOM 10873 N N . ILE B 1 505 ? -8.989 8.43 9.821 1 95.35 505 ILE B N 1
ATOM 10874 C CA . ILE B 1 505 ? -9.687 7.149 9.829 1 95.35 505 ILE B CA 1
ATOM 10875 C C . ILE B 1 505 ? -10.981 7.261 9.026 1 95.35 505 ILE B C 1
ATOM 10877 O O . ILE B 1 505 ? -11.826 8.111 9.315 1 95.35 505 ILE B O 1
ATOM 10881 N N . PRO B 1 506 ? -11.151 6.411 8.064 1 96.4 506 PRO B N 1
ATOM 10882 C CA . PRO B 1 506 ? -12.411 6.428 7.317 1 96.4 506 PRO B CA 1
ATOM 10883 C C . PRO B 1 506 ? -13.621 6.109 8.193 1 96.4 506 PRO B C 1
ATOM 10885 O O . PRO B 1 506 ? -13.527 5.283 9.104 1 96.4 506 PRO B O 1
ATOM 10888 N N . ARG B 1 507 ? -14.662 6.696 7.883 1 95.88 507 ARG B N 1
ATOM 10889 C CA . ARG B 1 507 ? -15.891 6.535 8.654 1 95.88 507 ARG B CA 1
ATOM 10890 C C . ARG B 1 507 ? -16.893 5.66 7.909 1 95.88 507 ARG B C 1
ATOM 10892 O O . ARG B 1 507 ? -16.748 5.426 6.707 1 95.88 507 ARG B O 1
ATOM 10899 N N . PRO B 1 508 ? -17.913 5.1 8.665 1 96.21 508 PRO B N 1
ATOM 10900 C CA . PRO B 1 508 ? -18.915 4.257 8.007 1 96.21 508 PRO B CA 1
ATOM 10901 C C . PRO B 1 508 ? -19.613 4.966 6.849 1 96.21 508 PRO B C 1
ATOM 10903 O O . PRO B 1 508 ? -19.925 6.155 6.946 1 96.21 508 PRO B O 1
ATOM 10906 N N . GLY B 1 509 ? -19.796 4.235 5.765 1 95.46 509 GLY B N 1
ATOM 10907 C CA . GLY B 1 509 ? -20.434 4.804 4.588 1 95.46 509 GLY B CA 1
ATOM 10908 C C . GLY B 1 509 ? -19.444 5.226 3.518 1 95.46 509 GLY B C 1
ATOM 10909 O O . GLY B 1 509 ? -19.805 5.349 2.346 1 95.46 509 GLY B O 1
ATOM 10910 N N . MET B 1 510 ? -18.23 5.494 3.92 1 96.87 510 MET B N 1
ATOM 10911 C CA . MET B 1 510 ? -17.205 5.854 2.945 1 96.87 510 MET B CA 1
ATOM 10912 C C . MET B 1 510 ? -16.819 4.65 2.092 1 96.87 510 MET B C 1
ATOM 10914 O O . MET B 1 510 ? -16.834 3.515 2.571 1 96.87 510 MET B O 1
ATOM 10918 N N . GLU B 1 511 ? -16.524 4.9 0.83 1 97.95 511 GLU B N 1
ATOM 10919 C CA . GLU B 1 511 ? -16.067 3.877 -0.106 1 97.95 511 GLU B CA 1
ATOM 10920 C C . GLU B 1 511 ? -14.545 3.772 -0.108 1 97.95 511 GLU B C 1
ATOM 10922 O O . GLU B 1 511 ? -13.848 4.78 -0.241 1 97.95 511 GLU B O 1
ATOM 10927 N N . VAL B 1 512 ? -14.059 2.542 0.06 1 98.03 512 VAL B N 1
ATOM 10928 C CA . VAL B 1 512 ? -12.617 2.322 0.097 1 98.03 512 VAL B CA 1
ATOM 10929 C C . VAL B 1 512 ? -12.216 1.337 -0.999 1 98.03 512 VAL B C 1
ATOM 10931 O O . VAL B 1 512 ? -13.033 0.528 -1.444 1 98.03 512 VAL B O 1
ATOM 10934 N N . LEU B 1 513 ? -11.01 1.442 -1.508 1 98 513 LEU B N 1
ATOM 10935 C CA . LEU B 1 513 ? -10.428 0.5 -2.458 1 98 513 LEU B CA 1
ATOM 10936 C C . LEU B 1 513 ? -9.597 -0.556 -1.736 1 98 513 LEU B C 1
ATOM 10938 O O . LEU B 1 513 ? -8.672 -0.223 -0.992 1 98 513 LEU B O 1
ATOM 10942 N N . ILE B 1 514 ? -9.926 -1.835 -1.985 1 97.83 514 ILE B N 1
ATOM 10943 C CA . ILE B 1 514 ? -9.28 -2.949 -1.299 1 97.83 514 ILE B CA 1
ATOM 10944 C C . ILE B 1 514 ? -8.356 -3.685 -2.267 1 97.83 514 ILE B C 1
ATOM 10946 O O . ILE B 1 514 ? -8.718 -3.923 -3.422 1 97.83 514 ILE B O 1
ATOM 10950 N N . ASP B 1 515 ? -7.197 -3.942 -1.846 1 97.54 515 ASP B N 1
ATOM 10951 C CA . ASP B 1 515 ? -6.308 -4.892 -2.508 1 97.54 515 ASP B CA 1
ATOM 10952 C C . ASP B 1 515 ? -5.918 -6.028 -1.564 1 97.54 515 ASP B C 1
ATOM 10954 O O . ASP B 1 515 ? -6.515 -6.189 -0.498 1 97.54 515 ASP B O 1
ATOM 10958 N N . HIS B 1 516 ? -4.971 -6.947 -1.986 1 97.02 516 HIS B N 1
ATOM 10959 C CA . HIS B 1 516 ? -4.645 -8.147 -1.224 1 97.02 516 HIS B CA 1
ATOM 10960 C C . HIS B 1 516 ? -3.136 -8.322 -1.09 1 97.02 516 HIS B C 1
ATOM 10962 O O . HIS B 1 516 ? -2.399 -8.16 -2.065 1 97.02 516 HIS B O 1
ATOM 10968 N N . LEU B 1 517 ? -2.705 -8.709 0.067 1 96.43 517 LEU B N 1
ATOM 10969 C CA . LEU B 1 517 ? -1.287 -8.957 0.305 1 96.43 517 LEU B CA 1
ATOM 10970 C C . LEU B 1 517 ? -0.892 -10.351 -0.17 1 96.43 517 LEU B C 1
ATOM 10972 O O . LEU B 1 517 ? -1.546 -11.338 0.177 1 96.43 517 LEU B O 1
ATOM 10976 N N . GLY B 1 518 ? 0.126 -10.401 -0.94 1 93.63 518 GLY B N 1
ATOM 10977 C CA . GLY B 1 518 ? 0.632 -11.674 -1.431 1 93.63 518 GLY B CA 1
ATOM 10978 C C . GLY B 1 518 ? -0.357 -12.407 -2.317 1 93.63 518 GLY B C 1
ATOM 10979 O O . GLY B 1 518 ? -0.247 -13.62 -2.509 1 93.63 518 GLY B O 1
ATOM 10980 N N . GLY B 1 519 ? -1.382 -11.771 -2.702 1 93.94 519 GLY B N 1
ATOM 10981 C CA . GLY B 1 519 ? -2.394 -12.404 -3.533 1 93.94 519 GLY B CA 1
ATOM 10982 C C . GLY B 1 519 ? -3.344 -13.288 -2.747 1 93.94 519 GLY B C 1
ATOM 10983 O O . GLY B 1 519 ? -4.147 -14.019 -3.332 1 93.94 519 GLY B O 1
ATOM 10984 N N . ASP B 1 520 ? -3.261 -13.246 -1.47 1 96.33 520 ASP B N 1
ATOM 10985 C CA . ASP B 1 520 ? -4.137 -14.018 -0.594 1 96.33 520 ASP B CA 1
ATOM 10986 C C . ASP B 1 520 ? -5.476 -13.311 -0.397 1 96.33 520 ASP B C 1
ATOM 10988 O O . ASP B 1 520 ? -5.529 -12.214 0.163 1 96.33 520 ASP B O 1
ATOM 10992 N N . PRO B 1 521 ? -6.566 -13.946 -0.796 1 96.65 521 PRO B N 1
ATOM 10993 C CA . PRO B 1 521 ? -7.874 -13.297 -0.688 1 96.65 521 PRO B CA 1
ATOM 10994 C C . PRO B 1 521 ? -8.252 -12.967 0.754 1 96.65 521 PRO B C 1
ATOM 10996 O O . PRO B 1 521 ? -9.125 -12.128 0.99 1 96.65 521 PRO B O 1
ATOM 10999 N N . ASP B 1 522 ? -7.582 -13.587 1.698 1 96.33 522 ASP B N 1
ATOM 11000 C CA . ASP B 1 522 ? -7.919 -13.39 3.104 1 96.33 522 ASP B CA 1
ATOM 11001 C C . ASP B 1 522 ? -7.188 -12.179 3.679 1 96.33 522 ASP B C 1
ATOM 11003 O O . ASP B 1 522 ? -7.481 -11.743 4.795 1 96.33 522 ASP B O 1
ATOM 11007 N N . LYS B 1 523 ? -6.22 -11.666 2.93 1 96.74 523 LYS B N 1
ATOM 11008 C CA . LYS B 1 523 ? -5.382 -10.588 3.447 1 96.74 523 LYS B CA 1
ATOM 11009 C C . LYS B 1 523 ? -5.688 -9.268 2.744 1 96.74 523 LYS B C 1
ATOM 11011 O O . LYS B 1 523 ? -4.848 -8.739 2.013 1 96.74 523 LYS B O 1
ATOM 11016 N N . MET B 1 524 ? -6.732 -8.675 3.091 1 96.95 524 MET B N 1
ATOM 11017 C CA . MET B 1 524 ? -7.199 -7.425 2.498 1 96.95 524 MET B CA 1
ATOM 11018 C C . MET B 1 524 ? -6.458 -6.231 3.091 1 96.95 524 MET B C 1
ATOM 11020 O O . MET B 1 524 ? -6.106 -6.238 4.272 1 96.95 524 MET B O 1
ATOM 11024 N N . ILE B 1 525 ? -6.256 -5.253 2.323 1 97.81 525 ILE B N 1
ATOM 11025 C CA . ILE B 1 525 ? -5.663 -3.988 2.744 1 97.81 525 ILE B CA 1
ATOM 11026 C C . ILE B 1 525 ? -6.336 -2.833 2.007 1 97.81 525 ILE B C 1
ATOM 11028 O O . ILE B 1 525 ? -6.667 -2.952 0.825 1 97.81 525 ILE B O 1
ATOM 11032 N N . VAL B 1 526 ? -6.606 -1.781 2.688 1 98.2 526 VAL B N 1
ATOM 11033 C CA . VAL B 1 526 ? -7.233 -0.607 2.091 1 98.2 526 VAL B CA 1
ATOM 11034 C C . VAL B 1 526 ? -6.17 0.271 1.434 1 98.2 526 VAL B C 1
ATOM 11036 O O . VAL B 1 526 ? -5.212 0.69 2.088 1 98.2 526 VAL B O 1
ATOM 11039 N N . LEU B 1 527 ? -6.318 0.629 0.189 1 97.24 527 LEU B N 1
ATOM 11040 C CA . LEU B 1 527 ? -5.38 1.471 -0.546 1 97.24 527 LEU B CA 1
ATOM 11041 C C . LEU B 1 527 ? -5.711 2.947 -0.356 1 97.24 527 LEU B C 1
ATOM 11043 O O . LEU B 1 527 ? -4.841 3.807 -0.512 1 97.24 527 LEU B O 1
ATOM 11047 N N . GLY B 1 528 ? -6.948 3.213 -0.085 1 96.48 528 GLY B N 1
ATOM 11048 C CA . GLY B 1 528 ? -7.423 4.576 0.09 1 96.48 528 GLY B CA 1
ATOM 11049 C C . GLY B 1 528 ? -8.931 4.702 -0.022 1 96.48 528 GLY B C 1
ATOM 11050 O O . GLY B 1 528 ? -9.639 3.695 -0.098 1 96.48 528 GLY B O 1
ATOM 11051 N N . THR B 1 529 ? -9.386 5.876 0.095 1 96.64 529 THR B N 1
ATOM 11052 C CA . THR B 1 529 ? -10.806 6.193 -0.013 1 96.64 529 THR B CA 1
ATOM 11053 C C . THR B 1 529 ? -11.104 6.892 -1.336 1 96.64 529 THR B C 1
ATOM 11055 O O . THR B 1 529 ? -10.224 7.526 -1.922 1 96.64 529 THR B O 1
ATOM 11058 N N . VAL B 1 530 ? -12.296 6.759 -1.87 1 96.67 530 VAL B N 1
ATOM 11059 C CA . VAL B 1 530 ? -12.649 7.38 -3.142 1 96.67 530 VAL B CA 1
ATOM 11060 C C . VAL B 1 530 ? -13.967 8.138 -3 1 96.67 530 VAL B C 1
ATOM 11062 O O . VAL B 1 530 ? -14.833 7.747 -2.214 1 96.67 530 VAL B O 1
ATOM 11065 N N . HIS B 1 531 ? -14.07 9.183 -3.729 1 96.27 531 HIS B N 1
ATOM 11066 C CA . HIS B 1 531 ? -15.306 9.957 -3.756 1 96.27 531 HIS B CA 1
ATOM 11067 C C . HIS B 1 531 ? -16.327 9.334 -4.702 1 96.27 531 HIS B C 1
ATOM 11069 O O . HIS B 1 531 ? -15.959 8.602 -5.624 1 96.27 531 HIS B O 1
ATOM 11075 N N . GLY B 1 532 ? -17.533 9.609 -4.417 1 94.57 532 GLY B N 1
ATOM 11076 C CA . GLY B 1 532 ? -18.671 9.178 -5.213 1 94.57 532 GLY B CA 1
ATOM 11077 C C . GLY B 1 532 ? -19.956 9.905 -4.862 1 94.57 532 GLY B C 1
ATOM 11078 O O . GLY B 1 532 ? -19.933 10.897 -4.131 1 94.57 532 GLY B O 1
ATOM 11079 N N . GLY B 1 533 ? -21.061 9.447 -5.423 1 93.38 533 GLY B N 1
ATOM 11080 C CA . GLY B 1 533 ? -22.35 10.072 -5.175 1 93.38 533 GLY B CA 1
ATOM 11081 C C . GLY B 1 533 ? -22.643 10.272 -3.7 1 93.38 533 GLY B C 1
ATOM 11082 O O . GLY B 1 533 ? -22.884 11.396 -3.256 1 93.38 533 GLY B O 1
ATOM 11083 N N . PRO B 1 534 ? -22.515 9.201 -2.952 1 92.74 534 PRO B N 1
ATOM 11084 C CA . PRO B 1 534 ? -22.784 9.342 -1.519 1 92.74 534 PRO B CA 1
ATOM 11085 C C . PRO B 1 534 ? -21.715 10.159 -0.796 1 92.74 534 PRO B C 1
ATOM 11087 O O . PRO B 1 534 ? -21.987 10.745 0.255 1 92.74 534 PRO B O 1
ATOM 11090 N N . ASN B 1 535 ? -20.528 10.156 -1.29 1 94.07 535 ASN B N 1
ATOM 11091 C CA . ASN B 1 535 ? -19.39 10.864 -0.714 1 94.07 535 ASN B CA 1
ATOM 11092 C C . ASN B 1 535 ? -18.774 11.841 -1.712 1 94.07 535 ASN B C 1
ATOM 11094 O O . ASN B 1 535 ? -17.65 11.637 -2.173 1 94.07 535 ASN B O 1
ATOM 11098 N N . MET B 1 536 ? -19.466 12.982 -1.921 1 94.74 536 MET B N 1
ATOM 11099 C CA . MET B 1 536 ? -18.984 13.995 -2.856 1 94.74 536 MET B CA 1
ATOM 11100 C C . MET B 1 536 ? -17.72 14.666 -2.327 1 94.74 536 MET B C 1
ATOM 11102 O O . MET B 1 536 ? -17.462 14.651 -1.123 1 94.74 536 MET B O 1
ATOM 11106 N N . PRO B 1 537 ? -16.92 15.291 -3.17 1 94.04 537 PRO B N 1
ATOM 11107 C CA . PRO B 1 537 ? -15.7 15.966 -2.721 1 94.04 537 PRO B CA 1
ATOM 11108 C C . PRO B 1 537 ? -15.978 17.079 -1.713 1 94.04 537 PRO B C 1
ATOM 11110 O O . PRO B 1 537 ? -17.097 17.595 -1.65 1 94.04 537 PRO B O 1
ATOM 11113 N N . ALA B 1 538 ? -14.97 17.427 -0.927 1 91.79 538 ALA B N 1
ATOM 11114 C CA . ALA B 1 538 ? -15.07 18.42 0.139 1 91.79 538 ALA B CA 1
ATOM 11115 C C . ALA B 1 538 ? -15.514 19.773 -0.41 1 91.79 538 ALA B C 1
ATOM 11117 O O . ALA B 1 538 ? -15.004 20.231 -1.435 1 91.79 538 ALA B O 1
ATOM 11118 N N . THR B 1 539 ? -16.504 20.345 0.239 1 90.75 539 THR B N 1
ATOM 11119 C CA . THR B 1 539 ? -16.95 21.703 -0.053 1 90.75 539 THR B CA 1
ATOM 11120 C C . THR B 1 539 ? -16.341 22.696 0.933 1 90.75 539 THR B C 1
ATOM 11122 O O . THR B 1 539 ? -16.896 22.929 2.009 1 90.75 539 THR B O 1
ATOM 11125 N N . PHE B 1 540 ? -15.254 23.303 0.722 1 86.51 540 PHE B N 1
ATOM 11126 C CA . PHE B 1 540 ? -14.458 24.136 1.615 1 86.51 540 PHE B CA 1
ATOM 11127 C C . PHE B 1 540 ? -15.225 25.391 2.014 1 86.51 540 PHE B C 1
ATOM 11129 O O . PHE B 1 540 ? -14.938 25.999 3.047 1 86.51 540 PHE B O 1
ATOM 11136 N N . ASN B 1 541 ? -16.18 25.912 1.327 1 71.59 541 ASN B N 1
ATOM 11137 C CA . ASN B 1 541 ? -16.896 27.12 1.722 1 71.59 541 ASN B CA 1
ATOM 11138 C C . ASN B 1 541 ? -18.39 26.856 1.889 1 71.59 541 ASN B C 1
ATOM 11140 O O . ASN B 1 541 ? -19.194 27.79 1.881 1 71.59 541 ASN B O 1
ATOM 11144 N N . ASN B 1 542 ? -18.659 25.6 2.042 1 72.8 542 ASN B N 1
ATOM 11145 C CA . ASN B 1 542 ? -20.027 25.124 2.22 1 72.8 542 ASN B CA 1
ATOM 11146 C C . ASN B 1 542 ? -20.951 25.65 1.125 1 72.8 542 ASN B C 1
ATOM 11148 O O . ASN B 1 542 ? -22.17 25.488 1.204 1 72.8 542 ASN B O 1
ATOM 11152 N N . THR B 1 543 ? -20.296 26.641 0.391 1 75.41 543 THR B N 1
ATOM 11153 C CA . THR B 1 543 ? -21.025 27.192 -0.746 1 75.41 543 THR B CA 1
ATOM 11154 C C . THR B 1 543 ? -20.333 26.832 -2.057 1 75.41 543 THR B C 1
ATOM 11156 O O . THR B 1 543 ? -19.106 26.726 -2.109 1 75.41 543 THR B O 1
ATOM 11159 N N . GLY B 1 544 ? -20.842 25.894 -2.769 1 78.12 544 GLY B N 1
ATOM 11160 C CA . GLY B 1 544 ? -20.339 25.506 -4.077 1 78.12 544 GLY B CA 1
ATOM 11161 C C . GLY B 1 544 ? -19.729 24.117 -4.094 1 78.12 544 GLY B C 1
ATOM 11162 O O . GLY B 1 544 ? -19.477 23.531 -3.039 1 78.12 544 GLY B O 1
ATOM 11163 N N . SER B 1 545 ? -19.496 23.726 -5.266 1 86.73 545 SER B N 1
ATOM 11164 C CA . SER B 1 545 ? -18.962 22.379 -5.443 1 86.73 545 SER B CA 1
ATOM 11165 C C . SER B 1 545 ? -18.103 22.287 -6.7 1 86.73 545 SER B C 1
ATOM 11167 O O . SER B 1 545 ? -17.926 23.277 -7.412 1 86.73 545 SER B O 1
ATOM 11169 N N . LEU B 1 546 ? -17.282 21.295 -6.756 1 89.92 546 LEU B N 1
ATOM 11170 C CA . LEU B 1 546 ? -16.567 21.028 -8 1 89.92 546 LEU B CA 1
ATOM 11171 C C . LEU B 1 546 ? -17.543 20.821 -9.154 1 89.92 546 LEU B C 1
ATOM 11173 O O . LEU B 1 546 ? -18.642 20.299 -8.957 1 89.92 546 LEU B O 1
ATOM 11177 N N . PRO B 1 547 ? -17.177 21.227 -10.36 1 92.39 547 PRO B N 1
ATOM 11178 C CA . PRO B 1 547 ? -15.86 21.749 -10.733 1 92.39 547 PRO B CA 1
ATOM 11179 C C . PRO B 1 547 ? -15.726 23.248 -10.476 1 92.39 547 PRO B C 1
ATOM 11181 O O . PRO B 1 547 ? -14.656 23.822 -10.694 1 92.39 547 PRO B O 1
ATOM 11184 N N . GLY B 1 548 ? -16.807 24.006 -10.073 1 90.66 548 GLY B N 1
ATOM 11185 C CA . GLY B 1 548 ? -16.741 25.447 -9.896 1 90.66 548 GLY B CA 1
ATOM 11186 C C . GLY B 1 548 ? -15.62 25.885 -8.972 1 90.66 548 GLY B C 1
ATOM 11187 O O . GLY B 1 548 ? -14.955 26.89 -9.227 1 90.66 548 GLY B O 1
ATOM 11188 N N . ASN B 1 549 ? -15.424 25.19 -7.906 1 92.12 549 ASN B N 1
ATOM 11189 C CA . ASN B 1 549 ? -14.421 25.534 -6.904 1 92.12 549 ASN B CA 1
ATOM 11190 C C . ASN B 1 549 ? -13.155 24.697 -7.068 1 92.12 549 ASN B C 1
ATOM 11192 O O . ASN B 1 549 ? -12.563 24.259 -6.08 1 92.12 549 ASN B O 1
ATOM 11196 N N . LYS B 1 550 ? -12.72 24.482 -8.32 1 92.63 550 LYS B N 1
ATOM 11197 C CA . LYS B 1 550 ? -11.613 23.583 -8.633 1 92.63 550 LYS B CA 1
ATOM 11198 C C . LYS B 1 550 ? -10.278 24.182 -8.199 1 92.63 550 LYS B C 1
ATOM 11200 O O . LYS B 1 550 ? -9.267 23.48 -8.137 1 92.63 550 LYS B O 1
ATOM 11205 N N . HIS B 1 551 ? -10.211 25.485 -7.928 1 93.89 551 HIS B N 1
ATOM 11206 C CA . HIS B 1 551 ? -8.956 26.117 -7.537 1 93.89 551 HIS B CA 1
ATOM 11207 C C . HIS B 1 551 ? -8.744 26.035 -6.029 1 93.89 551 HIS B C 1
ATOM 11209 O O . HIS B 1 551 ? -7.726 26.503 -5.515 1 93.89 551 HIS B O 1
ATOM 11215 N N . LEU B 1 552 ? -9.706 25.463 -5.334 1 93.94 552 LEU B N 1
ATOM 11216 C CA . LEU B 1 552 ? -9.6 25.3 -3.889 1 93.94 552 LEU B CA 1
ATOM 11217 C C . LEU B 1 552 ? -9.059 23.919 -3.535 1 93.94 552 LEU B C 1
ATOM 11219 O O . LEU B 1 552 ? -9.403 22.928 -4.183 1 93.94 552 LEU B O 1
ATOM 11223 N N . SER B 1 553 ? -8.19 23.9 -2.599 1 93.92 553 SER B N 1
ATOM 11224 C CA . SER B 1 553 ? -7.647 22.644 -2.091 1 93.92 553 SER B CA 1
ATOM 11225 C C . SER B 1 553 ? -7.463 22.694 -0.578 1 93.92 553 SER B C 1
ATOM 11227 O O . SER B 1 553 ? -7.46 23.773 0.017 1 93.92 553 SER B O 1
ATOM 11229 N N . GLY B 1 554 ? -7.433 21.55 -0.008 1 95.17 554 GLY B N 1
ATOM 11230 C CA . GLY B 1 554 ? -7.184 21.522 1.425 1 95.17 554 GLY B CA 1
ATOM 11231 C C . GLY B 1 554 ? -7.805 20.322 2.115 1 95.17 554 GLY B C 1
ATOM 11232 O O . GLY B 1 554 ? -7.895 19.241 1.53 1 95.17 554 GLY B O 1
ATOM 11233 N N . ILE B 1 555 ? -8.026 20.463 3.428 1 96.43 555 ILE B N 1
ATOM 11234 C CA . ILE B 1 555 ? -8.626 19.44 4.277 1 96.43 555 ILE B CA 1
ATOM 11235 C C . ILE B 1 555 ? -9.866 20.004 4.967 1 96.43 555 ILE B C 1
ATOM 11237 O O . ILE B 1 555 ? -9.824 21.096 5.539 1 96.43 555 ILE B O 1
ATOM 11241 N N . LYS B 1 556 ? -10.902 19.343 4.787 1 96.19 556 LYS B N 1
ATOM 11242 C CA . LYS B 1 556 ? -12.124 19.675 5.514 1 96.19 556 LYS B CA 1
ATOM 11243 C C . LYS B 1 556 ? -12.631 18.477 6.313 1 96.19 556 LYS B C 1
ATOM 11245 O O . LYS B 1 556 ? -12.728 17.368 5.784 1 96.19 556 LYS B O 1
ATOM 11250 N N . THR B 1 557 ? -12.863 18.663 7.593 1 96.08 557 THR B N 1
ATOM 11251 C CA . THR B 1 557 ? -13.362 17.588 8.444 1 96.08 557 THR B CA 1
ATOM 11252 C C . THR B 1 557 ? -14.826 17.821 8.807 1 96.08 557 THR B C 1
ATOM 11254 O O . THR B 1 557 ? -15.397 18.86 8.467 1 96.08 557 THR B O 1
ATOM 11257 N N . LYS B 1 558 ? -15.43 16.847 9.443 1 95.06 558 LYS B N 1
ATOM 11258 C CA . LYS B 1 558 ? -16.831 16.923 9.848 1 95.06 558 LYS B CA 1
ATOM 11259 C C . LYS B 1 558 ? -17.012 16.46 11.291 1 95.06 558 LYS B C 1
ATOM 11261 O O . LYS B 1 558 ? -16.549 15.38 11.664 1 95.06 558 LYS B O 1
ATOM 11266 N N . GLU B 1 559 ? -17.665 17.287 12.011 1 95.5 559 GLU B N 1
ATOM 11267 C CA . GLU B 1 559 ? -18.006 16.949 13.39 1 95.5 559 GLU B CA 1
ATOM 11268 C C . GLU B 1 559 ? -18.828 15.665 13.456 1 95.5 559 GLU B C 1
ATOM 11270 O O . GLU B 1 559 ? -19.723 15.452 12.636 1 95.5 559 GLU B O 1
ATOM 11275 N N . VAL B 1 560 ? -18.475 14.828 14.441 1 92.94 560 VAL B N 1
ATOM 11276 C CA . VAL B 1 560 ? -19.246 13.605 14.633 1 92.94 560 VAL B CA 1
ATOM 11277 C C . VAL B 1 560 ? -20.643 13.949 15.145 1 92.94 560 VAL B C 1
ATOM 11279 O O . VAL B 1 560 ? -20.788 14.628 16.164 1 92.94 560 VAL B O 1
ATOM 11282 N N . ASP B 1 561 ? -21.652 13.501 14.469 1 88.38 561 ASP B N 1
ATOM 11283 C CA . ASP B 1 561 ? -23.061 13.678 14.805 1 88.38 561 ASP B CA 1
ATOM 11284 C C . ASP B 1 561 ? -23.41 15.158 14.949 1 88.38 561 ASP B C 1
ATOM 11286 O O . ASP B 1 561 ? -24.256 15.526 15.766 1 88.38 561 ASP B O 1
ATOM 11290 N N . GLY B 1 562 ? -22.632 16.026 14.321 1 91.35 562 GLY B N 1
ATOM 11291 C CA . GLY B 1 562 ? -22.891 17.456 14.356 1 91.35 562 GLY B CA 1
ATOM 11292 C C . GLY B 1 562 ? -22.613 18.145 13.034 1 91.35 562 GLY B C 1
ATOM 11293 O O . GLY B 1 562 ? -22.078 17.531 12.108 1 91.35 562 GLY B O 1
ATOM 11294 N N . PRO B 1 563 ? -23.04 19.335 12.928 1 91.49 563 PRO B N 1
ATOM 11295 C CA . PRO B 1 563 ? -22.891 20.076 11.673 1 91.49 563 PRO B CA 1
ATOM 11296 C C . PRO B 1 563 ? -21.543 20.785 11.564 1 91.49 563 PRO B C 1
ATOM 11298 O O . PRO B 1 563 ? -21.21 21.326 10.506 1 91.49 563 PRO B O 1
ATOM 11301 N N . GLY B 1 564 ? -20.734 20.818 12.664 1 94.29 564 GLY B N 1
ATOM 11302 C CA . GLY B 1 564 ? -19.489 21.57 12.684 1 94.29 564 GLY B CA 1
ATOM 11303 C C . GLY B 1 564 ? -18.411 20.962 11.807 1 94.29 564 GLY B C 1
ATOM 11304 O O . GLY B 1 564 ? -18.58 19.862 11.278 1 94.29 564 GLY B O 1
ATOM 11305 N N . SER B 1 565 ? -17.346 21.776 11.62 1 95.38 565 SER B N 1
ATOM 11306 C CA . SER B 1 565 ? -16.245 21.297 10.791 1 95.38 565 SER B CA 1
ATOM 11307 C C . SER B 1 565 ? -14.962 22.068 11.077 1 95.38 565 SER B C 1
ATOM 11309 O O . SER B 1 565 ? -15.002 23.162 11.645 1 95.38 565 SER B O 1
ATOM 11311 N N . GLY B 1 566 ? -13.854 21.417 10.91 1 95.58 566 GLY B N 1
ATOM 11312 C CA . GLY B 1 566 ? -12.554 22.055 10.779 1 95.58 566 GLY B CA 1
ATOM 11313 C C . GLY B 1 566 ? -12.054 22.103 9.348 1 95.58 566 GLY B C 1
ATOM 11314 O O . GLY B 1 566 ? -12.46 21.29 8.515 1 95.58 566 GLY B O 1
ATOM 11315 N N . GLN B 1 567 ? -11.174 23.177 9.129 1 95.65 567 GLN B N 1
ATOM 11316 C CA . GLN B 1 567 ? -10.781 23.279 7.727 1 95.65 567 GLN B CA 1
ATOM 11317 C C . GLN B 1 567 ? -9.408 23.93 7.587 1 95.65 567 GLN B C 1
ATOM 11319 O O . GLN B 1 567 ? -9.07 24.847 8.339 1 95.65 567 GLN B O 1
ATOM 11324 N N . LEU B 1 568 ? -8.607 23.379 6.758 1 97.03 568 LEU B N 1
ATOM 11325 C CA . LEU B 1 568 ? -7.454 24.003 6.12 1 97.03 568 LEU B CA 1
ATOM 11326 C C . LEU B 1 568 ? -7.689 24.177 4.623 1 97.03 568 LEU B C 1
ATOM 11328 O O . LEU B 1 568 ? -7.869 23.194 3.901 1 97.03 568 LEU B O 1
ATOM 11332 N N . ARG B 1 569 ? -7.721 25.416 4.128 1 96.14 569 ARG B N 1
ATOM 11333 C CA . ARG B 1 569 ? -8.08 25.659 2.734 1 96.14 569 ARG B CA 1
ATOM 11334 C C . ARG B 1 569 ? -7.037 26.533 2.045 1 96.14 569 ARG B C 1
ATOM 11336 O O . ARG B 1 569 ? -6.555 27.508 2.625 1 96.14 569 ARG B O 1
ATOM 11343 N N . PHE B 1 570 ? -6.663 26.178 0.884 1 96.5 570 PHE B N 1
ATOM 11344 C CA . PHE B 1 570 ? -5.825 26.969 -0.011 1 96.5 570 PHE B CA 1
ATOM 11345 C C . PHE B 1 570 ? -6.605 27.389 -1.251 1 96.5 570 PHE B C 1
ATOM 11347 O O . PHE B 1 570 ? -7.261 26.562 -1.888 1 96.5 570 PHE B O 1
ATOM 11354 N N . ASP B 1 571 ? -6.597 28.576 -1.535 1 95.95 571 ASP B N 1
ATOM 11355 C CA . ASP B 1 571 ? -7.233 29.135 -2.724 1 95.95 571 ASP B CA 1
ATOM 11356 C C . ASP B 1 571 ? -6.191 29.611 -3.733 1 95.95 571 ASP B C 1
ATOM 11358 O O . ASP B 1 571 ? -5.479 30.586 -3.485 1 95.95 571 ASP B O 1
ATOM 11362 N N . ASP B 1 572 ? -6.173 28.964 -4.802 1 95.36 572 ASP B N 1
ATOM 11363 C CA . ASP B 1 572 ? -5.177 29.271 -5.824 1 95.36 572 ASP B CA 1
ATOM 11364 C C . ASP B 1 572 ? -5.804 30.027 -6.993 1 95.36 572 ASP B C 1
ATOM 11366 O O . ASP B 1 572 ? -5.299 29.974 -8.116 1 95.36 572 ASP B O 1
ATOM 11370 N N . THR B 1 573 ? -6.901 30.609 -6.79 1 94.98 573 THR B N 1
ATOM 11371 C CA . THR B 1 573 ? -7.525 31.421 -7.829 1 94.98 573 THR B CA 1
ATOM 11372 C C . THR B 1 573 ? -6.572 32.511 -8.31 1 94.98 573 THR B C 1
ATOM 11374 O O . THR B 1 573 ? -5.946 33.197 -7.499 1 94.98 573 THR B O 1
ATOM 11377 N N . PRO B 1 574 ? -6.459 32.725 -9.639 1 94.57 574 PRO B N 1
ATOM 11378 C CA . PRO B 1 574 ? -5.514 33.705 -10.18 1 94.57 574 PRO B CA 1
ATOM 11379 C C . PRO B 1 574 ? -5.719 35.104 -9.603 1 94.57 574 PRO B C 1
ATOM 11381 O O . PRO B 1 574 ? -6.819 35.655 -9.687 1 94.57 574 PRO B O 1
ATOM 11384 N N . GLY B 1 575 ? -4.695 35.639 -8.939 1 94.86 575 GLY B N 1
ATOM 11385 C CA . GLY B 1 575 ? -4.699 36.983 -8.384 1 94.86 575 GLY B CA 1
ATOM 11386 C C . GLY B 1 575 ? -5.343 37.06 -7.013 1 94.86 575 GLY B C 1
ATOM 11387 O O . GLY B 1 575 ? -5.366 38.125 -6.391 1 94.86 575 GLY B O 1
ATOM 11388 N N . GLU B 1 576 ? -5.912 35.997 -6.512 1 95.88 576 GLU B N 1
ATOM 11389 C CA . GLU B 1 576 ? -6.649 36.005 -5.251 1 95.88 576 GLU B CA 1
ATOM 11390 C C . GLU B 1 576 ? -6.172 34.889 -4.326 1 95.88 576 GLU B C 1
ATOM 11392 O O . GLU B 1 576 ? -6.986 34.16 -3.755 1 95.88 576 GLU B O 1
ATOM 11397 N N . VAL B 1 577 ? -4.879 34.655 -4.246 1 96.8 577 VAL B N 1
ATOM 11398 C CA . VAL B 1 577 ? -4.298 33.565 -3.469 1 96.8 577 VAL B CA 1
ATOM 11399 C C . VAL B 1 577 ? -4.547 33.802 -1.981 1 96.8 577 VAL B C 1
ATOM 11401 O O . VAL B 1 577 ? -4.339 34.909 -1.479 1 96.8 577 VAL B O 1
ATOM 11404 N N . SER B 1 578 ? -5.026 32.801 -1.298 1 96.04 578 SER B N 1
ATOM 11405 C CA . SER B 1 578 ? -5.3 32.935 0.129 1 96.04 578 SER B CA 1
ATOM 11406 C C . SER B 1 578 ? -5.212 31.588 0.838 1 96.04 578 SER B C 1
ATOM 11408 O O . SER B 1 578 ? -5.273 30.537 0.196 1 96.04 578 SER B O 1
ATOM 11410 N N . SER B 1 579 ? -5.003 31.574 2.144 1 97.3 579 SER B N 1
ATOM 11411 C CA . SER B 1 579 ? -4.979 30.407 3.019 1 97.3 579 SER B CA 1
ATOM 11412 C C . SER B 1 579 ? -5.853 30.621 4.25 1 97.3 579 SER B C 1
ATOM 11414 O O . SER B 1 579 ? -5.952 31.739 4.761 1 97.3 579 SER B O 1
ATOM 11416 N N . GLN B 1 580 ? -6.511 29.525 4.676 1 96.91 580 GLN B N 1
ATOM 11417 C CA . GLN B 1 580 ? -7.4 29.64 5.827 1 96.91 580 GLN B CA 1
ATOM 11418 C C . GLN B 1 580 ? -7.279 28.422 6.739 1 96.91 580 GLN B C 1
ATOM 11420 O O . GLN B 1 580 ? -7.209 27.287 6.263 1 96.91 580 GLN B O 1
ATOM 11425 N N . LEU B 1 581 ? -7.116 28.617 8.015 1 97.87 581 LEU B N 1
ATOM 11426 C CA . LEU B 1 581 ? -7.36 27.63 9.061 1 97.87 581 LEU B CA 1
ATOM 11427 C C . LEU B 1 581 ? -8.595 27.999 9.877 1 97.87 581 LEU B C 1
ATOM 11429 O O . LEU B 1 581 ? -8.698 29.118 10.384 1 97.87 581 LEU B O 1
ATOM 11433 N N . ALA B 1 582 ? -9.557 27.08 9.983 1 97.04 582 ALA B N 1
ATOM 11434 C CA . ALA B 1 582 ? -10.818 27.517 10.577 1 97.04 582 ALA B CA 1
ATOM 11435 C C . ALA B 1 582 ? -11.477 26.383 11.357 1 97.04 582 ALA B C 1
ATOM 11437 O O . ALA B 1 582 ? -11.207 25.207 11.104 1 97.04 582 ALA B O 1
ATOM 11438 N N . SER B 1 583 ? -12.238 26.659 12.329 1 97.38 583 SER B N 1
ATOM 11439 C CA . SER B 1 583 ? -13.201 25.838 13.055 1 97.38 583 SER B CA 1
ATOM 11440 C C . SER B 1 583 ? -14.575 26.498 13.09 1 97.38 583 SER B C 1
ATOM 11442 O O . SER B 1 583 ? -14.688 27.694 13.365 1 97.38 583 SER B O 1
ATOM 11444 N N . THR B 1 584 ? -15.558 25.791 12.789 1 95.49 584 THR B N 1
ATOM 11445 C CA . THR B 1 584 ? -16.902 26.36 12.784 1 95.49 584 THR B CA 1
ATOM 11446 C C . THR B 1 584 ? -17.359 26.679 14.204 1 95.49 584 THR B C 1
ATOM 11448 O O . THR B 1 584 ? -18.313 27.435 14.399 1 95.49 584 THR B O 1
ATOM 11451 N N . HIS B 1 585 ? -16.693 26.059 15.143 1 96.54 585 HIS B N 1
ATOM 11452 C CA . HIS B 1 585 ? -17.012 26.424 16.518 1 96.54 585 HIS B CA 1
ATOM 11453 C C . HIS B 1 585 ? -16.664 27.883 16.796 1 96.54 585 HIS B C 1
ATOM 11455 O O . HIS B 1 585 ? -15.506 28.285 16.664 1 96.54 585 HIS B O 1
ATOM 11461 N N . ALA B 1 586 ? -17.64 28.649 17.157 1 95.48 586 ALA B N 1
ATOM 11462 C CA . ALA B 1 586 ? -17.527 30.08 17.43 1 95.48 586 ALA B CA 1
ATOM 11463 C C . ALA B 1 586 ? -16.997 30.831 16.212 1 95.48 586 ALA B C 1
ATOM 11465 O O . ALA B 1 586 ? -16.412 31.908 16.345 1 95.48 586 ALA B O 1
ATOM 11466 N N . ALA B 1 587 ? -17.067 30.175 14.982 1 94.11 587 ALA B N 1
ATOM 11467 C CA . ALA B 1 587 ? -16.567 30.781 13.751 1 94.11 587 ALA B CA 1
ATOM 11468 C C . ALA B 1 587 ? -15.138 31.287 13.93 1 94.11 587 ALA B C 1
ATOM 11470 O O . ALA B 1 587 ? -14.833 32.434 13.596 1 94.11 587 ALA B O 1
ATOM 11471 N N . SER B 1 588 ? -14.358 30.481 14.552 1 97.16 588 SER B N 1
ATOM 11472 C CA . SER B 1 588 ? -12.97 30.852 14.809 1 97.16 588 SER B CA 1
ATOM 11473 C C . SER B 1 588 ? -12.087 30.558 13.601 1 97.16 588 SER B C 1
ATOM 11475 O O . SER B 1 588 ? -11.974 29.407 13.173 1 97.16 588 SER B O 1
ATOM 11477 N N . GLU B 1 589 ? -11.421 31.632 13.032 1 96.14 589 GLU B N 1
ATOM 11478 C CA . GLU B 1 589 ? -10.699 31.422 11.781 1 96.14 589 GLU B CA 1
ATOM 11479 C C . GLU B 1 589 ? -9.503 32.364 11.669 1 96.14 589 GLU B C 1
ATOM 11481 O O . GLU B 1 589 ? -9.542 33.488 12.175 1 96.14 589 GLU B O 1
ATOM 11486 N N . LEU B 1 590 ? -8.499 31.876 11.099 1 97.62 590 LEU B N 1
ATOM 11487 C CA . LEU B 1 590 ? -7.359 32.643 10.61 1 97.62 590 LEU B CA 1
ATOM 11488 C C . LEU B 1 590 ? -7.362 32.712 9.086 1 97.62 590 LEU B C 1
ATOM 11490 O O . LEU B 1 590 ? -7.312 31.679 8.414 1 97.62 590 LEU B O 1
ATOM 11494 N N . ASN B 1 591 ? -7.492 33.9 8.53 1 96.46 591 ASN B N 1
ATOM 11495 C CA . ASN B 1 591 ? -7.498 34.125 7.089 1 96.46 591 ASN B CA 1
ATOM 11496 C C . ASN B 1 591 ? -6.274 34.918 6.641 1 96.46 591 ASN B C 1
ATOM 11498 O O . ASN B 1 591 ? -5.937 35.941 7.241 1 96.46 591 ASN B O 1
ATOM 11502 N N . LEU B 1 592 ? -5.641 34.444 5.633 1 97.72 592 LEU B N 1
ATOM 11503 C CA . LEU B 1 592 ? -4.418 35.077 5.152 1 97.72 592 LEU B CA 1
ATOM 11504 C C . LEU B 1 592 ? -4.492 35.334 3.651 1 97.72 592 LEU B C 1
ATOM 11506 O O . LEU B 1 592 ? -4.93 34.468 2.89 1 97.72 592 LEU B O 1
ATOM 11510 N N . GLY B 1 593 ? -4.056 36.513 3.25 1 96.64 593 GLY B N 1
ATOM 11511 C CA . GLY B 1 593 ? -3.948 36.83 1.835 1 96.64 593 GLY B CA 1
ATOM 11512 C C . GLY B 1 593 ? -5.142 37.599 1.302 1 96.64 593 GLY B C 1
ATOM 11513 O O . GLY B 1 593 ? -5.526 38.627 1.865 1 96.64 593 GLY B O 1
ATOM 11514 N N . TYR B 1 594 ? -5.662 37.156 0.15 1 95.99 594 TYR B N 1
ATOM 11515 C CA . TYR B 1 594 ? -6.858 37.75 -0.436 1 95.99 594 TYR B CA 1
ATOM 11516 C C . TYR B 1 594 ? -8.118 37.201 0.223 1 95.99 594 TYR B C 1
ATOM 11518 O O . TYR B 1 594 ? -8.463 36.032 0.039 1 95.99 594 TYR B O 1
ATOM 11526 N N . LEU B 1 595 ? -8.753 37.961 0.984 1 94.71 595 LEU B N 1
ATOM 11527 C CA . LEU B 1 595 ? -9.916 37.522 1.748 1 94.71 595 LEU B CA 1
ATOM 11528 C C . LEU B 1 595 ? -11.19 37.651 0.921 1 94.71 595 LEU B C 1
ATOM 11530 O O . LEU B 1 595 ? -11.44 38.696 0.315 1 94.71 595 LEU B O 1
ATOM 11534 N N . THR B 1 596 ? -11.899 36.609 0.822 1 91.96 596 THR B N 1
ATOM 11535 C CA . THR B 1 596 ? -13.145 36.618 0.064 1 91.96 596 THR B CA 1
ATOM 11536 C C . THR B 1 596 ? -14.273 35.981 0.87 1 91.96 596 THR B C 1
ATOM 11538 O O . THR B 1 596 ? -14.021 35.246 1.828 1 91.96 596 THR B O 1
ATOM 11541 N N . HIS B 1 597 ? -15.486 36.363 0.469 1 89.18 597 HIS B N 1
ATOM 11542 C CA . HIS B 1 597 ? -16.622 35.544 0.878 1 89.18 597 HIS B CA 1
ATOM 11543 C C . HIS B 1 597 ? -16.562 34.161 0.238 1 89.18 597 HIS B C 1
ATOM 11545 O O . HIS B 1 597 ? -15.796 33.94 -0.703 1 89.18 597 HIS B O 1
ATOM 11551 N N . PRO B 1 598 ? -17.397 33.232 0.836 1 87.59 598 PRO B N 1
ATOM 11552 C CA . PRO B 1 598 ? -17.382 31.882 0.267 1 87.59 598 PRO B CA 1
ATOM 11553 C C . PRO B 1 598 ? -17.589 31.878 -1.246 1 87.59 598 PRO B C 1
ATOM 11555 O O . PRO B 1 598 ? -18.45 32.598 -1.757 1 87.59 598 PRO B O 1
ATOM 11558 N N . ARG B 1 599 ? -16.728 31.163 -1.86 1 88.98 599 ARG B N 1
ATOM 11559 C CA . ARG B 1 599 ? -16.774 31.117 -3.318 1 88.98 599 ARG B CA 1
ATOM 11560 C C . ARG B 1 599 ? -17.944 30.268 -3.803 1 88.98 599 ARG B C 1
ATOM 11562 O O . ARG B 1 599 ? -18.228 29.211 -3.236 1 88.98 599 ARG B O 1
ATOM 11569 N N . THR B 1 600 ? -18.586 30.795 -4.785 1 87.31 600 THR B N 1
ATOM 11570 C CA . THR B 1 600 ? -19.597 30.059 -5.535 1 87.31 600 THR B CA 1
ATOM 11571 C C . THR B 1 600 ? -19.239 30.006 -7.018 1 87.31 600 THR B C 1
ATOM 11573 O O . THR B 1 600 ? -19.126 31.044 -7.672 1 87.31 600 THR B O 1
ATOM 11576 N N . ASP B 1 601 ? -19.023 28.799 -7.541 1 87.07 601 ASP B N 1
ATOM 11577 C CA . ASP B 1 601 ? -18.653 28.579 -8.936 1 87.07 601 ASP B CA 1
ATOM 11578 C C . ASP B 1 601 ? -17.405 29.378 -9.305 1 87.07 601 ASP B C 1
ATOM 11580 O O . ASP B 1 601 ? -17.383 30.069 -10.326 1 87.07 601 ASP B O 1
ATOM 11584 N N . GLY B 1 602 ? -16.5 29.416 -8.387 1 86.81 602 GLY B N 1
ATOM 11585 C CA . GLY B 1 602 ? -15.203 30.009 -8.671 1 86.81 602 GLY B CA 1
ATOM 11586 C C . GLY B 1 602 ? -15.145 31.493 -8.36 1 86.81 602 GLY B C 1
ATOM 11587 O O . GLY B 1 602 ? -14.088 32.116 -8.476 1 86.81 602 GLY B O 1
ATOM 11588 N N . HIS B 1 603 ? -16.221 32.035 -7.888 1 90.63 603 HIS B N 1
ATOM 11589 C CA . HIS B 1 603 ? -16.247 33.471 -7.637 1 90.63 603 HIS B CA 1
ATOM 11590 C C . HIS B 1 603 ? -16.544 33.769 -6.172 1 90.63 603 HIS B C 1
ATOM 11592 O O . HIS B 1 603 ? -17.398 33.121 -5.562 1 90.63 603 HIS B O 1
ATOM 11598 N N . GLY B 1 604 ? -15.759 34.584 -5.593 1 90.35 604 GLY B N 1
ATOM 11599 C CA . GLY B 1 604 ? -15.963 35.067 -4.237 1 90.35 604 GLY B CA 1
ATOM 11600 C C . GLY B 1 604 ? -15.903 36.579 -4.126 1 90.35 604 GLY B C 1
ATOM 11601 O O . GLY B 1 604 ? -15.053 37.219 -4.749 1 90.35 604 GLY B O 1
ATOM 11602 N N . LYS B 1 605 ? -16.822 37.114 -3.452 1 90.48 605 LYS B N 1
ATOM 11603 C CA . LYS B 1 605 ? -16.827 38.557 -3.235 1 90.48 605 LYS B CA 1
ATOM 11604 C C . LYS B 1 605 ? -15.647 38.987 -2.367 1 90.48 605 LYS B C 1
ATOM 11606 O O . LYS B 1 605 ? -15.363 38.361 -1.343 1 90.48 605 LYS B O 1
ATOM 11611 N N . ASP B 1 606 ? -15.027 40.036 -2.785 1 91.77 606 ASP B N 1
ATOM 11612 C CA . ASP B 1 606 ? -13.85 40.569 -2.106 1 91.77 606 ASP B CA 1
ATOM 11613 C C . ASP B 1 606 ? -14.204 41.081 -0.712 1 91.77 606 ASP B C 1
ATOM 11615 O O . ASP B 1 606 ? -15.205 41.778 -0.536 1 91.77 606 ASP B O 1
ATOM 11619 N N . ARG B 1 607 ? -13.397 40.741 0.25 1 92.4 607 ARG B N 1
ATOM 11620 C CA . ARG B 1 607 ? -13.574 41.202 1.623 1 92.4 607 ARG B CA 1
ATOM 11621 C C . ARG B 1 607 ? -12.351 41.977 2.102 1 92.4 607 ARG B C 1
ATOM 11623 O O . ARG B 1 607 ? -12.36 42.55 3.194 1 92.4 607 ARG B O 1
ATOM 11630 N N . GLY B 1 608 ? -11.326 42.016 1.394 1 91.56 608 GLY B N 1
ATOM 11631 C CA . GLY B 1 608 ? -10.104 42.706 1.775 1 91.56 608 GLY B CA 1
ATOM 11632 C C . GLY B 1 608 ? -8.855 41.873 1.555 1 91.56 608 GLY B C 1
ATOM 11633 O O . GLY B 1 608 ? -8.924 40.778 0.993 1 91.56 608 GLY B O 1
ATOM 11634 N N . GLU B 1 609 ? -7.665 42.428 1.918 1 93.88 609 GLU B N 1
ATOM 11635 C CA . GLU B 1 609 ? -6.373 41.763 1.784 1 93.88 609 GLU B CA 1
ATOM 11636 C C . GLU B 1 609 ? -5.571 41.847 3.08 1 93.88 609 GLU B C 1
ATOM 11638 O O . GLU B 1 609 ? -5.631 42.854 3.788 1 93.88 609 GLU B O 1
ATOM 11643 N N . GLY B 1 610 ? -4.846 40.819 3.406 1 94.76 610 GLY B N 1
ATOM 11644 C CA . GLY B 1 610 ? -4.01 40.804 4.596 1 94.76 610 GLY B CA 1
ATOM 11645 C C . GLY B 1 610 ? -4.262 39.603 5.488 1 94.76 610 GLY B C 1
ATOM 11646 O O . GLY B 1 610 ? -4.255 38.463 5.02 1 94.76 610 GLY B O 1
ATOM 11647 N N . ALA B 1 611 ? -4.372 39.921 6.838 1 95.85 611 ALA B N 1
ATOM 11648 C CA . ALA B 1 611 ? -4.553 38.856 7.822 1 95.85 611 ALA B CA 1
ATOM 11649 C C . ALA B 1 611 ? -5.726 39.161 8.75 1 95.85 611 ALA B C 1
ATOM 11651 O O . ALA B 1 611 ? -5.93 40.311 9.146 1 95.85 611 ALA B O 1
ATOM 11652 N N . GLU B 1 612 ? -6.485 38.144 8.984 1 95.69 612 GLU B N 1
ATOM 11653 C CA . GLU B 1 612 ? -7.623 38.279 9.888 1 95.69 612 GLU B CA 1
ATOM 11654 C C . GLU B 1 612 ? -7.711 37.093 10.845 1 95.69 612 GLU B C 1
ATOM 11656 O O . GLU B 1 612 ? -7.733 35.939 10.411 1 95.69 612 GLU B O 1
ATOM 11661 N N . LEU B 1 613 ? -7.608 37.302 12.116 1 96.35 613 LEU B N 1
ATOM 11662 C CA . LEU B 1 613 ? -7.985 36.344 13.15 1 96.35 613 LEU B CA 1
ATOM 11663 C C . LEU B 1 613 ? -9.332 36.708 13.763 1 96.35 613 LEU B C 1
ATOM 11665 O O . LEU B 1 613 ? -9.462 37.747 14.416 1 96.35 613 LEU B O 1
ATOM 11669 N N . ALA B 1 614 ? -10.343 35.931 13.545 1 95.63 614 ALA B N 1
ATOM 11670 C CA . ALA B 1 614 ? -11.699 36.287 13.956 1 95.63 614 ALA B CA 1
ATOM 11671 C C . ALA B 1 614 ? -12.359 35.142 14.718 1 95.63 614 ALA B C 1
ATOM 11673 O O . ALA B 1 614 ? -12.167 33.971 14.381 1 95.63 614 ALA B O 1
ATOM 11674 N N . THR B 1 615 ? -13.139 35.451 15.758 1 96.66 615 THR B N 1
ATOM 11675 C CA . THR B 1 615 ? -13.934 34.489 16.514 1 96.66 615 THR B CA 1
ATOM 11676 C C . THR B 1 615 ? -15.155 35.163 17.133 1 96.66 615 THR B C 1
ATOM 11678 O O . THR B 1 615 ? -15.124 36.358 17.435 1 96.66 615 THR B O 1
ATOM 11681 N N . ARG B 1 616 ? -16.234 34.513 17.333 1 95.93 616 ARG B N 1
ATOM 11682 C CA . ARG B 1 616 ? -17.42 35.024 18.011 1 95.93 616 ARG B CA 1
ATOM 11683 C C . ARG B 1 616 ? -17.353 34.756 19.511 1 95.93 616 ARG B C 1
ATOM 11685 O O . ARG B 1 616 ? -18.282 35.089 20.249 1 95.93 616 ARG B O 1
ATOM 11692 N N . ALA B 1 617 ? -16.196 34.189 19.836 1 96.99 617 ALA B N 1
ATOM 11693 C CA . ALA B 1 617 ? -15.934 33.958 21.254 1 96.99 617 ALA B CA 1
ATOM 11694 C C . ALA B 1 617 ? -14.789 34.836 21.75 1 96.99 617 ALA B C 1
ATOM 11696 O O . ALA B 1 617 ? -14.717 36.021 21.415 1 96.99 617 ALA B O 1
ATOM 11697 N N . ALA B 1 618 ? -13.916 34.224 22.657 1 96.77 618 ALA B N 1
ATOM 11698 C CA . ALA B 1 618 ? -12.822 35.017 23.209 1 96.77 618 ALA B CA 1
ATOM 11699 C C . ALA B 1 618 ? -11.514 34.735 22.475 1 96.77 618 ALA B C 1
ATOM 11701 O O . ALA B 1 618 ? -11.324 33.645 21.93 1 96.77 618 ALA B O 1
ATOM 11702 N N . ALA B 1 619 ? -10.689 35.71 22.342 1 96.96 619 ALA B N 1
ATOM 11703 C CA . ALA B 1 619 ? -9.361 35.534 21.759 1 96.96 619 ALA B CA 1
ATOM 11704 C C . ALA B 1 619 ? -8.272 35.98 22.73 1 96.96 619 ALA B C 1
ATOM 11706 O O . ALA B 1 619 ? -8.456 36.942 23.48 1 96.96 619 ALA B O 1
ATOM 11707 N N . VAL B 1 620 ? -7.231 35.204 22.8 1 96.56 620 VAL B N 1
ATOM 11708 C CA . VAL B 1 620 ? -6.092 35.574 23.634 1 96.56 620 VAL B CA 1
ATOM 11709 C C . VAL B 1 620 ? -4.8 35.445 22.83 1 96.56 620 VAL B C 1
ATOM 11711 O O . VAL B 1 620 ? -4.624 34.486 22.076 1 96.56 620 VAL B O 1
ATOM 11714 N N . VAL B 1 621 ? -3.959 36.444 22.843 1 96.35 621 VAL B N 1
ATOM 11715 C CA . VAL B 1 621 ? -2.574 36.366 22.39 1 96.35 621 VAL B CA 1
ATOM 11716 C C . VAL B 1 621 ? -1.632 36.456 23.589 1 96.35 621 VAL B C 1
ATOM 11718 O O . VAL B 1 621 ? -1.644 37.448 24.322 1 96.35 621 VAL B O 1
ATOM 11721 N N . ARG B 1 622 ? -0.801 35.454 23.865 1 95.4 622 ARG B N 1
ATOM 11722 C CA . ARG B 1 622 ? 0.092 35.451 25.019 1 95.4 622 ARG B CA 1
ATOM 11723 C C . ARG B 1 622 ? 1.497 35.01 24.623 1 95.4 622 ARG B C 1
ATOM 11725 O O . ARG B 1 622 ? 1.663 34.034 23.888 1 95.4 622 ARG B O 1
ATOM 11732 N N . ALA B 1 623 ? 2.478 35.694 25.026 1 95.26 623 ALA B N 1
ATOM 11733 C CA . ALA B 1 623 ? 3.891 35.408 24.795 1 95.26 623 ALA B CA 1
ATOM 11734 C C . ALA B 1 623 ? 4.713 35.65 26.058 1 95.26 623 ALA B C 1
ATOM 11736 O O . ALA B 1 623 ? 4.737 36.765 26.586 1 95.26 623 ALA B O 1
ATOM 11737 N N . LEU B 1 624 ? 5.396 34.653 26.49 1 93.79 624 LEU B N 1
ATOM 11738 C CA . LEU B 1 624 ? 6.102 34.724 27.764 1 93.79 624 LEU B CA 1
ATOM 11739 C C . LEU B 1 624 ? 7.304 35.658 27.668 1 93.79 624 LEU B C 1
ATOM 11741 O O . LEU B 1 624 ? 7.734 36.229 28.673 1 93.79 624 LEU B O 1
ATOM 11745 N N . GLN B 1 625 ? 7.847 35.902 26.453 1 92.45 625 GLN B N 1
ATOM 11746 C CA . GLN B 1 625 ? 9.051 36.716 26.329 1 92.45 625 GLN B CA 1
ATOM 11747 C C . GLN B 1 625 ? 8.743 38.059 25.673 1 92.45 625 GLN B C 1
ATOM 11749 O O . GLN B 1 625 ? 9.641 38.72 25.148 1 92.45 625 GLN B O 1
ATOM 11754 N N . GLY B 1 626 ? 7.458 38.334 25.661 1 93.19 626 GLY B N 1
ATOM 11755 C CA . GLY B 1 626 ? 7.073 39.654 25.19 1 93.19 626 GLY B CA 1
ATOM 11756 C C . GLY B 1 626 ? 6.237 39.615 23.924 1 93.19 626 GLY B C 1
ATOM 11757 O O . GLY B 1 626 ? 6.299 38.647 23.163 1 93.19 626 GLY B O 1
ATOM 11758 N N . LEU B 1 627 ? 5.435 40.655 23.718 1 95.26 627 LEU B N 1
ATOM 11759 C CA . LEU B 1 627 ? 4.51 40.795 22.599 1 95.26 627 LEU B CA 1
ATOM 11760 C C . LEU B 1 627 ? 4.652 42.165 21.944 1 95.26 627 LEU B C 1
ATOM 11762 O O . LEU B 1 627 ? 4.724 43.183 22.636 1 95.26 627 LEU B O 1
ATOM 11766 N N . MET B 1 628 ? 4.817 42.191 20.672 1 94.53 628 MET B N 1
ATOM 11767 C CA . MET B 1 628 ? 4.933 43.452 19.945 1 94.53 628 MET B CA 1
ATOM 11768 C C . MET B 1 628 ? 3.861 43.558 18.866 1 94.53 628 MET B C 1
ATOM 11770 O O . MET B 1 628 ? 3.636 42.61 18.112 1 94.53 628 MET B O 1
ATOM 11774 N N . LEU B 1 629 ? 3.097 44.651 18.836 1 95.89 629 LEU B N 1
ATOM 11775 C CA . LEU B 1 629 ? 2.183 45.022 17.761 1 95.89 629 LEU B CA 1
ATOM 11776 C C . LEU B 1 629 ? 2.673 46.271 17.036 1 95.89 629 LEU B C 1
ATOM 11778 O O . LEU B 1 629 ? 2.873 47.316 17.659 1 95.89 629 LEU B O 1
ATOM 11782 N N . THR B 1 630 ? 2.911 46.21 15.71 1 94.48 630 THR B N 1
ATOM 11783 C CA . THR B 1 630 ? 3.507 47.371 15.058 1 94.48 630 THR B CA 1
ATOM 11784 C C . THR B 1 630 ? 3.024 47.489 13.616 1 94.48 630 THR B C 1
ATOM 11786 O O . THR B 1 630 ? 2.64 46.492 13.001 1 94.48 630 THR B O 1
ATOM 11789 N N . THR B 1 631 ? 2.971 48.691 13.108 1 94.52 631 THR B N 1
ATOM 11790 C CA . THR B 1 631 ? 2.633 48.948 11.712 1 94.52 631 THR B CA 1
ATOM 11791 C C . THR B 1 631 ? 3.837 49.505 10.958 1 94.52 631 THR B C 1
ATOM 11793 O O . THR B 1 631 ? 3.71 49.944 9.813 1 94.52 631 THR B O 1
ATOM 11796 N N . PHE B 1 632 ? 5.015 49.548 11.645 1 92.02 632 PHE B N 1
ATOM 11797 C CA . PHE B 1 632 ? 6.226 50.048 11.006 1 92.02 632 PHE B CA 1
ATOM 11798 C C . PHE B 1 632 ? 6.736 49.061 9.964 1 92.02 632 PHE B C 1
ATOM 11800 O O . PHE B 1 632 ? 6.531 47.852 10.094 1 92.02 632 PHE B O 1
ATOM 11807 N N . ALA B 1 633 ? 7.412 49.687 8.98 1 87.26 633 ALA B N 1
ATOM 11808 C CA . ALA B 1 633 ? 8.006 48.861 7.932 1 87.26 633 ALA B CA 1
ATOM 11809 C C . ALA B 1 633 ? 9.047 47.906 8.51 1 87.26 633 ALA B C 1
ATOM 11811 O O . ALA B 1 633 ? 9.721 48.232 9.49 1 87.26 633 ALA B O 1
ATOM 11812 N N . PHE B 1 634 ? 8.995 46.688 8.039 1 79.94 634 PHE B N 1
ATOM 11813 C CA . PHE B 1 634 ? 9.942 45.67 8.479 1 79.94 634 PHE B CA 1
ATOM 11814 C C . PHE B 1 634 ? 10.547 44.942 7.285 1 79.94 634 PHE B C 1
ATOM 11816 O O . PHE B 1 634 ? 9.914 44.83 6.233 1 79.94 634 PHE B O 1
ATOM 11823 N N . ASN B 1 635 ? 11.922 44.913 7.304 1 71.79 635 ASN B N 1
ATOM 11824 C CA . ASN B 1 635 ? 12.625 44.163 6.269 1 71.79 635 ASN B CA 1
ATOM 11825 C C . ASN B 1 635 ? 12.844 42.71 6.681 1 71.79 635 ASN B C 1
ATOM 11827 O O . ASN B 1 635 ? 12.5 42.318 7.797 1 71.79 635 ASN B O 1
ATOM 11831 N N . ALA B 1 636 ? 13.278 41.851 5.788 1 67.73 636 ALA B N 1
ATOM 11832 C CA . ALA B 1 636 ? 13.468 40.411 5.943 1 67.73 636 ALA B CA 1
ATOM 11833 C C . ALA B 1 636 ? 14.422 40.105 7.094 1 67.73 636 ALA B C 1
ATOM 11835 O O . ALA B 1 636 ? 14.85 38.961 7.266 1 67.73 636 ALA B O 1
ATOM 11836 N N . GLY B 1 637 ? 14.502 40.975 8.06 1 69.86 637 GLY B N 1
ATOM 11837 C CA . GLY B 1 637 ? 15.461 40.719 9.122 1 69.86 637 GLY B CA 1
ATOM 11838 C C . GLY B 1 637 ? 14.867 39.957 10.292 1 69.86 637 GLY B C 1
ATOM 11839 O O . GLY B 1 637 ? 14.049 39.054 10.101 1 69.86 637 GLY B O 1
ATOM 11840 N N . HIS B 1 638 ? 15.279 40.259 11.448 1 84.33 638 HIS B N 1
ATOM 11841 C CA . HIS B 1 638 ? 14.902 39.588 12.686 1 84.33 638 HIS B CA 1
ATOM 11842 C C . HIS B 1 638 ? 13.437 39.84 13.026 1 84.33 638 HIS B C 1
ATOM 11844 O O . HIS B 1 638 ? 12.923 40.937 12.798 1 84.33 638 HIS B O 1
ATOM 11850 N N . GLN B 1 639 ? 12.759 38.853 13.478 1 87.65 639 GLN B N 1
ATOM 11851 C CA . GLN B 1 639 ? 11.337 38.897 13.803 1 87.65 639 GLN B CA 1
ATOM 11852 C C . GLN B 1 639 ? 11.031 40.03 14.778 1 87.65 639 GLN B C 1
ATOM 11854 O O . GLN B 1 639 ? 9.933 40.59 14.762 1 87.65 639 GLN B O 1
ATOM 11859 N N . LEU B 1 640 ? 12.015 40.402 15.596 1 88.75 640 LEU B N 1
ATOM 11860 C CA . LEU B 1 640 ? 11.807 41.443 16.597 1 88.75 640 LEU B CA 1
ATOM 11861 C C . LEU B 1 640 ? 12.44 42.758 16.154 1 88.75 640 LEU B C 1
ATOM 11863 O O . LEU B 1 640 ? 12.859 43.563 16.989 1 88.75 640 LEU B O 1
ATOM 11867 N N . ASP B 1 641 ? 12.579 42.924 14.93 1 87.89 641 ASP B N 1
ATOM 11868 C CA . ASP B 1 641 ? 13.051 44.226 14.469 1 87.89 641 ASP B CA 1
ATOM 11869 C C . ASP B 1 641 ? 12.192 45.353 15.036 1 87.89 641 ASP B C 1
ATOM 11871 O O . ASP B 1 641 ? 10.977 45.379 14.831 1 87.89 641 ASP B O 1
ATOM 11875 N N . ARG B 1 642 ? 12.842 46.304 15.795 1 89.46 642 ARG B N 1
ATOM 11876 C CA . ARG B 1 642 ? 12.117 47.329 16.539 1 89.46 642 ARG B CA 1
ATOM 11877 C C . ARG B 1 642 ? 12.902 48.636 16.578 1 89.46 642 ARG B C 1
ATOM 11879 O O . ARG B 1 642 ? 12.84 49.374 17.564 1 89.46 642 ARG B O 1
ATOM 11886 N N . ASP B 1 643 ? 13.589 48.925 15.602 1 89.55 643 ASP B N 1
ATOM 11887 C CA . ASP B 1 643 ? 14.426 50.12 15.563 1 89.55 643 ASP B CA 1
ATOM 11888 C C . ASP B 1 643 ? 13.579 51.388 15.64 1 89.55 643 ASP B C 1
ATOM 11890 O O . ASP B 1 643 ? 13.963 52.359 16.294 1 89.55 643 ASP B O 1
ATOM 11894 N N . ASN B 1 644 ? 12.59 51.417 14.985 1 90.86 644 ASN B N 1
ATOM 11895 C CA . ASN B 1 644 ? 11.704 52.575 15.014 1 90.86 644 ASN B CA 1
ATOM 11896 C C . ASN B 1 644 ? 11.163 52.833 16.418 1 90.86 644 ASN B C 1
ATOM 11898 O O . ASN B 1 644 ? 11.037 53.984 16.837 1 90.86 644 ASN B O 1
ATOM 11902 N N . LEU B 1 645 ? 10.848 51.852 17.129 1 92.88 645 LEU B N 1
ATOM 11903 C CA . LEU B 1 645 ? 10.321 51.996 18.481 1 92.88 645 LEU B CA 1
ATOM 11904 C C . LEU B 1 645 ? 11.406 52.478 19.439 1 92.88 645 LEU B C 1
ATOM 11906 O O . LEU B 1 645 ? 11.141 53.296 20.323 1 92.88 645 LEU B O 1
ATOM 11910 N N . ASN B 1 646 ? 12.582 51.945 19.24 1 92.47 646 ASN B N 1
ATOM 11911 C CA . ASN B 1 646 ? 13.706 52.393 20.055 1 92.47 646 ASN B CA 1
ATOM 11912 C C . ASN B 1 646 ? 13.974 53.884 19.87 1 92.47 646 ASN B C 1
ATOM 11914 O O . ASN B 1 646 ? 14.219 54.601 20.842 1 92.47 646 ASN B O 1
ATOM 11918 N N . THR B 1 647 ? 13.916 54.22 18.694 1 92.95 647 THR B N 1
ATOM 11919 C CA . THR B 1 647 ? 14.155 55.626 18.384 1 92.95 647 THR B CA 1
ATOM 11920 C C . THR B 1 647 ? 13.068 56.506 18.993 1 92.95 647 THR B C 1
ATOM 11922 O O . THR B 1 647 ? 13.364 57.535 19.604 1 92.95 647 THR B O 1
ATOM 11925 N N . LEU B 1 648 ? 11.893 56.175 18.857 1 93.38 648 LEU B N 1
ATOM 11926 C CA . LEU B 1 648 ? 10.776 56.951 19.384 1 93.38 648 LEU B CA 1
ATOM 11927 C C . LEU B 1 648 ? 10.835 57.025 20.906 1 93.38 648 LEU B C 1
ATOM 11929 O O . LEU B 1 648 ? 10.593 58.084 21.49 1 93.38 648 LEU B O 1
ATOM 11933 N N . LEU B 1 649 ? 11.076 55.959 21.521 1 93.73 649 LEU B N 1
ATOM 11934 C CA . LEU B 1 649 ? 11.139 55.943 22.978 1 93.73 649 LEU B CA 1
ATOM 11935 C C . LEU B 1 649 ? 12.292 56.804 23.482 1 93.73 649 LEU B C 1
ATOM 11937 O O . LEU B 1 649 ? 12.162 57.493 24.496 1 93.73 649 LEU B O 1
ATOM 11941 N N . ALA B 1 650 ? 13.423 56.77 22.74 1 92.15 650 ALA B N 1
ATOM 11942 C CA . ALA B 1 650 ? 14.572 57.594 23.108 1 92.15 650 ALA B CA 1
ATOM 11943 C C . ALA B 1 650 ? 14.239 59.08 22.997 1 92.15 650 ALA B C 1
ATOM 11945 O O . ALA B 1 650 ? 14.645 59.878 23.845 1 92.15 650 ALA B O 1
ATOM 11946 N N . GLU B 1 651 ? 13.568 59.406 22.025 1 91.94 651 GLU B N 1
ATOM 11947 C CA . GLU B 1 651 ? 13.135 60.789 21.852 1 91.94 651 GLU B CA 1
ATOM 11948 C C . GLU B 1 651 ? 12.193 61.217 22.974 1 91.94 651 GLU B C 1
ATOM 11950 O O . GLU B 1 651 ? 12.302 62.331 23.492 1 91.94 651 GLU B O 1
ATOM 11955 N N . GLY B 1 652 ? 11.318 60.389 23.266 1 92.97 652 GLY B N 1
ATOM 11956 C CA . GLY B 1 652 ? 10.397 60.688 24.35 1 92.97 652 GLY B CA 1
ATOM 11957 C C . GLY B 1 652 ? 11.086 60.843 25.693 1 92.97 652 GLY B C 1
ATOM 11958 O O . GLY B 1 652 ? 10.741 61.731 26.475 1 92.97 652 GLY B O 1
ATOM 11959 N N . LEU B 1 653 ? 11.98 60.045 25.91 1 91.92 653 LEU B N 1
ATOM 11960 C CA . LEU B 1 653 ? 12.736 60.085 27.157 1 91.92 653 LEU B CA 1
ATOM 11961 C C . LEU B 1 653 ? 13.564 61.362 27.251 1 91.92 653 LEU B C 1
ATOM 11963 O O . LEU B 1 653 ? 13.668 61.962 28.322 1 91.92 653 LEU B O 1
ATOM 11967 N N . GLU B 1 654 ? 14.121 61.722 26.166 1 91.55 654 GLU B N 1
ATOM 11968 C CA . GLU B 1 654 ? 14.918 62.945 26.139 1 91.55 654 GLU B CA 1
ATOM 11969 C C . GLU B 1 654 ? 14.06 64.17 26.439 1 91.55 654 GLU B C 1
ATOM 11971 O O . GLU B 1 654 ? 14.458 65.039 27.218 1 91.55 654 GLU B O 1
ATOM 11976 N N . LEU B 1 655 ? 12.997 64.205 25.854 1 91.08 655 LEU B N 1
ATOM 11977 C CA . LEU B 1 655 ? 12.087 65.319 26.097 1 91.08 655 LEU B CA 1
ATOM 11978 C C . LEU B 1 655 ? 11.63 65.341 27.551 1 91.08 655 LEU B C 1
ATOM 11980 O O . LEU B 1 655 ? 11.593 66.401 28.18 1 91.08 655 LEU B O 1
ATOM 11984 N N . PHE B 1 656 ? 11.211 64.208 28.036 1 92.75 656 PHE B N 1
ATOM 11985 C CA . PHE B 1 656 ? 10.75 64.057 29.411 1 92.75 656 PHE B CA 1
ATOM 11986 C C . PHE B 1 656 ? 11.823 64.507 30.394 1 92.75 656 PHE B C 1
ATOM 11988 O O . PHE B 1 656 ? 11.537 65.245 31.339 1 92.75 656 PHE B O 1
ATOM 11995 N N . LYS B 1 657 ? 13.034 64.178 30.163 1 89.7 657 LYS B N 1
ATOM 11996 C CA . LYS B 1 657 ? 14.159 64.501 31.036 1 89.7 657 LYS B CA 1
ATOM 11997 C C . LYS B 1 657 ? 14.529 65.978 30.933 1 89.7 657 LYS B C 1
ATOM 11999 O O . LYS B 1 657 ? 14.775 66.634 31.947 1 89.7 657 LYS B O 1
ATOM 12004 N N . ALA B 1 658 ? 14.583 66.484 29.782 1 89.59 658 ALA B N 1
ATOM 12005 C CA . ALA B 1 658 ? 14.982 67.872 29.568 1 89.59 658 ALA B CA 1
ATOM 12006 C C . ALA B 1 658 ? 14.015 68.833 30.253 1 89.59 658 ALA B C 1
ATOM 12008 O O . ALA B 1 658 ? 14.439 69.766 30.939 1 89.59 658 ALA B O 1
ATOM 12009 N N . LEU B 1 659 ? 12.813 68.587 30.044 1 89.52 659 LEU B N 1
ATOM 12010 C CA . LEU B 1 659 ? 11.814 69.466 30.639 1 89.52 659 LEU B CA 1
ATOM 12011 C C . LEU B 1 659 ? 11.762 69.284 32.153 1 89.52 659 LEU B C 1
ATOM 12013 O O . LEU B 1 659 ? 11.551 70.248 32.891 1 89.52 659 LEU B O 1
ATOM 12017 N N . GLY B 1 660 ? 11.847 68.065 32.589 1 88.4 660 GLY B N 1
ATOM 12018 C CA . GLY B 1 660 ? 11.883 67.794 34.017 1 88.4 660 GLY B CA 1
ATOM 12019 C C . GLY B 1 660 ? 13.067 68.434 34.716 1 88.4 660 GLY B C 1
ATOM 12020 O O . GLY B 1 660 ? 12.921 69.008 35.797 1 88.4 660 GLY B O 1
ATOM 12021 N N . ASP B 1 661 ? 14.156 68.424 34.124 1 87.49 661 ASP B N 1
ATOM 12022 C CA . ASP B 1 661 ? 15.351 69.045 34.688 1 87.49 661 ASP B CA 1
ATOM 12023 C C . ASP B 1 661 ? 15.222 70.566 34.705 1 87.49 661 ASP B C 1
ATOM 12025 O O . ASP B 1 661 ? 15.622 71.217 35.673 1 87.49 661 ASP B O 1
ATOM 12029 N N . TYR B 1 662 ? 14.691 71.331 33.701 1 86.23 662 TYR B N 1
ATOM 12030 C CA . TYR B 1 662 ? 14.448 72.769 33.652 1 86.23 662 TYR B CA 1
ATOM 12031 C C . TYR B 1 662 ? 13.525 73.205 34.784 1 86.23 662 TYR B C 1
ATOM 12033 O O . TYR B 1 662 ? 13.776 74.217 35.442 1 86.23 662 TYR B O 1
ATOM 12041 N N . ALA B 1 663 ? 12.567 72.22 34.941 1 87.99 663 ALA B N 1
ATOM 12042 C CA . ALA B 1 663 ? 11.642 72.52 36.031 1 87.99 663 ALA B CA 1
ATOM 12043 C C . ALA B 1 663 ? 12.342 72.439 37.384 1 87.99 663 ALA B C 1
ATOM 12045 O O . ALA B 1 663 ? 12.106 73.27 38.264 1 87.99 663 ALA B O 1
ATOM 12046 N N . GLY B 1 664 ? 13.147 71.515 37.52 1 84.52 664 GLY B N 1
ATOM 12047 C CA . GLY B 1 664 ? 13.897 71.368 38.757 1 84.52 664 GLY B CA 1
ATOM 12048 C C . GLY B 1 664 ? 14.849 72.521 39.018 1 84.52 664 GLY B C 1
ATOM 12049 O O . GLY B 1 664 ? 15.047 72.92 40.167 1 84.52 664 GLY B O 1
ATOM 12050 N N . GLN B 1 665 ? 15.245 73.14 38.047 1 83.42 665 GLN B N 1
ATOM 12051 C CA . GLN B 1 665 ? 16.205 74.233 38.16 1 83.42 665 GLN B CA 1
ATOM 12052 C C . GLN B 1 665 ? 15.497 75.57 38.356 1 83.42 665 GLN B C 1
ATOM 12054 O O . GLN B 1 665 ? 16.114 76.549 38.78 1 83.42 665 GLN B O 1
ATOM 12059 N N . HIS B 1 666 ? 13.993 76.223 38.337 1 81.56 666 HIS B N 1
ATOM 12060 C CA . HIS B 1 666 ? 13.248 77.476 38.36 1 81.56 666 HIS B CA 1
ATOM 12061 C C . HIS B 1 666 ? 12.083 77.406 39.342 1 81.56 666 HIS B C 1
ATOM 12063 O O . HIS B 1 666 ? 10.958 77.783 39.005 1 81.56 666 HIS B O 1
ATOM 12069 N N . GLY B 1 667 ? 12.64 76.374 40.471 1 76.93 667 GLY B N 1
ATOM 12070 C CA . GLY B 1 667 ? 11.705 76.45 41.583 1 76.93 667 GLY B CA 1
ATOM 12071 C C . GLY B 1 667 ? 10.791 75.243 41.678 1 76.93 667 GLY B C 1
ATOM 12072 O O . GLY B 1 667 ? 10.063 75.085 42.66 1 76.93 667 GLY B O 1
ATOM 12073 N N . GLY B 1 668 ? 10.931 74.231 40.58 1 80.46 668 GLY B N 1
ATOM 12074 C CA . GLY B 1 668 ? 10.12 73.024 40.624 1 80.46 668 GLY B CA 1
ATOM 12075 C C . GLY B 1 668 ? 10.904 71.794 41.041 1 80.46 668 GLY B C 1
ATOM 12076 O O . GLY B 1 668 ? 11.985 71.908 41.623 1 80.46 668 GLY B O 1
ATOM 12077 N N . THR B 1 669 ? 10.211 70.66 40.925 1 83.47 669 THR B N 1
ATOM 12078 C CA . THR B 1 669 ? 10.829 69.363 41.179 1 83.47 669 THR B CA 1
ATOM 12079 C C . THR B 1 669 ? 11.168 68.659 39.868 1 83.47 669 THR B C 1
ATOM 12081 O O . THR B 1 669 ? 10.354 68.633 38.943 1 83.47 669 THR B O 1
ATOM 12084 N N . ALA B 1 670 ? 12.291 68.131 39.904 1 85.2 670 ALA B N 1
ATOM 12085 C CA . ALA B 1 670 ? 12.74 67.433 38.703 1 85.2 670 ALA B CA 1
ATOM 12086 C C . ALA B 1 670 ? 11.928 66.162 38.471 1 85.2 670 ALA B C 1
ATOM 12088 O O . ALA B 1 670 ? 11.423 65.559 39.421 1 85.2 670 ALA B O 1
ATOM 12089 N N . ALA B 1 671 ? 11.81 65.775 37.193 1 88.01 671 ALA B N 1
ATOM 12090 C CA . ALA B 1 671 ? 11.087 64.559 36.831 1 88.01 671 ALA B CA 1
ATOM 12091 C C . ALA B 1 671 ? 11.874 63.314 37.229 1 88.01 671 ALA B C 1
ATOM 12093 O O . ALA B 1 671 ? 13.107 63.314 37.194 1 88.01 671 ALA B O 1
ATOM 12094 N N . ASP B 1 672 ? 11.197 62.283 37.696 1 88.81 672 ASP B N 1
ATOM 12095 C CA . ASP B 1 672 ? 11.794 60.977 37.959 1 88.81 672 ASP B CA 1
ATOM 12096 C C . ASP B 1 672 ? 11.883 60.146 36.681 1 88.81 672 ASP B C 1
ATOM 12098 O O . ASP B 1 672 ? 10.873 59.628 36.2 1 88.81 672 ASP B O 1
ATOM 12102 N N . THR B 1 673 ? 13.05 59.95 36.145 1 91.53 673 THR B N 1
ATOM 12103 C CA . THR B 1 673 ? 13.239 59.31 34.848 1 91.53 673 THR B CA 1
ATOM 12104 C C . THR B 1 673 ? 13.636 57.847 35.02 1 91.53 673 THR B C 1
ATOM 12106 O O . THR B 1 673 ? 13.746 57.108 34.039 1 91.53 673 THR B O 1
ATOM 12109 N N . ALA B 1 674 ? 13.786 57.369 36.147 1 91.46 674 ALA B N 1
ATOM 12110 C CA . ALA B 1 674 ? 14.384 56.064 36.417 1 91.46 674 ALA B CA 1
ATOM 12111 C C . ALA B 1 674 ? 13.556 54.943 35.795 1 91.46 674 ALA B C 1
ATOM 12113 O O . ALA B 1 674 ? 14.103 54.036 35.162 1 91.46 674 ALA B O 1
ATOM 12114 N N . ALA B 1 675 ? 12.254 54.976 36.013 1 90.97 675 ALA B N 1
ATOM 12115 C CA . ALA B 1 675 ? 11.388 53.905 35.527 1 90.97 675 ALA B CA 1
ATOM 12116 C C . ALA B 1 675 ? 11.324 53.902 34.002 1 90.97 675 ALA B C 1
ATOM 12118 O O . ALA B 1 675 ? 11.252 52.84 33.379 1 90.97 675 ALA B O 1
ATOM 12119 N N . GLN B 1 676 ? 11.328 54.974 33.387 1 92.44 676 GLN B N 1
ATOM 12120 C CA . GLN B 1 676 ? 11.323 55.075 31.932 1 92.44 676 GLN B CA 1
ATOM 12121 C C . GLN B 1 676 ? 12.641 54.581 31.342 1 92.44 676 GLN B C 1
ATOM 12123 O O . GLN B 1 676 ? 12.659 53.971 30.271 1 92.44 676 GLN B O 1
ATOM 12128 N N . ASP B 1 677 ? 13.694 54.965 32.053 1 92.25 677 ASP B N 1
ATOM 12129 C CA . ASP B 1 677 ? 15.007 54.5 31.616 1 92.25 677 ASP B CA 1
ATOM 12130 C C . ASP B 1 677 ? 15.088 52.975 31.65 1 92.25 677 ASP B C 1
ATOM 12132 O O . ASP B 1 677 ? 15.684 52.36 30.763 1 92.25 677 ASP B O 1
ATOM 12136 N N . GLN B 1 678 ? 14.599 52.486 32.627 1 91.88 678 GLN B N 1
ATOM 12137 C CA . GLN B 1 678 ? 14.587 51.032 32.747 1 91.88 678 GLN B CA 1
ATOM 12138 C C . GLN B 1 678 ? 13.79 50.393 31.613 1 91.88 678 GLN B C 1
ATOM 12140 O O . GLN B 1 678 ? 14.231 49.41 31.014 1 91.88 678 GLN B O 1
ATOM 12145 N N . LEU B 1 679 ? 12.649 50.854 31.321 1 92.62 679 LEU B N 1
ATOM 12146 C CA . LEU B 1 679 ? 11.808 50.325 30.253 1 92.62 679 LEU B CA 1
ATOM 12147 C C . LEU B 1 679 ? 12.498 50.463 28.9 1 92.62 679 LEU B C 1
ATOM 12149 O O . LEU B 1 679 ? 12.402 49.57 28.055 1 92.62 679 LEU B O 1
ATOM 12153 N N . ALA B 1 680 ? 13.198 51.525 28.691 1 91.7 680 ALA B N 1
ATOM 12154 C CA . ALA B 1 680 ? 13.942 51.743 27.453 1 91.7 680 ALA B CA 1
ATOM 12155 C C . ALA B 1 680 ? 15.076 50.732 27.309 1 91.7 680 ALA B C 1
ATOM 12157 O O . ALA B 1 680 ? 15.359 50.26 26.205 1 91.7 680 ALA B O 1
ATOM 12158 N N . SER B 1 681 ? 15.853 50.633 28.467 1 89.97 681 SER B N 1
ATOM 12159 C CA . SER B 1 681 ? 16.942 49.662 28.454 1 89.97 681 SER B CA 1
ATOM 12160 C C . SER B 1 681 ? 16.429 48.26 28.144 1 89.97 681 SER B C 1
ATOM 12162 O O . SER B 1 681 ? 17.093 47.49 27.447 1 89.97 681 SER B O 1
ATOM 12164 N N . ILE B 1 682 ? 15.184 47.768 28.582 1 90.65 682 ILE B N 1
ATOM 12165 C CA . ILE B 1 682 ? 14.577 46.468 28.318 1 90.65 682 ILE B CA 1
ATOM 12166 C C . ILE B 1 682 ? 14.215 46.357 26.839 1 90.65 682 ILE B C 1
ATOM 12168 O O . ILE B 1 682 ? 14.482 45.334 26.203 1 90.65 682 ILE B O 1
ATOM 12172 N N . LEU B 1 683 ? 13.526 47.277 26.243 1 92.49 683 LEU B N 1
ATOM 12173 C CA . LEU B 1 683 ? 13.147 47.273 24.834 1 92.49 683 LEU B CA 1
ATOM 12174 C C . LEU B 1 683 ? 14.377 47.153 23.941 1 92.49 683 LEU B C 1
ATOM 12176 O O . LEU B 1 683 ? 14.365 46.41 22.957 1 92.49 683 LEU B O 1
ATOM 12180 N N . LYS B 1 684 ? 15.306 47.78 24.261 1 89.55 684 LYS B N 1
ATOM 12181 C CA . LYS B 1 684 ? 16.532 47.787 23.469 1 89.55 684 LYS B CA 1
ATOM 12182 C C . LYS B 1 684 ? 17.217 46.424 23.502 1 89.55 684 LYS B C 1
ATOM 12184 O O . LYS B 1 684 ? 17.765 45.974 22.493 1 89.55 684 LYS B O 1
ATOM 12189 N N . LYS B 1 685 ? 17.154 45.801 24.606 1 87.87 685 LYS B N 1
ATOM 12190 C CA . LYS B 1 685 ? 17.875 44.543 24.776 1 87.87 685 LYS B CA 1
ATOM 12191 C C . LYS B 1 685 ? 16.951 43.346 24.568 1 87.87 685 LYS B C 1
ATOM 12193 O O . LYS B 1 685 ? 17.296 42.219 24.926 1 87.87 685 LYS B O 1
ATOM 12198 N N . TRP B 1 686 ? 15.914 43.671 24.03 1 85.65 686 TRP B N 1
ATOM 12199 C CA . TRP B 1 686 ? 14.93 42.607 23.855 1 85.65 686 TRP B CA 1
ATOM 12200 C C . TRP B 1 686 ? 15.429 41.561 22.864 1 85.65 686 TRP B C 1
ATOM 12202 O O . TRP B 1 686 ? 15.49 41.817 21.659 1 85.65 686 TRP B O 1
ATOM 12212 N N . ASP B 1 687 ? 16.121 40.468 23.16 1 72.85 687 ASP B N 1
ATOM 12213 C CA . ASP B 1 687 ? 16.63 39.397 22.309 1 72.85 687 ASP B CA 1
ATOM 12214 C C . ASP B 1 687 ? 16.104 38.037 22.763 1 72.85 687 ASP B C 1
ATOM 12216 O O . ASP B 1 687 ? 16.444 37.565 23.851 1 72.85 687 ASP B O 1
ATOM 12220 N N . PRO B 1 688 ? 15.126 37.457 22.029 1 58.17 688 PRO B N 1
ATOM 12221 C CA . PRO B 1 688 ? 14.662 36.144 22.483 1 58.17 688 PRO B CA 1
ATOM 12222 C C . PRO B 1 688 ? 15.699 35.044 22.268 1 58.17 688 PRO B C 1
ATOM 12224 O O . PRO B 1 688 ? 15.519 33.919 22.739 1 58.17 688 PRO B O 1
ATOM 12227 N N . SER B 1 689 ? 16.515 35.14 21.133 1 53.8 689 SER B N 1
ATOM 12228 C CA . SER B 1 689 ? 17.272 33.984 20.663 1 53.8 689 SER B CA 1
ATOM 12229 C C . SER B 1 689 ? 18.168 33.426 21.764 1 53.8 689 SER B C 1
ATOM 12231 O O . SER B 1 689 ? 18.827 32.401 21.575 1 53.8 689 SER B O 1
ATOM 12233 N N . GLY B 1 690 ? 18.593 34.19 22.72 1 45.81 690 GLY B N 1
ATOM 12234 C CA . GLY B 1 690 ? 19.737 33.58 23.379 1 45.81 690 GLY B CA 1
ATOM 12235 C C . GLY B 1 690 ? 19.415 32.241 24.015 1 45.81 690 GLY B C 1
ATOM 12236 O O . GLY B 1 690 ? 18.257 31.962 24.333 1 45.81 690 GLY B O 1
ATOM 12237 N N . ALA B 1 691 ? 20.196 31.158 23.586 1 40.54 691 ALA B N 1
ATOM 12238 C CA . ALA B 1 691 ? 20.288 29.768 24.025 1 40.54 691 ALA B CA 1
ATOM 12239 C C . ALA B 1 691 ? 19.866 29.624 25.485 1 40.54 691 ALA B C 1
ATOM 12241 O O . ALA B 1 691 ? 19.756 28.509 25.999 1 40.54 691 ALA B O 1
ATOM 12242 N N . ASN B 1 692 ? 20.322 30.501 26.329 1 38.81 692 ASN B N 1
ATOM 12243 C CA . ASN B 1 692 ? 20.09 30.279 27.752 1 38.81 692 ASN B CA 1
ATOM 12244 C C . ASN B 1 692 ? 18.622 30.48 28.119 1 38.81 692 ASN B C 1
ATOM 12246 O O . ASN B 1 692 ? 18.258 31.503 28.701 1 38.81 692 ASN B O 1
ATOM 12250 N N . ALA B 1 693 ? 17.833 30.157 27.322 1 40.99 693 ALA B N 1
ATOM 12251 C CA . ALA B 1 693 ? 16.378 30.083 27.414 1 40.99 693 ALA B CA 1
ATOM 12252 C C . ALA B 1 693 ? 15.944 29.436 28.727 1 40.99 693 ALA B C 1
ATOM 12254 O O . ALA B 1 693 ? 14.8 28.995 28.86 1 40.99 693 ALA B O 1
ATOM 12255 N N . GLY B 1 694 ? 16.89 28.964 29.52 1 37.37 694 GLY B N 1
ATOM 12256 C CA . GLY B 1 694 ? 16.301 28.447 30.745 1 37.37 694 GLY B CA 1
ATOM 12257 C C . GLY B 1 694 ? 15.162 29.302 31.267 1 37.37 694 GLY B C 1
ATOM 12258 O O . GLY B 1 694 ? 14.009 28.865 31.286 1 37.37 694 GLY B O 1
ATOM 12259 N N . ALA B 1 695 ? 15.472 30.275 32.418 1 39.55 695 ALA B N 1
ATOM 12260 C CA . ALA B 1 695 ? 14.501 30.862 33.337 1 39.55 695 ALA B CA 1
ATOM 12261 C C . ALA B 1 695 ? 13.712 31.98 32.662 1 39.55 695 ALA B C 1
ATOM 12263 O O . ALA B 1 695 ? 14.296 32.931 32.138 1 39.55 695 ALA B O 1
ATOM 12264 N N . ALA B 1 696 ? 12.616 31.764 31.951 1 45.17 696 ALA B N 1
ATOM 12265 C CA . ALA B 1 696 ? 11.568 32.76 31.741 1 45.17 696 ALA B CA 1
ATOM 12266 C C . ALA B 1 696 ? 11.745 33.948 32.682 1 45.17 696 ALA B C 1
ATOM 12268 O O . ALA B 1 696 ? 11.575 33.817 33.897 1 45.17 696 ALA B O 1
ATOM 12269 N N . ASN B 1 697 ? 12.777 34.604 32.624 1 45.18 697 ASN B N 1
ATOM 12270 C CA . ASN B 1 697 ? 12.762 35.724 33.559 1 45.18 697 ASN B CA 1
ATOM 12271 C C . ASN B 1 697 ? 11.573 36.647 33.309 1 45.18 697 ASN B C 1
ATOM 12273 O O . ASN B 1 697 ? 11.576 37.427 32.355 1 45.18 697 ASN B O 1
ATOM 12277 N N . ASP B 1 698 ? 10.347 36.173 33.659 1 52.1 698 ASP B N 1
ATOM 12278 C CA . ASP B 1 698 ? 9.094 36.915 33.76 1 52.1 698 ASP B CA 1
ATOM 12279 C C . ASP B 1 698 ? 9.353 38.416 33.868 1 52.1 698 ASP B C 1
ATOM 12281 O O . ASP B 1 698 ? 8.555 39.225 33.391 1 52.1 698 ASP B O 1
ATOM 12285 N N . ALA B 1 699 ? 10.629 38.668 34.384 1 57.47 699 ALA B N 1
ATOM 12286 C CA . ALA B 1 699 ? 10.822 40.02 34.901 1 57.47 699 ALA B CA 1
ATOM 12287 C C . ALA B 1 699 ? 11.086 41.009 33.769 1 57.47 699 ALA B C 1
ATOM 12289 O O . ALA B 1 699 ? 10.988 42.223 33.961 1 57.47 699 ALA B O 1
ATOM 12290 N N . GLN B 1 700 ? 11.225 40.366 32.408 1 72.4 700 GLN B N 1
ATOM 12291 C CA . GLN B 1 700 ? 11.623 41.361 31.417 1 72.4 700 GLN B CA 1
ATOM 12292 C C . GLN B 1 700 ? 10.699 41.329 30.203 1 72.4 700 GLN B C 1
ATOM 12294 O O . GLN B 1 700 ? 11.017 41.902 29.159 1 72.4 700 GLN B O 1
ATOM 12299 N N . ALA B 1 701 ? 9.465 40.748 30.311 1 88.37 701 ALA B N 1
ATOM 12300 C CA . ALA B 1 701 ? 8.551 40.708 29.172 1 88.37 701 ALA B CA 1
ATOM 12301 C C . ALA B 1 701 ? 7.747 42.001 29.069 1 88.37 701 ALA B C 1
ATOM 12303 O O . ALA B 1 701 ? 7.154 42.451 30.053 1 88.37 701 ALA B O 1
ATOM 12304 N N . ILE B 1 702 ? 7.791 42.585 27.897 1 92.26 702 ILE B N 1
ATOM 12305 C CA . ILE B 1 702 ? 7.061 43.839 27.742 1 92.26 702 ILE B CA 1
ATOM 12306 C C . ILE B 1 702 ? 6.031 43.702 26.623 1 92.26 702 ILE B C 1
ATOM 12308 O O . ILE B 1 702 ? 6.116 42.785 25.802 1 92.26 702 ILE B O 1
ATOM 12312 N N . LEU B 1 703 ? 4.981 44.497 26.668 1 94.46 703 LEU B N 1
ATOM 12313 C CA . LEU B 1 703 ? 4.048 44.737 25.572 1 94.46 703 LEU B CA 1
ATOM 12314 C C . LEU B 1 703 ? 4.387 46.033 24.844 1 94.46 703 LEU B C 1
ATOM 12316 O O . LEU B 1 703 ? 4.366 47.111 25.444 1 94.46 703 LEU B O 1
ATOM 12320 N N . ALA B 1 704 ? 4.827 45.924 23.635 1 94.27 704 ALA B N 1
ATOM 12321 C CA . ALA B 1 704 ? 5.225 47.099 22.865 1 94.27 704 ALA B CA 1
ATOM 12322 C C . ALA B 1 704 ? 4.255 47.356 21.715 1 94.27 704 ALA B C 1
ATOM 12324 O O . ALA B 1 704 ? 3.971 46.457 20.921 1 94.27 704 ALA B O 1
ATOM 12325 N N . PHE B 1 705 ? 3.701 48.57 21.688 1 94.92 705 PHE B N 1
ATOM 12326 C CA . PHE B 1 705 ? 2.837 48.997 20.595 1 94.92 705 PHE B CA 1
ATOM 12327 C C . PHE B 1 705 ? 3.499 50.102 19.781 1 94.92 705 PHE B C 1
ATOM 12329 O O . PHE B 1 705 ? 4.056 51.046 20.344 1 94.92 705 PHE B O 1
ATOM 12336 N N . GLY B 1 706 ? 3.528 49.951 18.503 1 93.12 706 GLY B N 1
ATOM 12337 C CA . GLY B 1 706 ? 4.093 50.977 17.641 1 93.12 706 GLY B CA 1
ATOM 12338 C C . GLY B 1 706 ? 3.266 51.23 16.394 1 93.12 706 GLY B C 1
ATOM 12339 O O . GLY B 1 706 ? 2.959 50.3 15.647 1 93.12 706 GLY B O 1
ATOM 12340 N N . ALA B 1 707 ? 2.79 52.445 16.212 1 94.48 707 ALA B N 1
ATOM 12341 C CA . ALA B 1 707 ? 2.007 52.818 15.036 1 94.48 707 ALA B CA 1
ATOM 12342 C C . ALA B 1 707 ? 2.711 53.907 14.232 1 94.48 707 ALA B C 1
ATOM 12344 O O . ALA B 1 707 ? 3.093 54.944 14.78 1 94.48 707 ALA B O 1
ATOM 12345 N N . ALA B 1 708 ? 2.788 53.733 12.979 1 92.12 708 ALA B N 1
ATOM 12346 C CA . ALA B 1 708 ? 3.532 54.651 12.12 1 92.12 708 ALA B CA 1
ATOM 12347 C C . ALA B 1 708 ? 2.753 55.944 11.894 1 92.12 708 ALA B C 1
ATOM 12349 O O . ALA B 1 708 ? 3.336 57.03 11.863 1 92.12 708 ALA B O 1
ATOM 12350 N N . ALA B 1 709 ? 1.438 55.84 11.764 1 92.88 709 ALA B N 1
ATOM 12351 C CA . ALA B 1 709 ? 0.639 57.009 11.405 1 92.88 709 ALA B CA 1
ATOM 12352 C C . ALA B 1 709 ? -0.264 57.432 12.56 1 92.88 709 ALA B C 1
ATOM 12354 O O . ALA B 1 709 ? -1.067 58.358 12.421 1 92.88 709 ALA B O 1
ATOM 12355 N N . GLY B 1 710 ? -0.155 56.815 13.673 1 93.59 710 GLY B N 1
ATOM 12356 C CA . GLY B 1 710 ? -0.94 57.163 14.847 1 93.59 710 GLY B CA 1
ATOM 12357 C C . GLY B 1 710 ? -1.748 56 15.39 1 93.59 710 GLY B C 1
ATOM 12358 O O . GLY B 1 710 ? -1.82 54.941 14.763 1 93.59 710 GLY B O 1
ATOM 12359 N N . SER B 1 711 ? -2.311 56.131 16.592 1 95.57 711 SER B N 1
ATOM 12360 C CA . SER B 1 711 ? -3.1 55.084 17.232 1 95.57 711 SER B CA 1
ATOM 12361 C C . SER B 1 711 ? -4.373 55.651 17.85 1 95.57 711 SER B C 1
ATOM 12363 O O . SER B 1 711 ? -4.405 56.812 18.264 1 95.57 711 SER B O 1
ATOM 12365 N N . VAL B 1 712 ? -5.377 54.899 17.761 1 94.42 712 VAL B N 1
ATOM 12366 C CA . VAL B 1 712 ? -6.644 55.295 18.367 1 94.42 712 VAL B CA 1
ATOM 12367 C C . VAL B 1 712 ? -7.132 54.198 19.311 1 94.42 712 VAL B C 1
ATOM 12369 O O . VAL B 1 712 ? -7.005 53.009 19.009 1 94.42 712 VAL B O 1
ATOM 12372 N N . ASN B 1 713 ? -7.529 54.528 20.495 1 95.11 713 ASN B N 1
ATOM 12373 C CA . ASN B 1 713 ? -8.177 53.655 21.468 1 95.11 713 ASN B CA 1
ATOM 12374 C C . ASN B 1 713 ? -9.58 54.146 21.814 1 95.11 713 ASN B C 1
ATOM 12376 O O . ASN B 1 713 ? -9.739 55.198 22.435 1 95.11 713 ASN B O 1
ATOM 12380 N N . LEU B 1 714 ? -10.57 53.353 21.427 1 95.76 714 LEU B N 1
ATOM 12381 C CA . LEU B 1 714 ? -11.94 53.85 21.483 1 95.76 714 LEU B CA 1
ATOM 12382 C C . LEU B 1 714 ? -12.843 52.871 22.226 1 95.76 714 LEU B C 1
ATOM 12384 O O . LEU B 1 714 ? -12.741 51.657 22.033 1 95.76 714 LEU B O 1
ATOM 12388 N N . THR B 1 715 ? -13.729 53.36 23.139 1 96.4 715 THR B N 1
ATOM 12389 C CA . THR B 1 715 ? -14.778 52.597 23.806 1 96.4 715 THR B CA 1
ATOM 12390 C C . THR B 1 715 ? -15.943 53.504 24.192 1 96.4 715 THR B C 1
ATOM 12392 O O . THR B 1 715 ? -15.739 54.66 24.568 1 96.4 715 THR B O 1
ATOM 12395 N N . PRO B 1 716 ? -17.175 53.064 24.011 1 94.29 716 PRO B N 1
ATOM 12396 C CA . PRO B 1 716 ? -18.304 53.86 24.497 1 94.29 716 PRO B CA 1
ATOM 12397 C C . PRO B 1 716 ? -18.441 53.823 26.018 1 94.29 716 PRO B C 1
ATOM 12399 O O . PRO B 1 716 ? -19.296 54.511 26.581 1 94.29 716 PRO B O 1
ATOM 12402 N N . LYS B 1 717 ? -17.491 53.078 26.613 1 96.17 717 LYS B N 1
ATOM 12403 C CA . LYS B 1 717 ? -17.572 52.892 28.059 1 96.17 717 LYS B CA 1
ATOM 12404 C C . LYS B 1 717 ? -16.307 53.39 28.75 1 96.17 717 LYS B C 1
ATOM 12406 O O . LYS B 1 717 ? -15.788 54.457 28.413 1 96.17 717 LYS B O 1
ATOM 12411 N N . THR B 1 718 ? -15.798 52.58 29.756 1 94.73 718 THR B N 1
ATOM 12412 C CA . THR B 1 718 ? -14.691 53.049 30.582 1 94.73 718 THR B CA 1
ATOM 12413 C C . THR B 1 718 ? -13.369 52.456 30.102 1 94.73 718 THR B C 1
ATOM 12415 O O . THR B 1 718 ? -13.306 51.28 29.738 1 94.73 718 THR B O 1
ATOM 12418 N N . HIS B 1 719 ? -12.358 53.36 29.98 1 95.02 719 HIS B N 1
ATOM 12419 C CA . HIS B 1 719 ? -10.976 52.935 29.791 1 95.02 719 HIS B CA 1
ATOM 12420 C C . HIS B 1 719 ? -10.172 53.084 31.078 1 95.02 719 HIS B C 1
ATOM 12422 O O . HIS B 1 719 ? -10.203 54.139 31.715 1 95.02 719 HIS B O 1
ATOM 12428 N N . VAL B 1 720 ? -9.578 51.953 31.482 1 94.18 720 VAL B N 1
ATOM 12429 C CA . VAL B 1 720 ? -8.776 51.994 32.7 1 94.18 720 VAL B CA 1
ATOM 12430 C C . VAL B 1 720 ? -7.315 51.701 32.368 1 94.18 720 VAL B C 1
ATOM 12432 O O . VAL B 1 720 ? -7.012 50.72 31.685 1 94.18 720 VAL B O 1
ATOM 12435 N N . THR B 1 721 ? -6.404 52.611 32.764 1 94.72 721 THR B N 1
ATOM 12436 C CA . THR B 1 721 ? -4.966 52.368 32.735 1 94.72 721 THR B CA 1
ATOM 12437 C C . THR B 1 721 ? -4.39 52.365 34.148 1 94.72 721 THR B C 1
ATOM 12439 O O . THR B 1 721 ? -4.572 53.324 34.9 1 94.72 721 THR B O 1
ATOM 12442 N N . TYR B 1 722 ? -3.778 51.235 34.545 1 94.44 722 TYR B N 1
ATOM 12443 C CA . TYR B 1 722 ? -3.148 51.139 35.857 1 94.44 722 TYR B CA 1
ATOM 12444 C C . TYR B 1 722 ? -1.697 50.69 35.734 1 94.44 722 TYR B C 1
ATOM 12446 O O . TYR B 1 722 ? -1.391 49.758 34.987 1 94.44 722 TYR B O 1
ATOM 12454 N N . ALA B 1 723 ? -0.798 51.4 36.415 1 95.31 723 ALA B N 1
ATOM 12455 C CA . ALA B 1 723 ? 0.609 51.024 36.52 1 95.31 723 ALA B CA 1
ATOM 12456 C C . ALA B 1 723 ? 1.041 50.919 37.98 1 95.31 723 ALA B C 1
ATOM 12458 O O . ALA B 1 723 ? 0.727 51.793 38.791 1 95.31 723 ALA B O 1
ATOM 12459 N N . GLY B 1 724 ? 1.683 49.893 38.372 1 91.59 724 GLY B N 1
ATOM 12460 C CA . GLY B 1 724 ? 2.197 49.747 39.725 1 91.59 724 GLY B CA 1
ATOM 12461 C C . GLY B 1 724 ? 3.308 50.728 40.05 1 91.59 724 GLY B C 1
ATOM 12462 O O . GLY B 1 724 ? 3.605 50.971 41.221 1 91.59 724 GLY B O 1
ATOM 12463 N N . GLN B 1 725 ? 3.821 51.368 39.054 1 93.56 725 GLN B N 1
ATOM 12464 C CA . GLN B 1 725 ? 4.85 52.386 39.238 1 93.56 725 GLN B CA 1
ATOM 12465 C C . GLN B 1 725 ? 4.438 53.707 38.596 1 93.56 725 GLN B C 1
ATOM 12467 O O . GLN B 1 725 ? 3.548 54.397 39.098 1 93.56 725 GLN B O 1
ATOM 12472 N N . ASN B 1 726 ? 4.969 53.991 37.393 1 94.55 726 ASN B N 1
ATOM 12473 C CA . ASN B 1 726 ? 4.699 55.296 36.8 1 94.55 726 ASN B CA 1
ATOM 12474 C C . ASN B 1 726 ? 3.817 55.177 35.56 1 94.55 726 ASN B C 1
ATOM 12476 O O . ASN B 1 726 ? 3.823 54.146 34.886 1 94.55 726 ASN B O 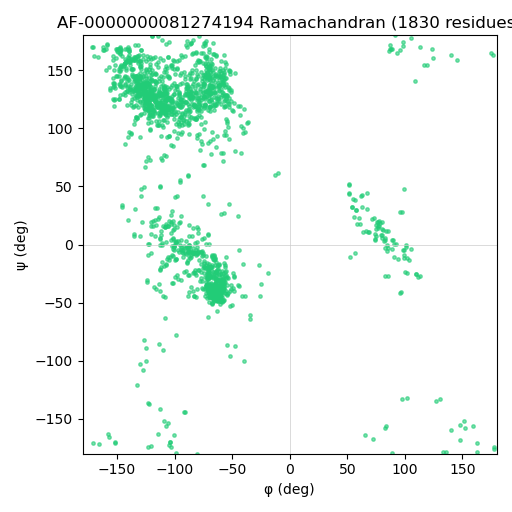1
ATOM 12480 N N . ILE B 1 727 ? 2.972 56.141 35.384 1 95.41 727 ILE B N 1
ATOM 12481 C CA . ILE B 1 727 ? 2.375 56.405 34.079 1 95.41 727 ILE B CA 1
ATOM 12482 C C . ILE B 1 727 ? 2.977 57.677 33.485 1 95.41 727 ILE B C 1
ATOM 12484 O O . ILE B 1 727 ? 2.84 58.761 34.056 1 95.41 727 ILE B O 1
ATOM 12488 N N . ASP B 1 728 ? 3.722 57.488 32.465 1 95.3 728 ASP B N 1
ATOM 12489 C CA . ASP B 1 728 ? 4.363 58.626 31.813 1 95.3 728 ASP B CA 1
ATOM 12490 C C . ASP B 1 728 ? 3.754 58.887 30.438 1 95.3 728 ASP B C 1
ATOM 12492 O O . ASP B 1 728 ? 3.798 58.023 29.559 1 95.3 728 ASP B O 1
ATOM 12496 N N . GLN B 1 729 ? 3.137 60.03 30.278 1 95.43 729 GLN B N 1
ATOM 12497 C CA . GLN B 1 729 ? 2.61 60.449 28.984 1 95.43 729 GLN B CA 1
ATOM 12498 C C . GLN B 1 729 ? 3.408 61.62 28.418 1 95.43 729 GLN B C 1
ATOM 12500 O O . GLN B 1 729 ? 3.454 62.696 29.019 1 95.43 729 GLN B O 1
ATOM 12505 N N . VAL B 1 730 ? 4.052 61.415 27.328 1 95.61 730 VAL B N 1
ATOM 12506 C CA . VAL B 1 730 ? 4.929 62.429 26.751 1 95.61 730 VAL B CA 1
ATOM 12507 C C . VAL B 1 730 ? 4.481 62.749 25.326 1 95.61 730 VAL B C 1
ATOM 12509 O O . VAL B 1 730 ? 4.406 61.858 24.478 1 95.61 730 VAL B O 1
ATOM 12512 N N . ALA B 1 731 ? 4.034 63.944 25.077 1 95.68 731 ALA B N 1
ATOM 12513 C CA . ALA B 1 731 ? 3.704 64.409 23.732 1 95.68 731 ALA B CA 1
ATOM 12514 C C . ALA B 1 731 ? 4.716 65.442 23.245 1 95.68 731 ALA B C 1
ATOM 12516 O O . ALA B 1 731 ? 5.073 66.365 23.98 1 95.68 731 ALA B O 1
ATOM 12517 N N . GLN B 1 732 ? 5.173 65.308 22.061 1 92.26 732 GLN B N 1
ATOM 12518 C CA . GLN B 1 732 ? 6.112 66.281 21.514 1 92.26 732 GLN B CA 1
ATOM 12519 C C . GLN B 1 732 ? 5.442 67.636 21.307 1 92.26 732 GLN B C 1
ATOM 12521 O O . GLN B 1 732 ? 6.099 68.677 21.377 1 92.26 732 GLN B O 1
ATOM 12526 N N . GLN B 1 733 ? 4.135 67.612 21.093 1 93.24 733 GLN B N 1
ATOM 12527 C CA . GLN B 1 733 ? 3.425 68.87 20.892 1 93.24 733 GLN B CA 1
ATOM 12528 C C . GLN B 1 733 ? 2.457 69.145 22.04 1 93.24 733 GLN B C 1
ATOM 12530 O O . GLN B 1 733 ? 2.85 69.693 23.072 1 93.24 733 GLN B O 1
ATOM 12535 N N . HIS B 1 734 ? 1.193 68.569 21.939 1 94.13 734 HIS B N 1
ATOM 12536 C CA . HIS B 1 734 ? 0.205 68.928 22.95 1 94.13 734 HIS B CA 1
ATOM 12537 C C . HIS B 1 734 ? -0.304 67.694 23.687 1 94.13 734 HIS B C 1
ATOM 12539 O O . HIS B 1 734 ? -0.467 66.63 23.085 1 94.13 734 HIS B O 1
ATOM 12545 N N . LEU B 1 735 ? -0.348 67.779 24.954 1 94.68 735 LEU B N 1
ATOM 12546 C CA . LEU B 1 735 ? -1.168 66.88 25.757 1 94.68 735 LEU B CA 1
ATOM 12547 C C . LEU B 1 735 ? -2.51 67.521 26.092 1 94.68 735 LEU B C 1
ATOM 12549 O O . LEU B 1 735 ? -2.564 68.516 26.818 1 94.68 735 LEU B O 1
ATOM 12553 N N . GLN B 1 736 ? -3.502 67.054 25.491 1 94.68 736 GLN B N 1
ATOM 12554 C CA . GLN B 1 736 ? -4.818 67.667 25.639 1 94.68 736 GLN B CA 1
ATOM 12555 C C . GLN B 1 736 ? -5.787 66.724 26.345 1 94.68 736 GLN B C 1
ATOM 12557 O O . GLN B 1 736 ? -6.085 65.639 25.841 1 94.68 736 GLN B O 1
ATOM 12562 N N . LEU B 1 737 ? -6.209 67.084 27.545 1 94.03 737 LEU B N 1
ATOM 12563 C CA . LEU B 1 737 ? -7.146 66.307 28.348 1 94.03 737 LEU B CA 1
ATOM 12564 C C . LEU B 1 737 ? -8.527 66.954 28.352 1 94.03 737 LEU B C 1
ATOM 12566 O O . LEU B 1 737 ? -8.664 68.132 28.692 1 94.03 737 LEU B O 1
ATOM 12570 N N . THR B 1 738 ? -9.45 66.26 27.88 1 93.44 738 THR B N 1
ATOM 12571 C CA . THR B 1 738 ? -10.798 66.809 27.789 1 93.44 738 THR B CA 1
ATOM 12572 C C . THR B 1 738 ? -11.804 65.891 28.477 1 93.44 738 THR B C 1
ATOM 12574 O O . THR B 1 738 ? -11.811 64.681 28.24 1 93.44 738 THR B O 1
ATOM 12577 N N . SER B 1 739 ? -12.615 66.411 29.415 1 93.49 739 SER B N 1
ATOM 12578 C CA . SER B 1 739 ? -13.687 65.675 30.077 1 93.49 739 SER B CA 1
ATOM 12579 C C . SER B 1 739 ? -15.03 66.374 29.896 1 93.49 739 SER B C 1
ATOM 12581 O O . SER B 1 739 ? -15.126 67.594 30.042 1 93.49 739 SER B O 1
ATOM 12583 N N . GLY B 1 740 ? -16.055 65.693 29.589 1 89.11 740 GLY B N 1
ATOM 12584 C CA . GLY B 1 740 ? -17.393 66.246 29.448 1 89.11 740 GLY B CA 1
ATOM 12585 C C . GLY B 1 740 ? -18.013 66.653 30.771 1 89.11 740 GLY B C 1
ATOM 12586 O O . GLY B 1 740 ? -18.894 67.515 30.811 1 89.11 740 GLY B O 1
ATOM 12587 N N . GLN B 1 741 ? -17.491 66.073 31.822 1 92.36 741 GLN B N 1
ATOM 12588 C CA . GLN B 1 741 ? -18.07 66.407 33.119 1 92.36 741 GLN B CA 1
ATOM 12589 C C . GLN B 1 741 ? -16.997 66.882 34.095 1 92.36 741 GLN B C 1
ATOM 12591 O O . GLN B 1 741 ? -16.649 68.064 34.115 1 92.36 741 GLN B O 1
ATOM 12596 N N . ARG B 1 742 ? -16.284 65.883 34.744 1 91.58 742 ARG B N 1
ATOM 12597 C CA . ARG B 1 742 ? -15.327 66.295 35.765 1 91.58 742 ARG B CA 1
ATOM 12598 C C . ARG B 1 742 ? -13.914 65.847 35.404 1 91.58 742 ARG B C 1
ATOM 12600 O O . ARG B 1 742 ? -13.729 64.795 34.789 1 91.58 742 ARG B O 1
ATOM 12607 N N . PHE B 1 743 ? -12.979 66.715 35.682 1 93.21 743 PHE B N 1
ATOM 12608 C CA . PHE B 1 743 ? -11.56 66.378 35.671 1 93.21 743 PHE B CA 1
ATOM 12609 C C . PHE B 1 743 ? -11.001 66.341 37.088 1 93.21 743 PHE B C 1
ATOM 12611 O O . PHE B 1 743 ? -11.003 67.356 37.788 1 93.21 743 PHE B O 1
ATOM 12618 N N . HIS B 1 744 ? -10.646 65.149 37.494 1 91.53 744 HIS B N 1
ATOM 12619 C CA . HIS B 1 744 ? -10.052 64.992 38.817 1 91.53 744 HIS B CA 1
ATOM 12620 C C . HIS B 1 744 ? -8.582 64.599 38.718 1 91.53 744 HIS B C 1
ATOM 12622 O O . HIS B 1 744 ? -8.221 63.723 37.927 1 91.53 744 HIS B O 1
ATOM 12628 N N . ALA B 1 745 ? -7.767 65.358 39.454 1 92.71 745 ALA B N 1
ATOM 12629 C CA . ALA B 1 745 ? -6.365 64.981 39.61 1 92.71 745 ALA B CA 1
ATOM 12630 C C . ALA B 1 745 ? -5.979 64.9 41.084 1 92.71 745 ALA B C 1
ATOM 12632 O O . ALA B 1 745 ? -6.162 65.862 41.834 1 92.71 745 ALA B O 1
ATOM 12633 N N . PHE B 1 746 ? -5.56 63.735 41.489 1 91.16 746 PHE B N 1
ATOM 12634 C CA . PHE B 1 746 ? -5.179 63.497 42.876 1 91.16 746 PHE B CA 1
ATOM 12635 C C . PHE B 1 746 ? -3.745 62.99 42.964 1 91.16 746 PHE B C 1
ATOM 12637 O O . PHE B 1 746 ? -3.309 62.194 42.129 1 91.16 746 PHE B O 1
ATOM 12644 N N . ALA B 1 747 ? -2.962 63.568 43.895 1 92.58 747 ALA B N 1
ATOM 12645 C CA . ALA B 1 747 ? -1.613 63.076 44.16 1 92.58 747 ALA B CA 1
ATOM 12646 C C . ALA B 1 747 ? -1.398 62.844 45.653 1 92.58 747 ALA B C 1
ATOM 12648 O O . ALA B 1 747 ? -1.814 63.658 46.481 1 92.58 747 ALA B O 1
ATOM 12649 N N . GLY B 1 748 ? -0.796 61.842 46.032 1 85.52 748 GLY B N 1
ATOM 12650 C CA . GLY B 1 748 ? -0.566 61.494 47.425 1 85.52 748 GLY B CA 1
ATOM 12651 C C . GLY B 1 748 ? 0.539 62.308 48.07 1 85.52 748 GLY B C 1
ATOM 12652 O O . GLY B 1 748 ? 0.526 62.533 49.282 1 85.52 748 GLY B O 1
ATOM 12653 N N . GLN B 1 749 ? 1.468 62.739 47.349 1 85.21 749 GLN B N 1
ATOM 12654 C CA . GLN B 1 749 ? 2.604 63.438 47.941 1 85.21 749 GLN B CA 1
ATOM 12655 C C . GLN B 1 749 ? 2.672 64.884 47.458 1 85.21 749 GLN B C 1
ATOM 12657 O O . GLN B 1 749 ? 3.044 65.781 48.218 1 85.21 749 GLN B O 1
ATOM 12662 N N . GLY B 1 750 ? 2.366 65.091 46.239 1 87.96 750 GLY B N 1
ATOM 12663 C CA . GLY B 1 750 ? 2.378 66.469 45.776 1 87.96 750 GLY B CA 1
ATOM 12664 C C . GLY B 1 750 ? 2.081 66.603 44.295 1 87.96 750 GLY B C 1
ATOM 12665 O O . GLY B 1 750 ? 2.18 65.629 43.546 1 87.96 750 GLY B O 1
ATOM 12666 N N . MET B 1 751 ? 1.724 67.837 43.875 1 92.25 751 MET B N 1
ATOM 12667 C CA . MET B 1 751 ? 1.436 68.167 42.482 1 92.25 751 MET B CA 1
ATOM 12668 C C . MET B 1 751 ? 2.267 69.36 42.023 1 92.25 751 MET B C 1
ATOM 12670 O O . MET B 1 751 ? 2.493 70.297 42.79 1 92.25 751 MET B O 1
ATOM 12674 N N . GLN B 1 752 ? 2.775 69.169 40.892 1 90.58 752 GLN B N 1
ATOM 12675 C CA . GLN B 1 752 ? 3.532 70.288 40.341 1 90.58 752 GLN B CA 1
ATOM 12676 C C . GLN B 1 752 ? 3.122 70.571 38.898 1 90.58 752 GLN B C 1
ATOM 12678 O O . GLN B 1 752 ? 2.99 69.648 38.092 1 90.58 752 GLN B O 1
ATOM 12683 N N . TRP B 1 753 ? 2.811 71.765 38.628 1 92.34 753 TRP B N 1
ATOM 12684 C CA . TRP B 1 753 ? 2.585 72.262 37.275 1 92.34 753 TRP B CA 1
ATOM 12685 C C . TRP B 1 753 ? 3.651 73.28 36.883 1 92.34 753 TRP B C 1
ATOM 12687 O O . TRP B 1 753 ? 3.901 74.239 37.618 1 92.34 753 TRP B O 1
ATOM 12697 N N . PHE B 1 754 ? 4.323 73.018 35.829 1 91.28 754 PHE B N 1
ATOM 12698 C CA . PHE B 1 754 ? 5.399 73.9 35.396 1 91.28 754 PHE B CA 1
ATOM 12699 C C . PHE B 1 754 ? 5.279 74.212 33.909 1 91.28 754 PHE B C 1
ATOM 12701 O O . PHE B 1 754 ? 5.192 73.3 33.084 1 91.28 754 PHE B O 1
ATOM 12708 N N . ALA B 1 755 ? 5.106 75.521 33.574 1 91.9 755 ALA B N 1
ATOM 12709 C CA . ALA B 1 755 ? 5.094 75.954 32.179 1 91.9 755 ALA B CA 1
ATOM 12710 C C . ALA B 1 755 ? 6.301 76.834 31.867 1 91.9 755 ALA B C 1
ATOM 12712 O O . ALA B 1 755 ? 6.602 77.771 32.611 1 91.9 755 ALA B O 1
ATOM 12713 N N . ARG B 1 756 ? 6.921 76.632 30.886 1 84.88 756 ARG B N 1
ATOM 12714 C CA . ARG B 1 756 ? 8.144 77.352 30.547 1 84.88 756 ARG B CA 1
ATOM 12715 C C . ARG B 1 756 ? 7.832 78.627 29.771 1 84.88 756 ARG B C 1
ATOM 12717 O O . ARG B 1 756 ? 8.398 79.686 30.052 1 84.88 756 ARG B O 1
ATOM 12724 N N . GLY B 1 757 ? 6.936 78.498 28.83 1 82.1 757 GLY B N 1
ATOM 12725 C CA . GLY B 1 757 ? 6.78 79.562 27.852 1 82.1 757 GLY B CA 1
ATOM 12726 C C . GLY B 1 757 ? 5.624 80.494 28.163 1 82.1 757 GLY B C 1
ATOM 12727 O O . GLY B 1 757 ? 5.812 81.538 28.79 1 82.1 757 GLY B O 1
ATOM 12728 N N . GLN B 1 758 ? 4.413 80.051 27.862 1 80.19 758 GLN B N 1
ATOM 12729 C CA . GLN B 1 758 ? 3.24 80.919 27.828 1 80.19 758 GLN B CA 1
ATOM 12730 C C . GLN B 1 758 ? 2.497 80.893 29.161 1 80.19 758 GLN B C 1
ATOM 12732 O O . GLN B 1 758 ? 1.315 81.238 29.225 1 80.19 758 GLN B O 1
ATOM 12737 N N . GLY B 1 759 ? 3.265 80.557 30.183 1 88.74 759 GLY B N 1
ATOM 12738 C CA . GLY B 1 759 ? 2.735 80.617 31.536 1 88.74 759 GLY B CA 1
ATOM 12739 C C . GLY B 1 759 ? 1.613 79.626 31.782 1 88.74 759 GLY B C 1
ATOM 12740 O O . GLY B 1 759 ? 1.532 78.594 31.113 1 88.74 759 GLY B O 1
ATOM 12741 N N . ILE B 1 760 ? 0.764 79.806 32.937 1 92.38 760 ILE B N 1
ATOM 12742 C CA . ILE B 1 760 ? -0.319 78.945 33.401 1 92.38 760 ILE B CA 1
ATOM 12743 C C . ILE B 1 760 ? -1.602 79.76 33.541 1 92.38 760 ILE B C 1
ATOM 12745 O O . ILE B 1 760 ? -1.59 80.855 34.108 1 92.38 760 ILE B O 1
ATOM 12749 N N . GLN B 1 761 ? -2.585 79.295 32.841 1 91.16 761 GLN B N 1
ATOM 12750 C CA . GLN B 1 761 ? -3.886 79.943 32.97 1 91.16 761 GLN B CA 1
ATOM 12751 C C . GLN B 1 761 ? -4.917 78.993 33.573 1 91.16 761 GLN B C 1
ATOM 12753 O O . GLN B 1 761 ? -5 77.828 33.179 1 91.16 761 GLN B O 1
ATOM 12758 N N . ALA B 1 762 ? -5.611 79.479 34.633 1 91.59 762 ALA B N 1
ATOM 12759 C CA . ALA B 1 762 ? -6.745 78.753 35.199 1 91.59 762 ALA B CA 1
ATOM 12760 C C . ALA B 1 762 ? -8.013 79.6 35.161 1 91.59 762 ALA B C 1
ATOM 12762 O O . ALA B 1 762 ? -8.074 80.666 35.779 1 91.59 762 ALA B O 1
ATOM 12763 N N . ILE B 1 763 ? -8.932 79.173 34.346 1 91.68 763 ILE B N 1
ATOM 12764 C CA . ILE B 1 763 ? -10.14 79.964 34.134 1 91.68 763 ILE B CA 1
ATOM 12765 C C . ILE B 1 763 ? -11.366 79.153 34.546 1 91.68 763 ILE B C 1
ATOM 12767 O O . ILE B 1 763 ? -11.625 78.082 33.994 1 91.68 763 ILE B O 1
ATOM 12771 N N . ALA B 1 764 ? -12.055 79.554 35.566 1 92.53 764 ALA B N 1
ATOM 12772 C CA . ALA B 1 764 ? -13.387 79.056 35.898 1 92.53 764 ALA B CA 1
ATOM 12773 C C . ALA B 1 764 ? -14.471 79.926 35.266 1 92.53 764 ALA B C 1
ATOM 12775 O O . ALA B 1 764 ? -14.711 81.05 35.711 1 92.53 764 ALA B O 1
ATOM 12776 N N . ASN B 1 765 ? -15.059 79.521 34.289 1 85.93 765 ASN B N 1
ATOM 12777 C CA . ASN B 1 765 ? -16.068 80.327 33.61 1 85.93 765 ASN B CA 1
ATOM 12778 C C . ASN B 1 765 ? -17.306 80.526 34.481 1 85.93 765 ASN B C 1
ATOM 12780 O O . ASN B 1 765 ? -17.871 81.621 34.522 1 85.93 765 ASN B O 1
ATOM 12784 N N . GLU B 1 766 ? -17.673 79.302 34.908 1 84.07 766 GLU B N 1
ATOM 12785 C CA . GLU B 1 766 ? -18.699 79.343 35.946 1 84.07 766 GLU B CA 1
ATOM 12786 C C . GLU B 1 766 ? -18.206 78.697 37.237 1 84.07 766 GLU B C 1
ATOM 12788 O O . GLU B 1 766 ? -17.293 77.868 37.213 1 84.07 766 GLU B O 1
ATOM 12793 N N . GLY B 1 767 ? -18.602 79.137 38.252 1 81.62 767 GLY B N 1
ATOM 12794 C CA . GLY B 1 767 ? -18.181 78.615 39.542 1 81.62 767 GLY B CA 1
ATOM 12795 C C . GLY B 1 767 ? -16.937 79.293 40.084 1 81.62 767 GLY B C 1
ATOM 12796 O O . GLY B 1 767 ? -16.284 80.062 39.375 1 81.62 767 GLY B O 1
ATOM 12797 N N . PRO B 1 768 ? -16.629 79.061 41.32 1 87.98 768 PRO B N 1
ATOM 12798 C CA . PRO B 1 768 ? -15.496 79.743 41.95 1 87.98 768 PRO B CA 1
ATOM 12799 C C . PRO B 1 768 ? -14.156 79.085 41.626 1 87.98 768 PRO B C 1
ATOM 12801 O O . PRO B 1 768 ? -14.12 77.926 41.206 1 87.98 768 PRO B O 1
ATOM 12804 N N . LEU B 1 769 ? -13.043 79.855 41.593 1 91.18 769 LEU B N 1
ATOM 12805 C CA . LEU B 1 769 ? -11.679 79.341 41.66 1 91.18 769 LEU B CA 1
ATOM 12806 C C . LEU B 1 769 ? -11.189 79.289 43.103 1 91.18 769 LEU B C 1
ATOM 12808 O O . LEU B 1 769 ? -11.027 80.329 43.746 1 91.18 769 LEU B O 1
ATOM 12812 N N . VAL B 1 770 ? -11.134 78.089 43.563 1 88.54 770 VAL B N 1
ATOM 12813 C CA . VAL B 1 770 ? -10.764 77.919 44.964 1 88.54 770 VAL B CA 1
ATOM 12814 C C . VAL B 1 770 ? -9.314 77.45 45.062 1 88.54 770 VAL B C 1
ATOM 12816 O O . VAL B 1 770 ? -8.948 76.422 44.487 1 88.54 770 VAL B O 1
ATOM 12819 N N . LEU B 1 771 ? -8.464 78.256 45.658 1 90.56 771 LEU B N 1
ATOM 12820 C CA . LEU B 1 771 ? -7.108 77.875 46.037 1 90.56 771 LEU B CA 1
ATOM 12821 C C . LEU B 1 771 ? -6.977 77.767 47.553 1 90.56 771 LEU B C 1
ATOM 12823 O O . LEU B 1 771 ? -7.195 78.746 48.27 1 90.56 771 LEU B O 1
ATOM 12827 N N . GLN B 1 772 ? -6.669 76.632 48.001 1 88.12 772 GLN B N 1
ATOM 12828 C CA . GLN B 1 772 ? -6.657 76.459 49.45 1 88.12 772 GLN B CA 1
ATOM 12829 C C . GLN B 1 772 ? -5.435 75.662 49.899 1 88.12 772 GLN B C 1
ATOM 12831 O O . GLN B 1 772 ? -5.114 74.625 49.314 1 88.12 772 GLN B O 1
ATOM 12836 N N . ALA B 1 773 ? -4.64 76.188 50.811 1 89.64 773 ALA B N 1
ATOM 12837 C CA . ALA B 1 773 ? -3.662 75.433 51.59 1 89.64 773 ALA B CA 1
ATOM 12838 C C . ALA B 1 773 ? -4.195 75.121 52.986 1 89.64 773 ALA B C 1
ATOM 12840 O O . ALA B 1 773 ? -4.251 76.002 53.847 1 89.64 773 ALA B O 1
ATOM 12841 N N . ARG B 1 774 ? -4.442 74.065 53.259 1 78.88 774 ARG B N 1
ATOM 12842 C CA . ARG B 1 774 ? -5.222 73.738 54.448 1 78.88 774 ARG B CA 1
ATOM 12843 C C . ARG B 1 774 ? -4.329 73.644 55.681 1 78.88 774 ARG B C 1
ATOM 12845 O O . ARG B 1 774 ? -4.763 73.95 56.793 1 78.88 774 ARG B O 1
ATOM 12852 N N . ALA B 1 775 ? -3.168 73.126 55.431 1 78.74 775 ALA B N 1
ATOM 12853 C CA . ALA B 1 775 ? -2.322 72.903 56.6 1 78.74 775 ALA B CA 1
ATOM 12854 C C . ALA B 1 775 ? -1.012 73.678 56.486 1 78.74 775 ALA B C 1
ATOM 12856 O O . ALA B 1 775 ? -0.056 73.405 57.215 1 78.74 775 ALA B O 1
ATOM 12857 N N . ASP B 1 776 ? -1.006 74.507 55.487 1 82.29 776 ASP B N 1
ATOM 12858 C CA . ASP B 1 776 ? 0.228 75.259 55.279 1 82.29 776 ASP B CA 1
ATOM 12859 C C .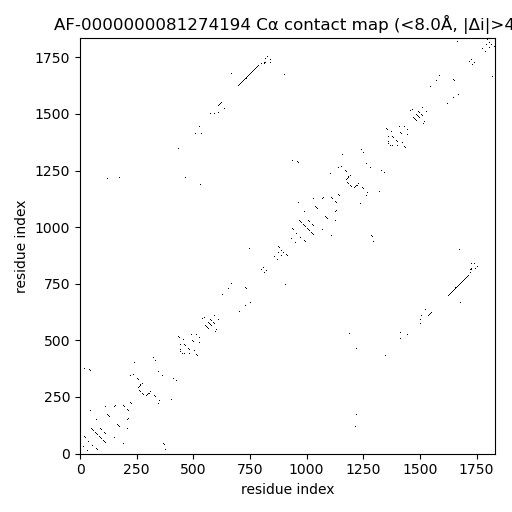 ASP B 1 776 ? -0.055 76.604 54.615 1 82.29 776 ASP B C 1
ATOM 12861 O O . ASP B 1 776 ? -1.207 77.035 54.538 1 82.29 776 ASP B O 1
ATOM 12865 N N . ALA B 1 777 ? 0.941 77.325 54.197 1 82.7 777 ALA B N 1
ATOM 12866 C CA . ALA B 1 777 ? 0.805 78.685 53.683 1 82.7 777 ALA B CA 1
ATOM 12867 C C . ALA B 1 777 ? 0.515 78.679 52.185 1 82.7 777 ALA B C 1
ATOM 12869 O O . ALA B 1 777 ? 0.853 77.721 51.485 1 82.7 777 ALA B O 1
ATOM 12870 N N . LEU B 1 778 ? -0.283 79.638 51.697 1 87.01 778 LEU B N 1
ATOM 12871 C CA . LEU B 1 778 ? -0.4 79.989 50.285 1 87.01 778 LEU B CA 1
ATOM 12872 C C . LEU B 1 778 ? 0.597 81.082 49.913 1 87.01 778 LEU B C 1
ATOM 12874 O O . LEU B 1 778 ? 0.574 82.171 50.491 1 87.01 778 LEU B O 1
ATOM 12878 N N . MET B 1 779 ? 1.496 80.681 49.139 1 84.95 779 MET B N 1
ATOM 12879 C CA . MET B 1 779 ? 2.51 81.641 48.713 1 84.95 779 MET B CA 1
ATOM 12880 C C . MET B 1 779 ? 2.306 82.037 47.254 1 84.95 779 MET B C 1
ATOM 12882 O O . MET B 1 779 ? 2.246 81.175 46.375 1 84.95 779 MET B O 1
ATOM 12886 N N . ALA B 1 780 ? 2.082 83.323 47.042 1 88.17 780 ALA B N 1
ATOM 12887 C CA . ALA B 1 780 ? 1.972 83.863 45.689 1 88.17 780 ALA B CA 1
ATOM 12888 C C . ALA B 1 780 ? 3.077 84.878 45.412 1 88.17 780 ALA B C 1
ATOM 12890 O O . ALA B 1 780 ? 3.201 85.88 46.122 1 88.17 780 ALA B O 1
ATOM 12891 N N . THR B 1 781 ? 3.948 84.598 44.555 1 84.61 781 THR B N 1
ATOM 12892 C CA . THR B 1 781 ? 5.068 85.48 44.244 1 84.61 781 THR B CA 1
ATOM 12893 C C . THR B 1 781 ? 5.194 85.683 42.737 1 84.61 781 THR B C 1
ATOM 12895 O O . THR B 1 781 ? 4.953 84.758 41.959 1 84.61 781 THR B O 1
ATOM 12898 N N . ALA B 1 782 ? 5.438 86.928 42.355 1 87.36 782 ALA B N 1
ATOM 12899 C CA . ALA B 1 782 ? 5.658 87.232 40.943 1 87.36 782 ALA B CA 1
ATOM 12900 C C . ALA B 1 782 ? 6.822 88.203 40.766 1 87.36 782 ALA B C 1
ATOM 12902 O O . ALA B 1 782 ? 7.003 89.119 41.571 1 87.36 782 ALA B O 1
ATOM 12903 N N . GLN B 1 783 ? 7.569 88.034 39.701 1 79.5 783 GLN B N 1
ATOM 12904 C CA . GLN B 1 783 ? 8.703 88.909 39.423 1 79.5 783 GLN B CA 1
ATOM 12905 C C . GLN B 1 783 ? 8.235 90.281 38.945 1 79.5 783 GLN B C 1
ATOM 12907 O O . GLN B 1 783 ? 8.845 91.3 39.273 1 79.5 783 GLN B O 1
ATOM 12912 N N . LYS B 1 784 ? 7.145 90.275 38.121 1 80.68 784 LYS B N 1
ATOM 12913 C CA . LYS B 1 784 ? 6.736 91.543 37.524 1 80.68 784 LYS B CA 1
ATOM 12914 C C . LYS B 1 784 ? 5.565 92.158 38.286 1 80.68 784 LYS B C 1
ATOM 12916 O O . LYS B 1 784 ? 5.197 93.309 38.045 1 80.68 784 LYS B O 1
ATOM 12921 N N . GLY B 1 785 ? 4.982 91.408 39.091 1 81.37 785 GLY B N 1
ATOM 12922 C CA . GLY B 1 785 ? 3.937 91.98 39.925 1 81.37 785 GLY B CA 1
ATOM 12923 C C . GLY B 1 785 ? 2.741 91.062 40.096 1 81.37 785 GLY B C 1
ATOM 12924 O O . GLY B 1 785 ? 2.64 90.035 39.423 1 81.37 785 GLY B O 1
ATOM 12925 N N . ILE B 1 786 ? 1.841 91.358 41.161 1 85.23 786 ILE B N 1
ATOM 12926 C CA . ILE B 1 786 ? 0.59 90.665 41.449 1 85.23 786 ILE B CA 1
ATOM 12927 C C . ILE B 1 786 ? -0.585 91.622 41.263 1 85.23 786 ILE B C 1
ATOM 12929 O O . ILE B 1 786 ? -0.605 92.71 41.844 1 85.23 786 ILE B O 1
ATOM 12933 N N . LYS B 1 787 ? -1.407 91.263 40.348 1 84.93 787 LYS B N 1
ATOM 12934 C CA . LYS B 1 787 ? -2.597 92.077 40.118 1 84.93 787 LYS B CA 1
ATOM 12935 C C . LYS B 1 787 ? -3.863 91.328 40.525 1 84.93 787 LYS B C 1
ATOM 12937 O O . LYS B 1 787 ? -4.115 90.219 40.047 1 84.93 787 LYS B O 1
ATOM 12942 N N . LEU B 1 788 ? -4.641 91.911 41.463 1 86.65 788 LEU B N 1
ATOM 12943 C CA . LEU B 1 788 ? -5.961 91.433 41.859 1 86.65 788 LEU B CA 1
ATOM 12944 C C . LEU B 1 788 ? -7.049 92.399 41.401 1 86.65 788 LEU B C 1
ATOM 12946 O O . LEU B 1 788 ? -7.029 93.578 41.76 1 86.65 788 LEU B O 1
ATOM 12950 N N . ALA B 1 789 ? -7.92 91.946 40.562 1 82.1 789 ALA B N 1
ATOM 12951 C CA . ALA B 1 789 ? -8.971 92.817 40.042 1 82.1 789 ALA B CA 1
ATOM 12952 C C . ALA B 1 789 ? -10.336 92.141 40.129 1 82.1 789 ALA B C 1
ATOM 12954 O O . ALA B 1 789 ? -10.46 90.942 39.866 1 82.1 789 ALA B O 1
ATOM 12955 N N . THR B 1 790 ? -11.363 92.895 40.638 1 85.28 790 THR B N 1
ATOM 12956 C CA . THR B 1 790 ? -12.732 92.394 40.705 1 85.28 790 THR B CA 1
ATOM 12957 C C . THR B 1 790 ? -13.73 93.512 40.418 1 85.28 790 THR B C 1
ATOM 12959 O O . THR B 1 790 ? -13.392 94.694 40.512 1 85.28 790 THR B O 1
ATOM 12962 N N . ASN B 1 791 ? -14.868 93.149 39.997 1 71.18 791 ASN B N 1
ATOM 12963 C CA . ASN B 1 791 ? -15.928 94.128 39.778 1 71.18 791 ASN B CA 1
ATOM 12964 C C . ASN B 1 791 ? -16.738 94.37 41.048 1 71.18 791 ASN B C 1
ATOM 12966 O O . ASN B 1 791 ? -17.561 95.285 41.099 1 71.18 791 ASN B O 1
ATOM 12970 N N . GLU B 1 792 ? -16.321 93.651 42.045 1 79.43 792 GLU B N 1
ATOM 12971 C CA . GLU B 1 792 ? -17.047 93.859 43.295 1 79.43 792 GLU B CA 1
ATOM 12972 C C . GLU B 1 792 ? -16.092 94.179 44.441 1 79.43 792 GLU B C 1
ATOM 12974 O O . GLU B 1 792 ? -15.426 95.216 44.43 1 79.43 792 GLU B O 1
ATOM 12979 N N . GLN B 1 793 ? -15.948 93.2 45.337 1 77.42 793 GLN B N 1
ATOM 12980 C CA . GLN B 1 793 ? -15.138 93.556 46.497 1 77.42 793 GLN B CA 1
ATOM 12981 C C . GLN B 1 793 ? -13.954 92.606 46.654 1 77.42 793 GLN B C 1
ATOM 12983 O O . GLN B 1 793 ? -14.056 91.42 46.332 1 77.42 793 GLN B O 1
ATOM 12988 N N . VAL B 1 794 ? -12.716 93.176 47.027 1 80.53 794 VAL B N 1
ATOM 12989 C CA . VAL B 1 794 ? -11.582 92.407 47.531 1 80.53 794 VAL B CA 1
ATOM 12990 C C . VAL B 1 794 ? -11.615 92.378 49.057 1 80.53 794 VAL B C 1
ATOM 12992 O O . VAL B 1 794 ? -11.598 93.427 49.706 1 80.53 794 VAL B O 1
ATOM 12995 N N . ILE B 1 795 ? -11.864 91.172 49.512 1 75.38 795 ILE B N 1
ATOM 12996 C CA . ILE B 1 795 ? -11.887 91.026 50.963 1 75.38 795 ILE B CA 1
ATOM 12997 C C . ILE B 1 795 ? -10.659 90.242 51.422 1 75.38 795 ILE B C 1
ATOM 12999 O O . ILE B 1 795 ? -10.432 89.115 50.976 1 75.38 795 ILE B O 1
ATOM 13003 N N . VAL B 1 796 ? -9.778 90.951 52.235 1 81.31 796 VAL B N 1
ATOM 13004 C CA . VAL B 1 796 ? -8.609 90.307 52.825 1 81.31 796 VAL B CA 1
ATOM 13005 C C . VAL B 1 796 ? -8.787 90.198 54.338 1 81.31 796 VAL B C 1
ATOM 13007 O O . VAL B 1 796 ? -8.978 91.207 55.021 1 81.31 796 VAL B O 1
ATOM 13010 N N . THR B 1 797 ? -8.898 88.961 54.809 1 77.81 797 THR B N 1
ATOM 13011 C CA . THR B 1 797 ? -9.126 88.739 56.232 1 77.81 797 THR B CA 1
ATOM 13012 C C . THR B 1 797 ? -8.004 87.898 56.835 1 77.81 797 THR B C 1
ATOM 13014 O O . THR B 1 797 ? -7.53 86.947 56.21 1 77.81 797 THR B O 1
ATOM 13017 N N . GLY B 1 798 ? -7.445 88.42 58.076 1 75.23 798 GLY B N 1
ATOM 13018 C CA . GLY B 1 798 ? -6.451 87.714 58.867 1 75.23 798 GLY B CA 1
ATOM 13019 C C . GLY B 1 798 ? -6.347 88.227 60.291 1 75.23 798 GLY B C 1
ATOM 13020 O O . GLY B 1 798 ? -6.959 89.24 60.638 1 75.23 798 GLY B O 1
ATOM 13021 N N . LYS B 1 799 ? -5.669 87.481 61.096 1 74.64 799 LYS B N 1
ATOM 13022 C CA . LYS B 1 799 ? -5.428 87.99 62.443 1 74.64 799 LYS B CA 1
ATOM 13023 C C . LYS B 1 799 ? -4.698 89.33 62.402 1 74.64 799 LYS B C 1
ATOM 13025 O O . LYS B 1 799 ? -5.048 90.256 63.137 1 74.64 799 LYS B O 1
ATOM 13030 N N . THR B 1 800 ? -3.662 89.345 61.594 1 77.2 800 THR B N 1
ATOM 13031 C CA . THR B 1 800 ? -2.95 90.59 61.329 1 77.2 800 THR B CA 1
ATOM 13032 C C . THR B 1 800 ? -2.702 90.763 59.833 1 77.2 800 THR B C 1
ATOM 13034 O O . THR B 1 800 ? -2.39 89.797 59.134 1 77.2 800 THR B O 1
ATOM 13037 N N . LEU B 1 801 ? -2.914 91.991 59.259 1 81.62 801 LEU B N 1
ATOM 13038 C CA . LEU B 1 801 ? -2.581 92.367 57.889 1 81.62 801 LEU B CA 1
ATOM 13039 C C . LEU B 1 801 ? -1.371 93.294 57.859 1 81.62 801 LEU B C 1
ATOM 13041 O O . LEU B 1 801 ? -1.376 94.35 58.496 1 81.62 801 LEU B O 1
ATOM 13045 N N . HIS B 1 802 ? -0.417 92.744 57.244 1 78.31 802 HIS B N 1
ATOM 13046 C CA . HIS B 1 802 ? 0.814 93.522 57.161 1 78.31 802 HIS B CA 1
ATOM 13047 C C . HIS B 1 802 ? 1.196 93.797 55.711 1 78.31 802 HIS B C 1
ATOM 13049 O O . HIS B 1 802 ? 1.52 92.87 54.964 1 78.31 802 HIS B O 1
ATOM 13055 N N . PHE B 1 803 ? 1.086 95.11 55.266 1 85.23 803 PHE B N 1
ATOM 13056 C CA . PHE B 1 803 ? 1.471 95.583 53.942 1 85.23 803 PHE B CA 1
ATOM 13057 C C . PHE B 1 803 ? 2.769 96.379 54.007 1 85.23 803 PHE B C 1
ATOM 13059 O O . PHE B 1 803 ? 2.843 97.401 54.692 1 85.23 803 PHE B O 1
ATOM 13066 N N . VAL B 1 804 ? 3.841 95.929 53.398 1 78.98 804 VAL B N 1
ATOM 13067 C CA . VAL B 1 804 ? 5.14 96.584 53.515 1 78.98 804 VAL B CA 1
ATOM 13068 C C . VAL B 1 804 ? 5.762 96.751 52.13 1 78.98 804 VAL B C 1
ATOM 13070 O O . VAL B 1 804 ? 5.897 95.779 51.383 1 78.98 804 VAL B O 1
ATOM 13073 N N . ALA B 1 805 ? 6.113 98.004 51.772 1 78.99 805 ALA B N 1
ATOM 13074 C CA . ALA B 1 805 ? 6.82 98.303 50.529 1 78.99 805 ALA B CA 1
ATOM 13075 C C . ALA B 1 805 ? 8.33 98.181 50.714 1 78.99 805 ALA B C 1
ATOM 13077 O O . ALA B 1 805 ? 8.823 98.15 51.844 1 78.99 805 ALA B O 1
ATOM 13078 N N . GLU B 1 806 ? 9.086 98.265 49.71 1 75.62 806 GLU B N 1
ATOM 13079 C CA . GLU B 1 806 ? 10.533 98.073 49.716 1 75.62 806 GLU B CA 1
ATOM 13080 C C . GLU B 1 806 ? 11.238 99.209 50.452 1 75.62 806 GLU B C 1
ATOM 13082 O O . GLU B 1 806 ? 12.309 99.012 51.029 1 75.62 806 GLU B O 1
ATOM 13087 N N . ASP B 1 807 ? 10.649 100.416 50.488 1 73.14 807 ASP B N 1
ATOM 13088 C CA . ASP B 1 807 ? 11.271 101.566 51.138 1 73.14 807 ASP B CA 1
ATOM 13089 C C . ASP B 1 807 ? 11.045 101.533 52.647 1 73.14 807 ASP B C 1
ATOM 13091 O O . ASP B 1 807 ? 11.483 102.434 53.366 1 73.14 807 ASP B O 1
ATOM 13095 N N . GLY B 1 808 ? 10.251 100.511 52.997 1 76.01 808 GLY B N 1
ATOM 13096 C CA . GLY B 1 808 ? 10.027 100.322 54.421 1 76.01 808 GLY B CA 1
ATOM 13097 C C . GLY B 1 808 ? 8.707 100.898 54.899 1 76.01 808 GLY B C 1
ATOM 13098 O O . GLY B 1 808 ? 8.295 100.66 56.036 1 76.01 808 GLY B O 1
ATOM 13099 N N . SER B 1 809 ? 8.079 101.645 54.122 1 79.08 809 SER B N 1
ATOM 13100 C CA . SER B 1 809 ? 6.753 102.141 54.471 1 79.08 809 SER B CA 1
ATOM 13101 C C . SER B 1 809 ? 5.762 100.996 54.648 1 79.08 809 SER B C 1
ATOM 13103 O O . SER B 1 809 ? 5.775 100.032 53.879 1 79.08 809 SER B O 1
ATOM 13105 N N . SER B 1 810 ? 4.96 101.028 55.785 1 81.66 810 SER B N 1
ATOM 13106 C CA . SER B 1 810 ? 4.101 99.879 56.05 1 81.66 810 SER B CA 1
ATOM 13107 C C . SER B 1 810 ? 2.783 100.309 56.685 1 81.66 810 SER B C 1
ATOM 13109 O O . SER B 1 810 ? 2.699 101.382 57.287 1 81.66 810 SER B O 1
ATOM 13111 N N . ILE B 1 811 ? 1.766 99.464 56.456 1 83.71 811 ILE B N 1
ATOM 13112 C CA . ILE B 1 811 ? 0.469 99.541 57.119 1 83.71 811 ILE B CA 1
ATOM 13113 C C . ILE B 1 811 ? 0.146 98.203 57.781 1 83.71 811 ILE B C 1
ATOM 13115 O O . ILE B 1 811 ? 0.212 97.153 57.137 1 83.71 811 ILE B O 1
ATOM 13119 N N . THR B 1 812 ? -0.008 98.295 59.112 1 80.57 812 THR B N 1
ATOM 13120 C CA . THR B 1 812 ? -0.396 97.094 59.843 1 80.57 812 THR B CA 1
ATOM 13121 C C . THR B 1 812 ? -1.803 97.239 60.414 1 80.57 812 THR B C 1
ATOM 13123 O O . THR B 1 812 ? -2.115 98.238 61.066 1 80.57 812 THR B O 1
ATOM 13126 N N . ILE B 1 813 ? -2.592 96.279 60.068 1 79.29 813 ILE B N 1
ATOM 13127 C CA . ILE B 1 813 ? -3.955 96.218 60.585 1 79.29 813 ILE B CA 1
ATOM 13128 C C . ILE B 1 813 ? -4.106 95.003 61.498 1 79.29 813 ILE B C 1
ATOM 13130 O O . ILE B 1 813 ? -3.749 93.885 61.119 1 79.29 813 ILE B O 1
ATOM 13134 N N . GLY B 1 814 ? -4.449 95.333 62.567 1 70.6 814 GLY B N 1
ATOM 13135 C CA . GLY B 1 814 ? -4.493 94.275 63.564 1 70.6 814 GLY B CA 1
ATOM 13136 C C . GLY B 1 814 ? -3.398 94.391 64.607 1 70.6 814 GLY B C 1
ATOM 13137 O O . GLY B 1 814 ? -2.546 95.279 64.524 1 70.6 814 GLY B O 1
ATOM 13138 N N . ASP B 1 815 ? -3.55 94.17 65.772 1 65.12 815 ASP B N 1
ATOM 13139 C CA . ASP B 1 815 ? -2.626 94.263 66.898 1 65.12 815 ASP B CA 1
ATOM 13140 C C . ASP B 1 815 ? -2.831 95.564 67.671 1 65.12 815 ASP B C 1
ATOM 13142 O O . ASP B 1 815 ? -1.885 96.328 67.872 1 65.12 815 ASP B O 1
ATOM 13146 N N . GLY B 1 816 ? -3.942 95.858 67.958 1 65.22 816 GLY B N 1
ATOM 13147 C CA . GLY B 1 816 ? -4.282 97.003 68.787 1 65.22 816 GLY B CA 1
ATOM 13148 C C . GLY B 1 816 ? -4.768 98.196 67.986 1 65.22 816 GLY B C 1
ATOM 13149 O O . GLY B 1 816 ? -5.036 99.26 68.548 1 65.22 816 GLY B O 1
ATOM 13150 N N . GLY B 1 817 ? -4.81 98.063 66.667 1 74.86 817 GLY B N 1
ATOM 13151 C CA . GLY B 1 817 ? -5.289 99.154 65.833 1 74.86 817 GLY B CA 1
ATOM 13152 C C . GLY B 1 817 ? -4.668 99.164 64.449 1 74.86 817 GLY B C 1
ATOM 13153 O O . GLY B 1 817 ? -4.462 98.107 63.847 1 74.86 817 GLY B O 1
ATOM 13154 N N . ILE B 1 818 ? -4.561 100.448 63.807 1 77.27 818 ILE B N 1
ATOM 13155 C CA . ILE B 1 818 ? -3.93 100.688 62.514 1 77.27 818 ILE B CA 1
ATOM 13156 C C . ILE B 1 818 ? -2.636 101.475 62.71 1 77.27 818 ILE B C 1
ATOM 13158 O O . ILE B 1 818 ? -2.643 102.555 63.305 1 77.27 818 ILE B O 1
ATOM 13162 N N . THR B 1 819 ? -1.592 100.828 62.315 1 76.98 819 THR B N 1
ATOM 13163 C CA . THR B 1 819 ? -0.31 101.512 62.447 1 76.98 819 THR B CA 1
ATOM 13164 C C . THR B 1 819 ? 0.296 101.793 61.075 1 76.98 819 THR B C 1
ATOM 13166 O O . THR B 1 819 ? 0.447 100.882 60.259 1 76.98 819 THR B O 1
ATOM 13169 N N . LEU B 1 820 ? 0.521 103.178 60.709 1 83.11 820 LEU B N 1
ATOM 13170 C CA . LEU B 1 820 ? 1.237 103.608 59.513 1 83.11 820 LEU B CA 1
ATOM 13171 C C . LEU B 1 820 ? 2.674 103.995 59.849 1 83.11 820 LEU B C 1
ATOM 13173 O O . LEU B 1 820 ? 2.906 104.865 60.692 1 83.11 820 LEU B O 1
ATOM 13177 N N . ARG B 1 821 ? 3.602 103.368 59.308 1 76.91 821 ARG B N 1
ATOM 13178 C CA . ARG B 1 821 ? 5.013 103.661 59.541 1 76.91 821 ARG B CA 1
ATOM 13179 C C . ARG B 1 821 ? 5.713 104.051 58.243 1 76.91 821 ARG B C 1
ATOM 13181 O O . ARG B 1 821 ? 5.571 103.369 57.226 1 76.91 821 ARG B O 1
ATOM 13188 N N . THR B 1 822 ? 6.433 105.229 58.158 1 82.18 822 THR B N 1
ATOM 13189 C CA . THR B 1 822 ? 7.233 105.615 57.001 1 82.18 822 THR B CA 1
ATOM 13190 C C . THR B 1 822 ? 8.381 106.53 57.419 1 82.18 822 THR B C 1
ATOM 13192 O O . THR B 1 822 ? 8.246 107.312 58.362 1 82.18 822 THR B O 1
ATOM 13195 N N . ASN B 1 823 ? 9.522 106.297 56.834 1 76.83 823 ASN B N 1
ATOM 13196 C CA . ASN B 1 823 ? 10.631 107.229 57.007 1 76.83 823 ASN B CA 1
ATOM 13197 C C . ASN B 1 823 ? 10.497 108.436 56.083 1 76.83 823 ASN B C 1
ATOM 13199 O O . ASN B 1 823 ? 11.268 109.392 56.189 1 76.83 823 ASN B O 1
ATOM 13203 N N . GLY B 1 824 ? 9.36 108.233 55.309 1 78.03 824 GLY B N 1
ATOM 13204 C CA . GLY B 1 824 ? 9.076 109.302 54.364 1 78.03 824 GLY B CA 1
ATOM 13205 C C . GLY B 1 824 ? 7.883 110.149 54.762 1 78.03 824 GLY B C 1
ATOM 13206 O O . GLY B 1 824 ? 7.621 110.342 55.951 1 78.03 824 GLY B O 1
ATOM 13207 N N . ALA B 1 825 ? 7.231 110.803 53.863 1 78.61 825 ALA B N 1
ATOM 13208 C CA . ALA B 1 825 ? 6.117 111.706 54.14 1 78.61 825 ALA B CA 1
ATOM 13209 C C . ALA B 1 825 ? 4.791 110.95 54.162 1 78.61 825 ALA B C 1
ATOM 13211 O O . ALA B 1 825 ? 4.587 110.019 53.379 1 78.61 825 ALA B O 1
ATOM 13212 N N . PHE B 1 826 ? 3.945 111.258 55.152 1 79.43 826 PHE B N 1
ATOM 13213 C CA . PHE B 1 826 ? 2.546 110.847 55.149 1 79.43 826 PHE B CA 1
ATOM 13214 C C . PHE B 1 826 ? 1.658 111.954 54.593 1 79.43 826 PHE B C 1
ATOM 13216 O O . PHE B 1 826 ? 1.565 113.035 55.177 1 79.43 826 PHE B O 1
ATOM 13223 N N . LYS B 1 827 ? 1.141 111.748 53.447 1 76.75 827 LYS B N 1
ATOM 13224 C CA . LYS B 1 827 ? 0.293 112.746 52.8 1 76.75 827 LYS B CA 1
ATOM 13225 C C . LYS B 1 827 ? -1.153 112.267 52.717 1 76.75 827 LYS B C 1
ATOM 13227 O O . LYS B 1 827 ? -1.429 111.201 52.164 1 76.75 827 LYS B O 1
ATOM 13232 N N . ALA B 1 828 ? -2.119 112.928 53.34 1 76.42 828 ALA B N 1
ATOM 13233 C CA . ALA B 1 828 ? -3.554 112.712 53.175 1 76.42 828 ALA B CA 1
ATOM 13234 C C . ALA B 1 828 ? -4.19 113.841 52.37 1 76.42 828 ALA B C 1
ATOM 13236 O O . ALA B 1 828 ? -4.532 114.889 52.922 1 76.42 828 ALA B O 1
ATOM 13237 N N . LEU B 1 829 ? -4.3 113.729 51.165 1 76.14 829 LEU B N 1
ATOM 13238 C CA . LEU B 1 829 ? -4.796 114.731 50.228 1 76.14 829 LEU B CA 1
ATOM 13239 C C . LEU B 1 829 ? -6.291 114.556 49.986 1 76.14 829 LEU B C 1
ATOM 13241 O O . LEU B 1 829 ? -6.702 113.683 49.217 1 76.14 829 LEU B O 1
ATOM 13245 N N . ALA B 1 830 ? -7.124 115.454 50.822 1 74.86 830 ALA B N 1
ATOM 13246 C CA . ALA B 1 830 ? -8.575 115.324 50.722 1 74.86 830 ALA B CA 1
ATOM 13247 C C . ALA B 1 830 ? -9.247 116.694 50.675 1 74.86 830 ALA B C 1
ATOM 13249 O O . ALA B 1 830 ? -8.678 117.687 51.135 1 74.86 830 ALA B O 1
ATOM 13250 N N . GLY B 1 831 ? -10.418 116.844 50.225 1 67.45 831 GLY B N 1
ATOM 13251 C CA . GLY B 1 831 ? -11.231 11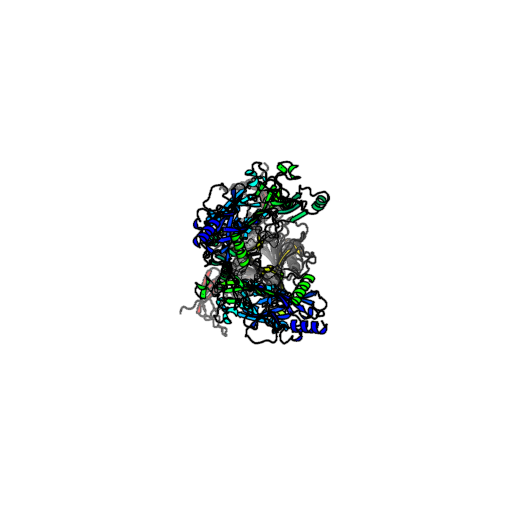8.048 50.287 1 67.45 831 GLY B CA 1
ATOM 13252 C C . GLY B 1 831 ? -11.64 118.42 51.7 1 67.45 831 GLY B C 1
ATOM 13253 O O . GLY B 1 831 ? -11.78 119.602 52.02 1 67.45 831 GLY B O 1
ATOM 13254 N N . SER B 1 832 ? -12.147 117.46 52.559 1 77.89 832 SER B N 1
ATOM 13255 C CA . SER B 1 832 ? -12.454 117.643 53.974 1 77.89 832 SER B CA 1
ATOM 13256 C C . SER B 1 832 ? -11.922 116.484 54.81 1 77.89 832 SER B C 1
ATOM 13258 O O . SER B 1 832 ? -11.78 115.366 54.31 1 77.89 832 SER B O 1
ATOM 13260 N N . HIS B 1 833 ? -11.369 116.84 56.304 1 75.04 833 HIS B N 1
ATOM 13261 C CA . HIS B 1 833 ? -10.865 115.849 57.248 1 75.04 833 HIS B CA 1
ATOM 13262 C C . HIS B 1 833 ? -11.821 115.672 58.423 1 75.04 833 HIS B C 1
ATOM 13264 O O . HIS B 1 833 ? -12.116 116.632 59.139 1 75.04 833 HIS B O 1
ATOM 13270 N N . ASP B 1 834 ? -12.69 114.659 58.77 1 73.85 834 ASP B N 1
ATOM 13271 C CA . ASP B 1 834 ? -13.582 114.316 59.873 1 73.85 834 ASP B CA 1
ATOM 13272 C C . ASP B 1 834 ? -12.937 113.291 60.803 1 73.85 834 ASP B C 1
ATOM 13274 O O . ASP B 1 834 ? -12.662 112.16 60.395 1 73.85 834 ASP B O 1
ATOM 13278 N N . TRP B 1 835 ? -12.25 113.651 62.048 1 77.21 835 TRP B N 1
ATOM 13279 C CA . TRP B 1 835 ? -11.697 112.779 63.079 1 77.21 835 TRP B CA 1
ATOM 13280 C C . TRP B 1 835 ? -12.776 112.354 64.069 1 77.21 835 TRP B C 1
ATOM 13282 O O . TRP B 1 835 ? -13.335 113.188 64.784 1 77.21 835 TRP B O 1
ATOM 13292 N N . GLY B 1 836 ? -13.105 111.067 63.942 1 73.78 836 GLY B N 1
ATOM 13293 C CA . GLY B 1 836 ? -14.195 110.586 64.775 1 73.78 836 GLY B CA 1
ATOM 13294 C C . GLY B 1 836 ? -13.751 109.564 65.805 1 73.78 836 GLY B C 1
ATOM 13295 O O . GLY B 1 836 ? -12.563 109.252 65.907 1 73.78 836 GLY B O 1
ATOM 13296 N N . GLY B 1 837 ? -14.703 108.93 66.792 1 65.83 837 GLY B N 1
ATOM 13297 C CA . GLY B 1 837 ? -14.449 107.913 67.8 1 65.83 837 GLY B CA 1
ATOM 13298 C C . GLY B 1 837 ? -14.231 106.531 67.212 1 65.83 837 GLY B C 1
ATOM 13299 O O . GLY B 1 837 ? -14.317 106.348 65.996 1 65.83 837 GLY B O 1
ATOM 13300 N N . PRO B 1 838 ? -13.887 105.594 68.091 1 63.83 838 PRO B N 1
ATOM 13301 C CA . PRO B 1 838 ? -13.55 104.241 67.643 1 63.83 838 PRO B CA 1
ATOM 13302 C C . PRO B 1 838 ? -14.736 103.515 67.012 1 63.83 838 PRO B C 1
ATOM 13304 O O . PRO B 1 838 ? -15.871 103.667 67.469 1 63.83 838 PRO B O 1
ATOM 13307 N N . ALA B 1 839 ? -14.584 102.866 65.755 1 73.23 839 ALA B N 1
ATOM 13308 C CA . ALA B 1 839 ? -15.514 101.968 65.076 1 73.23 839 ALA B CA 1
ATOM 13309 C C . ALA B 1 839 ? -14.79 100.74 64.53 1 73.23 839 ALA B C 1
ATOM 13311 O O . ALA B 1 839 ? -13.618 100.819 64.153 1 73.23 839 ALA B O 1
ATOM 13312 N N . ALA B 1 840 ? -15.425 99.461 64.739 1 68.91 840 ALA B N 1
ATOM 13313 C CA . ALA B 1 840 ? -14.76 98.237 64.299 1 68.91 840 ALA B CA 1
ATOM 13314 C C . ALA B 1 840 ? -15.716 97.346 63.511 1 68.91 840 ALA B C 1
ATOM 13316 O O . ALA B 1 840 ? -16.92 97.327 63.778 1 68.91 840 ALA B O 1
ATOM 13317 N N . ASP B 1 841 ? -15.216 96.694 62.329 1 70 841 ASP B N 1
ATOM 13318 C CA . ASP B 1 841 ? -15.944 95.668 61.587 1 70 841 ASP B CA 1
ATOM 13319 C C . ASP B 1 841 ? -15.535 94.269 62.042 1 70 841 ASP B C 1
ATOM 13321 O O . ASP B 1 841 ? -14.444 94.08 62.584 1 70 841 ASP B O 1
ATOM 13325 N N . SER B 1 842 ? -16.532 93.245 62.006 1 67.78 842 SER B N 1
ATOM 13326 C CA . SER B 1 842 ? -16.237 91.866 62.382 1 67.78 842 SER B CA 1
ATOM 13327 C C . SER B 1 842 ? -15.949 91.007 61.155 1 67.78 842 SER B C 1
ATOM 13329 O O . SER B 1 842 ? -16.578 91.18 60.109 1 67.78 842 SER B O 1
ATOM 13331 N N . ALA B 1 843 ? -14.69 90.429 61.159 1 66.01 843 ALA B N 1
ATOM 13332 C CA . ALA B 1 843 ? -14.393 89.454 60.113 1 66.01 843 ALA B CA 1
ATOM 13333 C C . ALA B 1 843 ? -14.383 88.035 60.674 1 66.01 843 ALA B C 1
ATOM 13335 O O . ALA B 1 843 ? -13.8 87.783 61.731 1 66.01 843 ALA B O 1
ATOM 13336 N N . ALA B 1 844 ? -15.163 87.075 60.101 1 63.23 844 ALA B N 1
ATOM 13337 C CA . ALA B 1 844 ? -15.187 85.675 60.517 1 63.23 844 ALA B CA 1
ATOM 13338 C C . ALA B 1 844 ? -13.916 84.951 60.079 1 63.23 844 ALA B C 1
ATOM 13340 O O . ALA B 1 844 ? -13.413 85.18 58.977 1 63.23 844 ALA B O 1
ATOM 13341 N N . PRO B 1 845 ? -13.325 84.181 61.163 1 62.63 845 PRO B N 1
ATOM 13342 C CA . PRO B 1 845 ? -12.152 83.397 60.772 1 62.63 845 PRO B CA 1
ATOM 13343 C C . PRO B 1 845 ? -12.443 82.433 59.624 1 62.63 845 PRO B C 1
ATOM 13345 O O . PRO B 1 845 ? -13.585 82.003 59.448 1 62.63 845 PRO B O 1
ATOM 13348 N N . ALA B 1 846 ? -11.489 82.286 58.714 1 70.46 846 ALA B N 1
ATOM 13349 C CA . ALA B 1 846 ? -11.633 81.342 57.608 1 70.46 846 ALA B CA 1
ATOM 13350 C C . ALA B 1 846 ? -11.85 79.922 58.123 1 70.46 846 ALA B C 1
ATOM 13352 O O . ALA B 1 846 ? -11.254 79.521 59.126 1 70.46 846 ALA B O 1
ATOM 13353 N N . ASP B 1 847 ? -12.818 79.106 57.704 1 62.05 847 ASP B N 1
ATOM 13354 C CA . ASP B 1 847 ? -13.194 77.76 58.125 1 62.05 847 ASP B CA 1
ATOM 13355 C C . ASP B 1 847 ? -12.29 76.711 57.481 1 62.05 847 ASP B C 1
ATOM 13357 O O . ASP B 1 847 ? -12.458 76.375 56.307 1 62.05 847 ASP B O 1
ATOM 13361 N N . PHE B 1 848 ? -11.182 76.386 58.232 1 65.2 848 PHE B N 1
ATOM 13362 C CA . PHE B 1 848 ? -10.305 75.323 57.757 1 65.2 848 PHE B CA 1
ATOM 13363 C C . PHE B 1 848 ? -10.597 74.015 58.482 1 65.2 848 PHE B C 1
ATOM 13365 O O . PHE B 1 848 ? -9.825 73.059 58.384 1 65.2 848 PHE B O 1
ATOM 13372 N N . ALA B 1 849 ? -11.599 73.923 59.402 1 50.28 849 ALA B N 1
ATOM 13373 C CA . ALA B 1 849 ? -11.83 72.856 60.372 1 50.28 849 ALA B CA 1
ATOM 13374 C C . ALA B 1 849 ? -11.929 71.498 59.681 1 50.28 849 ALA B C 1
ATOM 13376 O O . ALA B 1 849 ? -12.277 70.498 60.312 1 50.28 849 ALA B O 1
ATOM 13377 N N . LYS B 1 850 ? -12.014 71.312 58.425 1 50.34 850 LYS B N 1
ATOM 13378 C CA . LYS B 1 850 ? -12.369 69.916 58.185 1 50.34 850 LYS B CA 1
ATOM 13379 C C . LYS B 1 850 ? -11.182 68.993 58.449 1 50.34 850 LYS B C 1
ATOM 13381 O O . LYS B 1 850 ? -10.034 69.363 58.195 1 50.34 850 LYS B O 1
ATOM 13386 N N . ALA B 1 851 ? -11.355 67.81 59.248 1 43.58 851 ALA B N 1
ATOM 13387 C CA . ALA B 1 851 ? -10.634 66.742 59.936 1 43.58 851 ALA B CA 1
ATOM 13388 C C . ALA B 1 851 ? -9.648 66.052 58.998 1 43.58 851 ALA B C 1
ATOM 13390 O O . ALA B 1 851 ? -9.949 65.836 57.821 1 43.58 851 ALA B O 1
ATOM 13391 N N . PRO B 1 852 ? -8.452 66.121 59.329 1 40.99 852 PRO B N 1
ATOM 13392 C CA . PRO B 1 852 ? -7.372 65.405 58.647 1 40.99 852 PRO B CA 1
ATOM 13393 C C . PRO B 1 852 ? -7.77 63.99 58.234 1 40.99 852 PRO B C 1
ATOM 13395 O O . PRO B 1 852 ? -8.631 63.377 58.87 1 40.99 852 PRO B O 1
ATOM 13398 N N . THR B 1 853 ? -7.794 63.692 56.996 1 41.69 853 THR B N 1
ATOM 13399 C CA . THR B 1 853 ? -8.002 62.381 56.391 1 41.69 853 THR B CA 1
ATOM 13400 C C . THR B 1 853 ? -7.178 61.317 57.11 1 41.69 853 THR B C 1
ATOM 13402 O O . THR B 1 853 ? -6.688 60.375 56.483 1 41.69 853 THR B O 1
ATOM 13405 N N . ASP B 1 854 ? -6.76 61.39 58.356 1 43.53 854 ASP B N 1
ATOM 13406 C CA . ASP B 1 854 ? -6.019 60.303 58.988 1 43.53 854 ASP B CA 1
ATOM 13407 C C . ASP B 1 854 ? -6.814 59 58.948 1 43.53 854 ASP B C 1
ATOM 13409 O O . ASP B 1 854 ? -7.958 58.951 59.405 1 43.53 854 ASP B O 1
ATOM 13413 N N . GLN B 1 855 ? -6.573 58.168 57.927 1 48.08 855 GLN B N 1
ATOM 13414 C CA . GLN B 1 855 ? -7.3 56.91 57.79 1 48.08 855 GLN B CA 1
ATOM 13415 C C . GLN B 1 855 ? -6.712 55.834 58.699 1 48.08 855 GLN B C 1
ATOM 13417 O O . GLN B 1 855 ? -5.491 55.698 58.799 1 48.08 855 GLN B O 1
ATOM 13422 N N . ARG B 1 856 ? -7.29 55.336 59.793 1 56.85 856 ARG B N 1
ATOM 13423 C CA . ARG B 1 856 ? -6.984 54.138 60.568 1 56.85 856 ARG B CA 1
ATOM 13424 C C . ARG B 1 856 ? -7.697 52.918 59.994 1 56.85 856 ARG B C 1
ATOM 13426 O O . ARG B 1 856 ? -8.784 53.039 59.425 1 56.85 856 ARG B O 1
ATOM 13433 N N . PHE B 1 857 ? -6.885 51.823 59.729 1 60.95 857 PHE B N 1
ATOM 13434 C CA . PHE B 1 857 ? -7.515 50.59 59.271 1 60.95 857 PHE B CA 1
ATOM 13435 C C . PHE B 1 857 ? -7.995 49.757 60.454 1 60.95 857 PHE B C 1
ATOM 13437 O O . PHE B 1 857 ? -7.371 49.761 61.517 1 60.95 857 PHE B O 1
ATOM 13444 N N . ARG B 1 858 ? -9.265 49.152 60.384 1 63.71 858 ARG B N 1
ATOM 13445 C CA . ARG B 1 858 ? -9.803 48.23 61.379 1 63.71 858 ARG B CA 1
ATOM 13446 C C . ARG B 1 858 ? -9.664 46.783 60.918 1 63.71 858 ARG B C 1
ATOM 13448 O O . ARG B 1 858 ? -10.171 46.413 59.857 1 63.71 858 ARG B O 1
ATOM 13455 N N . ALA B 1 859 ? -8.758 46.015 61.519 1 62.22 859 ALA B N 1
ATOM 13456 C CA . ALA B 1 859 ? -8.552 44.6 61.225 1 62.22 859 ALA B CA 1
ATOM 13457 C C . ALA B 1 859 ? -9.613 43.738 61.904 1 62.22 859 ALA B C 1
ATOM 13459 O O . ALA B 1 859 ? -9.917 43.932 63.083 1 62.22 859 ALA B O 1
ATOM 13460 N N . HIS B 1 860 ? -10.42 42.986 61.12 1 62.32 860 HIS B N 1
ATOM 13461 C CA . HIS B 1 860 ? -11.362 42.019 61.673 1 62.32 860 HIS B CA 1
ATOM 13462 C C . HIS B 1 860 ? -11.01 40.599 61.244 1 62.32 860 HIS B C 1
ATOM 13464 O O . HIS B 1 860 ? -10.341 40.401 60.227 1 62.32 860 HIS B O 1
ATOM 13470 N N . TYR B 1 861 ? -11.256 39.523 62.09 1 57.5 861 TYR B N 1
ATOM 13471 C CA . TYR B 1 861 ? -11.047 38.124 61.736 1 57.5 861 TYR B CA 1
ATOM 13472 C C . TYR B 1 861 ? -12.016 37.687 60.644 1 57.5 861 TYR B C 1
ATOM 13474 O O . TYR B 1 861 ? -13.17 38.12 60.62 1 57.5 861 TYR B O 1
ATOM 13482 N N . ALA B 1 862 ? -11.618 37.242 59.465 1 56 862 ALA B N 1
ATOM 13483 C CA . ALA B 1 862 ? -12.379 36.858 58.278 1 56 862 ALA B CA 1
ATOM 13484 C C . ALA B 1 862 ? -13.709 36.217 58.663 1 56 862 ALA B C 1
ATOM 13486 O O . ALA B 1 862 ? -14.725 36.433 57.998 1 56 862 ALA B O 1
ATOM 13487 N N . GLY B 1 863 ? -13.709 35.15 59.348 1 48.67 863 GLY B N 1
ATOM 13488 C CA . GLY B 1 863 ? -14.874 34.311 59.582 1 48.67 863 GLY B CA 1
ATOM 13489 C C . GLY B 1 863 ? -15.969 35.016 60.36 1 48.67 863 GLY B C 1
ATOM 13490 O O . GLY B 1 863 ? -17.024 34.434 60.623 1 48.67 863 GLY B O 1
ATOM 13491 N N . ASP B 1 864 ? -15.571 36.06 61.084 1 44.38 864 ASP B N 1
ATOM 13492 C CA . ASP B 1 864 ? -16.617 36.516 61.994 1 44.38 864 ASP B CA 1
ATOM 13493 C C . ASP B 1 864 ? -17.71 37.271 61.241 1 44.38 864 ASP B C 1
ATOM 13495 O O . ASP B 1 864 ? -17.495 38.398 60.79 1 44.38 864 ASP B O 1
ATOM 13499 N N . THR B 1 865 ? -18.473 36.525 60.4 1 45.99 865 THR B N 1
ATOM 13500 C CA . THR B 1 865 ? -19.667 37.039 59.738 1 45.99 865 THR B CA 1
ATOM 13501 C C . THR B 1 865 ? -20.644 37.617 60.758 1 45.99 865 THR B C 1
ATOM 13503 O O . THR B 1 865 ? -21.705 38.126 60.39 1 45.99 865 THR B O 1
ATOM 13506 N N . GLN B 1 866 ? -20.705 36.97 62.023 1 46.93 866 GLN B N 1
ATOM 13507 C CA . GLN B 1 866 ? -21.818 37.348 62.886 1 46.93 866 GLN B CA 1
ATOM 13508 C C . GLN B 1 866 ? -21.621 38.749 63.458 1 46.93 866 GLN B C 1
ATOM 13510 O O . GLN B 1 866 ? -20.507 39.119 63.837 1 46.93 866 GLN B O 1
ATOM 13515 N N . ALA B 1 867 ? -22.549 39.682 63.345 1 48.56 867 ALA B N 1
ATOM 13516 C CA . ALA B 1 867 ? -22.593 40.975 64.024 1 48.56 867 ALA B CA 1
ATOM 13517 C C . ALA B 1 867 ? -22.414 40.81 65.53 1 48.56 867 ALA B C 1
ATOM 13519 O O . ALA B 1 867 ? -22.867 39.82 66.111 1 48.56 867 ALA B O 1
ATOM 13520 N N . PRO B 1 868 ? -21.944 41.487 66.386 1 48.21 868 PRO B N 1
ATOM 13521 C CA . PRO B 1 868 ? -20.943 42.53 66.147 1 48.21 868 PRO B CA 1
ATOM 13522 C C . PRO B 1 868 ? -19.588 41.964 65.731 1 48.21 868 PRO B C 1
ATOM 13524 O O . PRO B 1 868 ? -19.206 40.878 66.174 1 48.21 868 PRO B O 1
ATOM 13527 N N . THR B 1 869 ? -18.996 42.216 64.559 1 53.32 869 THR B N 1
ATOM 13528 C CA . THR B 1 869 ? -17.699 41.843 64.006 1 53.32 869 THR B CA 1
ATOM 13529 C C . THR B 1 869 ? -16.601 41.988 65.057 1 53.32 869 THR B C 1
ATOM 13531 O O . THR B 1 869 ? -16.473 43.04 65.687 1 53.32 869 THR B O 1
ATOM 13534 N N . ALA B 1 870 ? -16.214 40.807 65.624 1 62.33 870 ALA B N 1
ATOM 13535 C CA . ALA B 1 870 ? -15.099 40.818 66.567 1 62.33 870 ALA B CA 1
ATOM 13536 C C . ALA B 1 870 ? -13.855 41.438 65.938 1 62.33 870 ALA B C 1
ATOM 13538 O O . ALA B 1 870 ? -13.362 40.955 64.916 1 62.33 870 ALA B O 1
ATOM 13539 N N . TYR B 1 871 ? -13.5 42.59 66.345 1 62.77 871 TYR B N 1
ATOM 13540 C CA . TYR B 1 871 ? -12.351 43.351 65.866 1 62.77 871 TYR B CA 1
ATOM 13541 C C . TYR B 1 871 ? -11.058 42.834 66.486 1 62.77 871 TYR B C 1
ATOM 13543 O O . TYR B 1 871 ? -11.063 42.311 67.603 1 62.77 871 TYR B O 1
ATOM 13551 N N . ALA B 1 872 ? -10.009 42.519 65.836 1 64.91 872 ALA B N 1
ATOM 13552 C CA . ALA B 1 872 ? -8.69 42.117 66.315 1 64.91 872 ALA B CA 1
ATOM 13553 C C . ALA B 1 872 ? -8.064 43.207 67.18 1 64.91 872 ALA B C 1
ATOM 13555 O O . ALA B 1 872 ? -7.202 43.957 66.716 1 64.91 872 ALA B O 1
ATOM 13556 N N . ALA B 1 873 ? -8.516 43.28 68.441 1 70.04 873 ALA B N 1
ATOM 13557 C CA . ALA B 1 873 ? -8.083 44.283 69.41 1 70.04 873 ALA B CA 1
ATOM 13558 C C . ALA B 1 873 ? -6.74 43.904 70.029 1 70.04 873 ALA B C 1
ATOM 13560 O O . ALA B 1 873 ? -6.493 42.732 70.321 1 70.04 873 ALA B O 1
ATOM 13561 N N . ASN B 1 874 ? -5.875 44.759 70.194 1 72.24 874 ASN B N 1
ATOM 13562 C CA . ASN B 1 874 ? -4.564 44.649 70.824 1 72.24 874 ASN B CA 1
ATOM 13563 C C . ASN B 1 874 ? -3.704 43.587 70.145 1 72.24 874 ASN B C 1
ATOM 13565 O O . ASN B 1 874 ? -3.006 42.825 70.817 1 72.24 874 ASN B O 1
ATOM 13569 N N . GLN B 1 875 ? -3.948 43.438 68.936 1 71.06 875 GLN B N 1
ATOM 13570 C CA . GLN B 1 875 ? -3.111 42.505 68.19 1 71.06 875 GLN B CA 1
ATOM 13571 C C . GLN B 1 875 ? -1.979 43.234 67.472 1 71.06 875 GLN B C 1
ATOM 13573 O O . GLN B 1 875 ? -2.193 44.294 66.88 1 71.06 875 GLN B O 1
ATOM 13578 N N . PRO B 1 876 ? -0.838 42.691 67.678 1 73.69 876 PRO B N 1
ATOM 13579 C CA . PRO B 1 876 ? 0.256 43.262 66.889 1 73.69 876 PRO B CA 1
ATOM 13580 C C . PRO B 1 876 ? 0.023 43.145 65.385 1 73.69 876 PRO B C 1
ATOM 13582 O O . PRO B 1 876 ? -0.484 42.124 64.913 1 73.69 876 PRO B O 1
ATOM 13585 N N . HIS B 1 877 ? 0.013 44.267 64.768 1 65.8 877 HIS B N 1
ATOM 13586 C CA . HIS B 1 877 ? -0.098 44.27 63.314 1 65.8 877 HIS B CA 1
ATOM 13587 C C . HIS B 1 877 ? 1.111 44.941 62.67 1 65.8 877 HIS B C 1
ATOM 13589 O O . HIS B 1 877 ? 1.816 45.716 63.321 1 65.8 877 HIS B O 1
ATOM 13595 N N . GLY B 1 878 ? 1.614 44.429 61.523 1 69.95 878 GLY B N 1
ATOM 13596 C CA . GLY B 1 878 ? 2.565 45.076 60.634 1 69.95 878 GLY B CA 1
ATOM 13597 C C . GLY B 1 878 ? 1.944 45.536 59.329 1 69.95 878 GLY B C 1
ATOM 13598 O O . GLY B 1 878 ? 1.249 44.768 58.661 1 69.95 878 GLY B O 1
ATOM 13599 N N . ILE B 1 879 ? 1.962 46.854 59.102 1 62.46 879 ILE B N 1
ATOM 13600 C CA . ILE B 1 879 ? 1.517 47.432 57.838 1 62.46 879 ILE B CA 1
ATOM 13601 C C . ILE B 1 879 ? 2.714 47.626 56.91 1 62.46 879 ILE B C 1
ATOM 13603 O O . ILE B 1 879 ? 3.671 48.32 57.259 1 62.46 879 ILE B O 1
ATOM 13607 N N . ARG B 1 880 ? 2.72 46.834 55.92 1 67.68 880 ARG B N 1
ATOM 13608 C CA . ARG B 1 880 ? 3.758 47.004 54.908 1 67.68 880 ARG B CA 1
ATOM 13609 C C . ARG B 1 880 ? 3.313 47.985 53.828 1 67.68 880 ARG B C 1
ATOM 13611 O O . ARG B 1 880 ? 2.246 47.82 53.234 1 67.68 880 ARG B O 1
ATOM 13618 N N . LEU B 1 881 ? 4.094 49.009 53.718 1 57.01 881 LEU B N 1
ATOM 13619 C CA . LEU B 1 881 ? 3.883 50.024 52.691 1 57.01 881 LEU B CA 1
ATOM 13620 C C . LEU B 1 881 ? 4.566 49.629 51.387 1 57.01 881 LEU B C 1
ATOM 13622 O O . LEU B 1 881 ? 5.524 48.851 51.393 1 57.01 881 LEU B O 1
ATOM 13626 N N . PRO B 1 882 ? 4.046 49.871 50.206 1 53.77 882 PRO B N 1
ATOM 13627 C CA . PRO B 1 882 ? 4.684 49.478 48.947 1 53.77 882 PRO B CA 1
ATOM 13628 C C . PRO B 1 882 ? 6.153 49.888 48.877 1 53.77 882 PRO B C 1
ATOM 13630 O O . PRO B 1 882 ? 6.938 49.263 48.159 1 53.77 882 PRO B O 1
ATOM 13633 N N . ASP B 1 883 ? 6.583 50.94 49.641 1 52.26 883 ASP B N 1
ATOM 13634 C CA . ASP B 1 883 ? 7.972 51.386 49.592 1 52.26 883 ASP B CA 1
ATOM 13635 C C . ASP B 1 883 ? 8.847 50.562 50.534 1 52.26 883 ASP B C 1
ATOM 13637 O O . ASP B 1 883 ? 10.029 50.862 50.713 1 52.26 883 ASP B O 1
ATOM 13641 N N . GLY B 1 884 ? 8.365 49.667 51.022 1 58.5 884 GLY B N 1
ATOM 13642 C CA . GLY B 1 884 ? 9.139 48.795 51.892 1 58.5 884 GLY B CA 1
ATOM 13643 C C . GLY B 1 884 ? 9.031 49.167 53.359 1 58.5 884 GLY B C 1
ATOM 13644 O O . GLY B 1 884 ? 9.571 48.472 54.222 1 58.5 884 GLY B O 1
ATOM 13645 N N . GLY B 1 885 ? 8.492 50.323 53.639 1 57.8 885 GLY B N 1
ATOM 13646 C CA . GLY B 1 885 ? 8.374 50.694 55.041 1 57.8 885 GLY B CA 1
ATOM 13647 C C . GLY B 1 885 ? 7.378 49.84 55.802 1 57.8 885 GLY B C 1
ATOM 13648 O O . GLY B 1 885 ? 6.432 49.309 55.216 1 57.8 885 GLY B O 1
ATOM 13649 N N . ARG B 1 886 ? 7.759 49.354 57.037 1 66.54 886 ARG B N 1
ATOM 13650 C CA . ARG B 1 886 ? 6.911 48.574 57.932 1 66.54 886 ARG B CA 1
ATOM 13651 C C . ARG B 1 886 ? 6.483 49.402 59.14 1 66.54 886 ARG B C 1
ATOM 13653 O O . ARG B 1 886 ? 7.312 50.052 59.779 1 66.54 886 ARG B O 1
ATOM 13660 N N . ILE B 1 887 ? 5.267 49.683 59.254 1 63.99 887 ILE B N 1
ATOM 13661 C CA . ILE B 1 887 ? 4.742 50.28 60.478 1 63.99 887 ILE B CA 1
ATOM 13662 C C . ILE B 1 887 ? 4.163 49.19 61.376 1 63.99 887 ILE B C 1
ATOM 13664 O O . ILE B 1 887 ? 3.232 48.483 60.983 1 63.99 887 ILE B O 1
ATOM 13668 N N . GLU B 1 888 ? 4.916 48.863 62.341 1 71.44 888 GLU B N 1
ATOM 13669 C CA . GLU B 1 888 ? 4.46 47.899 63.338 1 71.44 888 GLU B CA 1
ATOM 13670 C C . GLU B 1 888 ? 3.698 48.59 64.466 1 71.44 888 GLU B C 1
ATOM 13672 O O . GLU B 1 888 ? 4.074 49.682 64.898 1 71.44 888 GLU B O 1
ATOM 13677 N N . GLY B 1 889 ? 2.458 48.242 64.644 1 69.83 889 GLY B N 1
ATOM 13678 C CA . GLY B 1 889 ? 1.671 48.778 65.743 1 69.83 889 GLY B CA 1
ATOM 13679 C C . GLY B 1 889 ? 0.724 47.761 66.35 1 69.83 889 GLY B C 1
ATOM 13680 O O . GLY B 1 889 ? 0.761 46.581 65.995 1 69.83 889 GLY B O 1
ATOM 13681 N N . LYS B 1 890 ? 0.156 48.025 67.442 1 74.6 890 LYS B N 1
ATOM 13682 C CA . LYS B 1 890 ? -0.888 47.238 68.093 1 74.6 890 LYS B CA 1
ATOM 13683 C C . LYS B 1 890 ? -2.257 47.891 67.919 1 74.6 890 LYS B C 1
ATOM 13685 O O . LYS B 1 890 ? -2.392 49.108 68.059 1 74.6 890 LYS B O 1
ATOM 13690 N N . SER B 1 891 ? -3.167 47.057 67.374 1 71.94 891 SER B N 1
ATOM 13691 C CA . SER B 1 891 ? -4.515 47.599 67.242 1 71.94 891 SER B CA 1
ATOM 13692 C C . SER B 1 891 ? -5.07 48.035 68.594 1 71.94 891 SER B C 1
ATOM 13694 O O . SER B 1 891 ? -4.675 47.503 69.634 1 71.94 891 SER B O 1
ATOM 13696 N N . ASP B 1 892 ? -5.931 49.029 68.545 1 73.09 892 ASP B N 1
ATOM 13697 C CA . ASP B 1 892 ? -6.508 49.484 69.806 1 73.09 892 ASP B CA 1
ATOM 13698 C C . ASP B 1 892 ? -7.648 48.57 70.249 1 73.09 892 ASP B C 1
ATOM 13700 O O . ASP B 1 892 ? -7.9 47.536 69.626 1 73.09 892 ASP B O 1
ATOM 13704 N N . THR B 1 893 ? -8.249 48.846 71.338 1 75.29 893 THR B N 1
ATOM 13705 C CA . THR B 1 893 ? -9.277 48.005 71.941 1 75.29 893 THR B CA 1
ATOM 13706 C C . THR B 1 893 ? -10.43 47.778 70.968 1 75.29 893 THR B C 1
ATOM 13708 O O . THR B 1 893 ? -11.157 46.788 71.078 1 75.29 893 THR B O 1
ATOM 13711 N N . GLY B 1 894 ? -10.484 48.603 69.914 1 70.82 894 GLY B N 1
ATOM 13712 C CA . GLY B 1 894 ? -11.528 48.458 68.913 1 70.82 894 GLY B CA 1
ATOM 13713 C C . GLY B 1 894 ? -11.042 47.798 67.636 1 70.82 894 GLY B C 1
ATOM 13714 O O . GLY B 1 894 ? -11.81 47.633 66.686 1 70.82 894 GLY B O 1
ATOM 13715 N N . GLY B 1 895 ? -9.711 47.346 67.611 1 65.28 895 GLY B N 1
ATOM 13716 C CA . GLY B 1 895 ? -9.109 46.692 66.46 1 65.28 895 GLY B CA 1
ATOM 13717 C C . GLY B 1 895 ? -8.555 47.67 65.441 1 65.28 895 GLY B C 1
ATOM 13718 O O . GLY B 1 895 ? -8.227 47.284 64.317 1 65.28 895 GLY B O 1
ATOM 13719 N N . LEU B 1 896 ? -8.469 48.848 65.778 1 69.52 896 LEU B N 1
ATOM 13720 C CA . LEU B 1 896 ? -7.994 49.846 64.826 1 69.52 896 LEU B CA 1
ATOM 13721 C C . LEU B 1 896 ? -6.472 49.931 64.84 1 69.52 896 LEU B C 1
ATOM 13723 O O . LEU B 1 896 ? -5.855 49.909 65.907 1 69.52 896 LEU B O 1
ATOM 13727 N N . THR B 1 897 ? -5.816 49.95 63.686 1 66.59 897 THR B N 1
ATOM 13728 C CA . THR B 1 897 ? -4.369 50.07 63.551 1 66.59 897 THR B CA 1
ATOM 13729 C C . THR B 1 897 ? -3.922 51.511 63.782 1 66.59 897 THR B C 1
ATOM 13731 O O . THR B 1 897 ? -4.754 52.408 63.931 1 66.59 897 THR B O 1
ATOM 13734 N N . ASP B 1 898 ? -2.542 51.86 64.033 1 59.51 898 ASP B N 1
ATOM 13735 C CA . ASP B 1 898 ? -2.003 53.209 64.178 1 59.51 898 ASP B CA 1
ATOM 13736 C C . ASP B 1 898 ? -2.325 54.064 62.954 1 59.51 898 ASP B C 1
ATOM 13738 O O . ASP B 1 898 ? -2.477 53.541 61.848 1 59.51 898 ASP B O 1
ATOM 13742 N N . THR B 1 899 ? -2.633 55.415 63.129 1 53.68 899 THR B N 1
ATOM 13743 C CA . THR B 1 899 ? -2.97 56.393 62.102 1 53.68 899 THR B CA 1
ATOM 13744 C C . THR B 1 899 ? -1.889 56.442 61.026 1 53.68 899 THR B C 1
ATOM 13746 O O . THR B 1 899 ? -0.706 56.599 61.334 1 53.68 899 THR B O 1
ATOM 13749 N N . LEU B 1 900 ? -2.084 55.923 59.812 1 51.68 900 LEU B N 1
ATOM 13750 C CA . LEU B 1 900 ? -1.204 56.205 58.683 1 51.68 900 LEU B CA 1
ATOM 13751 C C . LEU B 1 900 ? -1.378 57.643 58.205 1 51.68 900 LEU B C 1
ATOM 13753 O O . LEU B 1 900 ? -2.465 58.03 57.771 1 51.68 900 LEU B O 1
ATOM 13757 N N . LYS B 1 901 ? -0.678 58.521 58.779 1 46.24 901 LYS B N 1
ATOM 13758 C CA . LYS B 1 901 ? -0.784 59.913 58.351 1 46.24 901 LYS B CA 1
ATOM 13759 C C . LYS B 1 901 ? -0.604 60.039 56.84 1 46.24 901 LYS B C 1
ATOM 13761 O O . LYS B 1 901 ? -1.49 60.539 56.144 1 46.24 901 LYS B O 1
ATOM 13766 N N . ASP B 1 902 ? 0.692 60.36 56.405 1 42.19 902 ASP B N 1
ATOM 13767 C CA . ASP B 1 902 ? 1.081 60.724 55.046 1 42.19 902 ASP B CA 1
ATOM 13768 C C . ASP B 1 902 ? 0.854 59.563 54.08 1 42.19 902 ASP B C 1
ATOM 13770 O O . ASP B 1 902 ? 0.74 59.769 52.87 1 42.19 902 ASP B O 1
ATOM 13774 N N . ASN B 1 903 ? 1.113 58.382 54.444 1 38.95 903 ASN B N 1
ATOM 13775 C CA . ASN B 1 903 ? 1.177 57.219 53.565 1 38.95 903 ASN B CA 1
ATOM 13776 C C . ASN B 1 903 ? -0.207 56.623 53.322 1 38.95 903 ASN B C 1
ATOM 13778 O O . ASN B 1 903 ? -0.329 55.45 52.964 1 38.95 903 ASN B O 1
ATOM 13782 N N . ALA B 1 904 ? -1.159 57.349 53.665 1 39.45 904 ALA B N 1
ATOM 13783 C CA . ALA B 1 904 ? -2.532 56.852 53.691 1 39.45 904 ALA B CA 1
ATOM 13784 C C . ALA B 1 904 ? -2.981 56.407 52.302 1 39.45 904 ALA B C 1
ATOM 13786 O O . ALA B 1 904 ? -3.936 55.638 52.169 1 39.45 904 ALA B O 1
ATOM 13787 N N . MET B 1 905 ? -2.532 57.13 51.298 1 41.62 905 MET B N 1
ATOM 13788 C CA . MET B 1 905 ? -3.097 56.778 49.999 1 41.62 905 MET B CA 1
ATOM 13789 C C . MET B 1 905 ? -2.475 55.492 49.465 1 41.62 905 MET B C 1
ATOM 13791 O O . MET B 1 905 ? -2.687 55.129 48.307 1 41.62 905 MET B O 1
ATOM 13795 N N . ARG B 1 906 ? -1.441 54.922 50.148 1 43.06 906 ARG B N 1
ATOM 13796 C CA . ARG B 1 906 ? -0.773 53.743 49.607 1 43.06 906 ARG B CA 1
ATOM 13797 C C . ARG B 1 906 ? -1.512 52.467 49.996 1 43.06 906 ARG B C 1
ATOM 13799 O O . ARG B 1 906 ? -2.217 52.435 51.007 1 43.06 906 ARG B O 1
ATOM 13806 N N . ILE B 1 907 ? -1.762 51.633 49.01 1 47.01 907 ILE B N 1
ATOM 13807 C CA . ILE B 1 907 ? -2.225 50.269 49.239 1 47.01 907 ILE B CA 1
ATOM 13808 C C . ILE B 1 907 ? -1.356 49.6 50.302 1 47.01 907 ILE B C 1
ATOM 13810 O O . ILE B 1 907 ? -0.147 49.443 50.115 1 47.01 907 ILE B O 1
ATOM 13814 N N . ALA B 1 908 ? -1.552 49.818 51.582 1 49.08 908 ALA B N 1
ATOM 13815 C CA . ALA B 1 908 ? -0.815 49.163 52.66 1 49.08 908 ALA B CA 1
ATOM 13816 C C . ALA B 1 908 ? -1.248 47.709 52.816 1 49.08 908 ALA B C 1
ATOM 13818 O O . ALA B 1 908 ? -2.418 47.378 52.61 1 49.08 908 ALA B O 1
ATOM 13819 N N . ARG B 1 909 ? -0.407 46.78 52.681 1 58.77 909 ARG B N 1
ATOM 13820 C CA . ARG B 1 909 ? -0.683 45.403 53.075 1 58.77 909 ARG B CA 1
ATOM 13821 C C . ARG B 1 909 ? -0.531 45.224 54.582 1 58.77 909 ARG B C 1
ATOM 13823 O O . ARG B 1 909 ? 0.532 45.502 55.141 1 58.77 909 ARG B O 1
ATOM 13830 N N . ILE B 1 910 ? -1.661 44.975 55.297 1 55.42 910 ILE B N 1
ATOM 13831 C CA . ILE B 1 910 ? -1.672 44.794 56.745 1 55.42 910 ILE B CA 1
ATOM 13832 C C . ILE B 1 910 ? -1.523 43.312 57.081 1 55.42 910 ILE B C 1
ATOM 13834 O O . ILE B 1 910 ? -2.347 42.491 56.673 1 55.42 910 ILE B O 1
ATOM 13838 N N . ASP B 1 911 ? -0.39 42.896 57.647 1 60.71 911 ASP B N 1
ATOM 13839 C CA . ASP B 1 911 ? -0.172 41.549 58.165 1 60.71 911 ASP B CA 1
ATOM 13840 C C . ASP B 1 911 ? -0.503 41.474 59.654 1 60.71 911 ASP B C 1
ATOM 13842 O O . ASP B 1 911 ? 0.048 42.229 60.457 1 60.71 911 ASP B O 1
ATOM 13846 N N . MET B 1 912 ? -1.563 40.873 60.129 1 56.99 912 MET B N 1
ATOM 13847 C CA . MET B 1 912 ? -1.889 40.623 61.53 1 56.99 912 MET B CA 1
ATOM 13848 C C . MET B 1 912 ? -1.075 39.456 62.078 1 56.99 912 MET B C 1
ATOM 13850 O O . MET B 1 912 ? -1.078 38.366 61.502 1 56.99 912 MET B O 1
ATOM 13854 N N . LEU B 1 913 ? -0.003 39.763 62.898 1 51.34 913 LEU B N 1
ATOM 13855 C CA . LEU B 1 913 ? 0.905 38.76 63.442 1 51.34 913 LEU B CA 1
ATOM 13856 C C . LEU B 1 913 ? 0.263 38.025 64.614 1 51.34 913 LEU B C 1
ATOM 13858 O O . LEU B 1 913 ? -0.536 38.604 65.353 1 51.34 913 LEU B O 1
ATOM 13862 N N . LYS B 1 914 ? 0.155 36.637 64.717 1 51.61 914 LYS B N 1
ATOM 13863 C CA . LYS B 1 914 ? -0.256 35.811 65.848 1 51.61 914 LYS B CA 1
ATOM 13864 C C . LYS B 1 914 ? 0.508 36.191 67.113 1 51.61 914 LYS B C 1
ATOM 13866 O O . LYS B 1 914 ? 1.718 36.421 67.068 1 51.61 914 LYS B O 1
ATOM 13871 N N . PRO B 1 915 ? -0.303 36.67 68.042 1 41.74 915 PRO B N 1
ATOM 13872 C CA . PRO B 1 915 ? 0.442 36.75 69.301 1 41.74 915 PRO B CA 1
ATOM 13873 C C . PRO B 1 915 ? 1.265 35.495 69.58 1 41.74 915 PRO B C 1
ATOM 13875 O O . PRO B 1 915 ? 0.908 34.405 69.128 1 41.74 915 PRO B O 1
ATOM 13878 N N . LYS B 1 916 ? 2.55 35.571 69.692 1 36.53 916 LYS B N 1
ATOM 13879 C CA . LYS B 1 916 ? 3.224 34.431 70.305 1 36.53 916 LYS B CA 1
ATOM 13880 C C . LYS B 1 916 ? 2.414 33.876 71.473 1 36.53 916 LYS B C 1
ATOM 13882 O O . LYS B 1 916 ? 2.067 34.611 72.399 1 36.53 916 LYS B O 1
ATOM 13887 N N . LEU B 1 917 ? 1.679 32.89 71.228 1 27.58 917 LEU B N 1
ATOM 13888 C CA . LEU B 1 917 ? 1.373 32.175 72.462 1 27.58 917 LEU B CA 1
ATOM 13889 C C . LEU B 1 917 ? 2.649 31.851 73.233 1 27.58 917 LEU B C 1
ATOM 13891 O O . LEU B 1 917 ? 3.642 31.418 72.644 1 27.58 917 LEU B O 1
#

pLDDT: mean 86.97, std 14.28, range [26.21, 98.56]

Solvent-accessible surface area (backbone atoms only — not comparable to full-atom values): 97422 Å² total; per-residue (Å²): 134,58,71,66,56,56,49,46,51,49,49,61,66,48,47,47,93,80,40,52,42,31,64,41,48,30,67,79,37,54,84,55,58,63,46,51,37,50,41,36,39,44,37,34,37,19,55,76,69,33,42,47,32,42,37,36,22,40,18,71,56,77,81,65,61,52,42,78,49,25,43,35,43,31,19,43,28,34,44,30,91,83,66,49,70,32,63,50,34,31,27,23,44,29,24,32,43,40,41,62,79,85,61,45,18,31,38,37,36,29,37,27,31,72,58,67,59,32,52,53,21,24,32,54,47,59,43,67,63,44,22,60,72,56,50,53,50,51,54,52,50,48,47,30,70,66,14,71,64,40,47,61,28,45,42,67,42,78,58,55,66,67,86,75,45,62,68,34,60,49,46,50,42,70,59,37,20,53,32,55,46,51,51,36,56,28,21,59,63,18,36,29,33,35,62,40,59,35,42,84,84,67,59,86,64,54,37,30,21,25,16,45,37,36,33,64,50,65,80,75,48,49,72,16,56,45,11,72,72,28,95,81,46,33,36,42,37,44,78,76,74,64,90,69,94,58,56,30,33,58,39,78,43,79,46,75,44,95,46,54,31,27,29,36,40,35,26,39,35,84,90,77,71,44,73,47,71,43,75,47,68,57,88,76,84,58,51,76,70,42,44,58,49,11,69,66,36,55,51,70,49,79,49,41,66,58,72,34,94,41,73,68,48,34,42,48,38,51,47,25,52,40,32,18,36,56,32,61,26,45,40,27,45,32,32,25,49,51,62,39,68,47,50,66,16,26,39,27,65,33,77,34,83,70,53,62,73,43,55,74,72,70,34,24,27,28,29,43,30,38,35,44,37,36,42,45,82,55,56,67,69,55,44,52,49,47,51,49,36,35,53,64,48,69,52,89,75,81,78,65,72,71,38,80,89,62,73,48,43,53,42,32,42,33,34,27,31,51,58,72,52,49,67,23,35,72,69,49,73,91,71,55,40,60,86,71,56,33,41,70,30,32,30,21,22,52,91,92,42,68,64,48,62,54,99,84,58,22,34,21,36,29,54,76,70,50,54,58,82,80,15,56,92,53,78,28,27,29,61,64,72,31,40,67,22,35,49,80,28,47,62,60,57,99,37,83,54,96,90,46,66,55,87,63,80,75,32,53,73,24,36,30,37,31,39,51,46,81,47,35,75,60,38,52,34,31,70,30,14,34,48,24,47,72,17,29,52,46,29,90,50,79,36,49,44,48,43,39,41,61,50,50,31,40,39,29,48,69,38,81,97,48,91,44,35,41,34,40,41,33,33,21,40,66,94,40,30,16,27,35,46,37,31,54,69,50,55,29,34,40,39,24,5,41,40,54,44,65,37,48,62,63,43,47,55,82,71,52,52,10,36,39,41,38,27,62,33,64,43,69,51,76,28,50,78,32,46,75,50,68,67,59,92,75,73,96,56,49,79,76,70,49,65,69,55,52,52,52,52,50,53,45,48,48,54,47,49,53,56,15,47,55,32,35,73,66,90,45,70,54,60,84,54,64,70,59,51,51,48,54,49,48,63,71,61,65,58,83,72,54,86,72,65,74,69,76,55,50,78,64,2,34,33,39,39,36,25,65,83,32,48,79,47,79,44,80,37,67,44,80,46,70,31,88,40,62,42,74,47,73,29,79,45,63,38,76,46,78,31,69,40,65,38,78,45,78,31,63,49,44,44,76,47,76,29,67,63,81,20,41,78,48,74,25,68,67,46,62,35,76,44,74,24,79,85,34,59,39,78,46,77,33,72,79,37,47,79,45,67,38,82,41,71,44,78,48,76,38,68,60,43,76,49,72,48,97,88,60,34,30,42,35,30,16,89,66,12,41,43,41,41,35,90,44,75,50,71,57,47,42,82,71,88,81,88,73,78,70,38,58,51,89,46,82,77,82,86,66,80,73,73,81,77,62,52,52,55,69,48,58,58,84,80,53,75,54,83,76,63,59,42,44,40,65,35,51,30,36,32,35,38,84,86,67,48,69,50,73,40,53,14,37,88,73,3,32,38,62,65,36,69,82,64,55,80,51,80,52,52,71,48,74,53,74,72,81,124,134,59,72,64,58,57,49,47,54,49,46,72,67,48,46,50,92,81,42,53,41,30,65,38,49,29,69,80,39,55,85,55,58,65,45,52,38,51,42,38,39,45,36,35,37,16,54,76,69,34,42,47,31,40,36,34,21,39,18,70,57,76,81,65,58,52,74,78,49,52,69,37,42,31,19,44,28,33,44,30,92,82,65,48,70,31,64,50,35,30,27,24,76,42,57,43,79,48,40,60,80,86,62,44,16,33,36,38,34,30,37,27,31,71,60,68,58,33,51,74,45,66,43,55,48,59,42,67,63,44,23,60,72,56,51,53,50,52,53,52,49,48,49,30,70,74,28,71,66,40,48,61,28,44,43,65,45,77,57,56,69,68,86,75,45,63,67,34,61,49,47,50,42,68,68,36,20,52,32,55,47,52,51,37,56,27,22,58,62,18,37,28,33,34,62,40,59,35,42,85,85,66,58,89,66,54,38,29,21,24,15,44,36,37,34,63,49,66,79,75,47,50,72,15,57,44,10,71,73,28,95,80,46,31,34,42,35,42,80,75,73,64,91,67,93,56,58,29,34,58,35,78,17,52,31,37,36,75,44,49,29,30,29,36,39,23,28,37,34,56,67,74,63,45,72,48,72,47,76,49,67,58,86,76,82,38,34,74,43,21,44,42,50,12,65,60,19,30,39,31,46,76,49,38,65,57,72,34,93,40,72,69,50,33,44,48,38,52,48,25,53,40,34,18,37,55,32,62,26,47,40,29,43,31,30,25,48,48,60,40,68,47,51,64,16,27,39,28,65,32,77,34,82,67,50,61,74,42,55,72,71,69,33,25,27,29,28,43,31,38,35,44,37,37,42,48,83,57,57,66,69,57,46,49,51,48,51,48,35,34,51,73,48,69,50,88,77,83,80,64,73,70,38,80,88,62,72,48,42,54,41,31,43,33,35,26,31,52,58,72,55,50,68,23,35,73,70,49,72,88,71,58,40,61,84,71,71,70,46,68,30,31,29,21,22,51,91,91,43,67,62,45,50,40,59,55,57,21,34,21,37,29,55,77,86,50,54,59,84,80,16,56,92,54,78,30,28,29,62,64,70,30,40,67,23,34,49,80,27,49,47,46,23,76,30,25,33,68,43,20,20,46,43,74,77,72,32,53,74,41,38,32,36,32,37,40,37,57,40,35,73,60,38,51,33,32,70,41,73,55,72,42,88,94,44,60,77,84,46,89,47,81,38,49,44,79,73,38,43,63,49,51,45,75,48,71,52,62,20,41,99,46,91,43,33,27,34,39,41,37,33,61,42,90,96,42,46,25,42,38,45,31,7,53,33,48,54,7,33,41,41,37,37,41,39,54,43,62,35,47,65,63,42,47,54,80,23,50,74,46,77,44,80,46,46,78,51,47,74,49,80,50,34,54,54,13,38,38,41,33,12,55,86,76,69,98,62,62,86,77,70,50,65,69,55,51,50,50,52,50,52,39,49,49,52,54,48,53,55,17,47,55,32,34,69,82,84,47,69,52,60,84,56,64,64,60,49,50,53,51,57,46,64,69,62,65,65,80,76,58,84,81,61,72,76,76,59,67,86,70,44,50,81,44,80,44,45,59,49,39,72,47,80,48,50,92,52,59,76,47,80,48,42,63,59,44,78,44,79,43,37,68,63,42,74,46,80,38,44,65,64,44,75,44,78,45,45,47,71,38,75,46,77,44,43,70,52,70,34,76,45,79,45,38,76,24,52,61,74,44,77,42,31,64,66,36,56,70,43,78,49,41,68,69,34,78,46,80,46,49,77,58,49,80,45,80,47,44,62,31,39,39,40,30,7,57,75,6,10,30,42,32,41,43,87,92,47,78,48,80,32,21,71,42,54,81,45,76,53,50,78,49,82,58,80,42,63,70,76,86,86,89,80,81,75,56,88,66,78,77,74,77,78,58,47,54,54,69,48,57,57,85,80,52,75,56,82,76,61,56,42,44,40,63,31,48,30,37,32,35,37,85,84,66,50,70,50,74,36,52,13,36,90,72,3,31,39,65,68,34,63,77,64,50,67,48,75,56,50,72,46,75,52,75,73,82,122

Foldseek 3Di:
DDPVVCVVVVVVLLQCLPKQKAKDQFQVPCVCHSQWAFFKWKWKFFKLPEIKTKTKTKGQDLPDDQVVQAFGKMWIWGQFLVRDTATDIFGFHDKDWFDDPNRMTMIMTIGGHPLVVLQPAWAKDKDAQAWLVRVVCLVLVVVLVVDVSCVQAEAEEEAEDSVLTGGDGMDIRDGGGPSLSNSLVQLQLFKMKTKDWDYPVNDDGRGTHIYIYIHRALLPFAAFPCQVVDPNSAAEEDEAQPPDSGWHWHDKAKDFDQFAQKEWEWAADPVVRDIQIEIDGDPDDLDDVSNVVNPVRYHYDYDYHCSDVDSSSVNSSRVLANLQRQLRGMKIKTKIQGRRGDARHKHFYPPDPVLPVDDRLQRIKGWRMKIKIFGMDRPPVVSVVSVVRCVNRVHDDDDDPQRPVRDDGIMMMTMIGRRPRRPGHHHDCVPSFDADDKDKWFFAEAPPDFADADPQLFTATADPPHDQVSCVVVVRQRHPRYSSVRDTAAEDFPFDDDVDGDDDRDTGGWMFIWDATPSHPNHIHTDGTDADDSRFDDQQQVAAHPPLQVQKDWDWAQDDVDRKIWIWIFGPQVPQTKTKTFTPAQGWIKIAAFDFHRDYRPDTHGDDGGIDTDGNDDDDDDDLLAAEAEPDDDDPDDPLPQVVVLVVLVVQLVVLQVVQVVQVVPVHHRDDSVVSVVLSVLSVPSDCPDPVVPDSPSVRYYYHYYYDPDDDDDDPDDDDDDDPDDDDDGDPDDDDDDDPDDDDDDDQADDDDDDDPDDDDDDDPDDDDDDDDLPDDDDDDDDPDDDDDDPDDDDDDDQWDWDADPQGFIWIDHPVGIDTDDPDDDDDDDPDDDDDDDDDDDDDDDDSPDDQCLDWDFAFDVPPPDPPGPTQAQFWKWWQFPVRDTDTAGHHRRRTGPRPRRRVVTPTDIDRDPDPD/DDPVVVVVVVVVLLQCLPKQKAKDQFQVPCVCHSQWAFFKWKWKFFKLPEIKTKTKTKGQDLPDDQVVQAFGKMWIWGQFLVRDTATDIFGFHDKDWFDDPNRMTMIMTIGTHPLVVLQPAWAKDKDAQDWLVRVVCLVLVVVLVVDVSCVQAEAEEEAEDSVLTGGDGMDIRDRGGPSLSNSLVQLQLFKMKTKDWDYPVNDDGRGTHIYIYIHRALLPFAAFCCQVVDPNSAAEEDEAQPPDSGWHWHDKAKDFDQFAQKEKEWADDPVVRDIQIEIDGAPDDLDDVSNVVNPVRYHYDYDYHCSDVDSVSVNSSRVLANLQRQLRGMKIKTKIQGRRGDARHKHFYPPDPVLVPDDRLQRIKGWRMKIKIFGMDRPPVVSVVSVVRCVSRVHDHDDDPQRPVRDDGIMMMTMIGRRPRRPGHHHDCVPSFDADDKDKWFFAEAPPDFADADPQLFTATADPPHDQVSCVVVVRQRHPRYSSVRDTAAEDFPFDDDVDGDDDRDTGGWMFIWDATPSRPNHIHTDGTDADDSRFDDQQQVAEHPPLQVQKDWDWAQDRVDRKIWIWIFGPQVPQTKIKTFTPAQGWIKIAAFDFHRDYRPDTHGDDGGIDTDGNDDDDDDDLLAAEAEPDDDDPDDPLDDVVVLVVLVVQLVVLQVVQVVQVVVPHHRDDSVVSVVLSVLSVPSDCPDPCPPDSPSVRYYYYYYYDVDDDDDDPDDDDDDDPDDDDDGDPDDDDDDDPPDDDDDDLADDDDDDDPPDDDDDDPDDDDDDDDLPDDDDDDDPVDDDDDDPDDDDDDDQKDWDADPQGWIWIAHDPGIDTDHPDDDDDDDPDDDDDDDDDDDDDDDPSPDDQPQDWDWAFDVPPPDPPGPTQAQFWKWWAFPVRDTDIAGHHRRRTGPGPHSSVVTPTDIGGDPDPD

Radius of gyration: 59.08 Å; Cα contacts (8 Å, |Δi|>4): 4298; chains: 2; bounding box: 79×195×128 Å

InterPro domains:
  IPR006531 Gp5/Type VI secretion system Vgr protein, OB-fold domain [PF04717] (481-531)
  IPR006533 Type VI secretion system, RhsGE-associated Vgr protein [TIGR01646] (55-584)
  IPR017847 Type VI secretion system, RhsGE-associated Vgr family subset [TIGR03361] (33-576)
  IPR018769 Type VI secretion system spike protein VgrG2, domain of unknown function DUF2345 [PF10106] (694-839)
  IPR028244 Putative type VI secretion system, Rhs element associated Vgr domain [PF13296] (558-663)
  IPR037026 Vgr protein, OB-fold domain superfamily [G3DSA:2.40.50.230] (429-533)

Organism: Ralstonia solanacearum (NCBI:txid305)

Sequence (1834 aa):
MNPTEIHRTTIDALDQRKRPFRLDWGRRQSKLENVLLPQHVDITEGLCTGIDGTVMCLSARPDLPPETFLGRPVSLQVITDRGVPHPINGIVANARMGHSDGSLACVQLTVRDALTILEQRVNNRMFRSMSLPNILETLIQEWRGRSPTLARSFDFELLIDRAHYPVREQTRQAGESDAAFIRRLCRFVGIFWFIRAGKRDGTDSDTPVHTLVFCDNPMRLPQSPAGTQSPTGTVPYHHGAAVKDSDSITLLAAARSLVPGGVRRASGDYKTGKMDVQEIDTVIDQGEAGNDLAKLLTDWVIDPPHAGNSRENYALLARARILAHEHQAECVHGASDVRNLAPGTWFAPSSHPEMDTREPEQRQHVVVALRHRATNNFPKALGERAQALFAASRWQVDALPLGEDGQSRYENTFVCVRRGVPLTPAFDPRIDFPPVKPFSAWVVAGQGEAAHCDEYGRIKVQIPGLHPDDHVHAHGAGTSGTERDSAWVRLLSPWAGPNYGMDAIPRPGMEVLIDHLGGDPDKMIVLGTVHGGPNMPATFNNTGSLPGNKHLSGIKTKEVDGPGSGQLRFDDTPGEVSSQLASTHAASELNLGYLTHPRTDGHGKDRGEGAELATRAAAVVRALQGLMLTTFAFNAGHQLDRDNLNTLLAEGLELFKALGDYAGQHGGTAADTAAQDQLASILKKWDPSGANAGAANDAQAILAFGAAAGSVNLTPKTHVTYAGQNIDQVAQQHLQLTSGQRFHAFAGQGMQWFARGQGIQAIANEGPLVLQARADALMATAQKGIKLATNEQVIVTGKTLHFVAEDGSSITIGDGGITLRTNGAFKALAGSHDWGGPAADSAAPADFAKAPTDQRFRAHYAGDTQAPTAYAANQPHGIRLPDGGRIEGKSDTGGLTDTLKDNAMRIARIDMLKPKLMNPTEIHRTTIDALDQRKRPFRLDWGRRQSKLENVLLPQHVDITEGLCTGIDGTVMCLSARPDLPPETFLGRPVSLQVITDRGVPHPINGIVANARMGHSDGSLACVQLTVRDALTILEQRVNNRMFRSMSLPNILETLIQEWRGRSPTLARSFDFELLIDRAHYPVREQTRQAGESDAAFIRRLCRFVGIFWFIRAGKRDGTDSDTPVHTLVFCDNPMRLPQSPAGTQSPTGTVPYHHGAAVKDSDSITLLAAARSLVPGGVRRASGDYKTGKMDVQEIDTVIDQGEAGNDLAKLLTDWVIDPPHAGNSRENYALLARARILAHEHQAECVHGASDVRNLAPGTWFAPSSHPEMDTREPEQRQHVVVALRHRATNNFPKALGERAQALFAASRWQVDALPLGEDGQSRYENTFVCVRRGVPLTPAFDPRIDFPPVKPFSAWVVAGQGEAAHCDEYGRIKVQIPGLHPDDHVHAHGAGTSGTERDSAWVRLLSPWAGPNYGMDAIPRPGMEVLIDHLGGDPDKMIVLGTVHGGPNMPATFNNTGSLPGNKHLSGIKTKEVDGPGSGQLRFDDTPGEVSSQLASTHAASELNLGYLTHPRTDGHGKDRGEGAELATRAAAVVRALQGLMLTTFAFNAGHQLDRDNLNTLLAEGLELFKALGDYAGQHGGTAADTAAQDQLASILKKWDPSGANAGAANDAQAILAFGAAAGSVNLTPKTHVTYAGQNIDQVAQQHLQLTSGQRFHAFAGQGMQWFARGQGIQAIANEGPLVLQARADALMATAQKGIKLATNEQVIVTGKTLHFVAEDGSSITIGDGGITLRTNGAFKALAGSHDWGGPAADSAAPADFAKAPTDQRFRAHYAGDTQAPTAYAANQPHGIRLPDGGRIEGKSDTGGLTDTLKDNAMRIARIDMLKPKL

Nearest PDB structures (foldseek):
  6h3n-assembly1_B  TM=7.577E-01  e=1.765E-45  Pseudomonas aeruginosa PAO1
  7q5p-assembly1_C  TM=7.488E-01  e=2.162E-43  Pseudomonas protegens Pf-5
  4uhv-assembly2_A  TM=7.050E-01  e=6.913E-31  Pseudomonas aeruginosa PAO1
  2p5z-assembly1_X  TM=8.138E-01  e=2.807E-23  Escherichia coli O6
  7b5h-assembly1_AJ  TM=4.811E-01  e=1.225E-26  Nostoc sp. PCC 7120 = FACHB-418

Secondary structure (DSSP, 8-state):
--HHHHHHHHHHHT-GGGSSEEEE--GGGGGGTTTSEEEEEEEEEETTTEEEEEEEEEES-TT--GGGTTT-EEEEEEEPTTS-EEEEEEEEEEEEEEEE-SS-EEEEEEEE-HHHHGGG-EEEEEEEEE-HHHHHHHHHHHHHHH-HHHHHHEEEEEES-GGGSPPEEEEEEEEEEHHHHHHHHHHHHT-EEEEEES-TT----SS--EEEEEES-GGGPPBPHHHHTSTTSSEEB--SS---SS--EEEEEEEE----SEEEEEEEETTTTEEEEEEEE-----HHHHHHHHHH-EEEEEPPTT-SSSHHHHHHHHHHHHHHHHHTTEEEEEEE--TT--TT-EE-EES-TTGGGS-GGGG-EEEEEEEEEEE----HHHHHHHHHHHHHTT---PPPP--TTS---EEEEEEEEEBTB--PPP--HHHHSPP---EEEEEE-STT-S----TT--BEEE-TT--GGGGGGGTTTTTSSSGGGS--BEE--S-EETTEE------TT-EEEEEEGGG-TT-EEEEEEE--STTPPP-TTSS--TTTTTTEEEEE---TTSS--EEEEEE--TT--EEEEEETGGGEEEEEEEEESPPBTTB--EEEEEEEEEESS-EEEE-TT-EEEE-S---SS-TT--HHHHHHHHHHHHHHHHHHHHHHHTTSPPP--HHHHHHHHHHHT--TT-S--SS--GGG--EEEE-SS-EEEEESS-EEEEESS-EEEEESS-EEEEESSEEEEEESS-EEEEESSS-EEEEESSS-EEEEESSSEEEEEESSEEEEE-SSEEEEEES-EEEE-TTS-EEEE-SSEEEEE-SSEEEEE-S------------PPP---S----B--B-B-TT--SSS--B-TT-EEEEE-TTS-EEEEE--TTSBPP-B-SSTTS--EEEE-----/--HHHHHHHHHHHT-GGGSSEEEE--GGGGGGTTTSEEEEEEEEEETTTEEEEEEEEEES-TT--GGGTTT-EEEEEEEPTTS-EEEEEEEEEEEEEEEE-SS-EEEEEEEE-HHHHGGG-EEEEEEEEE-HHHHHHHHHHHHHHH-HHHHHHEEEEEES-GGGSPPEEEEEEEEEEHHHHHHHHHHHHT-EEEEEES-TT----SS--EEEEEES-GGGPPBPHHHHTSTTSSEEB--SS---SS--EEEEEEEEE---SEEEEEEEETTTTEEEEEEEE------HHHHHHHHH-EEEEEPPTT-SSSHHHHHHHHHHHHHHHHHHHEEEEEEE--TT--TT-EE-EES-TTGGGS-GGGG-EEEEEEEEEEE----HHHHHHHHHHHHHTT---PPPP--TTS---EEEEEEEEETTS--PPP--HHHHSPP---EEEEEE-STT-S----TT--BEEE-TT--GGGGGGGTTTTTSSSGGGS--BEEEES-EETTEEEE----TT-EEEEEEGGG-TT-EEEEEEE--STTPPP-TTSS--TTTTTTEEEEE---TTSS--EEEEEE--TT--EEEEEETGGGEEEEEEEEESPPBTTB--EEEEEEEEE-SSEEEEEETT-EEEE-S---SS-TT--HHHHHHHHHHHHHHHHHHHHHHHTTSPPP--HHHHHHHHHHHT-----S---S--GGG--EEEE-SS-EEEE-SS-EEEEESS-EEEEESS-EEEEESS-EEEEESSEEEEEESSS-EEEEESSS-EEEEESSS-EEEEESSEEEEEESSEEEEE-SEEEEEETTS-EEEESSSSEEEE-SSEEEEE-SEEEEE-------PPP--------B--B-B-TT--SSS--B-TT-EEEEE-TTS-EEEEE--TTSBPP-B-SGGGS--EEEE-----